Protein 6QYC (pdb70)

Nearest PDB structures (foldseek):
  6qyc-assembly3_C  TM=1.002E+00  e=0.000E+00  Shewanella baltica OS185
  8qc9-assembly1_A  TM=8.948E-01  e=2.774E-76  Shewanella oneidensis MR-1
  8qbq-assembly1_A  TM=8.896E-01  e=2.188E-76  Shewanella oneidensis MR-1
  7o7g-assembly1_A  TM=8.912E-01  e=1.966E-75  Shewanella oneidensis MR-1
  8qbz-assembly1_A  TM=8.863E-01  e=4.008E-75  Shewanella oneidensis MR-1

InterPro domains:
  IPR020014 Decahaem cytochrome, c-type, OmcA/MtrC [TIGR03507] (57-648)
  IPR036280 Multiheme cytochrome superfamily [SSF48695] (180-638)
  IPR054334 Decaheme cytochrome c component MtrC/MtrF, domain I [PF22111] (59-182)
  IPR054337 Outer membrane cytochrome MtrC/MtrF-like, domains II/IV [PF22113] (190-317)
  IPR054337 Outer membrane cytochrome MtrC/MtrF-like, domains II/IV [PF22113] (483-641)

Foldseek 3Di:
DADKDKAWDFWAQDQQKTKTKIFIAGPVRAADFAQFKKKKWKKFKAPQQNVHALRHIFIDTQGMWIGGNVDDGQWDWDGPGRRMIMTIDNDRRCPRPPDHDDLATKMKMKMWRDQDAGPVGHTDDTDIDMAIARHHGRDHDPDDAQAWFLVLVCLQQVFPLLPDDNRNDRTVVVVQNQQGPPRDDPQRHPLQVVCLVQLPDDWAVSLAPCSTQDDDPRRPPNLCVQQRDFCRNVCSNVVPDDQCVQPPHRHDVGSNCVCVVRPSVNSNCVSCQVVVLQVLQQLFKAKDWEWEADPQQKIKIKIFIAGNVRHTDQLLVQLLFWAWKKKKKFFQLLATQAALQQHPPPRHHIFIDIQHHNSDGDPQWDGDPSIIMHITPHHPADPDRRQKMKMKIKTKGFDDGSGGDGDDDPTHIHIYAIAMYMYGHVRDDHDHHDFQWFFCVLVCSRRNQRNQPPPPVDRGHRFDLNHFDDADPVRHTGGGPSNLCSQLHLLAHPQRAQQQSHPLQNVCLVCLPPNSDDFLVSGTPWDPPVSLVVYFWGRNRRQFTKQRVVSNVCSNPPQVNPVVHFVVQQMDDRHHRVSRRVSNVSGNVVVFFDATRGRRRHTDD/DPAFDDKDKDWDFWAQDQQKTKTKIFIAGPVRAADAAQFKKKKWKKWWAPQQPVHALRHIFIDTQDMWMGGNVDDGQWDWDTPRGRMIMTIHNDRRCPGDPDHDDLATKMKMKMWRDQDAGPVGRTDDTDIDMAIARHHPRHHDPDDAQAWWLVLVCLLQVFPLLPDDNNNDGTVVVVQNQQGPPNDDPQRHPLQVVCLVQLPDPFAVSLAPCSTQDDDPRGPPNLCPQQRDWCRNVCSNVVQDDLCVQGPHRHDNTSNCVCVVRPSVNSRCVSCQVVVLLVLQQLFKDKDKEWEAEPQQKIKIKMFMAGNVRHTDQLLVQLQFWQWKKKKKFFFLLATQAALAQHPPPRHHIFIDIQHHNSDGDPQWDGDPRMIIHMTPHHPADPDRRQKMKMKIKTKGFDDRSGTDGDDPPTDIHIYAIAMYMYGNVRDDHDHHDFQWFFCVLVCSRRNQRNQPPPDPHRGHRFDLNHFDDADPVGHTGTGPSNLCSQLHLLAHPQRAQQQSHPLQNVLLVCLPPSSDDFLVSGTPWDPVCSLVVYFWGRNRRQFTKQRVCSNVCSNPPQVNPVVHFPVQLIDDRHHRVSRRVSNPRGPVVVFFDATRRGRRHTDD/DDKDKDWDFWAQPQQKTKTKIFIADPVRDADFAQFKKKKWKKFKDCQAPVHALRHIFIDTQDMFIAGNVDRRQWDWDGPVPRMTMTIHPDGSCPGPPDHDDLATKMKMKMWRDQDDGPVRHTDDTDIDMDIAHHHPRDHDPDDAQAWWLVLVCLLQVFPLPPDDNRNDGTVVVVQNQQGPPNDDPQRHPLQVVCLVLLPDPFALSLAPCSTQDDDPRGPPNLVVLQRDFCRNVCSNVVQDDQCVQGPHRHDNTSNCVCVPRPSVNSRCVRCVVVVLLVLQQLAKDKDWEWAAEPQQKIKIKMFMAGNVRHGDQLLVQLQFWQWKKKKKFFQLLATPAALQQHPPPRHHIFIDIQHHNSDGDPQWDADPSIIMHMTPRHPADPDSRQKMKMKIKTKGFDDRNDRDGDDPDTDIHIYAIAMYMYGHVRDDHDHHDQQWFFCVLVCSRRNQRNQDPPPPDRGHRFDLNHWDDADPVRHTGGGPSNVCSQLHLLAHPQRAQQQSHPLQNVLLVVLPPPSDDFLVSGTPWDPPVSLVVYFWGRNRRQFTKQPVVSNVCSNPPQVNPPVHFVVQQIDDRHHRVSRRVSNVSGPVCVFFDATRHGRRHGDD

Organism: Shewanella baltica (strain OS185) (NCBI:txid402882)

Radius of gyration: 39.3 Å; Cα contacts (8 Å, |Δi|>4): 4310; chains: 3; bounding box: 102×101×90 Å

Solvent-accessible surface area: 82081 Å² total; per-residue (Å²): 96,127,84,18,62,32,83,45,86,113,5,18,14,81,138,3,39,0,24,0,65,1,23,0,26,18,67,114,103,110,76,14,53,6,4,30,62,3,68,0,0,2,1,0,1,18,37,87,32,66,83,30,65,30,39,24,5,63,5,36,21,16,15,53,13,40,3,36,79,91,74,110,38,62,16,82,41,63,34,88,129,80,0,74,1,18,0,46,8,104,42,54,2,96,82,41,91,86,22,114,33,63,61,141,30,5,2,3,0,0,0,40,0,31,103,47,49,17,56,108,6,42,78,11,36,49,12,26,13,52,22,28,1,40,0,98,112,26,57,85,30,137,56,27,38,50,29,34,6,28,120,25,25,43,70,24,48,77,61,15,21,76,66,144,113,88,23,6,57,39,33,5,16,11,26,21,0,32,37,9,48,26,84,27,6,78,29,86,25,42,39,20,35,47,59,46,133,49,76,50,89,76,42,15,12,47,122,29,40,70,37,40,27,44,74,41,156,61,0,84,31,88,20,21,52,10,154,40,16,14,39,54,32,53,16,10,58,105,70,131,37,64,40,64,50,29,134,75,71,76,104,50,140,88,21,46,86,26,77,84,90,61,72,33,118,111,18,26,103,65,76,43,20,162,36,54,47,47,97,40,1,13,60,56,14,10,5,89,6,64,9,83,13,60,132,96,46,21,0,40,0,29,0,8,0,30,45,154,99,44,83,65,44,71,2,54,85,8,36,76,52,1,70,46,0,13,2,8,1,0,0,0,2,30,35,4,46,1,0,59,59,152,6,77,48,48,35,22,31,29,27,67,46,26,0,1,91,86,16,54,62,48,84,59,8,72,61,86,127,14,72,2,29,20,71,4,76,68,5,36,29,36,127,60,39,30,21,1,0,2,0,13,0,0,1,19,0,1,7,87,42,74,51,27,43,48,31,94,141,133,32,68,30,9,0,2,60,0,6,15,5,33,6,12,83,66,67,106,92,50,41,77,19,55,18,72,8,34,28,7,56,57,24,60,33,26,44,25,76,9,58,32,40,54,61,64,104,38,0,0,22,4,6,22,111,44,4,32,57,38,151,43,111,140,46,136,34,16,13,1,18,10,1,25,2,1,33,30,0,5,12,0,19,33,8,38,1,37,35,53,0,0,32,21,0,44,67,64,23,44,45,47,94,65,53,45,50,116,92,35,61,26,36,34,98,66,44,36,55,100,12,27,138,87,14,12,2,0,0,15,36,42,44,65,4,2,0,0,13,6,0,28,64,9,17,87,98,45,46,70,40,33,36,59,19,30,46,50,52,13,4,16,13,32,2,77,63,98,57,0,44,144,16,7,105,57,24,73,26,54,182,59,70,90,24,59,17,110,61,83,87,76,48,140,141,113,117,33,24,123,93,15,64,34,82,46,85,90,5,20,14,81,137,3,38,0,15,0,66,1,24,0,29,16,72,105,118,106,76,5,61,8,5,12,56,2,66,0,0,3,1,0,1,19,36,92,32,67,76,29,66,34,39,22,5,57,3,39,18,16,15,54,15,36,2,30,64,73,66,103,42,62,17,82,37,62,24,93,144,75,0,79,2,20,1,52,7,104,43,56,3,96,85,45,64,130,21,123,41,62,88,159,29,7,2,2,1,0,1,40,0,28,106,43,18,17,57,113,4,23,72,6,34,47,12,26,12,50,23,27,1,45,2,105,98,26,56,88,32,142,58,28,41,52,29,32,8,25,117,26,26,46,81,24,43,70,64,22,20,61,72,140,113,83,25,5,50,37,33,3,15,11,28,21,0,34,33,10,50,87,100,36,39,106,30,101,37,38,41,22,38,46,56,41,141,55,55,67,94,94,42,19,15,48,107,16,34,120,36,40,28,34,74,45,154,60,1,86,29,87,14,24,58,4,133,41,17,9,36,59,31,51,13,8,40,82,70,100,34,57,37,60,69,31,124,69,71,71,107,52,148,85,25,46,86,25,79,83,89,61,72,27,120,125,18,25,129,78,76,34,21,170,28,54,47,46,100,40,2,11,54,54,11,10,5,109,12,73,8,80,13,67,136,95,39,20,0,41,1,28,0,11,0,25,41,150,94,43,90,68,46,71,3,51,88,16,32,71,56,1,49,60,0,13,2,10,2,0,0,0,2,32,35,5,46,2,0,53,62,160,6,76,46,49,37,25,33,30,27,70,44,17,0,0,86,96,15,54,64,43,88,58,14,76,66,71,142,12,86,1,25,20,67,5,78,66,3,38,24,34,128,59,41,29,22,2,0,2,0,15,0,0,1,18,0,0,7,88,46,71,58,23,44,54,29,84,140,138,28,67,26,9,0,2,61,0,11,15,6,40,7,11,82,64,67,104,92,48,41,79,21,56,17,69,6,34,31,5,75,51,23,59,27,23,40,23,76,6,56,28,40,55,63,57,97,31,0,0,21,2,5,32,98,46,5,33,53,36,147,57,114,151,39,116,22,17,18,2,20,9,0,24,2,1,33,28,0,5,11,0,19,33,10,38,0,41,35,52,0,0,30,23,0,42,69,64,21,39,42,54,84,60,59,46,50,108,86,39,53,27,37,34,95,63,44,38,54,109,13,24,143,88,14,13,2,0,0,14,37,49,43,70,5,2,0,0,14,4,0,27,62,8,13,86,92,41,47,73,41,31,34,70,18,28,49,52,50,10,4,18,12,31,2,76,63,98,59,0,47,144,16,7,95,55,26,71,26,54,181,42,68,83,24,57,18,110,60,86,89,83,50,146,113,137,84,17,68,35,75,47,76,103,5,22,11,78,158,3,39,2,16,0,48,0,30,1,24,37,75,98,115,110,85,24,60,15,9,52,63,0,64,0,0,4,1,0,1,24,37,92,30,73,83,25,70,33,38,25,7,55,4,37,19,19,17,58,22,40,1,38,72,54,36,119,37,63,12,73,37,64,38,64,155,82,2,78,1,19,0,46,2,104,45,43,3,104,82,41,107,124,27,113,36,58,84,151,32,4,5,3,2,0,0,42,3,26,103,47,46,30,104,122,50,70,136,18,39,44,15,24,13,50,23,26,4,31,3,112,107,23,51,88,31,145,61,26,46,49,28,34,6,26,116,26,27,48,80,26,44,70,65,18,18,64,59,136,105,89,24,5,58,37,34,4,14,10,24,22,0,35,35,12,47,26,96,29,2,80,30,100,31,39,42,22,39,46,55,39,139,54,57,67,79,84,44,19,17,51,94,7,36,80,36,41,32,48,74,48,149,56,1,88,28,86,14,26,58,4,129,40,18,14,36,55,32,55,15,10,61,100,73,94,36,61,37,65,71,31,123,68,70,75,107,54,142,84,20,47,90,29,80,82,90,62,70,26,106,124,21,16,107,93,75,12,14,116,12,55,50,28,94,40,1,12,58,58,11,8,4,85,5,67,6,79,17,62,137,93,44,22,0,36,0,28,0,9,0,26,43,157,104,48,89,70,44,72,3,52,88,15,38,78,57,0,60,47,0,10,0,7,1,0,0,0,3,29,36,5,45,2,0,54,58,146,7,76,49,50,32,22,33,32,23,68,45,26,0,0,76,84,16,52,64,53,90,61,9,75,64,75,142,13,78,2,25,16,72,4,74,68,3,38,26,36,128,61,38,27,22,2,0,2,0,16,0,0,1,18,0,0,8,88,46,68,56,22,43,58,35,78,147,134,37,68,30,7,0,1,59,0,7,15,6,36,6,12,84,68,65,103,93,53,42,79,19,56,16,72,6,33,28,5,61,46,22,61,29,22,42,24,73,4,55,26,40,54,61,60,101,37,0,0,20,2,6,33,110,46,6,31,57,33,138,51,112,142,48,125,23,13,19,4,20,10,4,24,2,1,32,28,0,5,12,0,19,38,6,37,1,41,35,54,0,0,32,23,0,41,65,66,23,37,44,51,84,60,63,46,50,104,83,38,48,26,37,35,100,64,44,36,55,96,14,25,129,90,14,14,2,0,0,14,36,48,40,65,4,2,0,0,13,4,0,27,64,8,13,83,96,43,44,60,38,34,40,62,20,26,42,46,50,12,3,14,12,28,2,73,60,101,55,0,49,143,15,8,106,55,22,72,24,55,183,61,67,98,24,56,18,108,63,83,88,76,48,109,120

Structure (mmCIF, N/CA/C/O backbone):
data_6QYC
#
_entry.id   6QYC
#
_cell.length_a   90.520
_cell.length_b   291.500
_cell.length_c   87.200
_cell.angle_alpha   90.000
_cell.angle_beta   90.000
_cell.angle_gamma   90.000
#
_symmetry.space_group_name_H-M   'P 21 21 2'
#
loop_
_entity.id
_entity.type
_entity.pdbx_description
1 polymer 'Decaheme c-type cytochrome, OmcA/MtrC family'
2 non-polymer 'HEME C'
3 non-polymer 'CALCIUM ION'
4 non-polymer 1,2-ETHANEDIOL
5 water water
#
loop_
_atom_site.group_PDB
_atom_site.id
_atom_site.type_symbol
_atom_site.label_atom_id
_atom_site.label_alt_id
_atom_site.label_comp_id
_atom_site.label_asym_id
_atom_site.label_entity_id
_atom_site.label_seq_id
_atom_site.pdbx_PDB_ins_code
_atom_site.Cartn_x
_atom_site.Cartn_y
_atom_site.Cartn_z
_atom_site.occupancy
_atom_site.B_iso_or_equiv
_atom_site.auth_seq_id
_atom_site.auth_comp_id
_atom_site.auth_asym_id
_atom_site.auth_atom_id
_atom_site.pdbx_PDB_model_num
ATOM 1 N N . ILE A 1 4 ? 4.627 60.968 49.125 1.00 71.76 46 ILE A N 1
ATOM 2 C CA . ILE A 1 4 ? 5.422 60.989 47.904 1.00 77.63 46 ILE A CA 1
ATOM 3 C C . ILE A 1 4 ? 6.383 59.799 47.909 1.00 76.22 46 ILE A C 1
ATOM 4 O O . ILE A 1 4 ? 6.585 59.154 46.879 1.00 81.13 46 ILE A O 1
ATOM 9 N N . GLN A 1 5 ? 6.957 59.497 49.073 1.00 71.86 47 GLN A N 1
ATOM 10 C CA . GLN A 1 5 ? 7.738 58.282 49.273 1.00 76.97 47 GLN A CA 1
ATOM 11 C C . GLN A 1 5 ? 6.987 57.247 50.095 1.00 74.01 47 GLN A C 1
ATOM 12 O O . GLN A 1 5 ? 6.916 56.076 49.711 1.00 68.98 47 GLN A O 1
ATOM 18 N N . ILE A 1 6 ? 6.426 57.659 51.229 1.00 67.32 48 ILE A N 1
ATOM 19 C CA . ILE A 1 6 ? 5.692 56.791 52.142 1.00 68.14 48 ILE A CA 1
ATOM 20 C C . ILE A 1 6 ? 4.284 57.361 52.316 1.00 66.03 48 ILE A C 1
ATOM 21 O O . ILE A 1 6 ? 4.102 58.583 52.342 1.00 66.39 48 ILE A O 1
ATOM 26 N N . LEU A 1 7 ? 3.286 56.481 52.409 1.00 63.38 49 LEU A N 1
ATOM 27 C CA . LEU A 1 7 ? 1.935 56.860 52.816 1.00 61.18 49 LEU A CA 1
ATOM 28 C C . LEU A 1 7 ? 1.662 56.272 54.196 1.00 57.42 49 LEU A C 1
ATOM 29 O O . LEU A 1 7 ? 1.770 55.056 54.388 1.00 60.17 49 LEU A O 1
ATOM 34 N N . ASN A 1 8 ? 1.316 57.132 55.148 1.00 57.74 50 ASN A N 1
ATOM 35 C CA . ASN A 1 8 ? 0.983 56.723 56.508 1.00 58.83 50 ASN A CA 1
ATOM 36 C C . ASN A 1 8 ? -0.517 56.887 56.711 1.00 56.01 50 ASN A C 1
ATOM 37 O O . ASN A 1 8 ? -1.054 57.986 56.540 1.00 55.96 50 ASN A O 1
ATOM 42 N N . PHE A 1 9 ? -1.189 55.797 57.067 1.00 52.70 51 PHE A N 1
ATOM 43 C CA . PHE A 1 9 ? -2.625 55.806 57.317 1.00 53.20 51 PHE A CA 1
ATOM 44 C C . PHE A 1 9 ? -2.872 55.787 58.821 1.00 54.61 51 PHE A C 1
ATOM 45 O O . PHE A 1 9 ? -2.390 54.891 59.522 1.00 54.83 51 PHE A O 1
ATOM 53 N N . THR A 1 10 ? -3.621 56.769 59.315 1.00 57.74 52 THR A N 1
ATOM 54 C CA . THR A 1 10 ? -4.071 56.790 60.704 1.00 53.54 52 THR A CA 1
ATOM 55 C C . THR A 1 10 ? -5.592 56.755 60.698 1.00 51.71 52 THR A C 1
ATOM 56 O O . THR A 1 10 ? -6.235 57.695 60.219 1.00 54.00 52 THR A O 1
ATOM 60 N N . PHE A 1 11 ? -6.163 55.676 61.225 1.00 51.00 53 PHE A N 1
ATOM 61 C CA . PHE A 1 11 ? -7.609 55.510 61.233 1.00 50.53 53 PHE A CA 1
ATOM 62 C C . PHE A 1 11 ? -8.214 56.223 62.435 1.00 53.40 53 PHE A C 1
ATOM 63 O O . PHE A 1 11 ? -7.738 56.068 63.564 1.00 56.72 53 PHE A O 1
ATOM 71 N N . ASP A 1 12 ? -9.269 57.000 62.190 1.00 56.93 54 ASP A N 1
ATOM 72 C CA . ASP A 1 12 ? -9.927 57.787 63.225 1.00 55.11 54 ASP A CA 1
ATOM 73 C C . ASP A 1 12 ? -11.299 57.264 63.606 1.00 54.41 54 ASP A C 1
ATOM 74 O O . ASP A 1 12 ? -11.740 57.493 64.732 1.00 55.11 54 ASP A O 1
ATOM 79 N N . LYS A 1 13 ? -11.987 56.581 62.695 1.00 58.33 55 LYS A N 1
ATOM 80 C CA . LYS A 1 13 ? -13.283 55.992 63.001 1.00 57.27 55 LYS A CA 1
ATOM 81 C C . LYS A 1 13 ? -13.514 54.828 62.052 1.00 52.92 55 LYS A C 1
ATOM 82 O O . LYS A 1 13 ? -13.390 54.986 60.834 1.00 54.05 55 LYS A O 1
ATOM 88 N N . SER A 1 14 ? -13.839 53.666 62.611 1.00 49.33 56 SER A N 1
ATOM 89 C CA . SER A 1 14 ? -14.102 52.467 61.822 1.00 50.23 56 SER A CA 1
ATOM 90 C C . SER A 1 14 ? -15.243 51.718 62.490 1.00 49.47 56 SER A C 1
ATOM 91 O O . SER A 1 14 ? -15.080 51.221 63.609 1.00 46.25 56 SER A O 1
ATOM 94 N N . VAL A 1 15 ? -16.398 51.646 61.823 1.00 46.47 57 VAL A N 1
ATOM 95 C CA . VAL A 1 15 ? -17.587 51.021 62.392 1.00 48.73 57 VAL A CA 1
ATOM 96 C C . VAL A 1 15 ? -18.349 50.275 61.305 1.00 49.65 57 VAL A C 1
ATOM 97 O O . VAL A 1 15 ? -18.109 50.443 60.107 1.00 47.09 57 VAL A O 1
ATOM 101 N N . ILE A 1 16 ? -19.283 49.440 61.753 1.00 47.51 58 ILE A N 1
ATOM 102 C CA . ILE A 1 16 ? -20.319 48.860 60.908 1.00 52.96 58 ILE A CA 1
ATOM 103 C C . ILE A 1 16 ? -21.643 49.449 61.368 1.00 51.79 58 ILE A C 1
ATOM 104 O O . ILE A 1 16 ? -22.015 49.313 62.539 1.00 55.01 58 ILE A O 1
ATOM 109 N N . THR A 1 17 ? -22.346 50.118 60.459 1.00 57.32 59 THR A N 1
ATOM 110 C CA . THR A 1 17 ? -23.625 50.754 60.764 1.00 58.03 59 THR A CA 1
ATOM 111 C C . THR A 1 17 ? -24.721 49.962 60.059 1.00 56.98 59 THR A C 1
ATOM 112 O O . THR A 1 17 ? -24.907 50.087 58.845 1.00 53.03 59 THR A O 1
ATOM 116 N N . ASN A 1 18 ? -25.440 49.145 60.831 1.00 60.85 60 ASN A N 1
ATOM 117 C CA . ASN A 1 18 ? -26.516 48.295 60.320 1.00 61.83 60 ASN A CA 1
ATOM 118 C C . ASN A 1 18 ? -26.048 47.464 59.124 1.00 56.49 60 ASN A C 1
ATOM 119 O O . ASN A 1 18 ? -26.713 47.384 58.089 1.00 55.80 60 ASN A O 1
ATOM 124 N N . GLY A 1 19 ? -24.875 46.847 59.272 1.00 53.53 61 GLY A N 1
ATOM 125 C CA . GLY A 1 19 ? -24.330 45.970 58.256 1.00 52.67 61 GLY A CA 1
ATOM 126 C C . GLY A 1 19 ? -23.472 46.629 57.193 1.00 51.37 61 GLY A C 1
ATOM 127 O O . GLY A 1 19 ? -22.963 45.926 56.309 1.00 50.00 61 GLY A O 1
ATOM 128 N N . VAL A 1 20 ? -23.291 47.941 57.239 1.00 52.36 62 VAL A N 1
ATOM 129 C CA . VAL A 1 20 ? -22.526 48.665 56.228 1.00 54.05 62 VAL A CA 1
ATOM 130 C C . VAL A 1 20 ? -21.207 49.106 56.854 1.00 53.26 62 VAL A C 1
ATOM 131 O O . VAL A 1 20 ? -21.218 49.849 57.844 1.00 50.91 62 VAL A O 1
ATOM 135 N N . PRO A 1 21 ? -20.060 48.677 56.325 1.00 48.50 63 PRO A N 1
ATOM 136 C CA . PRO A 1 21 ? -18.776 49.127 56.877 1.00 46.43 63 PRO A CA 1
ATOM 137 C C . PRO A 1 21 ? -18.463 50.559 56.475 1.00 45.55 63 PRO A C 1
ATOM 138 O O . PRO A 1 21 ? -18.739 50.990 55.352 1.00 49.60 63 PRO A O 1
ATOM 142 N N . SER A 1 22 ? -17.862 51.289 57.412 1.00 46.32 64 SER A N 1
ATOM 143 C CA . SER A 1 22 ? -17.497 52.686 57.238 1.00 45.15 64 SER A CA 1
ATOM 144 C C . SER A 1 22 ? -16.141 52.925 57.887 1.00 49.49 64 SER A C 1
ATOM 145 O O . SER A 1 22 ? -15.882 52.438 58.991 1.00 46.38 64 SER A O 1
ATOM 148 N N . VAL A 1 23 ? -15.282 53.682 57.207 1.00 48.00 65 VAL A N 1
ATOM 149 C CA . VAL A 1 23 ? -13.931 53.953 57.690 1.00 45.20 65 VAL A CA 1
ATOM 150 C C . VAL A 1 23 ? -13.594 55.420 57.438 1.00 51.36 65 VAL A C 1
ATOM 151 O O . VAL A 1 23 ? -13.861 55.948 56.353 1.00 47.53 65 VAL A O 1
ATOM 155 N N . GLU A 1 24 ? -13.022 56.080 58.446 1.00 53.57 66 GLU A N 1
ATOM 156 C CA . GLU A 1 24 ? -12.481 57.429 58.326 1.00 52.61 66 GLU A CA 1
ATOM 157 C C . GLU A 1 24 ? -11.012 57.413 58.731 1.00 53.55 66 GLU A C 1
ATOM 158 O O . GLU A 1 24 ? -10.648 56.803 59.741 1.00 53.28 66 GLU A O 1
ATOM 164 N N . PHE A 1 25 ? -10.168 58.086 57.949 1.00 49.13 67 PHE A N 1
ATOM 165 C CA . PHE A 1 25 ? -8.729 57.963 58.136 1.00 52.79 67 PHE A CA 1
ATOM 166 C C . PHE A 1 25 ? -8.022 59.215 57.635 1.00 56.09 67 PHE A C 1
ATOM 167 O O . PHE A 1 25 ? -8.579 60.007 56.870 1.00 55.10 67 PHE A O 1
ATOM 175 N N . THR A 1 26 ? -6.774 59.374 58.078 1.00 52.76 68 THR A N 1
ATOM 176 C CA . THR A 1 26 ? -5.900 60.464 57.663 1.00 59.34 68 THR A CA 1
ATOM 177 C C . THR A 1 26 ? -4.665 59.888 56.979 1.00 55.88 68 THR A C 1
ATOM 178 O O . THR A 1 26 ? -4.120 58.871 57.420 1.00 56.73 68 THR A O 1
ATOM 182 N N . VAL A 1 27 ? -4.233 60.531 55.895 1.00 54.02 69 VAL A N 1
ATOM 183 C CA . VAL A 1 27 ? -3.062 60.108 55.134 1.00 54.81 69 VAL A CA 1
ATOM 184 C C . VAL A 1 27 ? -2.027 61.226 55.171 1.00 59.08 69 VAL A C 1
ATOM 185 O O . VAL A 1 27 ? -2.344 62.386 54.886 1.00 60.01 69 VAL A O 1
ATOM 189 N N . THR A 1 28 ? -0.794 60.874 55.529 1.00 60.64 70 THR A N 1
ATOM 190 C CA . THR A 1 28 ? 0.338 61.788 55.503 1.00 60.54 70 THR A CA 1
ATOM 191 C C . THR A 1 28 ? 1.498 61.113 54.785 1.00 65.69 70 THR A C 1
ATOM 192 O O . THR A 1 28 ? 1.480 59.905 54.528 1.00 58.17 70 THR A O 1
ATOM 196 N N . ASN A 1 29 ? 2.519 61.900 54.460 1.00 64.87 71 ASN A N 1
ATOM 197 C CA . ASN A 1 29 ? 3.732 61.353 53.876 1.00 69.37 71 ASN A CA 1
ATOM 198 C C . ASN A 1 29 ? 4.765 61.117 54.984 1.00 67.65 71 ASN A C 1
ATOM 199 O O . ASN A 1 29 ? 4.424 61.098 56.173 1.00 69.00 71 ASN A O 1
ATOM 204 N N . GLU A 1 30 ? 6.032 60.938 54.598 1.00 69.42 72 GLU A N 1
ATOM 205 C CA . GLU A 1 30 ? 7.076 60.593 55.562 1.00 75.03 72 GLU A CA 1
ATOM 206 C C . GLU A 1 30 ? 7.250 61.666 56.630 1.00 73.48 72 GLU A C 1
ATOM 207 O O . GLU A 1 30 ? 7.549 61.345 57.786 1.00 77.98 72 GLU A O 1
ATOM 213 N N . ASN A 1 31 ? 7.071 62.936 56.269 1.00 72.56 73 ASN A N 1
ATOM 214 C CA . ASN A 1 31 ? 7.245 64.043 57.197 1.00 74.35 73 ASN A CA 1
ATOM 215 C C . ASN A 1 31 ? 5.918 64.567 57.735 1.00 70.97 73 ASN A C 1
ATOM 216 O O . ASN A 1 31 ? 5.836 65.735 58.131 1.00 72.03 73 ASN A O 1
ATOM 221 N N . ASP A 1 32 ? 4.881 63.726 57.746 1.00 72.70 74 ASP A N 1
ATOM 222 C CA . ASP A 1 32 ? 3.589 64.026 58.369 1.00 76.72 74 ASP A CA 1
ATOM 223 C C . ASP A 1 32 ? 2.846 65.166 57.674 1.00 68.71 74 ASP A C 1
ATOM 224 O O . ASP A 1 32 ? 2.042 65.859 58.301 1.00 70.58 74 ASP A O 1
ATOM 229 N N . LEU A 1 33 ? 3.090 65.368 56.377 1.00 64.93 75 LEU A N 1
ATOM 230 C CA . LEU A 1 33 ? 2.340 66.397 55.659 1.00 66.15 75 LEU A CA 1
ATOM 231 C C . LEU A 1 33 ? 1.079 65.792 55.047 1.00 64.48 75 LEU A C 1
ATOM 232 O O . LEU A 1 33 ? 1.161 64.747 54.391 1.00 65.17 75 LEU A O 1
ATOM 237 N N . PRO A 1 34 ? -0.089 66.410 55.241 1.00 62.65 76 PRO A N 1
ATOM 238 C CA . PRO A 1 34 ? -1.333 65.838 54.705 1.00 58.49 76 PRO A CA 1
ATOM 239 C C . PRO A 1 34 ? -1.271 65.610 53.201 1.00 57.95 76 PRO A C 1
ATOM 240 O O . PRO A 1 34 ? -0.819 66.467 52.438 1.00 60.52 76 PRO A O 1
ATOM 244 N N . VAL A 1 35 ? -1.738 64.438 52.781 1.00 56.44 77 VAL A N 1
ATOM 245 C CA . VAL A 1 35 ? -1.804 64.067 51.373 1.00 58.06 77 VAL A CA 1
ATOM 246 C C . VAL A 1 35 ? -3.240 64.262 50.905 1.00 55.48 77 VAL A C 1
ATOM 247 O O . VAL A 1 35 ? -4.154 63.559 51.351 1.00 54.82 77 VAL A O 1
ATOM 251 N N . VAL A 1 36 ? -3.436 65.215 49.999 1.00 55.53 78 VAL A N 1
ATOM 252 C CA . VAL A 1 36 ? -4.752 65.607 49.515 1.00 53.26 78 VAL A CA 1
ATOM 253 C C . VAL A 1 36 ? -4.859 65.224 48.047 1.00 55.66 78 VAL A C 1
ATOM 254 O O . VAL A 1 36 ? -3.907 65.406 47.278 1.00 57.46 78 VAL A O 1
ATOM 258 N N . GLY A 1 37 ? -6.002 64.662 47.669 1.00 48.51 79 GLY A N 1
ATOM 259 C CA . GLY A 1 37 ? -6.284 64.362 46.284 1.00 48.05 79 GLY A CA 1
ATOM 260 C C . GLY A 1 37 ? -6.075 62.931 45.842 1.00 57.11 79 GLY A C 1
ATOM 261 O O . GLY A 1 37 ? -5.954 62.693 44.634 1.00 52.14 79 GLY A O 1
ATOM 262 N N . LEU A 1 38 ? -6.045 61.975 46.769 1.00 54.10 80 LEU A N 1
ATOM 263 C CA . LEU A 1 38 ? -5.825 60.585 46.399 1.00 50.68 80 LEU A CA 1
ATOM 264 C C . LEU A 1 38 ? -6.915 60.111 45.444 1.00 50.38 80 LEU A C 1
ATOM 265 O O . LEU A 1 38 ? -8.092 60.450 45.597 1.00 55.86 80 LEU A O 1
ATOM 270 N N . GLN A 1 39 ? -6.511 59.330 44.442 1.00 53.29 81 GLN A N 1
ATOM 271 C CA . GLN A 1 39 ? -7.338 59.090 43.266 1.00 50.52 81 GLN A CA 1
ATOM 272 C C . GLN A 1 39 ? -7.888 57.676 43.152 1.00 52.42 81 GLN A C 1
ATOM 273 O O . GLN A 1 39 ? -8.995 57.505 42.637 1.00 57.76 81 GLN A O 1
ATOM 279 N N . LYS A 1 40 ? -7.150 56.659 43.591 1.00 48.06 82 LYS A N 1
ATOM 280 C CA . LYS A 1 40 ? -7.575 55.279 43.390 1.00 49.01 82 LYS A CA 1
ATOM 281 C C . LYS A 1 40 ? -7.198 54.436 44.597 1.00 46.68 82 LYS A C 1
ATOM 282 O O . LYS A 1 40 ? -6.029 54.397 44.991 1.00 47.92 82 LYS A O 1
ATOM 288 N N . MET A 1 41 ? -8.190 53.761 45.170 1.00 46.13 83 MET A N 1
ATOM 289 C CA . MET A 1 41 ? -7.984 52.920 46.338 1.00 47.56 83 MET A CA 1
ATOM 290 C C . MET A 1 41 ? -8.966 51.760 46.289 1.00 49.24 83 MET A C 1
ATOM 291 O O . MET A 1 41 ? -10.102 51.918 45.832 1.00 52.31 83 MET A O 1
ATOM 296 N N . ARG A 1 42 ? -8.516 50.597 46.749 1.00 46.10 84 ARG A N 1
ATOM 297 C CA . ARG A 1 42 ? -9.364 49.426 46.906 1.00 47.11 84 ARG A CA 1
ATOM 298 C C . ARG A 1 42 ? -9.590 49.188 48.391 1.00 46.20 84 ARG A C 1
ATOM 299 O O . ARG A 1 42 ? -8.644 49.253 49.183 1.00 42.98 84 ARG A O 1
ATOM 307 N N . PHE A 1 43 ? -10.842 48.927 48.762 1.00 45.69 85 PHE A N 1
ATOM 308 C CA . PHE A 1 43 ? -11.237 48.696 50.144 1.00 45.73 85 PHE A CA 1
ATOM 309 C C . PHE A 1 43 ? -11.767 47.275 50.277 1.00 41.78 85 PHE A C 1
ATOM 310 O O . PHE A 1 43 ? -12.614 46.855 49.484 1.00 40.74 85 PHE A O 1
ATOM 318 N N . ALA A 1 44 ? -11.279 46.546 51.283 1.00 43.89 86 ALA A N 1
ATOM 319 C CA . ALA A 1 44 ? -11.674 45.170 51.553 1.00 41.02 86 ALA A CA 1
ATOM 320 C C . ALA A 1 44 ? -12.224 45.049 52.969 1.00 44.11 86 ALA A C 1
ATOM 321 O O . ALA A 1 44 ? -11.778 45.750 53.881 1.00 42.73 86 ALA A O 1
ATOM 323 N N . ALA A 1 45 ? -13.184 44.142 53.157 1.00 42.00 87 ALA A N 1
ATOM 324 C CA . ALA A 1 45 ? -13.793 43.918 54.463 1.00 41.37 87 ALA A CA 1
ATOM 325 C C . ALA A 1 45 ? -13.698 42.450 54.853 1.00 45.01 87 ALA A C 1
ATOM 326 O O . ALA A 1 45 ? -13.837 41.562 54.005 1.00 47.50 87 ALA A O 1
ATOM 328 N N . ALA A 1 46 ? -13.487 42.200 56.144 1.00 44.56 88 ALA A N 1
ATOM 329 C CA . ALA A 1 46 ? -13.381 40.836 56.644 1.00 43.20 88 ALA A CA 1
ATOM 330 C C . ALA A 1 46 ? -13.768 40.805 58.117 1.00 40.90 88 ALA A C 1
ATOM 331 O O . ALA A 1 46 ? -13.860 41.844 58.775 1.00 44.58 88 ALA A O 1
ATOM 333 N N . GLN A 1 47 ? -14.003 39.593 58.623 1.00 45.21 89 GLN A N 1
ATOM 334 C CA . GLN A 1 47 ? -14.258 39.377 60.043 1.00 46.95 89 GLN A CA 1
ATOM 335 C C . GLN A 1 47 ? -13.535 38.114 60.494 1.00 45.36 89 GLN A C 1
ATOM 336 O O . GLN A 1 47 ? -13.256 37.215 59.698 1.00 44.00 89 GLN A O 1
ATOM 342 N N . LEU A 1 48 ? -13.236 38.055 61.790 1.00 40.73 90 LEU A N 1
ATOM 343 C CA . LEU A 1 48 ? -12.356 37.036 62.348 1.00 42.49 90 LEU A CA 1
ATOM 344 C C . LEU A 1 48 ? -13.145 36.092 63.248 1.00 45.17 90 LEU A C 1
ATOM 345 O O . LEU A 1 48 ? -13.707 36.516 64.265 1.00 45.20 90 LEU A O 1
ATOM 350 N N . ILE A 1 49 ? -13.182 34.820 62.873 1.00 45.22 91 ILE A N 1
ATOM 351 C CA . ILE A 1 49 ? -13.729 33.781 63.754 1.00 43.00 91 ILE A CA 1
ATOM 352 C C . ILE A 1 49 ? -12.750 33.535 64.899 1.00 44.66 91 ILE A C 1
ATOM 353 O O . ILE A 1 49 ? -11.557 33.287 64.648 1.00 47.87 91 ILE A O 1
ATOM 358 N N . PRO A 1 50 ? -13.185 33.599 66.155 1.00 46.29 92 PRO A N 1
ATOM 359 C CA . PRO A 1 50 ? -12.251 33.400 67.272 1.00 43.75 92 PRO A CA 1
ATOM 360 C C . PRO A 1 50 ? -11.715 31.976 67.318 1.00 42.46 92 PRO A C 1
ATOM 361 O O . PRO A 1 50 ? -12.252 31.055 66.698 1.00 39.19 92 PRO A O 1
ATOM 365 N N . GLN A 1 51 ? -10.626 31.806 68.068 1.00 40.54 93 GLN A N 1
ATOM 366 C CA . GLN A 1 51 ? -10.096 30.470 68.314 1.00 46.15 93 GLN A CA 1
ATOM 367 C C . GLN A 1 51 ? -11.143 29.619 69.023 1.00 45.60 93 GLN A C 1
ATOM 368 O O . GLN A 1 51 ? -11.728 30.041 70.023 1.00 42.65 93 GLN A O 1
ATOM 374 N N . GLY A 1 52 ? -11.401 28.429 68.480 1.00 50.19 94 GLY A N 1
ATOM 375 C CA . GLY A 1 52 ? -12.319 27.486 69.079 1.00 44.97 94 GLY A CA 1
ATOM 376 C C . GLY A 1 52 ? -13.775 27.649 68.697 1.00 49.90 94 GLY A C 1
ATOM 377 O O . GLY A 1 52 ? -14.583 26.774 69.036 1.00 55.26 94 GLY A O 1
ATOM 378 N N . ALA A 1 53 ? -14.138 28.723 67.989 1.00 48.76 95 ALA A N 1
ATOM 379 C CA . ALA A 1 53 ? -15.551 29.001 67.736 1.00 49.62 95 ALA A CA 1
ATOM 380 C C . ALA A 1 53 ? -16.186 27.947 66.835 1.00 54.59 95 ALA A C 1
ATOM 381 O O . ALA A 1 53 ? -17.350 27.577 67.034 1.00 57.69 95 ALA A O 1
ATOM 383 N N . THR A 1 54 ? -15.452 27.456 65.838 1.00 52.08 96 THR A N 1
ATOM 384 C CA . THR A 1 54 ? -15.978 26.446 64.927 1.00 51.94 96 THR A CA 1
ATOM 385 C C . THR A 1 54 ? -15.726 25.027 65.412 1.00 50.95 96 THR A C 1
ATOM 386 O O . THR A 1 54 ? -15.989 24.075 64.670 1.00 56.62 96 THR A O 1
ATOM 390 N N . GLY A 1 55 ? -15.233 24.864 66.635 1.00 51.42 97 GLY A N 1
ATOM 391 C CA . GLY A 1 55 ? -14.887 23.555 67.148 1.00 50.60 97 GLY A CA 1
ATOM 392 C C . GLY A 1 55 ? -13.684 23.627 68.062 1.00 53.93 97 GLY A C 1
ATOM 393 O O . GLY A 1 55 ? -12.766 24.418 67.821 1.00 49.13 97 GLY A O 1
ATOM 394 N N . ALA A 1 56 ? -13.684 22.814 69.118 1.00 45.03 98 ALA A N 1
ATOM 395 C CA . ALA A 1 56 ? -12.588 22.821 70.076 1.00 48.67 98 ALA A CA 1
ATOM 396 C C . ALA A 1 56 ? -11.263 22.549 69.376 1.00 48.35 98 ALA A C 1
ATOM 397 O O . ALA A 1 56 ? -11.147 21.612 68.581 1.00 46.13 98 ALA A O 1
ATOM 399 N N . GLY A 1 57 ? -10.267 23.387 69.662 1.00 45.94 99 GLY A N 1
ATOM 400 C CA . GLY A 1 57 ? -8.954 23.257 69.072 1.00 40.57 99 GLY A CA 1
ATOM 401 C C . GLY A 1 57 ? -8.764 23.936 67.728 1.00 46.95 99 GLY A C 1
ATOM 402 O O . GLY A 1 57 ? -7.627 24.000 67.245 1.00 44.24 99 GLY A O 1
ATOM 403 N N . ASN A 1 58 ? -9.827 24.435 67.099 1.00 44.15 100 ASN A N 1
ATOM 404 C CA . ASN A 1 58 ? -9.679 25.065 65.794 1.00 43.54 100 ASN A CA 1
ATOM 405 C C . ASN A 1 58 ? -9.058 26.452 65.934 1.00 45.23 100 ASN A C 1
ATOM 406 O O . ASN A 1 58 ? -9.264 27.158 66.926 1.00 39.84 100 ASN A O 1
ATOM 411 N N . ALA A 1 59 ? -8.304 26.846 64.915 1.00 40.00 101 ALA A N 1
ATOM 412 C CA . ALA A 1 59 ? -7.619 28.125 64.952 1.00 43.65 101 ALA A CA 1
ATOM 413 C C . ALA A 1 59 ? -8.586 29.262 64.638 1.00 42.21 101 ALA A C 1
ATOM 414 O O . ALA A 1 59 ? -9.698 29.050 64.146 1.00 39.66 101 ALA A O 1
ATOM 416 N N . SER A 1 60 ? -8.156 30.483 64.948 1.00 42.79 102 SER A N 1
ATOM 417 C CA . SER A 1 60 ? -8.876 31.648 64.455 1.00 43.30 102 SER A CA 1
ATOM 418 C C . SER A 1 60 ? -8.818 31.666 62.931 1.00 43.40 102 SER A C 1
ATOM 419 O O . SER A 1 60 ? -7.902 31.107 62.319 1.00 46.11 102 SER A O 1
ATOM 422 N N . GLN A 1 61 ? -9.814 32.297 62.310 1.00 42.93 103 GLN A N 1
ATOM 423 C CA . GLN A 1 61 ? -9.999 32.158 60.869 1.00 38.73 103 GLN A CA 1
ATOM 424 C C . GLN A 1 61 ? -10.665 33.397 60.285 1.00 44.39 103 GLN A C 1
ATOM 425 O O . GLN A 1 61 ? -11.744 33.793 60.736 1.00 43.99 103 GLN A O 1
ATOM 431 N N . TRP A 1 62 ? -10.028 33.995 59.278 1.00 42.52 104 TRP A N 1
ATOM 432 C CA . TRP A 1 62 ? -10.600 35.143 58.584 1.00 44.25 104 TRP A CA 1
ATOM 433 C C . TRP A 1 62 ? -11.735 34.714 57.659 1.00 45.68 104 TRP A C 1
ATOM 434 O O . TRP A 1 62 ? -11.710 33.635 57.060 1.00 47.07 104 TRP A O 1
ATOM 445 N N . GLN A 1 63 ? -12.742 35.575 57.551 1.00 46.39 105 GLN A N 1
ATOM 446 C CA . GLN A 1 63 ? -13.802 35.440 56.561 1.00 45.23 105 GLN A CA 1
ATOM 447 C C . GLN A 1 63 ? -13.788 36.698 55.709 1.00 45.44 105 GLN A C 1
ATOM 448 O O . GLN A 1 63 ? -13.989 37.802 56.227 1.00 45.05 105 GLN A O 1
ATOM 454 N N . TYR A 1 64 ? -13.532 36.531 54.415 1.00 45.46 106 TYR A N 1
ATOM 455 C CA . TYR A 1 64 ? -13.287 37.649 53.510 1.00 44.75 106 TYR A CA 1
ATOM 456 C C . TYR A 1 64 ? -14.592 38.008 52.809 1.00 47.67 106 TYR A C 1
ATOM 457 O O . TYR A 1 64 ? -15.055 37.271 51.932 1.00 48.82 106 TYR A O 1
ATOM 466 N N . PHE A 1 65 ? -15.185 39.140 53.197 1.00 40.86 107 PHE A N 1
ATOM 467 C CA . PHE A 1 65 ? -16.462 39.541 52.612 1.00 45.08 107 PHE A CA 1
ATOM 468 C C . PHE A 1 65 ? -16.310 39.926 51.145 1.00 47.91 107 PHE A C 1
ATOM 469 O O . PHE A 1 65 ? -17.169 39.595 50.320 1.00 45.31 107 PHE A O 1
ATOM 477 N N . GLY A 1 66 ? -15.245 40.632 50.803 1.00 47.21 108 GLY A N 1
ATOM 478 C CA . GLY A 1 66 ? -15.057 41.113 49.451 1.00 43.66 108 GLY A CA 1
ATOM 479 C C . GLY A 1 66 ? -14.369 42.465 49.463 1.00 44.73 108 GLY A C 1
ATOM 480 O O . GLY A 1 66 ? -13.961 42.967 50.507 1.00 42.18 108 GLY A O 1
ATOM 481 N N . ASP A 1 67 ? -14.252 43.048 48.271 1.00 44.97 109 ASP A N 1
ATOM 482 C CA . ASP A 1 67 ? -13.548 44.311 48.113 1.00 42.73 109 ASP A CA 1
ATOM 483 C C . ASP A 1 67 ? -14.260 45.181 47.089 1.00 44.64 109 ASP A C 1
ATOM 484 O O . ASP A 1 67 ? -15.046 44.702 46.268 1.00 45.16 109 ASP A O 1
ATOM 489 N N . GLU A 1 68 ? -13.969 46.479 47.154 1.00 47.16 110 GLU A N 1
ATOM 490 C CA . GLU A 1 68 ? -14.515 47.470 46.236 1.00 44.15 110 GLU A CA 1
ATOM 491 C C . GLU A 1 68 ? -13.386 48.393 45.807 1.00 49.30 110 GLU A C 1
ATOM 492 O O . GLU A 1 68 ? -12.607 48.851 46.648 1.00 47.37 110 GLU A O 1
ATOM 498 N N . THR A 1 69 ? -13.288 48.655 44.507 1.00 50.29 111 THR A N 1
ATOM 499 C CA . THR A 1 69 ? -12.248 49.520 43.967 1.00 51.09 111 THR A CA 1
ATOM 500 C C . THR A 1 69 ? -12.846 50.881 43.632 1.00 55.31 111 THR A C 1
ATOM 501 O O . THR A 1 69 ? -13.797 50.975 42.846 1.00 43.93 111 THR A O 1
ATOM 505 N N . CYS A 1 70 ? -12.280 51.930 44.221 1.00 51.42 112 CYS A N 1
ATOM 506 C CA . CYS A 1 70 ? -12.761 53.293 44.060 1.00 52.86 112 CYS A CA 1
ATOM 507 C C . CYS A 1 70 ? -11.765 54.084 43.221 1.00 52.62 112 CYS A C 1
ATOM 508 O O . CYS A 1 70 ? -10.612 54.264 43.625 1.00 47.33 112 CYS A O 1
ATOM 511 N N . ASP A 1 71 ? -12.212 54.553 42.057 1.00 51.55 113 ASP A N 1
ATOM 512 C CA . ASP A 1 71 ? -11.427 55.418 41.183 1.00 51.77 113 ASP A CA 1
ATOM 513 C C . ASP A 1 71 ? -12.162 56.745 41.049 1.00 54.21 113 ASP A C 1
ATOM 514 O O . ASP A 1 71 ? -13.267 56.790 40.497 1.00 52.48 113 ASP A O 1
ATOM 519 N N . VAL A 1 72 ? -11.546 57.821 41.547 1.00 56.71 114 VAL A N 1
ATOM 520 C CA . VAL A 1 72 ? -12.189 59.135 41.529 1.00 48.67 114 VAL A CA 1
ATOM 521 C C . VAL A 1 72 ? -12.452 59.596 40.099 1.00 52.11 114 VAL A C 1
ATOM 522 O O . VAL A 1 72 ? -13.441 60.289 39.833 1.00 52.04 114 VAL A O 1
ATOM 526 N N . ALA A 1 73 ? -11.602 59.199 39.155 1.00 60.81 115 ALA A N 1
ATOM 527 C CA . ALA A 1 73 ? -11.784 59.539 37.750 1.00 57.75 115 ALA A CA 1
ATOM 528 C C . ALA A 1 73 ? -12.680 58.557 37.003 1.00 50.68 115 ALA A C 1
ATOM 529 O O . ALA A 1 73 ? -12.943 58.762 35.815 1.00 60.24 115 ALA A O 1
ATOM 531 N N . ALA A 1 74 ? -13.148 57.497 37.654 1.00 52.61 116 ALA A N 1
ATOM 532 C CA . ALA A 1 74 ? -14.000 56.530 36.973 1.00 50.47 116 ALA A CA 1
ATOM 533 C C . ALA A 1 74 ? -15.091 56.031 37.912 1.00 54.76 116 ALA A C 1
ATOM 534 O O . ALA A 1 74 ? -15.794 56.835 38.530 1.00 55.79 116 ALA A O 1
ATOM 536 N N . THR A 1 75 ? -15.232 54.713 38.036 1.00 54.26 117 THR A N 1
ATOM 537 C CA . THR A 1 75 ? -16.275 54.119 38.859 1.00 49.02 117 THR A CA 1
ATOM 538 C C . THR A 1 75 ? -15.812 53.968 40.305 1.00 54.47 117 THR A C 1
ATOM 539 O O . THR A 1 75 ? -14.619 53.831 40.588 1.00 51.17 117 THR A O 1
ATOM 543 N N . CYS A 1 76 ? -16.782 53.991 41.221 1.00 56.69 118 CYS A N 1
ATOM 544 C CA . CYS A 1 76 ? -16.577 53.778 42.649 1.00 51.92 118 CYS A CA 1
ATOM 545 C C . CYS A 1 76 ? -17.888 53.278 43.244 1.00 53.63 118 CYS A C 1
ATOM 546 O O . CYS A 1 76 ? -18.877 54.022 43.277 1.00 52.90 118 CYS A O 1
ATOM 549 N N . PRO A 1 77 ? -17.948 52.024 43.706 1.00 56.04 119 PRO A N 1
ATOM 550 C CA . PRO A 1 77 ? -19.239 51.496 44.177 1.00 51.03 119 PRO A CA 1
ATOM 551 C C . PRO A 1 77 ? -19.723 52.152 45.457 1.00 52.44 119 PRO A C 1
ATOM 552 O O . PRO A 1 77 ? -20.935 52.338 45.627 1.00 56.14 119 PRO A O 1
ATOM 556 N N . GLY A 1 78 ? -18.817 52.510 46.362 1.00 50.20 120 GLY A N 1
ATOM 557 C CA . GLY A 1 78 ? -19.178 53.107 47.631 1.00 49.23 120 GLY A CA 1
ATOM 558 C C . GLY A 1 78 ? -19.167 54.622 47.598 1.00 52.49 120 GLY A C 1
ATOM 559 O O . GLY A 1 78 ? -19.235 55.254 46.540 1.00 54.98 120 GLY A O 1
ATOM 560 N N . THR A 1 79 ? -19.078 55.211 48.788 1.00 49.88 121 THR A N 1
ATOM 561 C CA . THR A 1 79 ? -19.091 56.661 48.959 1.00 49.82 121 THR A CA 1
ATOM 562 C C . THR A 1 79 ? -17.726 57.094 49.487 1.00 48.71 121 THR A C 1
ATOM 563 O O . THR A 1 79 ? -17.381 56.817 50.640 1.00 50.53 121 THR A O 1
ATOM 567 N N . PHE A 1 80 ? -16.958 57.769 48.639 1.00 51.00 122 PHE A N 1
ATOM 568 C CA . PHE A 1 80 ? -15.609 58.218 48.955 1.00 47.84 122 PHE A CA 1
ATOM 569 C C . PHE A 1 80 ? -15.603 59.736 49.056 1.00 50.11 122 PHE A C 1
ATOM 570 O O . PHE A 1 80 ? -16.046 60.423 48.129 1.00 54.43 122 PHE A O 1
ATOM 578 N N . VAL A 1 81 ? -15.107 60.257 50.175 1.00 49.14 123 VAL A N 1
ATOM 579 C CA . VAL A 1 81 ? -15.118 61.690 50.446 1.00 45.29 123 VAL A CA 1
ATOM 580 C C . VAL A 1 81 ? -13.690 62.143 50.728 1.00 48.88 123 VAL A C 1
ATOM 581 O O . VAL A 1 81 ? -13.045 61.640 51.656 1.00 47.55 123 VAL A O 1
ATOM 585 N N . ASP A 1 82 ? -13.199 63.087 49.924 1.00 50.31 124 ASP A N 1
ATOM 586 C CA . ASP A 1 82 ? -11.926 63.761 50.163 1.00 45.26 124 ASP A CA 1
ATOM 587 C C . ASP A 1 82 ? -12.235 65.099 50.832 1.00 50.44 124 ASP A C 1
ATOM 588 O O . ASP A 1 82 ? -12.751 66.016 50.186 1.00 54.31 124 ASP A O 1
ATOM 593 N N . GLN A 1 83 ? -11.937 65.202 52.128 1.00 48.01 125 GLN A N 1
ATOM 594 C CA . GLN A 1 83 ? -12.222 66.406 52.901 1.00 51.42 125 GLN A CA 1
ATOM 595 C C . GLN A 1 83 ? -11.137 67.468 52.780 1.00 55.47 125 GLN A C 1
ATOM 596 O O . GLN A 1 83 ? -11.176 68.457 53.520 1.00 57.83 125 GLN A O 1
ATOM 602 N N . LYS A 1 84 ? -10.181 67.280 51.872 1.00 58.04 126 LYS A N 1
ATOM 603 C CA . LYS A 1 84 ? -9.261 68.326 51.422 1.00 59.00 126 LYS A CA 1
ATOM 604 C C . LYS A 1 84 ? -8.274 68.756 52.486 1.00 60.30 126 LYS A C 1
ATOM 605 O O . LYS A 1 84 ? -7.713 69.849 52.391 1.00 62.98 126 LYS A O 1
ATOM 611 N N . ASN A 1 85 ? -8.089 67.954 53.533 1.00 59.25 127 ASN A N 1
ATOM 612 C CA . ASN A 1 85 ? -7.105 68.285 54.556 1.00 55.33 127 ASN A CA 1
ATOM 613 C C . ASN A 1 85 ? -6.292 67.064 54.965 1.00 59.58 127 ASN A C 1
ATOM 614 O O . ASN A 1 85 ? -5.693 67.062 56.047 1.00 62.53 127 ASN A O 1
ATOM 619 N N . GLY A 1 86 ? -6.253 66.030 54.128 1.00 58.36 128 GLY A N 1
ATOM 620 C CA . GLY A 1 86 ? -5.646 64.774 54.483 1.00 57.82 128 GLY A CA 1
ATOM 621 C C . GLY A 1 86 ? -6.595 63.770 55.100 1.00 55.08 128 GLY A C 1
ATOM 622 O O . GLY A 1 86 ? -6.254 62.586 55.180 1.00 54.65 128 GLY A O 1
ATOM 623 N N . HIS A 1 87 ? -7.773 64.207 55.534 1.00 57.35 129 HIS A N 1
ATOM 624 C CA . HIS A 1 87 ? -8.783 63.307 56.069 1.00 55.65 129 HIS A CA 1
ATOM 625 C C . HIS A 1 87 ? -9.678 62.804 54.944 1.00 56.48 129 HIS A C 1
ATOM 626 O O . HIS A 1 87 ? -10.062 63.564 54.051 1.00 54.81 129 HIS A O 1
ATOM 633 N N . TYR A 1 88 ? -10.003 61.517 54.994 1.00 52.81 130 TYR A N 1
ATOM 634 C CA . TYR A 1 88 ? -10.865 60.880 54.015 1.00 46.26 130 TYR A CA 1
ATOM 635 C C . TYR A 1 88 ? -11.913 60.050 54.737 1.00 52.77 130 TYR A C 1
ATOM 636 O O . TYR A 1 88 ? -11.786 59.736 55.925 1.00 51.16 130 TYR A O 1
ATOM 645 N N . SER A 1 89 ? -12.954 59.675 54.000 1.00 50.94 131 SER A N 1
ATOM 646 C CA . SER A 1 89 ? -13.923 58.711 54.495 1.00 51.09 131 SER A CA 1
ATOM 647 C C . SER A 1 89 ? -14.369 57.832 53.340 1.00 50.46 131 SER A C 1
ATOM 648 O O . SER A 1 89 ? -14.551 58.312 52.217 1.00 50.47 131 SER A O 1
ATOM 651 N N . TYR A 1 90 ? -14.531 56.540 53.619 1.00 48.20 132 TYR A N 1
ATOM 652 C CA . TYR A 1 90 ? -15.111 55.611 52.661 1.00 45.91 132 TYR A CA 1
ATOM 653 C C . TYR A 1 90 ? -16.228 54.829 53.332 1.00 47.21 132 TYR A C 1
ATOM 654 O O . TYR A 1 90 ? -16.035 54.271 54.416 1.00 46.52 132 TYR A O 1
ATOM 663 N N . THR A 1 91 ? -17.391 54.799 52.684 1.00 46.98 133 THR A N 1
ATOM 664 C CA . THR A 1 91 ? -18.529 53.990 53.102 1.00 43.67 133 THR A CA 1
ATOM 665 C C . THR A 1 91 ? -18.780 52.946 52.024 1.00 47.18 133 THR A C 1
ATOM 666 O O . THR A 1 91 ? -18.974 53.292 50.854 1.00 46.47 133 THR A O 1
ATOM 670 N N . PHE A 1 92 ? -18.768 51.677 52.416 1.00 45.58 134 PHE A N 1
ATOM 671 C CA . PHE A 1 92 ? -18.897 50.589 51.461 1.00 47.67 134 PHE A CA 1
ATOM 672 C C . PHE A 1 92 ? -20.268 50.593 50.794 1.00 48.45 134 PHE A C 1
ATOM 673 O O . PHE A 1 92 ? -21.276 50.994 51.385 1.00 46.67 134 PHE A O 1
ATOM 681 N N . ASN A 1 93 ? -20.293 50.134 49.542 1.00 49.19 135 ASN A N 1
ATOM 682 C CA . ASN A 1 93 ? -21.560 49.789 48.911 1.00 48.74 135 ASN A CA 1
ATOM 683 C C . ASN A 1 93 ? -22.133 48.507 49.498 1.00 51.18 135 ASN A C 1
ATOM 684 O O . ASN A 1 93 ? -23.355 48.330 49.529 1.00 57.73 135 ASN A O 1
ATOM 689 N N . MET A 1 94 ? -21.269 47.617 49.980 1.00 53.87 136 MET A N 1
ATOM 690 C CA . MET A 1 94 ? -21.696 46.341 50.536 1.00 54.15 136 MET A CA 1
ATOM 691 C C . MET A 1 94 ? -22.500 46.524 51.815 1.00 54.21 136 MET A C 1
ATOM 692 O O . MET A 1 94 ? -22.239 47.422 52.619 1.00 59.29 136 MET A O 1
ATOM 697 N N . ASN A 1 95 ? -23.467 45.636 52.013 1.00 50.80 137 ASN A N 1
ATOM 698 C CA . ASN A 1 95 ? -24.038 45.383 53.328 1.00 55.15 137 ASN A CA 1
ATOM 699 C C . ASN A 1 95 ? -23.647 43.967 53.725 1.00 53.46 137 ASN A C 1
ATOM 700 O O . ASN A 1 95 ? -23.898 43.018 52.973 1.00 55.52 137 ASN A O 1
ATOM 705 N N . LEU A 1 96 ? -23.022 43.828 54.897 1.00 56.56 138 LEU A N 1
ATOM 706 C CA . LEU A 1 96 ? -22.443 42.543 55.275 1.00 50.31 138 LEU A CA 1
ATOM 707 C C . LEU A 1 96 ? -23.513 41.493 55.544 1.00 54.45 138 LEU A C 1
ATOM 708 O O . LEU A 1 96 ? -23.251 40.294 55.388 1.00 58.28 138 LEU A O 1
ATOM 713 N N . THR A 1 97 ? -24.718 41.913 55.944 1.00 54.48 139 THR A N 1
ATOM 714 C CA . THR A 1 97 ? -25.796 40.956 56.173 1.00 55.17 139 THR A CA 1
ATOM 715 C C . THR A 1 97 ? -26.267 40.298 54.883 1.00 52.92 139 THR A C 1
ATOM 716 O O . THR A 1 97 ? -26.923 39.254 54.940 1.00 52.84 139 THR A O 1
ATOM 720 N N . ALA A 1 98 ? -25.947 40.876 53.728 1.00 52.97 140 ALA A N 1
ATOM 721 C CA . ALA A 1 98 ? -26.369 40.335 52.446 1.00 50.24 140 ALA A CA 1
ATOM 722 C C . ALA A 1 98 ? -25.345 39.388 51.842 1.00 52.07 140 ALA A C 1
ATOM 723 O O . ALA A 1 98 ? -25.528 38.940 50.707 1.00 58.13 140 ALA A O 1
ATOM 725 N N . ASN A 1 99 ? -24.272 39.080 52.561 1.00 58.15 141 ASN A N 1
ATOM 726 C CA . ASN A 1 99 ? -23.250 38.200 52.017 1.00 51.87 141 ASN A CA 1
ATOM 727 C C . ASN A 1 99 ? -23.791 36.781 51.892 1.00 60.81 141 ASN A C 1
ATOM 728 O O . ASN A 1 99 ? -24.376 36.241 52.837 1.00 56.09 141 ASN A O 1
ATOM 733 N N . ALA A 1 100 ? -23.579 36.175 50.718 1.00 61.24 142 ALA A N 1
ATOM 734 C CA . ALA A 1 100 ? -24.169 34.874 50.422 1.00 62.41 142 ALA A CA 1
ATOM 735 C C . ALA A 1 100 ? -23.479 33.743 51.170 1.00 67.56 142 ALA A C 1
ATOM 736 O O . ALA A 1 100 ? -24.110 32.717 51.453 1.00 68.14 142 ALA A O 1
ATOM 738 N N . LYS A 1 101 ? -22.192 33.901 51.492 1.00 61.37 143 LYS A N 1
ATOM 739 C CA . LYS A 1 101 ? -21.407 32.814 52.062 1.00 60.09 143 LYS A CA 1
ATOM 740 C C . LYS A 1 101 ? -21.057 33.005 53.528 1.00 60.54 143 LYS A C 1
ATOM 741 O O . LYS A 1 101 ? -20.847 32.010 54.227 1.00 61.00 143 LYS A O 1
ATOM 747 N N . ILE A 1 102 ? -21.002 34.243 54.013 1.00 56.41 144 ILE A N 1
ATOM 748 C CA . ILE A 1 102 ? -20.541 34.544 55.361 1.00 55.69 144 ILE A CA 1
ATOM 749 C C . ILE A 1 102 ? -21.698 35.137 56.156 1.00 58.58 144 ILE A C 1
ATOM 750 O O . ILE A 1 102 ? -22.414 36.016 55.662 1.00 60.05 144 ILE A O 1
ATOM 755 N N . THR A 1 103 ? -21.881 34.649 57.382 1.00 49.61 145 THR A N 1
ATOM 756 C CA . THR A 1 103 ? -22.886 35.183 58.295 1.00 55.49 145 THR A CA 1
ATOM 757 C C . THR A 1 103 ? -22.241 36.296 59.114 1.00 54.28 145 THR A C 1
ATOM 758 O O . THR A 1 103 ? -21.451 36.028 60.028 1.00 53.37 145 THR A O 1
ATOM 762 N N . TYR A 1 104 ? -22.560 37.545 58.773 1.00 53.90 146 TYR A N 1
ATOM 763 C CA . TYR A 1 104 ? -22.038 38.678 59.524 1.00 48.57 146 TYR A CA 1
ATOM 764 C C . TYR A 1 104 ? -22.514 38.613 60.969 1.00 52.18 146 TYR A C 1
ATOM 765 O O . TYR A 1 104 ? -23.692 38.362 61.240 1.00 60.35 146 TYR A O 1
ATOM 774 N N . ASN A 1 105 ? -21.590 38.834 61.899 1.00 50.54 147 ASN A N 1
ATOM 775 C CA . ASN A 1 105 ? -21.872 38.749 63.329 1.00 52.09 147 ASN A CA 1
ATOM 776 C C . ASN A 1 105 ? -21.230 39.961 63.988 1.00 53.08 147 ASN A C 1
ATOM 777 O O . ASN A 1 105 ? -20.002 40.019 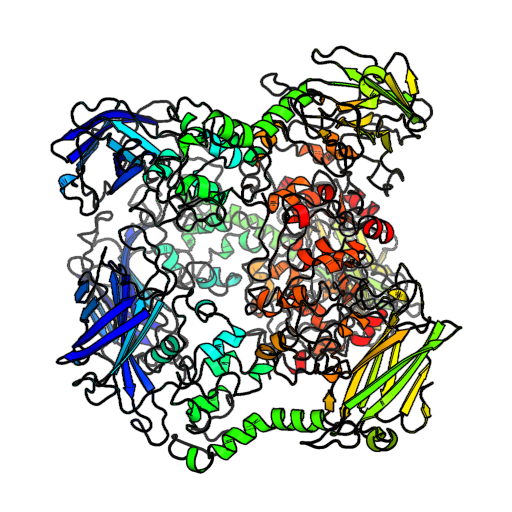64.111 1.00 49.12 147 ASN A O 1
ATOM 782 N N . ASP A 1 106 ? -22.056 40.922 64.418 1.00 54.75 148 ASP A N 1
ATOM 783 C CA . ASP A 1 106 ? -21.538 42.183 64.946 1.00 54.87 148 ASP A CA 1
ATOM 784 C C . ASP A 1 106 ? -20.812 42.023 66.272 1.00 55.66 148 ASP A C 1
ATOM 785 O O . ASP A 1 106 ? -20.291 43.018 66.790 1.00 55.79 148 ASP A O 1
ATOM 790 N N . GLN A 1 107 ? -20.765 40.814 66.831 1.00 53.12 149 GLN A N 1
ATOM 791 C CA . GLN A 1 107 ? -19.941 40.538 67.997 1.00 51.64 149 GLN A CA 1
ATOM 792 C C . GLN A 1 107 ? -18.535 40.079 67.631 1.00 49.48 149 GLN A C 1
ATOM 793 O O . GLN A 1 107 ? -17.672 40.017 68.513 1.00 55.00 149 GLN A O 1
ATOM 799 N N . LEU A 1 108 ? -18.279 39.761 66.364 1.00 50.57 150 LEU A N 1
ATOM 800 C CA . LEU A 1 108 ? -16.961 39.309 65.939 1.00 52.67 150 LEU A CA 1
ATOM 801 C C . LEU A 1 108 ? -16.069 40.499 65.604 1.00 49.72 150 LEU A C 1
ATOM 802 O O . LEU A 1 108 ? -16.547 41.574 65.228 1.00 48.58 150 LEU A O 1
ATOM 807 N N . ALA A 1 109 ? -14.760 40.297 65.747 1.00 46.54 151 ALA A N 1
ATOM 808 C CA . ALA A 1 109 ? -13.800 41.321 65.356 1.00 50.39 151 ALA A CA 1
ATOM 809 C C . ALA A 1 109 ? -13.852 41.549 63.850 1.00 46.67 151 ALA A C 1
ATOM 810 O O . ALA A 1 109 ? -13.898 40.599 63.064 1.00 42.93 151 ALA A O 1
ATOM 812 N N . GLN A 1 110 ? -13.854 42.817 63.450 1.00 45.45 152 GLN A N 1
ATOM 813 C CA . GLN A 1 110 ? -13.948 43.207 62.051 1.00 44.30 152 GLN A CA 1
ATOM 814 C C . GLN A 1 110 ? -12.634 43.812 61.574 1.00 45.43 152 GLN A C 1
ATOM 815 O O . GLN A 1 110 ? -11.822 44.295 62.369 1.00 42.04 152 GLN A O 1
ATOM 821 N N . ARG A 1 111 ? -12.436 43.789 60.255 1.00 44.12 153 ARG A N 1
ATOM 822 C CA . ARG A 1 111 ? -11.224 44.339 59.663 1.00 44.66 153 ARG A CA 1
ATOM 823 C C . ARG A 1 111 ? -11.539 44.964 58.309 1.00 46.01 153 ARG A C 1
ATOM 824 O O . ARG A 1 111 ? -12.292 44.397 57.513 1.00 44.79 153 ARG A O 1
ATOM 832 N N . VAL A 1 112 ? -10.954 46.133 58.056 1.00 42.51 154 VAL A N 1
ATOM 833 C CA . VAL A 1 112 ? -11.013 46.788 56.753 1.00 43.71 154 VAL A CA 1
ATOM 834 C C . VAL A 1 112 ? -9.583 47.023 56.288 1.00 42.71 154 VAL A C 1
ATOM 835 O O . VAL A 1 112 ? -8.747 47.510 57.059 1.00 43.51 154 VAL A O 1
ATOM 839 N N . LEU A 1 113 ? -9.296 46.650 55.045 1.00 43.94 155 LEU A N 1
ATOM 840 C CA . LEU A 1 113 ? -7.974 46.811 54.465 1.00 42.87 155 LEU A CA 1
ATOM 841 C C . LEU A 1 113 ? -8.042 47.775 53.290 1.00 44.98 155 LEU A C 1
ATOM 842 O O . LEU A 1 113 ? -9.073 47.895 52.620 1.00 44.68 155 LEU A O 1
ATOM 847 N N . ILE A 1 114 ? -6.925 48.453 53.045 1.00 45.79 156 ILE A N 1
ATOM 848 C CA . ILE A 1 114 ? -6.818 49.463 52.001 1.00 45.86 156 ILE A CA 1
ATOM 849 C C . ILE A 1 114 ? -5.575 49.177 51.174 1.00 47.00 156 ILE A C 1
ATOM 850 O O . ILE A 1 114 ? -4.489 48.982 51.728 1.00 49.80 156 ILE A O 1
ATOM 855 N N . ARG A 1 115 ? -5.729 49.166 49.854 1.00 48.43 157 ARG A N 1
ATOM 856 C CA . ARG A 1 115 ? -4.597 49.243 48.941 1.00 46.10 157 ARG A CA 1
ATOM 857 C C . ARG A 1 115 ? -4.693 50.571 48.200 1.00 47.82 157 ARG A C 1
ATOM 858 O O . ARG A 1 115 ? -5.624 50.782 47.413 1.00 47.48 157 ARG A O 1
ATOM 866 N N . ALA A 1 116 ? -3.742 51.466 48.458 1.00 44.89 158 ALA A N 1
ATOM 867 C CA . ALA A 1 116 ? -3.658 52.739 47.749 1.00 43.83 158 ALA A CA 1
ATOM 868 C C . ALA A 1 116 ? -2.818 52.539 46.492 1.00 45.80 158 ALA A C 1
ATOM 869 O O . ALA A 1 116 ? -1.620 52.255 46.579 1.00 49.21 158 ALA A O 1
ATOM 871 N N . TYR A 1 117 ? -3.447 52.688 45.328 1.00 45.94 159 TYR A N 1
ATOM 872 C CA . TYR A 1 117 ? -2.758 52.517 44.056 1.00 48.61 159 TYR A CA 1
ATOM 873 C C . TYR A 1 117 ? -1.785 53.667 43.802 1.00 52.04 159 TYR A C 1
ATOM 874 O O . TYR A 1 117 ? -1.864 54.736 44.415 1.00 50.89 159 TYR A O 1
ATOM 883 N N . ASN A 1 118 ? -0.862 53.437 42.870 1.00 50.70 160 ASN A N 1
ATOM 884 C CA . ASN A 1 118 ? 0.159 54.427 42.526 1.00 53.36 160 ASN A CA 1
ATOM 885 C C . ASN A 1 118 ? -0.325 55.421 41.476 1.00 54.33 160 ASN A C 1
ATOM 886 O O . ASN A 1 118 ? 0.419 55.807 40.570 1.00 53.62 160 ASN A O 1
ATOM 891 N N . THR A 1 119 ? -1.568 55.857 41.582 1.00 52.71 161 THR A N 1
ATOM 892 C CA . THR A 1 119 ? -2.081 56.887 40.688 1.00 51.87 161 THR A CA 1
ATOM 893 C C . THR A 1 119 ? -1.667 58.261 41.205 1.00 53.12 161 THR A C 1
ATOM 894 O O . THR A 1 119 ? -1.828 58.541 42.397 1.00 55.47 161 THR A O 1
ATOM 898 N N . PRO A 1 120 ? -1.121 59.130 40.357 1.00 55.65 162 PRO A N 1
ATOM 899 C CA . PRO A 1 120 ? -0.635 60.423 40.849 1.00 56.02 162 PRO A CA 1
ATOM 900 C C . PRO A 1 120 ? -1.769 61.345 41.273 1.00 54.65 162 PRO A C 1
ATOM 901 O O . PRO A 1 120 ? -2.910 61.227 40.817 1.00 53.56 162 PRO A O 1
ATOM 905 N N . LEU A 1 121 ? -1.435 62.267 42.181 1.00 55.38 163 LEU A N 1
ATOM 906 C CA . LEU A 1 121 ? -2.360 63.308 42.590 1.00 51.31 163 LEU A CA 1
ATOM 907 C C . LEU A 1 121 ? -2.680 64.209 41.399 1.00 54.27 163 LEU A C 1
ATOM 908 O O . LEU A 1 121 ? -1.953 64.213 40.403 1.00 57.40 163 LEU A O 1
ATOM 913 N N . PRO A 1 122 ? -3.777 64.971 41.469 1.00 57.03 164 PRO A N 1
ATOM 914 C CA . PRO A 1 122 ? -4.134 65.814 40.314 1.00 60.04 164 PRO A CA 1
ATOM 915 C C . PRO A 1 122 ? -3.054 66.815 39.933 1.00 60.56 164 PRO A C 1
ATOM 916 O O . PRO A 1 122 ? -2.875 67.088 38.740 1.00 67.74 164 PRO A O 1
ATOM 920 N N . ASP A 1 123 ? -2.316 67.359 40.907 1.00 60.06 165 ASP A N 1
ATOM 921 C CA . ASP A 1 123 ? -1.245 68.300 40.593 1.00 64.14 165 ASP A CA 1
ATOM 922 C C . ASP A 1 123 ? -0.027 67.622 39.978 1.00 62.76 165 ASP A C 1
ATOM 923 O O . ASP A 1 123 ? 0.850 68.316 39.456 1.00 63.78 165 ASP A O 1
ATOM 928 N N . GLY A 1 124 ? 0.049 66.294 40.033 1.00 63.04 166 GLY A N 1
ATOM 929 C CA . GLY A 1 124 ? 1.138 65.543 39.443 1.00 58.91 166 GLY A CA 1
ATOM 930 C C . GLY A 1 124 ? 2.004 64.802 40.435 1.00 56.71 166 GLY A C 1
ATOM 931 O O . GLY A 1 124 ? 2.852 64.007 40.010 1.00 59.26 166 GLY A O 1
ATOM 932 N N . THR A 1 125 ? 1.823 65.032 41.737 1.00 54.18 167 THR A N 1
ATOM 933 C CA . THR A 1 125 ? 2.653 64.381 42.746 1.00 56.56 167 THR A CA 1
ATOM 934 C C . THR A 1 125 ? 2.518 62.865 42.661 1.00 55.58 167 THR A C 1
ATOM 935 O O . THR A 1 125 ? 1.407 62.331 42.587 1.00 58.63 167 THR A O 1
ATOM 939 N N . GLN A 1 126 ? 3.654 62.172 42.671 1.00 54.98 168 GLN A N 1
ATOM 940 C CA . GLN A 1 126 ? 3.648 60.722 42.556 1.00 58.85 168 GLN A CA 1
ATOM 941 C C . GLN A 1 126 ? 3.258 60.071 43.878 1.00 60.97 168 GLN A C 1
ATOM 942 O O . GLN A 1 126 ? 3.592 60.560 44.962 1.00 63.92 168 GLN A O 1
ATOM 948 N N . VAL A 1 127 ? 2.549 58.952 43.775 1.00 60.06 169 VAL A N 1
ATOM 949 C CA . VAL A 1 127 ? 2.009 58.234 44.922 1.00 57.27 169 VAL A CA 1
ATOM 950 C C . VAL A 1 127 ? 2.550 56.808 44.883 1.00 54.99 169 VAL A C 1
ATOM 951 O O . VAL A 1 127 ? 2.491 56.167 43.834 1.00 54.46 169 VAL A O 1
ATOM 955 N N . PRO A 1 128 ? 3.087 56.284 45.981 1.00 59.69 170 PRO A N 1
ATOM 956 C CA . PRO A 1 128 ? 3.529 54.886 46.001 1.00 55.39 170 PRO A CA 1
ATOM 957 C C . PRO A 1 128 ? 2.399 53.929 46.349 1.00 54.94 170 PRO A C 1
ATOM 958 O O . PRO A 1 128 ? 1.458 54.266 47.069 1.00 56.16 170 PRO A O 1
ATOM 962 N N . ASN A 1 129 ? 2.501 52.717 45.804 1.00 51.48 171 ASN A N 1
ATOM 963 C CA . ASN A 1 129 ? 1.601 51.639 46.198 1.00 51.17 171 ASN A CA 1
ATOM 964 C C . ASN A 1 129 ? 1.725 51.398 47.698 1.00 52.73 171 ASN A C 1
ATOM 965 O O . ASN A 1 129 ? 2.834 51.302 48.232 1.00 53.18 171 ASN A O 1
ATOM 970 N N . SER A 1 130 ? 0.585 51.315 48.384 1.00 50.74 172 SER A N 1
ATOM 971 C CA . SER A 1 130 ? 0.589 51.244 49.838 1.00 48.47 172 SER A CA 1
ATOM 972 C C . SER A 1 130 ? -0.510 50.312 50.328 1.00 47.96 172 SER A C 1
ATOM 973 O O . SER A 1 130 ? -1.516 50.097 49.647 1.00 46.23 172 SER A O 1
ATOM 976 N N . ASN A 1 131 ? -0.292 49.753 51.521 1.00 47.19 173 ASN A N 1
ATOM 977 C CA . ASN A 1 131 ? -1.258 48.909 52.210 1.00 41.50 173 ASN A CA 1
ATOM 978 C C . ASN A 1 131 ? -1.512 49.470 53.602 1.00 43.32 173 ASN A C 1
ATOM 979 O O . ASN A 1 131 ? -0.592 49.962 54.260 1.00 43.95 173 ASN A O 1
ATOM 984 N N . ALA A 1 132 ? -2.759 49.378 54.052 1.00 41.54 174 ALA A N 1
ATOM 985 C CA . ALA A 1 132 ? -3.110 49.711 55.423 1.00 42.88 174 ALA A CA 1
ATOM 986 C C . ALA A 1 132 ? -4.301 48.858 55.824 1.00 43.48 174 ALA A C 1
ATOM 987 O O . ALA A 1 132 ? -5.054 48.377 54.973 1.00 44.50 174 ALA A O 1
ATOM 989 N N . PHE A 1 133 ? -4.456 48.655 57.129 1.00 37.22 175 PHE A N 1
ATOM 990 C CA . PHE A 1 133 ? -5.596 47.904 57.631 1.00 42.90 175 PHE A CA 1
ATOM 991 C C . PHE A 1 133 ? -5.934 48.383 59.032 1.00 42.15 175 PHE A C 1
ATOM 992 O O . PHE A 1 133 ? -5.100 48.966 59.729 1.00 42.44 175 PHE A O 1
ATOM 1000 N N . VAL A 1 134 ? -7.176 48.131 59.434 1.00 41.22 176 VAL A N 1
ATOM 1001 C CA . VAL A 1 134 ? -7.666 48.513 60.751 1.00 42.31 176 VAL A CA 1
ATOM 1002 C C . VAL A 1 134 ? -8.509 47.371 61.309 1.00 44.78 176 VAL A C 1
ATOM 1003 O O . VAL A 1 134 ? -9.241 46.702 60.572 1.00 37.04 176 VAL A O 1
ATOM 1007 N N . ASP A 1 135 ? -8.378 47.131 62.613 1.00 45.49 177 ASP A N 1
ATOM 1008 C CA . ASP A 1 135 ? -9.142 46.119 63.332 1.00 47.52 177 ASP A CA 1
ATOM 1009 C C . ASP A 1 135 ? -10.029 46.811 64.356 1.00 46.41 177 ASP A C 1
ATOM 1010 O O . ASP A 1 135 ? -9.562 47.688 65.090 1.00 47.75 177 ASP A O 1
ATOM 1015 N N . PHE A 1 136 ? -11.298 46.412 64.416 1.00 49.03 178 PHE A N 1
ATOM 1016 C CA . PHE A 1 136 ? -12.255 47.147 65.234 1.00 46.38 178 PHE A CA 1
ATOM 1017 C C . PHE A 1 136 ? -13.451 46.269 65.577 1.00 50.51 178 PHE A C 1
ATOM 1018 O O . PHE A 1 136 ? -13.774 45.319 64.856 1.00 47.43 178 PHE A O 1
ATOM 1026 N N . THR A 1 137 ? -14.102 46.605 66.690 1.00 50.25 179 THR A N 1
ATOM 1027 C CA . THR A 1 137 ? -15.397 46.026 67.021 1.00 52.84 179 THR A CA 1
ATOM 1028 C C . THR A 1 137 ? -16.495 46.780 66.281 1.00 49.85 179 THR A C 1
ATOM 1029 O O . THR A 1 137 ? -16.413 47.997 66.096 1.00 50.03 179 THR A O 1
ATOM 1033 N N . ALA A 1 138 ? -17.532 46.048 65.868 1.00 55.43 180 ALA A N 1
ATOM 1034 C CA . ALA A 1 138 ? -18.472 46.576 64.882 1.00 51.26 180 ALA A CA 1
ATOM 1035 C C . ALA A 1 138 ? -19.193 47.818 65.382 1.00 60.26 180 ALA A C 1
ATOM 1036 O O . ALA A 1 138 ? -19.416 48.765 64.617 1.00 53.13 180 ALA A O 1
ATOM 1038 N N . ASP A 1 139 ? -19.567 47.836 66.657 1.00 59.26 181 ASP A N 1
ATOM 1039 C CA . ASP A 1 139 ? -20.480 48.863 67.137 1.00 57.34 181 ASP A CA 1
ATOM 1040 C C . ASP A 1 139 ? -19.745 50.082 67.685 1.00 58.34 181 ASP A C 1
ATOM 1041 O O . ASP A 1 139 ? -20.095 51.213 67.347 1.00 64.24 181 ASP A O 1
ATOM 1046 N N . THR A 1 140 ? -18.708 49.880 68.495 1.00 57.50 182 THR A N 1
ATOM 1047 C CA . THR A 1 140 ? -17.998 51.000 69.105 1.00 58.60 182 THR A CA 1
ATOM 1048 C C . THR A 1 140 ? -16.761 51.439 68.328 1.00 60.62 182 THR A C 1
ATOM 1049 O O . THR A 1 140 ? -16.260 52.542 68.567 1.00 57.61 182 THR A O 1
ATOM 1053 N N . GLY A 1 141 ? -16.257 50.616 67.413 1.00 57.08 183 GLY A N 1
ATOM 1054 C CA . GLY A 1 141 ? -15.051 50.981 66.705 1.00 53.24 183 GLY A CA 1
ATOM 1055 C C . GLY A 1 141 ? -13.781 50.890 67.515 1.00 53.09 183 GLY A C 1
ATOM 1056 O O . GLY A 1 141 ? -12.733 51.336 67.041 1.00 55.01 183 GLY A O 1
ATOM 1057 N N . ALA A 1 142 ? -13.835 50.326 68.718 1.00 53.71 184 ALA A N 1
ATOM 1058 C CA . ALA A 1 142 ? -12.648 50.189 69.545 1.00 50.24 184 ALA A CA 1
ATOM 1059 C C . ALA A 1 142 ? -11.848 48.952 69.138 1.00 54.02 184 ALA A C 1
ATOM 1060 O O . ALA A 1 142 ? -12.272 48.145 68.306 1.00 48.95 184 ALA A O 1
ATOM 1062 N N . ALA A 1 143 ? -10.678 48.802 69.756 1.00 53.36 185 ALA A N 1
ATOM 1063 C CA . ALA A 1 143 ? -9.805 47.676 69.457 1.00 55.60 185 ALA A CA 1
ATOM 1064 C C . ALA A 1 143 ? -10.451 46.363 69.899 1.00 52.45 185 ALA A C 1
ATOM 1065 O O . ALA A 1 143 ? -10.999 46.281 71.001 1.00 56.80 185 ALA A O 1
ATOM 1067 N N . PRO A 1 144 ? -10.400 45.326 69.065 1.00 52.32 186 PRO A N 1
ATOM 1068 C CA . PRO A 1 144 ? -10.997 44.037 69.435 1.00 50.53 186 PRO A CA 1
ATOM 1069 C C . PRO A 1 144 ? -10.224 43.339 70.548 1.00 46.14 186 PRO A C 1
ATOM 1070 O O . PRO A 1 144 ? -9.056 43.629 70.812 1.00 45.35 186 PRO A O 1
ATOM 1074 N N . THR A 1 145 ? -10.901 42.392 71.205 1.00 48.95 187 THR A N 1
ATOM 1075 C CA . THR A 1 145 ? -10.284 41.634 72.290 1.00 54.59 187 THR A CA 1
ATOM 1076 C C . THR A 1 145 ? -9.502 40.420 71.805 1.00 51.36 187 THR A C 1
ATOM 1077 O O . THR A 1 145 ? -8.832 39.768 72.615 1.00 55.04 187 THR A O 1
ATOM 1081 N N . TYR A 1 146 ? -9.570 40.101 70.515 1.00 49.90 188 TYR A N 1
ATOM 1082 C CA . TYR A 1 146 ? -8.820 38.998 69.939 1.00 46.82 188 TYR A CA 1
ATOM 1083 C C . TYR A 1 146 ? -8.378 39.389 68.536 1.00 50.36 188 TYR A C 1
ATOM 1084 O O . TYR A 1 146 ? -8.977 40.255 67.895 1.00 48.33 188 TYR A O 1
ATOM 1093 N N . SER A 1 147 ? -7.309 38.749 68.067 1.00 49.90 189 SER A N 1
ATOM 1094 C CA . SER A 1 147 ? -6.722 39.080 66.778 1.00 42.71 189 SER A CA 1
ATOM 1095 C C . SER A 1 147 ? -6.055 37.836 66.204 1.00 44.72 189 SER A C 1
ATOM 1096 O O . SER A 1 147 ? -6.025 36.773 66.832 1.00 46.26 189 SER A O 1
ATOM 1099 N N . ARG A 1 148 ? -5.525 37.979 64.983 1.00 40.51 190 ARG A N 1
ATOM 1100 C CA . ARG A 1 148 ? -4.729 36.948 64.327 1.00 44.86 190 ARG A CA 1
ATOM 1101 C C . ARG A 1 148 ? -3.524 37.636 63.676 1.00 45.70 190 ARG A C 1
ATOM 1102 O O . ARG A 1 148 ? -3.409 37.757 62.457 1.00 43.64 190 ARG A O 1
ATOM 1110 N N . LYS A 1 149 ? -2.614 38.122 64.511 1.00 44.02 191 LYS A N 1
ATOM 1111 C CA . LYS A 1 149 ? -1.360 38.720 64.062 1.00 45.48 191 LYS A CA 1
ATOM 1112 C C . LYS A 1 149 ? -0.234 37.803 64.535 1.00 43.75 191 LYS A C 1
ATOM 1113 O O . LYS A 1 149 ? 0.302 37.972 65.632 1.00 43.37 191 LYS A O 1
ATOM 1119 N N . ILE A 1 150 ? 0.119 36.831 63.698 1.00 44.03 192 ILE A N 1
ATOM 1120 C CA . ILE A 1 150 ? 1.070 35.778 64.062 1.00 45.48 192 ILE A CA 1
ATOM 1121 C C . ILE A 1 150 ? 2.467 36.073 63.535 1.00 43.02 192 ILE A C 1
ATOM 1122 O O . ILE A 1 150 ? 3.443 36.033 64.285 1.00 43.74 192 ILE A O 1
ATOM 1127 N N . VAL A 1 151 ? 2.585 36.349 62.239 1.00 45.85 193 VAL A N 1
ATOM 1128 C CA . VAL A 1 151 ? 3.869 36.621 61.605 1.00 42.40 193 VAL A CA 1
ATOM 1129 C C . VAL A 1 151 ? 3.941 38.098 61.243 1.00 44.69 193 VAL A C 1
ATOM 1130 O O . VAL A 1 151 ? 2.918 38.765 61.047 1.00 41.80 193 VAL A O 1
ATOM 1134 N N . ALA A 1 152 ? 5.165 38.612 61.164 1.00 44.13 194 ALA A N 1
ATOM 1135 C CA . ALA A 1 152 ? 5.410 40.020 60.892 1.00 42.35 194 ALA A CA 1
ATOM 1136 C C . ALA A 1 152 ? 6.108 40.179 59.548 1.00 44.53 194 ALA A C 1
ATOM 1137 O O . ALA A 1 152 ? 6.998 39.394 59.210 1.00 41.17 194 ALA A O 1
ATOM 1139 N N . THR A 1 153 ? 5.694 41.204 58.789 1.00 40.53 195 THR A N 1
ATOM 1140 C CA . THR A 1 153 ? 6.295 41.477 57.484 1.00 43.20 195 THR A CA 1
ATOM 1141 C C . THR A 1 153 ? 7.810 41.578 57.578 1.00 45.17 195 THR A C 1
ATOM 1142 O O . THR A 1 153 ? 8.520 41.179 56.647 1.00 44.95 195 THR A O 1
ATOM 1146 N N . GLU A 1 154 ? 8.314 42.090 58.704 1.00 44.10 196 GLU A N 1
ATOM 1147 C CA . GLU A 1 154 ? 9.752 42.234 58.909 1.00 43.12 196 GLU A CA 1
ATOM 1148 C C . GLU A 1 154 ? 10.482 40.901 58.767 1.00 43.61 196 GLU A C 1
ATOM 1149 O O . GLU A 1 154 ? 11.584 40.845 58.208 1.00 50.75 196 GLU A O 1
ATOM 1155 N N . SER A 1 155 ? 9.883 39.815 59.263 1.00 44.30 197 SER A N 1
ATOM 1156 C CA . SER A 1 155 ? 10.531 38.509 59.175 1.00 42.97 197 SER A CA 1
ATOM 1157 C C . SER A 1 155 ? 10.660 38.048 57.730 1.00 43.50 197 SER A C 1
ATOM 1158 O O . SER A 1 155 ? 11.714 37.542 57.327 1.00 46.76 197 SER A O 1
ATOM 1161 N N . CYS A 1 156 ? 9.597 38.201 56.936 1.00 42.56 198 CYS A N 1
ATOM 1162 C CA . CYS A 1 156 ? 9.687 37.841 55.526 1.00 44.77 198 CYS A CA 1
ATOM 1163 C C . CYS A 1 156 ? 10.670 38.736 54.789 1.00 45.64 198 CYS A C 1
ATOM 1164 O O . CYS A 1 156 ? 11.330 38.290 53.843 1.00 44.37 198 CYS A O 1
ATOM 1167 N N . ASN A 1 157 ? 10.768 40.002 55.199 1.00 44.18 199 ASN A N 1
ATOM 1168 C CA . ASN A 1 157 ? 11.638 40.948 54.518 1.00 48.21 199 ASN A CA 1
ATOM 1169 C C . ASN A 1 157 ? 13.107 40.653 54.760 1.00 44.24 199 ASN A C 1
ATOM 1170 O O . ASN A 1 157 ? 13.952 41.162 54.017 1.00 44.42 199 ASN A O 1
ATOM 1175 N N . THR A 1 158 ? 13.429 39.849 55.780 1.00 44.24 200 THR A N 1
ATOM 1176 C CA . THR A 1 158 ? 14.810 39.427 55.992 1.00 43.42 200 THR A CA 1
ATOM 1177 C C . THR A 1 158 ? 15.370 38.727 54.760 1.00 46.40 200 THR A C 1
ATOM 1178 O O . THR A 1 158 ? 16.563 38.850 54.457 1.00 43.46 200 THR A O 1
ATOM 1182 N N . CYS A 1 159 ? 14.526 38.004 54.029 1.00 48.12 201 CYS A N 1
ATOM 1183 C CA . CYS A 1 159 ? 14.960 37.309 52.828 1.00 47.81 201 CYS A CA 1
ATOM 1184 C C . CYS A 1 159 ? 14.446 37.942 51.542 1.00 48.55 201 CYS A C 1
ATOM 1185 O O . CYS A 1 159 ? 15.155 37.915 50.535 1.00 50.63 201 CYS A O 1
ATOM 1188 N N . HIS A 1 160 ? 13.252 38.539 51.557 1.00 44.99 202 HIS A N 1
ATOM 1189 C CA . HIS A 1 160 ? 12.627 39.069 50.349 1.00 50.70 202 HIS A CA 1
ATOM 1190 C C . HIS A 1 160 ? 12.740 40.577 50.199 1.00 51.22 202 HIS A C 1
ATOM 1191 O O . HIS A 1 160 ? 12.395 41.096 49.132 1.00 57.20 202 HIS A O 1
ATOM 1198 N N . GLN A 1 161 ? 13.176 41.287 51.238 1.00 54.52 203 GLN A N 1
ATOM 1199 C CA . GLN A 1 161 ? 13.309 42.741 51.218 1.00 53.64 203 GLN A CA 1
ATOM 1200 C C . GLN A 1 161 ? 11.952 43.432 51.118 1.00 50.74 203 GLN A C 1
ATOM 1201 O O . GLN A 1 161 ? 11.651 44.322 51.919 1.00 53.65 203 GLN A O 1
ATOM 1207 N N . ASP A 1 162 ? 11.124 43.032 50.154 1.00 47.61 204 ASP A N 1
ATOM 1208 C CA . ASP A 1 162 ? 9.785 43.589 49.999 1.00 49.90 204 ASP A CA 1
ATOM 1209 C C . ASP A 1 162 ? 8.858 42.483 49.524 1.00 51.04 204 ASP A C 1
ATOM 1210 O O . ASP A 1 162 ? 9.087 41.897 48.462 1.00 50.54 204 ASP A O 1
ATOM 1215 N N . LEU A 1 163 ? 7.804 42.215 50.300 1.00 53.25 205 LEU A N 1
ATOM 1216 C CA . LEU A 1 163 ? 6.848 41.174 49.941 1.00 49.26 205 LEU A CA 1
ATOM 1217 C C . LEU A 1 163 ? 6.148 41.459 48.623 1.00 50.98 205 LEU A C 1
ATOM 1218 O O . LEU A 1 163 ? 5.539 40.552 48.048 1.00 51.40 205 LEU A O 1
ATOM 1223 N N . ALA A 1 164 ? 6.207 42.698 48.134 1.00 49.22 206 ALA A N 1
ATOM 1224 C CA . ALA A 1 164 ? 5.686 42.983 46.804 1.00 53.37 206 ALA A CA 1
ATOM 1225 C C . ALA A 1 164 ? 6.333 42.108 45.736 1.00 53.71 206 ALA A C 1
ATOM 1226 O O . ALA A 1 164 ? 5.718 41.864 44.692 1.00 58.32 206 ALA A O 1
ATOM 1228 N N . ASN A 1 165 ? 7.541 41.598 45.989 1.00 50.06 207 ASN A N 1
ATOM 1229 C CA . ASN A 1 165 ? 8.277 40.839 44.985 1.00 50.89 207 ASN A CA 1
ATOM 1230 C C . ASN A 1 165 ? 7.743 39.430 44.772 1.00 47.60 207 ASN A C 1
ATOM 1231 O O . ASN A 1 165 ? 8.029 38.836 43.728 1.00 47.46 207 ASN A O 1
ATOM 1236 N N . VAL A 1 166 ? 6.984 38.876 45.718 1.00 43.00 208 VAL A N 1
ATOM 1237 C CA . VAL A 1 166 ? 6.740 37.434 45.699 1.00 44.93 208 VAL A CA 1
ATOM 1238 C C . VAL A 1 166 ? 5.513 37.025 44.875 1.00 47.61 208 VAL A C 1
ATOM 1239 O O . VAL A 1 166 ? 5.510 35.937 44.294 1.00 51.32 208 VAL A O 1
ATOM 1243 N N . LYS A 1 167 ? 4.467 37.854 44.805 1.00 48.19 209 LYS A N 1
ATOM 1244 C CA . LYS A 1 167 ? 3.261 37.469 44.073 1.00 50.81 209 LYS A CA 1
ATOM 1245 C C . LYS A 1 167 ? 2.449 38.705 43.708 1.00 51.28 209 LYS A C 1
ATOM 1246 O O . LYS A 1 167 ? 2.567 39.759 44.337 1.00 52.27 209 LYS A O 1
ATOM 1252 N N . HIS A 1 168 ? 1.623 38.551 42.667 1.00 51.62 210 HIS A N 1
ATOM 1253 C CA . HIS A 1 168 ? 0.560 39.505 42.328 1.00 52.55 210 HIS A CA 1
ATOM 1254 C C . HIS A 1 168 ? 1.101 40.881 41.956 1.00 52.86 210 HIS A C 1
ATOM 1255 O O . HIS A 1 168 ? 0.530 41.909 42.329 1.00 58.01 210 HIS A O 1
ATOM 1262 N N . GLY A 1 169 ? 2.205 40.898 41.214 1.00 55.76 211 GLY A N 1
ATOM 1263 C CA . GLY A 1 169 ? 2.710 42.128 40.623 1.00 53.05 211 GLY A CA 1
ATOM 1264 C C . GLY A 1 169 ? 2.945 43.266 41.591 1.00 54.69 211 GLY A C 1
ATOM 1265 O O . GLY A 1 169 ? 2.766 44.431 41.220 1.00 57.72 211 GLY A O 1
ATOM 1266 N N . GLY A 1 170 ? 3.337 42.966 42.825 1.00 54.29 212 GLY A N 1
ATOM 1267 C CA . GLY A 1 170 ? 3.696 44.014 43.759 1.00 49.90 212 GLY A CA 1
ATOM 1268 C C . GLY A 1 170 ? 2.538 44.716 44.421 1.00 45.99 212 GLY A C 1
ATOM 1269 O O . GLY A 1 170 ? 2.732 45.782 45.013 1.00 51.02 212 GLY A O 1
ATOM 1270 N N . ALA A 1 171 ? 1.336 44.143 44.355 1.00 51.68 213 ALA A N 1
ATOM 1271 C CA . ALA A 1 171 ? 0.161 44.815 44.899 1.00 48.83 213 ALA A CA 1
ATOM 1272 C C . ALA A 1 171 ? 0.181 44.877 46.423 1.00 52.45 213 ALA A C 1
ATOM 1273 O O . ALA A 1 171 ? -0.296 45.859 47.004 1.00 50.37 213 ALA A O 1
ATOM 1275 N N . TYR A 1 172 ? 0.728 43.860 47.087 1.00 50.62 214 TYR A N 1
ATOM 1276 C CA . TYR A 1 172 ? 0.640 43.742 48.538 1.00 46.09 214 TYR A CA 1
ATOM 1277 C C . TYR A 1 172 ? 2.033 43.650 49.143 1.00 50.49 214 TYR A C 1
ATOM 1278 O O . TYR A 1 172 ? 2.810 42.755 48.791 1.00 48.12 214 TYR A O 1
ATOM 1287 N N . SER A 1 173 ? 2.338 44.565 50.066 1.00 46.40 215 SER A N 1
ATOM 1288 C CA . SER A 1 173 ? 3.609 44.571 50.776 1.00 47.02 215 SER A CA 1
ATOM 1289 C C . SER A 1 173 ? 3.476 44.278 52.269 1.00 46.08 215 SER A C 1
ATOM 1290 O O . SER A 1 173 ? 4.499 44.194 52.959 1.00 50.16 215 SER A O 1
ATOM 1293 N N . ASP A 1 174 ? 2.261 44.127 52.790 1.00 44.60 216 ASP A N 1
ATOM 1294 C CA . ASP A 1 174 ? 2.030 43.819 54.197 1.00 46.41 216 ASP A CA 1
ATOM 1295 C C . ASP A 1 174 ? 1.545 42.381 54.319 1.00 43.41 216 ASP A C 1
ATOM 1296 O O . ASP A 1 174 ? 0.552 42.007 53.687 1.00 45.65 216 ASP A O 1
ATOM 1301 N N . VAL A 1 175 ? 2.243 41.580 55.133 1.00 41.37 217 VAL A N 1
ATOM 1302 C CA . VAL A 1 175 ? 1.900 40.160 55.244 1.00 42.91 217 VAL A CA 1
ATOM 1303 C C . VAL A 1 175 ? 0.498 39.977 55.815 1.00 43.47 217 VAL A C 1
ATOM 1304 O O . VAL A 1 175 ? -0.185 38.996 55.497 1.00 41.27 217 VAL A O 1
ATOM 1308 N N . ASN A 1 176 ? 0.039 40.917 56.648 1.00 42.04 218 ASN A N 1
ATOM 1309 C CA . ASN A 1 176 ? -1.325 40.850 57.162 1.00 45.49 218 ASN A CA 1
ATOM 1310 C C . ASN A 1 176 ? -2.352 40.884 56.040 1.00 43.29 218 ASN A C 1
ATOM 1311 O O . ASN A 1 176 ? -3.418 40.270 56.156 1.00 43.83 218 ASN A O 1
ATOM 1316 N N . TYR A 1 177 ? -2.057 41.604 54.957 1.00 41.69 219 TYR A N 1
ATOM 1317 C CA . TYR A 1 177 ? -2.959 41.611 53.812 1.00 42.23 219 TYR A CA 1
ATOM 1318 C C . TYR A 1 177 ? -3.035 40.228 53.173 1.00 41.89 219 TYR A C 1
ATOM 1319 O O . TYR A 1 177 ? -4.123 39.768 52.809 1.00 38.94 219 TYR A O 1
ATOM 1328 N N . CYS A 1 178 ? -1.895 39.542 53.046 1.00 40.17 220 CYS A N 1
ATOM 1329 C CA . CYS A 1 178 ? -1.904 38.192 52.488 1.00 42.51 220 CYS A CA 1
ATOM 1330 C C . CYS A 1 178 ? -2.716 37.246 53.365 1.00 40.93 220 CYS A C 1
ATOM 1331 O O . CYS A 1 178 ? -3.521 36.451 52.867 1.00 42.81 220 CYS A O 1
ATOM 1334 N N . ALA A 1 179 ? -2.509 37.319 54.682 1.00 41.15 221 ALA A N 1
ATOM 1335 C CA . ALA A 1 179 ? -3.119 36.358 55.595 1.00 41.03 221 ALA A CA 1
ATOM 1336 C C . ALA A 1 179 ? -4.630 36.534 55.693 1.00 44.43 221 ALA A C 1
ATOM 1337 O O . ALA A 1 179 ? -5.340 35.571 56.003 1.00 46.29 221 ALA A O 1
ATOM 1339 N N . THR A 1 180 ? -5.141 37.742 55.434 1.00 43.65 222 THR A N 1
ATOM 1340 C CA . THR A 1 180 ? -6.586 37.956 55.487 1.00 38.94 222 THR A CA 1
ATOM 1341 C C . THR A 1 180 ? -7.281 37.344 54.277 1.00 45.30 222 THR A C 1
ATOM 1342 O O . THR A 1 180 ? -8.317 36.682 54.411 1.00 46.08 222 THR A O 1
ATOM 1346 N N . CYS A 1 181 ? -6.738 37.577 53.081 1.00 41.23 223 CYS A N 1
ATOM 1347 C CA . CYS A 1 181 ? -7.371 37.060 51.872 1.00 43.72 223 CYS A CA 1
ATOM 1348 C C . CYS A 1 181 ? -7.167 35.555 51.735 1.00 46.38 223 CYS A C 1
ATOM 1349 O O . CYS A 1 181 ? -8.067 34.840 51.275 1.00 42.39 223 CYS A O 1
ATOM 1352 N N . HIS A 1 182 ? -5.993 35.057 52.131 1.00 41.80 224 HIS A N 1
ATOM 1353 C CA . HIS A 1 182 ? -5.651 33.640 51.999 1.00 43.88 224 HIS A CA 1
ATOM 1354 C C . HIS A 1 182 ? -6.278 32.861 53.148 1.00 45.39 224 HIS A C 1
ATOM 1355 O O . HIS A 1 182 ? -5.629 32.493 54.131 1.00 44.79 224 HIS A O 1
ATOM 1362 N N . THR A 1 183 ? -7.569 32.586 52.996 1.00 45.62 225 THR A N 1
ATOM 1363 C CA . THR A 1 183 ? -8.353 31.958 54.043 1.00 48.60 225 THR A CA 1
ATOM 1364 C C . THR A 1 183 ? -9.410 31.084 53.389 1.00 49.01 225 THR A C 1
ATOM 1365 O O . THR A 1 183 ? -9.707 31.222 52.199 1.00 54.15 225 THR A O 1
ATOM 1369 N N . ALA A 1 184 ? -9.971 30.173 54.182 1.00 53.79 226 ALA A N 1
ATOM 1370 C CA . ALA A 1 184 ? -10.990 29.263 53.678 1.00 50.89 226 ALA A CA 1
ATOM 1371 C C . ALA A 1 184 ? -12.195 30.038 53.157 1.00 53.16 226 ALA A C 1
ATOM 1372 O O . ALA A 1 184 ? -12.618 31.040 53.745 1.00 47.33 226 ALA A O 1
ATOM 1374 N N . GLY A 1 185 ? -12.746 29.570 52.037 1.00 49.55 227 GLY A N 1
ATOM 1375 C CA . GLY A 1 185 ? -13.871 30.213 51.402 1.00 44.96 227 GLY A CA 1
ATOM 1376 C C . GLY A 1 185 ? -13.514 31.246 50.352 1.00 53.19 227 GLY A C 1
ATOM 1377 O O . GLY A 1 185 ? -14.359 31.567 49.508 1.00 55.14 227 GLY A O 1
ATOM 1378 N N . LYS A 1 186 ? -12.294 31.782 50.381 1.00 52.21 228 LYS A N 1
ATOM 1379 C CA . LYS A 1 186 ? -11.841 32.766 49.405 1.00 54.34 228 LYS A CA 1
ATOM 1380 C C . LYS A 1 186 ? -10.839 32.186 48.420 1.00 52.78 228 LYS A C 1
ATOM 1381 O O . LYS A 1 186 ? -10.957 32.402 47.211 1.00 54.19 228 LYS A O 1
ATOM 1387 N N . VAL A 1 187 ? -9.846 31.459 48.921 1.00 50.15 229 VAL A N 1
ATOM 1388 C CA . VAL A 1 187 ? -8.910 30.720 48.094 1.00 49.86 229 VAL A CA 1
ATOM 1389 C C . VAL A 1 187 ? -9.230 29.233 48.230 1.00 49.34 229 VAL A C 1
ATOM 1390 O O . VAL A 1 187 ? -9.962 28.810 49.125 1.00 52.59 229 VAL A O 1
ATOM 1394 N N . GLY A 1 188 ? -8.673 28.437 47.326 1.00 50.68 230 GLY A N 1
ATOM 1395 C CA . GLY A 1 188 ? -8.909 27.008 47.353 1.00 51.84 230 GLY A CA 1
ATOM 1396 C C . GLY A 1 188 ? -8.311 26.342 48.579 1.00 54.19 230 GLY A C 1
ATOM 1397 O O . GLY A 1 188 ? -7.506 26.913 49.319 1.00 49.87 230 GLY A O 1
ATOM 1398 N N . VAL A 1 189 ? -8.732 25.094 48.800 1.00 52.19 231 VAL A N 1
ATOM 1399 C CA . VAL A 1 189 ? -8.154 24.304 49.877 1.00 49.05 231 VAL A CA 1
ATOM 1400 C C . VAL A 1 189 ? -6.682 24.064 49.574 1.00 54.55 231 VAL A C 1
ATOM 1401 O O . VAL A 1 189 ? -6.310 23.709 48.448 1.00 54.60 231 VAL A O 1
ATOM 1405 N N . GLY A 1 190 ? -5.833 24.282 50.575 1.00 47.97 232 GLY A N 1
ATOM 1406 C CA . GLY A 1 190 ? -4.402 24.245 50.389 1.00 47.36 232 GLY A CA 1
ATOM 1407 C C . GLY A 1 190 ? -3.761 25.595 50.154 1.00 50.53 232 GLY A C 1
ATOM 1408 O O . GLY A 1 190 ? -2.534 25.704 50.257 1.00 55.93 232 GLY A O 1
ATOM 1409 N N . LYS A 1 191 ? -4.546 26.626 49.843 1.00 52.12 233 LYS A N 1
ATOM 1410 C CA . LYS A 1 191 ? -4.007 27.967 49.670 1.00 47.09 233 LYS A CA 1
ATOM 1411 C C . LYS A 1 191 ? -4.177 28.844 50.902 1.00 45.09 233 LYS A C 1
ATOM 1412 O O . LYS A 1 191 ? -3.663 29.966 50.915 1.00 43.21 233 LYS A O 1
ATOM 1418 N N . GLU A 1 192 ? -4.880 28.371 51.928 1.00 45.98 234 GLU A N 1
ATOM 1419 C CA . GLU A 1 192 ? -4.977 29.136 53.163 1.00 42.81 234 GLU A CA 1
ATOM 1420 C C . GLU A 1 192 ? -3.586 29.349 53.746 1.00 46.10 234 GLU A C 1
ATOM 1421 O O . GLU A 1 192 ? -2.709 28.486 53.640 1.00 43.30 234 GLU A O 1
ATOM 1427 N N . PHE A 1 193 ? -3.384 30.520 54.360 1.00 43.80 235 PHE A N 1
ATOM 1428 C CA . PHE A 1 193 ? -2.029 30.971 54.661 1.00 42.73 235 PHE A CA 1
ATOM 1429 C C . PHE A 1 193 ? -1.323 30.070 55.668 1.00 43.14 235 PHE A C 1
ATOM 1430 O O . PHE A 1 193 ? -0.101 29.902 55.587 1.00 42.62 235 PHE A O 1
ATOM 1438 N N . ASN A 1 194 ? -2.058 29.488 56.618 1.00 42.58 236 ASN A N 1
ATOM 1439 C CA . ASN A 1 194 ? -1.450 28.573 57.581 1.00 46.61 236 ASN A CA 1
ATOM 1440 C C . ASN A 1 194 ? -0.984 27.271 56.943 1.00 41.00 236 ASN A C 1
ATOM 1441 O O . ASN A 1 194 ? -0.408 26.433 57.644 1.00 44.34 236 ASN A O 1
ATOM 1446 N N . VAL A 1 195 ? -1.237 27.076 55.648 1.00 41.74 237 VAL A N 1
ATOM 1447 C CA . VAL A 1 195 ? -0.799 25.894 54.922 1.00 39.56 237 VAL A CA 1
ATOM 1448 C C . VAL A 1 195 ? 0.151 26.249 53.785 1.00 46.37 237 VAL A C 1
ATOM 1449 O O . VAL A 1 195 ? 1.151 25.555 53.566 1.00 46.20 237 VAL A O 1
ATOM 1453 N N . LEU A 1 196 ? -0.121 27.350 53.074 1.00 42.45 238 LEU A N 1
ATOM 1454 C CA . LEU A 1 196 ? 0.582 27.642 51.827 1.00 40.90 238 LEU A CA 1
ATOM 1455 C C . LEU A 1 196 ? 2.042 28.017 52.063 1.00 42.36 238 LEU A C 1
ATOM 1456 O O . LEU A 1 196 ? 2.927 27.585 51.316 1.00 43.39 238 LEU A O 1
ATOM 1461 N N . VAL A 1 197 ? 2.318 28.838 53.076 1.00 41.25 239 VAL A N 1
ATOM 1462 C CA . VAL A 1 197 ? 3.684 29.315 53.263 1.00 39.74 239 VAL A CA 1
ATOM 1463 C C . VAL A 1 197 ? 4.579 28.190 53.767 1.00 42.86 239 VAL A C 1
ATOM 1464 O O . VAL A 1 197 ? 5.758 28.108 53.397 1.00 40.45 239 VAL A O 1
ATOM 1468 N N . HIS A 1 198 ? 4.042 27.305 54.610 1.00 39.97 240 HIS A N 1
ATOM 1469 C CA . HIS A 1 198 ? 4.786 26.107 54.986 1.00 42.74 240 HIS A CA 1
ATOM 1470 C C . HIS A 1 198 ? 5.164 25.302 53.755 1.00 40.70 240 HIS A C 1
ATOM 1471 O O . HIS A 1 198 ? 6.322 24.902 53.588 1.00 44.83 240 HIS A O 1
ATOM 1478 N N . ALA A 1 199 ? 4.188 25.056 52.879 1.00 41.23 241 ALA A N 1
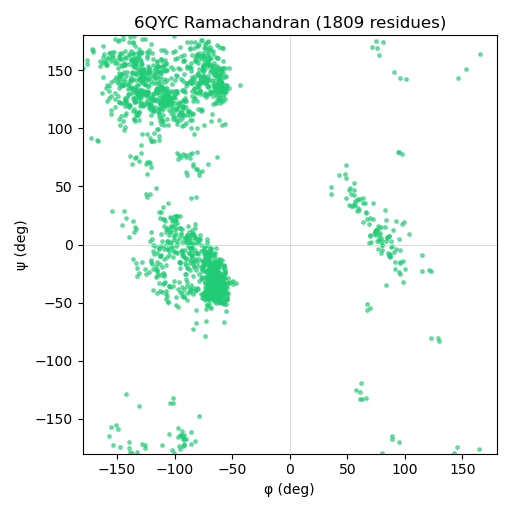ATOM 1479 C CA . ALA A 1 199 ? 4.419 24.207 51.718 1.00 44.17 241 ALA A CA 1
ATOM 1480 C C . ALA A 1 199 ? 5.432 24.820 50.760 1.00 40.01 241 ALA A C 1
ATOM 1481 O O . ALA A 1 199 ? 6.150 24.089 50.072 1.00 44.89 241 ALA A O 1
ATOM 1483 N N . LYS A 1 200 ? 5.519 26.151 50.710 1.00 43.45 242 LYS A N 1
ATOM 1484 C CA . LYS A 1 200 ? 6.449 26.819 49.808 1.00 42.95 242 LYS A CA 1
ATOM 1485 C C . LYS A 1 200 ? 7.879 26.848 50.333 1.00 43.69 242 LYS A C 1
ATOM 1486 O O . LYS A 1 200 ? 8.781 27.240 49.586 1.00 50.11 242 LYS A O 1
ATOM 1492 N N . HIS A 1 201 ? 8.117 26.443 51.581 1.00 41.15 243 HIS A N 1
ATOM 1493 C CA . HIS A 1 201 ? 9.463 26.524 52.141 1.00 37.65 243 HIS A CA 1
ATOM 1494 C C . HIS A 1 201 ? 9.981 25.203 52.682 1.00 39.82 243 HIS A C 1
ATOM 1495 O O . HIS A 1 201 ? 11.198 25.007 52.760 1.00 45.26 243 HIS A O 1
ATOM 1502 N N . LYS A 1 202 ? 9.079 24.302 53.078 1.00 43.63 244 LYS A N 1
ATOM 1503 C CA . LYS A 1 202 ? 9.510 23.063 53.720 1.00 50.28 244 LYS A CA 1
ATOM 1504 C C . LYS A 1 202 ? 10.473 22.260 52.853 1.00 51.76 244 LYS A C 1
ATOM 1505 O O . LYS A 1 202 ? 11.263 21.477 53.390 1.00 53.22 244 LYS A O 1
ATOM 1511 N N . ASP A 1 203 ? 10.442 22.450 51.533 1.00 49.73 245 ASP A N 1
ATOM 1512 C CA . ASP A 1 203 ? 11.280 21.702 50.604 1.00 54.48 245 ASP A CA 1
ATOM 1513 C C . ASP A 1 203 ? 12.366 22.572 49.981 1.00 55.11 245 ASP A C 1
ATOM 1514 O O . ASP A 1 203 ? 12.740 22.369 48.826 1.00 61.21 245 ASP A O 1
ATOM 1519 N N . LEU A 1 204 ? 12.866 23.555 50.722 1.00 51.10 246 LEU A N 1
ATOM 1520 C CA . LEU A 1 204 ? 13.927 24.431 50.253 1.00 42.40 246 LEU A CA 1
ATOM 1521 C C . LEU A 1 204 ? 15.189 24.183 51.065 1.00 46.80 246 LEU A C 1
ATOM 1522 O O . LEU A 1 204 ? 15.124 23.844 52.250 1.00 49.51 246 LEU A O 1
ATOM 1527 N N . THR A 1 205 ? 16.340 24.361 50.417 1.00 44.99 247 THR A N 1
ATOM 1528 C CA . THR A 1 205 ? 17.626 24.077 51.042 1.00 47.09 247 THR A CA 1
ATOM 1529 C C . THR A 1 205 ? 18.154 25.225 51.896 1.00 45.90 247 THR A C 1
ATOM 1530 O O . THR A 1 205 ? 19.062 25.000 52.702 1.00 47.80 247 THR A O 1
ATOM 1534 N N . LEU A 1 206 ? 17.616 26.435 51.744 1.00 44.95 248 LEU A N 1
ATOM 1535 C CA . LEU A 1 206 ? 18.174 27.601 52.422 1.00 46.40 248 LEU A CA 1
ATOM 1536 C C . LEU A 1 206 ? 18.194 27.403 53.936 1.00 44.95 248 LEU A C 1
ATOM 1537 O O . LEU A 1 206 ? 17.209 26.967 54.538 1.00 46.72 248 LEU A O 1
ATOM 1542 N N . GLY A 1 207 ? 19.329 27.754 54.549 1.00 43.32 249 GLY A N 1
ATOM 1543 C CA . GLY A 1 207 ? 19.607 27.316 55.910 1.00 47.61 249 GLY A CA 1
ATOM 1544 C C . GLY A 1 207 ? 18.653 27.858 56.960 1.00 44.29 249 GLY A C 1
ATOM 1545 O O . GLY A 1 207 ? 18.209 27.117 57.838 1.00 48.43 249 GLY A O 1
ATOM 1546 N N . SER A 1 208 ? 18.345 29.156 56.909 1.00 41.67 250 SER A N 1
ATOM 1547 C CA . SER A 1 208 ? 17.495 29.738 57.944 1.00 45.01 250 SER A CA 1
ATOM 1548 C C . SER A 1 208 ? 16.090 29.142 57.946 1.00 48.49 250 SER A C 1
ATOM 1549 O O . SER A 1 208 ? 15.420 29.167 58.987 1.00 45.97 250 SER A O 1
ATOM 1552 N N . LEU A 1 209 ? 15.636 28.590 56.816 1.00 47.74 251 LEU A N 1
ATOM 1553 C CA . LEU A 1 209 ? 14.313 27.974 56.760 1.00 45.46 251 LEU A CA 1
ATOM 1554 C C . LEU A 1 209 ? 14.216 26.706 57.599 1.00 49.93 251 LEU A C 1
ATOM 1555 O O . LEU A 1 209 ? 13.103 26.250 57.876 1.00 52.97 251 LEU A O 1
ATOM 1560 N N . GLU A 1 210 ? 15.348 26.126 58.004 1.00 53.15 252 GLU A N 1
ATOM 1561 C CA . GLU A 1 210 ? 15.354 24.961 58.883 1.00 53.20 252 GLU A CA 1
ATOM 1562 C C . GLU A 1 210 ? 14.956 25.299 60.317 1.00 53.40 252 GLU A C 1
ATOM 1563 O O . GLU A 1 210 ? 14.955 24.405 61.171 1.00 56.36 252 GLU A O 1
ATOM 1569 N N . SER A 1 211 ? 14.619 26.555 60.600 1.00 49.24 253 SER A N 1
ATOM 1570 C CA . SER A 1 211 ? 14.238 26.991 61.935 1.00 49.58 253 SER A CA 1
ATOM 1571 C C . SER A 1 211 ? 12.909 27.727 61.866 1.00 46.24 253 SER A C 1
ATOM 1572 O O . SER A 1 211 ? 12.730 28.609 61.021 1.00 49.25 253 SER A O 1
ATOM 1575 N N . CYS A 1 212 ? 11.980 27.370 62.759 1.00 42.68 254 CYS A N 1
ATOM 1576 C CA . CYS A 1 212 ? 10.701 28.073 62.814 1.00 42.12 254 CYS A CA 1
ATOM 1577 C C . CYS A 1 212 ? 10.882 29.551 63.126 1.00 42.24 254 CYS A C 1
ATOM 1578 O O . CYS A 1 212 ? 10.051 30.376 62.728 1.00 43.40 254 CYS A O 1
ATOM 1581 N N . GLN A 1 213 ? 11.954 29.901 63.839 1.00 41.12 255 GLN A N 1
ATOM 1582 C CA A GLN A 1 213 ? 12.157 31.280 64.264 0.56 45.05 255 GLN A CA 1
ATOM 1583 C CA B GLN A 1 213 ? 12.169 31.279 64.266 0.44 44.82 255 GLN A CA 1
ATOM 1584 C C . GLN A 1 213 ? 12.400 32.231 63.098 1.00 44.82 255 GLN A C 1
ATOM 1585 O O . GLN A 1 213 ? 12.292 33.449 63.282 1.00 42.01 255 GLN A O 1
ATOM 1596 N N . SER A 1 214 ? 12.716 31.714 61.907 1.00 44.01 256 SER A N 1
ATOM 1597 C CA . SER A 1 214 ? 12.904 32.602 60.762 1.00 47.41 256 SER A CA 1
ATOM 1598 C C . SER A 1 214 ? 11.613 33.323 60.398 1.00 44.44 256 SER A C 1
ATOM 1599 O O . SER A 1 214 ? 11.656 34.440 59.870 1.00 45.34 256 SER A O 1
ATOM 1602 N N . CYS A 1 215 ? 10.459 32.725 60.691 1.00 42.43 257 CYS A N 1
ATOM 1603 C CA . CYS A 1 215 ? 9.189 33.412 60.515 1.00 46.03 257 CYS A CA 1
ATOM 1604 C C . CYS A 1 215 ? 8.434 33.646 61.811 1.00 44.99 257 CYS A C 1
ATOM 1605 O O . CYS A 1 215 ? 7.551 34.511 61.840 1.00 43.30 257 CYS A O 1
ATOM 1608 N N . HIS A 1 216 ? 8.763 32.921 62.878 1.00 45.42 258 HIS A N 1
ATOM 1609 C CA . HIS A 1 216 ? 8.025 32.949 64.136 1.00 41.90 258 HIS A CA 1
ATOM 1610 C C . HIS A 1 216 ? 8.931 33.461 65.244 1.00 42.78 258 HIS A C 1
ATOM 1611 O O . HIS A 1 216 ? 9.685 32.691 65.845 1.00 49.48 258 HIS A O 1
ATOM 1618 N N . ALA A 1 217 ? 8.842 34.752 65.528 1.00 46.21 259 ALA A N 1
ATOM 1619 C CA . ALA A 1 217 ? 9.611 35.337 66.612 1.00 50.75 259 ALA A CA 1
ATOM 1620 C C . ALA A 1 217 ? 8.773 36.436 67.242 1.00 51.37 259 ALA A C 1
ATOM 1621 O O . ALA A 1 217 ? 7.764 36.875 66.681 1.00 51.64 259 ALA A O 1
ATOM 1623 N N . ALA A 1 218 ? 9.192 36.865 68.429 1.00 48.64 260 ALA A N 1
ATOM 1624 C CA . ALA A 1 218 ? 8.522 37.979 69.084 1.00 55.48 260 ALA A CA 1
ATOM 1625 C C . ALA A 1 218 ? 8.628 39.232 68.227 1.00 51.43 260 ALA A C 1
ATOM 1626 O O . ALA A 1 218 ? 9.698 39.555 67.704 1.00 50.87 260 ALA A O 1
ATOM 1628 N N . ASN A 1 219 ? 7.510 39.936 68.083 1.00 52.07 261 ASN A N 1
ATOM 1629 C CA . ASN A 1 219 ? 7.488 41.185 67.342 1.00 49.44 261 ASN A CA 1
ATOM 1630 C C . ASN A 1 219 ? 6.301 42.005 67.823 1.00 48.84 261 ASN A C 1
ATOM 1631 O O . ASN A 1 219 ? 5.206 41.470 68.003 1.00 52.04 261 ASN A O 1
ATOM 1636 N N . ASP A 1 220 ? 6.524 43.304 68.022 1.00 52.74 262 ASP A N 1
ATOM 1637 C CA . ASP A 1 220 ? 5.465 44.162 68.540 1.00 56.77 262 ASP A CA 1
ATOM 1638 C C . ASP A 1 220 ? 4.288 44.284 67.577 1.00 56.75 262 ASP A C 1
ATOM 1639 O O . ASP A 1 220 ? 3.176 44.601 68.013 1.00 54.33 262 ASP A O 1
ATOM 1644 N N . ALA A 1 221 ? 4.497 44.030 66.289 1.00 52.24 263 ALA A N 1
ATOM 1645 C CA . ALA A 1 221 ? 3.402 44.006 65.331 1.00 53.06 263 ALA A CA 1
ATOM 1646 C C . ALA A 1 221 ? 2.698 42.655 65.271 1.00 47.09 263 ALA A C 1
ATOM 1647 O O . ALA A 1 221 ? 1.752 42.504 64.491 1.00 54.81 263 ALA A O 1
ATOM 1649 N N . ALA A 1 222 ? 3.121 41.675 66.071 1.00 44.90 264 ALA A N 1
ATOM 1650 C CA . ALA A 1 222 ? 2.552 40.325 66.042 1.00 45.31 264 ALA A CA 1
ATOM 1651 C C . ALA A 1 222 ? 2.258 39.849 67.460 1.00 45.63 264 ALA A C 1
ATOM 1652 O O . ALA A 1 222 ? 2.981 39.004 68.006 1.00 45.25 264 ALA A O 1
ATOM 1654 N N . PRO A 1 223 ? 1.191 40.358 68.083 1.00 43.16 265 PRO A N 1
ATOM 1655 C CA . PRO A 1 223 ? 0.894 39.948 69.469 1.00 48.60 265 PRO A CA 1
ATOM 1656 C C . PRO A 1 223 ? 0.577 38.473 69.621 1.00 48.05 265 PRO A C 1
ATOM 1657 O O . PRO A 1 223 ? 0.778 37.913 70.706 1.00 45.78 265 PRO A O 1
ATOM 1661 N N . ASP A 1 224 ? 0.084 37.823 68.568 1.00 49.27 266 ASP A N 1
ATOM 1662 C CA . ASP A 1 224 ? -0.280 36.413 68.613 1.00 44.51 266 ASP A CA 1
ATOM 1663 C C . ASP A 1 224 ? 0.842 35.506 68.109 1.00 44.25 266 ASP A C 1
ATOM 1664 O O . ASP A 1 224 ? 0.580 34.375 67.683 1.00 41.02 266 ASP A O 1
ATOM 1669 N N . TRP A 1 225 ? 2.095 35.974 68.172 1.00 45.05 267 TRP A N 1
ATOM 1670 C CA . TRP A 1 225 ? 3.193 35.236 67.552 1.00 42.24 267 TRP A CA 1
ATOM 1671 C C . TRP A 1 225 ? 3.421 33.879 68.209 1.00 47.70 267 TRP A C 1
ATOM 1672 O O . TRP A 1 225 ? 3.930 32.960 67.560 1.00 44.68 267 TRP A O 1
ATOM 1683 N N . GLY A 1 226 ? 3.045 33.726 69.480 1.00 47.37 268 GLY A N 1
ATOM 1684 C CA . GLY A 1 226 ? 3.224 32.454 70.158 1.00 37.83 268 GLY A CA 1
ATOM 1685 C C . GLY A 1 226 ? 2.321 31.340 69.668 1.00 42.37 268 GLY A C 1
ATOM 1686 O O . GLY A 1 226 ? 2.495 30.195 70.098 1.00 43.88 268 GLY A O 1
ATOM 1687 N N . ASN A 1 227 ? 1.366 31.641 68.785 1.00 42.89 269 ASN A N 1
ATOM 1688 C CA . ASN A 1 227 ? 0.473 30.605 68.281 1.00 39.02 269 ASN A CA 1
ATOM 1689 C C . ASN A 1 227 ? 1.215 29.495 67.542 1.00 43.37 269 ASN A C 1
ATOM 1690 O O . ASN A 1 227 ? 0.638 28.424 67.324 1.00 44.31 269 ASN A O 1
ATOM 1695 N N . TRP A 1 228 ? 2.478 29.720 67.157 1.00 44.60 270 TRP A N 1
ATOM 1696 C CA . TRP A 1 228 ? 3.197 28.742 66.342 1.00 39.91 270 TRP A CA 1
ATOM 1697 C C . TRP A 1 228 ? 3.397 27.425 67.077 1.00 42.43 270 TRP A C 1
ATOM 1698 O O . TRP A 1 228 ? 3.522 26.372 66.439 1.00 39.70 270 TRP A O 1
ATOM 1709 N N . SER A 1 229 ? 3.439 27.457 68.408 1.00 40.72 271 SER A N 1
ATOM 1710 C CA . SER A 1 229 ? 3.530 26.241 69.204 1.00 43.66 271 SER A CA 1
ATOM 1711 C C . SER A 1 229 ? 2.279 25.955 70.025 1.00 44.43 271 SER A C 1
ATOM 1712 O O . SER A 1 229 ? 2.161 24.853 70.571 1.00 44.85 271 SER A O 1
ATOM 1715 N N . ARG A 1 230 ? 1.339 26.896 70.115 1.00 44.34 272 ARG A N 1
ATOM 1716 C CA A ARG A 1 230 ? 0.189 26.764 70.999 0.48 41.48 272 ARG A CA 1
ATOM 1717 C CA B ARG A 1 230 ? 0.193 26.746 70.998 0.52 41.97 272 ARG A CA 1
ATOM 1718 C C . ARG A 1 230 ? -1.102 26.395 70.279 1.00 42.45 272 ARG A C 1
ATOM 1719 O O . ARG A 1 230 ? -2.084 26.054 70.945 1.00 43.13 272 ARG A O 1
ATOM 1734 N N . ILE A 1 231 ? -1.136 26.453 68.951 1.00 39.74 273 ILE A N 1
ATOM 1735 C CA . ILE A 1 231 ? -2.364 26.135 68.223 1.00 35.64 273 ILE A CA 1
ATOM 1736 C C . ILE A 1 231 ? -2.114 24.987 67.248 1.00 41.63 273 ILE A C 1
ATOM 1737 O O . ILE A 1 231 ? -2.119 25.209 66.028 1.00 42.61 273 ILE A O 1
ATOM 1742 N N . PRO A 1 232 ? -1.899 23.756 67.720 1.00 37.62 274 PRO A N 1
ATOM 1743 C CA . PRO A 1 232 ? -1.732 22.637 66.784 1.00 36.05 274 PRO A CA 1
ATOM 1744 C C . PRO A 1 232 ? -3.053 22.250 66.141 1.00 47.13 274 PRO A C 1
ATOM 1745 O O . PRO A 1 232 ? -4.097 22.193 66.797 1.00 48.52 274 PRO A O 1
ATOM 1749 N N . THR A 1 233 ? -2.989 21.959 64.845 1.00 40.28 275 THR A N 1
ATOM 1750 C CA . THR A 1 233 ? -4.174 21.718 64.040 1.00 37.35 275 THR A CA 1
ATOM 1751 C C . THR A 1 233 ? -3.825 20.718 62.946 1.00 45.46 275 THR A C 1
ATOM 1752 O O . THR A 1 233 ? -2.684 20.663 62.483 1.00 42.85 275 THR A O 1
ATOM 1756 N N . ALA A 1 234 ? -4.811 19.892 62.573 1.00 45.36 276 ALA A N 1
ATOM 1757 C CA . ALA A 1 234 ? -4.602 18.894 61.527 1.00 45.25 276 ALA A CA 1
ATOM 1758 C C . ALA A 1 234 ? -4.106 19.535 60.235 1.00 47.39 276 ALA A C 1
ATOM 1759 O O . ALA A 1 234 ? -3.133 19.070 59.630 1.00 45.26 276 ALA A O 1
ATOM 1761 N N . ALA A 1 235 ? -4.762 20.611 59.796 1.00 48.01 277 ALA A N 1
ATOM 1762 C CA . ALA A 1 235 ? -4.394 21.227 58.524 1.00 48.04 277 ALA A CA 1
ATOM 1763 C C . ALA A 1 235 ? -3.033 21.901 58.613 1.00 46.32 277 ALA A C 1
ATOM 1764 O O . ALA A 1 235 ? -2.181 21.724 57.733 1.00 43.66 277 ALA A O 1
ATOM 1766 N N . THR A 1 236 ? -2.806 22.670 59.679 1.00 38.22 278 THR A N 1
ATOM 1767 C CA . THR A 1 236 ? -1.566 23.427 59.793 1.00 38.77 278 THR A CA 1
ATOM 1768 C C . THR A 1 236 ? -0.369 22.506 60.006 1.00 44.45 278 THR A C 1
ATOM 1769 O O . THR A 1 236 ? 0.622 22.586 59.272 1.00 40.85 278 THR A O 1
ATOM 1773 N N . CYS A 1 237 ? -0.434 21.629 61.014 1.00 43.45 279 CYS A N 1
ATOM 1774 C CA . CYS A 1 237 ? 0.678 20.711 61.252 1.00 39.77 279 CYS A CA 1
ATOM 1775 C C . CYS A 1 237 ? 0.865 19.750 60.082 1.00 42.88 279 CYS A C 1
ATOM 1776 O O . CYS A 1 237 ? 2.001 19.397 59.742 1.00 41.63 279 CYS A O 1
ATOM 1779 N N . GLY A 1 238 ? -0.230 19.334 59.444 1.00 45.92 280 GLY A N 1
ATOM 1780 C CA . GLY A 1 238 ? -0.157 18.472 58.277 1.00 43.74 280 GLY A CA 1
ATOM 1781 C C . GLY A 1 238 ? 0.357 19.145 57.019 1.00 45.04 280 GLY A C 1
ATOM 1782 O O . GLY A 1 238 ? 0.630 18.447 56.037 1.00 44.55 280 GLY A O 1
ATOM 1783 N N . SER A 1 239 ? 0.485 20.475 57.015 1.00 45.43 281 SER A N 1
ATOM 1784 C CA . SER A 1 239 ? 1.016 21.146 55.834 1.00 42.63 281 SER A CA 1
ATOM 1785 C C . SER A 1 239 ? 2.466 20.754 55.582 1.00 47.83 281 SER A C 1
ATOM 1786 O O . SER A 1 239 ? 2.887 20.651 54.424 1.00 47.38 281 SER A O 1
ATOM 1789 N N . CYS A 1 240 ? 3.237 20.521 56.643 1.00 44.77 282 CYS A N 1
ATOM 1790 C CA . CYS A 1 240 ? 4.551 19.910 56.498 1.00 45.62 282 CYS A CA 1
ATOM 1791 C C . CYS A 1 240 ? 4.467 18.393 56.625 1.00 47.62 282 CYS A C 1
ATOM 1792 O O . CYS A 1 240 ? 5.053 17.666 55.818 1.00 50.68 282 CYS A O 1
ATOM 1795 N N . HIS A 1 241 ? 3.727 17.904 57.622 1.00 46.41 283 HIS A N 1
ATOM 1796 C CA . HIS A 1 241 ? 3.520 16.467 57.805 1.00 51.46 283 HIS A CA 1
ATOM 1797 C C . HIS A 1 241 ? 2.434 15.957 56.854 1.00 49.78 283 HIS A C 1
ATOM 1798 O O . HIS A 1 241 ? 1.374 15.479 57.254 1.00 47.67 283 HIS A O 1
ATOM 1805 N N . SER A 1 242 ? 2.749 16.044 55.558 1.00 49.71 284 SER A N 1
ATOM 1806 C CA . SER A 1 242 ? 1.749 15.880 54.508 1.00 52.86 284 SER A CA 1
ATOM 1807 C C . SER A 1 242 ? 1.327 14.429 54.289 1.00 53.00 284 SER A C 1
ATOM 1808 O O . SER A 1 242 ? 0.264 14.191 53.705 1.00 56.16 284 SER A O 1
ATOM 1811 N N . THR A 1 243 ? 2.114 13.458 54.740 1.00 51.46 285 THR A N 1
ATOM 1812 C CA . THR A 1 243 ? 1.746 12.059 54.567 1.00 56.99 285 THR A CA 1
ATOM 1813 C C . THR A 1 243 ? 0.879 11.522 55.701 1.00 56.36 285 THR A C 1
ATOM 1814 O O . THR A 1 243 ? 0.496 10.350 55.663 1.00 56.14 285 THR A O 1
ATOM 1818 N N . VAL A 1 244 ? 0.559 12.340 56.703 1.00 54.45 286 VAL A N 1
ATOM 1819 C CA . VAL A 1 244 ? -0.317 11.928 57.794 1.00 52.95 286 VAL A CA 1
ATOM 1820 C C . VAL A 1 244 ? -1.762 12.205 57.403 1.00 54.17 286 VAL A C 1
ATOM 1821 O O . VAL A 1 244 ? -2.070 13.237 56.797 1.00 51.02 286 VAL A O 1
ATOM 1825 N N . ASP A 1 245 ? -2.654 11.272 57.736 1.00 57.07 287 ASP A N 1
ATOM 1826 C CA . ASP A 1 245 ? -4.092 11.421 57.508 1.00 58.28 287 ASP A CA 1
ATOM 1827 C C . ASP A 1 245 ? -4.781 11.225 58.854 1.00 56.26 287 ASP A C 1
ATOM 1828 O O . ASP A 1 245 ? -5.066 10.091 59.250 1.00 60.78 287 ASP A O 1
ATOM 1833 N N . PHE A 1 246 ? -5.051 12.333 59.548 1.00 53.84 288 PHE A N 1
ATOM 1834 C CA . PHE A 1 246 ? -5.591 12.250 60.901 1.00 53.34 288 PHE A CA 1
ATOM 1835 C C . PHE A 1 246 ? -6.998 11.664 60.912 1.00 56.61 288 PHE A C 1
ATOM 1836 O O . PHE A 1 246 ? -7.365 10.938 61.844 1.00 55.60 288 PHE A O 1
ATOM 1844 N N . ALA A 1 247 ? -7.804 11.971 59.893 1.00 58.78 289 ALA A N 1
ATOM 1845 C CA . ALA A 1 247 ? -9.166 11.448 59.854 1.00 59.85 289 ALA A CA 1
ATOM 1846 C C . ALA A 1 247 ? -9.172 9.937 59.659 1.00 58.72 289 ALA A C 1
ATOM 1847 O O . ALA A 1 247 ? -10.036 9.239 60.203 1.00 57.40 289 ALA A O 1
ATOM 1849 N N . ALA A 1 248 ? -8.219 9.415 58.888 1.00 55.81 290 ALA A N 1
ATOM 1850 C CA . ALA A 1 248 ? -8.144 7.987 58.611 1.00 58.38 290 ALA A CA 1
ATOM 1851 C C . ALA A 1 248 ? -7.215 7.242 59.558 1.00 57.11 290 ALA A C 1
ATOM 1852 O O . ALA A 1 248 ? -7.141 6.011 59.485 1.00 63.46 290 ALA A O 1
ATOM 1854 N N . GLY A 1 249 ? -6.506 7.947 60.431 1.00 58.63 291 GLY A N 1
ATOM 1855 C CA . GLY A 1 249 ? -5.597 7.299 61.360 1.00 58.47 291 GLY A CA 1
ATOM 1856 C C . GLY A 1 249 ? -4.411 6.610 60.716 1.00 59.07 291 GLY A C 1
ATOM 1857 O O . GLY A 1 249 ? -3.974 5.559 61.201 1.00 57.35 291 GLY A O 1
ATOM 1858 N N . LYS A 1 250 ? -3.873 7.178 59.640 1.00 60.96 292 LYS A N 1
ATOM 1859 C CA . LYS A 1 250 ? -2.721 6.618 58.944 1.00 58.01 292 LYS A CA 1
ATOM 1860 C C . LYS A 1 250 ? -1.487 7.447 59.266 1.00 58.89 292 LYS A C 1
ATOM 1861 O O . LYS A 1 250 ? -1.485 8.666 59.066 1.00 59.94 292 LYS A O 1
ATOM 1867 N N . GLY A 1 251 ? -0.442 6.787 59.760 1.00 61.42 293 GLY A N 1
ATOM 1868 C CA . GLY A 1 251 ? 0.732 7.498 60.225 1.00 53.02 293 GLY A CA 1
ATOM 1869 C C . GLY A 1 251 ? 0.551 8.200 61.548 1.00 51.46 293 GLY A C 1
ATOM 1870 O O . GLY A 1 251 ? 1.425 8.976 61.947 1.00 55.70 293 GLY A O 1
ATOM 1871 N N . HIS A 1 252 ? -0.551 7.927 62.247 1.00 54.33 294 HIS A N 1
ATOM 1872 C CA . HIS A 1 252 ? -0.927 8.621 63.472 1.00 54.74 294 HIS A CA 1
ATOM 1873 C C . HIS A 1 252 ? -2.230 8.040 64.008 1.00 53.67 294 HIS A C 1
ATOM 1874 O O . HIS A 1 252 ? -3.037 7.523 63.230 1.00 50.11 294 HIS A O 1
ATOM 1881 N N . SER A 1 253 ? -2.451 8.103 65.322 1.00 52.77 295 SER A N 1
ATOM 1882 C CA . SER A 1 253 ? -3.748 7.706 65.857 1.00 49.98 295 SER A CA 1
ATOM 1883 C C . SER A 1 253 ? -4.841 8.568 65.238 1.00 49.10 295 SER A C 1
ATOM 1884 O O . SER A 1 253 ? -4.614 9.720 64.862 1.00 54.02 295 SER A O 1
ATOM 1887 N N . GLN A 1 254 ? -6.035 7.998 65.116 1.00 51.93 296 GLN A N 1
ATOM 1888 C CA . GLN A 1 254 ? -7.119 8.701 64.445 1.00 53.22 296 GLN A CA 1
ATOM 1889 C C . GLN A 1 254 ? -7.572 9.904 65.265 1.00 59.12 296 GLN A C 1
ATOM 1890 O O . GLN A 1 254 ? -7.798 9.798 66.476 1.00 55.82 296 GLN A O 1
ATOM 1896 N N . GLN A 1 255 ? -7.692 11.053 64.600 1.00 54.73 297 GLN A N 1
ATOM 1897 C CA . GLN A 1 255 ? -8.275 12.254 65.190 1.00 49.98 297 GLN A CA 1
ATOM 1898 C C . GLN A 1 255 ? -9.304 12.799 64.209 1.00 56.23 297 GLN A C 1
ATOM 1899 O O . GLN A 1 255 ? -8.947 13.237 63.110 1.00 55.25 297 GLN A O 1
ATOM 1905 N N . LEU A 1 256 ? -10.578 12.768 64.604 1.00 56.66 298 LEU A N 1
ATOM 1906 C CA . LEU A 1 256 ? -11.661 13.251 63.757 1.00 53.03 298 LEU A CA 1
ATOM 1907 C C . LEU A 1 256 ? -11.832 14.763 63.818 1.00 53.28 298 LEU A C 1
ATOM 1908 O O . LEU A 1 256 ? -12.537 15.322 62.971 1.00 51.22 298 LEU A O 1
ATOM 1913 N N . ASP A 1 257 ? -11.211 15.431 64.787 1.00 53.65 299 ASP A N 1
ATOM 1914 C CA . ASP A 1 257 ? -11.271 16.883 64.899 1.00 45.85 299 ASP A CA 1
ATOM 1915 C C . ASP A 1 257 ? -10.011 17.357 65.619 1.00 49.46 299 ASP A C 1
ATOM 1916 O O . ASP A 1 257 ? -9.093 16.574 65.880 1.00 46.75 299 ASP A O 1
ATOM 1921 N N . ASN A 1 258 ? -9.969 18.644 65.955 1.00 45.08 300 ASN A N 1
ATOM 1922 C CA . ASN A 1 258 ? -8.792 19.242 66.568 1.00 47.44 300 ASN A CA 1
ATOM 1923 C C . ASN A 1 258 ? -8.911 19.383 68.080 1.00 45.39 300 ASN A C 1
ATOM 1924 O O . ASN A 1 258 ? -8.077 20.053 68.697 1.00 44.28 300 ASN A O 1
ATOM 1929 N N . SER A 1 259 ? -9.910 18.747 68.696 1.00 44.54 301 SER A N 1
ATOM 1930 C CA . SER A 1 259 ? -10.215 19.019 70.097 1.00 48.61 301 SER A CA 1
ATOM 1931 C C . SER A 1 259 ? -9.145 18.514 71.054 1.00 47.37 301 SER A C 1
ATOM 1932 O O . SER A 1 259 ? -9.080 18.995 72.190 1.00 50.23 301 SER A O 1
ATOM 1935 N N . ASN A 1 260 ? -8.301 17.569 70.635 1.00 47.01 302 ASN A N 1
ATOM 1936 C CA . ASN A 1 260 ? -7.365 16.936 71.554 1.00 46.83 302 ASN A CA 1
ATOM 1937 C C . ASN A 1 260 ? -5.900 17.262 71.289 1.00 48.67 302 ASN A C 1
ATOM 1938 O O . ASN A 1 260 ? -5.059 16.923 72.129 1.00 43.50 302 ASN A O 1
ATOM 1943 N N . CYS A 1 261 ? -5.569 17.914 70.166 1.00 41.04 303 CYS A N 1
ATOM 1944 C CA . CYS A 1 261 ? -4.167 18.070 69.776 1.00 41.96 303 CYS A CA 1
ATOM 1945 C C . CYS A 1 261 ? -3.333 18.696 70.888 1.00 44.09 303 CYS A C 1
ATOM 1946 O O . CYS A 1 261 ? -2.224 18.237 71.187 1.00 46.33 303 CYS A O 1
ATOM 1949 N N . ILE A 1 262 ? -3.848 19.760 71.505 1.00 43.47 304 ILE A N 1
ATOM 1950 C CA . ILE A 1 262 ? -3.060 20.496 72.484 1.00 42.67 304 ILE A CA 1
ATOM 1951 C C . ILE A 1 262 ? -2.916 19.728 73.795 1.00 47.05 304 ILE A C 1
ATOM 1952 O O . ILE A 1 262 ? -1.960 19.965 74.543 1.00 49.62 304 ILE A O 1
ATOM 1957 N N . ALA A 1 263 ? -3.826 18.795 74.093 1.00 46.42 305 ALA A N 1
ATOM 1958 C CA . ALA A 1 263 ? -3.691 18.001 75.314 1.00 52.47 305 ALA A CA 1
ATOM 1959 C C . ALA A 1 263 ? -2.442 17.128 75.283 1.00 53.34 305 ALA A C 1
ATOM 1960 O O . ALA A 1 263 ? -1.831 16.887 76.330 1.00 55.41 305 ALA A O 1
ATOM 1962 N N . CYS A 1 264 ? -2.054 16.639 74.106 1.00 48.49 306 CYS A N 1
ATOM 1963 C CA . CYS A 1 264 ? -0.826 15.867 73.971 1.00 49.94 306 CYS A CA 1
ATOM 1964 C C . CYS A 1 264 ? 0.344 16.740 73.530 1.00 51.13 306 CYS A C 1
ATOM 1965 O O . CYS A 1 264 ? 1.459 16.593 74.045 1.00 49.76 306 CYS A O 1
ATOM 1968 N N . HIS A 1 265 ? 0.098 17.656 72.594 1.00 49.86 307 HIS A N 1
ATOM 1969 C CA . HIS A 1 265 ? 1.145 18.493 72.009 1.00 47.57 307 HIS A CA 1
ATOM 1970 C C . HIS A 1 265 ? 1.191 19.851 72.704 1.00 46.64 307 HIS A C 1
ATOM 1971 O O . HIS A 1 265 ? 0.789 20.879 72.153 1.00 45.95 307 HIS A O 1
ATOM 1978 N N . ASN A 1 266 ? 1.706 19.844 73.931 1.00 43.12 308 ASN A N 1
ATOM 1979 C CA . ASN A 1 266 ? 1.896 21.101 74.642 1.00 46.55 308 ASN A CA 1
ATOM 1980 C C . ASN A 1 266 ? 2.954 21.940 73.936 1.00 45.51 308 ASN A C 1
ATOM 1981 O O . ASN A 1 266 ? 3.832 21.420 73.243 1.00 48.59 308 ASN A O 1
ATOM 1986 N N . SER A 1 267 ? 2.851 23.258 74.108 1.00 44.65 309 SER A N 1
ATOM 1987 C CA . SER A 1 267 ? 3.699 24.166 73.345 1.00 45.04 309 SER A CA 1
ATOM 1988 C C . SER A 1 267 ? 5.171 24.003 73.697 1.00 49.69 309 SER A C 1
ATOM 1989 O O . SER A 1 267 ? 6.034 24.181 72.831 1.00 48.62 309 SER A O 1
ATOM 1992 N N . ASP A 1 268 ? 5.479 23.668 74.954 1.00 49.49 310 ASP A N 1
ATOM 1993 C CA . ASP A 1 268 ? 6.868 23.422 75.332 1.00 48.22 310 ASP A CA 1
ATOM 1994 C C . ASP A 1 268 ? 7.469 22.283 74.513 1.00 47.46 310 ASP A C 1
ATOM 1995 O O . ASP A 1 268 ? 8.602 22.384 74.030 1.00 45.67 310 ASP A O 1
ATOM 2000 N N . TRP A 1 269 ? 6.722 21.194 74.337 1.00 48.63 311 TRP A N 1
ATOM 2001 C CA . TRP A 1 269 ? 7.239 20.057 73.581 1.00 50.17 311 TRP A CA 1
ATOM 2002 C C . TRP A 1 269 ? 7.323 20.372 72.089 1.00 46.94 311 TRP A C 1
ATOM 2003 O O . TRP A 1 269 ? 8.319 20.045 71.435 1.00 43.30 311 TRP A O 1
ATOM 2014 N N . THR A 1 270 ? 6.289 21.011 71.538 1.00 47.27 312 THR A N 1
ATOM 2015 C CA . THR A 1 270 ? 6.310 21.389 70.127 1.00 47.33 312 THR A CA 1
ATOM 2016 C C . THR A 1 270 ? 7.457 22.345 69.829 1.00 47.50 312 THR A C 1
ATOM 2017 O O . THR A 1 270 ? 8.137 22.210 68.805 1.00 44.25 312 THR A O 1
ATOM 2021 N N . ALA A 1 271 ? 7.696 23.314 70.715 1.00 44.25 313 ALA A N 1
ATOM 2022 C CA . ALA A 1 271 ? 8.773 24.267 70.478 1.00 47.00 313 ALA A CA 1
ATOM 2023 C C . ALA A 1 271 ? 10.130 23.577 70.521 1.00 50.24 313 ALA A C 1
ATOM 2024 O O . ALA A 1 271 ? 10.956 23.745 69.616 1.00 50.42 313 ALA A O 1
ATOM 2026 N N . GLU A 1 272 ? 10.371 22.773 71.557 1.00 46.34 314 GLU A N 1
ATOM 2027 C CA . GLU A 1 272 ? 11.711 22.234 71.748 1.00 48.58 314 GLU A CA 1
ATOM 2028 C C . GLU A 1 272 ? 12.072 21.201 70.682 1.00 51.31 314 GLU A C 1
ATOM 2029 O O . GLU A 1 272 ? 13.235 21.123 70.269 1.00 48.41 314 GLU A O 1
ATOM 2035 N N . LEU A 1 273 ? 11.105 20.417 70.203 1.00 45.35 315 LEU A N 1
ATOM 2036 C CA . LEU A 1 273 ? 11.446 19.388 69.231 1.00 49.01 315 LEU A CA 1
ATOM 2037 C C . LEU A 1 273 ? 11.685 19.953 67.835 1.00 49.52 315 LEU A C 1
ATOM 2038 O O . LEU A 1 273 ? 12.340 19.295 67.021 1.00 51.66 315 LEU A O 1
ATOM 2043 N N . HIS A 1 274 ? 11.164 21.141 67.532 1.00 46.43 316 HIS A N 1
ATOM 2044 C CA . HIS A 1 274 ? 11.438 21.773 66.249 1.00 49.76 316 HIS A CA 1
ATOM 2045 C C . HIS A 1 274 ? 12.661 22.671 66.290 1.00 52.70 316 HIS A C 1
ATOM 2046 O O . HIS A 1 274 ? 13.179 23.039 65.230 1.00 54.64 316 HIS A O 1
ATOM 2053 N N . THR A 1 275 ? 13.122 23.036 67.482 1.00 46.31 317 THR A N 1
ATOM 2054 C CA . THR A 1 275 ? 14.330 23.826 67.656 1.00 52.02 317 THR A CA 1
ATOM 2055 C C . THR A 1 275 ? 15.506 22.990 68.138 1.00 52.01 317 THR A C 1
ATOM 2056 O O . THR A 1 275 ? 16.592 23.537 68.349 1.00 54.28 317 THR A O 1
ATOM 2060 N N . GLY A 1 276 ? 15.319 21.682 68.305 1.00 55.06 318 GLY A N 1
ATOM 2061 C CA . GLY A 1 276 ? 16.313 20.829 68.929 1.00 53.16 318 GLY A CA 1
ATOM 2062 C C . GLY A 1 276 ? 17.552 20.563 68.099 1.00 56.21 318 GLY A C 1
ATOM 2063 O O . GLY A 1 276 ? 18.669 20.591 68.625 1.00 52.67 318 GLY A O 1
ATOM 2064 N N . LYS A 1 277 ? 17.374 20.302 66.803 1.00 52.82 319 LYS A N 1
ATOM 2065 C CA . LYS A 1 277 ? 18.518 20.010 65.945 1.00 56.79 319 LYS A CA 1
ATOM 2066 C C . LYS A 1 277 ? 19.448 21.208 65.823 1.00 54.01 319 LYS A C 1
ATOM 2067 O O . LYS A 1 277 ? 20.671 21.056 65.887 1.00 60.22 319 LYS A O 1
ATOM 2073 N N . THR A 1 278 ? 18.893 22.404 65.626 1.00 53.06 320 THR A N 1
ATOM 2074 C CA . THR A 1 278 ? 19.719 23.606 65.603 1.00 53.43 320 THR A CA 1
ATOM 2075 C C . THR A 1 278 ? 20.398 23.820 66.949 1.00 52.57 320 THR A C 1
ATOM 2076 O O . THR A 1 278 ? 21.592 24.136 67.015 1.00 48.11 320 THR A O 1
ATOM 2080 N N . ALA A 1 279 ? 19.648 23.649 68.041 1.00 54.02 321 ALA A N 1
ATOM 2081 C CA . ALA A 1 279 ? 20.239 23.780 69.368 1.00 54.99 321 ALA A CA 1
ATOM 2082 C C . ALA A 1 279 ? 21.281 22.699 69.625 1.00 48.09 321 ALA A C 1
ATOM 2083 O O . ALA A 1 279 ? 22.276 22.952 70.312 1.00 54.75 321 ALA A O 1
ATOM 2085 N N . ASP A 1 280 ? 21.074 21.495 69.089 1.00 51.98 322 ASP A N 1
ATOM 2086 C CA . ASP A 1 280 ? 22.094 20.454 69.188 1.00 55.76 322 ASP A CA 1
ATOM 2087 C C . ASP A 1 280 ? 23.371 20.879 68.472 1.00 56.95 322 ASP A C 1
ATOM 2088 O O . ASP A 1 280 ? 24.473 20.786 69.027 1.00 55.22 322 ASP A O 1
ATOM 2093 N N . LYS A 1 281 ? 23.235 21.362 67.235 1.00 54.97 323 LYS A N 1
ATOM 2094 C CA . LYS A 1 281 ? 24.399 21.766 66.455 1.00 51.39 323 LYS A CA 1
ATOM 2095 C C . LYS A 1 281 ? 25.163 22.892 67.142 1.00 52.32 323 LYS A C 1
ATOM 2096 O O . LYS A 1 281 ? 26.399 22.908 67.134 1.00 51.60 323 LYS A O 1
ATOM 2102 N N . LYS A 1 282 ? 24.447 23.837 67.752 1.00 48.78 324 LYS A N 1
ATOM 2103 C CA . LYS A 1 282 ? 25.122 24.947 68.416 1.00 50.68 324 LYS A CA 1
ATOM 2104 C C . LYS A 1 282 ? 25.889 24.470 69.641 1.00 55.78 324 LYS A C 1
ATOM 2105 O O . LYS A 1 282 ? 26.982 24.972 69.931 1.00 51.68 324 LYS A O 1
ATOM 2111 N N . ALA A 1 283 ? 25.335 23.497 70.368 1.00 52.61 325 ALA A N 1
ATOM 2112 C CA . ALA A 1 283 ? 26.013 22.983 71.553 1.00 51.88 325 ALA A CA 1
ATOM 2113 C C . ALA A 1 283 ? 27.250 22.171 71.191 1.00 51.93 325 ALA A C 1
ATOM 2114 O O . ALA A 1 283 ? 28.207 22.125 71.974 1.00 55.06 325 ALA A O 1
ATOM 2116 N N . VAL A 1 284 ? 27.253 21.522 70.022 1.00 50.62 326 VAL A N 1
ATOM 2117 C CA . VAL A 1 284 ? 28.439 20.791 69.580 1.00 50.77 326 VAL A CA 1
ATOM 2118 C C . VAL A 1 284 ? 29.523 21.762 69.127 1.00 51.15 326 VAL A C 1
ATOM 2119 O O . VAL A 1 284 ? 30.688 21.647 69.522 1.00 48.76 326 VAL A O 1
ATOM 2123 N N . ILE A 1 285 ? 29.147 22.740 68.299 1.00 50.43 327 ILE A N 1
ATOM 2124 C CA . ILE A 1 285 ? 30.104 23.707 67.765 1.00 49.21 327 ILE A CA 1
ATOM 2125 C C . ILE A 1 285 ? 30.778 24.492 68.884 1.00 51.19 327 ILE A C 1
ATOM 2126 O O . ILE A 1 285 ? 31.961 24.837 68.785 1.00 49.12 327 ILE A O 1
ATOM 2131 N N . ALA A 1 286 ? 30.054 24.770 69.972 1.00 52.29 328 ALA A N 1
ATOM 2132 C CA . ALA A 1 286 ? 30.608 25.546 71.079 1.00 51.16 328 ALA A CA 1
ATOM 2133 C C . ALA A 1 286 ? 31.684 24.802 71.866 1.00 47.28 328 ALA A C 1
ATOM 2134 O O . ALA A 1 286 ? 32.317 25.409 72.736 1.00 49.30 328 ALA A O 1
ATOM 2136 N N . GLN A 1 287 ? 31.921 23.523 71.584 1.00 56.03 329 GLN A N 1
ATOM 2137 C CA . GLN A 1 287 ? 32.729 22.708 72.479 1.00 53.87 329 GLN A CA 1
ATOM 2138 C C . GLN A 1 287 ? 34.227 22.758 72.200 1.00 56.61 329 GLN A C 1
ATOM 2139 O O . GLN A 1 287 ? 35.008 22.419 73.097 1.00 55.79 329 GLN A O 1
ATOM 2145 N N . LEU A 1 288 ? 34.660 23.159 71.002 1.00 56.92 330 LEU A N 1
ATOM 2146 C CA . LEU A 1 288 ? 36.091 23.277 70.744 1.00 54.73 330 LEU A CA 1
ATOM 2147 C C . LEU A 1 288 ? 36.375 24.458 69.830 1.00 56.15 330 LEU A C 1
ATOM 2148 O O . LEU A 1 288 ? 35.527 24.871 69.036 1.00 58.60 330 LEU A O 1
ATOM 2153 N N . GLY A 1 289 ? 37.590 24.987 69.949 1.00 58.15 331 GLY A N 1
ATOM 2154 C CA . GLY A 1 289 ? 38.090 25.998 69.039 1.00 52.43 331 GLY A CA 1
ATOM 2155 C C . GLY A 1 289 ? 39.419 25.582 68.441 1.00 54.03 331 GLY A C 1
ATOM 2156 O O . GLY A 1 289 ? 39.881 24.462 68.685 1.00 51.83 331 GLY A O 1
ATOM 2157 N N . MET A 1 290 ? 40.049 26.457 67.661 1.00 48.59 332 MET A N 1
ATOM 2158 C CA . MET A 1 290 ? 41.342 26.148 67.068 1.00 47.44 332 MET A CA 1
ATOM 2159 C C . MET A 1 290 ? 42.207 27.396 67.030 1.00 50.62 332 MET A C 1
ATOM 2160 O O . MET A 1 290 ? 41.731 28.486 66.698 1.00 50.35 332 MET A O 1
ATOM 2165 N N . GLN A 1 291 ? 43.479 27.227 67.375 1.00 47.94 333 GLN A N 1
ATOM 2166 C CA . GLN A 1 291 ? 44.497 28.244 67.158 1.00 53.19 333 GLN A CA 1
ATOM 2167 C C . GLN A 1 291 ? 45.611 27.622 66.330 1.00 54.86 333 GLN A C 1
ATOM 2168 O O . GLN A 1 291 ? 46.089 26.528 66.649 1.00 57.42 333 GLN A O 1
ATOM 2174 N N . ALA A 1 292 ? 46.002 28.296 65.255 1.00 52.62 334 ALA A N 1
ATOM 2175 C CA . ALA A 1 292 ? 47.033 27.773 64.372 1.00 48.23 334 ALA A CA 1
ATOM 2176 C C . ALA A 1 292 ? 48.134 28.804 64.191 1.00 49.64 334 ALA A C 1
ATOM 2177 O O . ALA A 1 292 ? 47.901 30.014 64.270 1.00 54.39 334 ALA A O 1
ATOM 2179 N N . THR A 1 293 ? 49.341 28.306 63.948 1.00 50.18 335 THR A N 1
ATOM 2180 C CA . THR A 1 293 ? 50.488 29.147 63.652 1.00 45.56 335 THR A CA 1
ATOM 2181 C C . THR A 1 293 ? 51.163 28.648 62.384 1.00 47.34 335 THR A C 1
ATOM 2182 O O . THR A 1 293 ? 51.164 27.448 62.085 1.00 43.42 335 THR A O 1
ATOM 2186 N N . LEU A 1 294 ? 51.742 29.590 61.646 1.00 48.12 336 LEU A N 1
ATOM 2187 C CA . LEU A 1 294 ? 52.406 29.309 60.380 1.00 48.78 336 LEU A CA 1
ATOM 2188 C C . LEU A 1 294 ? 53.733 30.053 60.367 1.00 49.15 336 LEU A C 1
ATOM 2189 O O . LEU A 1 294 ? 53.759 31.276 60.532 1.00 51.57 336 LEU A O 1
ATOM 2194 N N . VAL A 1 295 ? 54.832 29.323 60.198 1.00 46.59 337 VAL A N 1
ATOM 2195 C CA . VAL A 1 295 ? 56.167 29.912 60.214 1.00 50.10 337 VAL A CA 1
ATOM 2196 C C . VAL A 1 295 ? 56.912 29.459 58.966 1.00 48.76 337 VAL A C 1
ATOM 2197 O O . VAL A 1 295 ? 57.094 28.255 58.750 1.00 47.71 337 VAL A O 1
ATOM 2201 N N . GLY A 1 296 ? 57.344 30.421 58.149 1.00 53.05 338 GLY A N 1
ATOM 2202 C CA . GLY A 1 296 ? 58.111 30.096 56.962 1.00 48.02 338 GLY A CA 1
ATOM 2203 C C . GLY A 1 296 ? 59.568 29.813 57.279 1.00 47.65 338 GLY A C 1
ATOM 2204 O O . GLY A 1 296 ? 60.159 30.387 58.194 1.00 47.71 338 GLY A O 1
ATOM 2205 N N . GLN A 1 297 ? 60.151 28.907 56.503 1.00 50.04 339 GLN A N 1
ATOM 2206 C CA . GLN A 1 297 ? 61.499 28.412 56.736 1.00 51.93 339 GLN A CA 1
ATOM 2207 C C . GLN A 1 297 ? 62.439 28.884 55.632 1.00 54.18 339 GLN A C 1
ATOM 2208 O O . GLN A 1 297 ? 62.014 29.380 54.584 1.00 50.41 339 GLN A O 1
ATOM 2214 N N . THR A 1 298 ? 63.742 28.710 55.883 1.00 56.85 340 THR A N 1
ATOM 2215 C CA . THR A 1 298 ? 64.752 29.158 54.927 1.00 54.23 340 THR A CA 1
ATOM 2216 C C . THR A 1 298 ? 64.614 28.438 53.590 1.00 54.31 340 THR A C 1
ATOM 2217 O O . THR A 1 298 ? 64.806 29.045 52.529 1.00 58.19 340 THR A O 1
ATOM 2221 N N . ASP A 1 299 ? 64.269 27.147 53.615 1.00 51.06 341 ASP A N 1
ATOM 2222 C CA . ASP A 1 299 ? 64.078 26.368 52.396 1.00 52.54 341 ASP A CA 1
ATOM 2223 C C . ASP A 1 299 ? 62.691 26.554 51.766 1.00 56.28 341 ASP A C 1
ATOM 2224 O O . ASP A 1 299 ? 62.282 25.715 50.950 1.00 50.15 341 ASP A O 1
ATOM 2229 N N . ASP A 1 300 ? 61.969 27.614 52.136 1.00 51.39 342 ASP A N 1
ATOM 2230 C CA . ASP A 1 300 ? 60.662 28.006 51.608 1.00 52.29 342 ASP A CA 1
ATOM 2231 C C . ASP A 1 300 ? 59.520 27.084 52.030 1.00 53.62 342 ASP A C 1
ATOM 2232 O O . ASP A 1 300 ? 58.381 27.301 51.591 1.00 50.25 342 ASP A O 1
ATOM 2237 N N . THR A 1 301 ? 59.776 26.061 52.843 1.00 48.45 343 THR A N 1
ATOM 2238 C CA . THR A 1 301 ? 58.687 25.319 53.457 1.00 47.23 343 THR A CA 1
ATOM 2239 C C . THR A 1 301 ? 58.048 26.160 54.562 1.00 50.06 343 THR A C 1
ATOM 2240 O O . THR A 1 301 ? 58.566 27.208 54.966 1.00 46.43 343 THR A O 1
ATOM 2244 N N . ALA A 1 302 ? 56.907 25.688 55.059 1.00 44.88 344 ALA A N 1
ATOM 2245 C CA . ALA A 1 302 ? 56.202 26.355 56.145 1.00 45.73 344 ALA A CA 1
ATOM 2246 C C . ALA A 1 302 ? 55.772 25.329 57.184 1.00 45.85 344 ALA A C 1
ATOM 2247 O O . ALA A 1 302 ? 55.267 24.255 56.840 1.00 46.30 344 ALA A O 1
ATOM 2249 N N . VAL A 1 303 ? 55.981 25.660 58.454 1.00 46.12 345 VAL A N 1
ATOM 2250 C CA . VAL A 1 303 ? 55.591 24.793 59.562 1.00 45.47 345 VAL A CA 1
ATOM 2251 C C . VAL A 1 303 ? 54.196 25.204 60.022 1.00 46.09 345 VAL A C 1
ATOM 2252 O O . VAL A 1 303 ? 53.962 26.373 60.348 1.00 47.70 345 VAL A O 1
ATOM 2256 N N . LEU A 1 304 ? 53.268 24.250 60.035 1.00 44.46 346 LEU A N 1
ATOM 2257 C CA . LEU A 1 304 ? 51.888 24.489 60.448 1.00 49.22 346 LEU A CA 1
ATOM 2258 C C . LEU A 1 304 ? 51.649 23.788 61.777 1.00 48.51 346 LEU A C 1
ATOM 2259 O O . LEU A 1 304 ? 51.799 22.565 61.870 1.00 49.11 346 LEU A O 1
ATOM 2264 N N . THR A 1 305 ? 51.281 24.559 62.798 1.00 45.49 347 THR A N 1
ATOM 2265 C CA . THR A 1 305 ? 51.002 24.028 64.127 1.00 50.28 347 THR A CA 1
ATOM 2266 C C . THR A 1 305 ? 49.568 24.371 64.509 1.00 48.05 347 THR A C 1
ATOM 2267 O O . THR A 1 305 ? 49.199 25.548 64.555 1.00 51.01 347 THR A O 1
ATOM 2271 N N . VAL A 1 306 ? 48.767 23.346 64.782 1.00 50.31 348 VAL A N 1
ATOM 2272 C CA . VAL A 1 306 ? 47.349 23.502 65.084 1.00 50.61 348 VAL A CA 1
ATOM 2273 C C . VAL A 1 306 ? 47.102 22.982 66.491 1.00 53.79 348 VAL A C 1
ATOM 2274 O O . VAL A 1 306 ? 47.310 21.793 66.766 1.00 53.62 348 VAL A O 1
ATOM 2278 N N . SER A 1 307 ? 46.660 23.863 67.380 1.00 53.77 349 SER A N 1
ATOM 2279 C CA . SER A 1 307 ? 46.299 23.481 68.736 1.00 53.89 349 SER A CA 1
ATOM 2280 C C . SER A 1 307 ? 44.783 23.495 68.864 1.00 53.37 349 SER A C 1
ATOM 2281 O O . SER A 1 307 ? 44.128 24.453 68.438 1.00 50.81 349 SER A O 1
ATOM 2284 N N . ILE A 1 308 ? 44.233 22.423 69.424 1.00 50.74 350 ILE A N 1
ATOM 2285 C CA . ILE A 1 308 ? 42.815 22.366 69.749 1.00 51.93 350 ILE A CA 1
ATOM 2286 C C . ILE A 1 308 ? 42.586 23.070 71.078 1.00 54.56 350 ILE A C 1
ATOM 2287 O O . ILE A 1 308 ? 43.376 22.926 72.020 1.00 56.20 350 ILE A O 1
ATOM 2292 N N . LEU A 1 309 ? 41.504 23.839 71.160 1.00 51.93 351 LEU A N 1
ATOM 2293 C CA . LEU A 1 309 ? 41.120 24.532 72.379 1.00 53.75 351 LEU A CA 1
ATOM 2294 C C . LEU A 1 309 ? 39.794 23.985 72.896 1.00 57.68 351 LEU A C 1
ATOM 2295 O O . LEU A 1 309 ? 39.004 23.405 72.145 1.00 57.32 351 LEU A O 1
ATOM 2300 N N . ASP A 1 310 ? 39.558 24.170 74.199 1.00 56.61 352 ASP A N 1
ATOM 2301 C CA . ASP A 1 310 ? 38.293 23.781 74.808 1.00 56.53 352 ASP A CA 1
ATOM 2302 C C . ASP A 1 310 ? 37.333 24.971 74.778 1.00 61.78 352 ASP A C 1
ATOM 2303 O O . ASP A 1 310 ? 37.624 26.011 74.179 1.00 63.21 352 ASP A O 1
ATOM 2308 N N . LYS A 1 311 ? 36.175 24.837 75.429 1.00 60.73 353 LYS A N 1
ATOM 2309 C CA . LYS A 1 311 ? 35.142 25.855 75.263 1.00 62.55 353 LYS A CA 1
ATOM 2310 C C . LYS A 1 311 ? 35.555 27.199 75.847 1.00 61.19 353 LYS A C 1
ATOM 2311 O O . LYS A 1 311 ? 35.040 28.239 75.424 1.00 58.02 353 LYS A O 1
ATOM 2317 N N . ASP A 1 312 ? 36.485 27.203 76.790 1.00 62.30 354 ASP A N 1
ATOM 2318 C CA . ASP A 1 312 ? 36.968 28.443 77.381 1.00 66.78 354 ASP A CA 1
ATOM 2319 C C . ASP A 1 312 ? 38.118 29.075 76.600 1.00 68.76 354 ASP A C 1
ATOM 2320 O O . ASP A 1 312 ? 38.583 30.163 76.968 1.00 64.52 354 ASP A O 1
ATOM 2325 N N . GLY A 1 313 ? 38.585 28.428 75.540 1.00 66.54 355 GLY A N 1
ATOM 2326 C CA . GLY A 1 313 ? 39.729 28.909 74.799 1.00 61.65 355 GLY A CA 1
ATOM 2327 C C . GLY A 1 313 ? 41.068 28.409 75.291 1.00 63.14 355 GLY A C 1
ATOM 2328 O O . GLY A 1 313 ? 42.102 28.950 74.878 1.00 59.31 355 GLY A O 1
ATOM 2329 N N . ASN A 1 314 ? 41.086 27.400 76.160 1.00 62.57 356 ASN A N 1
ATOM 2330 C CA . ASN A 1 314 ? 42.325 26.844 76.685 1.00 62.58 356 ASN A CA 1
ATOM 2331 C C . ASN A 1 314 ? 42.777 25.680 75.816 1.00 59.46 356 ASN A C 1
ATOM 2332 O O . ASN A 1 314 ? 41.975 24.800 75.483 1.00 54.95 356 ASN A O 1
ATOM 2337 N N . ALA A 1 315 ? 44.061 25.674 75.465 1.00 55.37 357 ALA A N 1
ATOM 2338 C CA . ALA A 1 315 ? 44.615 24.576 74.685 1.00 55.86 357 ALA A CA 1
ATOM 2339 C C . ALA A 1 315 ? 44.444 23.256 75.423 1.00 56.55 357 ALA A C 1
ATOM 2340 O O . ALA A 1 315 ? 44.537 23.192 76.652 1.00 60.56 357 ALA A O 1
ATOM 2342 N N . ILE A 1 316 ? 44.174 22.198 74.662 1.00 56.64 358 ILE A N 1
ATOM 2343 C CA . ILE A 1 316 ? 44.064 20.847 75.189 1.00 56.33 358 ILE A CA 1
ATOM 2344 C C . ILE A 1 316 ? 44.966 19.943 74.358 1.00 59.12 358 ILE A C 1
ATOM 2345 O O . ILE A 1 316 ? 45.432 20.312 73.280 1.00 57.58 358 ILE A O 1
ATOM 2350 N N . ASP A 1 317 ? 45.218 18.747 74.879 1.00 55.44 359 ASP A N 1
ATOM 2351 C CA . ASP A 1 317 ? 46.003 17.757 74.156 1.00 58.91 359 ASP A CA 1
ATOM 2352 C C . ASP A 1 317 ? 45.129 17.124 73.076 1.00 58.47 359 ASP A C 1
ATOM 2353 O O . ASP A 1 317 ? 44.147 16.443 73.388 1.00 57.58 359 ASP A O 1
ATOM 2358 N N . ALA A 1 318 ? 45.493 17.344 71.805 1.00 58.72 360 ALA A N 1
ATOM 2359 C CA . ALA A 1 318 ? 44.659 16.916 70.686 1.00 55.73 360 ALA A CA 1
ATOM 2360 C C . ALA A 1 318 ? 44.391 15.417 70.684 1.00 58.16 360 ALA A C 1
ATOM 2361 O O . ALA A 1 318 ? 43.428 14.973 70.047 1.00 56.62 360 ALA A O 1
ATOM 2363 N N . ALA A 1 319 ? 45.216 14.626 71.374 1.00 60.63 361 ALA A N 1
ATOM 2364 C CA . ALA A 1 319 ? 44.939 13.201 71.512 1.00 60.93 361 ALA A CA 1
ATOM 2365 C C . ALA A 1 319 ? 43.681 12.935 72.333 1.00 55.58 361 ALA A C 1
ATOM 2366 O O . ALA A 1 319 ? 43.086 11.860 72.200 1.00 52.80 361 ALA A O 1
ATOM 2368 N N . THR A 1 320 ? 43.262 13.890 73.169 1.00 54.25 362 THR A N 1
ATOM 2369 C CA . THR A 1 320 ? 42.030 13.726 73.936 1.00 54.60 362 THR A CA 1
ATOM 2370 C C . THR A 1 320 ? 40.826 13.534 73.021 1.00 60.86 362 THR A C 1
ATOM 2371 O O . THR A 1 320 ? 39.953 12.700 73.296 1.00 62.87 362 THR A O 1
ATOM 2375 N N . VAL A 1 321 ? 40.768 14.286 71.922 1.00 54.94 363 VAL A N 1
ATOM 2376 C CA . VAL A 1 321 ? 39.595 14.329 71.057 1.00 60.74 363 VAL A CA 1
ATOM 2377 C C . VAL A 1 321 ? 39.859 13.692 69.700 1.00 54.01 363 VAL A C 1
ATOM 2378 O O . VAL A 1 321 ? 39.014 13.784 68.804 1.00 57.08 363 VAL A O 1
ATOM 2382 N N . GLN A 1 322 ? 41.003 13.023 69.532 1.00 56.22 364 GLN A N 1
ATOM 2383 C CA . GLN A 1 322 ? 41.424 12.581 68.204 1.00 56.64 364 GLN A CA 1
ATOM 2384 C C . GLN A 1 322 ? 40.485 11.526 67.627 1.00 59.63 364 GLN A C 1
ATOM 2385 O O . GLN A 1 322 ? 40.151 11.574 66.436 1.00 57.44 364 GLN A O 1
ATOM 2391 N N . ASP A 1 323 ? 40.047 10.567 68.449 1.00 57.86 365 ASP A N 1
ATOM 2392 C CA . ASP A 1 323 ? 39.163 9.510 67.964 1.00 58.49 365 ASP A CA 1
ATOM 2393 C C . ASP A 1 323 ? 37.793 10.030 67.542 1.00 61.48 365 ASP A C 1
ATOM 2394 O O . ASP A 1 323 ? 37.011 9.269 66.961 1.00 62.57 365 ASP A O 1
ATOM 2399 N N . LYS A 1 324 ? 37.487 11.296 67.816 1.00 56.31 366 LYS A N 1
ATOM 2400 C CA . LYS A 1 324 ? 36.220 11.900 67.435 1.00 60.18 366 LYS A CA 1
ATOM 2401 C C . LYS A 1 324 ? 36.334 12.789 66.201 1.00 58.43 366 LYS A C 1
ATOM 2402 O O . LYS A 1 324 ? 35.321 13.340 65.756 1.00 56.37 366 LYS A O 1
ATOM 2408 N N . ILE A 1 325 ? 37.529 12.932 65.635 1.00 54.75 367 ILE A N 1
ATOM 2409 C CA . ILE A 1 325 ? 37.758 13.811 64.493 1.00 50.26 367 ILE A CA 1
ATOM 2410 C C . ILE A 1 325 ? 37.499 13.032 63.210 1.00 49.06 367 ILE A C 1
ATOM 2411 O O . ILE A 1 325 ? 38.216 12.075 62.897 1.00 51.89 367 ILE A O 1
ATOM 2416 N N . LYS A 1 326 ? 36.473 13.443 62.463 1.00 48.32 368 LYS A N 1
ATOM 2417 C CA . LYS A 1 326 ? 36.205 12.826 61.169 1.00 51.46 368 LYS A CA 1
ATOM 2418 C C . LYS A 1 326 ? 37.187 13.321 60.115 1.00 48.54 368 LYS A C 1
ATOM 2419 O O . LYS A 1 326 ? 37.748 12.527 59.352 1.00 47.40 368 LYS A O 1
ATOM 2425 N N . ARG A 1 327 ? 37.416 14.630 60.067 1.00 46.94 369 ARG A N 1
ATOM 2426 C CA . ARG A 1 327 ? 38.338 15.201 59.090 1.00 51.93 369 ARG A CA 1
ATOM 2427 C C . ARG A 1 327 ? 38.801 16.555 59.594 1.00 47.21 369 ARG A C 1
ATOM 2428 O O . ARG A 1 327 ? 37.970 17.423 59.876 1.00 50.39 369 ARG A O 1
ATOM 2436 N N . LEU A 1 328 ? 40.114 16.734 59.715 1.00 47.39 370 LEU A N 1
ATOM 2437 C CA . LEU A 1 328 ? 40.720 18.046 59.920 1.00 46.76 370 LEU A CA 1
ATOM 2438 C C . LEU A 1 328 ? 41.384 18.437 58.603 1.00 45.74 370 LEU A C 1
ATOM 2439 O O . LEU A 1 328 ? 42.423 17.878 58.234 1.00 51.39 370 LEU A O 1
ATOM 2444 N N . GLU A 1 329 ? 40.786 19.399 57.906 1.00 44.69 371 GLU A N 1
ATOM 2445 C CA . GLU A 1 329 ? 41.157 19.767 56.546 1.00 41.04 371 GLU A CA 1
ATOM 2446 C C . GLU A 1 329 ? 41.880 21.108 56.549 1.00 43.66 371 GLU A C 1
ATOM 2447 O O . GLU A 1 329 ? 41.388 22.079 57.132 1.00 45.42 371 GLU A O 1
ATOM 2453 N N . THR A 1 330 ? 43.044 21.163 55.899 1.00 43.21 372 THR A N 1
ATOM 2454 C CA . THR A 1 330 ? 43.817 22.394 55.794 1.00 43.40 372 THR A CA 1
ATOM 2455 C C . THR A 1 330 ? 44.126 22.688 54.331 1.00 43.97 372 THR A C 1
ATOM 2456 O O . THR A 1 330 ? 44.278 21.775 53.513 1.00 46.50 372 THR A O 1
ATOM 2460 N N . VAL A 1 331 ? 44.208 23.981 54.009 1.00 42.46 373 VAL A N 1
ATOM 2461 C CA . VAL A 1 331 ? 44.574 24.454 52.678 1.00 38.76 373 VAL A CA 1
ATOM 2462 C C . VAL A 1 331 ? 45.502 25.650 52.845 1.00 43.45 373 VAL A C 1
ATOM 2463 O O . VAL A 1 331 ? 45.108 26.663 53.434 1.00 40.77 373 VAL A O 1
ATOM 2467 N N . THR A 1 332 ? 46.720 25.545 52.312 1.00 45.78 374 THR A N 1
ATOM 2468 C CA . THR A 1 332 ? 47.738 26.581 52.449 1.00 42.11 374 THR A CA 1
ATOM 2469 C C . THR A 1 332 ? 48.029 27.221 51.096 1.00 42.18 374 THR A C 1
ATOM 2470 O O . THR A 1 332 ? 48.207 26.518 50.094 1.00 38.10 374 THR A O 1
ATOM 2474 N N . ASN A 1 333 ? 48.079 28.554 51.077 1.00 43.73 375 ASN A N 1
ATOM 2475 C CA . ASN A 1 333 ? 48.352 29.335 49.879 1.00 40.42 375 ASN A CA 1
ATOM 2476 C C . ASN A 1 333 ? 49.272 30.489 50.263 1.00 45.17 375 ASN A C 1
ATOM 2477 O O . ASN A 1 333 ? 49.581 30.697 51.441 1.00 44.32 375 ASN A O 1
ATOM 2482 N N . VAL A 1 334 ? 49.717 31.245 49.258 1.00 41.24 376 VAL A N 1
ATOM 2483 C CA . VAL A 1 334 ? 50.607 32.386 49.461 1.00 39.23 376 VAL A CA 1
ATOM 2484 C C . VAL A 1 334 ? 50.023 33.596 48.745 1.00 39.87 376 VAL A C 1
ATOM 2485 O O . VAL A 1 334 ? 49.678 33.514 47.563 1.00 42.83 376 VAL A O 1
ATOM 2489 N N . GLY A 1 335 ? 49.922 34.716 49.457 1.00 41.62 377 GLY A N 1
ATOM 2490 C CA . GLY A 1 335 ? 49.412 35.940 48.887 1.00 39.20 377 GLY A CA 1
ATOM 2491 C C . GLY A 1 335 ? 47.946 36.148 49.206 1.00 45.81 377 GLY A C 1
ATOM 2492 O O . GLY A 1 335 ? 47.069 35.927 48.366 1.00 41.91 377 GLY A O 1
ATOM 2493 N N . PRO A 1 336 ? 47.650 36.592 50.432 1.00 42.11 378 PRO A N 1
ATOM 2494 C CA . PRO A 1 336 ? 46.242 36.696 50.846 1.00 40.16 378 PRO A CA 1
ATOM 2495 C C . PRO A 1 336 ? 45.432 37.670 50.012 1.00 40.79 378 PRO A C 1
ATOM 2496 O O . PRO A 1 336 ? 44.228 37.453 49.829 1.00 41.74 378 PRO A O 1
ATOM 2500 N N . ASN A 1 337 ? 46.048 38.733 49.496 1.00 39.72 379 ASN A N 1
ATOM 2501 C CA . ASN A 1 337 ? 45.317 39.712 48.701 1.00 42.30 379 ASN A CA 1
ATOM 2502 C C . ASN A 1 337 ? 45.206 39.328 47.229 1.00 42.53 379 ASN A C 1
ATOM 2503 O O . ASN A 1 337 ? 44.458 39.978 46.490 1.00 40.61 379 ASN A O 1
ATOM 2508 N N . PHE A 1 338 ? 45.921 38.296 46.795 1.00 37.74 380 PHE A N 1
ATOM 2509 C CA . PHE A 1 338 ? 45.852 37.762 45.440 1.00 40.80 380 PHE A CA 1
ATOM 2510 C C . PHE A 1 338 ? 46.683 36.486 45.396 1.00 43.63 380 PHE A C 1
ATOM 2511 O O . PHE A 1 338 ? 47.898 36.542 45.164 1.00 46.27 380 PHE A O 1
ATOM 2519 N N . PRO A 1 339 ? 46.073 35.327 45.647 1.00 40.85 381 PRO A N 1
ATOM 2520 C CA . PRO A 1 339 ? 46.857 34.094 45.795 1.00 40.13 381 PRO A CA 1
ATOM 2521 C C . PRO A 1 339 ? 47.587 33.710 44.515 1.00 44.96 381 PRO A C 1
ATOM 2522 O O . PRO A 1 339 ? 47.035 33.769 43.413 1.00 40.87 381 PRO A O 1
ATOM 2526 N N . ILE A 1 340 ? 48.847 33.297 44.678 1.00 40.90 382 ILE A N 1
ATOM 2527 C CA . ILE A 1 340 ? 49.704 32.978 43.541 1.00 40.39 382 ILE A CA 1
ATOM 2528 C C . ILE A 1 340 ? 49.896 31.481 43.348 1.00 43.49 382 ILE A C 1
ATOM 2529 O O . ILE A 1 340 ? 50.520 31.074 42.355 1.00 43.92 382 ILE A O 1
ATOM 2534 N N . MET A 1 341 ? 49.389 30.652 44.256 1.00 41.41 383 MET A N 1
ATOM 2535 C CA . MET A 1 341 ? 49.233 29.224 44.011 1.00 43.06 383 MET A CA 1
ATOM 2536 C C . MET A 1 341 ? 47.803 28.975 43.558 1.00 42.68 383 MET A C 1
ATOM 2537 O O . MET A 1 341 ? 46.859 29.270 44.297 1.00 44.37 383 MET A O 1
ATOM 2542 N N . GLY A 1 342 ? 47.640 28.442 42.354 1.00 44.57 384 GLY A N 1
ATOM 2543 C CA . GLY A 1 342 ? 46.317 28.104 41.884 1.00 38.96 384 GLY A CA 1
ATOM 2544 C C . GLY A 1 342 ? 45.750 26.906 42.623 1.00 46.62 384 GLY A C 1
ATOM 2545 O O . GLY A 1 342 ? 46.405 26.272 43.454 1.00 46.20 384 GLY A O 1
ATOM 2546 N N . TYR A 1 343 ? 44.488 26.600 42.320 1.00 40.74 385 TYR A N 1
ATOM 2547 C CA . TYR A 1 343 ? 43.931 25.317 42.734 1.00 46.62 385 TYR A CA 1
ATOM 2548 C C . TYR A 1 343 ? 44.719 24.179 42.097 1.00 47.05 385 TYR A C 1
ATOM 2549 O O . TYR A 1 343 ? 45.137 23.235 42.777 1.00 43.83 385 TYR A O 1
ATOM 2558 N N . ASN A 1 344 ? 44.936 24.260 40.786 1.00 43.76 386 ASN A N 1
ATOM 2559 C CA . ASN A 1 344 ? 45.943 23.463 40.102 1.00 44.89 386 ASN A CA 1
ATOM 2560 C C . ASN A 1 344 ? 47.233 24.284 40.047 1.00 44.04 386 ASN A C 1
ATOM 2561 O O . ASN A 1 344 ? 47.376 25.291 40.743 1.00 44.25 386 ASN A O 1
ATOM 2566 N N . LYS A 1 345 ? 48.195 23.876 39.226 1.00 52.20 387 LYS A N 1
ATOM 2567 C CA . LYS A 1 345 ? 49.428 24.646 39.121 1.00 44.27 387 LYS A CA 1
ATOM 2568 C C . LYS A 1 345 ? 49.158 25.977 38.429 1.00 47.42 387 LYS A C 1
ATOM 2569 O O . LYS A 1 345 ? 48.516 26.028 37.376 1.00 47.08 387 LYS A O 1
ATOM 2575 N N . SER A 1 346 ? 49.629 27.057 39.036 1.00 43.71 388 SER A N 1
ATOM 2576 C CA . SER A 1 346 ? 49.402 28.371 38.464 1.00 46.67 388 SER A CA 1
ATOM 2577 C C . SER A 1 346 ? 50.271 28.558 37.222 1.00 50.89 388 SER A C 1
ATOM 2578 O O . SER A 1 346 ? 51.413 28.093 37.187 1.00 46.55 388 SER A O 1
ATOM 2581 N N . PRO A 1 347 ? 49.761 29.220 36.183 1.00 49.45 389 PRO A N 1
ATOM 2582 C CA . PRO A 1 347 ? 50.636 29.570 35.050 1.00 47.78 389 PRO A CA 1
ATOM 2583 C C . PRO A 1 347 ? 51.752 30.527 35.430 1.00 46.62 389 PRO A C 1
ATOM 2584 O O . PRO A 1 347 ? 52.761 30.589 34.720 1.00 45.51 389 PRO A O 1
ATOM 2588 N N . GLY A 1 348 ? 51.615 31.264 36.530 1.00 46.97 390 GLY A N 1
ATOM 2589 C CA . GLY A 1 348 ? 52.670 32.147 36.988 1.00 45.98 390 GLY A CA 1
ATOM 2590 C C . GLY A 1 348 ? 53.723 31.443 37.824 1.00 50.54 390 GLY A C 1
ATOM 2591 O O . GLY A 1 348 ? 54.845 31.221 37.362 1.00 53.24 390 GLY A O 1
ATOM 2592 N N . SER A 1 349 ? 53.368 31.077 39.056 1.00 49.26 391 SER A N 1
ATOM 2593 C CA . SER A 1 349 ? 54.303 30.423 39.964 1.00 47.71 391 SER A CA 1
ATOM 2594 C C . SER A 1 349 ? 54.568 28.964 39.615 1.00 48.42 391 SER A C 1
ATOM 2595 O O . SER A 1 349 ? 55.549 28.397 40.104 1.00 49.52 391 SER A O 1
ATOM 2598 N N . GLY A 1 350 ? 53.712 28.336 38.814 1.00 48.21 392 GLY A N 1
ATOM 2599 C CA . GLY A 1 350 ? 53.827 26.906 38.616 1.00 43.95 392 GLY A CA 1
ATOM 2600 C C . GLY A 1 350 ? 53.457 26.069 39.820 1.00 52.79 392 GLY A C 1
ATOM 2601 O O . GLY A 1 350 ? 53.660 24.851 39.796 1.00 47.68 392 GLY A O 1
ATOM 2602 N N . ALA A 1 351 ? 52.907 26.681 40.867 1.00 47.64 393 ALA A N 1
ATOM 2603 C CA . ALA A 1 351 ? 52.626 26.003 42.123 1.00 51.00 393 ALA A CA 1
ATOM 2604 C C . ALA A 1 351 ? 51.125 25.889 42.355 1.00 46.88 393 ALA A C 1
ATOM 2605 O O . ALA A 1 351 ? 50.350 26.779 41.990 1.00 46.57 393 ALA A O 1
ATOM 2607 N N . ALA A 1 352 ? 50.728 24.781 42.973 1.00 47.27 394 ALA A N 1
ATOM 2608 C CA . ALA A 1 352 ? 49.353 24.535 43.378 1.00 48.66 394 ALA A CA 1
ATOM 2609 C C . ALA A 1 352 ? 49.238 24.595 44.898 1.00 46.69 394 ALA A C 1
ATOM 2610 O O . ALA A 1 352 ? 50.205 24.334 45.621 1.00 44.13 394 ALA A O 1
ATOM 2612 N N . LYS A 1 353 ? 48.041 24.950 45.368 1.00 43.41 395 LYS A N 1
ATOM 2613 C CA . LYS A 1 353 ? 47.773 25.071 46.797 1.00 46.98 395 LYS A CA 1
ATOM 2614 C C . LYS A 1 353 ? 48.061 23.760 47.525 1.00 48.03 395 LYS A C 1
ATOM 2615 O O . LYS A 1 353 ? 47.947 22.667 46.961 1.00 42.63 395 LYS A O 1
ATOM 2621 N N . ILE A 1 354 ? 48.419 23.875 48.801 1.00 42.70 396 ILE A N 1
ATOM 2622 C CA . ILE A 1 354 ? 48.737 22.711 49.622 1.00 47.94 396 ILE A CA 1
ATOM 2623 C C . ILE A 1 354 ? 47.459 22.290 50.346 1.00 43.97 396 ILE A C 1
ATOM 2624 O O . ILE A 1 354 ? 47.057 22.904 51.337 1.00 44.12 396 ILE A O 1
ATOM 2629 N N . ALA A 1 355 ? 46.812 21.239 49.839 1.00 41.33 397 ALA A N 1
ATOM 2630 C CA . ALA A 1 355 ? 45.631 20.651 50.464 1.00 45.53 397 ALA A CA 1
ATOM 2631 C C . ALA A 1 355 ? 46.063 19.406 51.232 1.00 50.25 397 ALA A C 1
ATOM 2632 O O . ALA A 1 355 ? 46.421 18.389 50.630 1.00 53.90 397 ALA A O 1
ATOM 2634 N N . LYS A 1 356 ? 46.024 19.482 52.560 1.00 48.05 398 LYS A N 1
ATOM 2635 C CA . LYS A 1 356 ? 46.471 18.385 53.410 1.00 48.98 398 LYS A CA 1
ATOM 2636 C C . LYS A 1 356 ? 45.465 18.176 54.529 1.00 50.76 398 LYS A C 1
ATOM 2637 O O . LYS A 1 356 ? 45.171 19.111 55.283 1.00 46.50 398 LYS A O 1
ATOM 2643 N N . ASP A 1 357 ? 44.934 16.957 54.627 1.00 51.28 399 ASP A N 1
ATOM 2644 C CA . ASP A 1 357 ? 44.211 16.539 55.820 1.00 51.45 399 ASP A CA 1
ATOM 2645 C C . ASP A 1 357 ? 45.218 16.199 56.908 1.00 48.90 399 ASP A C 1
ATOM 2646 O O . ASP A 1 357 ? 46.163 15.443 56.669 1.00 55.15 399 ASP A O 1
ATOM 2651 N N . LEU A 1 358 ? 45.029 16.766 58.101 1.00 48.40 400 LEU A N 1
ATOM 2652 C CA . LEU A 1 358 ? 45.894 16.398 59.217 1.00 47.48 400 LEU A CA 1
ATOM 2653 C C . LEU A 1 358 ? 45.405 15.129 59.901 1.00 52.63 400 LEU A C 1
ATOM 2654 O O . LEU A 1 358 ? 46.212 14.261 60.256 1.00 58.33 400 LEU A O 1
ATOM 2659 N N . VAL A 1 359 ? 44.095 15.010 60.101 1.00 49.72 401 VAL A N 1
ATOM 2660 C CA . VAL A 1 359 ? 43.484 13.836 60.712 1.00 55.33 401 VAL A CA 1
ATOM 2661 C C . VAL A 1 359 ? 42.289 13.426 59.864 1.00 52.25 401 VAL A C 1
ATOM 2662 O O . VAL A 1 359 ? 41.519 14.279 59.408 1.00 52.88 401 VAL A O 1
ATOM 2666 N N . LYS A 1 360 ? 42.141 12.121 59.646 1.00 52.16 402 LYS A N 1
ATOM 2667 C CA . LYS A 1 360 ? 41.026 11.576 58.879 1.00 55.54 402 LYS A CA 1
ATOM 2668 C C . LYS A 1 360 ? 40.577 10.285 59.545 1.00 56.54 402 LYS A C 1
ATOM 2669 O O . LYS A 1 360 ? 41.376 9.356 59.699 1.00 52.77 402 LYS A O 1
ATOM 2675 N N . ASP A 1 361 ? 39.306 10.239 59.952 1.00 56.52 403 ASP A N 1
ATOM 2676 C CA . ASP A 1 361 ? 38.728 9.074 60.632 1.00 60.14 403 ASP A CA 1
ATOM 2677 C C . ASP A 1 361 ? 39.507 8.717 61.898 1.00 58.60 403 ASP A C 1
ATOM 2678 O O . ASP A 1 361 ? 39.694 7.543 62.224 1.00 56.33 403 ASP A O 1
ATOM 2683 N N . GLY A 1 362 ? 39.969 9.740 62.616 1.00 57.49 404 GLY A N 1
ATOM 2684 C CA . GLY A 1 362 ? 40.679 9.554 63.863 1.00 54.39 404 GLY A CA 1
ATOM 2685 C C . GLY A 1 362 ? 42.141 9.178 63.741 1.00 60.81 404 GLY A C 1
ATOM 2686 O O . GLY A 1 362 ? 42.805 9.015 64.773 1.00 60.40 404 GLY A O 1
ATOM 2687 N N . ALA A 1 363 ? 42.669 9.037 62.528 1.00 59.84 405 ALA A N 1
ATOM 2688 C CA . ALA A 1 363 ? 44.056 8.643 62.317 1.00 57.42 405 ALA A CA 1
ATOM 2689 C C . ALA A 1 363 ? 44.873 9.838 61.845 1.00 61.64 405 ALA A C 1
ATOM 2690 O O . ALA A 1 363 ? 44.435 10.588 60.965 1.00 61.59 405 ALA A O 1
ATOM 2692 N N . LEU A 1 364 ? 46.055 10.013 62.432 1.00 58.40 406 LEU A N 1
ATOM 2693 C CA . LEU A 1 364 ? 47.001 10.984 61.904 1.00 58.55 406 LEU A CA 1
ATOM 2694 C C . LEU A 1 364 ? 47.421 10.599 60.496 1.00 55.98 406 LEU A C 1
ATOM 2695 O O . LEU A 1 364 ? 47.589 9.420 60.174 1.00 65.76 406 LEU A O 1
ATOM 2700 N N . GLN A 1 365 ? 47.638 11.606 59.667 1.00 57.01 407 GLN A N 1
ATOM 2701 C CA . GLN A 1 365 ? 48.104 11.384 58.310 1.00 60.23 407 GLN A CA 1
ATOM 2702 C C . GLN A 1 365 ? 49.624 11.505 58.236 1.00 57.05 407 GLN A C 1
ATOM 2703 O O . GLN A 1 365 ? 50.293 11.919 59.186 1.00 60.01 407 GLN A O 1
ATOM 2709 N N . ALA A 1 366 ? 50.163 11.119 57.082 1.00 61.96 408 ALA A N 1
ATOM 2710 C CA . ALA A 1 366 ? 51.605 11.117 56.882 1.00 57.82 408 ALA A CA 1
ATOM 2711 C C . ALA A 1 366 ? 52.184 12.510 57.093 1.00 57.48 408 ALA A C 1
ATOM 2712 O O . ALA A 1 366 ? 51.607 13.514 56.667 1.00 57.05 408 ALA A O 1
ATOM 2714 N N . GLY A 1 367 ? 53.335 12.567 57.761 1.00 54.90 409 GLY A N 1
ATOM 2715 C CA . GLY A 1 367 ? 53.978 13.840 58.018 1.00 50.47 409 GLY A CA 1
ATOM 2716 C C . GLY A 1 367 ? 53.348 14.673 59.108 1.00 52.66 409 GLY A C 1
ATOM 2717 O O . GLY A 1 367 ? 53.801 15.796 59.346 1.00 52.82 409 GLY A O 1
ATOM 2718 N N . VAL A 1 368 ? 52.322 14.160 59.781 1.00 49.65 410 VAL A N 1
ATOM 2719 C CA . VAL A 1 368 ? 51.628 14.869 60.851 1.00 49.52 410 VAL A CA 1
ATOM 2720 C C . VAL A 1 368 ? 52.010 14.219 62.175 1.00 55.15 410 VAL A C 1
ATOM 2721 O O . VAL A 1 368 ? 51.923 12.993 62.317 1.00 56.35 410 VAL A O 1
ATOM 2725 N N . THR A 1 369 ? 52.421 15.037 63.145 1.00 49.28 411 THR A N 1
ATOM 2726 C CA . THR A 1 369 ? 52.900 14.539 64.427 1.00 56.32 411 THR A CA 1
ATOM 2727 C C . THR A 1 369 ? 52.267 15.312 65.577 1.00 61.81 411 THR A C 1
ATOM 2728 O O . THR A 1 369 ? 51.861 16.468 65.419 1.00 56.33 411 THR A O 1
ATOM 2732 N N . LEU A 1 370 ? 52.201 14.663 66.744 1.00 65.68 412 LEU A N 1
ATOM 2733 C CA . LEU A 1 370 ? 51.822 15.326 67.989 1.00 58.37 412 LEU A CA 1
ATOM 2734 C C . LEU A 1 370 ? 53.073 15.852 68.676 1.00 59.21 412 LEU A C 1
ATOM 2735 O O . LEU A 1 370 ? 54.006 15.090 68.950 1.00 60.19 412 LEU A O 1
ATOM 2740 N N . VAL A 1 371 ? 53.087 17.149 68.961 1.00 58.60 413 VAL A N 1
ATOM 2741 C CA . VAL A 1 371 ? 54.168 17.775 69.709 1.00 60.96 413 VAL A CA 1
ATOM 2742 C C . VAL A 1 371 ? 53.532 18.717 70.718 1.00 58.56 413 VAL A C 1
ATOM 2743 O O . VAL A 1 371 ? 52.890 19.699 70.328 1.00 57.35 413 VAL A O 1
ATOM 2747 N N . ASP A 1 372 ? 53.703 18.419 72.010 1.00 62.09 414 ASP A N 1
ATOM 2748 C CA . ASP A 1 372 ? 53.101 19.204 73.090 1.00 64.39 414 ASP A CA 1
ATOM 2749 C C . ASP A 1 372 ? 51.577 19.232 72.960 1.00 66.39 414 ASP A C 1
ATOM 2750 O O . ASP A 1 372 ? 50.931 20.257 73.185 1.00 65.83 414 ASP A O 1
ATOM 2755 N N . GLY A 1 373 ? 50.995 18.095 72.579 1.00 59.15 415 GLY A N 1
ATOM 2756 C CA . GLY A 1 373 ? 49.566 18.012 72.356 1.00 63.58 415 GLY A CA 1
ATOM 2757 C C . GLY A 1 373 ? 49.048 18.767 71.149 1.00 61.44 415 GLY A C 1
ATOM 2758 O O . GLY A 1 373 ? 47.834 18.765 70.916 1.00 59.18 415 GLY A O 1
ATOM 2759 N N . LYS A 1 374 ? 49.919 19.412 70.380 1.00 58.81 416 LYS A N 1
ATOM 2760 C CA . LYS A 1 374 ? 49.539 20.154 69.189 1.00 50.28 416 LYS A CA 1
ATOM 2761 C C . LYS A 1 374 ? 49.810 19.328 67.935 1.00 52.10 416 LYS A C 1
ATOM 2762 O O . LYS A 1 374 ? 50.599 18.380 67.943 1.00 54.60 416 LYS A O 1
ATOM 2768 N N . LEU A 1 375 ? 49.131 19.694 66.851 1.00 53.59 417 LEU A N 1
ATOM 2769 C CA . LEU A 1 375 ? 49.288 19.029 65.564 1.00 51.86 417 LEU A CA 1
ATOM 2770 C C . LEU A 1 375 ? 50.243 19.841 64.703 1.00 50.98 417 LEU A C 1
ATOM 2771 O O . LEU A 1 375 ? 50.082 21.058 64.574 1.00 51.41 417 LEU A O 1
ATOM 2776 N N . VAL A 1 376 ? 51.239 19.172 64.122 1.00 48.35 418 VAL A N 1
ATOM 2777 C CA . VAL A 1 376 ? 52.296 19.848 63.379 1.00 53.17 418 VAL A CA 1
ATOM 2778 C C . VAL A 1 376 ? 52.507 19.155 62.039 1.00 53.96 418 VAL A C 1
ATOM 2779 O O . VAL A 1 376 ? 52.531 17.921 61.958 1.00 52.54 418 VAL A O 1
ATOM 2783 N N . PHE A 1 377 ? 52.663 19.958 60.987 1.00 52.23 419 PHE A N 1
ATOM 2784 C CA . PHE A 1 377 ? 52.879 19.470 59.634 1.00 47.79 419 PHE A CA 1
ATOM 2785 C C . PHE A 1 377 ? 53.745 20.483 58.901 1.00 47.20 419 PHE A C 1
ATOM 2786 O O . PHE A 1 377 ? 53.561 21.693 59.058 1.00 43.13 419 PHE A O 1
ATOM 2794 N N . THR A 1 378 ? 54.708 19.987 58.128 1.00 51.94 420 THR A N 1
ATOM 2795 C CA . THR A 1 378 ? 55.575 20.832 57.316 1.00 49.29 420 THR A CA 1
ATOM 2796 C C . THR A 1 378 ? 55.149 20.710 55.860 1.00 49.49 420 THR A C 1
ATOM 2797 O O . THR A 1 378 ? 55.139 19.606 55.301 1.00 48.42 420 THR A O 1
ATOM 2801 N N . THR A 1 379 ? 54.808 21.842 55.250 1.00 40.54 421 THR A N 1
ATOM 2802 C CA . THR A 1 379 ? 54.343 21.863 53.874 1.00 45.30 421 THR A CA 1
ATOM 2803 C C . THR A 1 379 ? 55.499 21.657 52.899 1.00 48.54 421 THR A C 1
ATOM 2804 O O . THR A 1 379 ? 56.667 21.844 53.250 1.00 46.98 421 THR A O 1
ATOM 2808 N N . PRO A 1 380 ? 55.199 21.274 51.658 1.00 50.88 422 PRO A N 1
ATOM 2809 C CA . PRO A 1 380 ? 56.198 21.402 50.589 1.00 47.91 422 PRO A CA 1
ATOM 2810 C C . PRO A 1 380 ? 56.652 22.848 50.453 1.00 48.03 422 PRO A C 1
ATOM 2811 O O . PRO A 1 380 ? 56.074 23.771 51.034 1.00 47.41 422 PRO A O 1
ATOM 2815 N N . ALA A 1 381 ? 57.714 23.043 49.673 1.00 45.66 423 ALA A N 1
ATOM 2816 C CA . ALA A 1 381 ? 58.237 24.387 49.460 1.00 50.60 423 ALA A CA 1
ATOM 2817 C C . ALA A 1 381 ? 57.175 25.285 48.837 1.00 45.94 423 ALA A C 1
ATOM 2818 O O . ALA A 1 381 ? 56.447 24.879 47.927 1.00 44.43 423 ALA A O 1
ATOM 2820 N N . LEU A 1 382 ? 57.080 26.508 49.343 1.00 47.65 424 LEU A N 1
ATOM 2821 C CA . LEU A 1 382 ? 56.097 27.461 48.857 1.00 47.34 424 LEU A CA 1
ATOM 2822 C C . LEU A 1 382 ? 56.778 28.561 48.049 1.00 46.42 424 LEU A C 1
ATOM 2823 O O . LEU A 1 382 ? 57.930 28.914 48.320 1.00 51.02 424 LEU A O 1
ATOM 2828 N N . PRO A 1 383 ? 56.096 29.131 47.054 1.00 43.46 425 PRO A N 1
ATOM 2829 C CA . PRO A 1 383 ? 56.692 30.228 46.267 1.00 39.76 425 PRO A CA 1
ATOM 2830 C C . PRO A 1 383 ? 56.688 31.557 47.017 1.00 45.82 425 PRO A C 1
ATOM 2831 O O . PRO A 1 383 ? 56.054 32.534 46.606 1.00 48.51 425 PRO A O 1
ATOM 2835 N N . PHE A 1 384 ? 57.412 31.602 48.137 1.00 43.89 426 PHE A N 1
ATOM 2836 C CA . PHE A 1 384 ? 57.550 32.845 48.887 1.00 45.68 426 PHE A CA 1
ATOM 2837 C C . PHE A 1 384 ? 58.222 33.912 48.031 1.00 48.18 426 PHE A C 1
ATOM 2838 O O . PHE A 1 384 ? 59.133 33.623 47.250 1.00 48.11 426 PHE A O 1
ATOM 2846 N N . GLY A 1 385 ? 57.771 35.155 48.189 1.00 47.90 427 GLY A N 1
ATOM 2847 C CA . GLY A 1 385 ? 58.320 36.273 47.447 1.00 41.62 427 GLY A CA 1
ATOM 2848 C C . GLY A 1 385 ? 58.247 37.577 48.220 1.00 47.68 427 GLY A C 1
ATOM 2849 O O . GLY A 1 385 ? 58.149 37.567 49.451 1.00 50.21 427 GLY A O 1
ATOM 2850 N N . THR A 1 386 ? 58.298 38.705 47.517 1.00 43.40 428 THR A N 1
ATOM 2851 C CA . THR A 1 386 ? 58.233 40.014 48.150 1.00 45.49 428 THR A CA 1
ATOM 2852 C C . THR A 1 386 ? 56.782 40.457 48.342 1.00 47.67 428 THR A C 1
ATOM 2853 O O . THR A 1 386 ? 55.842 39.864 47.803 1.00 47.62 428 THR A O 1
ATOM 2857 N N . GLY A 1 387 ? 56.611 41.519 49.128 1.00 47.38 429 GLY A N 1
ATOM 2858 C CA . GLY A 1 387 ? 55.301 42.137 49.284 1.00 44.00 429 GLY A CA 1
ATOM 2859 C C . GLY A 1 387 ? 54.279 41.177 49.863 1.00 47.06 429 GLY A C 1
ATOM 2860 O O . GLY A 1 387 ? 54.539 40.465 50.840 1.00 49.21 429 GLY A O 1
ATOM 2861 N N . ASP A 1 388 ? 53.100 41.150 49.238 1.00 46.34 430 ASP A N 1
ATOM 2862 C CA . ASP A 1 388 ? 52.029 40.263 49.679 1.00 42.50 430 ASP A CA 1
ATOM 2863 C C . ASP A 1 388 ? 52.459 38.801 49.661 1.00 47.44 430 ASP A C 1
ATOM 2864 O O . ASP A 1 388 ? 51.980 38.005 50.476 1.00 46.75 430 ASP A O 1
ATOM 2869 N N . THR A 1 389 ? 53.362 38.427 48.755 1.00 46.43 431 THR A N 1
ATOM 2870 C CA . THR A 1 389 ? 53.761 37.031 48.631 1.00 44.31 431 THR A CA 1
ATOM 2871 C C . THR A 1 389 ? 54.774 36.602 49.685 1.00 42.64 431 THR A C 1
ATOM 2872 O O . THR A 1 389 ? 55.216 35.449 49.661 1.00 45.50 431 THR A O 1
ATOM 2876 N N . ASP A 1 390 ? 55.155 37.491 50.602 1.00 45.56 432 ASP A N 1
ATOM 2877 C CA . ASP A 1 390 ? 55.891 37.067 51.786 1.00 45.88 432 ASP A CA 1
ATOM 2878 C C . ASP A 1 390 ? 55.004 36.340 52.789 1.00 49.61 432 ASP A C 1
ATOM 2879 O O . ASP A 1 390 ? 55.531 35.681 53.691 1.00 52.59 432 ASP A O 1
ATOM 2884 N N . THR A 1 391 ? 53.682 36.415 52.641 1.00 45.45 433 THR A N 1
ATOM 2885 C CA . THR A 1 391 ? 52.743 35.867 53.612 1.00 48.44 433 THR A CA 1
ATOM 2886 C C . THR A 1 391 ? 52.132 34.575 53.084 1.00 44.46 433 THR A C 1
ATOM 2887 O O . THR A 1 391 ? 51.523 34.565 52.008 1.00 45.61 433 THR A O 1
ATOM 2891 N N . ALA A 1 392 ? 52.279 33.497 53.846 1.00 42.82 434 ALA A N 1
ATOM 2892 C CA . ALA A 1 392 ? 51.513 32.280 53.624 1.00 42.14 434 ALA A CA 1
ATOM 2893 C C . ALA A 1 392 ? 50.327 32.260 54.579 1.00 42.77 434 ALA A C 1
ATOM 2894 O O . ALA A 1 392 ? 50.420 32.748 55.710 1.00 45.00 434 ALA A O 1
ATOM 2896 N N . PHE A 1 393 ? 49.204 31.715 54.119 1.00 39.29 435 PHE A N 1
ATOM 2897 C CA . PHE A 1 393 ? 48.024 31.612 54.966 1.00 38.21 435 PHE A CA 1
ATOM 2898 C C . PHE A 1 393 ? 47.408 30.228 54.822 1.00 42.54 435 PHE A C 1
ATOM 2899 O O . PHE A 1 393 ? 47.571 29.560 53.796 1.00 44.10 435 PHE A O 1
ATOM 2907 N N . THR A 1 394 ? 46.728 29.786 55.878 1.00 43.94 436 THR A N 1
ATOM 2908 C CA . THR A 1 394 ? 46.103 28.470 55.897 1.00 41.58 436 THR A CA 1
ATOM 2909 C C . THR A 1 394 ? 44.655 28.600 56.346 1.00 43.33 436 THR A C 1
ATOM 2910 O O . THR A 1 394 ? 44.373 29.199 57.390 1.00 41.21 436 THR A O 1
ATOM 2914 N N . PHE A 1 395 ? 43.741 28.068 55.538 1.00 38.74 437 PHE A N 1
ATOM 2915 C CA . PHE A 1 395 ? 42.334 27.957 55.899 1.00 37.87 437 PHE A CA 1
ATOM 2916 C C . PHE A 1 395 ? 42.089 26.536 56.389 1.00 42.32 437 PHE A C 1
ATOM 2917 O O . PHE A 1 395 ? 42.526 25.570 55.752 1.00 42.02 437 PHE A O 1
ATOM 2925 N N . ILE A 1 396 ? 41.420 26.413 57.534 1.00 42.02 438 ILE A N 1
ATOM 2926 C CA . ILE A 1 396 ? 41.334 25.154 58.264 1.00 39.51 438 ILE A CA 1
ATOM 2927 C C . ILE A 1 396 ? 39.876 24.855 58.583 1.00 41.36 438 ILE A C 1
ATOM 2928 O O . ILE A 1 396 ? 39.169 25.706 59.134 1.00 43.53 438 ILE A O 1
ATOM 2933 N N . GLY A 1 397 ? 39.435 23.647 58.244 1.00 41.09 439 GLY A N 1
ATOM 2934 C CA . GLY A 1 397 ? 38.121 23.167 58.625 1.00 43.39 439 GLY A CA 1
ATOM 2935 C C . GLY A 1 397 ? 38.243 21.940 59.508 1.00 43.81 439 GLY A C 1
ATOM 2936 O O . GLY A 1 397 ? 39.199 21.171 59.401 1.00 43.27 439 GLY A O 1
ATOM 2937 N N . LEU A 1 398 ? 37.263 21.762 60.391 1.00 44.61 440 LEU A N 1
ATOM 2938 C CA . LEU A 1 398 ? 37.267 20.647 61.331 1.00 45.90 440 LEU A CA 1
ATOM 2939 C C . LEU A 1 398 ? 35.878 20.028 61.395 1.00 41.62 440 LEU A C 1
ATOM 2940 O O . LEU A 1 398 ? 34.895 20.731 61.644 1.00 43.24 440 LEU A O 1
ATOM 2945 N N . GLU A 1 399 ? 35.803 18.718 61.170 1.00 46.91 441 GLU A N 1
ATOM 2946 C CA . GLU A 1 399 ? 34.550 17.971 61.201 1.00 45.67 441 GLU A CA 1
ATOM 2947 C C . GLU A 1 399 ? 34.654 16.885 62.262 1.00 47.09 441 GLU A C 1
ATOM 2948 O O . GLU A 1 399 ? 35.509 15.999 62.162 1.00 49.09 441 GLU A O 1
ATOM 2954 N N . MET A 1 400 ? 33.790 16.949 63.273 1.00 49.57 442 MET A N 1
ATOM 2955 C CA . MET A 1 400 ? 33.763 15.960 64.342 1.00 52.82 442 MET A CA 1
ATOM 2956 C C . MET A 1 400 ? 32.547 15.053 64.206 1.00 55.64 442 MET A C 1
ATOM 2957 O O . MET A 1 400 ? 31.492 15.469 63.720 1.00 52.48 442 MET A O 1
ATOM 2962 N N . CYS A 1 401 ? 32.694 13.813 64.662 1.00 57.57 443 CYS A N 1
ATOM 2963 C CA . CYS A 1 401 ? 31.543 12.932 64.800 1.00 53.41 443 CYS A CA 1
ATOM 2964 C C . CYS A 1 401 ? 30.788 13.290 66.075 1.00 53.90 443 CYS A C 1
ATOM 2965 O O . CYS A 1 401 ? 31.394 13.591 67.107 1.00 54.57 443 CYS A O 1
ATOM 2968 N N . SER A 1 402 ? 29.458 13.292 65.994 1.00 56.60 444 SER A N 1
ATOM 2969 C CA . SER A 1 402 ? 28.663 13.837 67.083 1.00 53.86 444 SER A CA 1
ATOM 2970 C C . SER A 1 402 ? 27.369 13.052 67.238 1.00 62.94 444 SER A C 1
ATOM 2971 O O . SER A 1 402 ? 26.922 12.356 66.322 1.00 60.63 444 SER A O 1
ATOM 2974 N N . THR A 1 403 ? 26.780 13.177 68.426 1.00 59.83 445 THR A N 1
ATOM 2975 C CA . THR A 1 403 ? 25.468 12.614 68.728 1.00 61.00 445 THR A CA 1
ATOM 2976 C C . THR A 1 403 ? 24.803 13.536 69.734 1.00 63.36 445 THR A C 1
ATOM 2977 O O . THR A 1 403 ? 25.361 13.774 70.810 1.00 63.89 445 THR A O 1
ATOM 2981 N N . GLY A 1 404 ? 23.627 14.051 69.387 1.00 58.31 446 GLY A N 1
ATOM 2982 C CA . GLY A 1 404 ? 22.964 14.992 70.271 1.00 51.89 446 GLY A CA 1
ATOM 2983 C C . GLY A 1 404 ? 23.823 16.224 70.465 1.00 60.98 446 GLY A C 1
ATOM 2984 O O . GLY A 1 404 ? 24.271 16.854 69.501 1.00 57.88 446 GLY A O 1
ATOM 2985 N N . THR A 1 405 ? 24.074 16.569 71.728 1.00 59.32 447 THR A N 1
ATOM 2986 C CA . THR A 1 405 ? 24.885 17.726 72.075 1.00 62.98 447 THR A CA 1
ATOM 2987 C C . THR A 1 405 ? 26.315 17.349 72.445 1.00 58.25 447 THR A C 1
ATOM 2988 O O . THR A 1 405 ? 27.018 18.154 73.065 1.00 60.17 447 THR A O 1
ATOM 2992 N N . SER A 1 406 ? 26.768 16.154 72.075 1.00 56.42 448 SER A N 1
ATOM 2993 C CA . SER A 1 406 ? 28.060 15.664 72.528 1.00 61.29 448 SER A CA 1
ATOM 2994 C C . SER A 1 406 ? 28.899 15.162 71.363 1.00 65.49 448 SER A C 1
ATOM 2995 O O . SER A 1 406 ? 28.378 14.656 70.364 1.00 62.24 448 SER A O 1
ATOM 2998 N N . LEU A 1 407 ? 30.213 15.298 71.515 1.00 64.39 449 LEU A N 1
ATOM 2999 C CA . LEU A 1 407 ? 31.157 14.695 70.588 1.00 59.86 449 LEU A CA 1
ATOM 3000 C C . LEU A 1 407 ? 31.342 13.228 70.944 1.00 63.15 449 LEU A C 1
ATOM 3001 O O . LEU A 1 407 ? 31.580 12.890 72.107 1.00 67.10 449 LEU A O 1
ATOM 3006 N N . THR A 1 408 ? 31.226 12.359 69.946 1.00 57.12 450 THR A N 1
ATOM 3007 C CA . THR A 1 408 ? 31.412 10.930 70.129 1.00 63.29 450 THR A CA 1
ATOM 3008 C C . THR A 1 408 ? 32.488 10.422 69.176 1.00 69.64 450 THR A C 1
ATOM 3009 O O . THR A 1 408 ? 32.814 11.064 68.173 1.00 61.52 450 THR A O 1
ATOM 3013 N N . ALA A 1 409 ? 33.041 9.256 69.509 1.00 67.83 451 ALA A N 1
ATOM 3014 C CA . ALA A 1 409 ? 34.040 8.630 68.655 1.00 63.67 451 ALA A CA 1
ATOM 3015 C C . ALA A 1 409 ? 33.434 8.277 67.302 1.00 64.63 451 ALA A C 1
ATOM 3016 O O . ALA A 1 409 ? 32.244 7.973 67.188 1.00 67.34 451 ALA A O 1
ATOM 3018 N N . CYS A 1 410 ? 34.269 8.321 66.269 1.00 64.12 452 CYS A N 1
ATOM 3019 C CA . CYS A 1 410 ? 33.789 8.168 64.903 1.00 67.10 452 CYS A CA 1
ATOM 3020 C C . CYS A 1 410 ? 33.517 6.706 64.579 1.00 68.45 452 CYS A C 1
ATOM 3021 O O . CYS A 1 410 ? 34.354 5.835 64.835 1.00 71.80 452 CYS A O 1
ATOM 3024 N N . THR A 1 411 ? 32.338 6.441 64.018 1.00 74.16 453 THR A N 1
ATOM 3025 C CA . THR A 1 411 ? 31.996 5.106 63.544 1.00 80.43 453 THR A CA 1
ATOM 3026 C C . THR A 1 411 ? 31.557 5.158 62.086 1.00 84.17 453 THR A C 1
ATOM 3027 O O . THR A 1 411 ? 31.643 6.209 61.442 1.00 80.98 453 THR A O 1
ATOM 3031 N N . VAL A 1 412 ? 31.071 4.026 61.568 1.00 85.51 454 VAL A N 1
ATOM 3032 C CA . VAL A 1 412 ? 30.802 3.906 60.137 1.00 87.22 454 VAL A CA 1
ATOM 3033 C C . VAL A 1 412 ? 29.640 4.802 59.724 1.00 84.21 454 VAL A C 1
ATOM 3034 O O . VAL A 1 412 ? 29.690 5.460 58.678 1.00 85.34 454 VAL A O 1
ATOM 3038 N N . ASP A 1 413 ? 28.579 4.849 60.531 1.00 83.59 455 ASP A N 1
ATOM 3039 C CA . ASP A 1 413 ? 27.379 5.610 60.203 1.00 84.77 455 ASP A CA 1
ATOM 3040 C C . ASP A 1 413 ? 27.165 6.783 61.154 1.00 80.63 455 ASP A C 1
ATOM 3041 O O . ASP A 1 413 ? 26.030 7.208 61.382 1.00 81.06 455 ASP A O 1
ATOM 3046 N N . SER A 1 414 ? 28.248 7.318 61.710 1.00 79.81 456 SER A N 1
ATOM 3047 C CA . SER A 1 414 ? 28.135 8.390 62.687 1.00 76.61 456 SER A CA 1
ATOM 3048 C C . SER A 1 414 ? 27.685 9.687 62.022 1.00 70.86 456 SER A C 1
ATOM 3049 O O . SER A 1 414 ? 28.039 9.974 60.874 1.00 67.53 456 SER A O 1
ATOM 3052 N N . ALA A 1 415 ? 26.883 10.462 62.746 1.00 63.84 457 ALA A N 1
ATOM 3053 C CA . ALA A 1 415 ? 26.580 11.823 62.339 1.00 65.05 457 ALA A CA 1
ATOM 3054 C C . ALA A 1 415 ? 27.777 12.724 62.621 1.00 61.59 457 ALA A C 1
ATOM 3055 O O . ALA A 1 415 ? 28.589 12.453 63.511 1.00 59.36 457 ALA A O 1
ATOM 3057 N N . THR A 1 416 ? 27.887 13.802 61.851 1.00 59.54 458 THR A N 1
ATOM 3058 C CA . THR A 1 416 ? 29.027 14.700 61.953 1.00 56.03 458 THR A CA 1
ATOM 3059 C C . THR A 1 416 ? 28.565 16.147 62.021 1.00 51.92 458 THR A C 1
ATOM 3060 O O . THR A 1 416 ? 27.461 16.494 61.596 1.00 54.19 458 THR A O 1
ATOM 3064 N N . THR A 1 417 ? 29.445 16.992 62.554 1.00 48.49 459 THR A N 1
ATOM 3065 C CA . THR A 1 417 ? 29.183 18.414 62.728 1.00 48.96 459 THR A CA 1
ATOM 3066 C C . THR A 1 417 ? 30.415 19.203 62.310 1.00 50.21 459 THR A C 1
ATOM 3067 O O . THR A 1 417 ? 31.529 18.889 62.741 1.00 43.51 459 THR A O 1
ATOM 3071 N N . SER A 1 418 ? 30.218 20.220 61.473 1.00 45.39 460 SER A N 1
ATOM 3072 C CA . SER A 1 418 ? 31.304 21.126 61.124 1.00 46.15 460 SER A CA 1
ATOM 3073 C C . SER A 1 418 ? 31.528 22.108 62.265 1.00 43.83 460 SER A C 1
ATOM 3074 O O . SER A 1 418 ? 30.575 22.693 62.787 1.00 46.90 460 SER A O 1
ATOM 3077 N N . MET A 1 419 ? 32.784 22.289 62.649 1.00 42.97 461 MET A N 1
ATOM 3078 C CA . MET A 1 419 ? 33.129 23.166 63.752 1.00 41.23 461 MET A CA 1
ATOM 3079 C C . MET A 1 419 ? 33.534 24.541 63.221 1.00 47.19 461 MET A C 1
ATOM 3080 O O . MET A 1 419 ? 33.413 24.835 62.025 1.00 45.56 461 MET A O 1
ATOM 3085 N N . LYS A 1 420 ? 34.007 25.401 64.121 1.00 40.31 462 LYS A N 1
ATOM 3086 C CA . LYS A 1 420 ? 34.467 26.726 63.732 1.00 40.77 462 LYS A CA 1
ATOM 3087 C C . LYS A 1 420 ? 35.717 26.607 62.871 1.00 46.17 462 LYS A C 1
ATOM 3088 O O . LYS A 1 420 ? 36.686 25.944 63.253 1.00 41.07 462 LYS A O 1
ATOM 3094 N N . ALA A 1 421 ? 35.693 27.244 61.705 1.00 39.22 463 ALA A N 1
ATOM 3095 C CA . ALA A 1 421 ? 36.874 27.263 60.862 1.00 40.80 463 ALA A CA 1
ATOM 3096 C C . ALA A 1 421 ? 37.944 28.153 61.485 1.00 40.66 463 ALA A C 1
ATOM 3097 O O . ALA A 1 421 ? 37.669 28.993 62.346 1.00 39.74 463 ALA A O 1
ATOM 3099 N N . GLU A 1 422 ? 39.179 27.957 61.043 1.00 41.72 464 GLU A N 1
ATOM 3100 C CA . GLU A 1 422 ? 40.308 28.726 61.538 1.00 45.47 464 GLU A CA 1
ATOM 3101 C C . GLU A 1 422 ? 41.110 29.265 60.360 1.00 44.81 464 GLU A C 1
ATOM 3102 O O . GLU A 1 422 ? 41.176 28.643 59.297 1.00 42.72 464 GLU A O 1
ATOM 3108 N N . LEU A 1 423 ? 41.696 30.446 60.555 1.00 43.74 465 LEU A N 1
ATOM 3109 C CA . LEU A 1 423 ? 42.506 31.117 59.547 1.00 43.10 465 LEU A CA 1
ATOM 3110 C C . LEU A 1 423 ? 43.786 31.610 60.204 1.00 46.24 465 LEU A C 1
ATOM 3111 O O . LEU A 1 423 ? 43.731 32.301 61.227 1.00 52.24 465 LEU A O 1
ATOM 3116 N N . ALA A 1 424 ? 44.934 31.252 59.624 1.00 42.32 466 ALA A N 1
ATOM 3117 C CA . ALA A 1 424 ? 46.235 31.608 60.174 1.00 44.35 466 ALA A CA 1
ATOM 3118 C C . ALA A 1 424 ? 47.124 32.211 59.094 1.00 46.41 466 ALA A C 1
ATOM 3119 O O . ALA A 1 424 ? 46.996 31.892 57.910 1.00 43.42 466 ALA A O 1
ATOM 3121 N N . PHE A 1 425 ? 48.042 33.080 59.518 1.00 47.15 467 PHE A N 1
ATOM 3122 C CA . PHE A 1 425 ? 48.984 33.728 58.619 1.00 44.68 467 PHE A CA 1
ATOM 3123 C C . PHE A 1 425 ? 50.405 33.537 59.130 1.00 51.79 467 PHE A C 1
ATOM 3124 O O . PHE A 1 425 ? 50.638 33.410 60.336 1.00 49.59 467 PHE A O 1
ATOM 3132 N N . GLY A 1 426 ? 51.353 33.526 58.195 1.00 47.47 468 GLY A N 1
ATOM 3133 C CA . GLY A 1 426 ? 52.763 33.465 58.536 1.00 46.47 468 GLY A CA 1
ATOM 3134 C C . GLY A 1 426 ? 53.608 34.008 57.407 1.00 52.50 468 GLY A C 1
ATOM 3135 O O . GLY A 1 426 ? 53.136 34.172 56.277 1.00 55.66 468 GLY A O 1
ATOM 3136 N N . THR A 1 427 ? 54.869 34.298 57.722 1.00 47.61 469 THR A N 1
ATOM 3137 C CA . THR A 1 427 ? 55.790 34.839 56.735 1.00 48.54 469 THR A CA 1
ATOM 3138 C C . THR A 1 427 ? 57.107 34.077 56.749 1.00 50.69 469 THR A C 1
ATOM 3139 O O . THR A 1 427 ? 57.438 33.366 57.701 1.00 47.52 469 THR A O 1
ATOM 3143 N N . LYS A 1 428 ? 57.848 34.233 55.653 1.00 52.23 470 LYS A N 1
ATOM 3144 C CA . LYS A 1 428 ? 59.226 33.776 55.572 1.00 50.40 470 LYS A CA 1
ATOM 3145 C C . LYS A 1 428 ? 60.201 34.812 56.116 1.00 51.15 470 LYS A C 1
ATOM 3146 O O . LYS A 1 428 ? 61.208 34.445 56.730 1.00 53.94 470 LYS A O 1
ATOM 3152 N N . SER A 1 429 ? 59.908 36.100 55.924 1.00 47.90 471 SER A N 1
ATOM 3153 C CA . SER A 1 429 ? 60.806 37.149 56.392 1.00 52.91 471 SER A CA 1
ATOM 3154 C C . SER A 1 429 ? 60.804 37.267 57.908 1.00 56.12 471 SER A C 1
ATOM 3155 O O . SER A 1 429 ? 61.836 37.599 58.502 1.00 54.25 471 SER A O 1
ATOM 3158 N N . GLY A 1 430 ? 59.663 37.008 58.547 1.00 55.86 472 GLY A N 1
ATOM 3159 C CA . GLY A 1 430 ? 59.489 37.262 59.960 1.00 49.68 472 GLY A CA 1
ATOM 3160 C C . GLY A 1 430 ? 58.843 38.593 60.271 1.00 50.32 472 GLY A C 1
ATOM 3161 O O . GLY A 1 430 ? 58.574 38.873 61.445 1.00 55.23 472 GLY A O 1
ATOM 3162 N N . ASN A 1 431 ? 58.601 39.420 59.259 1.00 48.56 473 ASN A N 1
ATOM 3163 C CA . ASN A 1 431 ? 57.837 40.641 59.440 1.00 54.42 473 ASN A CA 1
ATOM 3164 C C . ASN A 1 431 ? 56.369 40.305 59.685 1.00 53.59 473 ASN A C 1
ATOM 3165 O O . ASN A 1 431 ? 55.940 39.146 59.607 1.00 51.34 473 ASN A O 1
ATOM 3170 N N . ALA A 1 432 ? 55.594 41.344 59.977 1.00 47.68 474 ALA A N 1
ATOM 3171 C CA . ALA A 1 432 ? 54.164 41.174 60.174 1.00 53.85 474 ALA A CA 1
ATOM 3172 C C . ALA A 1 432 ? 53.518 40.669 58.886 1.00 56.89 474 ALA A C 1
ATOM 3173 O O . ALA A 1 432 ? 53.873 41.125 57.790 1.00 52.44 474 ALA A O 1
ATOM 3175 N N . PRO A 1 433 ? 52.577 39.737 58.974 1.00 55.55 475 PRO A N 1
ATOM 3176 C CA . PRO A 1 433 ? 51.955 39.200 57.763 1.00 51.40 475 PRO A CA 1
ATOM 3177 C C . PRO A 1 433 ? 50.971 40.177 57.145 1.00 52.27 475 PRO A C 1
ATOM 3178 O O . PRO A 1 433 ? 50.353 40.997 57.828 1.00 48.82 475 PRO A O 1
ATOM 3182 N N . SER A 1 434 ? 50.841 40.085 55.823 1.00 49.90 476 SER A N 1
ATOM 3183 C CA . SER A 1 434 ? 49.747 40.745 55.130 1.00 46.51 476 SER A CA 1
ATOM 3184 C C . SER A 1 434 ? 48.452 39.969 55.353 1.00 44.98 476 SER A C 1
ATOM 3185 O O . SER A 1 434 ? 48.460 38.782 55.693 1.00 49.12 476 SER A O 1
ATOM 3188 N N . MET A 1 435 ? 47.329 40.654 55.151 1.00 45.04 477 MET A N 1
ATOM 3189 C CA . MET A 1 435 ? 46.014 40.044 55.284 1.00 44.17 477 MET A CA 1
ATOM 3190 C C . MET A 1 435 ? 45.075 40.665 54.262 1.00 44.22 477 MET A C 1
ATOM 3191 O O . MET A 1 435 ? 45.194 41.845 53.925 1.00 41.37 477 MET A O 1
ATOM 3196 N N . ARG A 1 436 ? 44.141 39.857 53.770 1.00 43.18 478 ARG A N 1
ATOM 3197 C CA . ARG A 1 436 ? 43.180 40.342 52.792 1.00 44.75 478 ARG A CA 1
ATOM 3198 C C . ARG A 1 436 ? 42.230 41.352 53.429 1.00 43.93 478 ARG A C 1
ATOM 3199 O O . ARG A 1 436 ? 41.937 41.298 54.627 1.00 44.60 478 ARG A O 1
ATOM 3207 N N . HIS A 1 437 ? 41.755 42.290 52.614 1.00 44.52 479 HIS A N 1
ATOM 3208 C CA . HIS A 1 437 ? 40.745 43.227 53.078 1.00 45.45 479 HIS A CA 1
ATOM 3209 C C . HIS A 1 437 ? 39.457 42.484 53.423 1.00 43.87 479 HIS A C 1
ATOM 3210 O O . HIS A 1 437 ? 39.115 41.470 52.808 1.00 43.16 479 HIS A O 1
ATOM 3217 N N . VAL A 1 438 ? 38.748 42.991 54.432 1.00 43.38 480 VAL A N 1
ATOM 3218 C CA . VAL A 1 438 ? 37.480 42.408 54.865 1.00 43.38 480 VAL A CA 1
ATOM 3219 C C . VAL A 1 438 ? 36.478 43.530 55.090 1.00 43.48 480 VAL A C 1
ATOM 3220 O O . VAL A 1 438 ? 35.398 43.310 55.653 1.00 45.57 480 VAL A O 1
ATOM 3224 N N . ASN A 1 439 ? 36.828 44.739 54.655 1.00 39.66 481 ASN A N 1
ATOM 3225 C CA . ASN A 1 439 ? 36.036 45.928 54.948 1.00 46.45 481 ASN A CA 1
ATOM 3226 C C . ASN A 1 439 ? 34.846 46.120 54.004 1.00 46.08 481 ASN A C 1
ATOM 3227 O O . ASN A 1 439 ? 34.183 47.162 54.083 1.00 45.25 481 ASN A O 1
ATOM 3232 N N . SER A 1 440 ? 34.541 45.155 53.131 1.00 40.30 482 SER A N 1
ATOM 3233 C CA . SER A 1 440 ? 33.451 45.319 52.178 1.00 44.66 482 SER A CA 1
ATOM 3234 C C . SER A 1 440 ? 32.409 44.209 52.217 1.00 43.48 482 SER A C 1
ATOM 3235 O O . SER A 1 440 ? 31.285 44.432 51.749 1.00 45.35 482 SER A O 1
ATOM 3238 N N . VAL A 1 441 ? 32.744 43.031 52.746 1.00 42.16 483 VAL A N 1
ATOM 3239 C CA . VAL A 1 441 ? 31.817 41.909 52.886 1.00 45.67 483 VAL A CA 1
ATOM 3240 C C . VAL A 1 441 ? 31.932 41.387 54.312 1.00 41.26 483 VAL A C 1
ATOM 3241 O O . VAL A 1 441 ? 32.957 40.802 54.683 1.00 45.28 483 VAL A O 1
ATOM 3245 N N . ASN A 1 442 ? 30.883 41.585 55.102 1.00 42.58 484 ASN A N 1
ATOM 3246 C CA . ASN A 1 442 ? 30.805 41.148 56.491 1.00 46.46 484 ASN A CA 1
ATOM 3247 C C . ASN A 1 442 ? 29.879 39.940 56.562 1.00 41.98 484 ASN A C 1
ATOM 3248 O O . ASN A 1 442 ? 28.732 40.011 56.114 1.00 42.28 484 ASN A O 1
ATOM 3253 N N . PHE A 1 443 ? 30.374 38.837 57.129 1.00 44.44 485 PHE A N 1
ATOM 3254 C CA . PHE A 1 443 ? 29.615 37.589 57.121 1.00 40.22 485 PHE A CA 1
ATOM 3255 C C . PHE A 1 443 ? 28.285 37.701 57.857 1.00 43.81 485 PHE A C 1
ATOM 3256 O O . PHE A 1 443 ? 27.394 36.870 57.631 1.00 39.05 485 PHE A O 1
ATOM 3264 N N . SER A 1 444 ? 28.131 38.701 58.732 1.00 41.92 486 SER A N 1
ATOM 3265 C CA . SER A 1 444 ? 26.853 38.909 59.407 1.00 41.75 486 SER A CA 1
ATOM 3266 C C . SER A 1 444 ? 25.707 39.061 58.413 1.00 44.35 486 SER A C 1
ATOM 3267 O O . SER A 1 444 ? 24.584 38.631 58.699 1.00 43.46 486 SER A O 1
ATOM 3270 N N . THR A 1 445 ? 25.971 39.658 57.241 1.00 41.31 487 THR A N 1
ATOM 3271 C CA . THR A 1 445 ? 24.930 39.833 56.229 1.00 42.68 487 THR A CA 1
ATOM 3272 C C . THR A 1 445 ? 24.486 38.514 55.616 1.00 40.28 487 THR A C 1
ATOM 3273 O O . THR A 1 445 ? 23.426 38.472 54.984 1.00 47.73 487 THR A O 1
ATOM 3277 N N . CYS A 1 446 ? 25.277 37.446 55.771 1.00 41.28 488 CYS A N 1
ATOM 3278 C CA . CYS A 1 446 ? 24.915 36.136 55.242 1.00 41.56 488 CYS A CA 1
ATOM 3279 C C . CYS A 1 446 ? 23.948 35.374 56.139 1.00 46.59 488 CYS A C 1
ATOM 3280 O O . CYS A 1 446 ? 23.259 34.466 55.658 1.00 42.45 488 CYS A O 1
ATOM 3283 N N . GLN A 1 447 ? 23.883 35.718 57.426 1.00 45.04 489 GLN A N 1
ATOM 3284 C CA . GLN A 1 447 ? 23.236 34.847 58.398 1.00 47.97 489 GLN A CA 1
ATOM 3285 C C . GLN A 1 447 ? 21.717 34.939 58.374 1.00 44.64 489 GLN A C 1
ATOM 3286 O O . GLN A 1 447 ? 21.053 33.969 58.754 1.00 42.94 489 GLN A O 1
ATOM 3292 N N . GLY A 1 448 ? 21.151 36.063 57.931 1.00 44.04 490 GLY A N 1
ATOM 3293 C CA . GLY A 1 448 ? 19.704 36.140 57.808 1.00 43.10 490 GLY A CA 1
ATOM 3294 C C . GLY A 1 448 ? 19.143 35.077 56.882 1.00 45.57 490 GLY A C 1
ATOM 3295 O O . GLY A 1 448 ? 18.113 34.461 57.174 1.00 44.54 490 GLY A O 1
ATOM 3296 N N . CYS A 1 449 ? 19.820 34.834 55.759 1.00 41.52 491 CYS A N 1
ATOM 3297 C CA . CYS A 1 449 ? 19.351 33.818 54.826 1.00 41.77 491 CYS A CA 1
ATOM 3298 C C . CYS A 1 449 ? 19.867 32.435 55.209 1.00 42.60 491 CYS A C 1
ATOM 3299 O O . CYS A 1 449 ? 19.135 31.445 55.113 1.00 41.43 491 CYS A O 1
ATOM 3302 N N . HIS A 1 450 ? 21.112 32.353 55.676 1.00 39.51 492 HIS A N 1
ATOM 3303 C CA . HIS A 1 450 ? 21.802 31.079 55.826 1.00 43.12 492 HIS A CA 1
ATOM 3304 C C . HIS A 1 450 ? 21.926 30.596 57.264 1.00 43.37 492 HIS A C 1
ATOM 3305 O O . HIS A 1 450 ? 22.434 29.491 57.472 1.00 40.09 492 HIS A O 1
ATOM 3312 N N . SER A 1 451 ? 21.482 31.389 58.250 1.00 44.12 493 SER A N 1
ATOM 3313 C CA . SER A 1 451 ? 21.579 31.079 59.679 1.00 49.11 493 SER A CA 1
ATOM 3314 C C . SER A 1 451 ? 23.017 31.178 60.178 1.00 51.82 493 SER A C 1
ATOM 3315 O O . SER A 1 451 ? 23.953 31.317 59.382 1.00 45.55 493 SER A O 1
ATOM 3318 N N . ASP A 1 452 ? 23.198 31.120 61.499 1.00 54.25 494 ASP A N 1
ATOM 3319 C CA . ASP A 1 452 ? 24.516 31.184 62.116 1.00 48.72 494 ASP A CA 1
ATOM 3320 C C . ASP A 1 452 ? 25.115 29.807 62.371 1.00 46.61 494 ASP A C 1
ATOM 3321 O O . ASP A 1 452 ? 26.097 29.697 63.114 1.00 55.06 494 ASP A O 1
ATOM 3326 N N . THR A 1 453 ? 24.549 28.759 61.782 1.00 43.52 495 THR A N 1
ATOM 3327 C CA . THR A 1 453 ? 25.178 27.443 61.757 1.00 46.38 495 THR A CA 1
ATOM 3328 C C . THR A 1 453 ? 25.328 26.965 60.319 1.00 45.30 495 THR A C 1
ATOM 3329 O O . THR A 1 453 ? 25.088 25.796 59.994 1.00 44.84 495 THR A O 1
ATOM 3333 N N . PHE A 1 454 ? 25.712 27.884 59.435 1.00 46.33 496 PHE A N 1
ATOM 3334 C CA . PHE A 1 454 ? 25.982 27.569 58.036 1.00 42.97 496 PHE A CA 1
ATOM 3335 C C . PHE A 1 454 ? 27.243 26.716 57.950 1.00 37.76 496 PHE A C 1
ATOM 3336 O O . PHE A 1 454 ? 28.354 27.218 58.142 1.00 40.32 496 PHE A O 1
ATOM 3344 N N . GLU A 1 455 ? 27.075 25.423 57.669 1.00 34.53 497 GLU A N 1
ATOM 3345 C CA . GLU A 1 455 ? 28.208 24.510 57.521 1.00 42.22 497 GLU A CA 1
ATOM 3346 C C . GLU A 1 455 ? 28.637 24.510 56.057 1.00 43.61 497 GLU A C 1
ATOM 3347 O O . GLU A 1 455 ? 28.355 23.588 55.288 1.00 44.85 497 GLU A O 1
ATOM 3353 N N . ILE A 1 456 ? 29.342 25.575 55.672 1.00 41.45 498 ILE A N 1
ATOM 3354 C CA . ILE A 1 456 ? 29.688 25.772 54.268 1.00 39.55 498 ILE A CA 1
ATOM 3355 C C . ILE A 1 456 ? 30.559 24.622 53.793 1.00 40.17 498 ILE A C 1
ATOM 3356 O O . ILE A 1 456 ? 31.614 24.339 54.375 1.00 44.46 498 ILE A O 1
ATOM 3361 N N . HIS A 1 457 ? 30.110 23.954 52.730 1.00 39.16 499 HIS A N 1
ATOM 3362 C CA . HIS A 1 457 ? 30.802 22.854 52.070 1.00 41.67 499 HIS A CA 1
ATOM 3363 C C . HIS A 1 457 ? 30.842 21.585 52.902 1.00 45.72 499 HIS A C 1
ATOM 3364 O O . HIS A 1 457 ? 31.715 20.737 52.691 1.00 46.63 499 HIS A O 1
ATOM 3371 N N . LYS A 1 458 ? 29.915 21.432 53.845 1.00 49.43 500 LYS A N 1
ATOM 3372 C CA . LYS A 1 458 ? 29.680 20.121 54.426 1.00 47.77 500 LYS A CA 1
ATOM 3373 C C . LYS A 1 458 ? 29.237 19.166 53.327 1.00 46.42 500 LYS A C 1
ATOM 3374 O O . LYS A 1 458 ? 28.496 19.545 52.417 1.00 48.79 500 LYS A O 1
ATOM 3380 N N . GLY A 1 459 ? 29.712 17.929 53.401 1.00 49.94 501 GLY A N 1
ATOM 3381 C CA . GLY A 1 459 ? 29.418 16.962 52.364 1.00 47.32 501 GLY A CA 1
ATOM 3382 C C . GLY A 1 459 ? 30.684 16.404 51.751 1.00 53.90 501 GLY A C 1
ATOM 3383 O O . GLY A 1 459 ? 31.129 15.310 52.110 1.00 61.41 501 GLY A O 1
ATOM 3384 N N . HIS A 1 460 ? 31.284 17.156 50.835 1.00 47.23 502 HIS A N 1
ATOM 3385 C CA . HIS A 1 460 ? 32.544 16.756 50.228 1.00 51.82 502 HIS A CA 1
ATOM 3386 C C . HIS A 1 460 ? 33.758 17.295 50.975 1.00 53.57 502 HIS A C 1
ATOM 3387 O O . HIS A 1 460 ? 34.889 16.960 50.608 1.00 58.55 502 HIS A O 1
ATOM 3394 N N . HIS A 1 461 ? 33.555 18.117 52.002 1.00 47.71 503 HIS A N 1
ATOM 3395 C CA . HIS A 1 461 ? 34.649 18.684 52.778 1.00 49.77 503 HIS A CA 1
ATOM 3396 C C . HIS A 1 461 ? 34.304 18.610 54.257 1.00 46.89 503 HIS A C 1
ATOM 3397 O O . HIS A 1 461 ? 33.188 18.257 54.643 1.00 43.85 503 HIS A O 1
ATOM 3404 N N . SER A 1 462 ? 35.283 18.963 55.089 1.00 48.61 504 SER A N 1
ATOM 3405 C CA . SER A 1 462 ? 35.043 19.007 56.526 1.00 47.65 504 SER A CA 1
ATOM 3406 C C . SER A 1 462 ? 33.886 19.940 56.865 1.00 51.69 504 SER A C 1
ATOM 3407 O O . SER A 1 462 ? 33.084 19.650 57.761 1.00 47.19 504 SER A O 1
ATOM 3410 N N . GLY A 1 463 ? 33.768 21.053 56.148 1.00 45.89 505 GLY A N 1
ATOM 3411 C CA . GLY A 1 463 ? 32.761 22.040 56.474 1.00 44.40 505 GLY A CA 1
ATOM 3412 C C . GLY A 1 463 ? 33.365 23.201 57.231 1.00 44.25 505 GLY A C 1
ATOM 3413 O O . GLY A 1 463 ? 34.257 23.008 58.063 1.00 44.41 505 GLY A O 1
ATOM 3414 N N . PHE A 1 464 ? 32.893 24.413 56.948 1.00 39.90 506 PHE A N 1
ATOM 3415 C CA . PHE A 1 464 ? 33.460 25.628 57.513 1.00 37.28 506 PHE A CA 1
ATOM 3416 C C . PHE A 1 464 ? 32.334 26.455 58.113 1.00 43.85 506 PHE A C 1
ATOM 3417 O O . PHE A 1 464 ? 31.396 26.834 57.404 1.00 43.40 506 PHE A O 1
ATOM 3425 N N . VAL A 1 465 ? 32.419 26.722 59.413 1.00 38.50 507 VAL A N 1
ATOM 3426 C CA . VAL A 1 465 ? 31.491 27.611 60.102 1.00 39.91 507 VAL A CA 1
ATOM 3427 C C . VAL A 1 465 ? 32.259 28.880 60.441 1.00 39.41 507 VAL A C 1
ATOM 3428 O O . VAL A 1 465 ? 33.295 28.828 61.116 1.00 40.05 507 VAL A O 1
ATOM 3432 N N . MET A 1 466 ? 31.774 30.015 59.950 1.00 40.67 508 MET A N 1
ATOM 3433 C CA . MET A 1 466 ? 32.529 31.265 59.984 1.00 41.20 508 MET A CA 1
ATOM 3434 C C . MET A 1 466 ? 32.111 32.081 61.208 1.00 42.32 508 MET A C 1
ATOM 3435 O O . MET A 1 466 ? 30.980 32.571 61.278 1.00 45.90 508 MET A O 1
ATOM 3440 N N . THR A 1 467 ? 33.028 32.227 62.171 1.00 45.61 509 THR A N 1
ATOM 3441 C CA . THR A 1 467 ? 32.784 32.969 63.409 1.00 49.71 509 THR A CA 1
ATOM 3442 C C . THR A 1 467 ? 33.891 33.997 63.649 1.00 51.20 509 THR A C 1
ATOM 3443 O O . THR A 1 467 ? 34.732 34.207 62.771 1.00 47.76 509 THR A O 1
ATOM 3447 N N . GLU A 1 468 ? 33.915 34.644 64.824 1.00 47.14 510 GLU A N 1
ATOM 3448 C CA . GLU A 1 468 ? 35.045 35.506 65.190 1.00 53.45 510 GLU A CA 1
ATOM 3449 C C . GLU A 1 468 ? 36.369 34.766 65.264 1.00 45.45 510 GLU A C 1
ATOM 3450 O O . GLU A 1 468 ? 37.417 35.416 65.364 1.00 41.21 510 GLU A O 1
ATOM 3456 N N . GLN A 1 469 ? 36.345 33.436 65.259 1.00 40.09 511 GLN A N 1
ATOM 3457 C CA . GLN A 1 469 ? 37.589 32.690 65.329 1.00 42.63 511 GLN A CA 1
ATOM 3458 C C . GLN A 1 469 ? 38.502 33.023 64.152 1.00 47.74 511 GLN A C 1
ATOM 3459 O O . GLN A 1 469 ? 39.727 32.933 64.280 1.00 51.89 511 GLN A O 1
ATOM 3465 N N . VAL A 1 470 ? 37.936 33.433 63.014 1.00 43.21 512 VAL A N 1
ATOM 3466 C CA . VAL A 1 470 ? 38.729 33.812 61.846 1.00 46.50 512 VAL A CA 1
ATOM 3467 C C . VAL A 1 470 ? 38.863 35.325 61.708 1.00 42.01 512 VAL A C 1
ATOM 3468 O O . VAL A 1 470 ? 39.402 35.803 60.708 1.00 48.48 512 VAL A O 1
ATOM 3472 N N . SER A 1 471 ? 38.393 36.090 62.689 1.00 41.05 513 SER A N 1
ATOM 3473 C CA . SER A 1 471 ? 38.403 37.543 62.590 1.00 39.98 513 SER A CA 1
ATOM 3474 C C . SER A 1 471 ? 39.792 38.109 62.857 1.00 44.96 513 SER A C 1
ATOM 3475 O O . SER A 1 471 ? 40.529 37.610 63.713 1.00 45.24 513 SER A O 1
ATOM 3478 N N . HIS A 1 472 ? 40.142 39.173 62.119 1.00 43.55 514 HIS A N 1
ATOM 3479 C CA . HIS A 1 472 ? 41.385 39.902 62.352 1.00 43.10 514 HIS A CA 1
ATOM 3480 C C . HIS A 1 472 ? 41.201 41.406 62.162 1.00 49.56 514 HIS A C 1
ATOM 3481 O O . HIS A 1 472 ? 42.183 42.116 61.908 1.00 51.43 514 HIS A O 1
ATOM 3488 N N . ALA A 1 473 ? 39.974 41.905 62.279 1.00 47.95 515 ALA A N 1
ATOM 3489 C CA . ALA A 1 473 ? 39.700 43.328 62.155 1.00 47.69 515 ALA A CA 1
ATOM 3490 C C . ALA A 1 473 ? 38.400 43.634 62.886 1.00 49.28 515 ALA A C 1
ATOM 3491 O O . ALA A 1 473 ? 37.593 42.740 63.156 1.00 48.11 515 ALA A O 1
ATOM 3493 N N . LYS A 1 474 ? 38.211 44.911 63.210 1.00 49.48 516 LYS A N 1
ATOM 3494 C CA . LYS A 1 474 ? 37.019 45.380 63.900 1.00 55.26 516 LYS A CA 1
ATOM 3495 C C . LYS A 1 474 ? 36.324 46.443 63.059 1.00 54.54 516 LYS A C 1
ATOM 3496 O O . LYS A 1 474 ? 36.969 47.172 62.301 1.00 55.20 516 LYS A O 1
ATOM 3502 N N . ASP A 1 475 ? 35.000 46.525 63.193 1.00 54.13 517 ASP A N 1
ATOM 3503 C CA . ASP A 1 475 ? 34.222 47.482 62.420 1.00 60.02 517 ASP A CA 1
ATOM 3504 C C . ASP A 1 475 ? 34.203 48.837 63.132 1.00 67.39 517 ASP A C 1
ATOM 3505 O O . ASP A 1 475 ? 34.900 49.054 64.129 1.00 63.84 517 ASP A O 1
ATOM 3510 N N . ALA A 1 476 ? 33.380 49.761 62.623 1.00 65.71 518 ALA A N 1
ATOM 3511 C CA . ALA A 1 476 ? 33.368 51.125 63.142 1.00 69.18 518 ALA A CA 1
ATOM 3512 C C . ALA A 1 476 ? 32.925 51.179 64.599 1.00 69.08 518 ALA A C 1
ATOM 3513 O O . ALA A 1 476 ? 33.300 52.107 65.325 1.00 73.43 518 ALA A O 1
ATOM 3515 N N . ASN A 1 477 ? 32.138 50.202 65.046 1.00 67.33 519 ASN A N 1
ATOM 3516 C CA . ASN A 1 477 ? 31.655 50.148 66.418 1.00 64.55 519 ASN A CA 1
ATOM 3517 C C . ASN A 1 477 ? 32.526 49.275 67.315 1.00 66.41 519 ASN A C 1
ATOM 3518 O O . ASN A 1 477 ? 32.103 48.923 68.421 1.00 58.76 519 ASN A O 1
ATOM 3523 N N . GLY A 1 478 ? 33.730 48.921 66.867 1.00 67.20 520 GLY A N 1
ATOM 3524 C CA . GLY A 1 478 ? 34.619 48.073 67.632 1.00 59.84 520 GLY A CA 1
ATOM 3525 C C . GLY A 1 478 ? 34.279 46.599 67.617 1.00 60.26 520 GLY A C 1
ATOM 3526 O O . GLY A 1 478 ? 34.946 45.822 68.312 1.00 60.82 520 GLY A O 1
ATOM 3527 N N . LYS A 1 479 ? 33.274 46.187 66.851 1.00 56.83 521 LYS A N 1
ATOM 3528 C CA . LYS A 1 479 ? 32.862 44.791 66.797 1.00 59.24 521 LYS A CA 1
ATOM 3529 C C . LYS A 1 479 ? 33.713 44.023 65.792 1.00 54.34 521 LYS A C 1
ATOM 3530 O O . LYS A 1 479 ? 34.021 44.526 64.708 1.00 55.45 521 LYS A O 1
ATOM 3536 N N . ALA A 1 480 ? 34.086 42.799 66.162 1.00 46.91 522 ALA A N 1
ATOM 3537 C CA . ALA A 1 480 ? 34.900 41.962 65.290 1.00 51.76 522 ALA A CA 1
ATOM 3538 C C . ALA A 1 480 ? 34.194 41.709 63.964 1.00 47.94 522 ALA A C 1
ATOM 3539 O O . ALA A 1 480 ? 32.996 41.418 63.921 1.00 52.58 522 ALA A O 1
ATOM 3541 N N . ILE A 1 481 ? 34.946 41.824 62.876 1.00 47.85 523 ILE A N 1
ATOM 3542 C CA . ILE A 1 481 ? 34.438 41.517 61.545 1.00 42.88 523 ILE A CA 1
ATOM 3543 C C . ILE A 1 481 ? 34.763 40.063 61.230 1.00 44.33 523 ILE A C 1
ATOM 3544 O O . ILE A 1 481 ? 35.926 39.652 61.290 1.00 42.39 523 ILE A O 1
ATOM 3549 N N . VAL A 1 482 ? 33.735 39.279 60.915 1.00 44.89 524 VAL A N 1
ATOM 3550 C CA . VAL A 1 482 ? 33.914 37.928 60.396 1.00 42.30 524 VAL A CA 1
ATOM 3551 C C . VAL A 1 482 ? 33.940 38.035 58.878 1.00 45.00 524 VAL A C 1
ATOM 3552 O O . VAL A 1 482 ? 32.925 38.349 58.251 1.00 46.60 524 VAL A O 1
ATOM 3556 N N . GLY A 1 483 ? 35.105 37.786 58.284 1.00 45.13 525 GLY A N 1
ATOM 3557 C CA . GLY A 1 483 ? 35.269 37.887 56.853 1.00 45.50 525 GLY A CA 1
ATOM 3558 C C . GLY A 1 483 ? 35.214 36.532 56.163 1.00 45.05 525 GLY A C 1
ATOM 3559 O O . GLY A 1 483 ? 35.283 35.475 56.785 1.00 42.36 525 GLY A O 1
ATOM 3560 N N . VAL A 1 484 ? 35.074 36.584 54.844 1.00 43.10 526 VAL A N 1
ATOM 3561 C CA . VAL A 1 484 ? 35.147 35.394 54.015 1.00 43.68 526 VAL A CA 1
ATOM 3562 C C . VAL A 1 484 ? 36.489 35.313 53.283 1.00 45.39 526 VAL A C 1
ATOM 3563 O O . VAL A 1 484 ? 36.591 34.653 52.249 1.00 45.59 526 VAL A O 1
ATOM 3567 N N . ASP A 1 485 ? 37.527 35.970 53.816 1.00 41.17 527 ASP A N 1
ATOM 3568 C CA . ASP A 1 485 ? 38.817 36.024 53.135 1.00 43.44 527 ASP A CA 1
ATOM 3569 C C . ASP A 1 485 ? 39.536 34.681 53.125 1.00 44.41 527 ASP A C 1
ATOM 3570 O O . ASP A 1 485 ? 40.403 34.466 52.270 1.00 44.91 527 ASP A O 1
ATOM 3575 N N . GLY A 1 486 ? 39.205 33.775 54.046 1.00 41.55 528 GLY A N 1
ATOM 3576 C CA . GLY A 1 486 ? 39.826 32.461 54.029 1.00 37.95 528 GLY A CA 1
ATOM 3577 C C . GLY A 1 486 ? 39.475 31.638 52.807 1.00 41.72 528 GLY A C 1
ATOM 3578 O O . GLY A 1 486 ? 40.257 30.767 52.413 1.00 38.18 528 GLY A O 1
ATOM 3579 N N . CYS A 1 487 ? 38.331 31.920 52.181 1.00 42.10 529 CYS A N 1
ATOM 3580 C CA . CYS A 1 487 ? 37.858 31.100 51.073 1.00 43.15 529 CYS A CA 1
ATOM 3581 C C . CYS A 1 487 ? 38.770 31.176 49.854 1.00 43.63 529 CYS A C 1
ATOM 3582 O O . CYS A 1 487 ? 38.797 30.229 49.061 1.00 41.26 529 CYS A O 1
ATOM 3585 N N . VAL A 1 488 ? 39.532 32.262 49.690 1.00 43.98 530 VAL A N 1
ATOM 3586 C CA . VAL A 1 488 ? 40.415 32.383 48.533 1.00 44.77 530 VAL A CA 1
ATOM 3587 C C . VAL A 1 488 ? 41.557 31.378 48.546 1.00 42.40 530 VAL A C 1
ATOM 3588 O O . VAL A 1 488 ? 42.296 31.291 47.558 1.00 40.77 530 VAL A O 1
ATOM 3592 N N . ALA A 1 489 ? 41.723 30.616 49.631 1.00 42.57 531 ALA A N 1
ATOM 3593 C CA . ALA A 1 489 ? 42.726 29.555 49.641 1.00 41.53 531 ALA A CA 1
ATOM 3594 C C . ALA A 1 489 ? 42.501 28.572 48.497 1.00 42.07 531 ALA A C 1
ATOM 3595 O O . ALA A 1 489 ? 43.463 28.079 47.895 1.00 41.53 531 ALA A O 1
ATOM 3597 N N . CYS A 1 490 ? 41.238 28.281 48.178 1.00 42.96 532 CYS A N 1
ATOM 3598 C CA . CYS A 1 490 ? 40.874 27.421 47.054 1.00 40.32 532 CYS A CA 1
ATOM 3599 C C . CYS A 1 490 ? 40.342 28.198 45.860 1.00 43.27 532 CYS A C 1
ATOM 3600 O O . CYS A 1 490 ? 40.585 27.810 44.711 1.00 42.15 532 CYS A O 1
ATOM 3603 N N . HIS A 1 491 ? 39.603 29.277 46.112 1.00 37.59 533 HIS A N 1
ATOM 3604 C CA . HIS A 1 491 ? 39.019 30.097 45.054 1.00 41.83 533 HIS A CA 1
ATOM 3605 C C . HIS A 1 491 ? 40.061 31.102 44.572 1.00 44.17 533 HIS A C 1
ATOM 3606 O O . HIS A 1 491 ? 39.956 32.317 44.762 1.00 39.91 533 HIS A O 1
ATOM 3613 N N . THR A 1 492 ? 41.092 30.548 43.945 1.00 38.01 534 THR A N 1
ATOM 3614 C CA . THR A 1 492 ? 42.252 31.293 43.499 1.00 44.25 534 THR A CA 1
ATOM 3615 C C . THR A 1 492 ? 41.931 32.064 42.225 1.00 39.42 534 THR A C 1
ATOM 3616 O O . THR A 1 492 ? 40.940 31.778 41.547 1.00 39.51 534 THR A O 1
ATOM 3620 N N . PRO A 1 493 ? 42.748 33.063 41.884 1.00 42.71 535 PRO A N 1
ATOM 3621 C CA . PRO A 1 493 ? 42.589 33.715 40.573 1.00 39.20 535 PRO A CA 1
ATOM 3622 C C . PRO A 1 493 ? 42.549 32.728 39.419 1.00 44.23 535 PRO A C 1
ATOM 3623 O O . PRO A 1 493 ? 41.835 32.959 38.433 1.00 42.03 535 PRO A O 1
ATOM 3627 N N . ASP A 1 494 ? 43.265 31.612 39.532 1.00 43.35 536 ASP A N 1
ATOM 3628 C CA . ASP A 1 494 ? 43.330 30.613 38.475 1.00 44.68 536 ASP A CA 1
ATOM 3629 C C . ASP A 1 494 ? 42.171 29.633 38.502 1.00 44.84 536 ASP A C 1
ATOM 3630 O O . ASP A 1 494 ? 42.209 28.649 37.757 1.00 44.06 536 ASP A O 1
ATOM 3635 N N . GLY A 1 495 ? 41.151 29.877 39.325 1.00 42.73 537 GLY A N 1
ATOM 3636 C CA . GLY A 1 495 ? 39.982 29.021 39.367 1.00 38.76 537 GLY A CA 1
ATOM 3637 C C . GLY A 1 495 ? 40.079 27.964 40.446 1.00 45.31 537 GLY A C 1
ATOM 3638 O O . GLY A 1 495 ? 40.955 27.990 41.316 1.00 45.69 537 GLY A O 1
ATOM 3639 N N . THR A 1 496 ? 39.142 27.023 40.398 1.00 44.68 538 THR A N 1
ATOM 3640 C CA . THR A 1 496 ? 39.210 25.807 41.193 1.00 45.57 538 THR A CA 1
ATOM 3641 C C . THR A 1 496 ? 39.694 24.664 40.285 1.00 46.39 538 THR A C 1
ATOM 3642 O O . THR A 1 496 ? 40.673 24.879 39.564 1.00 42.99 538 THR A O 1
ATOM 3646 N N . TYR A 1 497 ? 39.055 23.494 40.268 1.00 47.35 539 TYR A N 1
ATOM 3647 C CA . TYR A 1 497 ? 39.656 22.352 39.590 1.00 45.99 539 TYR A CA 1
ATOM 3648 C C . TYR A 1 497 ? 39.624 22.496 38.073 1.00 46.74 539 TYR A C 1
ATOM 3649 O O . TYR A 1 497 ? 40.500 21.955 37.390 1.00 48.76 539 TYR A O 1
ATOM 3658 N N . ALA A 1 498 ? 38.643 23.212 37.526 1.00 44.71 540 ALA A N 1
ATOM 3659 C CA . ALA A 1 498 ? 38.513 23.355 36.081 1.00 42.94 540 ALA A CA 1
ATOM 3660 C C . ALA A 1 498 ? 39.338 24.507 35.520 1.00 46.78 540 ALA A C 1
ATOM 3661 O O . ALA A 1 498 ? 39.201 24.830 34.335 1.00 51.81 540 ALA A O 1
ATOM 3663 N N . SER A 1 499 ? 40.170 25.142 36.349 1.00 45.12 541 SER A N 1
ATOM 3664 C CA . SER A 1 499 ? 41.176 26.111 35.907 1.00 43.95 541 SER A CA 1
ATOM 3665 C C . SER A 1 499 ? 40.566 27.304 35.172 1.00 50.60 541 SER A C 1
ATOM 3666 O O . SER A 1 499 ? 41.197 27.898 34.292 1.00 47.28 541 SER A O 1
ATOM 3669 N N . GLY A 1 500 ? 39.346 27.684 35.536 1.00 48.32 542 GLY A N 1
ATOM 3670 C CA . GLY A 1 500 ? 38.676 28.838 34.965 1.00 38.36 542 GLY A CA 1
ATOM 3671 C C . GLY A 1 500 ? 37.342 28.539 34.321 1.00 43.63 542 GLY A C 1
ATOM 3672 O O . GLY A 1 500 ? 36.513 29.452 34.195 1.00 41.98 542 GLY A O 1
ATOM 3673 N N . ALA A 1 501 ? 37.099 27.290 33.913 1.00 40.43 543 ALA A N 1
ATOM 3674 C CA . ALA A 1 501 ? 35.847 26.970 33.233 1.00 42.56 543 ALA A CA 1
ATOM 3675 C C . ALA A 1 501 ? 34.637 27.218 34.124 1.00 43.22 543 ALA A C 1
ATOM 3676 O O . ALA A 1 501 ? 33.532 27.445 33.619 1.00 45.07 543 ALA A O 1
ATOM 3678 N N . ASN A 1 502 ? 34.817 27.174 35.443 1.00 39.28 544 ASN A N 1
ATOM 3679 C CA . ASN A 1 502 ? 33.732 27.420 36.382 1.00 41.88 544 ASN A CA 1
ATOM 3680 C C . ASN A 1 502 ? 33.884 28.750 37.110 1.00 39.91 544 ASN A C 1
ATOM 3681 O O . ASN A 1 502 ? 33.222 28.958 38.131 1.00 45.24 544 ASN A O 1
ATOM 3686 N N . LYS A 1 503 ? 34.741 29.642 36.616 1.00 39.16 545 LYS A N 1
ATOM 3687 C CA . LYS A 1 503 ? 34.965 30.961 37.207 1.00 48.30 545 LYS A CA 1
ATOM 3688 C C . LYS A 1 503 ? 35.194 30.857 38.717 1.00 44.22 545 LYS A C 1
ATOM 3689 O O . LYS A 1 503 ? 34.496 31.468 39.528 1.00 44.27 545 LYS A O 1
ATOM 3695 N N . GLY A 1 504 ? 36.206 30.066 39.079 1.00 40.54 546 GLY A N 1
ATOM 3696 C CA . GLY A 1 504 ? 36.430 29.701 40.467 1.00 39.10 546 GLY A CA 1
ATOM 3697 C C . GLY A 1 504 ? 36.830 30.845 41.376 1.00 40.46 546 GLY A C 1
ATOM 3698 O O . GLY A 1 504 ? 36.576 30.770 42.582 1.00 38.91 546 GLY A O 1
ATOM 3699 N N . ALA A 1 505 ? 37.442 31.897 40.832 1.00 38.10 547 ALA A N 1
ATOM 3700 C CA . ALA A 1 505 ? 37.941 32.988 41.661 1.00 42.94 547 ALA A CA 1
ATOM 3701 C C . ALA A 1 505 ? 36.834 33.569 42.534 1.00 42.59 547 ALA A C 1
ATOM 3702 O O . ALA A 1 505 ? 35.708 33.791 42.077 1.00 36.65 547 ALA A O 1
ATOM 3704 N N . PHE A 1 506 ? 37.172 33.813 43.807 1.00 35.10 548 PHE A N 1
ATOM 3705 C CA . PHE A 1 506 ? 36.190 34.301 44.771 1.00 39.63 548 PHE A CA 1
ATOM 3706 C C . PHE A 1 506 ? 35.584 35.636 44.350 1.00 40.75 548 PHE A C 1
ATOM 3707 O O . PHE A 1 506 ? 34.415 35.905 44.654 1.00 40.83 548 PHE A O 1
ATOM 3715 N N . GLU A 1 507 ? 36.355 36.480 43.654 1.00 36.94 549 GLU A N 1
ATOM 3716 C CA . GLU A 1 507 ? 35.836 37.735 43.112 1.00 40.29 549 GLU A CA 1
ATOM 3717 C C . GLU A 1 507 ? 34.628 37.529 42.205 1.00 38.04 549 GLU A C 1
ATOM 3718 O O . GLU A 1 507 ? 33.854 38.468 42.008 1.00 42.81 549 GLU A O 1
ATOM 3724 N N . MET A 1 508 ? 34.460 36.343 41.622 1.00 37.29 550 MET A N 1
ATOM 3725 C CA . MET A 1 508 ? 33.321 36.065 40.756 1.00 37.41 550 MET A CA 1
ATOM 3726 C C . MET A 1 508 ? 32.344 35.058 41.339 1.00 36.34 550 MET A C 1
ATOM 3727 O O . MET A 1 508 ? 31.155 35.121 41.018 1.00 35.40 550 MET A O 1
ATOM 3732 N N . LYS A 1 509 ? 32.815 34.162 42.216 1.00 38.33 551 LYS A N 1
ATOM 3733 C CA . LYS A 1 509 ? 32.080 32.937 42.528 1.00 37.58 551 LYS A CA 1
ATOM 3734 C C . LYS A 1 509 ? 30.736 33.217 43.200 1.00 42.63 551 LYS A C 1
ATOM 3735 O O . LYS A 1 509 ? 29.727 32.588 42.862 1.00 38.52 551 LYS A O 1
ATOM 3741 N N . LEU A 1 510 ? 30.695 34.138 44.164 1.00 36.82 552 LEU A N 1
ATOM 3742 C CA . LEU A 1 510 ? 29.424 34.380 44.837 1.00 41.73 552 LEU A CA 1
ATOM 3743 C C . LEU A 1 510 ? 28.464 35.196 43.977 1.00 41.72 552 LEU A C 1
ATOM 3744 O O . LEU A 1 510 ? 27.245 35.033 44.099 1.00 41.81 552 LEU A O 1
ATOM 3749 N N . HIS A 1 511 ? 28.978 36.062 43.100 1.00 37.65 553 HIS A N 1
ATOM 3750 C CA . HIS A 1 511 ? 28.100 36.744 42.152 1.00 40.40 553 HIS A CA 1
ATOM 3751 C C . HIS A 1 511 ? 27.444 35.753 41.209 1.00 39.37 553 HIS A C 1
ATOM 3752 O O . HIS A 1 511 ? 26.257 35.878 40.887 1.00 43.46 553 HIS A O 1
ATOM 3759 N N . VAL A 1 512 ? 28.209 34.768 40.742 1.00 41.20 554 VAL A N 1
ATOM 3760 C CA . VAL A 1 512 ? 27.677 33.812 39.777 1.00 46.43 554 VAL A CA 1
ATOM 3761 C C . VAL A 1 512 ? 26.552 33.000 40.406 1.00 44.35 554 VAL A C 1
ATOM 3762 O O . VAL A 1 512 ? 25.448 32.909 39.858 1.00 44.91 554 VAL A O 1
ATOM 3766 N N . ILE A 1 513 ? 26.801 32.438 41.590 1.00 43.92 555 ILE A N 1
ATOM 3767 C CA . ILE A 1 513 ? 25.821 31.535 42.187 1.00 50.14 555 ILE A CA 1
ATOM 3768 C C . ILE A 1 513 ? 24.578 32.295 42.664 1.00 47.52 555 ILE A C 1
ATOM 3769 O O . ILE A 1 513 ? 23.474 31.738 42.675 1.00 55.07 555 ILE A O 1
ATOM 3774 N N . HIS A 1 514 ? 24.718 33.580 43.016 1.00 46.17 556 HIS A N 1
ATOM 3775 C CA . HIS A 1 514 ? 23.596 34.382 43.497 1.00 45.07 556 HIS A CA 1
ATOM 3776 C C . HIS A 1 514 ? 22.919 35.201 42.412 1.00 50.63 556 HIS A C 1
ATOM 3777 O O . HIS A 1 514 ? 21.773 35.627 42.609 1.00 43.32 556 HIS A O 1
ATOM 3784 N N . GLY A 1 515 ? 23.604 35.457 41.295 1.00 48.92 557 GLY A N 1
ATOM 3785 C CA . GLY A 1 515 ? 22.990 36.174 40.193 1.00 47.42 557 GLY A CA 1
ATOM 3786 C C . GLY A 1 515 ? 21.736 35.514 39.664 1.00 45.70 557 GLY A C 1
ATOM 3787 O O . GLY A 1 515 ? 20.931 36.173 38.998 1.00 48.20 557 GLY A O 1
ATOM 3788 N N . GLU A 1 516 ? 21.538 34.232 39.963 1.00 42.79 558 GLU A N 1
ATOM 3789 C CA . GLU A 1 516 ? 20.400 33.474 39.464 1.00 46.87 558 GLU A CA 1
ATOM 3790 C C . GLU A 1 516 ? 19.331 33.241 40.524 1.00 48.18 558 GLU A C 1
ATOM 3791 O O . GLU A 1 516 ? 18.388 32.481 40.279 1.00 49.76 558 GLU A O 1
ATOM 3797 N N . GLN A 1 517 ? 19.454 33.866 41.692 1.00 47.37 559 GLN A N 1
ATOM 3798 C CA . GLN A 1 517 ? 18.531 33.661 42.801 1.00 47.60 559 GLN A CA 1
ATOM 3799 C C . GLN A 1 517 ? 17.648 34.890 42.977 1.00 43.74 559 GLN A C 1
ATOM 3800 O O . GLN A 1 517 ? 18.155 36.007 43.124 1.00 39.62 559 GLN A O 1
ATOM 3806 N N . GLY A 1 518 ? 16.328 34.671 42.985 1.00 47.15 560 GLY A N 1
ATOM 3807 C CA . GLY A 1 518 ? 15.386 35.779 43.021 1.00 45.33 560 GLY A CA 1
ATOM 3808 C C . GLY A 1 518 ? 15.451 36.621 44.281 1.00 46.53 560 GLY A C 1
ATOM 3809 O O . GLY A 1 518 ? 15.194 37.828 44.235 1.00 39.30 560 GLY A O 1
ATOM 3810 N N . VAL A 1 519 ? 15.798 36.014 45.420 1.00 41.49 561 VAL A N 1
ATOM 3811 C CA . VAL A 1 519 ? 15.865 36.772 46.667 1.00 37.49 561 VAL A CA 1
ATOM 3812 C C . VAL A 1 519 ? 17.040 37.737 46.711 1.00 44.84 561 VAL A C 1
ATOM 3813 O O . VAL A 1 519 ? 17.075 38.616 47.579 1.00 46.08 561 VAL A O 1
ATOM 3817 N N . ILE A 1 520 ? 18.000 37.610 45.801 1.00 43.32 562 ILE A N 1
ATOM 3818 C CA . ILE A 1 520 ? 19.129 38.530 45.735 1.00 41.84 562 ILE A CA 1
ATOM 3819 C C . ILE A 1 520 ? 18.785 39.611 44.713 1.00 44.86 562 ILE A C 1
ATOM 3820 O O . ILE A 1 520 ? 18.643 39.329 43.520 1.00 38.08 562 ILE A O 1
ATOM 3825 N N . LYS A 1 521 ? 18.630 40.851 45.181 1.00 43.83 563 LYS A N 1
ATOM 3826 C CA . LYS A 1 521 ? 18.253 41.959 44.310 1.00 42.23 563 LYS A CA 1
ATOM 3827 C C . LYS A 1 521 ? 19.076 43.224 44.501 1.00 45.26 563 LYS A C 1
ATOM 3828 O O . LYS A 1 521 ? 19.022 44.100 43.630 1.00 47.23 563 LYS A O 1
ATOM 3834 N N . GLU A 1 522 ? 19.819 43.364 45.597 1.00 43.30 564 GLU A N 1
ATOM 3835 C CA . GLU A 1 522 ? 20.598 44.567 45.850 1.00 48.00 564 GLU A CA 1
ATOM 3836 C C . GLU A 1 522 ? 21.985 44.180 46.340 1.00 44.76 564 GLU A C 1
ATOM 3837 O O . GLU A 1 522 ? 22.159 43.167 47.022 1.00 44.47 564 GLU A O 1
ATOM 3843 N N . CYS A 1 523 ? 22.974 45.005 45.986 1.00 42.97 565 CYS A N 1
ATOM 3844 C CA . CYS A 1 523 ? 24.341 44.736 46.414 1.00 41.54 565 CYS A CA 1
ATOM 3845 C C . CYS A 1 523 ? 24.483 44.828 47.926 1.00 45.67 565 CYS A C 1
ATOM 3846 O O . CYS A 1 523 ? 25.365 44.181 48.501 1.00 44.91 565 CYS A O 1
ATOM 3849 N N . THR A 1 524 ? 23.619 45.608 48.583 1.00 46.75 566 THR A N 1
ATOM 3850 C CA . THR A 1 524 ? 23.706 45.802 50.026 1.00 44.20 566 THR A CA 1
ATOM 3851 C C . THR A 1 524 ? 23.346 44.550 50.812 1.00 44.61 566 THR A C 1
ATOM 3852 O O . THR A 1 524 ? 23.548 44.530 52.029 1.00 47.17 566 THR A O 1
ATOM 3856 N N . GLN A 1 525 ? 22.827 43.509 50.159 1.00 43.35 567 GLN A N 1
ATOM 3857 C CA . GLN A 1 525 ? 22.547 42.269 50.872 1.00 45.27 567 GLN A CA 1
ATOM 3858 C C . GLN A 1 525 ? 23.816 41.525 51.270 1.00 48.16 567 GLN A C 1
ATOM 3859 O O . GLN A 1 525 ? 23.739 40.587 52.069 1.00 44.65 567 GLN A O 1
ATOM 3865 N N . CYS A 1 526 ? 24.973 41.923 50.738 1.00 41.98 568 CYS A N 1
ATOM 3866 C CA . CYS A 1 526 ? 26.263 41.424 51.190 1.00 40.50 568 CYS A CA 1
ATOM 3867 C C . CYS A 1 526 ? 27.283 42.523 51.413 1.00 42.50 568 CYS A C 1
ATOM 3868 O O . CYS A 1 526 ? 28.242 42.302 52.160 1.00 41.25 568 CYS A O 1
ATOM 3871 N N . HIS A 1 527 ? 27.098 43.702 50.824 1.00 43.38 569 HIS A N 1
ATOM 3872 C CA . HIS A 1 527 ? 28.096 44.761 50.815 1.00 44.30 569 HIS A CA 1
ATOM 3873 C C . HIS A 1 527 ? 27.717 45.905 51.742 1.00 42.87 569 HIS A C 1
ATOM 3874 O O . HIS A 1 527 ? 26.635 46.484 51.612 1.00 46.26 569 HIS A O 1
ATOM 3881 N N . ASN A 1 528 ? 28.623 46.232 52.664 1.00 43.58 570 ASN A N 1
ATOM 3882 C CA . ASN A 1 528 ? 28.597 47.499 53.381 1.00 46.42 570 ASN A CA 1
ATOM 3883 C C . ASN A 1 528 ? 29.391 48.579 52.659 1.00 47.40 570 ASN A C 1
ATOM 3884 O O . ASN A 1 528 ? 29.265 49.759 53.003 1.00 43.08 570 ASN A O 1
ATOM 3889 N N . ASP A 1 529 ? 30.181 48.193 51.659 1.00 46.16 571 ASP A N 1
ATOM 3890 C CA . ASP A 1 529 ? 31.097 49.076 50.950 1.00 42.15 571 ASP A CA 1
ATOM 3891 C C . ASP A 1 529 ? 31.630 48.313 49.742 1.00 47.48 571 ASP A C 1
ATOM 3892 O O . ASP A 1 529 ? 31.456 47.096 49.627 1.00 41.04 571 ASP A O 1
ATOM 3897 N N . PHE A 1 530 ? 32.276 49.048 48.836 1.00 45.52 572 PHE A N 1
ATOM 3898 C CA . PHE A 1 530 ? 33.033 48.465 47.733 1.00 45.70 572 PHE A CA 1
ATOM 3899 C C . PHE A 1 530 ? 34.491 48.856 47.910 1.00 51.18 572 PHE A C 1
ATOM 3900 O O . PHE A 1 530 ? 34.802 50.048 48.017 1.00 50.08 572 PHE A O 1
ATOM 3908 N N . ASN A 1 531 ? 35.383 47.862 47.948 1.00 41.85 573 ASN A N 1
ATOM 3909 C CA . ASN A 1 531 ? 36.818 48.138 48.059 1.00 48.23 573 ASN A CA 1
ATOM 3910 C C . ASN A 1 531 ? 37.416 48.153 46.656 1.00 47.66 573 ASN A C 1
ATOM 3911 O O . ASN A 1 531 ? 38.098 47.224 46.220 1.00 45.97 573 ASN A O 1
ATOM 3916 N N . LEU A 1 532 ? 37.145 49.243 45.936 1.00 45.38 574 LEU A N 1
ATOM 3917 C CA . LEU A 1 532 ? 37.641 49.367 44.571 1.00 50.99 574 LEU A CA 1
ATOM 3918 C C . LEU A 1 532 ? 39.158 49.506 44.518 1.00 51.04 574 LEU A C 1
ATOM 3919 O O . LEU A 1 532 ? 39.761 49.196 43.485 1.00 49.97 574 LEU A O 1
ATOM 3924 N N . ASP A 1 533 ? 39.785 49.952 45.609 1.00 51.71 575 ASP A N 1
ATOM 3925 C CA . ASP A 1 533 ? 41.241 50.001 45.672 1.00 57.73 575 ASP A CA 1
ATOM 3926 C C . ASP A 1 533 ? 41.869 48.612 45.645 1.00 51.87 575 ASP A C 1
ATOM 3927 O O . ASP A 1 533 ? 43.035 48.483 45.259 1.00 51.01 575 ASP A O 1
ATOM 3932 N N . ALA A 1 534 ? 41.133 47.572 46.050 1.00 46.77 576 ALA A N 1
ATOM 3933 C CA . ALA A 1 534 ? 41.697 46.227 46.025 1.00 47.66 576 ALA A CA 1
ATOM 3934 C C . ALA A 1 534 ? 42.056 45.783 44.614 1.00 48.22 576 ALA A C 1
ATOM 3935 O O . ALA A 1 534 ? 42.934 44.930 44.451 1.00 46.35 576 ALA A O 1
ATOM 3937 N N . PHE A 1 535 ? 41.412 46.352 43.591 1.00 43.40 577 PHE A N 1
ATOM 3938 C CA . PHE A 1 535 ? 41.737 45.988 42.218 1.00 48.01 577 PHE A CA 1
ATOM 3939 C C . PHE A 1 535 ? 43.159 46.376 41.838 1.00 47.20 577 PHE A C 1
ATOM 3940 O O . PHE A 1 535 ? 43.727 45.772 40.922 1.00 46.18 577 PHE A O 1
ATOM 3948 N N . LYS A 1 536 ? 43.751 47.354 42.529 1.00 48.26 578 LYS A N 1
ATOM 3949 C CA . LYS A 1 536 ? 45.126 47.753 42.245 1.00 46.98 578 LYS A CA 1
ATOM 3950 C C . LYS A 1 536 ? 46.133 46.646 42.527 1.00 43.31 578 LYS A C 1
ATOM 3951 O O . LYS A 1 536 ? 47.220 46.659 41.943 1.00 47.49 578 LYS A O 1
ATOM 3957 N N . VAL A 1 537 ? 45.811 45.704 43.414 1.00 43.04 579 VAL A N 1
ATOM 3958 C CA . VAL A 1 537 ? 46.727 44.629 43.781 1.00 42.74 579 VAL A CA 1
ATOM 3959 C C . VAL A 1 537 ? 46.318 43.299 43.162 1.00 42.66 579 VAL A C 1
ATOM 3960 O O . VAL A 1 537 ? 46.843 42.250 43.555 1.00 46.50 579 VAL A O 1
ATOM 3964 N N . LYS A 1 538 ? 45.395 43.313 42.203 1.00 38.45 580 LYS A N 1
ATOM 3965 C CA . LYS A 1 538 ? 44.920 42.105 41.541 1.00 40.66 580 LYS A CA 1
ATOM 3966 C C . LYS A 1 538 ? 45.545 41.969 40.160 1.00 46.92 580 LYS A C 1
ATOM 3967 O O . LYS A 1 538 ? 45.741 42.962 39.450 1.00 42.42 580 LYS A O 1
ATOM 3973 N N . GLY A 1 539 ? 45.840 40.732 39.778 1.00 44.44 581 GLY A N 1
ATOM 3974 C CA . GLY A 1 539 ? 46.125 40.384 38.405 1.00 46.64 581 GLY A CA 1
ATOM 3975 C C . GLY A 1 539 ? 44.876 39.904 37.698 1.00 45.66 581 GLY A C 1
ATOM 3976 O O . GLY A 1 539 ? 43.749 40.101 38.166 1.00 47.97 581 GLY A O 1
ATOM 3977 N N . ALA A 1 540 ? 45.078 39.246 36.561 1.00 42.76 582 ALA A N 1
ATOM 3978 C CA . ALA A 1 540 ? 43.953 38.751 35.788 1.00 40.12 582 ALA A CA 1
ATOM 3979 C C . ALA A 1 540 ? 43.335 37.526 36.453 1.00 41.87 582 ALA A C 1
ATOM 3980 O O . ALA A 1 540 ? 43.985 36.805 37.214 1.00 37.66 582 ALA A O 1
ATOM 3982 N N . LEU A 1 541 ? 42.059 37.296 36.147 1.00 43.85 583 LEU A N 1
ATOM 3983 C CA . LEU A 1 541 ? 41.307 36.161 36.664 1.00 45.76 583 LEU A CA 1
ATOM 3984 C C . LEU A 1 541 ? 40.967 35.210 35.525 1.00 43.43 583 LEU A C 1
ATOM 3985 O O . LEU A 1 541 ? 40.671 35.645 34.408 1.00 44.79 583 LEU A O 1
ATOM 3990 N N . ALA A 1 542 ? 41.009 33.911 35.812 1.00 40.49 584 ALA A N 1
ATOM 3991 C CA . ALA A 1 542 ? 40.663 32.898 34.824 1.00 40.91 584 ALA A CA 1
ATOM 3992 C C . ALA A 1 542 ? 39.147 32.819 34.680 1.00 46.23 584 ALA A C 1
ATOM 3993 O O . ALA A 1 542 ? 38.446 32.465 35.635 1.00 39.23 584 ALA A O 1
ATOM 3995 N N . THR A 1 543 ? 38.641 33.148 33.486 1.00 44.06 585 THR A N 1
ATOM 3996 C CA . THR A 1 543 ? 37.209 33.117 33.207 1.00 41.36 585 THR A CA 1
ATOM 3997 C C . THR A 1 543 ? 36.786 31.950 32.322 1.00 39.90 585 THR A C 1
ATOM 3998 O O . THR A 1 543 ? 35.584 31.713 32.167 1.00 45.32 585 THR A O 1
ATOM 4002 N N . SER A 1 544 ? 37.734 31.231 31.734 1.00 46.66 586 SER A N 1
ATOM 4003 C CA . SER A 1 544 ? 37.472 29.960 31.075 1.00 43.91 586 SER A CA 1
ATOM 4004 C C . SER A 1 544 ? 38.729 29.117 31.233 1.00 43.44 586 SER A C 1
ATOM 4005 O O . SER A 1 544 ? 39.742 29.585 31.756 1.00 47.20 586 SER A O 1
ATOM 4008 N N . ALA A 1 545 ? 38.661 27.865 30.781 1.00 48.79 587 ALA A N 1
ATOM 4009 C CA . ALA A 1 545 ? 39.772 26.935 30.963 1.00 51.74 587 ALA A CA 1
ATOM 4010 C C . ALA A 1 545 ? 41.067 27.481 30.371 1.00 49.85 587 ALA A C 1
ATOM 4011 O O . ALA A 1 545 ? 41.254 27.474 29.151 1.00 52.55 587 ALA A O 1
ATOM 4013 N N . GLY A 1 546 ? 41.963 27.964 31.229 1.00 50.17 588 GLY A N 1
ATOM 4014 C CA . GLY A 1 546 ? 43.249 28.460 30.792 1.00 51.46 588 GLY A CA 1
ATOM 4015 C C . GLY A 1 546 ? 43.255 29.862 30.221 1.00 52.12 588 GLY A C 1
ATOM 4016 O O . GLY A 1 546 ? 44.328 30.347 29.844 1.00 51.51 588 GLY A O 1
ATOM 4017 N N . LYS A 1 547 ? 42.108 30.534 30.153 1.00 44.92 589 LYS A N 1
ATOM 4018 C CA . LYS A 1 547 ? 42.014 31.865 29.570 1.00 49.32 589 LYS A CA 1
ATOM 4019 C C . LYS A 1 547 ? 41.659 32.895 30.639 1.00 48.04 589 LYS A C 1
ATOM 4020 O O . LYS A 1 547 ? 40.948 32.597 31.604 1.00 46.03 589 LYS A O 1
ATOM 4026 N N . TYR A 1 548 ? 42.155 34.117 30.455 1.00 45.38 590 TYR A N 1
ATOM 4027 C CA . TYR A 1 548 ? 42.200 35.093 31.533 1.00 45.84 590 TYR A CA 1
ATOM 4028 C C . TYR A 1 548 ? 41.604 36.427 31.103 1.00 46.68 590 TYR A C 1
ATOM 4029 O O . TYR A 1 548 ? 41.590 36.783 29.922 1.00 49.78 590 TYR A O 1
ATOM 4038 N N . THR A 1 549 ? 41.126 37.169 32.101 1.00 44.14 591 THR A N 1
ATOM 4039 C CA . THR A 1 549 ? 40.411 38.421 31.907 1.00 45.09 591 THR A CA 1
ATOM 4040 C C . THR A 1 549 ? 40.867 39.429 32.955 1.00 45.66 591 THR A C 1
ATOM 4041 O O . THR A 1 549 ? 41.072 39.071 34.119 1.00 44.92 591 THR A O 1
ATOM 4045 N N . THR A 1 550 ? 41.033 40.682 32.532 1.00 38.73 592 THR A N 1
ATOM 4046 C CA . THR A 1 550 ? 41.431 41.741 33.448 1.00 44.77 592 THR A CA 1
ATOM 4047 C C . THR A 1 550 ? 40.417 41.861 34.591 1.00 43.88 592 THR A C 1
ATOM 4048 O O . THR A 1 550 ? 39.221 41.613 34.399 1.00 44.08 592 THR A O 1
ATOM 4052 N N . PRO A 1 551 ? 40.870 42.240 35.796 1.00 44.96 593 PRO A N 1
ATOM 4053 C CA . PRO A 1 551 ? 40.100 41.886 37.007 1.00 44.09 593 PRO A CA 1
ATOM 4054 C C . PRO A 1 551 ? 38.773 42.610 37.165 1.00 40.68 593 PRO A C 1
ATOM 4055 O O . PRO A 1 551 ? 37.794 41.982 37.588 1.00 40.82 593 PRO A O 1
ATOM 4059 N N . ILE A 1 552 ? 38.698 43.910 36.873 1.00 41.75 594 ILE A N 1
ATOM 4060 C CA . ILE A 1 552 ? 37.412 44.597 36.985 1.00 42.03 594 ILE A CA 1
ATOM 4061 C C . ILE A 1 552 ? 36.404 43.981 36.024 1.00 42.29 594 ILE A C 1
ATOM 4062 O O . ILE A 1 552 ? 35.260 43.692 36.393 1.00 41.87 594 ILE A O 1
ATOM 4067 N N . THR A 1 553 ? 36.826 43.762 34.776 1.00 41.06 595 THR A N 1
ATOM 4068 C CA . THR A 1 553 ? 35.950 43.151 33.778 1.00 40.55 595 THR A CA 1
ATOM 4069 C C . THR A 1 553 ? 35.511 41.754 34.202 1.00 40.05 595 THR A C 1
ATOM 4070 O O . THR A 1 553 ? 34.344 41.386 34.030 1.00 41.32 595 THR A O 1
ATOM 4074 N N . ALA A 1 554 ? 36.429 40.963 34.766 1.00 38.11 596 ALA A N 1
ATOM 4075 C CA . ALA A 1 554 ? 36.073 39.616 35.200 1.00 42.00 596 ALA A CA 1
ATOM 4076 C C . ALA A 1 554 ? 35.008 39.650 36.288 1.00 42.11 596 ALA A C 1
ATOM 4077 O O . ALA A 1 554 ? 34.131 38.779 36.334 1.00 40.52 596 ALA A O 1
ATOM 4079 N N . THR A 1 555 ? 35.068 40.652 37.170 1.00 39.27 597 THR A N 1
ATOM 4080 C CA . THR A 1 555 ? 34.102 40.752 38.261 1.00 39.21 597 THR A CA 1
ATOM 4081 C C . THR A 1 555 ? 32.728 41.161 37.741 1.00 42.29 597 THR A C 1
ATOM 4082 O O . THR A 1 555 ? 31.724 40.496 38.027 1.00 41.42 597 THR A O 1
ATOM 4086 N N . CYS A 1 556 ? 32.666 42.256 36.970 1.00 40.54 598 CYS A N 1
ATOM 4087 C CA . CYS A 1 556 ? 31.389 42.724 36.437 1.00 39.61 598 CYS A CA 1
ATOM 4088 C C . CYS A 1 556 ? 30.756 41.701 35.504 1.00 37.92 598 CYS A C 1
ATOM 4089 O O . CYS A 1 556 ? 29.525 41.596 35.444 1.00 42.38 598 CYS A O 1
ATOM 4092 N N . THR A 1 557 ? 31.566 40.954 34.755 1.00 37.91 599 THR A N 1
ATOM 4093 C CA . THR A 1 557 ? 31.006 39.965 33.844 1.00 38.59 599 THR A CA 1
ATOM 4094 C C . THR A 1 557 ? 30.616 38.668 34.545 1.00 39.08 599 THR A C 1
ATOM 4095 O O . THR A 1 557 ? 30.211 37.719 33.865 1.00 43.52 599 THR A O 1
ATOM 4099 N N . SER A 1 558 ? 30.715 38.597 35.877 1.00 41.35 600 SER A N 1
ATOM 4100 C CA . SER A 1 558 ? 30.055 37.505 36.590 1.00 42.90 600 SER A CA 1
ATOM 4101 C C . SER A 1 558 ? 28.569 37.478 36.265 1.00 39.99 600 SER A C 1
ATOM 4102 O O . SER A 1 558 ? 27.981 36.404 36.083 1.00 43.64 600 SER A O 1
ATOM 4105 N N . CYS A 1 559 ? 27.946 38.653 36.181 1.00 35.50 601 CYS A N 1
ATOM 4106 C CA . CYS A 1 559 ? 26.526 38.760 35.882 1.00 37.64 601 CYS A CA 1
ATOM 4107 C C . CYS A 1 559 ? 26.240 39.312 34.494 1.00 40.10 601 CYS A C 1
ATOM 4108 O O . CYS A 1 559 ? 25.262 38.893 33.871 1.00 44.02 601 CYS A O 1
ATOM 4111 N N . HIS A 1 560 ? 27.080 40.220 33.990 1.00 41.60 602 HIS A N 1
ATOM 4112 C CA . HIS A 1 560 ? 26.894 40.842 32.682 1.00 45.64 602 HIS A CA 1
ATOM 4113 C C . HIS A 1 560 ? 27.646 40.072 31.605 1.00 43.36 602 HIS A C 1
ATOM 4114 O O . HIS A 1 560 ? 28.877 39.980 31.652 1.00 48.00 602 HIS A O 1
ATOM 4121 N N . ALA A 1 561 ? 26.918 39.562 30.621 1.00 41.72 603 ALA A N 1
ATOM 4122 C CA . ALA A 1 561 ? 27.577 39.004 29.452 1.00 44.82 603 ALA A CA 1
ATOM 4123 C C . ALA A 1 561 ? 28.489 40.062 28.834 1.00 44.84 603 ALA A C 1
ATOM 4124 O O . ALA A 1 561 ? 28.088 41.225 28.707 1.00 43.55 603 ALA A O 1
ATOM 4126 N N . PRO A 1 562 ? 29.722 39.706 28.463 1.00 47.63 604 PRO A N 1
ATOM 4127 C CA . PRO A 1 562 ? 30.644 40.726 27.929 1.00 45.71 604 PRO A CA 1
ATOM 4128 C C . PRO A 1 562 ? 30.113 41.429 26.693 1.00 45.27 604 PRO A C 1
ATOM 4129 O O . PRO A 1 562 ? 30.316 42.639 26.535 1.00 41.67 604 PRO A O 1
ATOM 4133 N N . GLU A 1 563 ? 29.424 40.702 25.814 1.00 46.09 605 GLU A N 1
ATOM 4134 C CA . GLU A 1 563 ? 28.916 41.307 24.591 1.00 48.02 605 GLU A CA 1
ATOM 4135 C C . GLU A 1 563 ? 27.784 42.288 24.858 1.00 46.77 605 GLU A C 1
ATOM 4136 O O . GLU A 1 563 ? 27.441 43.072 23.968 1.00 44.85 605 GLU A O 1
ATOM 4142 N N . SER A 1 564 ? 27.199 42.263 26.055 1.00 45.41 606 SER A N 1
ATOM 4143 C CA . SER A 1 564 ? 26.108 43.168 26.385 1.00 44.18 606 SER A CA 1
ATOM 4144 C C . SER A 1 564 ? 26.592 44.559 26.779 1.00 48.35 606 SER A C 1
ATOM 4145 O O . SER A 1 564 ? 25.766 45.462 26.952 1.00 44.64 606 SER A O 1
ATOM 4148 N N . ILE A 1 565 ? 27.901 44.748 26.928 1.00 46.68 607 ILE A N 1
ATOM 4149 C CA . ILE A 1 565 ? 28.475 46.031 27.314 1.00 41.92 607 ILE A CA 1
ATOM 4150 C C . ILE A 1 565 ? 28.670 46.842 26.034 1.00 40.26 607 ILE A C 1
ATOM 4151 O O . ILE A 1 565 ? 29.646 46.655 25.306 1.00 38.27 607 ILE A O 1
ATOM 4156 N N . GLY A 1 566 ? 27.741 47.768 25.778 1.00 43.04 608 GLY A N 1
ATOM 4157 C CA . GLY A 1 566 ? 27.667 48.411 24.472 1.00 41.92 608 GLY A CA 1
ATOM 4158 C C . GLY A 1 566 ? 28.942 49.123 24.051 1.00 44.01 608 GLY A C 1
ATOM 4159 O O . GLY A 1 566 ? 29.354 49.035 22.892 1.00 44.78 608 GLY A O 1
ATOM 4160 N N . HIS A 1 567 ? 29.581 49.842 24.975 1.00 41.35 609 HIS A N 1
ATOM 4161 C CA . HIS A 1 567 ? 30.777 50.600 24.616 1.00 43.87 609 HIS A CA 1
ATOM 4162 C C . HIS A 1 567 ? 32.001 49.722 24.393 1.00 48.15 609 HIS A C 1
ATOM 4163 O O . HIS A 1 567 ? 33.073 50.262 24.093 1.00 40.90 609 HIS A O 1
ATOM 4170 N N . GLY A 1 568 ? 31.882 48.407 24.561 1.00 44.94 610 GLY A N 1
ATOM 4171 C CA . GLY A 1 568 ? 32.985 47.503 24.301 1.00 42.35 610 GLY A CA 1
ATOM 4172 C C . GLY A 1 568 ? 34.054 47.551 25.381 1.00 46.94 610 GLY A C 1
ATOM 4173 O O . GLY A 1 568 ? 34.029 48.361 26.307 1.00 47.20 610 GLY A O 1
ATOM 4174 N N . LEU A 1 569 ? 35.030 46.656 25.235 1.00 41.81 611 LEU A N 1
ATOM 4175 C CA . LEU A 1 569 ? 36.102 46.535 26.209 1.00 44.54 611 LEU A CA 1
ATOM 4176 C C . LEU A 1 569 ? 37.487 46.874 25.670 1.00 45.34 611 LEU A C 1
ATOM 4177 O O . LEU A 1 569 ? 38.371 47.194 26.472 1.00 43.01 611 LEU A O 1
ATOM 4182 N N . GLU A 1 570 ? 37.695 46.834 24.349 1.00 44.55 612 GLU A N 1
ATOM 4183 C CA . GLU A 1 570 ? 39.017 47.112 23.791 1.00 42.30 612 GLU A CA 1
ATOM 4184 C C . GLU A 1 570 ? 39.454 48.547 24.069 1.00 44.18 612 GLU A C 1
ATOM 4185 O O . GLU A 1 570 ? 40.612 48.790 24.424 1.00 48.06 612 GLU A O 1
ATOM 4191 N N . ASN A 1 571 ? 38.541 49.511 23.920 1.00 42.34 613 ASN A N 1
ATOM 4192 C CA . ASN A 1 571 ? 38.879 50.911 24.165 1.00 45.91 613 ASN A CA 1
ATOM 4193 C C . ASN A 1 571 ? 39.149 51.199 25.634 1.00 45.67 613 ASN A C 1
ATOM 4194 O O . ASN A 1 571 ? 39.770 52.219 25.949 1.00 47.58 613 ASN A O 1
ATOM 4199 N N . MET A 1 572 ? 38.693 50.335 26.536 1.00 47.22 614 MET A N 1
ATOM 4200 C CA . MET A 1 572 ? 38.794 50.571 27.967 1.00 46.15 614 MET A CA 1
ATOM 4201 C C . MET A 1 572 ? 40.005 49.893 28.594 1.00 48.27 614 MET A C 1
ATOM 4202 O O . MET A 1 572 ? 40.146 49.912 29.822 1.00 49.80 614 MET A O 1
ATOM 4207 N N . GLY A 1 573 ? 40.873 49.290 27.786 1.00 46.37 615 GLY A N 1
ATOM 4208 C CA . GLY A 1 573 ? 42.089 48.678 28.281 1.00 48.99 615 GLY A CA 1
ATOM 4209 C C . GLY A 1 573 ? 41.960 47.249 28.760 1.00 42.95 615 GLY A C 1
ATOM 4210 O O . GLY A 1 573 ? 42.931 46.708 29.300 1.00 47.87 615 GLY A O 1
ATOM 4211 N N . ALA A 1 574 ? 40.810 46.613 28.568 1.00 44.43 616 ALA A N 1
ATOM 4212 C CA . ALA A 1 574 ? 40.569 45.292 29.124 1.00 42.00 616 ALA A CA 1
ATOM 4213 C C . ALA A 1 574 ? 40.903 44.194 28.118 1.00 48.58 616 ALA A C 1
ATOM 4214 O O . ALA A 1 574 ? 41.015 44.430 26.912 1.00 47.62 616 ALA A O 1
ATOM 4216 N N . ILE A 1 575 ? 41.066 42.980 28.646 1.00 46.22 617 ILE A N 1
ATOM 4217 C CA . ILE A 1 575 ? 41.306 41.771 27.866 1.00 41.77 617 ILE A CA 1
ATOM 4218 C C . ILE A 1 575 ? 40.319 40.714 28.340 1.00 49.25 617 ILE A C 1
ATOM 4219 O O . ILE A 1 575 ? 40.148 40.523 29.548 1.00 46.83 617 ILE A O 1
ATOM 4224 N N . VAL A 1 576 ? 39.667 40.036 27.396 1.00 44.82 618 VAL A N 1
ATOM 4225 C CA . VAL A 1 576 ? 38.614 39.069 27.695 1.00 44.90 618 VAL A CA 1
ATOM 4226 C C . VAL A 1 576 ? 39.041 37.715 27.146 1.00 47.20 618 VAL A C 1
ATOM 4227 O O . VAL A 1 576 ? 39.103 37.526 25.924 1.00 43.54 618 VAL A O 1
ATOM 4231 N N . ASN A 1 577 ? 39.327 36.771 28.049 1.00 44.92 619 ASN A N 1
ATOM 4232 C CA . ASN A 1 577 ? 39.707 35.403 27.689 1.00 42.88 619 ASN A CA 1
ATOM 4233 C C . ASN A 1 577 ? 40.915 35.389 26.754 1.00 46.88 619 ASN A C 1
ATOM 4234 O O . ASN A 1 577 ? 40.892 34.785 25.682 1.00 46.14 619 ASN A O 1
ATOM 4239 N N . GLY A 1 578 ? 41.982 36.070 27.174 1.00 43.76 620 GLY A N 1
ATOM 4240 C CA . GLY A 1 578 ? 43.229 36.086 26.455 1.00 48.95 620 GLY A CA 1
ATOM 4241 C C . GLY A 1 578 ? 44.291 35.230 27.116 1.00 54.93 620 GLY A C 1
ATOM 4242 O O . GLY A 1 578 ? 44.005 34.369 27.958 1.00 52.80 620 GLY A O 1
ATOM 4243 N N . ASP A 1 579 ? 45.541 35.471 26.726 1.00 57.17 621 ASP A N 1
ATOM 4244 C CA . ASP A 1 579 ? 46.663 34.762 27.323 1.00 61.27 621 ASP A CA 1
ATOM 4245 C C . ASP A 1 579 ? 46.911 35.249 28.747 1.00 54.43 621 ASP A C 1
ATOM 4246 O O . ASP A 1 579 ? 46.563 36.373 29.119 1.00 49.58 621 ASP A O 1
ATOM 4251 N N . TYR A 1 580 ? 47.540 34.379 29.540 1.00 50.14 622 TYR A N 1
ATOM 4252 C CA . TYR A 1 580 ? 47.882 34.715 30.918 1.00 50.34 622 TYR A CA 1
ATOM 4253 C C . TYR A 1 580 ? 48.705 35.996 30.983 1.00 53.00 622 TYR A C 1
ATOM 4254 O O . TYR A 1 580 ? 48.318 36.968 31.642 1.00 53.72 622 TYR A O 1
ATOM 4263 N N . VAL A 1 581 ? 49.848 36.017 30.293 1.00 51.27 623 VAL A N 1
ATOM 4264 C CA . VAL A 1 581 ? 50.719 37.189 30.340 1.00 52.77 623 VAL A CA 1
ATOM 4265 C C . VAL A 1 581 ? 50.000 38.408 29.774 1.00 52.83 623 VAL A C 1
ATOM 4266 O O . VAL A 1 581 ? 50.018 39.493 30.368 1.00 56.93 623 VAL A O 1
ATOM 4270 N N . GLN A 1 582 ? 49.333 38.237 28.629 1.00 52.51 624 GLN A N 1
ATOM 4271 C CA . GLN A 1 582 ? 48.664 39.357 27.967 1.00 59.96 624 GLN A CA 1
ATOM 4272 C C . GLN A 1 582 ? 47.621 39.997 28.877 1.00 58.50 624 GLN A C 1
ATOM 4273 O O . GLN A 1 582 ? 47.605 41.221 29.060 1.00 56.25 624 GLN A O 1
ATOM 4279 N N . ALA A 1 583 ? 46.738 39.181 29.457 1.00 55.36 625 ALA A N 1
ATOM 4280 C CA . ALA A 1 583 ? 45.715 39.716 30.349 1.00 52.59 625 ALA A CA 1
ATOM 4281 C C . ALA A 1 583 ? 46.342 40.355 31.582 1.00 48.40 625 ALA A C 1
ATOM 4282 O O . ALA A 1 583 ? 45.917 41.431 32.017 1.00 50.36 625 ALA A O 1
ATOM 4284 N N . ASN A 1 584 ? 47.367 39.716 32.147 1.00 49.16 626 ASN A N 1
ATOM 4285 C CA . ASN A 1 584 ? 48.018 40.273 33.326 1.00 52.63 626 ASN A CA 1
ATOM 4286 C C . ASN A 1 584 ? 48.765 41.563 33.009 1.00 52.39 626 ASN A C 1
ATOM 4287 O O . ASN A 1 584 ? 48.885 42.436 33.877 1.00 49.23 626 ASN A O 1
ATOM 4292 N N . GLN A 1 585 ? 49.263 41.708 31.778 1.00 54.00 627 GLN A N 1
ATOM 4293 C CA . GLN A 1 585 ? 49.913 42.955 31.386 1.00 51.37 627 GLN A CA 1
ATOM 4294 C C . GLN A 1 585 ? 48.931 44.118 31.359 1.00 51.02 627 GLN A C 1
ATOM 4295 O O . GLN A 1 585 ? 49.317 45.261 31.633 1.00 52.36 627 GLN A O 1
ATOM 4301 N N . ALA A 1 586 ? 47.666 43.852 31.039 1.00 48.75 628 ALA A N 1
ATOM 4302 C CA . ALA A 1 586 ? 46.636 44.876 30.962 1.00 51.07 628 ALA A CA 1
ATOM 4303 C C . ALA A 1 586 ? 45.837 45.015 32.252 1.00 48.18 628 ALA A C 1
ATOM 4304 O O . ALA A 1 586 ? 44.845 45.749 32.272 1.00 47.05 628 ALA A O 1
ATOM 4306 N N . ALA A 1 587 ? 46.255 44.343 33.330 1.00 46.33 629 ALA A N 1
ATOM 4307 C CA . ALA A 1 587 ? 45.423 44.267 34.529 1.00 47.55 629 ALA A CA 1
ATOM 4308 C C . ALA A 1 587 ? 45.220 45.638 35.165 1.00 53.18 629 ALA A C 1
ATOM 4309 O O . ALA A 1 587 ? 44.136 45.933 35.684 1.00 50.79 629 ALA A O 1
ATOM 4311 N N . GLN A 1 588 ? 46.244 46.492 35.134 1.00 47.52 630 GLN A N 1
ATOM 4312 C CA . GLN A 1 588 ? 46.139 47.843 35.666 1.00 49.19 630 GLN A CA 1
ATOM 4313 C C . GLN A 1 588 ? 45.883 48.882 34.576 1.00 49.54 630 GLN A C 1
ATOM 4314 O O . GLN A 1 588 ? 46.140 50.072 34.787 1.00 51.35 630 GLN A O 1
ATOM 4320 N N . SER A 1 589 ? 45.365 48.461 33.423 1.00 50.63 631 SER A N 1
ATOM 4321 C CA . SER A 1 589 ? 45.047 49.377 32.335 1.00 52.32 631 SER A CA 1
ATOM 4322 C C . SER A 1 589 ? 43.553 49.618 32.175 1.00 52.57 631 SER A C 1
ATOM 4323 O O . SER A 1 589 ? 43.150 50.330 31.248 1.00 53.09 631 SER A O 1
ATOM 4326 N N . GLU A 1 590 ? 42.724 49.052 33.047 1.00 46.86 632 GLU A N 1
ATOM 4327 C CA . GLU A 1 590 ? 41.283 49.222 32.948 1.00 45.44 632 GLU A CA 1
ATOM 4328 C C . GLU A 1 590 ? 40.883 50.618 33.410 1.00 50.30 632 GLU A C 1
ATOM 4329 O O . GLU A 1 590 ? 41.270 51.057 34.499 1.00 52.10 632 GLU A O 1
ATOM 4335 N N . THR A 1 591 ? 40.109 51.317 32.578 1.00 43.94 633 THR A N 1
ATOM 4336 C CA . THR A 1 591 ? 39.693 52.685 32.853 1.00 48.63 633 THR A CA 1
ATOM 4337 C C . THR A 1 591 ? 38.291 52.765 33.438 1.00 49.80 633 THR A C 1
ATOM 4338 O O . THR A 1 591 ? 37.722 53.860 33.496 1.00 51.38 633 THR A O 1
ATOM 4342 N N . CYS A 1 592 ? 37.736 51.635 33.891 1.00 43.65 634 CYS A N 1
ATOM 4343 C CA . CYS A 1 592 ? 36.308 51.553 34.192 1.00 44.18 634 CYS A CA 1
ATOM 4344 C C . CYS A 1 592 ? 35.878 52.578 35.234 1.00 48.22 634 CYS A C 1
ATOM 4345 O O . CYS A 1 592 ? 34.771 53.127 35.154 1.00 50.51 634 CYS A O 1
ATOM 4348 N N . PHE A 1 593 ? 36.725 52.849 36.220 1.00 44.63 635 PHE A N 1
ATOM 4349 C CA . PHE A 1 593 ? 36.301 53.685 37.333 1.00 47.11 635 PHE A CA 1
ATOM 4350 C C . PHE A 1 593 ? 36.472 55.174 37.064 1.00 48.62 635 PHE A C 1
ATOM 4351 O O . PHE A 1 593 ? 36.094 55.987 37.914 1.00 49.91 635 PHE A O 1
ATOM 4359 N N . TYR A 1 594 ? 37.003 55.557 35.900 1.00 51.65 636 TYR A N 1
ATOM 4360 C CA . TYR A 1 594 ? 36.922 56.955 35.493 1.00 53.19 636 TYR A CA 1
ATOM 4361 C C . TYR A 1 594 ? 35.473 57.385 35.295 1.00 53.76 636 TYR A C 1
ATOM 4362 O O . TYR A 1 594 ? 35.120 58.540 35.565 1.00 55.15 636 TYR A O 1
ATOM 4371 N N . CYS A 1 595 ? 34.618 56.471 34.838 1.00 50.71 637 CYS A N 1
ATOM 4372 C CA . CYS A 1 595 ? 33.204 56.753 34.632 1.00 50.33 637 CYS A CA 1
ATOM 4373 C C . CYS A 1 595 ? 32.312 56.089 35.676 1.00 48.69 637 CYS A C 1
ATOM 4374 O O . CYS A 1 595 ? 31.355 56.708 36.147 1.00 52.38 637 CYS A O 1
ATOM 4377 N N . HIS A 1 596 ? 32.611 54.853 36.071 1.00 47.35 638 HIS A N 1
ATOM 4378 C CA . HIS A 1 596 ? 31.771 54.142 37.025 1.00 46.47 638 HIS A CA 1
ATOM 4379 C C . HIS A 1 596 ? 32.091 54.546 38.452 1.00 46.14 638 HIS A C 1
ATOM 4380 O O . HIS A 1 596 ? 33.242 54.458 38.891 1.00 46.34 638 HIS A O 1
ATOM 4387 N N . LYS A 1 597 ? 31.065 54.968 39.183 1.00 46.64 639 LYS A N 1
ATOM 4388 C CA . LYS A 1 597 ? 31.187 55.295 40.602 1.00 50.02 639 LYS A CA 1
ATOM 4389 C C . LYS A 1 597 ? 30.169 54.474 41.383 1.00 47.16 639 LYS A C 1
ATOM 4390 O O . LYS A 1 597 ? 29.192 55.014 41.917 1.00 49.04 639 LYS A O 1
ATOM 4396 N N . PRO A 1 598 ? 30.368 53.158 41.473 1.00 46.22 640 PRO A N 1
ATOM 4397 C CA . PRO A 1 598 ? 29.376 52.318 42.152 1.00 43.56 640 PRO A CA 1
ATOM 4398 C C . PRO A 1 598 ? 29.402 52.503 43.661 1.00 45.48 640 PRO A C 1
ATOM 4399 O O . PRO A 1 598 ? 30.462 52.623 44.278 1.00 46.81 640 PRO A O 1
ATOM 4403 N N . THR A 1 599 ? 28.210 52.540 44.247 1.00 47.57 641 THR A N 1
ATOM 4404 C CA . THR A 1 599 ? 27.991 52.323 45.664 1.00 43.94 641 THR A CA 1
ATOM 4405 C C . THR A 1 599 ? 27.144 51.070 45.831 1.00 44.16 641 THR A C 1
ATOM 4406 O O . THR A 1 599 ? 26.379 50.716 44.926 1.00 43.74 641 THR A O 1
ATOM 4410 N N . PRO A 1 600 ? 27.260 50.371 46.959 1.00 47.24 642 PRO A N 1
ATOM 4411 C CA . PRO A 1 600 ? 26.387 49.206 47.180 1.00 42.91 642 PRO A CA 1
ATOM 4412 C C . PRO A 1 600 ? 24.907 49.526 47.034 1.00 47.98 642 PRO A C 1
ATOM 4413 O O . PRO A 1 600 ? 24.126 48.647 46.646 1.00 42.56 642 PRO A O 1
ATOM 4417 N N . THR A 1 601 ? 24.503 50.771 47.317 1.00 41.92 643 THR A N 1
ATOM 4418 C CA . THR A 1 601 ? 23.098 51.151 47.201 1.00 44.84 643 THR A CA 1
ATOM 4419 C C . THR A 1 601 ? 22.678 51.297 45.744 1.00 45.72 643 THR A C 1
ATOM 4420 O O . THR A 1 601 ? 21.576 50.887 45.366 1.00 53.65 643 THR A O 1
ATOM 4424 N N . ASP A 1 602 ? 23.531 51.897 44.919 1.00 43.23 644 ASP A N 1
ATOM 4425 C CA . ASP A 1 602 ? 23.289 52.001 43.480 1.00 45.92 644 ASP A CA 1
ATOM 4426 C C . ASP A 1 602 ? 24.643 51.860 42.794 1.00 51.02 644 ASP A C 1
ATOM 4427 O O . ASP A 1 602 ? 25.404 52.828 42.707 1.00 52.82 644 ASP A O 1
ATOM 4432 N N . HIS A 1 603 ? 24.943 50.655 42.317 1.00 48.21 645 HIS A N 1
ATOM 4433 C CA . HIS A 1 603 ? 26.220 50.399 41.663 1.00 45.97 645 HIS A CA 1
ATOM 4434 C C . HIS A 1 603 ? 26.238 50.817 40.199 1.00 48.61 645 HIS A C 1
ATOM 4435 O O . HIS A 1 603 ? 27.292 50.717 39.560 1.00 41.45 645 HIS A O 1
ATOM 4442 N N . THR A 1 604 ? 25.109 51.270 39.656 1.00 50.61 646 THR A N 1
ATOM 4443 C CA . THR A 1 604 ? 25.015 51.689 38.264 1.00 46.17 646 THR A CA 1
ATOM 4444 C C . THR A 1 604 ? 25.387 53.151 38.059 1.00 50.69 646 THR A C 1
ATOM 4445 O O . THR A 1 604 ? 25.277 53.650 36.934 1.00 51.86 646 THR A O 1
ATOM 4449 N N . GLN A 1 605 ? 25.817 53.845 39.113 1.00 51.56 647 GLN A N 1
ATOM 4450 C CA . GLN A 1 605 ? 26.103 55.270 39.013 1.00 50.57 647 GLN A CA 1
ATOM 4451 C C . GLN A 1 605 ? 27.295 55.499 38.091 1.00 48.93 647 GLN A C 1
ATOM 4452 O O . GLN A 1 605 ? 28.326 54.831 38.214 1.00 48.63 647 GLN A O 1
ATOM 4458 N N . VAL A 1 606 ? 27.150 56.441 37.160 1.00 49.87 648 VAL A N 1
ATOM 4459 C CA . VAL A 1 606 ? 28.212 56.788 36.227 1.00 54.20 648 VAL A CA 1
ATOM 4460 C C . VAL A 1 606 ? 28.414 58.294 36.248 1.00 56.16 648 VAL A C 1
ATOM 4461 O O . VAL A 1 606 ? 27.464 59.064 36.418 1.00 53.32 648 VAL A O 1
ATOM 4465 N N . LYS A 1 607 ? 29.664 58.714 36.078 1.00 56.21 649 LYS A N 1
ATOM 4466 C CA . LYS A 1 607 ? 30.015 60.125 35.988 1.00 62.00 649 LYS A CA 1
ATOM 4467 C C . LYS A 1 607 ? 30.044 60.498 34.516 1.00 63.98 649 LYS A C 1
ATOM 4468 O O . LYS A 1 607 ? 30.920 60.041 33.772 1.00 59.91 649 LYS A O 1
ATOM 4474 N N . MET A 1 608 ? 29.081 61.320 34.100 1.00 65.42 650 MET A N 1
ATOM 4475 C CA . MET A 1 608 ? 28.982 61.789 32.712 1.00 69.47 650 MET A CA 1
ATOM 4476 C C . MET A 1 608 ? 29.612 63.163 32.605 1.00 66.28 650 MET A C 1
ATOM 4477 O O . MET A 1 608 ? 30.672 63.325 31.990 1.00 72.01 650 MET A O 1
ATOM 4482 N N . ALA B 1 1 ? -11.419 18.011 49.580 1.00 111.64 43 ALA B N 1
ATOM 4483 C CA . ALA B 1 1 ? -10.113 17.542 49.124 1.00 116.32 43 ALA B CA 1
ATOM 4484 C C . ALA B 1 1 ? -10.130 16.944 47.705 1.00 114.05 43 ALA B C 1
ATOM 4485 O O . ALA B 1 1 ? -9.260 17.283 46.899 1.00 111.43 43 ALA B O 1
ATOM 4487 N N . PRO B 1 2 ? -11.107 16.049 47.379 1.00 116.97 44 PRO B N 1
ATOM 4488 C CA . PRO B 1 2 ? -11.160 15.520 46.006 1.00 112.43 44 PRO B CA 1
ATOM 4489 C C . PRO B 1 2 ? -11.433 16.610 44.982 1.00 103.80 44 PRO B C 1
ATOM 4490 O O . PRO B 1 2 ? -12.550 16.716 44.465 1.00 98.30 44 PRO B O 1
ATOM 4494 N N . ALA B 1 3 ? -10.414 17.423 44.695 1.00 103.20 45 ALA B N 1
ATOM 4495 C CA . ALA B 1 3 ? -10.555 18.532 43.762 1.00 94.87 45 ALA B CA 1
ATOM 4496 C C . ALA B 1 3 ? -11.127 18.048 42.438 1.00 89.98 45 ALA B C 1
ATOM 4497 O O . ALA B 1 3 ? -10.710 17.015 41.907 1.00 89.99 45 ALA B O 1
ATOM 4499 N N . ILE B 1 4 ? -12.105 18.797 41.920 1.00 82.80 46 ILE B N 1
ATOM 4500 C CA . ILE B 1 4 ? -12.812 18.384 40.715 1.00 79.61 46 ILE B CA 1
ATOM 4501 C C . ILE B 1 4 ? -11.829 18.278 39.558 1.00 76.57 46 ILE B C 1
ATOM 4502 O O . ILE B 1 4 ? -11.094 19.225 39.251 1.00 72.98 46 ILE B O 1
ATOM 4507 N N . GLN B 1 5 ? -11.801 17.111 38.917 1.00 70.38 47 GLN B N 1
ATOM 4508 C CA . GLN B 1 5 ? -10.903 16.907 37.787 1.00 74.29 47 GLN B CA 1
ATOM 4509 C C . GLN B 1 5 ? -11.496 17.483 36.507 1.00 75.55 47 GLN B C 1
ATOM 4510 O O . GLN B 1 5 ? -10.879 18.328 35.850 1.00 71.19 47 GLN B O 1
ATOM 4516 N N . ILE B 1 6 ? -12.700 17.042 36.147 1.00 71.42 48 ILE B N 1
ATOM 4517 C CA . ILE B 1 6 ? -13.342 17.405 34.890 1.00 71.32 48 ILE B CA 1
ATOM 4518 C C . ILE B 1 6 ? -14.721 17.980 35.179 1.00 73.97 48 ILE B C 1
ATOM 4519 O O . ILE B 1 6 ? -15.459 17.458 36.022 1.00 69.42 48 ILE B O 1
ATOM 4524 N N . LEU B 1 7 ? -15.070 19.052 34.473 1.00 63.65 49 LEU B N 1
ATOM 4525 C CA . LEU B 1 7 ? -16.426 19.585 34.470 1.00 59.50 49 LEU B CA 1
ATOM 4526 C C . LEU B 1 7 ? -17.109 19.168 33.171 1.00 60.20 49 LEU B C 1
ATOM 4527 O O . LEU B 1 7 ? -16.631 19.503 32.081 1.00 57.68 49 LEU B O 1
ATOM 4532 N N . ASN B 1 8 ? -18.215 18.438 33.285 1.00 55.10 50 ASN B N 1
ATOM 4533 C CA . ASN B 1 8 ? -19.001 18.011 32.135 1.00 57.75 50 ASN B CA 1
ATOM 4534 C C . ASN B 1 8 ? -20.281 18.829 32.067 1.00 57.63 50 ASN B C 1
ATOM 4535 O O . ASN B 1 8 ? -21.012 18.925 33.057 1.00 56.83 50 ASN B O 1
ATOM 4540 N N . PHE B 1 9 ? -20.555 19.404 30.900 1.00 54.35 51 PHE B N 1
ATOM 4541 C CA . PHE B 1 9 ? -21.732 20.234 30.686 1.00 48.35 51 PHE B CA 1
ATOM 4542 C C . PHE B 1 9 ? -22.734 19.490 29.811 1.00 49.64 51 PHE B C 1
ATOM 4543 O O . PHE B 1 9 ? -22.364 18.925 28.778 1.00 52.85 51 PHE B O 1
ATOM 4551 N N . THR B 1 10 ? -23.998 19.490 30.226 1.00 48.50 52 THR B N 1
ATOM 4552 C CA . THR B 1 10 ? -25.099 19.005 29.401 1.00 51.59 52 THR B CA 1
ATOM 4553 C C . THR B 1 10 ? -26.100 20.139 29.233 1.00 51.19 52 THR B C 1
ATOM 4554 O O . THR B 1 10 ? -26.618 20.665 30.223 1.00 51.52 52 THR B O 1
ATOM 4558 N N . PHE B 1 11 ? -26.358 20.526 27.987 1.00 46.92 53 PHE B N 1
ATOM 4559 C CA . PHE B 1 11 ? -27.256 21.637 27.697 1.00 47.65 53 PHE B CA 1
ATOM 4560 C C . PHE B 1 11 ? -28.675 21.108 27.531 1.00 54.38 53 PHE B C 1
ATOM 4561 O O . PHE B 1 11 ? -28.927 20.238 26.688 1.00 53.49 53 PHE B O 1
ATOM 4569 N N . ASP B 1 12 ? -29.598 21.636 28.333 1.00 48.03 54 ASP B N 1
ATOM 4570 C CA . ASP B 1 12 ? -30.976 21.165 28.350 1.00 48.23 54 ASP B CA 1
ATOM 4571 C C . ASP B 1 12 ? -31.927 22.070 27.582 1.00 45.08 54 ASP B C 1
ATOM 4572 O O . ASP B 1 12 ? -32.859 21.576 26.944 1.00 50.66 54 ASP B O 1
ATOM 4577 N N . LYS B 1 13 ? -31.712 23.382 27.622 1.00 43.64 55 LYS B N 1
ATOM 4578 C CA . LYS B 1 13 ? -32.502 24.318 26.835 1.00 49.09 55 LYS B CA 1
ATOM 4579 C C . LYS B 1 13 ? -31.632 25.513 26.483 1.00 51.27 55 LYS B C 1
ATOM 4580 O O . LYS B 1 13 ? -31.016 26.112 27.369 1.00 53.93 55 LYS B O 1
ATOM 4586 N N . SER B 1 14 ? -31.580 25.850 25.195 1.00 50.51 56 SER B N 1
ATOM 4587 C CA . SER B 1 14 ? -30.829 27.006 24.714 1.00 52.24 56 SER B CA 1
ATOM 4588 C C . SER B 1 14 ? -31.652 27.682 23.631 1.00 47.60 56 SER B C 1
ATOM 4589 O O . SER B 1 14 ? -31.946 27.061 22.606 1.00 46.47 56 SER B O 1
ATOM 4592 N N . VAL B 1 15 ? -32.027 28.944 23.853 1.00 48.74 57 VAL B N 1
ATOM 4593 C CA . VAL B 1 15 ? -32.944 29.661 22.972 1.00 51.06 57 VAL B CA 1
ATOM 4594 C C . VAL B 1 15 ? -32.589 31.143 22.957 1.00 53.97 57 VAL B C 1
ATOM 4595 O O . VAL B 1 15 ? -31.850 31.643 23.809 1.00 52.13 57 VAL B O 1
ATOM 4599 N N . ILE B 1 16 ? -33.131 31.845 21.969 1.00 50.23 58 ILE B N 1
ATOM 4600 C CA . ILE B 1 16 ? -33.193 33.299 21.956 1.00 57.87 58 ILE B CA 1
ATOM 4601 C C . ILE B 1 16 ? -34.664 33.671 22.043 1.00 59.23 58 ILE B C 1
ATOM 4602 O O . ILE B 1 16 ? -35.453 33.311 21.161 1.00 64.07 58 ILE B O 1
ATOM 4607 N N . THR B 1 17 ? -35.042 34.365 23.109 1.00 58.80 59 THR B N 1
ATOM 4608 C CA . THR B 1 17 ? -36.419 34.801 23.312 1.00 58.76 59 THR B CA 1
ATOM 4609 C C . THR B 1 17 ? -36.452 36.313 23.142 1.00 59.13 59 THR B C 1
ATOM 4610 O O . THR B 1 17 ? -35.970 37.049 24.009 1.00 60.28 59 THR B O 1
ATOM 4614 N N . ASN B 1 18 ? -37.003 36.767 22.015 1.00 58.38 60 ASN B N 1
ATOM 4615 C CA . ASN B 1 18 ? -37.115 38.191 21.704 1.00 55.29 60 ASN B CA 1
ATOM 4616 C C . ASN B 1 18 ? -35.762 38.893 21.838 1.00 58.99 60 ASN B C 1
ATOM 4617 O O . ASN B 1 18 ? -35.630 39.937 22.481 1.00 58.99 60 ASN B O 1
ATOM 4622 N N . GLY B 1 19 ? -34.738 38.290 21.233 1.00 54.05 61 GLY B N 1
ATOM 4623 C CA . GLY B 1 19 ? -33.422 38.892 21.158 1.00 57.20 61 GLY B CA 1
ATOM 4624 C C . GLY B 1 19 ? -32.488 38.608 22.318 1.00 57.66 61 GLY B C 1
ATOM 4625 O O . GLY B 1 19 ? -31.335 39.061 22.283 1.00 56.19 61 GLY B O 1
ATOM 4626 N N . VAL B 1 20 ? -32.930 37.875 23.331 1.00 54.45 62 VAL B N 1
ATOM 4627 C CA . VAL B 1 20 ? -32.153 37.638 24.545 1.00 54.05 62 VAL B CA 1
ATOM 4628 C C . VAL B 1 20 ? -31.781 36.159 24.600 1.00 50.14 62 VAL B C 1
ATOM 4629 O O . VAL B 1 20 ? -32.673 35.300 24.569 1.00 53.19 62 VAL B O 1
ATOM 4633 N N . PRO B 1 21 ? -30.498 35.815 24.672 1.00 48.27 63 PRO B N 1
ATOM 4634 C CA . PRO B 1 21 ? -30.110 34.408 24.830 1.00 50.88 63 PRO B CA 1
ATOM 4635 C C . PRO B 1 21 ? -30.262 33.927 26.265 1.00 48.37 63 PRO B C 1
ATOM 4636 O O . PRO B 1 21 ? -30.136 34.692 27.224 1.00 48.43 63 PRO B O 1
ATOM 4640 N N . SER B 1 22 ? -30.526 32.628 26.399 1.00 45.33 64 SER B N 1
ATOM 4641 C CA . SER B 1 22 ? -30.576 31.975 27.700 1.00 49.08 64 SER B CA 1
ATOM 4642 C C . SER B 1 22 ? -30.227 30.504 27.528 1.00 49.24 64 SER B C 1
ATOM 4643 O O . SER B 1 22 ? -30.637 29.875 26.549 1.00 50.27 64 SER B O 1
ATOM 4646 N N . VAL B 1 23 ? -29.476 29.960 28.484 1.00 45.93 65 VAL B N 1
ATOM 4647 C CA . VAL B 1 23 ? -29.113 28.548 28.488 1.00 50.02 65 VAL B CA 1
ATOM 4648 C C . VAL B 1 23 ? -29.482 27.945 29.835 1.00 51.37 65 VAL B C 1
ATOM 4649 O O . VAL B 1 23 ? -29.305 28.579 30.881 1.00 43.51 65 VAL B O 1
ATOM 4653 N N . GLU B 1 24 ? -29.991 26.715 29.806 1.00 48.00 66 GLU B N 1
ATOM 4654 C CA . GLU B 1 24 ? -30.210 25.911 31.000 1.00 50.59 66 GLU B CA 1
ATOM 4655 C C . GLU B 1 24 ? -29.397 24.632 30.864 1.00 54.36 66 GLU B C 1
ATOM 4656 O O . GLU B 1 24 ? -29.514 23.925 29.856 1.00 53.58 66 GLU B O 1
ATOM 4662 N N . PHE B 1 25 ? -28.573 24.335 31.869 1.00 50.00 67 PHE B N 1
ATOM 4663 C CA . PHE B 1 25 ? -27.593 23.271 31.714 1.00 46.96 67 PHE B CA 1
ATOM 4664 C C . PHE B 1 25 ? -27.329 22.575 33.041 1.00 52.96 67 PHE B C 1
ATOM 4665 O O . PHE B 1 25 ? -27.629 23.097 34.118 1.00 49.69 67 PHE B O 1
ATOM 4673 N N . THR B 1 26 ? -26.748 21.381 32.937 1.00 51.84 68 THR B N 1
ATOM 4674 C CA . THR B 1 26 ? -26.326 20.577 34.074 1.00 51.25 68 THR B CA 1
ATOM 4675 C C . THR B 1 26 ? -24.812 20.412 34.042 1.00 50.35 68 THR B C 1
ATOM 4676 O O . THR B 1 26 ? -24.224 20.210 32.974 1.00 54.61 68 THR B O 1
ATOM 4680 N N . VAL B 1 27 ? -24.182 20.507 35.212 1.00 53.60 69 VAL B N 1
ATOM 4681 C CA . VAL B 1 27 ? -22.738 20.363 35.358 1.00 49.83 69 VAL B CA 1
ATOM 4682 C C . VAL B 1 27 ? -22.458 19.207 36.307 1.00 57.24 69 VAL B C 1
ATOM 4683 O O . VAL B 1 27 ? -22.953 19.192 37.441 1.00 53.66 69 VAL B O 1
ATOM 4687 N N . THR B 1 28 ? -21.656 18.250 35.846 1.00 54.22 70 THR B N 1
ATOM 4688 C CA . THR B 1 28 ? -21.266 17.095 36.638 1.00 58.32 70 THR B CA 1
ATOM 4689 C C . THR B 1 28 ? -19.752 16.932 36.584 1.00 62.14 70 THR B C 1
ATOM 4690 O O . THR B 1 28 ? -19.083 17.446 35.682 1.00 59.09 70 THR B O 1
ATOM 4694 N N . ASN B 1 29 ? -19.211 16.208 37.564 1.00 62.63 71 ASN B N 1
ATOM 4695 C CA . ASN B 1 29 ? -17.773 16.007 37.653 1.00 64.81 71 ASN B CA 1
ATOM 4696 C C . ASN B 1 29 ? -17.382 14.716 36.933 1.00 67.20 71 ASN B C 1
ATOM 4697 O O . ASN B 1 29 ? -18.176 14.118 36.202 1.00 63.53 71 ASN B O 1
ATOM 4702 N N . GLU B 1 30 ? -16.143 14.268 37.149 1.00 68.85 72 GLU B N 1
ATOM 4703 C CA . GLU B 1 30 ? -15.612 13.087 36.480 1.00 69.22 72 GLU B CA 1
ATOM 4704 C C . GLU B 1 30 ? -16.312 11.797 36.891 1.00 74.49 72 GLU B C 1
ATOM 4705 O O . GLU B 1 30 ? -16.126 10.776 36.219 1.00 74.44 72 GLU B O 1
ATOM 4711 N N . ASN B 1 31 ? -17.105 11.813 37.965 1.00 70.94 73 ASN B N 1
ATOM 4712 C CA . ASN B 1 31 ? -17.811 10.630 38.442 1.00 72.50 73 ASN B CA 1
ATOM 4713 C C . ASN B 1 31 ? -19.323 10.750 38.277 1.00 71.88 73 ASN B C 1
ATOM 4714 O O . ASN B 1 31 ? -20.074 10.069 38.983 1.00 73.96 73 ASN B O 1
ATOM 4719 N N . ASP B 1 32 ? -19.782 11.608 37.364 1.00 74.83 74 ASP B N 1
ATOM 4720 C CA . ASP B 1 32 ? -21.202 11.840 37.094 1.00 72.14 74 ASP B CA 1
ATOM 4721 C C . ASP B 1 32 ? -21.939 12.431 38.292 1.00 68.14 74 ASP B C 1
ATOM 4722 O O . ASP B 1 32 ? -23.171 12.360 38.360 1.00 71.59 74 ASP B O 1
ATOM 4727 N N . LEU B 1 33 ? -21.212 13.029 39.236 1.00 66.60 75 LEU B N 1
ATOM 4728 C CA . LEU B 1 33 ? -21.872 13.619 40.395 1.00 66.61 75 LEU B CA 1
ATOM 4729 C C . LEU B 1 33 ? -22.140 15.105 40.160 1.00 63.25 75 LEU B C 1
ATOM 4730 O O . LEU B 1 33 ? -21.318 15.791 39.546 1.00 59.92 75 LEU B O 1
ATOM 4735 N N . PRO B 1 34 ? -23.280 15.612 40.634 1.00 60.91 76 PRO B N 1
ATOM 4736 C CA . PRO B 1 34 ? -23.598 17.031 40.435 1.00 52.30 76 PRO B CA 1
ATOM 4737 C C . PRO B 1 34 ? -22.542 17.944 41.037 1.00 60.45 76 PRO B C 1
ATOM 4738 O O . PRO B 1 34 ? -21.871 17.601 42.013 1.00 64.50 76 PRO B O 1
ATOM 4742 N N . VAL B 1 35 ? -22.397 19.122 40.435 1.00 58.95 77 VAL B N 1
ATOM 4743 C CA . VAL B 1 35 ? -21.452 20.139 40.883 1.00 57.16 77 VAL B CA 1
ATOM 4744 C C . VAL B 1 35 ? -22.268 21.328 41.372 1.00 58.84 77 VAL B C 1
ATOM 4745 O O . VAL B 1 35 ? -22.959 21.984 40.583 1.00 59.03 77 VAL B O 1
ATOM 4749 N N . VAL B 1 36 ? -22.184 21.614 42.669 1.00 59.63 78 VAL B N 1
ATOM 4750 C CA . VAL B 1 36 ? -23.033 22.605 43.318 1.00 49.03 78 VAL B CA 1
ATOM 4751 C C . VAL B 1 36 ? -22.184 23.788 43.761 1.00 52.27 78 VAL B C 1
ATOM 4752 O O . VAL B 1 36 ? -21.082 23.613 44.295 1.00 55.46 78 VAL B O 1
ATOM 4756 N N . GLY B 1 37 ? -22.694 24.994 43.522 1.00 48.72 79 GLY B N 1
ATOM 4757 C CA . GLY B 1 37 ? -22.084 26.194 44.055 1.00 55.18 79 GLY B CA 1
ATOM 4758 C C . GLY B 1 37 ? -21.078 26.889 43.166 1.00 56.98 79 GLY B C 1
ATOM 4759 O O . GLY B 1 37 ? -20.268 27.671 43.678 1.00 56.34 79 GLY B O 1
ATOM 4760 N N . LEU B 1 38 ? -21.104 26.641 41.855 1.00 54.30 80 LEU B N 1
ATOM 4761 C CA . LEU B 1 38 ? -20.142 27.267 40.955 1.00 51.55 80 LEU B CA 1
ATOM 4762 C C . LEU B 1 38 ? -20.260 28.786 41.012 1.00 45.15 80 LEU B C 1
ATOM 4763 O O . LEU B 1 38 ? -21.361 29.338 41.084 1.00 51.57 80 LEU B O 1
ATOM 4768 N N . GLN B 1 39 ? -19.113 29.461 40.979 1.00 48.00 81 GLN B N 1
ATOM 4769 C CA . GLN B 1 39 ? -19.022 30.870 41.353 1.00 53.03 81 GLN B CA 1
ATOM 4770 C C . GLN B 1 39 ? -18.835 31.830 40.186 1.00 56.76 81 GLN B C 1
ATOM 4771 O O . GLN B 1 39 ? -19.486 32.877 40.154 1.00 58.35 81 GLN B O 1
ATOM 4777 N N . LYS B 1 40 ? -17.953 31.534 39.230 1.00 51.81 82 LYS B N 1
ATOM 4778 C CA . LYS B 1 40 ? -17.679 32.468 38.143 1.00 55.86 82 LYS B CA 1
ATOM 4779 C C . LYS B 1 40 ? -17.711 31.758 36.800 1.00 56.27 82 LYS B C 1
ATOM 4780 O O . LYS B 1 40 ? -17.103 30.694 36.636 1.00 52.59 82 LYS B O 1
ATOM 4786 N N . MET B 1 41 ? -18.404 32.369 35.840 1.00 52.15 83 MET B N 1
ATOM 4787 C CA . MET B 1 41 ? -18.501 31.859 34.482 1.00 48.56 83 MET B CA 1
ATOM 4788 C C . MET B 1 41 ? -18.607 33.035 33.522 1.00 52.49 83 MET B C 1
ATOM 4789 O O . MET B 1 41 ? -19.200 34.068 33.848 1.00 54.07 83 MET B O 1
ATOM 4794 N N . ARG B 1 42 ? -18.027 32.870 32.335 1.00 47.80 84 ARG B N 1
ATOM 4795 C CA . ARG B 1 42 ? -18.179 33.823 31.243 1.00 45.46 84 ARG B CA 1
ATOM 4796 C C . ARG B 1 42 ? -19.062 33.200 30.172 1.00 46.15 84 ARG B C 1
ATOM 4797 O O . ARG B 1 42 ? -18.850 32.049 29.777 1.00 46.97 84 ARG B O 1
ATOM 4805 N N . PHE B 1 43 ? -20.058 33.952 29.719 1.00 46.84 85 PHE B N 1
ATOM 4806 C CA . PHE B 1 43 ? -21.006 33.488 28.718 1.00 47.06 85 PHE B CA 1
ATOM 4807 C C . PHE B 1 43 ? -20.854 34.339 27.468 1.00 49.59 85 PHE B C 1
ATOM 4808 O O . PHE B 1 43 ? -20.815 35.570 27.556 1.00 50.24 85 PHE B O 1
ATOM 4816 N N . ALA B 1 44 ? -20.765 33.686 26.312 1.00 45.95 86 ALA B N 1
ATOM 4817 C CA . ALA B 1 44 ? -20.594 34.366 25.040 1.00 41.02 86 ALA B CA 1
ATOM 4818 C C . ALA B 1 44 ? -21.659 33.885 24.067 1.00 45.09 86 ALA B C 1
ATOM 4819 O O . ALA B 1 44 ? -22.125 32.746 24.147 1.00 41.38 86 ALA B O 1
ATOM 4821 N N . ALA B 1 45 ? -22.050 34.769 23.153 1.00 41.00 87 ALA B N 1
ATOM 4822 C CA . ALA B 1 45 ? -23.059 34.462 22.149 1.00 43.94 87 ALA B CA 1
ATOM 4823 C C . ALA B 1 45 ? -22.524 34.817 20.773 1.00 51.36 87 ALA B C 1
ATOM 4824 O O . ALA B 1 45 ? -21.804 35.810 20.611 1.00 42.30 87 ALA B O 1
ATOM 4826 N N . ALA B 1 46 ? -22.883 34.006 19.780 1.00 46.08 88 ALA B N 1
ATOM 4827 C CA . ALA B 1 46 ? -22.396 34.220 18.427 1.00 45.41 88 ALA B CA 1
ATOM 4828 C C . ALA B 1 46 ? -23.404 33.667 17.430 1.00 47.94 88 ALA B C 1
ATOM 4829 O O . ALA B 1 46 ? -24.300 32.888 17.775 1.00 44.51 88 ALA B O 1
ATOM 4831 N N . GLN B 1 47 ? -23.214 34.068 16.173 1.00 41.57 89 GLN B N 1
ATOM 4832 C CA . GLN B 1 47 ? -24.100 33.778 15.054 1.00 43.73 89 GLN B CA 1
ATOM 4833 C C . GLN B 1 47 ? -23.271 33.220 13.903 1.00 42.01 89 GLN B C 1
ATOM 4834 O O . GLN B 1 47 ? -22.145 33.672 13.680 1.00 43.46 89 GLN B O 1
ATOM 4840 N N . LEU B 1 48 ? -23.824 32.259 13.158 1.00 40.77 90 LEU B N 1
ATOM 4841 C CA . LEU B 1 48 ? -23.101 31.622 12.055 1.00 42.60 90 LEU B CA 1
ATOM 4842 C C . LEU B 1 48 ? -23.753 31.953 10.712 1.00 40.44 90 LEU B C 1
ATOM 4843 O O . LEU B 1 48 ? -24.865 31.496 10.424 1.00 41.58 90 LEU B O 1
ATOM 4848 N N . ILE B 1 49 ? -23.051 32.720 9.885 1.00 39.69 91 ILE B N 1
ATOM 4849 C CA . ILE B 1 49 ? -23.468 32.904 8.489 1.00 41.10 91 ILE B CA 1
ATOM 4850 C C . ILE B 1 49 ? -23.172 31.626 7.709 1.00 39.80 91 ILE B C 1
ATOM 4851 O O . ILE B 1 49 ? -22.048 31.102 7.795 1.00 41.43 91 ILE B O 1
ATOM 4856 N N . PRO B 1 50 ? -24.124 31.086 6.952 1.00 41.71 92 PRO B N 1
ATOM 4857 C CA . PRO B 1 50 ? -23.867 29.844 6.206 1.00 44.87 92 PRO B CA 1
ATOM 4858 C C . PRO B 1 50 ? -22.974 30.082 4.993 1.00 45.29 92 PRO B C 1
ATOM 4859 O O . PRO B 1 50 ? -22.689 31.213 4.595 1.00 43.68 92 PRO B O 1
ATOM 4863 N N . GLN B 1 51 ? -22.523 28.975 4.403 1.00 48.68 93 GLN B N 1
ATOM 4864 C CA . GLN B 1 51 ? -21.661 29.048 3.228 1.00 48.21 93 GLN B CA 1
ATOM 4865 C C . GLN B 1 51 ? -22.397 29.710 2.071 1.00 49.63 93 GLN B C 1
ATOM 4866 O O . GLN B 1 51 ? -23.532 29.345 1.752 1.00 47.74 93 GLN B O 1
ATOM 4872 N N . GLY B 1 52 ? -21.745 30.690 1.443 1.00 49.56 94 GLY B N 1
ATOM 4873 C CA . GLY B 1 52 ? -22.275 31.340 0.265 1.00 47.66 94 GLY B CA 1
ATOM 4874 C C . GLY B 1 52 ? -23.191 32.517 0.523 1.00 54.20 94 GLY B C 1
ATOM 4875 O O . GLY B 1 52 ? -23.508 33.249 -0.425 1.00 54.11 94 GLY B O 1
ATOM 4876 N N . ALA B 1 53 ? -23.613 32.736 1.772 1.00 50.70 95 ALA B N 1
ATOM 4877 C CA . ALA B 1 53 ? -24.625 33.753 2.044 1.00 50.89 95 ALA B CA 1
ATOM 4878 C C . ALA B 1 53 ? -24.086 35.159 1.808 1.00 54.00 95 ALA B C 1
ATOM 4879 O O . ALA B 1 53 ? -24.815 36.032 1.325 1.00 56.79 95 ALA B O 1
ATOM 4881 N N . THR B 1 54 ? -22.820 35.399 2.135 1.00 55.18 96 THR B N 1
ATOM 4882 C CA . THR B 1 54 ? -22.211 36.705 1.919 1.00 53.26 96 THR B CA 1
ATOM 4883 C C . THR B 1 54 ? -21.666 36.890 0.508 1.00 53.90 96 THR B C 1
ATOM 4884 O O . THR B 1 54 ? -21.155 37.970 0.198 1.00 52.53 96 THR B O 1
ATOM 4888 N N . GLY B 1 55 ? -21.764 35.885 -0.345 1.00 56.28 97 GLY B N 1
ATOM 4889 C CA . GLY B 1 55 ? -21.216 35.937 -1.690 1.00 51.23 97 GLY B CA 1
ATOM 4890 C C . GLY B 1 55 ? -20.870 34.539 -2.176 1.00 49.90 97 GLY B C 1
ATOM 4891 O O . GLY B 1 55 ? -20.544 33.639 -1.409 1.00 48.88 97 GLY B O 1
ATOM 4892 N N . ALA B 1 56 ? -20.944 34.357 -3.494 1.00 45.93 98 ALA B N 1
ATOM 4893 C CA . ALA B 1 56 ? -20.718 33.044 -4.086 1.00 47.00 98 ALA B CA 1
ATOM 4894 C C . ALA B 1 56 ? -19.310 32.554 -3.775 1.00 41.84 98 ALA B C 1
ATOM 4895 O O . ALA B 1 56 ? -18.335 33.296 -3.919 1.00 44.01 98 ALA B O 1
ATOM 4897 N N . GLY B 1 57 ? -19.211 31.304 -3.314 1.00 39.80 99 GLY B N 1
ATOM 4898 C CA . GLY B 1 57 ? -17.942 30.716 -2.939 1.00 40.34 99 GLY B CA 1
ATOM 4899 C C . GLY B 1 57 ? -17.408 31.092 -1.568 1.00 45.88 99 GLY B C 1
ATOM 4900 O O . GLY B 1 57 ? -16.376 30.546 -1.159 1.00 46.02 99 GLY B O 1
ATOM 4901 N N . ASN B 1 58 ? -18.058 31.998 -0.841 1.00 45.02 100 ASN B N 1
ATOM 4902 C CA . ASN B 1 58 ? -17.536 32.415 0.454 1.00 45.39 100 ASN B CA 1
ATOM 4903 C C . ASN B 1 58 ? -17.774 31.334 1.507 1.00 42.87 100 ASN B C 1
ATOM 4904 O O . ASN B 1 58 ? -18.689 30.511 1.397 1.00 39.61 100 ASN B O 1
ATOM 4909 N N . ALA B 1 59 ? -16.922 31.329 2.527 1.00 41.81 101 ALA B N 1
ATOM 4910 C CA . ALA B 1 59 ? -17.012 30.335 3.584 1.00 43.28 101 ALA B CA 1
ATOM 4911 C C . ALA B 1 59 ? -18.088 30.722 4.591 1.00 42.31 101 ALA B C 1
ATOM 4912 O O . ALA B 1 59 ? -18.545 31.867 4.643 1.00 40.05 101 ALA B O 1
ATOM 4914 N N . SER B 1 60 ? -18.504 29.739 5.387 1.00 41.81 102 SER B N 1
ATOM 4915 C CA . SER B 1 60 ? -19.303 30.037 6.568 1.00 39.85 102 SER B CA 1
ATOM 4916 C C . SER B 1 60 ? -18.478 30.875 7.537 1.00 41.38 102 SER B C 1
ATOM 4917 O O . SER B 1 60 ? -17.247 30.791 7.570 1.00 46.03 102 SER B O 1
ATOM 4920 N N . GLN B 1 61 ? -19.160 31.697 8.331 1.00 41.62 103 GLN B N 1
ATOM 4921 C CA . GLN B 1 61 ? -18.459 32.736 9.074 1.00 40.22 103 GLN B CA 1
ATOM 4922 C C . GLN B 1 61 ? -19.207 33.081 10.354 1.00 43.38 103 GLN B C 1
ATOM 4923 O O . GLN B 1 61 ? -20.413 33.338 10.319 1.00 45.95 103 GLN B O 1
ATOM 4929 N N . TRP B 1 62 ? -18.489 33.103 11.475 1.00 39.55 104 TRP B N 1
ATOM 4930 C CA . TRP B 1 62 ? -19.089 33.500 12.740 1.00 42.89 104 TRP B CA 1
ATOM 4931 C C . TRP B 1 62 ? -19.178 35.017 12.846 1.00 48.70 104 TRP B C 1
ATOM 4932 O O . TRP B 1 62 ? -18.333 35.752 12.324 1.00 48.63 104 TRP B O 1
ATOM 4943 N N . GLN B 1 63 ? -20.218 35.481 13.539 1.00 43.61 105 GLN B N 1
ATOM 4944 C CA . GLN B 1 63 ? -20.284 36.838 14.066 1.00 42.89 105 GLN B CA 1
ATOM 4945 C C . GLN B 1 63 ? -20.375 36.753 15.583 1.00 45.51 105 GLN B C 1
ATOM 4946 O O . GLN B 1 63 ? -21.262 36.079 16.117 1.00 45.65 105 GLN B O 1
ATOM 4952 N N . TYR B 1 64 ? -19.459 37.433 16.271 1.00 40.36 106 TYR B N 1
ATOM 4953 C CA . TYR B 1 64 ? -19.318 37.335 17.722 1.00 47.59 106 TYR B CA 1
ATOM 4954 C C . TYR B 1 64 ? -20.035 38.517 18.378 1.00 51.50 106 TYR B C 1
ATOM 4955 O O . TYR B 1 64 ? -19.549 39.653 18.328 1.00 47.82 106 TYR B O 1
ATOM 4964 N N . PHE B 1 65 ? -21.193 38.245 18.996 1.00 44.74 107 PHE B N 1
ATOM 4965 C CA . PHE B 1 65 ? -21.988 39.312 19.604 1.00 50.17 107 PHE B CA 1
ATOM 4966 C C . PHE B 1 65 ? -21.278 39.936 20.799 1.00 48.63 107 PHE B C 1
ATOM 4967 O O . PHE B 1 65 ? -21.336 41.155 20.993 1.00 52.64 107 PHE B O 1
ATOM 4975 N N . GLY B 1 66 ? -20.623 39.120 21.617 1.00 49.52 108 GLY B N 1
ATOM 4976 C CA . GLY B 1 66 ? -19.987 39.601 22.827 1.00 54.18 108 GLY B CA 1
ATOM 4977 C C . GLY B 1 66 ? -20.119 38.612 23.968 1.00 52.05 108 GLY B C 1
ATOM 4978 O O . GLY B 1 66 ? -20.718 37.545 23.804 1.00 50.17 108 GLY B O 1
ATOM 4979 N N . ASP B 1 67 ? -19.574 38.953 25.132 1.00 51.28 109 ASP B N 1
ATOM 4980 C CA . ASP B 1 67 ? -19.585 38.052 26.273 1.00 52.19 109 ASP B CA 1
ATOM 4981 C C . ASP B 1 67 ? -19.960 38.815 27.539 1.00 56.29 109 ASP B C 1
ATOM 4982 O O . ASP B 1 67 ? -19.945 40.049 27.581 1.00 52.37 109 ASP B O 1
ATOM 4987 N N . GLU B 1 68 ? -20.309 38.053 28.577 1.00 56.26 110 GLU B N 1
ATOM 4988 C CA . GLU B 1 68 ? -20.638 38.578 29.895 1.00 54.46 110 GLU B CA 1
ATOM 4989 C C . GLU B 1 68 ? -19.996 37.689 30.950 1.00 50.71 110 GLU B C 1
ATOM 4990 O O . GLU B 1 68 ? -20.065 36.461 30.854 1.00 50.95 110 GLU B O 1
ATOM 4996 N N . THR B 1 69 ? -19.379 38.307 31.954 1.00 46.30 111 THR B N 1
ATOM 4997 C CA . THR B 1 69 ? -18.706 37.587 33.031 1.00 48.01 111 THR B CA 1
ATOM 4998 C C . THR B 1 69 ? -19.538 37.690 34.304 1.00 53.62 111 THR B C 1
ATOM 4999 O O . THR B 1 69 ? -19.758 38.793 34.817 1.00 54.33 111 THR B O 1
ATOM 5003 N N . CYS B 1 70 ? -19.984 36.547 34.819 1.00 51.96 112 CYS B N 1
ATOM 5004 C CA . CYS B 1 70 ? -20.856 36.505 35.986 1.00 52.65 112 CYS B CA 1
ATOM 5005 C C . CYS B 1 70 ? -20.092 35.950 37.181 1.00 55.51 112 CYS B C 1
ATOM 5006 O O . CYS B 1 70 ? -19.611 34.812 37.144 1.00 49.38 112 CYS B O 1
ATOM 5009 N N . ASP B 1 71 ? -19.992 36.754 38.238 1.00 58.30 113 ASP B N 1
ATOM 5010 C CA . ASP B 1 71 ? -19.437 36.339 39.521 1.00 58.76 113 ASP B CA 1
ATOM 5011 C C . ASP B 1 71 ? -20.566 36.345 40.544 1.00 62.40 113 ASP B C 1
ATOM 5012 O O . ASP B 1 71 ? -21.213 37.377 40.748 1.00 62.53 113 ASP B O 1
ATOM 5017 N N . VAL B 1 72 ? -20.811 35.193 41.172 1.00 61.00 114 VAL B N 1
ATOM 5018 C CA . VAL B 1 72 ? -21.831 35.128 42.217 1.00 62.99 114 VAL B CA 1
ATOM 5019 C C . VAL B 1 72 ? -21.460 36.046 43.375 1.00 65.70 114 VAL B C 1
ATOM 5020 O O . VAL B 1 72 ? -22.322 36.710 43.965 1.00 74.15 114 VAL B O 1
ATOM 5024 N N . ALA B 1 73 ? -20.168 36.119 43.702 1.00 68.74 115 ALA B N 1
ATOM 5025 C CA . ALA B 1 73 ? -19.699 36.980 44.780 1.00 66.54 115 ALA B CA 1
ATOM 5026 C C . ALA B 1 73 ? -19.555 38.437 44.359 1.00 70.89 115 ALA B C 1
ATOM 5027 O O . ALA B 1 73 ? -19.444 39.308 45.228 1.00 76.72 115 ALA B O 1
ATOM 5029 N N . ALA B 1 74 ? -19.553 38.727 43.059 1.00 70.80 116 ALA B N 1
ATOM 5030 C CA . ALA B 1 74 ? -19.369 40.099 42.599 1.00 67.15 116 ALA B CA 1
ATOM 5031 C C . ALA B 1 74 ? -20.425 40.488 41.573 1.00 68.49 116 ALA B C 1
ATOM 5032 O O . ALA B 1 74 ? -21.603 40.151 41.724 1.00 72.18 116 ALA B O 1
ATOM 5034 N N . THR B 1 75 ? -20.010 41.194 40.526 1.00 70.36 117 THR B N 1
ATOM 5035 C CA . THR B 1 75 ? -20.950 41.680 39.525 1.00 67.18 117 THR B CA 1
ATOM 5036 C C . THR B 1 75 ? -21.424 40.547 38.619 1.00 62.86 117 THR B C 1
ATOM 5037 O O . THR B 1 75 ? -20.673 39.620 38.306 1.00 63.54 117 THR B O 1
ATOM 5041 N N . CYS B 1 76 ? -22.689 40.624 38.205 1.00 65.32 118 CYS B N 1
ATOM 5042 C CA . CYS B 1 76 ? -23.265 39.692 37.242 1.00 59.21 118 CYS B CA 1
ATOM 5043 C C . CYS B 1 76 ? -24.263 40.426 36.356 1.00 58.79 118 CYS B C 1
ATOM 5044 O O . CYS B 1 76 ? -25.369 40.761 36.804 1.00 62.02 118 CYS B O 1
ATOM 5047 N N . PRO B 1 77 ? -23.911 40.684 35.094 1.00 55.67 119 PRO B N 1
ATOM 5048 C CA . PRO B 1 77 ? -24.815 41.457 34.224 1.00 56.43 119 PRO B CA 1
ATOM 5049 C C . PRO B 1 77 ? -26.165 40.799 34.001 1.00 53.64 119 PRO B C 1
ATOM 5050 O O . PRO B 1 77 ? -27.189 41.494 33.964 1.00 58.08 119 PRO B O 1
ATOM 5054 N N . GLY B 1 78 ? -26.200 39.480 33.843 1.00 52.57 120 GLY B N 1
ATOM 5055 C CA . GLY B 1 78 ? -27.425 38.762 33.579 1.00 52.21 120 GLY B CA 1
ATOM 5056 C C . GLY B 1 78 ? -28.044 38.171 34.830 1.00 56.52 120 GLY B C 1
ATOM 5057 O O . GLY B 1 78 ? -27.791 38.611 35.957 1.00 54.82 120 GLY B O 1
ATOM 5058 N N . THR B 1 79 ? -28.872 37.151 34.623 1.00 50.50 121 THR B N 1
ATOM 5059 C CA . THR B 1 79 ? -29.546 36.440 35.705 1.00 57.26 121 THR B CA 1
ATOM 5060 C C . THR B 1 79 ? -28.981 35.025 35.784 1.00 51.39 121 THR B C 1
ATOM 5061 O O . THR B 1 79 ? -29.327 34.161 34.973 1.00 55.14 121 THR B O 1
ATOM 5065 N N . PHE B 1 80 ? -28.125 34.794 36.772 1.00 48.99 122 PHE B N 1
ATOM 5066 C CA . PHE B 1 80 ? -27.541 33.485 37.033 1.00 53.43 122 PHE B CA 1
ATOM 5067 C C . PHE B 1 80 ? -28.311 32.813 38.163 1.00 55.23 122 PHE B C 1
ATOM 5068 O O . PHE B 1 80 ? -28.544 33.427 39.210 1.00 52.00 122 PHE B O 1
ATOM 5076 N N . VAL B 1 81 ? -28.709 31.560 37.949 1.00 56.51 123 VAL B N 1
ATOM 5077 C CA . VAL B 1 81 ? -29.482 30.801 38.927 1.00 54.19 123 VAL B CA 1
ATOM 5078 C C . VAL B 1 81 ? -28.802 29.456 39.147 1.00 55.35 123 VAL B C 1
ATOM 5079 O O . VAL B 1 81 ? -28.635 28.675 38.202 1.00 51.78 123 VAL B O 1
ATOM 5083 N N . ASP B 1 82 ? -28.421 29.186 40.393 1.00 57.25 124 ASP B N 1
ATOM 5084 C CA . ASP B 1 82 ? -27.890 27.892 40.805 1.00 49.92 124 ASP B CA 1
ATOM 5085 C C . ASP B 1 82 ? -28.998 27.163 41.558 1.00 54.87 124 ASP B C 1
ATOM 5086 O O . ASP B 1 82 ? -29.392 27.583 42.650 1.00 54.50 124 ASP B O 1
ATOM 5091 N N . GLN B 1 83 ? -29.495 26.071 40.978 1.00 54.97 125 GLN B N 1
ATOM 5092 C CA . GLN B 1 83 ? -30.602 25.322 41.558 1.00 49.97 125 GLN B CA 1
ATOM 5093 C C . GLN B 1 83 ? -30.155 24.300 42.597 1.00 57.53 125 GLN B C 1
ATOM 5094 O O . GLN B 1 83 ? -30.974 23.485 43.034 1.00 59.84 125 GLN B O 1
ATOM 5100 N N . LYS B 1 84 ? -28.882 24.322 42.995 1.00 52.16 126 LYS B N 1
ATOM 5101 C CA . LYS B 1 84 ? -28.390 23.540 44.132 1.00 60.46 126 LYS B CA 1
ATOM 5102 C C . LYS B 1 84 ? -28.601 22.042 43.931 1.00 54.56 126 LYS B C 1
ATOM 5103 O O . LYS B 1 84 ? -28.777 21.292 44.894 1.00 55.25 126 LYS B O 1
ATOM 5109 N N . ASN B 1 85 ? -28.591 21.602 42.668 1.00 53.43 127 ASN B N 1
ATOM 5110 C CA . ASN B 1 85 ? -28.713 20.180 42.367 1.00 52.33 127 ASN B CA 1
ATOM 5111 C C . ASN B 1 85 ? -27.896 19.782 41.140 1.00 54.52 127 ASN B C 1
ATOM 5112 O O . ASN B 1 85 ? -28.136 18.707 40.578 1.00 51.13 127 ASN B O 1
ATOM 5117 N N . GLY B 1 86 ? -26.947 20.610 40.709 1.00 54.36 128 GLY B N 1
ATOM 5118 C CA . GLY B 1 86 ? -26.266 20.430 39.451 1.00 56.79 128 GLY B CA 1
ATOM 5119 C C . GLY B 1 86 ? -26.848 21.238 38.307 1.00 56.28 128 GLY B C 1
ATOM 5120 O O . GLY B 1 86 ? -26.120 21.556 37.361 1.00 53.86 128 GLY B O 1
ATOM 5121 N N . HIS B 1 87 ? -28.131 21.586 38.373 1.00 53.67 129 HIS B N 1
ATOM 5122 C CA . HIS B 1 87 ? -28.767 22.342 37.303 1.00 53.51 129 HIS B CA 1
ATOM 5123 C C . HIS B 1 87 ? -28.524 23.834 37.477 1.00 51.93 129 HIS B C 1
ATOM 5124 O O . HIS B 1 87 ? -28.553 24.361 38.592 1.00 52.85 129 HIS B O 1
ATOM 5131 N N . TYR B 1 88 ? -28.288 24.515 36.359 1.00 49.79 130 TYR B N 1
ATOM 5132 C CA . TYR B 1 88 ? -28.049 25.947 36.344 1.00 50.12 130 TYR B CA 1
ATOM 5133 C C . TYR B 1 88 ? -28.872 26.585 35.234 1.00 51.20 130 TYR B C 1
ATOM 5134 O O . TYR B 1 88 ? -29.466 25.906 34.392 1.00 49.71 130 TYR B O 1
ATOM 5143 N N . SER B 1 89 ? -28.896 27.912 35.241 1.00 46.07 131 SER B N 1
ATOM 5144 C CA . SER B 1 89 ? -29.541 28.666 34.180 1.00 48.30 131 SER B CA 1
ATOM 5145 C C . SER B 1 89 ? -28.906 30.045 34.132 1.00 47.75 131 SER B C 1
ATOM 5146 O O . SER B 1 89 ? -28.611 30.631 35.176 1.00 53.32 131 SER B O 1
ATOM 5149 N N . TYR B 1 90 ? -28.680 30.547 32.922 1.00 45.13 132 TYR B N 1
ATOM 5150 C CA . TYR B 1 90 ? -28.178 31.900 32.732 1.00 47.41 132 TYR B CA 1
ATOM 5151 C C . TYR B 1 90 ? -28.995 32.593 31.659 1.00 49.71 132 TYR B C 1
ATOM 5152 O O . TYR B 1 90 ? -29.256 32.015 30.599 1.00 49.59 132 TYR B O 1
ATOM 5161 N N . THR B 1 91 ? -29.393 33.829 31.938 1.00 51.55 133 THR B N 1
ATOM 5162 C CA . THR B 1 91 ? -30.072 34.680 30.973 1.00 51.92 133 THR B CA 1
ATOM 5163 C C . THR B 1 91 ? -29.208 35.910 30.748 1.00 50.73 133 THR B C 1
ATOM 5164 O O . THR B 1 91 ? -28.848 36.603 31.706 1.00 49.25 133 THR B O 1
ATOM 5168 N N . PHE B 1 92 ? -28.859 36.161 29.490 1.00 52.40 134 PHE B N 1
ATOM 5169 C CA . PHE B 1 92 ? -27.985 37.273 29.151 1.00 53.02 134 PHE B CA 1
ATOM 5170 C C . PHE B 1 92 ? -28.653 38.607 29.460 1.00 53.28 134 PHE B C 1
ATOM 5171 O O . PHE B 1 92 ? -29.878 38.744 29.411 1.00 49.01 134 PHE B O 1
ATOM 5179 N N . ASN B 1 93 ? -27.822 39.598 29.786 1.00 57.75 135 ASN B N 1
ATOM 5180 C CA . ASN B 1 93 ? -28.280 40.982 29.793 1.00 55.01 135 ASN B CA 1
ATOM 5181 C C . ASN B 1 93 ? -28.414 41.514 28.369 1.00 60.77 135 ASN B C 1
ATOM 5182 O O . ASN B 1 93 ? -29.394 42.196 28.047 1.00 58.20 135 ASN B O 1
ATOM 5187 N N . MET B 1 94 ? -27.433 41.204 27.519 1.00 62.92 136 MET B N 1
ATOM 5188 C CA . MET B 1 94 ? -27.436 41.530 26.096 1.00 62.34 136 MET B CA 1
ATOM 5189 C C . MET B 1 94 ? -28.786 41.261 25.448 1.00 59.67 136 MET B C 1
ATOM 5190 O O . MET B 1 94 ? -29.410 40.225 25.692 1.00 59.98 136 MET B O 1
ATOM 5195 N N . ASN B 1 95 ? -29.222 42.188 24.602 1.00 57.40 137 ASN B N 1
ATOM 5196 C CA . ASN B 1 95 ? -30.244 41.911 23.601 1.00 60.54 137 ASN B CA 1
ATOM 5197 C C . ASN B 1 95 ? -29.572 41.978 22.238 1.00 58.87 137 ASN B C 1
ATOM 5198 O O . ASN B 1 95 ? -28.971 43.000 21.891 1.00 56.99 137 ASN B O 1
ATOM 5203 N N . LEU B 1 96 ? -29.673 40.888 21.473 1.00 55.62 138 LEU B N 1
ATOM 5204 C CA . LEU B 1 96 ? -28.936 40.789 20.217 1.00 55.79 138 LEU B CA 1
ATOM 5205 C C . LEU B 1 96 ? -29.400 41.821 19.194 1.00 55.81 138 LEU B C 1
ATOM 5206 O O . LEU B 1 96 ? -28.594 42.285 18.379 1.00 53.93 138 LEU B O 1
ATOM 5211 N N . THR B 1 97 ? -30.680 42.203 19.223 1.00 58.25 139 THR B N 1
ATOM 5212 C CA . THR B 1 97 ? -31.179 43.194 18.276 1.00 58.24 139 THR B CA 1
ATOM 5213 C C . THR B 1 97 ? -30.612 44.589 18.520 1.00 58.65 139 THR B C 1
ATOM 5214 O O . THR B 1 97 ? -30.815 45.472 17.680 1.00 58.33 139 THR B O 1
ATOM 5218 N N . ALA B 1 98 ? -29.904 44.804 19.631 1.00 59.46 140 ALA B N 1
ATOM 5219 C CA . ALA B 1 98 ? -29.313 46.094 19.962 1.00 54.81 140 ALA B CA 1
ATOM 5220 C C . ALA B 1 98 ? -27.810 46.132 19.708 1.00 60.59 140 ALA B C 1
ATOM 5221 O O . ALA B 1 98 ? -27.126 47.038 20.198 1.00 60.02 140 ALA B O 1
ATOM 5223 N N . ASN B 1 99 ? -27.280 45.164 18.967 1.00 60.23 141 ASN B N 1
ATOM 5224 C CA . ASN B 1 99 ? -25.871 45.174 18.606 1.00 57.23 141 ASN B CA 1
ATOM 5225 C C . ASN B 1 99 ? -25.630 46.171 17.478 1.00 56.72 141 ASN B C 1
ATOM 5226 O O . ASN B 1 99 ? -26.429 46.283 16.544 1.00 55.57 141 ASN B O 1
ATOM 5231 N N . ALA B 1 100 ? -24.519 46.904 17.570 1.00 60.43 142 ALA B N 1
ATOM 5232 C CA . ALA B 1 100 ? -24.255 47.962 16.601 1.00 65.49 142 ALA B CA 1
ATOM 5233 C C . ALA B 1 100 ? -23.649 47.416 15.313 1.00 65.46 142 ALA B C 1
ATOM 5234 O O . ALA B 1 100 ? -24.011 47.862 14.218 1.00 64.92 142 ALA B O 1
ATOM 5236 N N . LYS B 1 101 ? -22.736 46.449 15.421 1.00 64.37 143 LYS B N 1
ATOM 5237 C CA . LYS B 1 101 ? -21.986 45.965 14.271 1.00 60.27 143 LYS B CA 1
ATOM 5238 C C . LYS B 1 101 ? -22.577 44.716 13.630 1.00 60.94 143 LYS B C 1
ATOM 5239 O O . LYS B 1 101 ? -22.193 44.383 12.505 1.00 67.09 143 LYS B O 1
ATOM 5245 N N . ILE B 1 102 ? -23.490 44.018 14.303 1.00 57.23 144 ILE B N 1
ATOM 5246 C CA . ILE B 1 102 ? -24.056 42.770 13.801 1.00 51.87 144 ILE B CA 1
ATOM 5247 C C . ILE B 1 102 ? -25.572 42.861 13.861 1.00 54.64 144 ILE B C 1
ATOM 5248 O O . ILE B 1 102 ? -26.134 43.255 14.889 1.00 54.37 144 ILE B O 1
ATOM 5253 N N . THR B 1 103 ? -26.235 42.483 12.770 1.00 51.45 145 THR B N 1
ATOM 5254 C CA . THR B 1 103 ? -27.692 42.413 12.742 1.00 54.62 145 THR B CA 1
ATOM 5255 C C . THR B 1 103 ? -28.109 40.987 13.088 1.00 51.43 145 THR B C 1
ATOM 5256 O O . THR B 1 103 ? -27.840 40.052 12.327 1.00 49.16 145 THR B O 1
ATOM 5260 N N . TYR B 1 104 ? -28.762 40.823 14.236 1.00 50.69 146 TYR B N 1
ATOM 5261 C CA . TYR B 1 104 ? -29.200 39.507 14.680 1.00 48.43 146 TYR B CA 1
ATOM 5262 C C . TYR B 1 104 ? -30.267 38.951 13.741 1.00 52.10 146 TYR B C 1
ATOM 5263 O O . TYR B 1 104 ? -31.178 39.668 13.316 1.00 54.42 146 TYR B O 1
ATOM 5272 N N . ASN B 1 105 ? -30.152 37.658 13.423 1.00 47.23 147 ASN B N 1
ATOM 5273 C CA . ASN B 1 105 ? -30.995 36.993 12.429 1.00 43.60 147 ASN B CA 1
ATOM 5274 C C . ASN B 1 105 ? -31.467 35.663 13.006 1.00 49.09 147 ASN B C 1
ATOM 5275 O O . ASN B 1 105 ? -30.689 34.707 13.077 1.00 49.85 147 ASN B O 1
ATOM 5280 N N . ASP B 1 106 ? -32.747 35.587 13.388 1.00 52.39 148 ASP B N 1
ATOM 5281 C CA . ASP B 1 106 ? -33.251 34.375 14.026 1.00 48.29 148 ASP B CA 1
ATOM 5282 C C . ASP B 1 106 ? -33.395 33.209 13.061 1.00 49.79 148 ASP B C 1
ATOM 5283 O O . ASP B 1 106 ? -33.892 32.153 13.464 1.00 50.86 148 ASP B O 1
ATOM 5288 N N . GLN B 1 107 ? -32.976 33.354 11.811 1.00 51.45 149 GLN B N 1
ATOM 5289 C CA . GLN B 1 107 ? -32.943 32.224 10.900 1.00 50.81 149 GLN B CA 1
ATOM 5290 C C . GLN B 1 107 ? -31.542 31.644 10.745 1.00 48.71 149 GLN B C 1
ATOM 5291 O O . GLN B 1 107 ? -31.387 30.591 10.122 1.00 53.51 149 GLN B O 1
ATOM 5297 N N . LEU B 1 108 ? -30.529 32.287 11.320 1.00 48.56 150 LEU B N 1
ATOM 5298 C CA . LEU B 1 108 ? -29.178 31.747 11.343 1.00 48.44 150 LEU B CA 1
ATOM 5299 C C . LEU B 1 108 ? -28.972 30.885 12.585 1.00 49.54 150 LEU B C 1
ATOM 5300 O O . LEU B 1 108 ? -29.636 31.071 13.610 1.00 45.54 150 LEU B O 1
ATOM 5305 N N . ALA B 1 109 ? -28.052 29.927 12.478 1.00 47.64 151 ALA B N 1
ATOM 5306 C CA . ALA B 1 109 ? -27.691 29.098 13.622 1.00 48.26 151 ALA B CA 1
ATOM 5307 C C . ALA B 1 109 ? -26.999 29.935 14.693 1.00 43.16 151 ALA B C 1
ATOM 5308 O O . ALA B 1 109 ? -26.169 30.795 14.389 1.00 43.90 151 ALA B O 1
ATOM 5310 N N . GLN B 1 110 ? -27.340 29.677 15.953 1.00 39.66 152 GLN B N 1
ATOM 5311 C CA . GLN B 1 110 ? -26.803 30.429 17.077 1.00 41.03 152 GLN B CA 1
ATOM 5312 C C . GLN B 1 110 ? -25.890 29.551 17.925 1.00 39.52 152 GLN B C 1
ATOM 5313 O O . GLN B 1 110 ? -25.958 28.322 17.888 1.00 41.46 152 GLN B O 1
ATOM 5319 N N . ARG B 1 111 ? -25.035 30.205 18.705 1.00 41.17 153 ARG B N 1
ATOM 5320 C CA . ARG B 1 111 ? -24.098 29.497 19.561 1.00 45.06 153 ARG B CA 1
ATOM 5321 C C . ARG B 1 111 ? -23.906 30.273 20.857 1.00 43.60 153 ARG B C 1
ATOM 5322 O O . ARG B 1 111 ? -23.798 31.502 20.844 1.00 39.52 153 ARG B O 1
ATOM 5330 N N . VAL B 1 112 ? -23.871 29.545 21.972 1.00 39.14 154 VAL B N 1
ATOM 5331 C CA . VAL B 1 112 ? -23.484 30.092 23.265 1.00 37.19 154 VAL B CA 1
ATOM 5332 C C . VAL B 1 112 ? -22.310 29.276 23.790 1.00 36.87 154 VAL B C 1
ATOM 5333 O O . VAL B 1 112 ? -22.360 28.040 23.796 1.00 42.49 154 VAL B O 1
ATOM 5337 N N . LEU B 1 113 ? -21.251 29.967 24.200 1.00 40.01 155 LEU B N 1
ATOM 5338 C CA . LEU B 1 113 ? -20.073 29.359 24.797 1.00 45.12 155 LEU B CA 1
ATOM 5339 C C . LEU B 1 113 ? -19.982 29.729 26.271 1.00 43.26 155 LEU B C 1
ATOM 5340 O O . LEU B 1 113 ? -20.476 30.776 26.700 1.00 46.76 155 LEU B O 1
ATOM 5345 N N . ILE B 1 114 ? -19.332 28.863 27.043 1.00 45.38 156 ILE B N 1
ATOM 5346 C CA . ILE B 1 114 ? -19.163 29.057 28.477 1.00 48.29 156 ILE B CA 1
ATOM 5347 C C . ILE B 1 114 ? -17.713 28.774 28.842 1.00 47.78 156 ILE B C 1
ATOM 5348 O O . ILE B 1 114 ? -17.161 27.741 28.448 1.00 48.80 156 ILE B O 1
ATOM 5353 N N . ARG B 1 115 ? -17.097 29.694 29.578 1.00 44.26 157 ARG B N 1
ATOM 5354 C CA . ARG B 1 115 ? -15.832 29.447 30.260 1.00 52.20 157 ARG B CA 1
ATOM 5355 C C . ARG B 1 115 ? -16.087 29.481 31.762 1.00 51.75 157 ARG B C 1
ATOM 5356 O O . ARG B 1 115 ? -16.483 30.520 32.304 1.00 46.69 157 ARG B O 1
ATOM 5364 N N . ALA B 1 116 ? -15.876 28.348 32.426 1.00 48.36 158 ALA B N 1
ATOM 5365 C CA . ALA B 1 116 ? -15.966 28.274 33.878 1.00 48.99 158 ALA B CA 1
ATOM 5366 C C . ALA B 1 116 ? -14.590 28.567 34.466 1.00 49.12 158 ALA B C 1
ATOM 5367 O O . ALA B 1 116 ? -13.628 27.844 34.191 1.00 50.01 158 ALA B O 1
ATOM 5369 N N . TYR B 1 117 ? -14.495 29.640 35.250 1.00 51.23 159 TYR B N 1
ATOM 5370 C CA . TYR B 1 117 ? -13.231 30.018 35.862 1.00 52.75 159 TYR B CA 1
ATOM 5371 C C . TYR B 1 117 ? -12.861 29.036 36.972 1.00 58.34 159 TYR B C 1
ATOM 5372 O O . TYR B 1 117 ? -13.712 28.335 37.529 1.00 56.91 159 TYR B O 1
ATOM 5381 N N . ASN B 1 118 ? -11.566 28.988 37.293 1.00 59.70 160 ASN B N 1
ATOM 5382 C CA . ASN B 1 118 ? -11.089 28.132 38.381 1.00 63.03 160 ASN B CA 1
ATOM 5383 C C . ASN B 1 118 ? -11.275 28.769 39.759 1.00 62.09 160 ASN B C 1
ATOM 5384 O O . ASN B 1 118 ? -10.405 28.672 40.627 1.00 67.02 160 ASN B O 1
ATOM 5389 N N . THR B 1 119 ? -12.408 29.426 39.974 1.00 62.23 161 THR B N 1
ATOM 5390 C CA . THR B 1 119 ? -12.770 29.919 41.298 1.00 65.51 161 THR B CA 1
ATOM 5391 C C . THR B 1 119 ? -13.325 28.766 42.131 1.00 61.66 161 THR B C 1
ATOM 5392 O O . THR B 1 119 ? -14.183 28.020 41.646 1.00 56.51 161 THR B O 1
ATOM 5396 N N . PRO B 1 120 ? -12.856 28.575 43.364 1.00 66.09 162 PRO B N 1
ATOM 5397 C CA . PRO B 1 120 ? -13.286 27.409 44.145 1.00 59.47 162 PRO B CA 1
ATOM 5398 C C . PRO B 1 120 ? -14.745 27.500 44.565 1.00 57.49 162 PRO B C 1
ATOM 5399 O O . PRO B 1 120 ? -15.333 28.580 44.666 1.00 55.44 162 PRO B O 1
ATOM 5403 N N . LEU B 1 121 ? -15.331 26.323 44.807 1.00 53.85 163 LEU B N 1
ATOM 5404 C CA . LEU B 1 121 ? -16.659 26.254 45.392 1.00 60.86 163 LEU B CA 1
ATOM 5405 C C . LEU B 1 121 ? -16.642 26.881 46.787 1.00 64.59 163 LEU B C 1
ATOM 5406 O O . LEU B 1 121 ? -15.578 27.029 47.397 1.00 58.37 163 LEU B O 1
ATOM 5411 N N . PRO B 1 122 ? -17.812 27.272 47.308 1.00 66.20 164 PRO B N 1
ATOM 5412 C CA . PRO B 1 122 ? -17.840 27.878 48.651 1.00 61.07 164 PRO B CA 1
ATOM 5413 C C . PRO B 1 122 ? -17.186 27.020 49.725 1.00 61.83 164 PRO B C 1
ATOM 5414 O O . PRO B 1 122 ? -16.544 27.567 50.629 1.00 65.01 164 PRO B O 1
ATOM 5418 N N . ASP B 1 123 ? -17.302 25.695 49.646 1.00 61.28 165 ASP B N 1
ATOM 5419 C CA . ASP B 1 123 ? -16.646 24.846 50.633 1.00 57.68 165 ASP B CA 1
ATOM 5420 C C . ASP B 1 123 ? -15.165 24.601 50.327 1.00 63.41 165 ASP B C 1
ATOM 5421 O O . ASP B 1 123 ? -14.567 23.696 50.917 1.00 64.76 165 ASP B O 1
ATOM 5426 N N . GLY B 1 124 ? -14.564 25.376 49.419 1.00 62.31 166 GLY B N 1
ATOM 5427 C CA . GLY B 1 124 ? -13.140 25.299 49.156 1.00 60.30 166 GLY B CA 1
ATOM 5428 C C . GLY B 1 124 ? -12.704 24.329 48.071 1.00 64.37 166 GLY B C 1
ATOM 5429 O O . GLY B 1 124 ? -11.513 24.312 47.729 1.00 59.78 166 GLY B O 1
ATOM 5430 N N . THR B 1 125 ? -13.615 23.524 47.520 1.00 59.33 167 THR B N 1
ATOM 5431 C CA . THR B 1 125 ? -13.238 22.566 46.486 1.00 60.61 167 THR B CA 1
ATOM 5432 C C . THR B 1 125 ? -12.694 23.284 45.255 1.00 61.73 167 THR B C 1
ATOM 5433 O O . THR B 1 125 ? -13.230 24.306 44.821 1.00 57.52 167 THR B O 1
ATOM 5437 N N . GLN B 1 126 ? -11.623 22.736 44.688 1.00 65.49 168 GLN B N 1
ATOM 5438 C CA . GLN B 1 126 ? -11.006 23.334 43.515 1.00 71.22 168 GLN B CA 1
ATOM 5439 C C . GLN B 1 126 ? -11.804 23.006 42.258 1.00 67.37 168 GLN B C 1
ATOM 5440 O O . GLN B 1 126 ? -12.306 21.889 42.093 1.00 66.57 168 GLN B O 1
ATOM 5446 N N . VAL B 1 127 ? -11.915 23.991 41.372 1.00 60.50 169 VAL B N 1
ATOM 5447 C CA . VAL B 1 127 ? -12.688 23.883 40.142 1.00 60.43 169 VAL B CA 1
ATOM 5448 C C . VAL B 1 127 ? -11.729 24.067 38.969 1.00 58.48 169 VAL B C 1
ATOM 5449 O O . VAL B 1 127 ? -10.977 25.042 38.952 1.00 56.76 169 VAL B O 1
ATOM 5453 N N . PRO B 1 128 ? -11.724 23.174 37.982 1.00 56.83 170 PRO B N 1
ATOM 5454 C CA . PRO B 1 128 ? -10.826 23.352 36.832 1.00 58.49 170 PRO B CA 1
ATOM 5455 C C . PRO B 1 128 ? -11.410 24.299 35.793 1.00 60.99 170 PRO B C 1
ATOM 5456 O O . PRO B 1 128 ? -12.619 24.310 35.542 1.00 58.16 170 PRO B O 1
ATOM 5460 N N . ASN B 1 129 ? -10.536 25.111 35.195 1.00 54.17 171 ASN B N 1
ATOM 5461 C CA . ASN B 1 129 ? -10.947 25.943 34.071 1.00 53.15 171 ASN B CA 1
ATOM 5462 C C . ASN B 1 129 ? -11.499 25.053 32.968 1.00 52.56 171 ASN B C 1
ATOM 5463 O O . ASN B 1 129 ? -10.851 24.088 32.554 1.00 54.95 171 ASN B O 1
ATOM 5468 N N . SER B 1 130 ? -12.712 25.358 32.512 1.00 50.50 172 SER B N 1
ATOM 5469 C CA . SER B 1 130 ? -13.405 24.495 31.569 1.00 49.07 172 SER B CA 1
ATOM 5470 C C . SER B 1 130 ? -14.052 25.335 30.478 1.00 46.86 172 SER B C 1
ATOM 5471 O O . SER B 1 130 ? -14.304 26.530 30.648 1.00 43.60 172 SER B O 1
ATOM 5474 N N . ASN B 1 131 ? -14.307 24.687 29.344 1.00 48.77 173 ASN B N 1
ATOM 5475 C CA . ASN B 1 131 ? -14.975 25.294 28.203 1.00 45.35 173 ASN B CA 1
ATOM 5476 C C . ASN B 1 131 ? -16.143 24.412 27.794 1.00 39.60 173 ASN B C 1
ATOM 5477 O O . ASN B 1 131 ? -16.050 23.185 27.850 1.00 41.50 173 ASN B O 1
ATOM 5482 N N . ALA B 1 132 ? -17.230 25.043 27.365 1.00 42.26 174 ALA B N 1
ATOM 5483 C CA . ALA B 1 132 ? -18.374 24.330 26.816 1.00 41.78 174 ALA B CA 1
ATOM 5484 C C . ALA B 1 132 ? -19.084 25.250 25.836 1.00 37.50 174 ALA B C 1
ATOM 5485 O O . ALA B 1 132 ? -18.979 26.476 25.921 1.00 47.50 174 ALA B O 1
ATOM 5487 N N . PHE B 1 133 ? -19.809 24.650 24.896 1.00 42.38 175 PHE B N 1
ATOM 5488 C CA . PHE B 1 133 ? -20.556 25.439 23.929 1.00 42.93 175 PHE B CA 1
ATOM 5489 C C . PHE B 1 133 ? -21.736 24.624 23.425 1.00 37.70 175 PHE B C 1
ATOM 5490 O O . PHE B 1 133 ? -21.769 23.399 23.553 1.00 40.50 175 PHE B O 1
ATOM 5498 N N . VAL B 1 134 ? -22.708 25.323 22.847 1.00 41.20 176 VAL B N 1
ATOM 5499 C CA . VAL B 1 134 ? -23.915 24.683 22.338 1.00 43.30 176 VAL B CA 1
ATOM 5500 C C . VAL B 1 134 ? -24.361 25.417 21.080 1.00 39.22 176 VAL B C 1
ATOM 5501 O O . VAL B 1 134 ? -24.326 26.649 21.015 1.00 40.45 176 VAL B O 1
ATOM 5505 N N . ASP B 1 135 ? -24.762 24.651 20.071 1.00 43.07 177 ASP B N 1
ATOM 5506 C CA . ASP B 1 135 ? -25.298 25.190 18.829 1.00 42.32 177 ASP B CA 1
ATOM 5507 C C . ASP B 1 135 ? -26.783 24.870 18.760 1.00 44.06 177 ASP B C 1
ATOM 5508 O O . ASP B 1 135 ? -27.181 23.715 18.951 1.00 41.04 177 ASP B O 1
ATOM 5513 N N . PHE B 1 136 ? -27.598 25.884 18.476 1.00 44.08 178 PHE B N 1
ATOM 5514 C CA . PHE B 1 136 ? -29.039 25.715 18.561 1.00 44.45 178 PHE B CA 1
ATOM 5515 C C . PHE B 1 136 ? -29.740 26.600 17.541 1.00 44.74 178 PHE B C 1
ATOM 5516 O O . PHE B 1 136 ? -29.232 27.656 17.152 1.00 45.51 178 PHE B O 1
ATOM 5524 N N . THR B 1 137 ? -30.913 26.145 17.109 1.00 42.86 179 THR B N 1
ATOM 5525 C CA . THR B 1 137 ? -31.843 27.010 16.398 1.00 46.41 179 THR B CA 1
ATOM 5526 C C . THR B 1 137 ? -32.502 27.969 17.386 1.00 46.83 179 THR B C 1
ATOM 5527 O O . THR B 1 137 ? -32.864 27.580 18.499 1.00 48.56 179 THR B O 1
ATOM 5531 N N . ALA B 1 138 ? -32.661 29.229 16.967 1.00 46.02 180 ALA B N 1
ATOM 5532 C CA . ALA B 1 138 ? -32.960 30.312 17.904 1.00 47.99 180 ALA B CA 1
ATOM 5533 C C . ALA B 1 138 ? -34.273 30.095 18.652 1.00 53.54 180 ALA B C 1
ATOM 5534 O O . ALA B 1 138 ? -34.351 30.343 19.860 1.00 56.41 180 ALA B O 1
ATOM 5536 N N . ASP B 1 139 ? -35.319 29.647 17.960 1.00 55.97 181 ASP B N 1
ATOM 5537 C CA . ASP B 1 139 ? -36.619 29.559 18.613 1.00 51.82 181 ASP B CA 1
ATOM 5538 C C . ASP B 1 139 ? -36.891 28.184 19.216 1.00 55.09 181 ASP B C 1
ATOM 5539 O O . ASP B 1 139 ? -37.371 28.095 20.351 1.00 55.01 181 ASP B O 1
ATOM 5544 N N . THR B 1 140 ? -36.594 27.104 18.494 1.00 47.24 182 THR B N 1
ATOM 5545 C CA . THR B 1 140 ? -36.871 25.768 19.005 1.00 48.72 182 THR B CA 1
ATOM 5546 C C . THR B 1 140 ? -35.752 25.209 19.873 1.00 51.26 182 THR B C 1
ATOM 5547 O O . THR B 1 140 ? -35.975 24.222 20.581 1.00 48.58 182 THR B O 1
ATOM 5551 N N . GLY B 1 141 ? -34.560 25.799 19.827 1.00 50.71 183 GLY B N 1
ATOM 5552 C CA . GLY B 1 141 ? -33.435 25.252 20.556 1.00 49.54 183 GLY B CA 1
ATOM 5553 C C . GLY B 1 141 ? -32.886 23.948 20.022 1.00 47.82 183 GLY B C 1
ATOM 5554 O O . GLY B 1 141 ? -32.015 23.354 20.663 1.00 51.73 183 GLY B O 1
ATOM 5555 N N . ALA B 1 142 ? -33.363 23.483 18.870 1.00 49.70 184 ALA B N 1
ATOM 5556 C CA . ALA B 1 142 ? -32.910 22.219 18.315 1.00 46.97 184 ALA B CA 1
ATOM 5557 C C . ALA B 1 142 ? -31.568 22.389 17.602 1.00 46.98 184 ALA B C 1
ATOM 5558 O O . ALA B 1 142 ? -31.074 23.504 17.399 1.00 41.74 184 ALA B O 1
ATOM 5560 N N . ALA B 1 143 ? -30.982 21.254 17.220 1.00 41.66 185 ALA B N 1
ATOM 5561 C CA . ALA B 1 143 ? -29.705 21.261 16.519 1.00 46.96 185 ALA B CA 1
ATOM 5562 C C . ALA B 1 143 ? -29.849 21.927 15.151 1.00 42.29 185 ALA B C 1
ATOM 5563 O O . ALA B 1 143 ? -30.806 21.649 14.420 1.00 43.71 185 ALA B O 1
ATOM 5565 N N . PRO B 1 144 ? -28.913 22.794 14.773 1.00 43.82 186 PRO B N 1
ATOM 5566 C CA . PRO B 1 144 ? -29.045 23.539 13.514 1.00 42.38 186 PRO B CA 1
ATOM 5567 C C . PRO B 1 144 ? -28.882 22.647 12.290 1.00 45.84 186 PRO B C 1
ATOM 5568 O O . PRO B 1 144 ? -28.441 21.498 12.358 1.00 44.00 186 PRO B O 1
ATOM 5572 N N . THR B 1 145 ? -29.247 23.218 11.140 1.00 46.80 187 THR B N 1
ATOM 5573 C CA . THR B 1 145 ? -29.132 22.522 9.861 1.00 53.75 187 THR B CA 1
ATOM 5574 C C . THR B 1 145 ? -27.695 22.494 9.351 1.00 50.45 187 THR B C 1
ATOM 5575 O O . THR B 1 145 ? -27.303 21.552 8.655 1.00 50.25 187 THR B O 1
ATOM 5579 N N . TYR B 1 146 ? -26.899 23.499 9.705 1.00 51.76 188 TYR B N 1
ATOM 5580 C CA . TYR B 1 146 ? -25.534 23.642 9.222 1.00 44.48 188 TYR B CA 1
ATOM 5581 C C . TYR B 1 146 ? -24.646 24.061 10.385 1.00 47.61 188 TYR B C 1
ATOM 5582 O O . TYR B 1 146 ? -25.120 24.586 11.397 1.00 42.77 188 TYR B O 1
ATOM 5591 N N . SER B 1 147 ? -23.344 23.836 10.229 1.00 47.59 189 SER B N 1
ATOM 5592 C CA . SER B 1 147 ? -22.387 24.141 11.284 1.00 40.20 189 SER B CA 1
ATOM 5593 C C . SER B 1 147 ? -21.064 24.551 10.652 1.00 42.22 189 SER B C 1
ATOM 5594 O O . SER B 1 147 ? -20.901 24.532 9.429 1.00 45.28 189 SER B O 1
ATOM 5597 N N . ARG B 1 148 ? -20.114 24.933 11.506 1.00 40.43 190 ARG B N 1
ATOM 5598 C CA . ARG B 1 148 ? -18.729 25.165 11.108 1.00 41.05 190 ARG B CA 1
ATOM 5599 C C . ARG B 1 148 ? -17.828 24.485 12.143 1.00 39.55 190 ARG B C 1
ATOM 5600 O O . ARG B 1 148 ? -17.220 25.135 12.996 1.00 35.55 190 ARG B O 1
ATOM 5608 N N . LYS B 1 149 ? -17.758 23.159 12.068 1.00 40.84 191 LYS B N 1
ATOM 5609 C CA . LYS B 1 149 ? -16.921 22.348 12.950 1.00 42.61 191 LYS B CA 1
ATOM 5610 C C . LYS B 1 149 ? -15.941 21.600 12.053 1.00 42.23 191 LYS B C 1
ATOM 5611 O O . LYS B 1 149 ? -16.210 20.482 11.605 1.00 42.60 191 LYS B O 1
ATOM 5617 N N . ILE B 1 150 ? -14.803 22.229 11.785 1.00 40.33 192 ILE B N 1
ATOM 5618 C CA . ILE B 1 150 ? -13.840 21.727 10.817 1.00 43.17 192 ILE B CA 1
ATOM 5619 C C . ILE B 1 150 ? -12.717 20.950 11.493 1.00 43.11 192 ILE B C 1
ATOM 5620 O O . ILE B 1 150 ? -12.443 19.805 11.136 1.00 37.23 192 ILE B O 1
ATOM 5625 N N . VAL B 1 151 ? -12.059 21.557 12.475 1.00 43.85 193 VAL B N 1
ATOM 5626 C CA . VAL B 1 151 ? -10.954 20.926 13.186 1.00 44.35 193 VAL B CA 1
ATOM 5627 C C . VAL B 1 151 ? -11.412 20.546 14.589 1.00 44.34 193 VAL B C 1
ATOM 5628 O O . VAL B 1 151 ? -12.346 21.133 15.145 1.00 42.05 193 VAL B O 1
ATOM 5632 N N . ALA B 1 152 ? -10.745 19.548 15.160 1.00 49.06 194 ALA B N 1
ATOM 5633 C CA . ALA B 1 152 ? -11.037 19.072 16.502 1.00 44.91 194 ALA B CA 1
ATOM 5634 C C . ALA B 1 152 ? -9.826 19.306 17.393 1.00 44.77 194 ALA B C 1
ATOM 5635 O O . ALA B 1 152 ? -8.685 19.173 16.943 1.00 40.24 194 ALA B O 1
ATOM 5637 N N . THR B 1 153 ? -10.086 19.658 18.659 1.00 43.11 195 THR B N 1
ATOM 5638 C CA . THR B 1 153 ? -9.006 19.954 19.599 1.00 37.06 195 THR B CA 1
ATOM 5639 C C . THR B 1 153 ? -8.024 18.798 19.715 1.00 39.47 195 THR B C 1
ATOM 5640 O O . THR B 1 153 ? -6.838 19.014 19.988 1.00 45.19 195 THR B O 1
ATOM 5644 N N . GLU B 1 154 ? -8.499 17.570 19.504 1.00 45.85 196 GLU B N 1
ATOM 5645 C CA . GLU B 1 154 ? -7.639 16.398 19.629 1.00 46.82 196 GLU B CA 1
ATOM 5646 C C . GLU B 1 154 ? -6.449 16.471 18.678 1.00 43.48 196 GLU B C 1
ATOM 5647 O O . GLU B 1 154 ? -5.343 16.038 19.023 1.00 44.69 196 GLU B O 1
ATOM 5653 N N . SER B 1 155 ? -6.650 17.026 17.479 1.00 44.62 197 SER B N 1
ATOM 5654 C CA . SER B 1 155 ? -5.548 17.132 16.524 1.00 44.53 197 SER B CA 1
ATOM 5655 C C . SER B 1 155 ? -4.486 18.108 17.011 1.00 38.90 197 SER B C 1
ATOM 5656 O O . SER B 1 155 ? -3.287 17.821 16.926 1.00 41.85 197 SER B O 1
ATOM 5659 N N . CYS B 1 156 ? -4.905 19.264 17.528 1.00 41.86 198 CYS B N 1
ATOM 5660 C CA . CYS B 1 156 ? -3.946 20.217 18.074 1.00 39.62 198 CYS B CA 1
ATOM 5661 C C . CYS B 1 156 ? -3.208 19.631 19.272 1.00 43.77 198 CYS B C 1
ATOM 5662 O O . CYS B 1 156 ? -2.016 19.895 19.466 1.00 47.53 198 CYS B O 1
ATOM 5665 N N . ASN B 1 157 ? -3.896 18.823 20.082 1.00 41.92 199 ASN B N 1
ATOM 5666 C CA . ASN B 1 157 ? -3.288 18.319 21.309 1.00 47.72 199 ASN B CA 1
ATOM 5667 C C . ASN B 1 157 ? -2.256 17.231 21.049 1.00 41.31 199 ASN B C 1
ATOM 5668 O O . ASN B 1 157 ? -1.445 16.947 21.935 1.00 40.46 199 ASN B O 1
ATOM 5673 N N . THR B 1 158 ? -2.267 16.624 19.859 1.00 42.68 200 THR B N 1
ATOM 5674 C CA . THR B 1 158 ? -1.219 15.676 19.491 1.00 42.25 200 THR B CA 1
ATOM 5675 C C . THR B 1 158 ? 0.167 16.287 19.663 1.00 41.54 200 THR B C 1
ATOM 5676 O O . THR B 1 158 ? 1.092 15.630 20.157 1.00 43.55 200 THR B O 1
ATOM 5680 N N . CYS B 1 159 ? 0.331 17.547 19.271 1.00 43.20 201 CYS B N 1
ATOM 5681 C CA . CYS B 1 159 ? 1.605 18.229 19.446 1.00 38.45 201 CYS B CA 1
ATOM 5682 C C . CYS B 1 159 ? 1.619 19.152 20.655 1.00 43.42 201 CYS B C 1
ATOM 5683 O O . CYS B 1 159 ? 2.668 19.318 21.285 1.00 41.81 201 CYS B O 1
ATOM 5686 N N . HIS B 1 160 ? 0.474 19.738 21.007 1.00 46.82 202 HIS B N 1
ATOM 5687 C CA . HIS B 1 160 ? 0.425 20.776 22.025 1.00 48.62 202 HIS B CA 1
ATOM 5688 C C . HIS B 1 160 ? 0.075 20.272 23.414 1.00 41.38 202 HIS B C 1
ATOM 5689 O O . HIS B 1 160 ? 0.271 21.017 24.379 1.00 43.22 202 HIS B O 1
ATOM 5696 N N . GLN B 1 161 ? -0.450 19.049 23.526 1.00 42.43 203 GLN B N 1
ATOM 5697 C CA . GLN B 1 161 ? -0.913 18.450 24.777 1.00 49.96 203 GLN B CA 1
ATOM 5698 C C . GLN B 1 161 ? -2.183 19.122 25.289 1.00 46.63 203 GLN B C 1
ATOM 5699 O O . GLN B 1 161 ? -3.188 18.444 25.528 1.00 50.30 203 GLN B O 1
ATOM 5705 N N . ASP B 1 162 ? -2.154 20.443 25.463 1.00 49.63 204 ASP B N 1
ATOM 5706 C CA . ASP B 1 162 ? -3.331 21.211 25.862 1.00 45.42 204 ASP B CA 1
ATOM 5707 C C . ASP B 1 162 ? -3.303 22.543 25.130 1.00 47.88 204 ASP B C 1
ATOM 5708 O O . ASP B 1 162 ? -2.377 23.333 25.319 1.00 47.65 204 ASP B O 1
ATOM 5713 N N . LEU B 1 163 ? -4.327 22.797 24.313 1.00 50.49 205 LEU B N 1
ATOM 5714 C CA . LEU B 1 163 ? -4.399 24.045 23.560 1.00 47.07 205 LEU B CA 1
ATOM 5715 C C . LEU B 1 163 ? -4.338 25.275 24.453 1.00 50.14 205 LEU B C 1
ATOM 5716 O O . LEU B 1 163 ? -4.011 26.363 23.966 1.00 52.06 205 LEU B O 1
ATOM 5721 N N . ALA B 1 164 ? -4.661 25.138 25.742 1.00 50.29 206 ALA B N 1
ATOM 5722 C CA . ALA B 1 164 ? -4.520 26.261 26.661 1.00 52.75 206 ALA B CA 1
ATOM 5723 C C . ALA B 1 164 ? -3.067 26.693 26.810 1.00 47.90 206 ALA B C 1
ATOM 5724 O O . ALA B 1 164 ? -2.808 27.825 27.223 1.00 59.82 206 ALA B O 1
ATOM 5726 N N . ASN B 1 165 ? -2.121 25.807 26.486 1.00 54.05 207 ASN B N 1
ATOM 5727 C CA . ASN B 1 165 ? -0.697 26.144 26.441 1.00 56.19 207 ASN B CA 1
ATOM 5728 C C . ASN B 1 165 ? -0.420 27.441 25.699 1.00 52.81 207 ASN B C 1
ATOM 5729 O O . ASN B 1 165 ? 0.510 28.179 26.044 1.00 57.50 207 ASN B O 1
ATOM 5734 N N . VAL B 1 166 ? -1.215 27.731 24.679 1.00 49.95 208 VAL B N 1
ATOM 5735 C CA . VAL B 1 166 ? -0.734 28.480 23.530 1.00 50.17 208 VAL B CA 1
ATOM 5736 C C . VAL B 1 166 ? -0.947 29.979 23.684 1.00 53.61 208 VAL B C 1
ATOM 5737 O O . VAL B 1 166 ? -0.085 30.766 23.286 1.00 56.33 208 VAL B O 1
ATOM 5741 N N . LYS B 1 167 ? -2.068 30.414 24.259 1.00 50.78 209 LYS B N 1
ATOM 5742 C CA . LYS B 1 167 ? -2.385 31.837 24.252 1.00 50.24 209 LYS B CA 1
ATOM 5743 C C . LYS B 1 167 ? -3.393 32.146 25.348 1.00 46.88 209 LYS B C 1
ATOM 5744 O O . LYS B 1 167 ? -4.162 31.281 25.774 1.00 51.13 209 LYS B O 1
ATOM 5750 N N . HIS B 1 168 ? -3.368 33.403 25.801 1.00 47.15 210 HIS B N 1
ATOM 5751 C CA . HIS B 1 168 ? -4.380 33.960 26.699 1.00 50.87 210 HIS B CA 1
ATOM 5752 C C . HIS B 1 168 ? -4.371 33.308 28.076 1.00 51.88 210 HIS B C 1
ATOM 5753 O O . HIS B 1 168 ? -5.404 33.254 28.746 1.00 49.52 210 HIS B O 1
ATOM 5760 N N . GLY B 1 169 ? -3.214 32.813 28.503 1.00 53.62 211 GLY B N 1
ATOM 5761 C CA . GLY B 1 169 ? -3.054 32.345 29.870 1.00 48.86 211 GLY B CA 1
ATOM 5762 C C . GLY B 1 169 ? -3.956 31.196 30.261 1.00 51.28 211 GLY B C 1
ATOM 5763 O O . GLY B 1 169 ? -4.467 31.169 31.387 1.00 57.21 211 GLY B O 1
ATOM 5764 N N . GLY B 1 170 ? -4.172 30.247 29.353 1.00 49.52 212 GLY B N 1
ATOM 5765 C CA . GLY B 1 170 ? -4.915 29.050 29.689 1.00 47.93 212 GLY B CA 1
ATOM 5766 C C . GLY B 1 170 ? -6.412 29.213 29.773 1.00 45.70 212 GLY B C 1
ATOM 5767 O O . GLY B 1 170 ? -7.088 28.336 30.318 1.00 49.90 212 GLY B O 1
ATOM 5768 N N . ALA B 1 171 ? -6.960 30.302 29.232 1.00 49.49 213 ALA B N 1
ATOM 5769 C CA . ALA B 1 171 ? -8.394 30.545 29.355 1.00 48.20 213 ALA B CA 1
ATOM 5770 C C . ALA B 1 171 ? -9.205 29.589 28.488 1.00 52.07 213 ALA B C 1
ATOM 5771 O O . ALA B 1 171 ? -10.310 29.181 28.870 1.00 43.30 213 ALA B O 1
ATOM 5773 N N . TYR B 1 172 ? -8.679 29.216 27.322 1.00 49.31 214 TYR B N 1
ATOM 5774 C CA . TYR B 1 172 ? -9.447 28.493 26.315 1.00 42.67 214 TYR B CA 1
ATOM 5775 C C . TYR B 1 172 ? -8.733 27.202 25.949 1.00 47.44 214 TYR B C 1
ATOM 5776 O O . TYR B 1 172 ? -7.581 27.230 25.505 1.00 48.01 214 TYR B O 1
ATOM 5785 N N . SER B 1 173 ? -9.425 26.075 26.121 1.00 45.37 215 SER B N 1
ATOM 5786 C CA . SER B 1 173 ? -8.873 24.767 25.817 1.00 43.50 215 SER B CA 1
ATOM 5787 C C . SER B 1 173 ? -9.593 24.042 24.688 1.00 44.75 215 SER B C 1
ATOM 5788 O O . SER B 1 173 ? -9.124 22.978 24.269 1.00 49.07 215 SER B O 1
ATOM 5791 N N . ASP B 1 174 ? -10.711 24.573 24.193 1.00 43.56 216 ASP B N 1
ATOM 5792 C CA . ASP B 1 174 ? -11.466 23.988 23.090 1.00 43.32 216 ASP B CA 1
ATOM 5793 C C . ASP B 1 174 ? -11.219 24.808 21.830 1.00 46.72 216 ASP B C 1
ATOM 5794 O O . ASP B 1 174 ? -11.431 26.025 21.830 1.00 38.86 216 ASP B O 1
ATOM 5799 N N . VAL B 1 175 ? -10.784 24.142 20.754 1.00 41.77 217 VAL B N 1
ATOM 5800 C CA . VAL B 1 175 ? -10.430 24.879 19.544 1.00 37.63 217 VAL B CA 1
ATOM 5801 C C . VAL B 1 175 ? -11.655 25.563 18.951 1.00 42.01 217 VAL B C 1
ATOM 5802 O O . VAL B 1 175 ? -11.535 26.599 18.284 1.00 40.20 217 VAL B O 1
ATOM 5806 N N . ASN B 1 176 ? -12.850 25.020 19.202 1.00 45.03 218 ASN B N 1
ATOM 5807 C CA . ASN B 1 176 ? -14.072 25.673 18.745 1.00 38.50 218 ASN B CA 1
ATOM 5808 C C . ASN B 1 176 ? -14.273 27.029 19.408 1.00 46.20 218 ASN B C 1
ATOM 5809 O O . ASN B 1 176 ? -14.913 27.916 18.827 1.00 41.80 218 ASN B O 1
ATOM 5814 N N . TYR B 1 177 ? -13.741 27.209 20.618 1.00 42.37 219 TYR B N 1
ATOM 5815 C CA . TYR B 1 177 ? -13.805 28.514 21.261 1.00 44.69 219 TYR B CA 1
ATOM 5816 C C . TYR B 1 177 ? -12.915 29.522 20.542 1.00 42.22 219 TYR B C 1
ATOM 5817 O O . TYR B 1 177 ? -13.327 30.667 20.317 1.00 44.00 219 TYR B O 1
ATOM 5826 N N . CYS B 1 178 ? -11.694 29.119 20.167 1.00 37.50 220 CYS B N 1
ATOM 5827 C CA . CYS B 1 178 ? -10.831 30.016 19.399 1.00 41.97 220 CYS B CA 1
ATOM 5828 C C . CYS B 1 178 ? -11.470 30.384 18.064 1.00 45.45 220 CYS B C 1
ATOM 5829 O O . CYS B 1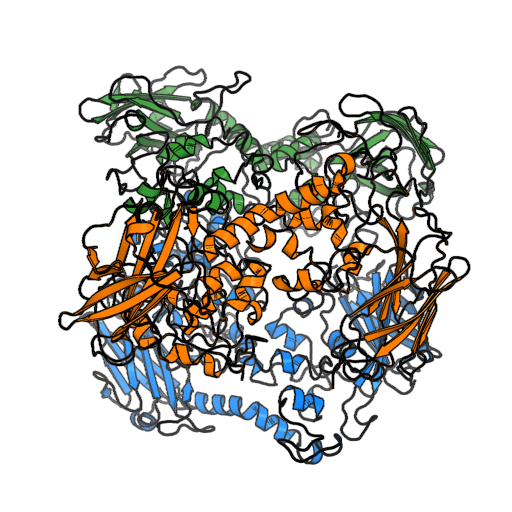 178 ? -11.436 31.551 17.651 1.00 41.92 220 CYS B O 1
ATOM 5832 N N . ALA B 1 179 ? -12.045 29.394 17.370 1.00 42.98 221 ALA B N 1
ATOM 5833 C CA . ALA B 1 179 ? -12.572 29.620 16.025 1.00 44.68 221 ALA B CA 1
ATOM 5834 C C . ALA B 1 179 ? -13.791 30.528 16.037 1.00 43.19 221 ALA B C 1
ATOM 5835 O O . ALA B 1 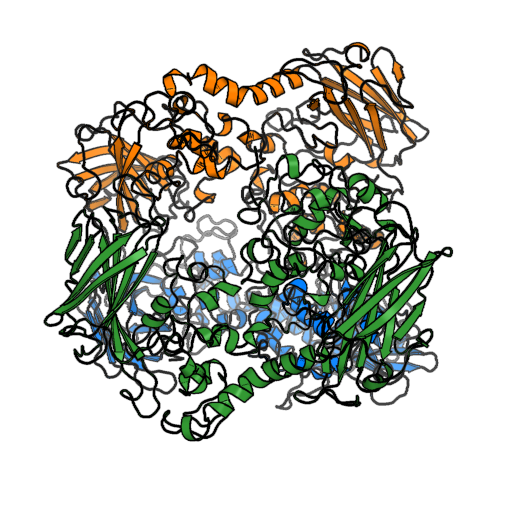179 ? -14.056 31.221 15.047 1.00 45.73 221 ALA B O 1
ATOM 5837 N N . THR B 1 180 ? -14.550 30.530 17.134 1.00 41.36 222 THR B N 1
ATOM 5838 C CA . THR B 1 180 ? -15.726 31.386 17.219 1.00 39.98 222 THR B CA 1
ATOM 5839 C C . THR B 1 180 ? -15.342 32.847 17.422 1.00 45.33 222 THR B C 1
ATOM 5840 O O . THR B 1 180 ? -15.945 33.740 16.815 1.00 44.42 222 THR B O 1
ATOM 5844 N N . CYS B 1 181 ? -14.339 33.111 18.262 1.00 43.15 223 CYS B N 1
ATOM 5845 C CA . CYS B 1 181 ? -13.936 34.488 18.533 1.00 44.11 223 CYS B CA 1
ATOM 5846 C C . CYS B 1 181 ? -13.069 35.065 17.423 1.00 48.25 223 CYS B C 1
ATOM 5847 O O . CYS B 1 181 ? -13.118 36.274 17.170 1.00 47.20 223 CYS B O 1
ATOM 5850 N N . HIS B 1 182 ? -12.282 34.228 16.749 1.00 44.00 224 HIS B N 1
ATOM 5851 C CA . HIS B 1 182 ? -11.377 34.690 15.696 1.00 42.54 224 HIS B CA 1
ATOM 5852 C C . HIS B 1 182 ? -12.107 34.758 14.355 1.00 44.54 224 HIS B C 1
ATOM 5853 O O . HIS B 1 182 ? -11.914 33.934 13.464 1.00 46.60 224 HIS B O 1
ATOM 5860 N N . THR B 1 183 ? -12.954 35.777 14.221 1.00 46.00 225 THR B N 1
ATOM 5861 C CA . THR B 1 183 ? -13.675 36.021 12.978 1.00 48.70 225 THR B CA 1
ATOM 5862 C C . THR B 1 183 ? -13.670 37.507 12.669 1.00 47.57 225 THR B C 1
ATOM 5863 O O . THR B 1 183 ? -13.358 38.344 13.520 1.00 47.64 225 THR B O 1
ATOM 5867 N N . ALA B 1 184 ? -14.048 37.821 11.432 1.00 49.38 226 ALA B N 1
ATOM 5868 C CA . ALA B 1 184 ? -14.101 39.203 10.984 1.00 50.36 226 ALA B CA 1
ATOM 5869 C C . ALA B 1 184 ? -15.028 40.017 11.878 1.00 51.78 226 ALA B C 1
ATOM 5870 O O . ALA B 1 184 ? -16.125 39.574 12.236 1.00 50.61 226 ALA B O 1
ATOM 5872 N N . GLY B 1 185 ? -14.571 41.215 12.248 1.00 50.50 227 GLY B N 1
ATOM 5873 C CA . GLY B 1 185 ? -15.301 42.112 13.112 1.00 51.65 227 GLY B CA 1
ATOM 5874 C C . GLY B 1 185 ? -14.867 42.059 14.564 1.00 51.66 227 GLY B C 1
ATOM 5875 O O . GLY B 1 185 ? -14.920 43.083 15.255 1.00 48.04 227 GLY B O 1
ATOM 5876 N N . LYS B 1 186 ? -14.438 40.891 15.040 1.00 51.20 228 LYS B N 1
ATOM 5877 C CA . LYS B 1 186 ? -13.995 40.722 16.418 1.00 46.72 228 LYS B CA 1
ATOM 5878 C C . LYS B 1 186 ? -12.484 40.812 16.566 1.00 50.27 228 LYS B C 1
ATOM 5879 O O . LYS B 1 186 ? -11.996 41.374 17.552 1.00 53.05 228 LYS B O 1
ATOM 5885 N N . VAL B 1 187 ? -11.727 40.270 15.613 1.00 50.64 229 VAL B N 1
ATOM 5886 C CA . VAL B 1 187 ? -10.277 40.391 15.605 1.00 52.08 229 VAL B CA 1
ATOM 5887 C C . VAL B 1 187 ? -9.859 41.098 14.317 1.00 50.95 229 VAL B C 1
ATOM 5888 O O . VAL B 1 187 ? -10.636 41.228 13.370 1.00 48.89 229 VAL B O 1
ATOM 5892 N N . GLY B 1 188 ? -8.615 41.562 14.299 1.00 51.01 230 GLY B N 1
ATOM 5893 C CA . GLY B 1 188 ? -8.128 42.338 13.178 1.00 54.49 230 GLY B CA 1
ATOM 5894 C C . GLY B 1 188 ? -7.921 41.503 11.930 1.00 54.70 230 GLY B C 1
ATOM 5895 O O . GLY B 1 188 ? -7.894 40.272 11.955 1.00 57.44 230 GLY B O 1
ATOM 5896 N N . VAL B 1 189 ? -7.778 42.212 10.806 1.00 54.69 231 VAL B N 1
ATOM 5897 C CA . VAL B 1 189 ? -7.513 41.563 9.528 1.00 56.51 231 VAL B CA 1
ATOM 5898 C C . VAL B 1 189 ? -6.260 40.707 9.644 1.00 55.27 231 VAL B C 1
ATOM 5899 O O . VAL B 1 189 ? -5.230 41.146 10.171 1.00 59.30 231 VAL B O 1
ATOM 5903 N N . GLY B 1 190 ? -6.352 39.466 9.174 1.00 52.40 232 GLY B N 1
ATOM 5904 C CA . GLY B 1 190 ? -5.257 38.530 9.282 1.00 53.84 232 GLY B CA 1
ATOM 5905 C C . GLY B 1 190 ? -5.284 37.651 10.511 1.00 54.04 232 GLY B C 1
ATOM 5906 O O . GLY B 1 190 ? -4.430 36.763 10.636 1.00 55.21 232 GLY B O 1
ATOM 5907 N N . LYS B 1 191 ? -6.238 37.854 11.417 1.00 49.75 233 LYS B N 1
ATOM 5908 C CA . LYS B 1 191 ? -6.282 37.101 12.659 1.00 46.61 233 LYS B CA 1
ATOM 5909 C C . LYS B 1 191 ? -7.489 36.181 12.773 1.00 47.92 233 LYS B C 1
ATOM 5910 O O . LYS B 1 191 ? -7.593 35.448 13.764 1.00 43.82 233 LYS B O 1
ATOM 5916 N N . GLU B 1 192 ? -8.396 36.182 11.800 1.00 43.66 234 GLU B N 1
ATOM 5917 C CA . GLU B 1 192 ? -9.448 35.179 11.800 1.00 50.26 234 GLU B CA 1
ATOM 5918 C C . GLU B 1 192 ? -8.847 33.790 11.622 1.00 46.89 234 GLU B C 1
ATOM 5919 O O . GLU B 1 192 ? -7.799 33.618 10.992 1.00 44.39 234 GLU B O 1
ATOM 5925 N N . PHE B 1 193 ? -9.537 32.790 12.179 1.00 45.04 235 PHE B N 1
ATOM 5926 C CA . PHE B 1 193 ? -8.901 31.500 12.428 1.00 42.39 235 PHE B CA 1
ATOM 5927 C C . PHE B 1 193 ? -8.518 30.781 11.142 1.00 40.92 235 PHE B C 1
ATOM 5928 O O . PHE B 1 193 ? -7.498 30.081 11.116 1.00 40.63 235 PHE B O 1
ATOM 5936 N N . ASN B 1 194 ? -9.301 30.941 10.072 1.00 41.35 236 ASN B N 1
ATOM 5937 C CA . ASN B 1 194 ? -8.964 30.322 8.792 1.00 42.26 236 ASN B CA 1
ATOM 5938 C C . ASN B 1 194 ? -7.703 30.904 8.170 1.00 41.67 236 ASN B C 1
ATOM 5939 O O . ASN B 1 194 ? -7.219 30.365 7.171 1.00 40.71 236 ASN B O 1
ATOM 5944 N N . VAL B 1 195 ? -7.168 31.989 8.725 1.00 43.98 237 VAL B N 1
ATOM 5945 C CA . VAL B 1 195 ? -5.921 32.576 8.266 1.00 43.88 237 VAL B CA 1
ATOM 5946 C C . VAL B 1 195 ? -4.818 32.429 9.307 1.00 42.85 237 VAL B C 1
ATOM 5947 O O . VAL B 1 195 ? -3.674 32.123 8.965 1.00 42.00 237 VAL B O 1
ATOM 5951 N N . LEU B 1 196 ? -5.158 32.601 10.586 1.00 41.43 238 LEU B N 1
ATOM 5952 C CA . LEU B 1 196 ? -4.147 32.707 11.632 1.00 41.90 238 LEU B CA 1
ATOM 5953 C C . LEU B 1 196 ? -3.412 31.390 11.852 1.00 40.24 238 LEU B C 1
ATOM 5954 O O . LEU B 1 196 ? -2.186 31.377 12.010 1.00 38.27 238 LEU B O 1
ATOM 5959 N N . VAL B 1 197 ? -4.143 30.274 11.882 1.00 42.18 239 VAL B N 1
ATOM 5960 C CA . VAL B 1 197 ? -3.521 28.996 12.212 1.00 39.87 239 VAL B CA 1
ATOM 5961 C C . VAL B 1 197 ? -2.610 28.534 11.080 1.00 42.99 239 VAL B C 1
ATOM 5962 O O . VAL B 1 197 ? -1.524 28.000 11.323 1.00 37.62 239 VAL B O 1
ATOM 5966 N N . HIS B 1 198 ? -3.020 28.751 9.829 1.00 39.08 240 HIS B N 1
ATOM 5967 C CA . HIS B 1 198 ? -2.116 28.494 8.710 1.00 44.29 240 HIS B CA 1
ATOM 5968 C C . HIS B 1 198 ? -0.861 29.347 8.807 1.00 41.76 240 HIS B C 1
ATOM 5969 O O . HIS B 1 198 ? 0.258 28.847 8.651 1.00 47.98 240 HIS B O 1
ATOM 5976 N N . ALA B 1 199 ? -1.033 30.651 9.041 1.00 42.00 241 ALA B N 1
ATOM 5977 C CA . ALA B 1 199 ? 0.113 31.553 9.072 1.00 45.79 241 ALA B CA 1
ATOM 5978 C C . ALA B 1 199 ? 1.123 31.141 10.134 1.00 43.14 241 ALA B C 1
ATOM 5979 O O . ALA B 1 199 ? 2.332 31.284 9.924 1.00 44.34 241 ALA B O 1
ATOM 5981 N N . LYS B 1 200 ? 0.654 30.610 11.264 1.00 40.88 242 LYS B N 1
ATOM 5982 C CA . LYS B 1 200 ? 1.557 30.240 12.346 1.00 43.38 242 LYS B CA 1
ATOM 5983 C C . LYS B 1 200 ? 2.278 28.918 12.108 1.00 45.23 242 LYS B C 1
ATOM 5984 O O . LYS B 1 200 ? 3.238 28.626 12.830 1.00 47.73 242 LYS B O 1
ATOM 5990 N N . HIS B 1 201 ? 1.862 28.121 11.116 1.00 42.00 243 HIS B N 1
ATOM 5991 C CA . HIS B 1 201 ? 2.480 26.825 10.866 1.00 46.70 243 HIS B CA 1
ATOM 5992 C C . HIS B 1 201 ? 3.100 26.660 9.487 1.00 47.42 243 HIS B C 1
ATOM 5993 O O . HIS B 1 201 ? 3.868 25.711 9.297 1.00 45.76 243 HIS B O 1
ATOM 6000 N N . LYS B 1 202 ? 2.785 27.532 8.522 1.00 41.48 244 LYS B N 1
ATOM 6001 C CA . LYS B 1 202 ? 3.290 27.343 7.165 1.00 47.31 244 LYS B CA 1
ATOM 6002 C C . LYS B 1 202 ? 4.814 27.378 7.109 1.00 44.29 244 LYS B C 1
ATOM 6003 O O . LYS B 1 202 ? 5.416 26.705 6.265 1.00 50.89 244 LYS B O 1
ATOM 6009 N N . ASP B 1 203 ? 5.454 28.140 7.993 1.00 42.32 245 ASP B N 1
ATOM 6010 C CA . ASP B 1 203 ? 6.901 28.335 7.966 1.00 46.76 245 ASP B CA 1
ATOM 6011 C C . ASP B 1 203 ? 7.604 27.562 9.077 1.00 52.90 245 ASP B C 1
ATOM 6012 O O . ASP B 1 203 ? 8.593 28.025 9.647 1.00 57.64 245 ASP B O 1
ATOM 6017 N N . LEU B 1 204 ? 7.097 26.377 9.399 1.00 55.54 246 LEU B N 1
ATOM 6018 C CA . LEU B 1 204 ? 7.737 25.480 10.347 1.00 52.26 246 LEU B CA 1
ATOM 6019 C C . LEU B 1 204 ? 8.257 24.255 9.607 1.00 50.05 246 LEU B C 1
ATOM 6020 O O . LEU B 1 204 ? 7.688 23.833 8.596 1.00 45.81 246 LEU B O 1
ATOM 6025 N N . THR B 1 205 ? 9.347 23.688 10.115 1.00 41.51 247 THR B N 1
ATOM 6026 C CA . THR B 1 205 ? 9.957 22.515 9.503 1.00 49.19 247 THR B CA 1
ATOM 6027 C C . THR B 1 205 ? 9.479 21.198 10.108 1.00 45.40 247 THR B C 1
ATOM 6028 O O . THR B 1 205 ? 9.855 20.139 9.602 1.00 55.49 247 THR B O 1
ATOM 6032 N N . LEU B 1 206 ? 8.662 21.234 11.164 1.00 44.80 248 LEU B N 1
ATOM 6033 C CA . LEU B 1 206 ? 8.161 20.010 11.787 1.00 47.35 248 LEU B CA 1
ATOM 6034 C C . LEU B 1 206 ? 7.449 19.127 10.764 1.00 46.12 248 LEU B C 1
ATOM 6035 O O . LEU B 1 206 ? 6.588 19.595 10.012 1.00 49.70 248 LEU B O 1
ATOM 6040 N N . GLY B 1 207 ? 7.799 17.838 10.758 1.00 41.89 249 GLY B N 1
ATOM 6041 C CA . GLY B 1 207 ? 7.468 16.985 9.625 1.00 43.61 249 GLY B CA 1
ATOM 6042 C C . GLY B 1 207 ? 5.985 16.699 9.461 1.00 50.43 249 GLY B C 1
ATOM 6043 O O . GLY B 1 207 ? 5.494 16.586 8.334 1.00 48.99 249 GLY B O 1
ATOM 6044 N N . SER B 1 208 ? 5.253 16.551 10.571 1.00 48.08 250 SER B N 1
ATOM 6045 C CA . SER B 1 208 ? 3.827 16.242 10.464 1.00 43.65 250 SER B CA 1
ATOM 6046 C C . SER B 1 208 ? 3.052 17.371 9.797 1.00 43.17 250 SER B C 1
ATOM 6047 O O . SER B 1 208 ? 2.013 17.123 9.177 1.00 46.14 250 SER B O 1
ATOM 6050 N N . LEU B 1 209 ? 3.539 18.608 9.901 1.00 46.57 251 LEU B N 1
ATOM 6051 C CA . LEU B 1 209 ? 2.856 19.736 9.282 1.00 45.89 251 LEU B CA 1
ATOM 6052 C C . LEU B 1 209 ? 2.979 19.741 7.765 1.00 51.15 251 LEU B C 1
ATOM 6053 O O . LEU B 1 209 ? 2.332 20.567 7.113 1.00 46.94 251 LEU B O 1
ATOM 6058 N N . GLU B 1 210 ? 3.781 18.843 7.186 1.00 49.02 252 GLU B N 1
ATOM 6059 C CA . GLU B 1 210 ? 3.898 18.780 5.735 1.00 51.60 252 GLU B CA 1
ATOM 6060 C C . GLU B 1 210 ? 2.659 18.190 5.076 1.00 50.52 252 GLU B C 1
ATOM 6061 O O . GLU B 1 210 ? 2.583 18.173 3.843 1.00 50.32 252 GLU B O 1
ATOM 6067 N N . SER B 1 211 ? 1.698 17.709 5.858 1.00 47.04 253 SER B N 1
ATOM 6068 C CA . SER B 1 211 ? 0.436 17.211 5.333 1.00 52.10 253 SER B CA 1
ATOM 6069 C C . SER B 1 211 ? -0.703 17.886 6.081 1.00 42.39 253 SER B C 1
ATOM 6070 O O . SER B 1 211 ? -0.608 18.124 7.288 1.00 44.41 253 SER B O 1
ATOM 6073 N N . CYS B 1 212 ? -1.771 18.207 5.351 1.00 41.43 254 CYS B N 1
ATOM 6074 C CA . CYS B 1 212 ? -2.952 18.797 5.967 1.00 40.04 254 CYS B CA 1
ATOM 6075 C C . CYS B 1 212 ? -3.603 17.851 6.967 1.00 44.86 254 CYS B C 1
ATOM 6076 O O . CYS B 1 212 ? -4.309 18.304 7.872 1.00 39.52 254 CYS B O 1
ATOM 6079 N N . GLN B 1 213 ? -3.366 16.548 6.825 1.00 39.93 255 GLN B N 1
ATOM 6080 C CA . GLN B 1 213 ? -3.896 15.524 7.714 1.00 44.77 255 GLN B CA 1
ATOM 6081 C C . GLN B 1 213 ? -3.527 15.730 9.181 1.00 43.10 255 GLN B C 1
ATOM 6082 O O . GLN B 1 213 ? -4.187 15.148 10.047 1.00 47.22 255 GLN B O 1
ATOM 6088 N N . SER B 1 214 ? -2.510 16.539 9.490 1.00 40.86 256 SER B N 1
ATOM 6089 C CA . SER B 1 214 ? -2.172 16.763 10.890 1.00 43.81 256 SER B CA 1
ATOM 6090 C C . SER B 1 214 ? -3.256 17.555 11.611 1.00 46.66 256 SER B C 1
ATOM 6091 O O . SER B 1 214 ? -3.420 17.406 12.825 1.00 51.17 256 SER B O 1
ATOM 6094 N N . CYS B 1 215 ? -4.007 18.390 10.888 1.00 44.76 257 CYS B N 1
ATOM 6095 C CA . CYS B 1 215 ? -5.142 19.108 11.453 1.00 45.10 257 CYS B CA 1
ATOM 6096 C C . CYS B 1 215 ? -6.461 18.799 10.769 1.00 44.40 257 CYS B C 1
ATOM 6097 O O . CYS B 1 215 ? -7.513 19.163 11.305 1.00 47.94 257 CYS B O 1
ATOM 6100 N N . HIS B 1 216 ? -6.444 18.156 9.608 1.00 43.60 258 HIS B N 1
ATOM 6101 C CA . HIS B 1 216 ? -7.650 17.916 8.826 1.00 45.65 258 HIS B CA 1
ATOM 6102 C C . HIS B 1 216 ? -7.827 16.416 8.648 1.00 48.22 258 HIS B C 1
ATOM 6103 O O . HIS B 1 216 ? -7.352 15.831 7.673 1.00 52.65 258 HIS B O 1
ATOM 6110 N N . ALA B 1 217 ? -8.526 15.799 9.593 1.00 48.62 259 ALA B N 1
ATOM 6111 C CA . ALA B 1 217 ? -8.843 14.383 9.512 1.00 54.59 259 ALA B CA 1
ATOM 6112 C C . ALA B 1 217 ? -10.272 14.180 9.983 1.00 52.47 259 ALA B C 1
ATOM 6113 O O . ALA B 1 217 ? -10.874 15.061 10.605 1.00 52.20 259 ALA B O 1
ATOM 6115 N N . ALA B 1 218 ? -10.815 13.006 9.664 1.00 50.37 260 ALA B N 1
ATOM 6116 C CA . ALA B 1 218 ? -12.141 12.651 10.145 1.00 56.87 260 ALA B CA 1
ATOM 6117 C C . ALA B 1 218 ? -12.155 12.621 11.667 1.00 54.13 260 ALA B C 1
ATOM 6118 O O . ALA B 1 218 ? -11.230 12.113 12.306 1.00 56.22 260 ALA B O 1
ATOM 6120 N N . ASN B 1 219 ? -13.204 13.198 12.244 1.00 56.01 261 ASN B N 1
ATOM 6121 C CA . ASN B 1 219 ? -13.395 13.217 13.685 1.00 49.98 261 ASN B CA 1
ATOM 6122 C C . ASN B 1 219 ? -14.871 13.470 13.937 1.00 54.70 261 ASN B C 1
ATOM 6123 O O . ASN B 1 219 ? -15.472 14.337 13.295 1.00 52.15 261 ASN B O 1
ATOM 6128 N N . ASP B 1 220 ? -15.448 12.700 14.861 1.00 48.75 262 ASP B N 1
ATOM 6129 C CA . ASP B 1 220 ? -16.875 12.810 15.135 1.00 45.09 262 ASP B CA 1
ATOM 6130 C C . ASP B 1 220 ? -17.254 14.178 15.678 1.00 48.07 262 ASP B C 1
ATOM 6131 O O . ASP B 1 220 ? -18.402 14.601 15.506 1.00 50.18 262 ASP B O 1
ATOM 6136 N N . ALA B 1 221 ? -16.324 14.878 16.325 1.00 39.72 263 ALA B N 1
ATOM 6137 C CA . ALA B 1 221 ? -16.571 16.235 16.790 1.00 49.98 263 ALA B CA 1
ATOM 6138 C C . ALA B 1 221 ? -16.373 17.288 15.698 1.00 47.87 263 ALA B C 1
ATOM 6139 O O . ALA B 1 221 ? -16.461 18.482 15.998 1.00 45.25 263 ALA B O 1
ATOM 6141 N N . ALA B 1 222 ? -16.114 16.885 14.451 1.00 46.48 264 ALA B N 1
ATOM 6142 C CA . ALA B 1 222 ? -15.900 17.826 13.348 1.00 46.51 264 ALA B CA 1
ATOM 6143 C C . ALA B 1 222 ? -16.598 17.332 12.087 1.00 45.56 264 ALA B C 1
ATOM 6144 O O . ALA B 1 222 ? -15.959 16.829 11.154 1.00 42.22 264 ALA B O 1
ATOM 6146 N N . PRO B 1 223 ? -17.926 17.479 12.014 1.00 41.13 265 PRO B N 1
ATOM 6147 C CA . PRO B 1 223 ? -18.656 17.004 10.826 1.00 41.80 265 PRO B CA 1
ATOM 6148 C C . PRO B 1 223 ? -18.407 17.829 9.571 1.00 41.72 265 PRO B C 1
ATOM 6149 O O . PRO B 1 223 ? -18.807 17.399 8.481 1.00 44.51 265 PRO B O 1
ATOM 6153 N N . ASP B 1 224 ? -17.770 18.992 9.679 1.00 45.22 266 ASP B N 1
ATOM 6154 C CA . ASP B 1 224 ? -17.416 19.789 8.514 1.00 44.63 266 ASP B CA 1
ATOM 6155 C C . ASP B 1 224 ? -15.941 19.644 8.150 1.00 43.87 266 ASP B C 1
ATOM 6156 O O . ASP B 1 224 ? -15.395 20.498 7.439 1.00 40.20 266 ASP B O 1
ATOM 6161 N N . TRP B 1 225 ? -15.294 18.567 8.612 1.00 40.06 267 TRP B N 1
ATOM 6162 C CA . TRP B 1 225 ? -13.850 18.429 8.436 1.00 45.31 267 TRP B CA 1
ATOM 6163 C C . TRP B 1 225 ? -13.455 18.375 6.965 1.00 45.09 267 TRP B C 1
ATOM 6164 O O . TRP B 1 225 ? -12.324 18.730 6.617 1.00 41.83 267 TRP B O 1
ATOM 6175 N N . GLY B 1 226 ? -14.365 17.943 6.089 1.00 43.40 268 GLY B N 1
ATOM 6176 C CA . GLY B 1 226 ? -14.080 17.903 4.665 1.00 41.85 268 GLY B CA 1
ATOM 6177 C C . GLY B 1 226 ? -13.994 19.254 3.987 1.00 45.17 268 GLY B C 1
ATOM 6178 O O . GLY B 1 226 ? -13.727 19.306 2.783 1.00 46.77 268 GLY B O 1
ATOM 6179 N N . ASN B 1 227 ? -14.215 20.348 4.722 1.00 37.48 269 ASN B N 1
ATOM 6180 C CA . ASN B 1 227 ? -14.146 21.682 4.137 1.00 37.18 269 ASN B CA 1
ATOM 6181 C C . ASN B 1 227 ? -12.738 22.062 3.697 1.00 42.46 269 ASN B C 1
ATOM 6182 O O . ASN B 1 227 ? -12.586 22.994 2.899 1.00 42.81 269 ASN B O 1
ATOM 6187 N N . TRP B 1 228 ? -11.710 21.367 4.196 1.00 34.43 270 TRP B N 1
ATOM 6188 C CA . TRP B 1 228 ? -10.333 21.761 3.927 1.00 38.73 270 TRP B CA 1
ATOM 6189 C C . TRP B 1 228 ? -9.974 21.709 2.446 1.00 42.18 270 TRP B C 1
ATOM 6190 O O . TRP B 1 228 ? -9.058 22.419 2.022 1.00 42.40 270 TRP B O 1
ATOM 6201 N N . SER B 1 229 ? -10.664 20.897 1.649 1.00 39.63 271 SER B N 1
ATOM 6202 C CA . SER B 1 229 ? -10.390 20.829 0.221 1.00 43.49 271 SER B CA 1
ATOM 6203 C C . SER B 1 229 ? -11.568 21.276 -0.630 1.00 42.08 271 SER B C 1
ATOM 6204 O O . SER B 1 229 ? -11.448 21.304 -1.860 1.00 41.46 271 SER B O 1
ATOM 6207 N N . ARG B 1 230 ? -12.692 21.640 -0.016 1.00 41.84 272 ARG B N 1
ATOM 6208 C CA . ARG B 1 230 ? -13.906 21.967 -0.745 1.00 41.35 272 ARG B CA 1
ATOM 6209 C C . ARG B 1 230 ? -14.293 23.436 -0.667 1.00 40.54 272 ARG B C 1
ATOM 6210 O O . ARG B 1 230 ? -15.208 23.852 -1.386 1.00 40.60 272 ARG B O 1
ATOM 6218 N N . ILE B 1 231 ? -13.631 24.229 0.173 1.00 39.31 273 ILE B N 1
ATOM 6219 C CA . ILE B 1 231 ? -13.972 25.643 0.324 1.00 40.55 273 ILE B CA 1
ATOM 6220 C C . ILE B 1 231 ? -12.740 26.502 0.054 1.00 42.02 273 ILE B C 1
ATOM 6221 O O . ILE B 1 231 ? -12.177 27.093 0.988 1.00 39.99 273 ILE B O 1
ATOM 6226 N N . PRO B 1 232 ? -12.282 26.605 -1.195 1.00 41.06 274 PRO B N 1
ATOM 6227 C CA . PRO B 1 232 ? -11.147 27.487 -1.487 1.00 41.13 274 PRO B CA 1
ATOM 6228 C C . PRO B 1 232 ? -11.599 28.942 -1.551 1.00 39.82 274 PRO B C 1
ATOM 6229 O O . PRO B 1 232 ? -12.606 29.269 -2.184 1.00 44.68 274 PRO B O 1
ATOM 6233 N N . THR B 1 233 ? -10.857 29.813 -0.870 1.00 37.20 275 THR B N 1
ATOM 6234 C CA . THR B 1 233 ? -11.101 31.247 -0.891 1.00 41.16 275 THR B CA 1
ATOM 6235 C C . THR B 1 233 ? -9.763 31.966 -0.943 1.00 41.47 275 THR B C 1
ATOM 6236 O O . THR B 1 233 ? -8.715 31.390 -0.635 1.00 39.89 275 THR B O 1
ATOM 6240 N N . ALA B 1 234 ? -9.810 33.246 -1.322 1.00 41.78 276 ALA B N 1
ATOM 6241 C CA . ALA B 1 234 ? -8.584 34.036 -1.409 1.00 44.52 276 ALA B CA 1
ATOM 6242 C C . ALA B 1 234 ? -7.899 34.161 -0.053 1.00 41.66 276 ALA B C 1
ATOM 6243 O O . ALA B 1 234 ? -6.672 34.048 0.042 1.00 41.67 276 ALA B O 1
ATOM 6245 N N . ALA B 1 235 ? -8.670 34.395 1.009 1.00 45.95 277 ALA B N 1
ATOM 6246 C CA . ALA B 1 235 ? -8.057 34.625 2.315 1.00 46.20 277 ALA B CA 1
ATOM 6247 C C . ALA B 1 235 ? -7.491 33.336 2.903 1.00 42.17 277 ALA B C 1
ATOM 6248 O O . ALA B 1 235 ? -6.379 33.328 3.442 1.00 43.71 277 ALA B O 1
ATOM 6250 N N . THR B 1 236 ? -8.230 32.232 2.807 1.00 43.83 278 THR B N 1
ATOM 6251 C CA . THR B 1 236 ? -7.758 30.991 3.416 1.00 44.76 278 THR B CA 1
ATOM 6252 C C . THR B 1 236 ? -6.586 30.404 2.639 1.00 41.19 278 THR B C 1
ATOM 6253 O O . THR B 1 236 ? -5.540 30.091 3.220 1.00 41.40 278 THR B O 1
ATOM 6257 N N . CYS B 1 237 ? -6.746 30.229 1.324 1.00 38.25 279 CYS B N 1
ATOM 6258 C CA . CYS B 1 237 ? -5.649 29.693 0.525 1.00 41.57 279 CYS B CA 1
ATOM 6259 C C . CYS B 1 237 ? -4.469 30.650 0.518 1.00 43.80 279 CYS B C 1
ATOM 6260 O O . CYS B 1 237 ? -3.310 30.222 0.565 1.00 45.38 279 CYS B O 1
ATOM 6263 N N . GLY B 1 238 ? -4.747 31.955 0.471 1.00 45.74 280 GLY B N 1
ATOM 6264 C CA . GLY B 1 238 ? -3.692 32.947 0.510 1.00 39.97 280 GLY B CA 1
ATOM 6265 C C . GLY B 1 238 ? -2.952 33.015 1.826 1.00 40.67 280 GLY B C 1
ATOM 6266 O O . GLY B 1 238 ? -1.847 33.565 1.868 1.00 49.52 280 GLY B O 1
ATOM 6267 N N . SER B 1 239 ? -3.527 32.467 2.903 1.00 40.93 281 SER B N 1
ATOM 6268 C CA . SER B 1 239 ? -2.853 32.528 4.199 1.00 40.92 281 SER B CA 1
ATOM 6269 C C . SER B 1 239 ? -1.513 31.804 4.170 1.00 43.22 281 SER B C 1
ATOM 6270 O O . SER B 1 239 ? -0.574 32.212 4.862 1.00 46.89 281 SER B O 1
ATOM 6273 N N . CYS B 1 240 ? -1.402 30.734 3.382 1.00 44.35 282 CYS B N 1
ATOM 6274 C CA . CYS B 1 240 ? -0.122 30.074 3.159 1.00 42.49 282 CYS B CA 1
ATOM 6275 C C . CYS B 1 240 ? 0.574 30.598 1.910 1.00 46.62 282 CYS B C 1
ATOM 6276 O O . CYS B 1 240 ? 1.803 30.719 1.892 1.00 46.89 282 CYS B O 1
ATOM 6279 N N . HIS B 1 241 ? -0.194 30.906 0.863 1.00 44.33 283 HIS B N 1
ATOM 6280 C CA . HIS B 1 241 ? 0.339 31.505 -0.361 1.00 47.93 283 HIS B CA 1
ATOM 6281 C C . HIS B 1 241 ? 0.331 33.030 -0.255 1.00 50.96 283 HIS B C 1
ATOM 6282 O O . HIS B 1 241 ? -0.295 33.741 -1.045 1.00 47.97 283 HIS B O 1
ATOM 6289 N N . SER B 1 242 ? 1.058 33.525 0.751 1.00 48.75 284 SER B N 1
ATOM 6290 C CA . SER B 1 242 ? 0.993 34.930 1.128 1.00 48.32 284 SER B CA 1
ATOM 6291 C C . SER B 1 242 ? 1.684 35.855 0.132 1.00 51.27 284 SER B C 1
ATOM 6292 O O . SER B 1 242 ? 1.579 37.078 0.282 1.00 55.43 284 SER B O 1
ATOM 6295 N N . THR B 1 243 ? 2.381 35.317 -0.868 1.00 46.99 285 THR B N 1
ATOM 6296 C CA . THR B 1 243 ? 2.952 36.141 -1.926 1.00 55.51 285 THR B CA 1
ATOM 6297 C C . THR B 1 243 ? 1.977 36.385 -3.072 1.00 57.08 285 THR B C 1
ATOM 6298 O O . THR B 1 243 ? 2.279 37.183 -3.966 1.00 59.09 285 THR B O 1
ATOM 6302 N N . VAL B 1 244 ? 0.822 35.731 -3.064 1.00 53.46 286 VAL B N 1
ATOM 6303 C CA . VAL B 1 244 ? -0.195 35.916 -4.093 1.00 53.77 286 VAL B CA 1
ATOM 6304 C C . VAL B 1 244 ? -1.133 37.038 -3.675 1.00 52.80 286 VAL B C 1
ATOM 6305 O O . VAL B 1 244 ? -1.549 37.119 -2.514 1.00 57.48 286 VAL B O 1
ATOM 6309 N N . ASP B 1 245 ? -1.468 37.910 -4.624 1.00 51.87 287 ASP B N 1
ATOM 6310 C CA . ASP B 1 245 ? -2.446 38.982 -4.430 1.00 55.91 287 ASP B CA 1
ATOM 6311 C C . ASP B 1 245 ? -3.554 38.772 -5.459 1.00 55.86 287 ASP B C 1
ATOM 6312 O O . ASP B 1 245 ? -3.469 39.273 -6.584 1.00 56.68 287 ASP B O 1
ATOM 6317 N N . PHE B 1 246 ? -4.596 38.029 -5.069 1.00 50.53 288 PHE B N 1
ATOM 6318 C CA . PHE B 1 246 ? -5.672 37.715 -6.005 1.00 50.04 288 PHE B CA 1
ATOM 6319 C C . PHE B 1 246 ? -6.387 38.974 -6.479 1.00 56.92 288 PHE B C 1
ATOM 6320 O O . PHE B 1 246 ? -6.834 39.038 -7.632 1.00 50.87 288 PHE B O 1
ATOM 6328 N N . ALA B 1 247 ? -6.506 39.981 -5.608 1.00 50.86 289 ALA B N 1
ATOM 6329 C CA . ALA B 1 247 ? -7.169 41.221 -5.997 1.00 58.74 289 ALA B CA 1
ATOM 6330 C C . ALA B 1 247 ? -6.407 41.927 -7.112 1.00 52.01 289 ALA B C 1
ATOM 6331 O O . ALA B 1 247 ? -7.011 42.418 -8.071 1.00 54.08 289 ALA B O 1
ATOM 6333 N N . ALA B 1 248 ? -5.079 41.973 -7.013 1.00 56.30 290 ALA B N 1
ATOM 6334 C CA . ALA B 1 248 ? -4.259 42.681 -7.986 1.00 54.54 290 ALA B CA 1
ATOM 6335 C C . ALA B 1 248 ? -3.809 41.811 -9.152 1.00 56.74 290 ALA B C 1
ATOM 6336 O O . ALA B 1 248 ? -3.396 42.352 -10.183 1.00 61.84 290 ALA B O 1
ATOM 6338 N N . GLY B 1 249 ? -3.879 40.490 -9.022 1.00 54.26 291 GLY B N 1
ATOM 6339 C CA . GLY B 1 249 ? -3.344 39.624 -10.052 1.00 47.65 291 GLY B CA 1
ATOM 6340 C C . GLY B 1 249 ? -1.853 39.401 -9.953 1.00 54.62 291 GLY B C 1
ATOM 6341 O O . GLY B 1 249 ? -1.195 39.184 -10.974 1.00 52.32 291 GLY B O 1
ATOM 6342 N N . LYS B 1 250 ? -1.299 39.452 -8.746 1.00 51.03 292 LYS B N 1
ATOM 6343 C CA . LYS B 1 250 ? 0.129 39.268 -8.515 1.00 54.25 292 LYS B CA 1
ATOM 6344 C C . LYS B 1 250 ? 0.373 37.815 -8.110 1.00 60.74 292 LYS B C 1
ATOM 6345 O O . LYS B 1 250 ? -0.026 37.389 -7.019 1.00 54.90 292 LYS B O 1
ATOM 6351 N N . GLY B 1 251 ? 1.017 37.054 -8.996 1.00 57.36 293 GLY B N 1
ATOM 6352 C CA . GLY B 1 251 ? 1.287 35.650 -8.758 1.00 52.17 293 GLY B CA 1
ATOM 6353 C C . GLY B 1 251 ? 0.172 34.713 -9.151 1.00 53.95 293 GLY B C 1
ATOM 6354 O O . GLY B 1 251 ? 0.260 33.512 -8.870 1.00 53.53 293 GLY B O 1
ATOM 6355 N N . HIS B 1 252 ? -0.864 35.223 -9.804 1.00 53.99 294 HIS B N 1
ATOM 6356 C CA . HIS B 1 252 ? -2.068 34.473 -10.114 1.00 48.15 294 HIS B CA 1
ATOM 6357 C C . HIS B 1 252 ? -2.946 35.386 -10.948 1.00 46.48 294 HIS B C 1
ATOM 6358 O O . HIS B 1 252 ? -2.823 36.611 -10.879 1.00 48.81 294 HIS B O 1
ATOM 6365 N N . SER B 1 253 ? -3.824 34.781 -11.742 1.00 40.73 295 SER B N 1
ATOM 6366 C CA . SER B 1 253 ? -4.826 35.566 -12.442 1.00 46.07 295 SER B CA 1
ATOM 6367 C C . SER B 1 253 ? -5.643 36.377 -11.440 1.00 49.46 295 SER B C 1
ATOM 6368 O O . SER B 1 253 ? -5.805 35.994 -10.276 1.00 49.68 295 SER B O 1
ATOM 6371 N N . GLN B 1 254 ? -6.149 37.518 -11.897 1.00 46.99 296 GLN B N 1
ATOM 6372 C CA . GLN B 1 254 ? -6.892 38.404 -11.012 1.00 53.16 296 GLN B CA 1
ATOM 6373 C C . GLN B 1 254 ? -8.238 37.786 -10.647 1.00 51.83 296 GLN B C 1
ATOM 6374 O O . GLN B 1 254 ? -8.985 37.330 -11.519 1.00 48.47 296 GLN B O 1
ATOM 6380 N N . GLN B 1 255 ? -8.542 37.753 -9.351 1.00 46.32 297 GLN B N 1
ATOM 6381 C CA . GLN B 1 255 ? -9.821 37.253 -8.852 1.00 50.30 297 GLN B CA 1
ATOM 6382 C C . GLN B 1 255 ? -10.344 38.245 -7.822 1.00 54.50 297 GLN B C 1
ATOM 6383 O O . GLN B 1 255 ? -9.772 38.375 -6.733 1.00 54.46 297 GLN B O 1
ATOM 6389 N N . LEU B 1 256 ? -11.427 38.946 -8.158 1.00 53.62 298 LEU B N 1
ATOM 6390 C CA . LEU B 1 256 ? -11.962 39.959 -7.257 1.00 58.43 298 LEU B CA 1
ATOM 6391 C C . LEU B 1 256 ? -12.909 39.386 -6.211 1.00 56.25 298 LEU B C 1
ATOM 6392 O O . LEU B 1 256 ? -13.233 40.084 -5.244 1.00 56.33 298 LEU B O 1
ATOM 6397 N N . ASP B 1 257 ? -13.360 38.147 -6.376 1.00 46.76 299 ASP B N 1
ATOM 6398 C CA . ASP B 1 257 ? -14.157 37.476 -5.359 1.00 51.61 299 ASP B CA 1
ATOM 6399 C C . ASP B 1 257 ? -13.833 35.987 -5.405 1.00 48.57 299 ASP B C 1
ATOM 6400 O O . ASP B 1 257 ? -12.952 35.548 -6.152 1.00 47.07 299 ASP B O 1
ATOM 6405 N N . ASN B 1 258 ? -14.561 35.203 -4.610 1.00 43.20 300 ASN B N 1
ATOM 6406 C CA . ASN B 1 258 ? -14.339 33.769 -4.498 1.00 44.16 300 ASN B CA 1
ATOM 6407 C C . ASN B 1 258 ? -15.346 32.951 -5.300 1.00 42.92 300 ASN B C 1
ATOM 6408 O O . ASN B 1 258 ? -15.465 31.742 -5.080 1.00 45.10 300 ASN B O 1
ATOM 6413 N N . SER B 1 259 ? -16.065 33.578 -6.235 1.00 42.66 301 SER B N 1
ATOM 6414 C CA . SER B 1 259 ? -17.141 32.878 -6.930 1.00 44.86 301 SER B CA 1
ATOM 6415 C C . SER B 1 259 ? -16.642 31.806 -7.895 1.00 47.46 301 SER B C 1
ATOM 6416 O O . SER B 1 259 ? -17.436 30.956 -8.311 1.00 50.40 301 SER B O 1
ATOM 6419 N N . ASN B 1 260 ? -15.360 31.816 -8.265 1.00 48.12 302 ASN B N 1
ATOM 6420 C CA . ASN B 1 260 ? -14.866 30.893 -9.280 1.00 52.78 302 ASN B CA 1
ATOM 6421 C C . ASN B 1 260 ? -13.803 29.912 -8.804 1.00 48.45 302 ASN B C 1
ATOM 6422 O O . ASN B 1 260 ? -13.449 29.011 -9.573 1.00 52.04 302 ASN B O 1
ATOM 6427 N N . CYS B 1 261 ? -13.284 30.055 -7.579 1.00 39.66 303 CYS B N 1
ATOM 6428 C CA . CYS B 1 261 ? -12.189 29.196 -7.127 1.00 42.57 303 CYS B CA 1
ATOM 6429 C C . CYS B 1 261 ? -12.534 27.716 -7.258 1.00 44.09 303 CYS B C 1
ATOM 6430 O O . CYS B 1 261 ? -11.710 26.921 -7.725 1.00 44.34 303 CYS B O 1
ATOM 6433 N N . ILE B 1 262 ? -13.747 27.324 -6.849 1.00 45.72 304 ILE B N 1
ATOM 6434 C CA . ILE B 1 262 ? -14.091 25.905 -6.801 1.00 45.56 304 ILE B CA 1
ATOM 6435 C C . ILE B 1 262 ? -14.277 25.318 -8.193 1.00 46.09 304 ILE B C 1
ATOM 6436 O O . ILE B 1 262 ? -14.136 24.101 -8.370 1.00 48.24 304 ILE B O 1
ATOM 6441 N N . ALA B 1 263 ? -14.583 26.155 -9.189 1.00 44.47 305 ALA B N 1
ATOM 6442 C CA . ALA B 1 263 ? -14.724 25.665 -10.555 1.00 49.06 305 ALA B CA 1
ATOM 6443 C C . ALA B 1 263 ? -13.409 25.108 -11.078 1.00 42.48 305 ALA B C 1
ATOM 6444 O O . ALA B 1 263 ? -13.392 24.080 -11.764 1.00 39.86 305 ALA B O 1
ATOM 6446 N N . CYS B 1 264 ? -12.297 25.778 -10.777 1.00 41.21 306 CYS B N 1
ATOM 6447 C CA . CYS B 1 264 ? -11.003 25.272 -11.217 1.00 42.91 306 CYS B CA 1
ATOM 6448 C C . CYS B 1 264 ? -10.414 24.322 -10.177 1.00 42.56 306 CYS B C 1
ATOM 6449 O O . CYS B 1 264 ? -9.981 23.214 -10.512 1.00 46.13 306 CYS B O 1
ATOM 6452 N N . HIS B 1 265 ? -10.420 24.722 -8.903 1.00 43.82 307 HIS B N 1
ATOM 6453 C CA . HIS B 1 265 ? -9.827 23.919 -7.829 1.00 43.01 307 HIS B CA 1
ATOM 6454 C C . HIS B 1 265 ? -10.865 22.978 -7.227 1.00 45.10 307 HIS B C 1
ATOM 6455 O O . HIS B 1 265 ? -11.373 23.181 -6.120 1.00 45.49 307 HIS B O 1
ATOM 6462 N N . ASN B 1 266 ? -11.169 21.917 -7.970 1.00 43.96 308 ASN B N 1
ATOM 6463 C CA . ASN B 1 266 ? -12.018 20.861 -7.439 1.00 46.62 308 ASN B CA 1
ATOM 6464 C C . ASN B 1 266 ? -11.344 20.188 -6.245 1.00 44.99 308 ASN B C 1
ATOM 6465 O O . ASN B 1 266 ? -10.125 20.261 -6.058 1.00 47.35 308 ASN B O 1
ATOM 6470 N N . SER B 1 267 ? -12.163 19.514 -5.435 1.00 48.91 309 SER B N 1
ATOM 6471 C CA . SER B 1 267 ? -11.676 18.937 -4.184 1.00 46.69 309 SER B CA 1
ATOM 6472 C C . SER B 1 267 ? -10.598 17.878 -4.422 1.00 46.28 309 SER B C 1
ATOM 6473 O O . SER B 1 267 ? -9.644 17.772 -3.641 1.00 46.30 309 SER B O 1
ATOM 6476 N N . ASP B 1 268 ? -10.735 17.079 -5.485 1.00 45.82 310 ASP B N 1
ATOM 6477 C CA . ASP B 1 268 ? -9.765 16.013 -5.742 1.00 49.19 310 ASP B CA 1
ATOM 6478 C C . ASP B 1 268 ? -8.374 16.580 -5.999 1.00 50.23 310 ASP B C 1
ATOM 6479 O O . ASP B 1 268 ? -7.375 16.076 -5.472 1.00 45.19 310 ASP B O 1
ATOM 6484 N N . TRP B 1 269 ? -8.294 17.632 -6.815 1.00 45.01 311 TRP B N 1
ATOM 6485 C CA . TRP B 1 269 ? -7.006 18.237 -7.134 1.00 43.07 311 TRP B CA 1
ATOM 6486 C C . TRP B 1 269 ? -6.374 18.869 -5.899 1.00 42.41 311 TRP B C 1
ATOM 6487 O O . TRP B 1 269 ? -5.184 18.667 -5.627 1.00 43.80 311 TRP B O 1
ATOM 6498 N N . THR B 1 270 ? -7.156 19.634 -5.133 1.00 43.73 312 THR B N 1
ATOM 6499 C CA . THR B 1 270 ? -6.616 20.271 -3.934 1.00 44.23 312 THR B CA 1
ATOM 6500 C C . THR B 1 270 ? -6.111 19.234 -2.937 1.00 43.51 312 THR B C 1
ATOM 6501 O O . THR B 1 270 ? -5.033 19.399 -2.354 1.00 45.55 312 THR B O 1
ATOM 6505 N N . ALA B 1 271 ? -6.858 18.144 -2.746 1.00 40.66 313 ALA B N 1
ATOM 6506 C CA . ALA B 1 271 ? -6.468 17.161 -1.737 1.00 44.30 313 ALA B CA 1
ATOM 6507 C C . ALA B 1 271 ? -5.233 16.376 -2.170 1.00 41.24 313 ALA B C 1
ATOM 6508 O O . ALA B 1 271 ? -4.315 16.162 -1.370 1.00 46.28 313 ALA B O 1
ATOM 6510 N N . GLU B 1 272 ? -5.180 15.947 -3.435 1.00 43.76 314 GLU B N 1
ATOM 6511 C CA . GLU B 1 272 ? -4.066 15.113 -3.884 1.00 47.26 314 GLU B CA 1
ATOM 6512 C C . GLU B 1 272 ? -2.748 15.882 -3.880 1.00 44.48 314 GLU B C 1
ATOM 6513 O O . GLU B 1 272 ? -1.727 15.373 -3.406 1.00 42.92 314 GLU B O 1
ATOM 6519 N N . LEU B 1 273 ? -2.747 17.109 -4.409 1.00 42.50 315 LEU B N 1
ATOM 6520 C CA . LEU B 1 273 ? -1.487 17.839 -4.549 1.00 41.95 315 LEU B CA 1
ATOM 6521 C C . LEU B 1 273 ? -0.878 18.212 -3.199 1.00 44.71 315 LEU B C 1
ATOM 6522 O O . LEU B 1 273 ? 0.345 18.360 -3.096 1.00 45.94 315 LEU B O 1
ATOM 6527 N N . HIS B 1 274 ? -1.695 18.380 -2.158 1.00 43.57 316 HIS B N 1
ATOM 6528 C CA . HIS B 1 274 ? -1.160 18.762 -0.856 1.00 40.56 316 HIS B CA 1
ATOM 6529 C C . HIS B 1 274 ? -0.715 17.580 -0.015 1.00 48.23 316 HIS B C 1
ATOM 6530 O O . HIS B 1 274 ? 0.087 17.766 0.908 1.00 47.10 316 HIS B O 1
ATOM 6537 N N . THR B 1 275 ? -1.229 16.382 -0.295 1.00 46.26 317 THR B N 1
ATOM 6538 C CA . THR B 1 275 ? -0.884 15.180 0.451 1.00 49.88 317 THR B CA 1
ATOM 6539 C C . THR B 1 275 ? -0.102 14.169 -0.380 1.00 51.41 317 THR B C 1
ATOM 6540 O O . THR B 1 275 ? 0.282 13.122 0.149 1.00 50.78 317 THR B O 1
ATOM 6544 N N . GLY B 1 276 ? 0.158 14.458 -1.656 1.00 53.37 318 GLY B N 1
ATOM 6545 C CA . GLY B 1 276 ? 0.751 13.455 -2.527 1.00 47.76 318 GLY B CA 1
ATOM 6546 C C . GLY B 1 276 ? 2.202 13.151 -2.198 1.00 56.10 318 GLY B C 1
ATOM 6547 O O . GLY B 1 276 ? 2.637 11.999 -2.276 1.00 57.23 318 GLY B O 1
ATOM 6548 N N . LYS B 1 277 ? 2.975 14.176 -1.830 1.00 57.43 319 LYS B N 1
ATOM 6549 C CA . LYS B 1 277 ? 4.396 13.959 -1.574 1.00 58.02 319 LYS B CA 1
ATOM 6550 C C . LYS B 1 277 ? 4.628 13.179 -0.288 1.00 59.72 319 LYS B C 1
ATOM 6551 O O . LYS B 1 277 ? 5.611 12.437 -0.183 1.00 61.61 319 LYS B O 1
ATOM 6557 N N . THR B 1 278 ? 3.747 13.335 0.700 1.00 60.80 320 THR B N 1
ATOM 6558 C CA . THR B 1 278 ? 3.832 12.474 1.874 1.00 55.37 320 THR B CA 1
ATOM 6559 C C . THR B 1 278 ? 3.441 11.040 1.530 1.00 54.62 320 THR B C 1
ATOM 6560 O O . THR B 1 278 ? 4.079 10.086 1.997 1.00 55.25 320 THR B O 1
ATOM 6564 N N . ALA B 1 279 ? 2.397 10.866 0.716 1.00 54.24 321 ALA B N 1
ATOM 6565 C CA . ALA B 1 279 ? 1.979 9.521 0.334 1.00 53.42 321 ALA B CA 1
ATOM 6566 C C . ALA B 1 279 ? 3.013 8.839 -0.553 1.00 55.13 321 ALA B C 1
ATOM 6567 O O . ALA B 1 279 ? 3.158 7.612 -0.503 1.00 56.78 321 ALA B O 1
ATOM 6569 N N . ASP B 1 280 ? 3.733 9.611 -1.370 1.00 55.04 322 ASP B N 1
ATOM 6570 C CA . ASP B 1 280 ? 4.816 9.041 -2.165 1.00 55.79 322 ASP B CA 1
ATOM 6571 C C . ASP B 1 280 ? 5.962 8.575 -1.277 1.00 58.46 322 ASP B C 1
ATOM 6572 O O . ASP B 1 280 ? 6.583 7.540 -1.543 1.00 56.34 322 ASP B O 1
ATOM 6577 N N . LYS B 1 281 ? 6.262 9.338 -0.223 1.00 55.12 323 LYS B N 1
ATOM 6578 C CA . LYS B 1 281 ? 7.279 8.923 0.736 1.00 55.91 323 LYS B CA 1
ATOM 6579 C C . LYS B 1 281 ? 6.909 7.597 1.391 1.00 53.35 323 LYS B C 1
ATOM 6580 O O . LYS B 1 281 ? 7.770 6.730 1.583 1.00 52.45 323 LYS B O 1
ATOM 6586 N N . LYS B 1 282 ? 5.629 7.419 1.732 1.00 52.01 324 LYS B N 1
ATOM 6587 C CA . LYS B 1 282 ? 5.185 6.173 2.351 1.00 53.54 324 LYS B CA 1
ATOM 6588 C C . LYS B 1 282 ? 5.333 4.991 1.398 1.00 59.56 324 LYS B C 1
ATOM 6589 O O . LYS B 1 282 ? 5.793 3.914 1.799 1.00 53.29 324 LYS B O 1
ATOM 6595 N N . ALA B 1 283 ? 4.947 5.174 0.131 1.00 53.49 325 ALA B N 1
ATOM 6596 C CA . ALA B 1 283 ? 5.008 4.079 -0.830 1.00 52.17 325 ALA B CA 1
ATOM 6597 C C . ALA B 1 283 ? 6.443 3.655 -1.118 1.00 54.66 325 ALA B C 1
ATOM 6598 O O . ALA B 1 283 ? 6.702 2.468 -1.347 1.00 58.15 325 ALA B O 1
ATOM 6600 N N . VAL B 1 284 ? 7.385 4.597 -1.111 1.00 49.07 326 VAL B N 1
ATOM 6601 C CA . VAL B 1 284 ? 8.773 4.250 -1.394 1.00 51.20 326 VAL B CA 1
ATOM 6602 C C . VAL B 1 284 ? 9.410 3.540 -0.204 1.00 56.77 326 VAL B C 1
ATOM 6603 O O . VAL B 1 284 ? 10.112 2.535 -0.371 1.00 50.21 326 VAL B O 1
ATOM 6607 N N . ILE B 1 285 ? 9.170 4.044 1.012 1.00 53.47 327 ILE B N 1
ATOM 6608 C CA . ILE B 1 285 ? 9.763 3.456 2.214 1.00 54.42 327 ILE B CA 1
ATOM 6609 C C . ILE B 1 285 ? 9.299 2.016 2.406 1.00 49.23 327 ILE B C 1
ATOM 6610 O O . ILE B 1 285 ? 10.057 1.168 2.894 1.00 51.52 327 ILE B O 1
ATOM 6615 N N . ALA B 1 286 ? 8.068 1.707 2.000 1.00 50.92 328 ALA B N 1
ATOM 6616 C CA . ALA B 1 286 ? 7.472 0.395 2.230 1.00 55.97 328 ALA B CA 1
ATOM 6617 C C . ALA B 1 286 ? 8.033 -0.702 1.331 1.00 55.19 328 ALA B C 1
ATOM 6618 O O . ALA B 1 286 ? 7.628 -1.861 1.485 1.00 56.92 328 ALA B O 1
ATOM 6620 N N . GLN B 1 287 ? 8.949 -0.392 0.418 1.00 50.95 329 GLN B N 1
ATOM 6621 C CA . GLN B 1 287 ? 9.355 -1.346 -0.605 1.00 55.72 329 GLN B CA 1
ATOM 6622 C C . GLN B 1 287 ? 10.612 -2.137 -0.260 1.00 54.71 329 GLN B C 1
ATOM 6623 O O . GLN B 1 287 ? 10.876 -3.151 -0.914 1.00 54.47 329 GLN B O 1
ATOM 6629 N N . LEU B 1 288 ? 11.388 -1.720 0.738 1.00 52.47 330 LEU B N 1
ATOM 6630 C CA . LEU B 1 288 ? 12.608 -2.435 1.087 1.00 52.51 330 LEU B CA 1
ATOM 6631 C C . LEU B 1 288 ? 12.726 -2.578 2.597 1.00 54.63 330 LEU B C 1
ATOM 6632 O O . LEU B 1 288 ? 12.194 -1.770 3.364 1.00 54.36 330 LEU B O 1
ATOM 6637 N N . GLY B 1 289 ? 13.432 -3.630 3.011 1.00 58.15 331 GLY B N 1
ATOM 6638 C CA . GLY B 1 289 ? 13.797 -3.821 4.398 1.00 49.90 331 GLY B CA 1
ATOM 6639 C C . GLY B 1 289 ? 15.268 -4.179 4.504 1.00 53.14 331 GLY B C 1
ATOM 6640 O O . GLY B 1 289 ? 15.987 -4.237 3.505 1.00 56.47 331 GLY B O 1
ATOM 6641 N N . MET B 1 290 ? 15.699 -4.413 5.739 1.00 48.73 332 MET B N 1
ATOM 6642 C CA . MET B 1 290 ? 17.078 -4.809 5.972 1.00 55.17 332 MET B CA 1
ATOM 6643 C C . MET B 1 290 ? 17.139 -5.761 7.154 1.00 56.05 332 MET B C 1
ATOM 6644 O O . MET B 1 290 ? 16.353 -5.657 8.099 1.00 60.08 332 MET B O 1
ATOM 6649 N N . GLN B 1 291 ? 18.083 -6.694 7.081 1.00 55.72 333 GLN B N 1
ATOM 6650 C CA . GLN B 1 291 ? 18.410 -7.569 8.197 1.00 60.52 333 GLN B CA 1
ATOM 6651 C C . GLN B 1 291 ? 19.919 -7.740 8.220 1.00 59.70 333 GLN B C 1
ATOM 6652 O O . GLN B 1 291 ? 20.534 -7.983 7.177 1.00 61.23 333 GLN B O 1
ATOM 6658 N N . ALA B 1 292 ? 20.511 -7.606 9.401 1.00 54.07 334 ALA B N 1
ATOM 6659 C CA . ALA B 1 292 ? 21.957 -7.602 9.532 1.00 52.62 334 ALA B CA 1
ATOM 6660 C C . ALA B 1 292 ? 22.393 -8.507 10.672 1.00 51.42 334 ALA B C 1
ATOM 6661 O O . ALA B 1 292 ? 21.648 -8.738 11.629 1.00 55.23 334 ALA B O 1
ATOM 6663 N N . THR B 1 293 ? 23.612 -9.022 10.554 1.00 47.99 335 THR B N 1
ATOM 6664 C CA . THR B 1 293 ? 24.254 -9.769 11.622 1.00 49.19 335 THR B CA 1
ATOM 6665 C C . THR B 1 293 ? 25.641 -9.193 11.857 1.00 49.43 335 THR B C 1
ATOM 6666 O O . THR B 1 293 ? 26.244 -8.580 10.972 1.00 49.63 335 THR B O 1
ATOM 6670 N N . LEU B 1 294 ? 26.144 -9.400 13.067 1.00 53.68 336 LEU B N 1
ATOM 6671 C CA . LEU B 1 294 ? 27.448 -8.893 13.464 1.00 49.53 336 LEU B CA 1
ATOM 6672 C C . LEU B 1 294 ? 28.099 -9.935 14.359 1.00 50.53 336 LEU B C 1
ATOM 6673 O O . LEU B 1 294 ? 27.498 -10.360 15.350 1.00 54.69 336 LEU B O 1
ATOM 6678 N N . VAL B 1 295 ? 29.312 -10.355 14.007 1.00 52.46 337 VAL B N 1
ATOM 6679 C CA . VAL B 1 295 ? 29.972 -11.482 14.659 1.00 52.29 337 VAL B CA 1
ATOM 6680 C C . VAL B 1 295 ? 31.381 -11.065 15.051 1.00 52.66 337 VAL B C 1
ATOM 6681 O O . VAL B 1 295 ? 32.193 -10.717 14.184 1.00 52.88 337 VAL B O 1
ATOM 6685 N N . GLY B 1 296 ? 31.676 -11.112 16.350 1.00 53.13 338 GLY B N 1
ATOM 6686 C CA . GLY B 1 296 ? 33.011 -10.794 16.816 1.00 56.72 338 GLY B CA 1
ATOM 6687 C C . GLY B 1 296 ? 33.975 -11.954 16.637 1.00 62.10 338 GLY B C 1
ATOM 6688 O O . GLY B 1 296 ? 33.613 -13.124 16.758 1.00 64.05 338 GLY B O 1
ATOM 6689 N N . GLN B 1 297 ? 35.226 -11.610 16.342 1.00 60.68 339 GLN B N 1
ATOM 6690 C CA . GLN B 1 297 ? 36.276 -12.574 16.051 1.00 62.78 339 GLN B CA 1
ATOM 6691 C C . GLN B 1 297 ? 37.292 -12.617 17.186 1.00 64.80 339 GLN B C 1
ATOM 6692 O O . GLN B 1 297 ? 37.320 -11.752 18.066 1.00 64.81 339 GLN B O 1
ATOM 6698 N N . THR B 1 298 ? 38.147 -13.645 17.144 1.00 58.81 340 THR B N 1
ATOM 6699 C CA . THR B 1 298 ? 39.180 -13.804 18.162 1.00 59.98 340 THR B CA 1
ATOM 6700 C C . THR B 1 298 ? 40.278 -12.754 18.046 1.00 59.97 340 THR B C 1
ATOM 6701 O O . THR B 1 298 ? 40.988 -12.509 19.028 1.00 65.55 340 THR B O 1
ATOM 6705 N N . ASP B 1 299 ? 40.438 -12.131 16.881 1.00 59.84 341 ASP B N 1
ATOM 6706 C CA . ASP B 1 299 ? 41.406 -11.058 16.706 1.00 58.51 341 ASP B CA 1
ATOM 6707 C C . ASP B 1 299 ? 40.823 -9.684 17.016 1.00 64.19 341 ASP B C 1
ATOM 6708 O O . ASP B 1 299 ? 41.482 -8.672 16.751 1.00 58.85 341 ASP B O 1
ATOM 6713 N N . ASP B 1 300 ? 39.601 -9.636 17.556 1.00 64.25 342 ASP B N 1
ATOM 6714 C CA . ASP B 1 300 ? 38.866 -8.442 17.997 1.00 61.81 342 ASP B CA 1
ATOM 6715 C C . ASP B 1 300 ? 38.229 -7.671 16.845 1.00 60.31 342 ASP B C 1
ATOM 6716 O O . ASP B 1 300 ? 37.737 -6.550 17.065 1.00 55.21 342 ASP B O 1
ATOM 6721 N N . THR B 1 301 ? 38.213 -8.218 15.629 1.00 58.28 343 THR B N 1
ATOM 6722 C CA . THR B 1 301 ? 37.456 -7.623 14.540 1.00 55.85 343 THR B CA 1
ATOM 6723 C C . THR B 1 301 ? 36.014 -8.124 14.596 1.00 55.85 343 THR B C 1
ATOM 6724 O O . THR B 1 301 ? 35.658 -8.984 15.405 1.00 53.01 343 THR B O 1
ATOM 6728 N N . ALA B 1 302 ? 35.167 -7.576 13.728 1.00 52.18 344 ALA B N 1
ATOM 6729 C CA . ALA B 1 302 ? 33.767 -7.971 13.678 1.00 55.65 344 ALA B CA 1
ATOM 6730 C C . ALA B 1 302 ? 33.321 -8.050 12.228 1.00 51.71 344 ALA B C 1
ATOM 6731 O O . ALA B 1 302 ? 33.542 -7.112 11.457 1.00 56.49 344 ALA B O 1
ATOM 6733 N N . VAL B 1 303 ? 32.698 -9.166 11.863 1.00 49.09 345 VAL B N 1
ATOM 6734 C CA . VAL B 1 303 ? 32.204 -9.378 10.507 1.00 50.56 345 VAL B CA 1
ATOM 6735 C C . VAL B 1 303 ? 30.753 -8.921 10.446 1.00 51.81 345 VAL B C 1
ATOM 6736 O O . VAL B 1 303 ? 29.886 -9.491 11.117 1.00 51.13 345 VAL B O 1
ATOM 6740 N N . LEU B 1 304 ? 30.492 -7.894 9.640 1.00 54.66 346 LEU B N 1
ATOM 6741 C CA . LEU B 1 304 ? 29.155 -7.340 9.465 1.00 54.80 346 LEU B CA 1
ATOM 6742 C C . LEU B 1 304 ? 28.552 -7.870 8.171 1.00 50.92 346 LEU B C 1
ATOM 6743 O O . LEU B 1 304 ? 29.181 -7.794 7.111 1.00 55.01 346 LEU B O 1
ATOM 6748 N N . THR B 1 305 ? 27.337 -8.404 8.264 1.00 52.17 347 THR B N 1
ATOM 6749 C CA . THR B 1 305 ? 26.645 -8.999 7.127 1.00 53.38 347 THR B CA 1
ATOM 6750 C C . THR B 1 305 ? 25.271 -8.357 7.012 1.00 53.48 347 THR B C 1
ATOM 6751 O O . THR B 1 305 ? 24.468 -8.446 7.945 1.00 55.69 347 THR B O 1
ATOM 6755 N N . VAL B 1 306 ? 24.999 -7.721 5.874 1.00 54.84 348 VAL B N 1
ATOM 6756 C CA . VAL B 1 306 ? 23.739 -7.020 5.642 1.00 56.45 348 VAL B CA 1
ATOM 6757 C C . VAL B 1 306 ? 22.977 -7.725 4.529 1.00 53.51 348 VAL B C 1
ATOM 6758 O O . VAL B 1 306 ? 23.541 -8.017 3.468 1.00 56.62 348 VAL B O 1
ATOM 6762 N N . SER B 1 307 ? 21.696 -7.981 4.766 1.00 55.27 349 SER B N 1
ATOM 6763 C CA . SER B 1 307 ? 20.826 -8.619 3.792 1.00 54.39 349 SER B CA 1
ATOM 6764 C C . SER B 1 307 ? 19.622 -7.723 3.540 1.00 58.47 349 SER B C 1
ATOM 6765 O O . SER B 1 307 ? 18.988 -7.247 4.489 1.00 59.70 349 SER B O 1
ATOM 6768 N N . ILE B 1 308 ? 19.310 -7.494 2.265 1.00 56.15 350 ILE B N 1
ATOM 6769 C CA . ILE B 1 308 ? 18.214 -6.616 1.866 1.00 56.95 350 ILE B CA 1
ATOM 6770 C C . ILE B 1 308 ? 16.947 -7.438 1.677 1.00 54.93 350 ILE B C 1
ATOM 6771 O O . ILE B 1 308 ? 16.985 -8.558 1.155 1.00 53.39 350 ILE B O 1
ATOM 6776 N N . LEU B 1 309 ? 15.815 -6.879 2.108 1.00 58.92 351 LEU B N 1
ATOM 6777 C CA . LEU B 1 309 ? 14.514 -7.528 2.022 1.00 57.02 351 LEU B CA 1
ATOM 6778 C C . LEU B 1 309 ? 13.597 -6.743 1.093 1.00 60.39 351 LEU B C 1
ATOM 6779 O O . LEU B 1 309 ? 13.750 -5.529 0.926 1.00 56.57 351 LEU B O 1
ATOM 6784 N N . ASP B 1 310 ? 12.632 -7.445 0.498 1.00 60.89 352 ASP B N 1
ATOM 6785 C CA . ASP B 1 310 ? 11.722 -6.840 -0.466 1.00 61.80 352 ASP B CA 1
ATOM 6786 C C . ASP B 1 310 ? 10.470 -6.329 0.256 1.00 63.61 352 ASP B C 1
ATOM 6787 O O . ASP B 1 310 ? 10.457 -6.191 1.483 1.00 61.09 352 ASP B O 1
ATOM 6792 N N . LYS B 1 311 ? 9.405 -6.051 -0.505 1.00 61.66 353 LYS B N 1
ATOM 6793 C CA . LYS B 1 311 ? 8.191 -5.481 0.073 1.00 65.41 353 LYS B CA 1
ATOM 6794 C C . LYS B 1 311 ? 7.542 -6.436 1.070 1.00 69.40 353 LYS B C 1
ATOM 6795 O O . LYS B 1 311 ? 6.988 -6.000 2.086 1.00 70.22 353 LYS B O 1
ATOM 6801 N N . ASP B 1 312 ? 7.608 -7.739 0.805 1.00 71.80 354 ASP B N 1
ATOM 6802 C CA . ASP B 1 312 ? 6.994 -8.741 1.666 1.00 70.13 354 ASP B CA 1
ATOM 6803 C C . ASP B 1 312 ? 7.895 -9.179 2.812 1.00 67.19 354 ASP B C 1
ATOM 6804 O O . ASP B 1 312 ? 7.516 -10.080 3.567 1.00 72.62 354 ASP B O 1
ATOM 6809 N N . GLY B 1 313 ? 9.068 -8.571 2.964 1.00 67.51 355 GLY B N 1
ATOM 6810 C CA . GLY B 1 313 ? 10.002 -8.971 3.995 1.00 64.87 355 GLY B CA 1
ATOM 6811 C C . GLY B 1 313 ? 10.909 -10.124 3.630 1.00 63.31 355 GLY B C 1
ATOM 6812 O O . GLY B 1 313 ? 11.665 -10.591 4.490 1.00 62.90 355 GLY B O 1
ATOM 6813 N N . ASN B 1 314 ? 10.869 -10.591 2.386 1.00 64.10 356 ASN B N 1
ATOM 6814 C CA . ASN B 1 314 ? 11.681 -11.719 1.951 1.00 60.97 356 ASN B CA 1
ATOM 6815 C C . ASN B 1 314 ? 13.024 -11.239 1.418 1.00 61.25 356 ASN B C 1
ATOM 6816 O O . ASN B 1 314 ? 13.102 -10.227 0.715 1.00 62.61 356 ASN B O 1
ATOM 6821 N N . ALA B 1 315 ? 14.082 -11.971 1.762 1.00 53.14 357 ALA B N 1
ATOM 6822 C CA . ALA B 1 315 ? 15.421 -11.594 1.329 1.00 59.51 357 ALA B CA 1
ATOM 6823 C C . ALA B 1 315 ? 15.526 -11.609 -0.194 1.00 60.82 357 ALA B C 1
ATOM 6824 O O . ALA B 1 315 ? 14.895 -12.423 -0.876 1.00 57.20 357 ALA B O 1
ATOM 6826 N N . ILE B 1 316 ? 16.335 -10.687 -0.727 1.00 54.94 358 ILE B N 1
ATOM 6827 C CA . ILE B 1 316 ? 16.591 -10.581 -2.158 1.00 56.93 358 ILE B CA 1
ATOM 6828 C C . ILE B 1 316 ? 18.088 -10.430 -2.387 1.00 56.39 358 ILE B C 1
ATOM 6829 O O . ILE B 1 316 ? 18.846 -10.052 -1.491 1.00 59.29 358 ILE B O 1
ATOM 6834 N N . ASP B 1 317 ? 18.506 -10.726 -3.617 1.00 57.68 359 ASP B N 1
ATOM 6835 C CA . ASP B 1 317 ? 19.889 -10.504 -4.021 1.00 58.90 359 ASP B CA 1
ATOM 6836 C C . ASP B 1 317 ? 20.168 -9.007 -4.032 1.00 57.47 359 ASP B C 1
ATOM 6837 O O . ASP B 1 317 ? 19.498 -8.252 -4.743 1.00 63.11 359 ASP B O 1
ATOM 6842 N N . ALA B 1 318 ? 21.151 -8.578 -3.236 1.00 55.07 360 ALA B N 1
ATOM 6843 C CA . ALA B 1 318 ? 21.461 -7.155 -3.140 1.00 53.34 360 ALA B CA 1
ATOM 6844 C C . ALA B 1 318 ? 21.864 -6.567 -4.487 1.00 61.39 360 ALA B C 1
ATOM 6845 O O . ALA B 1 318 ? 21.662 -5.371 -4.726 1.00 55.45 360 ALA B O 1
ATOM 6847 N N . ALA B 1 319 ? 22.428 -7.386 -5.379 1.00 58.07 361 ALA B N 1
ATOM 6848 C CA . ALA B 1 319 ? 22.854 -6.886 -6.681 1.00 60.59 361 ALA B CA 1
ATOM 6849 C C . ALA B 1 319 ? 21.683 -6.407 -7.529 1.00 58.84 361 ALA B C 1
ATOM 6850 O O . ALA B 1 319 ? 21.888 -5.618 -8.457 1.00 56.86 361 ALA B O 1
ATOM 6852 N N . THR B 1 320 ? 20.461 -6.849 -7.221 1.00 56.50 362 THR B N 1
ATOM 6853 C CA . THR B 1 320 ? 19.300 -6.499 -8.031 1.00 56.61 362 THR B CA 1
ATOM 6854 C C . THR B 1 320 ? 18.810 -5.073 -7.799 1.00 59.85 362 THR B C 1
ATOM 6855 O O . THR B 1 320 ? 18.102 -4.534 -8.656 1.00 61.48 362 THR B O 1
ATOM 6859 N N . VAL B 1 321 ? 19.157 -4.451 -6.671 1.00 55.09 363 VAL B N 1
ATOM 6860 C CA . VAL B 1 321 ? 18.813 -3.060 -6.406 1.00 60.40 363 VAL B CA 1
ATOM 6861 C C . VAL B 1 321 ? 20.049 -2.194 -6.196 1.00 57.32 363 VAL B C 1
ATOM 6862 O O . VAL B 1 321 ? 19.922 -1.010 -5.884 1.00 57.28 363 VAL B O 1
ATOM 6866 N N . GLN B 1 322 ? 21.245 -2.762 -6.376 1.00 54.92 364 GLN B N 1
ATOM 6867 C CA . GLN B 1 322 ? 22.477 -2.053 -6.041 1.00 55.45 364 GLN B CA 1
ATOM 6868 C C . GLN B 1 322 ? 22.596 -0.727 -6.787 1.00 59.65 364 GLN B C 1
ATOM 6869 O O . GLN B 1 322 ? 23.045 0.276 -6.219 1.00 52.69 364 GLN B O 1
ATOM 6875 N N . ASP B 1 323 ? 22.192 -0.698 -8.059 1.00 51.71 365 ASP B N 1
ATOM 6876 C CA . ASP B 1 323 ? 22.338 0.518 -8.848 1.00 59.32 365 ASP B CA 1
ATOM 6877 C C . ASP B 1 323 ? 21.452 1.649 -8.341 1.00 60.55 365 ASP B C 1
ATOM 6878 O O . ASP B 1 323 ? 21.681 2.808 -8.704 1.00 63.19 365 ASP B O 1
ATOM 6883 N N . LYS B 1 324 ? 20.458 1.346 -7.509 1.00 57.90 366 LYS B N 1
ATOM 6884 C CA . LYS B 1 324 ? 19.552 2.349 -6.969 1.00 56.27 366 LYS B CA 1
ATOM 6885 C C . LYS B 1 324 ? 19.906 2.760 -5.542 1.00 56.71 366 LYS B C 1
ATOM 6886 O O . LYS B 1 324 ? 19.136 3.494 -4.913 1.00 56.41 366 LYS B O 1
ATOM 6892 N N . ILE B 1 325 ? 21.046 2.316 -5.023 1.00 50.42 367 ILE B N 1
ATOM 6893 C CA . ILE B 1 325 ? 21.457 2.629 -3.659 1.00 50.82 367 ILE B CA 1
ATOM 6894 C C . ILE B 1 325 ? 22.347 3.864 -3.692 1.00 49.67 367 ILE B C 1
ATOM 6895 O O . ILE B 1 325 ? 23.495 3.802 -4.138 1.00 51.82 367 ILE B O 1
ATOM 6900 N N . LYS B 1 326 ? 21.823 4.986 -3.200 1.00 52.42 368 LYS B N 1
ATOM 6901 C CA . LYS B 1 326 ? 22.648 6.181 -3.065 1.00 49.25 368 LYS B CA 1
ATOM 6902 C C . LYS B 1 326 ? 23.684 6.002 -1.961 1.00 51.84 368 LYS B C 1
ATOM 6903 O O . LYS B 1 326 ? 24.872 6.288 -2.156 1.00 50.52 368 LYS B O 1
ATOM 6909 N N . ARG B 1 327 ? 23.258 5.511 -0.799 1.00 47.92 369 ARG B N 1
ATOM 6910 C CA . ARG B 1 327 ? 24.171 5.359 0.325 1.00 47.12 369 ARG B CA 1
ATOM 6911 C C . ARG B 1 327 ? 23.630 4.311 1.286 1.00 48.21 369 ARG B C 1
ATOM 6912 O O . ARG B 1 327 ? 22.481 4.401 1.729 1.00 50.33 369 ARG B O 1
ATOM 6920 N N . LEU B 1 328 ? 24.458 3.318 1.591 1.00 49.58 370 LEU B N 1
ATOM 6921 C CA . LEU B 1 328 ? 24.225 2.383 2.682 1.00 50.09 370 LEU B CA 1
ATOM 6922 C C . LEU B 1 328 ? 25.280 2.687 3.739 1.00 47.41 370 LEU B C 1
ATOM 6923 O O . LEU B 1 328 ? 26.460 2.374 3.553 1.00 47.35 370 LEU B O 1
ATOM 6928 N N . GLU B 1 329 ? 24.854 3.303 4.836 1.00 48.03 371 GLU B N 1
ATOM 6929 C CA . GLU B 1 329 ? 25.750 3.866 5.838 1.00 46.04 371 GLU B CA 1
ATOM 6930 C C . GLU B 1 329 ? 25.675 3.041 7.117 1.00 43.12 371 GLU B C 1
ATOM 6931 O O . GLU B 1 329 ? 24.582 2.690 7.569 1.00 47.99 371 GLU B O 1
ATOM 6937 N N . THR B 1 330 ? 26.835 2.718 7.686 1.00 42.17 372 THR B N 1
ATOM 6938 C CA . THR B 1 330 ? 26.912 1.930 8.909 1.00 45.25 372 THR B CA 1
ATOM 6939 C C . THR B 1 330 ? 27.843 2.604 9.906 1.00 45.30 372 THR B C 1
ATOM 6940 O O . THR B 1 330 ? 28.860 3.192 9.522 1.00 43.22 372 THR B O 1
ATOM 6944 N N . VAL B 1 331 ? 27.490 2.514 11.187 1.00 43.84 373 VAL B N 1
ATOM 6945 C CA . VAL B 1 331 ? 28.347 2.958 12.281 1.00 47.02 373 VAL B CA 1
ATOM 6946 C C . VAL B 1 331 ? 28.383 1.848 13.323 1.00 47.13 373 VAL B C 1
ATOM 6947 O O . VAL B 1 331 ? 27.332 1.423 13.817 1.00 47.45 373 VAL B O 1
ATOM 6951 N N . THR B 1 332 ? 29.583 1.376 13.651 1.00 43.96 374 THR B N 1
ATOM 6952 C CA . THR B 1 332 ? 29.769 0.295 14.609 1.00 45.50 374 THR B CA 1
ATOM 6953 C C . THR B 1 332 ? 30.442 0.838 15.861 1.00 47.64 374 THR B C 1
ATOM 6954 O O . THR B 1 332 ? 31.427 1.580 15.770 1.00 46.54 374 THR B O 1
ATOM 6958 N N . ASN B 1 333 ? 29.900 0.478 17.026 1.00 46.68 375 ASN B N 1
ATOM 6959 C CA . ASN B 1 333 ? 30.456 0.883 18.310 1.00 48.27 375 ASN B CA 1
ATOM 6960 C C . ASN B 1 333 ? 30.454 -0.317 19.250 1.00 47.95 375 ASN B C 1
ATOM 6961 O O . ASN B 1 333 ? 29.933 -1.388 18.925 1.00 49.85 375 ASN B O 1
ATOM 6966 N N . VAL B 1 334 ? 31.049 -0.132 20.426 1.00 47.05 376 VAL B N 1
ATOM 6967 C CA . VAL B 1 334 ? 31.149 -1.174 21.442 1.00 47.36 376 VAL B CA 1
ATOM 6968 C C . VAL B 1 334 ? 30.550 -0.646 22.739 1.00 43.29 376 VAL B C 1
ATOM 6969 O O . VAL B 1 334 ? 30.913 0.443 23.197 1.00 46.42 376 VAL B O 1
ATOM 6973 N N . GLY B 1 335 ? 29.635 -1.415 23.327 1.00 48.02 377 GLY B N 1
ATOM 6974 C CA . GLY B 1 335 ? 29.045 -1.059 24.597 1.00 49.26 377 GLY B CA 1
ATOM 6975 C C . GLY B 1 335 ? 27.746 -0.293 24.441 1.00 53.14 377 GLY B C 1
ATOM 6976 O O . GLY B 1 335 ? 27.702 0.937 24.558 1.00 51.36 377 GLY B O 1
ATOM 6977 N N . PRO B 1 336 ? 26.655 -1.016 24.180 1.00 47.13 378 PRO B N 1
ATOM 6978 C CA . PRO B 1 336 ? 25.387 -0.334 23.869 1.00 49.48 378 PRO B CA 1
ATOM 6979 C C . PRO B 1 336 ? 24.851 0.524 25.004 1.00 50.88 378 PRO B C 1
ATOM 6980 O O . PRO B 1 336 ? 24.171 1.523 24.737 1.00 42.96 378 PRO B O 1
ATOM 6984 N N . ASN B 1 337 ? 25.141 0.181 26.260 1.00 47.92 379 ASN B N 1
ATOM 6985 C CA . ASN B 1 337 ? 24.649 0.960 27.390 1.00 46.07 379 ASN B CA 1
ATOM 6986 C C . ASN B 1 337 ? 25.552 2.132 27.750 1.00 48.59 379 ASN B C 1
ATOM 6987 O O . ASN B 1 337 ? 25.136 2.996 28.529 1.00 48.58 379 ASN B O 1
ATOM 6992 N N . PHE B 1 338 ? 26.771 2.174 27.222 1.00 45.55 380 PHE B N 1
ATOM 6993 C CA . PHE B 1 338 ? 27.673 3.307 27.384 1.00 45.68 380 PHE B CA 1
ATOM 6994 C C . PHE B 1 338 ? 28.824 3.138 26.400 1.00 50.51 380 PHE B C 1
ATOM 6995 O O . PHE B 1 338 ? 29.846 2.523 26.737 1.00 47.63 380 PHE B O 1
ATOM 7003 N N . PRO B 1 339 ? 28.688 3.659 25.180 1.00 48.54 381 PRO B N 1
ATOM 7004 C CA . PRO B 1 339 ? 29.683 3.382 24.133 1.00 47.96 381 PRO B CA 1
ATOM 7005 C C . PRO B 1 339 ? 31.077 3.840 24.530 1.00 45.56 381 PRO B C 1
ATOM 7006 O O . PRO B 1 339 ? 31.276 4.965 24.994 1.00 48.72 381 PRO B O 1
ATOM 7010 N N . ILE B 1 340 ? 32.050 2.948 24.339 1.00 46.70 382 ILE B N 1
ATOM 7011 C CA . ILE B 1 340 ? 33.430 3.231 24.719 1.00 47.91 382 ILE B CA 1
ATOM 7012 C C . ILE B 1 340 ? 34.301 3.616 23.530 1.00 50.15 382 ILE B C 1
ATOM 7013 O O . ILE B 1 340 ? 35.474 3.973 23.725 1.00 48.01 382 ILE B O 1
ATOM 7018 N N . MET B 1 341 ? 33.771 3.561 22.314 1.00 49.07 383 MET B N 1
ATOM 7019 C CA . MET B 1 341 ? 34.393 4.198 21.165 1.00 45.20 383 MET B CA 1
ATOM 7020 C C . MET B 1 341 ? 33.733 5.558 20.988 1.00 46.94 383 MET B C 1
ATOM 7021 O O . MET B 1 341 ? 32.507 5.642 20.855 1.00 46.54 383 MET B O 1
ATOM 7026 N N . GLY B 1 342 ? 34.535 6.616 21.007 1.00 45.60 384 GLY B N 1
ATOM 7027 C CA . GLY B 1 342 ? 34.014 7.945 20.796 1.00 47.41 384 GLY B CA 1
ATOM 7028 C C . GLY B 1 342 ? 33.700 8.200 19.337 1.00 46.32 384 GLY B C 1
ATOM 7029 O O . GLY B 1 342 ? 33.939 7.373 18.458 1.00 48.26 384 GLY B O 1
ATOM 7030 N N . TYR B 1 343 ? 33.128 9.377 19.081 1.00 47.76 385 TYR B N 1
ATOM 7031 C CA . TYR B 1 343 ? 33.042 9.858 17.707 1.00 46.95 385 TYR B CA 1
ATOM 7032 C C . TYR B 1 343 ? 34.436 10.045 17.128 1.00 46.22 385 TYR B C 1
ATOM 7033 O O . TYR B 1 343 ? 34.736 9.575 16.025 1.00 49.66 385 TYR B O 1
ATOM 7042 N N . ASN B 1 344 ? 35.297 10.736 17.863 1.00 47.01 386 ASN B N 1
ATOM 7043 C CA . ASN B 1 344 ? 36.732 10.699 17.630 1.00 46.92 386 ASN B CA 1
ATOM 7044 C C . ASN B 1 344 ? 37.334 9.640 18.552 1.00 50.32 386 ASN B C 1
ATOM 7045 O O . ASN B 1 344 ? 36.615 8.802 19.103 1.00 47.90 386 ASN B O 1
ATOM 7050 N N . LYS B 1 345 ? 38.648 9.656 18.736 1.00 52.37 387 LYS B N 1
ATOM 7051 C CA . LYS B 1 345 ? 39.268 8.712 19.654 1.00 54.34 387 LYS B CA 1
ATOM 7052 C C . LYS B 1 345 ? 38.849 9.031 21.085 1.00 52.25 387 LYS B C 1
ATOM 7053 O O . LYS B 1 345 ? 38.903 10.185 21.519 1.00 51.97 387 LYS B O 1
ATOM 7059 N N . SER B 1 346 ? 38.417 8.010 21.810 1.00 51.31 388 SER B N 1
ATOM 7060 C CA . SER B 1 346 ? 37.999 8.199 23.192 1.00 49.08 388 SER B CA 1
ATOM 7061 C C . SER B 1 346 ? 39.218 8.369 24.097 1.00 52.15 388 SER B C 1
ATOM 7062 O O . SER B 1 346 ? 40.237 7.706 23.897 1.00 54.49 388 SER B O 1
ATOM 7065 N N . PRO B 1 347 ? 39.145 9.262 25.087 1.00 49.79 389 PRO B N 1
ATOM 7066 C CA . 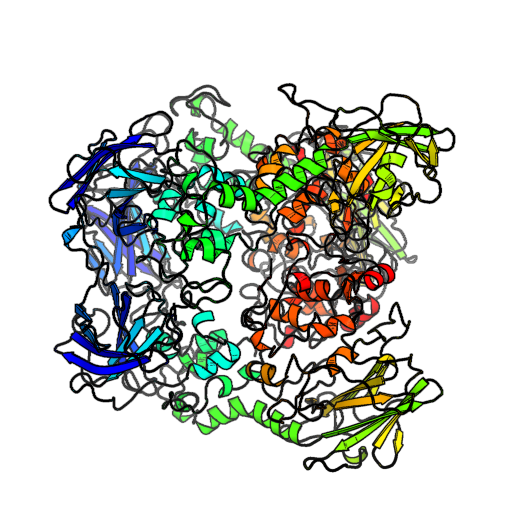PRO B 1 347 ? 40.224 9.317 26.090 1.00 52.42 389 PRO B CA 1
ATOM 7067 C C . PRO B 1 347 ? 40.440 7.996 26.810 1.00 50.60 389 PRO B C 1
ATOM 7068 O O . PRO B 1 347 ? 41.577 7.669 27.170 1.00 53.70 389 PRO B O 1
ATOM 7072 N N . GLY B 1 348 ? 39.378 7.229 27.037 1.00 48.25 390 GLY B N 1
ATOM 7073 C CA . GLY B 1 348 ? 39.518 5.926 27.653 1.00 48.68 390 GLY B CA 1
ATOM 7074 C C . GLY B 1 348 ? 40.101 4.885 26.718 1.00 52.77 390 GLY B C 1
ATOM 7075 O O . GLY B 1 348 ? 41.292 4.568 26.794 1.00 53.80 390 GLY B O 1
ATOM 7076 N N . SER B 1 349 ? 39.265 4.355 25.821 1.00 50.73 391 SER B N 1
ATOM 7077 C CA . SER B 1 349 ? 39.684 3.257 24.955 1.00 46.77 391 SER B CA 1
ATOM 7078 C C . SER B 1 349 ? 40.776 3.673 23.980 1.00 51.75 391 SER B C 1
ATOM 7079 O O . SER B 1 349 ? 41.596 2.838 23.584 1.00 61.36 391 SER B O 1
ATOM 7082 N N . GLY B 1 350 ? 40.805 4.943 23.581 1.00 51.37 392 GLY B N 1
ATOM 7083 C CA . GLY B 1 350 ? 41.659 5.375 22.499 1.00 49.53 392 GLY B CA 1
ATOM 7084 C C . GLY B 1 350 ? 41.117 5.087 21.117 1.00 53.43 392 GLY B C 1
ATOM 7085 O O . GLY B 1 350 ? 41.800 5.379 20.127 1.00 55.75 392 GLY B O 1
ATOM 7086 N N . ALA B 1 351 ? 39.912 4.536 21.015 1.00 50.71 393 ALA B N 1
ATOM 7087 C CA . ALA B 1 351 ? 39.329 4.140 19.745 1.00 51.83 393 ALA B CA 1
ATOM 7088 C C . ALA B 1 351 ? 38.183 5.069 19.357 1.00 52.01 393 ALA B C 1
ATOM 7089 O O . ALA B 1 351 ? 37.487 5.626 20.214 1.00 45.63 393 ALA B O 1
ATOM 7091 N N . ALA B 1 352 ? 37.998 5.230 18.051 1.00 53.80 394 ALA B N 1
ATOM 7092 C CA . ALA B 1 352 ? 36.857 5.934 17.490 1.00 49.64 394 ALA B CA 1
ATOM 7093 C C . ALA B 1 352 ? 35.910 4.933 16.840 1.00 50.08 394 ALA B C 1
ATOM 7094 O O . ALA B 1 352 ? 36.297 3.812 16.495 1.00 53.91 394 ALA B O 1
ATOM 7096 N N . LYS B 1 353 ? 34.655 5.351 16.683 1.00 49.35 395 LYS B N 1
ATOM 7097 C CA . LYS B 1 353 ? 33.641 4.518 16.052 1.00 51.48 395 LYS B CA 1
ATOM 7098 C C . LYS B 1 353 ? 34.068 4.125 14.637 1.00 54.20 395 LYS B C 1
ATOM 7099 O O . LYS B 1 353 ? 34.897 4.783 14.004 1.00 51.49 395 LYS B O 1
ATOM 7105 N N . ILE B 1 354 ? 33.484 3.038 14.138 1.00 51.27 396 ILE B N 1
ATOM 7106 C CA . ILE B 1 354 ? 33.771 2.538 12.798 1.00 47.88 396 ILE B CA 1
ATOM 7107 C C . ILE B 1 354 ? 32.664 3.040 11.880 1.00 49.01 396 ILE B C 1
ATOM 7108 O O . ILE B 1 354 ? 31.550 2.512 11.884 1.00 50.18 396 ILE B O 1
ATOM 7113 N N . ALA B 1 355 ? 32.966 4.061 11.085 1.00 49.92 397 ALA B N 1
ATOM 7114 C CA . ALA B 1 355 ? 32.030 4.592 10.103 1.00 50.10 397 ALA B CA 1
ATOM 7115 C C . ALA B 1 355 ? 32.418 4.057 8.732 1.00 47.68 397 ALA B C 1
ATOM 7116 O O . ALA B 1 355 ? 33.525 4.320 8.250 1.00 52.15 397 ALA B O 1
ATOM 7118 N N . LYS B 1 356 ? 31.517 3.302 8.108 1.00 49.19 398 LYS B N 1
ATOM 7119 C CA . LYS B 1 356 ? 31.811 2.655 6.834 1.00 49.98 398 LYS B CA 1
ATOM 7120 C C . LYS B 1 356 ? 30.579 2.686 5.946 1.00 49.50 398 LYS B C 1
ATOM 7121 O O . LYS B 1 356 ? 29.519 2.183 6.333 1.00 49.98 398 LYS B O 1
ATOM 7127 N N . ASP B 1 357 ? 30.717 3.265 4.759 1.00 50.77 399 ASP B N 1
ATOM 7128 C CA . ASP B 1 357 ? 29.684 3.140 3.742 1.00 56.49 399 ASP B CA 1
ATOM 7129 C C . ASP B 1 357 ? 29.896 1.841 2.978 1.00 52.33 399 ASP B C 1
ATOM 7130 O O . ASP B 1 357 ? 31.001 1.570 2.500 1.00 51.05 399 ASP B O 1
ATOM 7135 N N . LEU B 1 358 ? 28.844 1.025 2.884 1.00 54.15 400 LEU B N 1
ATOM 7136 C CA . LEU B 1 358 ? 28.957 -0.228 2.146 1.00 53.73 400 LEU B CA 1
ATOM 7137 C C . LEU B 1 358 ? 28.754 -0.013 0.652 1.00 59.29 400 LEU B C 1
ATOM 7138 O O . LEU B 1 358 ? 29.417 -0.660 -0.167 1.00 62.18 400 LEU B O 1
ATOM 7143 N N . VAL B 1 359 ? 27.842 0.884 0.282 1.00 55.90 401 VAL B N 1
ATOM 7144 C CA . VAL B 1 359 ? 27.549 1.202 -1.111 1.00 52.85 401 VAL B CA 1
ATOM 7145 C C . VAL B 1 359 ? 27.335 2.707 -1.214 1.00 59.20 401 VAL B C 1
ATOM 7146 O O . VAL B 1 359 ? 26.565 3.281 -0.437 1.00 59.98 401 VAL B O 1
ATOM 7150 N N . LYS B 1 360 ? 28.027 3.350 -2.156 1.00 58.51 402 LYS B N 1
ATOM 7151 C CA . LYS B 1 360 ? 27.830 4.763 -2.460 1.00 56.32 402 LYS B CA 1
ATOM 7152 C C . LYS B 1 360 ? 27.628 4.923 -3.956 1.00 55.02 402 LYS B C 1
ATOM 7153 O O . LYS B 1 360 ? 28.454 4.455 -4.748 1.00 57.20 402 LYS B O 1
ATOM 7159 N N . ASP B 1 361 ? 26.535 5.589 -4.336 1.00 54.41 403 ASP B N 1
ATOM 7160 C CA . ASP B 1 361 ? 26.222 5.877 -5.736 1.00 57.78 403 ASP B CA 1
ATOM 7161 C C . ASP B 1 361 ? 26.186 4.608 -6.583 1.00 59.33 403 ASP B C 1
ATOM 7162 O O . ASP B 1 361 ? 26.584 4.615 -7.749 1.00 59.65 403 ASP B O 1
ATOM 7167 N N . GLY B 1 362 ? 25.719 3.506 -5.999 1.00 62.20 404 GLY B N 1
ATOM 7168 C CA . GLY B 1 362 ? 25.638 2.239 -6.690 1.00 53.74 404 GLY B CA 1
ATOM 7169 C C . GLY B 1 362 ? 26.902 1.404 -6.668 1.00 57.60 404 GLY B C 1
ATOM 7170 O O . GLY B 1 362 ? 26.864 0.247 -7.110 1.00 57.98 404 GLY B O 1
ATOM 7171 N N . ALA B 1 363 ? 28.013 1.940 -6.164 1.00 52.76 405 ALA B N 1
ATOM 7172 C CA . ALA B 1 363 ? 29.296 1.248 -6.191 1.00 57.88 405 ALA B CA 1
ATOM 7173 C C . ALA B 1 363 ? 29.617 0.648 -4.826 1.00 62.84 405 ALA B C 1
ATOM 7174 O O . ALA B 1 363 ? 29.525 1.333 -3.800 1.00 61.83 405 ALA B O 1
ATOM 7176 N N . LEU B 1 364 ? 30.004 -0.626 -4.819 1.00 58.57 406 LEU B N 1
ATOM 7177 C CA . LEU B 1 364 ? 30.486 -1.253 -3.597 1.00 58.80 406 LEU B CA 1
ATOM 7178 C C . LEU B 1 364 ? 31.848 -0.691 -3.216 1.00 60.76 406 LEU B C 1
ATOM 7179 O O . LEU B 1 364 ? 32.732 -0.532 -4.064 1.00 61.72 406 LEU B O 1
ATOM 7184 N N . GLN B 1 365 ? 32.022 -0.409 -1.931 1.00 57.95 407 GLN B N 1
ATOM 7185 C CA . GLN B 1 365 ? 33.212 0.284 -1.468 1.00 55.77 407 GLN B CA 1
ATOM 7186 C C . GLN B 1 365 ? 34.329 -0.699 -1.130 1.00 58.82 407 GLN B C 1
ATOM 7187 O O . GLN B 1 365 ? 34.150 -1.918 -1.148 1.00 57.21 407 GLN B O 1
ATOM 7193 N N . ALA B 1 366 ? 35.498 -0.143 -0.812 1.00 58.25 408 ALA B N 1
ATOM 7194 C CA . ALA B 1 366 ? 36.670 -0.959 -0.527 1.00 58.88 408 ALA B CA 1
ATOM 7195 C C . ALA B 1 366 ? 36.450 -1.803 0.720 1.00 62.34 408 ALA B C 1
ATOM 7196 O O . ALA B 1 366 ? 36.020 -1.300 1.763 1.00 62.08 408 ALA B O 1
ATOM 7198 N N . GLY B 1 367 ? 36.760 -3.091 0.611 1.00 58.06 409 GLY B N 1
ATOM 7199 C CA . GLY B 1 367 ? 36.561 -4.010 1.709 1.00 57.84 409 GLY B CA 1
ATOM 7200 C C . GLY B 1 367 ? 35.169 -4.583 1.813 1.00 57.79 409 GLY B C 1
ATOM 7201 O O . GLY B 1 367 ? 34.878 -5.282 2.792 1.00 60.57 409 GLY B O 1
ATOM 7202 N N . VAL B 1 368 ? 34.299 -4.311 0.842 1.00 51.33 410 VAL B N 1
ATOM 7203 C CA . VAL B 1 368 ? 32.928 -4.807 0.829 1.00 52.56 410 VAL B CA 1
ATOM 7204 C C . VAL B 1 368 ? 32.816 -5.871 -0.252 1.00 52.70 410 VAL B C 1
ATOM 7205 O O . VAL B 1 368 ? 33.387 -5.725 -1.339 1.00 62.13 410 VAL B O 1
ATOM 7209 N N . THR B 1 369 ? 32.084 -6.943 0.044 1.00 52.64 411 THR B N 1
ATOM 7210 C CA . THR B 1 369 ? 31.941 -8.053 -0.889 1.00 58.71 411 THR B CA 1
ATOM 7211 C C . THR B 1 369 ? 30.499 -8.533 -0.904 1.00 56.81 411 THR B C 1
ATOM 7212 O O . THR B 1 369 ? 29.733 -8.305 0.035 1.00 55.18 411 THR B O 1
ATOM 7216 N N . LEU B 1 370 ? 30.141 -9.214 -1.988 1.00 61.72 412 LEU B N 1
ATOM 7217 C CA . LEU B 1 370 ? 28.845 -9.865 -2.130 1.00 61.42 412 LEU B CA 1
ATOM 7218 C C . LEU B 1 370 ? 29.040 -11.368 -1.980 1.00 61.39 412 LEU B C 1
ATOM 7219 O O . LEU B 1 370 ? 29.802 -11.975 -2.739 1.00 68.48 412 LEU B O 1
ATOM 7224 N N . VAL B 1 371 ? 28.370 -11.964 -0.995 1.00 61.14 413 VAL B N 1
ATOM 7225 C CA . VAL B 1 371 ? 28.337 -13.414 -0.846 1.00 62.39 413 VAL B CA 1
ATOM 7226 C C . VAL B 1 371 ? 26.876 -13.830 -0.710 1.00 65.97 413 VAL B C 1
ATOM 7227 O O . VAL B 1 371 ? 26.151 -13.312 0.150 1.00 62.49 413 VAL B O 1
ATOM 7231 N N . ASP B 1 372 ? 26.431 -14.716 -1.605 1.00 68.72 414 ASP B N 1
ATOM 7232 C CA . ASP B 1 372 ? 25.043 -15.191 -1.649 1.00 66.55 414 ASP B CA 1
ATOM 7233 C C . ASP B 1 372 ? 24.047 -14.032 -1.598 1.00 63.83 414 ASP B C 1
ATOM 7234 O O . ASP B 1 372 ? 23.006 -14.105 -0.940 1.00 57.94 414 ASP B O 1
ATOM 7239 N N . GLY B 1 373 ? 24.374 -12.949 -2.303 1.00 59.94 415 GLY B N 1
ATOM 7240 C CA . GLY B 1 373 ? 23.498 -11.798 -2.378 1.00 56.44 415 GLY B CA 1
ATOM 7241 C C . GLY B 1 373 ? 23.457 -10.929 -1.143 1.00 59.68 415 GLY B C 1
ATOM 7242 O O . GLY B 1 373 ? 22.582 -10.063 -1.046 1.00 61.30 415 GLY B O 1
ATOM 7243 N N . LYS B 1 374 ? 24.369 -11.129 -0.197 1.00 56.42 416 LYS B N 1
ATOM 7244 C CA . LYS B 1 374 ? 24.443 -10.322 1.010 1.00 60.54 416 LYS B CA 1
ATOM 7245 C C . LYS B 1 374 ? 25.741 -9.526 1.014 1.00 58.21 416 LYS B C 1
ATOM 7246 O O . LYS B 1 374 ? 26.736 -9.926 0.401 1.00 54.86 416 LYS B O 1
ATOM 7252 N N . LEU B 1 375 ? 25.717 -8.390 1.706 1.00 56.84 417 LEU B N 1
ATOM 7253 C CA . LEU B 1 375 ? 26.863 -7.495 1.783 1.00 50.29 417 LEU B CA 1
ATOM 7254 C C . LEU B 1 375 ? 27.687 -7.820 3.021 1.00 53.22 417 LEU B C 1
ATOM 7255 O O . LEU B 1 375 ? 27.135 -7.967 4.115 1.00 59.78 417 LEU B O 1
ATOM 7260 N N . VAL B 1 376 ? 29.003 -7.929 2.848 1.00 46.76 418 VAL B N 1
ATOM 7261 C CA . VAL B 1 376 ? 29.902 -8.345 3.917 1.00 50.62 418 VAL B CA 1
ATOM 7262 C C . VAL B 1 376 ? 31.013 -7.316 4.069 1.00 51.58 418 VAL B C 1
ATOM 7263 O O . VAL B 1 376 ? 31.544 -6.806 3.076 1.00 53.98 418 VAL B O 1
ATOM 7267 N N . PHE B 1 377 ? 31.357 -7.006 5.317 1.00 54.15 419 PHE B N 1
ATOM 7268 C CA . PHE B 1 377 ? 32.455 -6.102 5.624 1.00 56.41 419 PHE B CA 1
ATOM 7269 C C . PHE B 1 377 ? 33.051 -6.519 6.958 1.00 54.02 419 PHE B C 1
ATOM 7270 O O . PHE B 1 377 ? 32.322 -6.897 7.877 1.00 55.51 419 PHE B O 1
ATOM 7278 N N . THR B 1 378 ? 34.375 -6.465 7.051 1.00 56.03 420 THR B N 1
ATOM 7279 C CA . THR B 1 378 ? 35.084 -6.754 8.289 1.00 55.27 420 THR B CA 1
ATOM 7280 C C . THR B 1 378 ? 35.675 -5.460 8.826 1.00 57.77 420 THR B C 1
ATOM 7281 O O . THR B 1 378 ? 36.367 -4.738 8.098 1.00 51.79 420 THR B O 1
ATOM 7285 N N . THR B 1 379 ? 35.396 -5.170 10.094 1.00 52.94 421 THR B N 1
ATOM 7286 C CA . THR B 1 379 ? 35.838 -3.935 10.716 1.00 53.59 421 THR B CA 1
ATOM 7287 C C . THR B 1 379 ? 37.294 -4.038 11.149 1.00 52.94 421 THR B C 1
ATOM 7288 O O . THR B 1 379 ? 37.853 -5.135 11.232 1.00 57.97 421 THR B O 1
ATOM 7292 N N . PRO B 1 380 ? 37.936 -2.905 11.430 1.00 52.84 422 PRO B N 1
ATOM 7293 C CA . PRO B 1 380 ? 39.162 -2.938 12.234 1.00 51.87 422 PRO B CA 1
ATOM 7294 C C . PRO B 1 380 ? 38.887 -3.568 13.593 1.00 60.67 422 PRO B C 1
ATOM 7295 O O . PRO B 1 380 ? 37.740 -3.800 13.986 1.00 53.83 422 PRO B O 1
ATOM 7299 N N . ALA B 1 381 ? 39.966 -3.855 14.321 1.00 57.48 423 ALA B N 1
ATOM 7300 C CA . ALA B 1 381 ? 39.822 -4.468 15.636 1.00 59.24 423 ALA B CA 1
ATOM 7301 C C . ALA B 1 381 ? 39.087 -3.525 16.580 1.00 54.84 423 ALA B C 1
ATOM 7302 O O . ALA B 1 381 ? 39.382 -2.328 16.638 1.00 54.23 423 ALA B O 1
ATOM 7304 N N . LEU B 1 382 ? 38.098 -4.077 17.322 1.00 55.51 424 LEU B N 1
ATOM 7305 C CA . LEU B 1 382 ? 37.298 -3.317 18.268 1.00 53.92 424 LEU B CA 1
ATOM 7306 C C . LEU B 1 382 ? 37.775 -3.564 19.695 1.00 54.15 424 LEU B C 1
ATOM 7307 O O . LEU B 1 382 ? 38.303 -4.635 20.005 1.00 55.56 424 LEU B O 1
ATOM 7312 N N . PRO B 1 383 ? 37.615 -2.596 20.590 1.00 55.30 425 PRO B N 1
ATOM 7313 C CA . PRO B 1 383 ? 38.055 -2.785 21.983 1.00 51.92 425 PRO B CA 1
ATOM 7314 C C . PRO B 1 383 ? 37.066 -3.609 22.803 1.00 55.32 425 PRO B C 1
ATOM 7315 O O . PRO B 1 383 ? 36.524 -3.152 23.818 1.00 52.90 425 PRO B O 1
ATOM 7319 N N . PHE B 1 384 ? 36.821 -4.842 22.356 1.00 51.79 426 PHE B N 1
ATOM 7320 C CA . PHE B 1 384 ? 35.982 -5.762 23.112 1.00 52.07 426 PHE B CA 1
ATOM 7321 C C . PHE B 1 384 ? 36.530 -5.943 24.524 1.00 54.55 426 PHE B C 1
ATOM 7322 O O . PHE B 1 384 ? 37.743 -5.953 24.747 1.00 50.43 426 PHE B O 1
ATOM 7330 N N . GLY B 1 385 ? 35.620 -6.089 25.483 1.00 55.63 427 GLY B N 1
ATOM 7331 C CA . GLY B 1 385 ? 36.014 -6.333 26.857 1.00 52.90 427 GLY B CA 1
ATOM 7332 C C . GLY B 1 385 ? 34.985 -7.128 27.636 1.00 58.73 427 GLY B C 1
ATOM 7333 O O . GLY B 1 385 ? 34.192 -7.877 27.055 1.00 53.12 427 GLY B O 1
ATOM 7334 N N . THR B 1 386 ? 34.988 -6.971 28.956 1.00 51.15 428 THR B N 1
ATOM 7335 C CA . THR B 1 386 ? 34.046 -7.689 29.793 1.00 53.47 428 THR B CA 1
ATOM 7336 C C . THR B 1 386 ? 32.721 -6.939 29.875 1.00 53.00 428 THR B C 1
ATOM 7337 O O . THR B 1 386 ? 32.627 -5.750 29.557 1.00 54.50 428 THR B O 1
ATOM 7341 N N . GLY B 1 387 ? 31.689 -7.659 30.303 1.00 55.48 429 GLY B N 1
ATOM 7342 C CA . GLY B 1 387 ? 30.402 -7.030 30.558 1.00 50.00 429 GLY B CA 1
ATOM 7343 C C . GLY B 1 387 ? 29.797 -6.420 29.307 1.00 55.28 429 GLY B C 1
ATOM 7344 O O . GLY B 1 387 ? 29.755 -7.040 28.238 1.00 51.17 429 GLY B O 1
ATOM 7345 N N . ASP B 1 388 ? 29.321 -5.178 29.448 1.00 54.55 430 ASP B N 1
ATOM 7346 C CA . ASP B 1 388 ? 28.670 -4.485 28.339 1.00 51.21 430 ASP B CA 1
ATOM 7347 C C . ASP B 1 388 ? 29.589 -4.359 27.131 1.00 49.97 430 ASP B C 1
ATOM 7348 O O . ASP B 1 388 ? 29.121 -4.416 25.989 1.00 49.90 430 ASP B O 1
ATOM 7353 N N . THR B 1 389 ? 30.895 -4.203 27.355 1.00 48.20 431 THR B N 1
ATOM 7354 C CA . THR B 1 389 ? 31.829 -4.027 26.251 1.00 48.71 431 THR B CA 1
ATOM 7355 C C . THR B 1 389 ? 32.180 -5.333 25.541 1.00 54.39 431 THR B C 1
ATOM 7356 O O . THR B 1 389 ? 33.039 -5.320 24.650 1.00 51.49 431 THR B O 1
ATOM 7360 N N . ASP B 1 390 ? 31.553 -6.454 25.906 1.00 48.28 432 ASP B N 1
ATOM 7361 C CA . ASP B 1 390 ? 31.614 -7.648 25.072 1.00 51.06 432 ASP B CA 1
ATOM 7362 C C . ASP B 1 390 ? 30.701 -7.534 23.860 1.00 51.79 432 ASP B C 1
ATOM 7363 O O . ASP B 1 390 ? 30.843 -8.316 22.914 1.00 48.51 432 ASP B O 1
ATOM 7368 N N . THR B 1 391 ? 29.791 -6.564 23.858 1.00 51.26 433 THR B N 1
ATOM 7369 C CA . THR B 1 391 ? 28.811 -6.409 22.795 1.00 51.03 433 THR B CA 1
ATOM 7370 C C . THR B 1 391 ? 29.210 -5.248 21.894 1.00 48.53 433 THR B C 1
ATOM 7371 O O . THR B 1 391 ? 29.333 -4.108 22.356 1.00 51.69 433 THR B O 1
ATOM 7375 N N . ALA B 1 392 ? 29.426 -5.547 20.621 1.00 50.73 434 ALA B N 1
ATOM 7376 C CA . ALA B 1 392 ? 29.486 -4.542 19.576 1.00 47.48 434 ALA B CA 1
ATOM 7377 C C . ALA B 1 392 ? 28.116 -4.433 18.919 1.00 46.96 434 ALA B C 1
ATOM 7378 O O . ALA B 1 392 ? 27.350 -5.400 18.885 1.00 44.93 434 ALA B O 1
ATOM 7380 N N . PHE B 1 393 ? 27.806 -3.243 18.406 1.00 45.44 435 PHE B N 1
ATOM 7381 C CA . PHE B 1 393 ? 26.521 -3.000 17.766 1.00 42.57 435 PHE B CA 1
ATOM 7382 C C . PHE B 1 393 ? 26.715 -2.071 16.578 1.00 43.41 435 PHE B C 1
ATOM 7383 O O . PHE B 1 393 ? 27.670 -1.293 16.520 1.00 43.85 435 PHE B O 1
ATOM 7391 N N . THR B 1 394 ? 25.792 -2.162 15.623 1.00 44.54 436 THR B N 1
ATOM 7392 C CA . THR B 1 394 ? 25.914 -1.435 14.368 1.00 45.99 436 THR B CA 1
ATOM 7393 C C . THR B 1 394 ? 24.578 -0.797 14.015 1.00 45.33 436 THR B C 1
ATOM 7394 O O . THR B 1 394 ? 23.549 -1.480 13.979 1.00 44.16 436 THR B O 1
ATOM 7398 N N . PHE B 1 395 ? 24.600 0.514 13.781 1.00 43.24 437 PHE B N 1
ATOM 7399 C CA . PHE B 1 395 ? 23.443 1.263 13.308 1.00 43.31 437 PHE B CA 1
ATOM 7400 C C . PHE B 1 395 ? 23.582 1.466 11.805 1.00 45.22 437 PHE B C 1
ATOM 7401 O O . PHE B 1 395 ? 24.651 1.862 11.327 1.00 44.47 437 PHE B O 1
ATOM 7409 N N . ILE B 1 396 ? 22.511 1.192 11.063 1.00 43.95 438 ILE B N 1
ATOM 7410 C CA . ILE B 1 396 ? 22.575 1.069 9.611 1.00 42.45 438 ILE B CA 1
ATOM 7411 C C . ILE B 1 396 ? 21.494 1.935 8.976 1.00 43.24 438 ILE B C 1
ATOM 7412 O O . ILE B 1 396 ? 20.320 1.843 9.349 1.00 41.57 438 ILE B O 1
ATOM 7417 N N . GLY B 1 397 ? 21.887 2.753 8.011 1.00 45.68 439 GLY B N 1
ATOM 7418 C CA . GLY B 1 397 ? 20.938 3.554 7.252 1.00 44.35 439 GLY B CA 1
ATOM 7419 C C . GLY B 1 397 ? 21.061 3.301 5.766 1.00 47.72 439 GLY B C 1
ATOM 7420 O O . GLY B 1 397 ? 22.162 3.130 5.242 1.00 45.55 439 GLY B O 1
ATOM 7421 N N . LEU B 1 398 ? 19.913 3.270 5.089 1.00 43.99 440 LEU B N 1
ATOM 7422 C CA . LEU B 1 398 ? 19.861 3.008 3.655 1.00 48.78 440 LEU B CA 1
ATOM 7423 C C . LEU B 1 398 ? 19.138 4.149 2.948 1.00 49.19 440 LEU B C 1
ATOM 7424 O O . LEU B 1 398 ? 18.009 4.493 3.315 1.00 46.67 440 LEU B O 1
ATOM 7429 N N . GLU B 1 399 ? 19.782 4.715 1.926 1.00 46.71 441 GLU B N 1
ATOM 7430 C CA . GLU B 1 399 ? 19.242 5.834 1.158 1.00 50.52 441 GLU B CA 1
ATOM 7431 C C . GLU B 1 399 ? 19.154 5.435 -0.310 1.00 49.94 441 GLU B C 1
ATOM 7432 O O . GLU B 1 399 ? 20.180 5.168 -0.944 1.00 52.22 441 GLU B O 1
ATOM 7438 N N . MET B 1 400 ? 17.937 5.410 -0.850 1.00 46.93 442 MET B N 1
ATOM 7439 C CA . MET B 1 400 ? 17.684 4.963 -2.215 1.00 50.65 442 MET B CA 1
ATOM 7440 C C . MET B 1 400 ? 17.305 6.134 -3.113 1.00 54.48 442 MET B C 1
ATOM 7441 O O . MET B 1 400 ? 16.582 7.042 -2.691 1.00 49.91 442 MET B O 1
ATOM 7446 N N . CYS B 1 401 ? 17.780 6.103 -4.357 1.00 49.58 443 CYS B N 1
ATOM 7447 C CA . CYS B 1 401 ? 17.312 7.060 -5.352 1.00 55.41 443 CYS B CA 1
ATOM 7448 C C . CYS B 1 401 ? 15.878 6.727 -5.746 1.00 54.78 443 CYS B C 1
ATOM 7449 O O . CYS B 1 401 ? 15.502 5.556 -5.843 1.00 54.02 443 CYS B O 1
ATOM 7452 N N . SER B 1 402 ? 15.067 7.761 -5.964 1.00 53.79 444 SER B N 1
ATOM 7453 C CA . SER B 1 402 ? 13.639 7.541 -6.140 1.00 52.43 444 SER B CA 1
ATOM 7454 C C . SER B 1 402 ? 13.053 8.559 -7.109 1.00 54.80 444 SER B C 1
ATOM 7455 O O . SER B 1 402 ? 13.623 9.626 -7.352 1.00 53.98 444 SER B O 1
ATOM 7458 N N . THR B 1 403 ? 11.894 8.201 -7.661 1.00 55.27 445 THR B N 1
ATOM 7459 C CA . THR B 1 403 ? 11.118 9.084 -8.530 1.00 56.91 445 THR B CA 1
ATOM 7460 C C . THR B 1 403 ? 9.652 8.771 -8.275 1.00 58.36 445 THR B C 1
ATOM 7461 O O . THR B 1 403 ? 9.185 7.685 -8.631 1.00 59.33 445 THR B O 1
ATOM 7465 N N . GLY B 1 404 ? 8.938 9.703 -7.654 1.00 59.28 446 GLY B N 1
ATOM 7466 C CA . GLY B 1 404 ? 7.544 9.453 -7.320 1.00 59.38 446 GLY B CA 1
ATOM 7467 C C . GLY B 1 404 ? 7.423 8.276 -6.368 1.00 61.72 446 GLY B C 1
ATOM 7468 O O . GLY B 1 404 ? 7.963 8.290 -5.255 1.00 58.75 446 GLY B O 1
ATOM 7469 N N . THR B 1 405 ? 6.716 7.234 -6.807 1.00 60.42 447 THR B N 1
ATOM 7470 C CA . THR B 1 405 ? 6.524 6.021 -6.024 1.00 57.77 447 THR B CA 1
ATOM 7471 C C . THR B 1 405 ? 7.441 4.884 -6.466 1.00 61.56 447 THR B C 1
ATOM 7472 O O . THR B 1 405 ? 7.144 3.717 -6.190 1.00 60.97 447 THR B O 1
ATOM 7476 N N . SER B 1 406 ? 8.548 5.197 -7.139 1.00 58.42 448 SER B N 1
ATOM 7477 C CA . SER B 1 406 ? 9.399 4.186 -7.749 1.00 57.60 448 SER B CA 1
ATOM 7478 C C . SER B 1 406 ? 10.853 4.388 -7.350 1.00 61.32 448 SER B C 1
ATOM 7479 O O . SER B 1 406 ? 11.342 5.521 -7.287 1.00 58.99 448 SER B O 1
ATOM 7482 N N . LEU B 1 407 ? 11.537 3.278 -7.082 1.00 59.51 449 LEU B N 1
ATOM 7483 C CA . LEU B 1 407 ? 12.986 3.292 -6.957 1.00 56.72 449 LEU B CA 1
ATOM 7484 C C . LEU B 1 407 ? 13.612 3.301 -8.343 1.00 57.86 449 LEU B C 1
ATOM 7485 O O . LEU B 1 407 ? 13.172 2.577 -9.239 1.00 63.99 449 LEU B O 1
ATOM 7490 N N . THR B 1 408 ? 14.646 4.122 -8.519 1.00 58.59 450 THR B N 1
ATOM 7491 C CA . THR B 1 408 ? 15.255 4.316 -9.827 1.00 60.44 450 THR B CA 1
ATOM 7492 C C . THR B 1 408 ? 16.772 4.313 -9.701 1.00 63.47 450 THR B C 1
ATOM 7493 O O . THR B 1 408 ? 17.328 4.564 -8.629 1.00 61.44 450 THR B O 1
ATOM 7497 N N . ALA B 1 409 ? 17.435 4.039 -10.824 1.00 58.74 451 ALA B N 1
ATOM 7498 C CA . ALA B 1 409 ? 18.891 4.049 -10.855 1.00 59.90 451 ALA B CA 1
ATOM 7499 C C . ALA B 1 409 ? 19.421 5.435 -10.515 1.00 60.38 451 ALA B C 1
ATOM 7500 O O . ALA B 1 409 ? 18.837 6.453 -10.896 1.00 61.16 451 ALA B O 1
ATOM 7502 N N . CYS B 1 410 ? 20.547 5.467 -9.809 1.00 59.93 452 CYS B N 1
ATOM 7503 C CA . CYS B 1 410 ? 21.053 6.704 -9.233 1.00 63.94 452 CYS B CA 1
ATOM 7504 C C . CYS B 1 410 ? 21.780 7.553 -10.267 1.00 66.78 452 CYS B C 1
ATOM 7505 O O . CYS B 1 410 ? 22.579 7.048 -11.059 1.00 65.96 452 CYS B O 1
ATOM 7508 N N . THR B 1 411 ? 21.491 8.852 -10.256 1.00 66.52 453 THR B N 1
ATOM 7509 C CA . THR B 1 411 ? 22.248 9.844 -11.006 1.00 68.76 453 THR B CA 1
ATOM 7510 C C . THR B 1 411 ? 22.707 10.927 -10.037 1.00 70.25 453 THR B C 1
ATOM 7511 O O . THR B 1 411 ? 22.377 10.905 -8.846 1.00 67.91 453 THR B O 1
ATOM 7515 N N . VAL B 1 412 ? 23.476 11.888 -10.555 1.00 73.16 454 VAL B N 1
ATOM 7516 C CA . VAL B 1 412 ? 24.024 12.934 -9.695 1.00 74.57 454 VAL B CA 1
ATOM 7517 C C . VAL B 1 412 ? 22.916 13.808 -9.119 1.00 68.93 454 VAL B C 1
ATOM 7518 O O . VAL B 1 412 ? 23.022 14.283 -7.981 1.00 63.01 454 VAL B O 1
ATOM 7522 N N . ASP B 1 413 ? 21.834 14.023 -9.871 1.00 67.69 455 ASP B N 1
ATOM 7523 C CA . ASP B 1 413 ? 20.754 14.909 -9.455 1.00 70.01 455 ASP B CA 1
ATOM 7524 C C . ASP B 1 413 ? 19.476 14.150 -9.123 1.00 63.16 455 ASP B C 1
ATOM 7525 O O . ASP B 1 413 ? 18.386 14.732 -9.150 1.00 64.58 455 ASP B O 1
ATOM 7530 N N . SER B 1 414 ? 19.586 12.864 -8.813 1.00 61.58 456 SER B N 1
ATOM 7531 C CA . SER B 1 414 ? 18.412 12.076 -8.478 1.00 59.94 456 SER B CA 1
ATOM 7532 C C . SER B 1 414 ? 17.880 12.463 -7.102 1.00 54.75 456 SER B C 1
ATOM 7533 O O . SER B 1 414 ? 18.647 12.758 -6.181 1.00 57.61 456 SER B O 1
ATOM 7536 N N . ALA B 1 415 ? 16.557 12.480 -6.975 1.00 50.40 457 ALA B N 1
ATOM 7537 C CA . ALA B 1 415 ? 15.933 12.550 -5.662 1.00 57.50 457 ALA B CA 1
ATOM 7538 C C . ALA B 1 415 ? 16.197 11.259 -4.892 1.00 57.26 457 ALA B C 1
ATOM 7539 O O . ALA B 1 415 ? 16.409 10.194 -5.478 1.00 58.46 457 ALA B O 1
ATOM 7541 N N . THR B 1 416 ? 16.190 11.358 -3.564 1.00 56.62 458 THR B N 1
ATOM 7542 C CA . THR B 1 416 ? 16.472 10.211 -2.713 1.00 51.93 458 THR B CA 1
ATOM 7543 C C . THR B 1 416 ? 15.412 10.076 -1.628 1.00 52.41 458 THR B C 1
ATOM 7544 O O . THR B 1 416 ? 14.658 11.009 -1.339 1.00 58.27 458 THR B O 1
ATOM 7548 N N . THR B 1 417 ? 15.370 8.887 -1.033 1.00 50.33 459 THR B N 1
ATOM 7549 C CA . THR B 1 417 ? 14.469 8.568 0.063 1.00 52.87 459 THR B CA 1
ATOM 7550 C C . THR B 1 417 ? 15.240 7.784 1.111 1.00 52.27 459 THR B C 1
ATOM 7551 O O . THR B 1 417 ? 15.993 6.865 0.777 1.00 55.81 459 THR B O 1
ATOM 7555 N N . SER B 1 418 ? 15.061 8.156 2.372 1.00 50.76 460 SER B N 1
ATOM 7556 C CA . SER B 1 418 ? 15.640 7.392 3.467 1.00 49.03 460 SER B CA 1
ATOM 7557 C C . SER B 1 418 ? 14.728 6.221 3.806 1.00 43.51 460 SER B C 1
ATOM 7558 O O . SER B 1 418 ? 13.508 6.384 3.906 1.00 45.92 460 SER B O 1
ATOM 7561 N N . MET B 1 419 ? 15.315 5.038 3.966 1.00 46.87 461 MET B N 1
ATOM 7562 C CA . MET B 1 419 ? 14.550 3.828 4.221 1.00 48.34 461 MET B CA 1
ATOM 7563 C C . MET B 1 419 ? 14.577 3.486 5.708 1.00 48.33 461 MET B C 1
ATOM 7564 O O . MET B 1 419 ? 15.175 4.189 6.526 1.00 43.72 461 MET B O 1
ATOM 7569 N N . LYS B 1 420 ? 13.908 2.387 6.058 1.00 45.68 462 LYS B N 1
ATOM 7570 C CA . LYS B 1 420 ? 13.895 1.919 7.436 1.00 43.94 462 LYS B CA 1
ATOM 7571 C C . LYS B 1 420 ? 15.308 1.597 7.902 1.00 46.88 462 LYS B C 1
ATOM 7572 O O . LYS B 1 420 ? 16.035 0.842 7.250 1.00 43.09 462 LYS B O 1
ATOM 7578 N N . ALA B 1 421 ? 15.702 2.184 9.028 1.00 43.19 463 ALA B N 1
ATOM 7579 C CA . ALA B 1 421 ? 17.020 1.913 9.575 1.00 45.99 463 ALA B CA 1
ATOM 7580 C C . ALA B 1 421 ? 17.061 0.504 10.166 1.00 44.50 463 ALA B C 1
ATOM 7581 O O . ALA B 1 421 ? 16.031 -0.151 10.365 1.00 42.15 463 ALA B O 1
ATOM 7583 N N . GLU B 1 422 ? 18.275 0.038 10.453 1.00 41.42 464 GLU B N 1
ATOM 7584 C CA . GLU B 1 422 ? 18.471 -1.281 11.033 1.00 43.59 464 GLU B CA 1
ATOM 7585 C C . GLU B 1 422 ? 19.507 -1.196 12.146 1.00 44.90 464 GLU B C 1
ATOM 7586 O O . GLU B 1 422 ? 20.422 -0.368 12.107 1.00 39.01 464 GLU B O 1
ATOM 7592 N N . LEU B 1 423 ? 19.331 -2.049 13.155 1.00 47.33 465 LEU B N 1
ATOM 7593 C CA . LEU B 1 423 ? 20.208 -2.123 14.317 1.00 48.41 465 LEU B CA 1
ATOM 7594 C C . LEU B 1 423 ? 20.546 -3.585 14.570 1.00 48.71 465 LEU B C 1
ATOM 7595 O O . LEU B 1 423 ? 19.645 -4.430 14.600 1.00 48.47 465 LEU B O 1
ATOM 7600 N N . ALA B 1 424 ? 21.835 -3.886 14.748 1.00 44.92 466 ALA B N 1
ATOM 7601 C CA . ALA B 1 424 ? 22.298 -5.263 14.887 1.00 47.21 466 ALA B CA 1
ATOM 7602 C C . ALA B 1 424 ? 23.319 -5.377 16.012 1.00 49.11 466 ALA B C 1
ATOM 7603 O O . ALA B 1 424 ? 24.157 -4.488 16.190 1.00 47.86 466 ALA B O 1
ATOM 7605 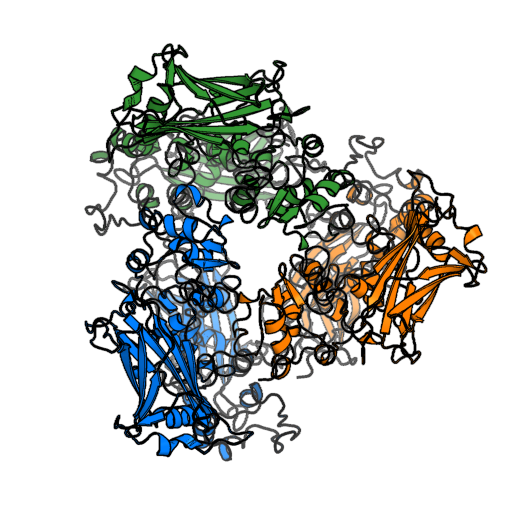N N . PHE B 1 425 ? 23.259 -6.490 16.747 1.00 47.48 467 PHE B N 1
ATOM 7606 C CA . PHE B 1 425 ? 24.090 -6.727 17.921 1.00 49.06 467 PHE B CA 1
ATOM 7607 C C . PHE B 1 425 ? 24.929 -7.989 17.747 1.00 49.79 467 PHE B C 1
ATOM 7608 O O . PHE B 1 425 ? 24.471 -8.983 17.175 1.00 51.70 467 PHE B O 1
ATOM 7616 N N . GLY B 1 426 ? 26.154 -7.948 18.274 1.00 51.09 468 GLY B N 1
ATOM 7617 C CA . GLY B 1 426 ? 27.040 -9.099 18.248 1.00 51.61 468 GLY B CA 1
ATOM 7618 C C . GLY B 1 426 ? 28.056 -9.026 19.365 1.00 58.19 468 GLY B C 1
ATOM 7619 O O . GLY B 1 426 ? 28.338 -7.949 19.902 1.00 56.33 468 GLY B O 1
ATOM 7620 N N . THR B 1 427 ? 28.603 -10.189 19.721 1.00 52.69 469 THR B N 1
ATOM 7621 C CA . THR B 1 427 ? 29.594 -10.289 20.787 1.00 54.72 469 THR B CA 1
ATOM 7622 C C . THR B 1 427 ? 30.866 -10.957 20.278 1.00 57.26 469 THR B C 1
ATOM 7623 O O . THR B 1 427 ? 30.900 -11.556 19.202 1.00 59.21 469 THR B O 1
ATOM 7627 N N . LYS B 1 428 ? 31.930 -10.830 21.073 1.00 55.72 470 LYS B N 1
ATOM 7628 C CA . LYS B 1 428 ? 33.170 -11.554 20.821 1.00 57.40 470 LYS B CA 1
ATOM 7629 C C . LYS B 1 428 ? 33.152 -12.940 21.454 1.00 56.19 470 LYS B C 1
ATOM 7630 O O . LYS B 1 428 ? 33.620 -13.907 20.843 1.00 54.96 470 LYS B O 1
ATOM 7636 N N . SER B 1 429 ? 32.604 -13.050 22.668 1.00 55.42 471 SER B N 1
ATOM 7637 C CA . SER B 1 429 ? 32.506 -14.332 23.358 1.00 55.99 471 SER B CA 1
ATOM 7638 C C . SER B 1 429 ? 31.574 -15.312 22.658 1.00 57.94 471 SER B C 1
ATOM 7639 O O . SER B 1 429 ? 31.649 -16.517 22.926 1.00 57.84 471 SER B O 1
ATOM 7642 N N . GLY B 1 430 ? 30.695 -14.828 21.782 1.00 54.12 472 GLY B N 1
ATOM 7643 C CA . GLY B 1 430 ? 29.644 -15.644 21.222 1.00 51.72 472 GLY B CA 1
ATOM 7644 C C . GLY B 1 430 ? 28.388 -15.719 22.063 1.00 54.96 472 GLY B C 1
ATOM 7645 O O . GLY B 1 430 ? 27.373 -16.239 21.583 1.00 62.86 472 GLY B O 1
ATOM 7646 N N . ASN B 1 431 ? 28.420 -15.215 23.296 1.00 52.83 473 ASN B N 1
ATOM 7647 C CA . ASN B 1 431 ? 27.252 -15.227 24.165 1.00 50.37 473 ASN B CA 1
ATOM 7648 C C . ASN B 1 431 ? 26.219 -14.206 23.690 1.00 53.31 473 ASN B C 1
ATOM 7649 O O . ASN B 1 431 ? 26.460 -13.410 22.778 1.00 53.24 473 ASN B O 1
ATOM 7654 N N . ALA B 1 432 ? 25.054 -14.232 24.338 1.00 49.67 474 ALA B N 1
ATOM 7655 C CA . ALA B 1 432 ? 23.986 -13.302 24.011 1.00 51.37 474 ALA B CA 1
ATOM 7656 C C . ALA B 1 432 ? 24.460 -11.862 24.211 1.00 55.04 474 ALA B C 1
ATOM 7657 O O . ALA B 1 432 ? 25.284 -11.583 25.091 1.00 51.69 474 ALA B O 1
ATOM 7659 N N . PRO B 1 433 ? 23.966 -10.927 23.405 1.00 49.93 475 PRO B N 1
ATOM 7660 C CA . PRO B 1 433 ? 24.454 -9.548 23.480 1.00 56.67 475 PRO B CA 1
ATOM 7661 C C . PRO B 1 433 ? 23.740 -8.717 24.533 1.00 51.92 475 PRO B C 1
ATOM 7662 O O . PRO B 1 433 ? 22.581 -8.951 24.879 1.00 54.22 475 PRO B O 1
ATOM 7666 N N . SER B 1 434 ? 24.470 -7.734 25.052 1.00 52.11 476 SER B N 1
ATOM 7667 C CA . SER B 1 434 ? 23.854 -6.677 25.838 1.00 50.29 476 SER B CA 1
ATOM 7668 C C . SER B 1 434 ? 23.128 -5.703 24.917 1.00 50.71 476 SER B C 1
ATOM 7669 O O . SER B 1 434 ? 23.481 -5.538 23.746 1.00 56.38 476 SER B O 1
ATOM 7672 N N . MET B 1 435 ? 22.099 -5.060 25.454 1.00 52.69 477 MET B N 1
ATOM 7673 C CA . MET B 1 435 ? 21.340 -4.077 24.698 1.00 52.81 477 MET B CA 1
ATOM 7674 C C . MET B 1 435 ? 20.967 -2.927 25.619 1.00 55.05 477 MET B C 1
ATOM 7675 O O . MET B 1 435 ? 20.785 -3.111 26.826 1.00 49.37 477 MET B O 1
ATOM 7680 N N . ARG B 1 436 ? 20.885 -1.732 25.039 1.00 51.00 478 ARG B N 1
ATOM 7681 C CA . ARG B 1 436 ? 20.510 -0.551 25.802 1.00 45.84 478 ARG B CA 1
ATOM 7682 C C . ARG B 1 436 ? 19.058 -0.655 26.251 1.00 46.63 478 ARG B C 1
ATOM 7683 O O . ARG B 1 436 ? 18.229 -1.306 25.606 1.00 44.92 478 ARG B O 1
ATOM 7691 N N . HIS B 1 437 ? 18.753 -0.013 27.376 1.00 43.17 479 HIS B N 1
ATOM 7692 C CA . HIS B 1 437 ? 17.367 0.110 27.798 1.00 41.29 479 HIS B CA 1
ATOM 7693 C C . HIS B 1 437 ? 16.580 0.940 26.785 1.00 43.49 479 HIS B C 1
ATOM 7694 O O . HIS B 1 437 ? 17.113 1.859 26.155 1.00 39.17 479 HIS B O 1
ATOM 7701 N N . VAL B 1 438 ? 15.302 0.592 26.622 1.00 35.61 480 VAL B N 1
ATOM 7702 C CA . VAL B 1 438 ? 14.394 1.301 25.723 1.00 39.87 480 VAL B CA 1
ATOM 7703 C C . VAL B 1 438 ? 13.065 1.540 26.436 1.00 43.17 480 VAL B C 1
ATOM 7704 O O . VAL B 1 438 ? 12.060 1.880 25.800 1.00 43.27 480 VAL B O 1
ATOM 7708 N N . ASN B 1 439 ? 13.055 1.381 27.762 1.00 42.87 481 ASN B N 1
ATOM 7709 C CA . ASN B 1 439 ? 11.829 1.421 28.550 1.00 42.31 481 ASN B CA 1
ATOM 7710 C C . ASN B 1 439 ? 11.458 2.815 29.045 1.00 43.88 481 ASN B C 1
ATOM 7711 O O . ASN B 1 439 ? 10.462 2.950 29.763 1.00 44.99 481 ASN B O 1
ATOM 7716 N N . SER B 1 440 ? 12.220 3.854 28.691 1.00 39.76 482 SER B N 1
ATOM 7717 C CA . SER B 1 440 ? 11.875 5.211 29.095 1.00 42.49 482 SER B CA 1
ATOM 7718 C C . SER B 1 440 ? 11.528 6.145 27.944 1.00 47.61 482 SER B C 1
ATOM 7719 O O . SER B 1 440 ? 10.853 7.154 28.180 1.00 42.25 482 SER B O 1
ATOM 7722 N N . VAL B 1 441 ? 11.969 5.854 26.720 1.00 46.32 483 VAL B N 1
ATOM 7723 C CA . VAL B 1 441 ? 11.678 6.680 25.552 1.00 42.37 483 VAL B CA 1
ATOM 7724 C C . VAL B 1 441 ? 11.215 5.755 24.436 1.00 45.26 483 VAL B C 1
ATOM 7725 O O . VAL B 1 441 ? 12.010 4.972 23.900 1.00 44.53 483 VAL B O 1
ATOM 7729 N N . ASN B 1 442 ? 9.940 5.847 24.081 1.00 43.63 484 ASN B N 1
ATOM 7730 C CA . ASN B 1 442 ? 9.350 5.054 23.013 1.00 47.42 484 ASN B CA 1
ATOM 7731 C C . ASN B 1 442 ? 9.136 5.957 21.803 1.00 48.93 484 ASN B C 1
ATOM 7732 O O . ASN B 1 442 ? 8.562 7.045 21.930 1.00 43.80 484 ASN B O 1
ATOM 7737 N N . PHE B 1 443 ? 9.600 5.507 20.633 1.00 46.63 485 PHE B N 1
ATOM 7738 C CA . PHE B 1 443 ? 9.549 6.348 19.440 1.00 45.74 485 PHE B CA 1
ATOM 7739 C C . PHE B 1 443 ? 8.124 6.708 19.032 1.00 46.68 485 PHE B C 1
ATOM 7740 O O . PHE B 1 443 ? 7.931 7.675 18.286 1.00 47.77 485 PHE B O 1
ATOM 7748 N N . SER B 1 444 ? 7.121 5.972 19.516 1.00 44.45 486 SER B N 1
ATOM 7749 C CA . SER B 1 444 ? 5.739 6.318 19.199 1.00 44.68 486 SER B CA 1
ATOM 7750 C C . SER B 1 444 ? 5.392 7.731 19.650 1.00 48.11 486 SER B C 1
ATOM 7751 O O . SER B 1 444 ? 4.527 8.376 19.046 1.00 52.15 486 SER B O 1
ATOM 7754 N N . THR B 1 445 ? 6.055 8.234 20.697 1.00 42.53 487 THR B N 1
ATOM 7755 C CA . THR B 1 445 ? 5.787 9.597 21.145 1.00 46.06 487 THR B CA 1
ATOM 7756 C C . THR B 1 445 ? 6.320 10.629 20.156 1.00 47.46 487 THR B C 1
ATOM 7757 O O . THR B 1 445 ? 5.787 11.741 20.082 1.00 48.58 487 THR B O 1
ATOM 7761 N N . CYS B 1 446 ? 7.356 10.281 19.383 1.00 46.15 488 CYS B N 1
ATOM 7762 C CA . CYS B 1 446 ? 7.936 11.210 18.417 1.00 44.40 488 CYS B CA 1
ATOM 7763 C C . CYS B 1 446 ? 7.094 11.380 17.161 1.00 43.47 488 CYS B C 1
ATOM 7764 O O . CYS B 1 446 ? 7.225 12.404 16.481 1.00 43.94 488 CYS B O 1
ATOM 7767 N N . GLN B 1 447 ? 6.242 10.410 16.833 1.00 45.57 489 GLN B N 1
ATOM 7768 C CA . GLN B 1 447 ? 5.571 10.435 15.538 1.00 46.13 489 GLN B CA 1
ATOM 7769 C C . GLN B 1 447 ? 4.441 11.450 15.476 1.00 47.39 489 GLN B C 1
ATOM 7770 O O . GLN B 1 447 ? 4.124 11.941 14.387 1.00 43.94 489 GLN B O 1
ATOM 7776 N N . GLY B 1 448 ? 3.810 11.760 16.610 1.00 43.38 490 GLY B N 1
ATOM 7777 C CA . GLY B 1 448 ? 2.791 12.796 16.605 1.00 44.09 490 GLY B CA 1
ATOM 7778 C C . GLY B 1 448 ? 3.309 14.104 16.036 1.00 46.89 490 GLY B C 1
ATOM 7779 O O . GLY B 1 448 ? 2.674 14.720 15.173 1.00 40.59 490 GLY B O 1
ATOM 7780 N N . CYS B 1 449 ? 4.487 14.530 16.491 1.00 42.21 491 CYS B N 1
ATOM 7781 C CA . CYS B 1 449 ? 5.059 15.777 16.006 1.00 42.66 491 CYS B CA 1
ATOM 7782 C C . CYS B 1 449 ? 5.753 15.587 14.660 1.00 43.14 491 CYS B C 1
ATOM 7783 O O . CYS B 1 449 ? 5.645 16.443 13.776 1.00 47.73 491 CYS B O 1
ATOM 7786 N N . HIS B 1 450 ? 6.446 14.463 14.473 1.00 46.23 492 HIS B N 1
ATOM 7787 C CA . HIS B 1 450 ? 7.380 14.310 13.366 1.00 44.75 492 HIS B CA 1
ATOM 7788 C C . HIS B 1 450 ? 6.885 13.442 12.219 1.00 39.19 492 HIS B C 1
ATOM 7789 O O . HIS B 1 450 ? 7.557 13.401 11.184 1.00 40.45 492 HIS B O 1
ATOM 7796 N N . SER B 1 451 ? 5.751 12.751 12.383 1.00 38.86 493 SER B N 1
ATOM 7797 C CA . SER B 1 451 ? 5.158 11.835 11.405 1.00 44.44 493 SER B CA 1
ATOM 7798 C C . SER B 1 451 ? 5.870 10.488 11.387 1.00 43.03 493 SER B C 1
ATOM 7799 O O . SER B 1 451 ? 6.991 10.358 11.892 1.00 40.05 493 SER B O 1
ATOM 7802 N N . ASP B 1 452 ? 5.218 9.479 10.809 1.00 46.85 494 ASP B N 1
ATOM 7803 C CA . ASP B 1 452 ? 5.769 8.133 10.713 1.00 49.52 494 ASP B CA 1
ATOM 7804 C C . ASP B 1 452 ? 6.683 7.954 9.505 1.00 48.58 494 ASP B C 1
ATOM 7805 O O . ASP B 1 452 ? 7.063 6.821 9.192 1.00 54.25 494 ASP B O 1
ATOM 7810 N N . THR B 1 453 ? 7.038 9.038 8.823 1.00 47.13 495 THR B N 1
ATOM 7811 C CA . THR B 1 453 ? 8.049 9.018 7.773 1.00 49.11 495 THR B CA 1
ATOM 7812 C C . THR B 1 453 ? 9.139 10.039 8.078 1.00 46.27 495 THR B C 1
ATOM 7813 O O . THR B 1 453 ? 9.597 10.775 7.200 1.00 46.93 495 THR B O 1
ATOM 7817 N N . PHE B 1 454 ? 9.565 10.084 9.341 1.00 45.80 496 PHE B N 1
ATOM 7818 C CA . PHE B 1 454 ? 10.589 11.004 9.838 1.00 43.72 496 PHE B CA 1
ATOM 7819 C C . PHE B 1 454 ? 11.957 10.533 9.358 1.00 43.01 496 PHE B C 1
ATOM 7820 O O . PHE B 1 454 ? 12.527 9.588 9.902 1.00 45.69 496 PHE B O 1
ATOM 7828 N N . GLU B 1 455 ? 12.503 11.200 8.339 1.00 41.35 497 GLU B N 1
ATOM 7829 C CA . GLU B 1 455 ? 13.790 10.811 7.756 1.00 39.78 497 GLU B CA 1
ATOM 7830 C C . GLU B 1 455 ? 14.909 11.483 8.546 1.00 45.23 497 GLU B C 1
ATOM 7831 O O . GLU B 1 455 ? 15.506 12.478 8.128 1.00 47.53 497 GLU B O 1
ATOM 7837 N N . ILE B 1 456 ? 15.195 10.913 9.715 1.00 42.29 498 ILE B N 1
ATOM 7838 C CA . ILE B 1 456 ? 16.140 11.529 10.636 1.00 37.26 498 ILE B CA 1
ATOM 7839 C C . ILE B 1 456 ? 17.507 11.584 9.978 1.00 41.20 498 ILE B C 1
ATOM 7840 O O . ILE B 1 456 ? 18.033 10.563 9.520 1.00 43.54 498 ILE B O 1
ATOM 7845 N N . HIS B 1 457 ? 18.075 12.788 9.911 1.00 40.17 499 HIS B N 1
ATOM 7846 C CA . HIS B 1 457 ? 19.388 13.065 9.339 1.00 43.16 499 HIS B CA 1
ATOM 7847 C C . HIS B 1 457 ? 19.456 12.852 7.834 1.00 46.51 499 HIS B C 1
ATOM 7848 O O . HIS B 1 457 ? 20.549 12.658 7.289 1.00 43.84 499 HIS B O 1
ATOM 7855 N N . LYS B 1 458 ? 18.320 12.891 7.140 1.00 44.96 500 LYS B N 1
ATOM 7856 C CA . LYS B 1 458 ? 18.372 13.014 5.691 1.00 49.08 500 LYS B CA 1
ATOM 7857 C C . LYS B 1 458 ? 19.097 14.303 5.323 1.00 47.77 500 LYS B C 1
ATOM 7858 O O . LYS B 1 458 ? 18.888 15.348 5.946 1.00 45.22 500 LYS B O 1
ATOM 7864 N N . GLY B 1 459 ? 19.977 14.217 4.327 1.00 48.34 501 GLY B N 1
ATOM 7865 C CA . GLY B 1 459 ? 20.740 15.367 3.879 1.00 44.03 501 GLY B CA 1
ATOM 7866 C C . GLY B 1 459 ? 22.229 15.095 3.802 1.00 52.72 501 GLY B C 1
ATOM 7867 O O . GLY B 1 459 ? 22.766 14.836 2.719 1.00 58.38 501 GLY B O 1
ATOM 7868 N N . HIS B 1 460 ? 22.910 15.155 4.946 1.00 48.77 502 HIS B N 1
ATOM 7869 C CA . HIS B 1 460 ? 24.328 14.835 5.018 1.00 46.95 502 HIS B CA 1
ATOM 7870 C C . HIS B 1 460 ? 24.589 13.378 5.382 1.00 47.15 502 HIS B C 1
ATOM 7871 O O . HIS B 1 460 ? 25.748 12.947 5.364 1.00 48.69 502 HIS B O 1
ATOM 7878 N N . HIS B 1 461 ? 23.549 12.615 5.709 1.00 49.76 503 HIS B N 1
ATOM 7879 C CA . HIS B 1 461 ? 23.650 11.184 5.962 1.00 44.34 503 HIS B CA 1
ATOM 7880 C C . HIS B 1 461 ? 22.607 10.471 5.114 1.00 49.17 503 HIS B C 1
ATOM 7881 O O . HIS B 1 461 ? 21.813 11.101 4.409 1.00 47.91 503 HIS B O 1
ATOM 7888 N N . SER B 1 462 ? 22.613 9.138 5.179 1.00 45.17 504 SER B N 1
ATOM 7889 C CA . SER B 1 462 ? 21.601 8.371 4.463 1.00 46.98 504 SER B CA 1
ATOM 7890 C C . SER B 1 462 ? 20.204 8.668 4.986 1.00 48.43 504 SER B C 1
ATOM 7891 O O . SER B 1 462 ? 19.227 8.591 4.231 1.00 46.78 504 SER B O 1
ATOM 7894 N N . GLY B 1 463 ? 20.090 9.017 6.257 1.00 45.85 505 GLY B N 1
ATOM 7895 C CA . GLY B 1 463 ? 18.779 9.152 6.869 1.00 45.04 505 GLY B CA 1
ATOM 7896 C C . GLY B 1 463 ? 18.313 7.855 7.495 1.00 44.94 505 GLY B C 1
ATOM 7897 O O . GLY B 1 463 ? 18.631 6.757 7.040 1.00 46.49 505 GLY B O 1
ATOM 7898 N N . PHE B 1 464 ? 17.541 7.986 8.572 1.00 42.32 506 PHE B N 1
ATOM 7899 C CA . PHE B 1 464 ? 17.074 6.831 9.330 1.00 40.81 506 PHE B CA 1
ATOM 7900 C C . PHE B 1 464 ? 15.599 7.003 9.651 1.00 44.14 506 PHE B C 1
ATOM 7901 O O . PHE B 1 464 ? 15.224 7.940 10.362 1.00 47.29 506 PHE B O 1
ATOM 7909 N N . VAL B 1 465 ? 14.767 6.108 9.123 1.00 42.49 507 VAL B N 1
ATOM 7910 C CA . VAL B 1 465 ? 13.362 6.009 9.505 1.00 40.89 507 VAL B CA 1
ATOM 7911 C C . VAL B 1 465 ? 13.257 4.906 10.550 1.00 44.87 507 VAL B C 1
ATOM 7912 O O . VAL B 1 465 ? 13.631 3.757 10.289 1.00 42.22 507 VAL B O 1
ATOM 7916 N N . MET B 1 466 ? 12.760 5.247 11.733 1.00 46.03 508 MET B N 1
ATOM 7917 C CA . MET B 1 466 ? 12.726 4.311 12.851 1.00 46.94 508 MET B CA 1
ATOM 7918 C C . MET B 1 466 ? 11.405 3.550 12.843 1.00 46.96 508 MET B C 1
ATOM 7919 O O . MET B 1 466 ? 10.330 4.160 12.849 1.00 48.30 508 MET B O 1
ATOM 7924 N N . THR B 1 467 ? 11.489 2.220 12.805 1.00 43.92 509 THR B N 1
ATOM 7925 C CA . THR B 1 467 ? 10.317 1.352 12.746 1.00 46.75 509 THR B CA 1
ATOM 7926 C C . THR B 1 467 ? 10.564 0.150 13.651 1.00 46.90 509 THR B C 1
ATOM 7927 O O . THR B 1 467 ? 11.542 0.100 14.402 1.00 44.41 509 THR B O 1
ATOM 7931 N N . GLU B 1 468 ? 9.677 -0.844 13.559 1.00 47.14 510 GLU B N 1
ATOM 7932 C CA . GLU B 1 468 ? 9.884 -2.089 14.287 1.00 51.81 510 GLU B CA 1
ATOM 7933 C C . GLU B 1 468 ? 11.099 -2.865 13.792 1.00 49.07 510 GLU B C 1
ATOM 7934 O O . GLU B 1 468 ? 11.501 -3.832 14.446 1.00 49.13 510 GLU B O 1
ATOM 7940 N N . GLN B 1 469 ? 11.699 -2.461 12.668 1.00 49.96 511 GLN B N 1
ATOM 7941 C CA . GLN B 1 469 ? 12.909 -3.124 12.194 1.00 42.49 511 GLN B CA 1
ATOM 7942 C C . GLN B 1 469 ? 14.030 -3.040 13.220 1.00 45.86 511 GLN B C 1
ATOM 7943 O O . GLN B 1 469 ? 14.883 -3.932 13.280 1.00 51.83 511 GLN B O 1
ATOM 7949 N N . VAL B 1 470 ? 14.045 -1.992 14.044 1.00 46.53 512 VAL B N 1
ATOM 7950 C CA . VAL B 1 470 ? 15.072 -1.837 15.068 1.00 49.76 512 VAL B CA 1
ATOM 7951 C C . VAL B 1 470 ? 14.581 -2.286 16.444 1.00 46.51 512 VAL B C 1
ATOM 7952 O O . VAL B 1 470 ? 15.278 -2.085 17.443 1.00 43.15 512 VAL B O 1
ATOM 7956 N N . SER B 1 471 ? 13.410 -2.914 16.513 1.00 47.64 513 SER B N 1
ATOM 7957 C CA . SER B 1 471 ? 12.822 -3.301 17.789 1.00 45.42 513 SER B CA 1
ATOM 7958 C C . SER B 1 471 ? 13.475 -4.565 18.338 1.00 48.33 513 SER B C 1
ATOM 7959 O O . SER B 1 471 ? 13.758 -5.511 17.597 1.00 53.22 513 SER B O 1
ATOM 7962 N N . HIS B 1 472 ? 13.719 -4.569 19.653 1.00 49.56 514 HIS B N 1
ATOM 7963 C CA . HIS B 1 472 ? 14.258 -5.725 20.361 1.00 44.68 514 HIS B CA 1
ATOM 7964 C C . HIS B 1 472 ? 13.661 -5.837 21.759 1.00 47.80 514 HIS B C 1
ATOM 7965 O O . HIS B 1 472 ? 14.310 -6.352 22.676 1.00 48.98 514 HIS B O 1
ATOM 7972 N N . ALA B 1 473 ? 12.433 -5.358 21.938 1.00 51.66 515 ALA B N 1
ATOM 7973 C CA . ALA B 1 473 ? 11.743 -5.423 23.218 1.00 49.14 515 ALA B CA 1
ATOM 7974 C C . ALA B 1 473 ? 10.269 -5.138 22.986 1.00 52.38 515 ALA B C 1
ATOM 7975 O O . ALA B 1 473 ? 9.902 -4.468 22.018 1.00 53.90 515 ALA B O 1
ATOM 7977 N N . LYS B 1 474 ? 9.434 -5.666 23.877 1.00 56.32 516 LYS B N 1
ATOM 7978 C CA . LYS B 1 474 ? 7.999 -5.427 23.859 1.00 59.39 516 LYS B CA 1
ATOM 7979 C C . LYS B 1 474 ? 7.582 -4.747 25.156 1.00 61.63 516 LYS B C 1
ATOM 7980 O O . LYS B 1 474 ? 8.291 -4.800 26.164 1.00 64.65 516 LYS B O 1
ATOM 7986 N N . ASP B 1 475 ? 6.418 -4.104 25.125 1.00 61.97 517 ASP B N 1
ATOM 7987 C CA . ASP B 1 475 ? 5.914 -3.411 26.301 1.00 67.81 517 ASP B CA 1
ATOM 7988 C C . ASP B 1 475 ? 5.028 -4.353 27.117 1.00 72.02 517 ASP B C 1
ATOM 7989 O O . ASP B 1 475 ? 4.933 -5.552 26.838 1.00 70.03 517 ASP B O 1
ATOM 7994 N N . ALA B 1 476 ? 4.362 -3.805 28.138 1.00 74.74 518 ALA B N 1
ATOM 7995 C CA . ALA B 1 476 ? 3.528 -4.622 29.015 1.00 75.05 518 ALA B CA 1
ATOM 7996 C C . ALA B 1 476 ? 2.373 -5.258 28.252 1.00 73.12 518 ALA B C 1
ATOM 7997 O O . ALA B 1 476 ? 2.058 -6.436 28.458 1.00 77.42 518 ALA B O 1
ATOM 7999 N N . ASN B 1 477 ? 1.731 -4.496 27.364 1.00 74.90 519 ASN B N 1
ATOM 8000 C CA . ASN B 1 477 ? 0.652 -5.046 26.551 1.00 78.69 519 ASN B CA 1
ATOM 8001 C C . ASN B 1 477 ? 1.158 -6.051 25.523 1.00 75.13 519 ASN B C 1
ATOM 8002 O O . ASN B 1 477 ? 0.357 -6.821 24.981 1.00 74.67 519 ASN B O 1
ATOM 8007 N N . GLY B 1 478 ? 2.458 -6.059 25.241 1.00 70.66 520 GLY B N 1
ATOM 8008 C CA . GLY B 1 478 ? 3.041 -7.008 24.319 1.00 70.33 520 GLY B CA 1
ATOM 8009 C C . GLY B 1 478 ? 3.384 -6.475 22.945 1.00 69.84 520 GLY B C 1
ATOM 8010 O O . GLY B 1 478 ? 3.734 -7.271 22.066 1.00 68.72 520 GLY B O 1
ATOM 8011 N N . LYS B 1 479 ? 3.299 -5.164 22.728 1.00 71.74 521 LYS B N 1
ATOM 8012 C CA . LYS B 1 479 ? 3.598 -4.579 21.429 1.00 67.33 521 LYS B CA 1
ATOM 8013 C C . LYS B 1 479 ? 5.065 -4.171 21.346 1.00 59.11 521 LYS B C 1
ATOM 8014 O O . LYS B 1 479 ? 5.675 -3.768 22.340 1.00 56.93 521 LYS B O 1
ATOM 8020 N N . ALA B 1 480 ? 5.623 -4.282 20.141 1.00 55.45 522 ALA B N 1
ATOM 8021 C CA . ALA B 1 480 ? 7.036 -3.998 19.923 1.00 54.60 522 ALA B CA 1
ATOM 8022 C C . ALA B 1 480 ? 7.379 -2.565 20.309 1.00 53.55 522 ALA B C 1
ATOM 8023 O O . ALA B 1 480 ? 6.630 -1.627 20.025 1.00 53.49 522 ALA B O 1
ATOM 8025 N N . ILE B 1 481 ? 8.525 -2.400 20.960 1.00 50.54 523 ILE B N 1
ATOM 8026 C CA . ILE B 1 481 ? 9.023 -1.091 21.361 1.00 45.55 523 ILE B CA 1
ATOM 8027 C C . ILE B 1 481 ? 10.054 -0.646 20.335 1.00 42.31 523 ILE B C 1
ATOM 8028 O O . ILE B 1 481 ? 11.091 -1.298 20.161 1.00 41.07 523 ILE B O 1
ATOM 8033 N N . VAL B 1 482 ? 9.762 0.452 19.642 1.00 41.56 524 VAL B N 1
ATOM 8034 C CA . VAL B 1 482 ? 10.715 1.077 18.733 1.00 35.95 524 VAL B CA 1
ATOM 8035 C C . VAL B 1 482 ? 11.529 2.075 19.546 1.00 42.04 524 VAL B C 1
ATOM 8036 O O . VAL B 1 482 ? 11.003 3.095 19.996 1.00 47.59 524 VAL B O 1
ATOM 8040 N N . GLY B 1 483 ? 12.811 1.785 19.739 1.00 39.22 525 GLY B N 1
ATOM 8041 C CA . GLY B 1 483 ? 13.674 2.631 20.530 1.00 39.88 525 GLY B CA 1
ATOM 8042 C C . GLY B 1 483 ? 14.574 3.524 19.685 1.00 47.27 525 GLY B C 1
ATOM 8043 O O . GLY B 1 483 ? 14.734 3.341 18.481 1.00 44.42 525 GLY B O 1
ATOM 8044 N N . VAL B 1 484 ? 15.160 4.511 20.357 1.00 46.08 526 VAL B N 1
ATOM 8045 C CA . VAL B 1 484 ? 16.161 5.385 19.758 1.00 43.92 526 VAL B CA 1
ATOM 8046 C C . VAL B 1 484 ? 17.571 5.009 20.218 1.00 44.13 526 VAL B C 1
ATOM 8047 O O . VAL B 1 484 ? 18.480 5.840 20.175 1.00 43.06 526 VAL B O 1
ATOM 8051 N N . ASP B 1 485 ? 17.766 3.760 20.658 1.00 46.65 527 ASP B N 1
ATOM 8052 C CA . ASP B 1 485 ? 19.049 3.335 21.212 1.00 45.35 527 ASP B CA 1
ATOM 8053 C C . ASP B 1 485 ? 20.150 3.260 20.162 1.00 44.85 527 ASP B C 1
ATOM 8054 O O . ASP B 1 485 ? 21.332 3.319 20.519 1.00 43.66 527 ASP B O 1
ATOM 8059 N N . GLY B 1 486 ? 19.797 3.126 18.881 1.00 42.31 528 GLY B N 1
ATOM 8060 C CA . GLY B 1 486 ? 20.813 3.098 17.843 1.00 45.03 528 GLY B CA 1
ATOM 8061 C C . GLY B 1 486 ? 21.586 4.394 17.701 1.00 44.44 528 GLY B C 1
ATOM 8062 O O . GLY B 1 486 ? 22.722 4.375 17.217 1.00 41.08 528 GLY B O 1
ATOM 8063 N N . CYS B 1 487 ? 21.008 5.517 18.135 1.00 37.49 529 CYS B N 1
ATOM 8064 C CA . CYS B 1 487 ? 21.625 6.814 17.882 1.00 41.83 529 CYS B CA 1
ATOM 8065 C C . CYS B 1 487 ? 22.906 7.023 18.675 1.00 41.24 529 CYS B C 1
ATOM 8066 O O . CYS B 1 487 ? 23.712 7.880 18.300 1.00 41.87 529 CYS B O 1
ATOM 8069 N N . VAL B 1 488 ? 23.117 6.272 19.758 1.00 42.34 530 VAL B N 1
ATOM 8070 C CA . VAL B 1 488 ? 24.331 6.448 20.549 1.00 42.25 530 VAL B CA 1
ATOM 8071 C C . VAL B 1 488 ? 25.580 5.965 19.827 1.00 42.57 530 VAL B C 1
ATOM 8072 O O . VAL B 1 488 ? 26.691 6.255 20.284 1.00 41.88 530 VAL B O 1
ATOM 8076 N N . ALA B 1 489 ? 25.433 5.248 18.708 1.00 45.24 531 ALA B N 1
ATOM 8077 C CA . ALA B 1 489 ? 26.605 4.836 17.938 1.00 42.57 531 ALA B CA 1
ATOM 8078 C C . ALA B 1 489 ? 27.432 6.036 17.489 1.00 43.09 531 ALA B C 1
ATOM 8079 O O . ALA B 1 489 ? 28.661 5.940 17.393 1.00 44.62 531 ALA B O 1
ATOM 8081 N N . CYS B 1 490 ? 26.786 7.168 17.216 1.00 40.91 532 CYS B N 1
ATOM 8082 C CA . CYS B 1 490 ? 27.495 8.417 16.960 1.00 43.36 532 CYS B CA 1
ATOM 8083 C C . CYS B 1 490 ? 27.426 9.378 18.138 1.00 40.60 532 CYS B C 1
ATOM 8084 O O . CYS B 1 490 ? 28.392 10.096 18.409 1.00 45.60 532 CYS B O 1
ATOM 8087 N N . HIS B 1 491 ? 26.297 9.400 18.843 1.00 41.20 533 HIS B N 1
ATOM 8088 C CA . HIS B 1 491 ? 26.104 10.280 19.992 1.00 41.77 533 HIS B CA 1
ATOM 8089 C C . HIS B 1 491 ? 26.697 9.615 21.228 1.00 41.58 533 HIS B C 1
ATOM 8090 O O . HIS B 1 491 ? 26.003 9.196 22.157 1.00 42.03 533 HIS B O 1
ATOM 8097 N N . THR B 1 492 ? 28.019 9.534 21.211 1.00 40.04 534 THR B N 1
ATOM 8098 C CA . THR B 1 492 ? 28.796 8.844 22.216 1.00 40.13 534 THR B CA 1
ATOM 8099 C C . THR B 1 492 ? 29.004 9.733 23.433 1.00 42.51 534 THR B C 1
ATOM 8100 O O . THR B 1 492 ? 28.887 10.959 23.348 1.00 39.19 534 THR B O 1
ATOM 8104 N N . PRO B 1 493 ? 29.318 9.133 24.581 1.00 42.42 535 PRO B N 1
ATOM 8105 C CA . PRO B 1 493 ? 29.672 9.937 25.761 1.00 40.93 535 PRO B CA 1
ATOM 8106 C C . PRO B 1 493 ? 30.717 11.004 25.490 1.00 45.51 535 PRO B C 1
ATOM 8107 O O . PRO B 1 493 ? 30.689 12.065 26.130 1.00 43.65 535 PRO B O 1
ATOM 8111 N N . ASP B 1 494 ? 31.635 10.767 24.557 1.00 44.02 536 ASP B N 1
ATOM 8112 C CA . ASP B 1 494 ? 32.650 11.750 24.213 1.00 44.59 536 ASP B CA 1
ATOM 8113 C C . ASP B 1 494 ? 32.163 12.765 23.181 1.00 46.44 536 ASP B C 1
ATOM 8114 O O . ASP B 1 494 ? 32.977 13.519 22.639 1.00 47.64 536 ASP B O 1
ATOM 8119 N N . GLY B 1 495 ? 30.863 12.813 22.912 1.00 39.33 537 GLY B N 1
ATOM 8120 C CA . GLY B 1 495 ? 30.314 13.794 21.994 1.00 43.44 537 GLY B CA 1
ATOM 8121 C C . GLY B 1 495 ? 30.303 13.308 20.557 1.00 48.17 537 GLY B C 1
ATOM 8122 O O . GLY B 1 495 ? 30.435 12.114 20.264 1.00 42.15 537 GLY B O 1
ATOM 8123 N N . THR B 1 496 ? 30.115 14.262 19.642 1.00 44.92 538 THR B N 1
ATOM 8124 C CA . THR B 1 496 ? 30.292 13.969 18.225 1.00 47.28 538 THR B CA 1
ATOM 8125 C C . THR B 1 496 ? 31.621 14.557 17.768 1.00 46.49 538 THR B C 1
ATOM 8126 O O . THR B 1 496 ? 32.622 14.433 18.482 1.00 46.35 538 THR B O 1
ATOM 8130 N N . TYR B 1 497 ? 31.656 15.202 16.598 1.00 46.91 539 TYR B N 1
ATOM 8131 C CA . TYR B 1 497 ? 32.942 15.619 16.042 1.00 39.74 539 TYR B CA 1
ATOM 8132 C C . TYR B 1 497 ? 33.642 16.677 16.889 1.00 45.09 539 TYR B C 1
ATOM 8133 O O . TYR B 1 497 ? 34.874 16.767 16.844 1.00 47.44 539 TYR B O 1
ATOM 8142 N N . ALA B 1 498 ? 32.902 17.463 17.670 1.00 47.17 540 ALA B N 1
ATOM 8143 C CA . ALA B 1 498 ? 33.496 18.524 18.475 1.00 45.91 540 ALA B CA 1
ATOM 8144 C C . ALA B 1 498 ? 33.978 18.047 19.839 1.00 48.84 540 ALA B C 1
ATOM 8145 O O . ALA B 1 498 ? 34.462 18.869 20.626 1.00 49.53 540 ALA B O 1
ATOM 8147 N N . SER B 1 499 ? 33.843 16.753 20.142 1.00 42.33 541 SER B N 1
ATOM 8148 C CA . SER B 1 499 ? 34.395 16.170 21.365 1.00 48.33 541 SER B CA 1
ATOM 8149 C C . SER B 1 499 ? 33.841 16.847 22.619 1.00 48.73 541 SER B C 1
ATOM 8150 O O . SER B 1 499 ? 34.558 17.057 23.601 1.00 50.89 541 SER B O 1
ATOM 8153 N N . GLY B 1 500 ? 32.557 17.197 22.585 1.00 44.49 542 GLY B N 1
ATOM 8154 C CA . GLY B 1 500 ? 31.861 17.754 23.731 1.00 43.77 542 GLY B CA 1
ATOM 8155 C C . GLY B 1 500 ? 31.398 19.185 23.564 1.00 47.92 542 GLY B C 1
ATOM 8156 O O . GLY B 1 500 ? 30.457 19.600 24.255 1.00 45.07 542 GLY B O 1
ATOM 8157 N N . ALA B 1 501 ? 32.012 19.957 22.664 1.00 46.85 543 ALA B N 1
ATOM 8158 C CA . ALA B 1 501 ? 31.626 21.358 22.513 1.00 47.45 543 ALA B CA 1
ATOM 8159 C C . ALA B 1 501 ? 30.166 21.504 22.106 1.00 45.92 543 ALA B C 1
ATOM 8160 O O . ALA B 1 501 ? 29.546 22.535 22.390 1.00 42.41 543 ALA B O 1
ATOM 8162 N N . ASN B 1 502 ? 29.598 20.492 21.452 1.00 39.98 544 ASN B N 1
ATOM 8163 C CA . ASN B 1 502 ? 28.197 20.516 21.051 1.00 40.97 544 ASN B CA 1
ATOM 8164 C C . ASN B 1 502 ? 27.323 19.596 21.898 1.00 41.40 544 ASN B C 1
ATOM 8165 O O . ASN B 1 502 ? 26.182 19.313 21.509 1.00 41.03 544 ASN B O 1
ATOM 8170 N N . LYS B 1 503 ? 27.832 19.118 23.036 1.00 37.52 545 LYS B N 1
ATOM 8171 C CA . LYS B 1 503 ? 27.112 18.197 23.919 1.00 39.61 545 LYS B CA 1
ATOM 8172 C C . LYS B 1 503 ? 26.500 17.046 23.119 1.00 37.64 545 LYS B C 1
ATOM 8173 O O . LYS B 1 503 ? 25.287 16.842 23.087 1.00 40.52 545 LYS B O 1
ATOM 8179 N N . GLY B 1 504 ? 27.377 16.293 22.455 1.00 42.22 546 GLY B N 1
ATOM 8180 C CA . GLY B 1 504 ? 26.921 15.293 21.507 1.00 43.56 546 GLY B CA 1
ATOM 8181 C C . GLY B 1 504 ? 26.275 14.078 22.135 1.00 42.21 546 GLY B C 1
ATOM 8182 O O . GLY B 1 504 ? 25.478 13.409 21.470 1.00 37.36 546 GLY B O 1
ATOM 8183 N N . ALA B 1 505 ? 26.599 13.779 23.394 1.00 42.55 547 ALA B N 1
ATOM 8184 C CA . ALA B 1 505 ? 26.076 12.582 24.042 1.00 40.46 547 ALA B CA 1
ATOM 8185 C C . ALA B 1 505 ? 24.557 12.553 23.961 1.00 40.72 547 ALA B C 1
ATOM 8186 O O . ALA B 1 505 ? 23.891 13.576 24.146 1.00 41.58 547 ALA B O 1
ATOM 8188 N N . PHE B 1 506 ? 24.013 11.370 23.658 1.00 38.40 548 PHE B N 1
ATOM 8189 C CA . PHE B 1 506 ? 22.578 11.259 23.428 1.00 36.68 548 PHE B CA 1
ATOM 8190 C C . PHE B 1 506 ? 21.773 11.594 24.680 1.00 39.41 548 PHE B C 1
ATOM 8191 O O . PHE B 1 506 ? 20.656 12.113 24.574 1.00 39.76 548 PHE B O 1
ATOM 8199 N N . GLU B 1 507 ? 22.322 11.329 25.870 1.00 40.00 549 GLU B N 1
ATOM 8200 C CA . GLU B 1 507 ? 21.653 11.721 27.109 1.00 38.22 549 GLU B CA 1
ATOM 8201 C C . GLU B 1 507 ? 21.375 13.218 27.175 1.00 39.51 549 GLU B C 1
ATOM 8202 O O . GLU B 1 507 ? 20.550 13.645 27.988 1.00 38.64 549 GLU B O 1
ATOM 8208 N N . MET B 1 508 ? 22.049 14.022 26.352 1.00 40.98 550 MET B N 1
ATOM 8209 C CA . MET B 1 508 ? 21.883 15.469 26.340 1.00 34.97 550 MET B CA 1
ATOM 8210 C C . MET B 1 508 ? 21.313 16.021 25.045 1.00 41.78 550 MET B C 1
ATOM 8211 O O . MET B 1 508 ? 20.669 17.073 25.076 1.00 44.82 550 MET B O 1
ATOM 8216 N N . LYS B 1 509 ? 21.524 15.338 23.916 1.00 43.07 551 LYS B N 1
ATOM 8217 C CA . LYS B 1 509 ? 21.314 15.949 22.607 1.00 35.87 551 LYS B CA 1
ATOM 8218 C C . LYS B 1 509 ? 19.857 16.329 22.385 1.00 37.59 551 LYS B C 1
ATOM 8219 O O . LYS B 1 509 ? 19.558 17.443 21.941 1.00 39.50 551 LYS B O 1
ATOM 8225 N N . LEU B 1 510 ? 18.931 15.414 22.676 1.00 38.85 552 LEU B N 1
ATOM 8226 C CA . LEU B 1 510 ? 17.525 15.727 22.450 1.00 37.98 552 LEU B CA 1
ATOM 8227 C C . LEU B 1 510 ? 17.005 16.746 23.456 1.00 41.65 552 LEU B C 1
ATOM 8228 O O . LEU B 1 510 ? 16.089 17.512 23.137 1.00 36.66 552 LEU B O 1
ATOM 8233 N N . HIS B 1 511 ? 17.571 16.775 24.666 1.00 37.13 553 HIS B N 1
ATOM 8234 C CA . HIS B 1 511 ? 17.162 17.777 25.646 1.00 42.10 553 HIS B CA 1
ATOM 8235 C C . HIS B 1 511 ? 17.563 19.172 25.202 1.00 40.50 553 HIS B C 1
ATOM 8236 O O . HIS B 1 511 ? 16.785 20.121 25.335 1.00 39.07 553 HIS B O 1
ATOM 8243 N N . VAL B 1 512 ? 18.799 19.317 24.715 1.00 41.83 554 VAL B N 1
ATOM 8244 C CA . VAL B 1 512 ? 19.306 20.631 24.336 1.00 42.46 554 VAL B CA 1
ATOM 8245 C C . VAL B 1 512 ? 18.462 21.211 23.212 1.00 38.00 554 VAL B C 1
ATOM 8246 O O . VAL B 1 512 ? 18.039 22.369 23.262 1.00 44.27 554 VAL B O 1
ATOM 8250 N N . ILE B 1 513 ? 18.174 20.397 22.198 1.00 44.41 555 ILE B N 1
ATOM 8251 C CA . ILE B 1 513 ? 17.474 20.907 21.026 1.00 45.58 555 ILE B CA 1
ATOM 8252 C C . ILE B 1 513 ? 15.998 21.168 21.338 1.00 43.85 555 ILE B C 1
ATOM 8253 O O . ILE B 1 513 ? 15.409 22.115 20.805 1.00 45.24 555 ILE B O 1
ATOM 8258 N N . HIS B 1 514 ? 15.390 20.386 22.236 1.00 40.41 556 HIS B N 1
ATOM 8259 C CA . HIS B 1 514 ? 13.967 20.544 22.525 1.00 42.16 556 HIS B CA 1
ATOM 8260 C C . HIS B 1 514 ? 13.687 21.503 23.667 1.00 44.67 556 HIS B C 1
ATOM 8261 O O . HIS B 1 514 ? 12.591 22.075 23.727 1.00 40.43 556 HIS B O 1
ATOM 8268 N N . GLY B 1 515 ? 14.640 21.684 24.581 1.00 45.72 557 GLY B N 1
ATOM 8269 C CA . GLY B 1 515 ? 14.492 22.716 25.590 1.00 50.43 557 GLY B CA 1
ATOM 8270 C C . GLY B 1 515 ? 14.356 24.104 25.007 1.00 45.64 557 GLY B C 1
ATOM 8271 O O . GLY B 1 515 ? 13.911 25.020 25.703 1.00 50.38 557 GLY B O 1
ATOM 8272 N N . GLU B 1 516 ? 14.719 24.275 23.736 1.00 47.49 558 GLU B N 1
ATOM 8273 C CA . GLU B 1 516 ? 14.614 25.543 23.031 1.00 45.34 558 GLU B CA 1
ATOM 8274 C C . GLU B 1 516 ? 13.374 25.641 22.151 1.00 46.98 558 GLU B C 1
ATOM 8275 O O . GLU B 1 516 ? 13.168 26.679 21.515 1.00 48.76 558 GLU B O 1
ATOM 8281 N N . GLN B 1 517 ? 12.553 24.595 22.087 1.00 41.88 559 GLN B N 1
ATOM 8282 C CA . GLN B 1 517 ? 11.351 24.581 21.262 1.00 42.18 559 GLN B CA 1
ATOM 8283 C C . GLN B 1 517 ? 10.129 24.743 22.160 1.00 44.36 559 GLN B C 1
ATOM 8284 O O . GLN B 1 517 ? 9.845 23.874 22.991 1.00 45.99 559 GLN B O 1
ATOM 8290 N N . GLY B 1 518 ? 9.407 25.853 21.985 1.00 45.34 560 GLY B N 1
ATOM 8291 C CA . GLY B 1 518 ? 8.301 26.180 22.870 1.00 41.45 560 GLY B CA 1
ATOM 8292 C C . GLY B 1 518 ? 7.163 25.183 22.841 1.00 47.33 560 GLY B C 1
ATOM 8293 O O . GLY B 1 518 ? 6.368 25.136 23.785 1.00 47.72 560 GLY B O 1
ATOM 8294 N N . VAL B 1 519 ? 7.057 24.387 21.776 1.00 46.83 561 VAL B N 1
ATOM 8295 C CA . VAL B 1 519 ? 6.026 23.357 21.733 1.00 45.83 561 VAL B CA 1
ATOM 8296 C C . VAL B 1 519 ? 6.310 22.241 22.733 1.00 43.72 561 VAL B C 1
ATOM 8297 O O . VAL B 1 519 ? 5.400 21.483 23.084 1.00 45.93 561 VAL B O 1
ATOM 8301 N N . ILE B 1 520 ? 7.545 22.123 23.211 1.00 40.60 562 ILE B N 1
ATOM 8302 C CA . ILE B 1 520 ? 7.909 21.107 24.192 1.00 42.26 562 ILE B CA 1
ATOM 8303 C C . ILE B 1 520 ? 7.776 21.714 25.582 1.00 46.04 562 ILE B C 1
ATOM 8304 O O . ILE B 1 520 ? 8.476 22.676 25.917 1.00 42.69 562 ILE B O 1
ATOM 8309 N N . LYS B 1 521 ? 6.886 21.150 26.400 1.00 41.92 563 LYS B N 1
ATOM 8310 C CA . LYS B 1 521 ? 6.651 21.721 27.721 1.00 43.98 563 LYS B CA 1
ATOM 8311 C C . LYS B 1 521 ? 6.554 20.711 28.854 1.00 46.41 563 LYS B C 1
ATOM 8312 O O . LYS B 1 521 ? 6.600 21.132 30.014 1.00 45.84 563 LYS B O 1
ATOM 8318 N N . GLU B 1 522 ? 6.427 19.410 28.581 1.00 44.16 564 GLU B N 1
ATOM 8319 C CA . GLU B 1 522 ? 6.330 18.399 29.627 1.00 39.91 564 GLU B CA 1
ATOM 8320 C C . GLU B 1 522 ? 7.165 17.186 29.242 1.00 44.75 564 GLU B C 1
ATOM 8321 O O . GLU B 1 522 ? 7.188 16.789 28.073 1.00 43.46 564 GLU B O 1
ATOM 8327 N N . CYS B 1 523 ? 7.837 16.593 30.237 1.00 37.93 565 CYS B N 1
ATOM 8328 C CA . CYS B 1 523 ? 8.681 15.428 29.981 1.00 43.49 565 CYS B CA 1
ATOM 8329 C C . CYS B 1 523 ? 7.884 14.275 29.381 1.00 46.88 565 CYS B C 1
ATOM 8330 O O . CYS B 1 523 ? 8.445 13.450 28.650 1.00 42.02 565 CYS B O 1
ATOM 8333 N N . THR B 1 524 ? 6.581 14.201 29.680 1.00 47.34 566 THR B N 1
ATOM 8334 C CA . THR B 1 524 ? 5.708 13.162 29.142 1.00 44.98 566 THR B CA 1
ATOM 8335 C C . THR B 1 524 ? 5.568 13.221 27.627 1.00 46.47 566 THR B C 1
ATOM 8336 O O . THR B 1 524 ? 5.045 12.268 27.040 1.00 49.25 566 THR B O 1
ATOM 8340 N N . GLN B 1 525 ? 6.000 14.306 26.978 1.00 44.85 567 GLN B N 1
ATOM 8341 C CA . GLN B 1 525 ? 5.919 14.363 25.523 1.00 46.06 567 GLN B CA 1
ATOM 8342 C C . GLN B 1 525 ? 6.912 13.422 24.847 1.00 44.23 567 GLN B C 1
ATOM 8343 O O . GLN B 1 525 ? 6.776 13.168 23.644 1.00 46.79 567 GLN B O 1
ATOM 8349 N N . CYS B 1 526 ? 7.885 12.883 25.585 1.00 41.29 568 CYS B N 1
ATOM 8350 C CA . CYS B 1 526 ? 8.743 11.826 25.060 1.00 41.32 568 CYS B CA 1
ATOM 8351 C C . CYS B 1 526 ? 8.840 10.647 26.029 1.00 48.49 568 CYS B C 1
ATOM 8352 O O . CYS B 1 526 ? 9.103 9.514 25.610 1.00 46.37 568 CYS B O 1
ATOM 8355 N N . HIS B 1 527 ? 8.619 10.895 27.319 1.00 41.25 569 HIS B N 1
ATOM 8356 C CA . HIS B 1 527 ? 8.918 9.926 28.367 1.00 41.69 569 HIS B CA 1
ATOM 8357 C C . HIS B 1 527 ? 7.660 9.247 28.890 1.00 43.09 569 HIS B C 1
ATOM 8358 O O . HIS B 1 527 ? 6.721 9.917 29.330 1.00 41.24 569 HIS B O 1
ATOM 8365 N N . ASN B 1 528 ? 7.663 7.916 28.864 1.00 44.08 570 ASN B N 1
ATOM 8366 C CA . ASN B 1 528 ? 6.713 7.119 29.625 1.00 40.11 570 ASN B CA 1
ATOM 8367 C C . ASN B 1 528 ? 7.241 6.750 31.004 1.00 44.52 570 ASN B C 1
ATOM 8368 O O . ASN B 1 528 ? 6.469 6.262 31.837 1.00 47.54 570 ASN B O 1
ATOM 8373 N N . ASP B 1 529 ? 8.527 6.981 31.259 1.00 43.52 571 ASP B N 1
ATOM 8374 C CA . ASP B 1 529 ? 9.186 6.601 32.502 1.00 43.79 571 ASP B CA 1
ATOM 8375 C C . ASP B 1 529 ? 10.576 7.225 32.494 1.00 47.04 571 ASP B C 1
ATOM 8376 O O . ASP B 1 529 ? 11.047 7.709 31.463 1.00 42.53 571 ASP B O 1
ATOM 8381 N N . PHE B 1 530 ? 11.215 7.232 33.662 1.00 41.87 572 PHE B N 1
ATOM 8382 C CA . PHE B 1 530 ? 12.632 7.546 33.789 1.00 40.69 572 PHE B CA 1
ATOM 8383 C C . PHE B 1 530 ? 13.356 6.288 34.243 1.00 48.51 572 PHE B C 1
ATOM 8384 O O . PHE B 1 530 ? 12.953 5.659 35.227 1.00 53.12 572 PHE B O 1
ATOM 8392 N N . ASN B 1 531 ? 14.413 5.915 33.526 1.00 47.58 573 ASN B N 1
ATOM 8393 C CA . ASN B 1 531 ? 15.254 4.792 33.929 1.00 43.24 573 ASN B CA 1
ATOM 8394 C C . ASN B 1 531 ? 16.442 5.371 34.693 1.00 44.97 573 ASN B C 1
ATOM 8395 O O . ASN B 1 531 ? 17.557 5.485 34.185 1.00 43.22 573 ASN B O 1
ATOM 8400 N N . LEU B 1 532 ? 16.181 5.754 35.945 1.00 47.97 574 LEU B N 1
ATOM 8401 C CA . LEU B 1 532 ? 17.221 6.362 36.766 1.00 45.73 574 LEU B CA 1
ATOM 8402 C C . LEU B 1 532 ? 18.352 5.390 37.087 1.00 44.91 574 LEU B C 1
ATOM 8403 O O . LEU B 1 532 ? 19.481 5.831 37.331 1.00 44.00 574 LEU B O 1
ATOM 8408 N N . ASP B 1 533 ? 18.085 4.083 37.071 1.00 44.29 575 ASP B N 1
ATOM 8409 C CA . ASP B 1 533 ? 19.143 3.111 37.319 1.00 49.59 575 ASP B CA 1
ATOM 8410 C C . ASP B 1 533 ? 20.149 3.041 36.179 1.00 50.06 575 ASP B C 1
ATOM 8411 O O . ASP B 1 533 ? 21.265 2.552 36.385 1.00 47.66 575 ASP B O 1
ATOM 8416 N N . ALA B 1 534 ? 19.789 3.518 34.984 1.00 43.04 576 ALA B N 1
ATOM 8417 C CA . ALA B 1 534 ? 20.754 3.530 33.893 1.00 41.22 576 ALA B CA 1
ATOM 8418 C C . ALA B 1 534 ? 21.968 4.392 34.215 1.00 42.94 576 ALA B C 1
ATOM 8419 O O . ALA B 1 534 ? 23.039 4.172 33.643 1.00 50.49 576 ALA B O 1
ATOM 8421 N N . PHE B 1 535 ? 21.834 5.360 35.125 1.00 40.63 577 PHE B N 1
ATOM 8422 C CA . PHE B 1 535 ? 22.991 6.155 35.525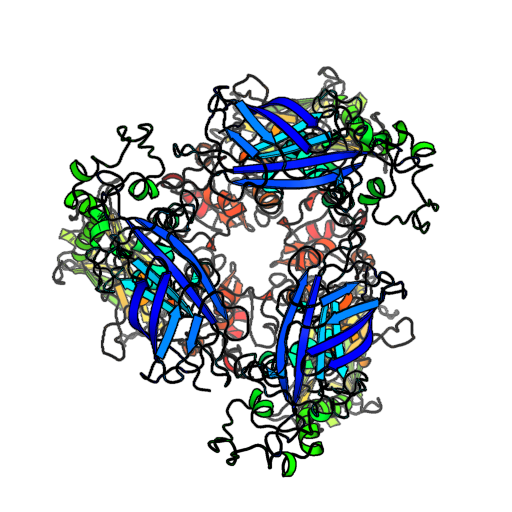 1.00 46.93 577 PHE B CA 1
ATOM 8423 C C . PHE B 1 535 ? 24.032 5.332 36.270 1.00 46.10 577 PHE B C 1
ATOM 8424 O O . PHE B 1 535 ? 25.200 5.734 36.323 1.00 40.75 577 PHE B O 1
ATOM 8432 N N . LYS B 1 536 ? 23.640 4.190 36.839 1.00 46.19 578 LYS B N 1
ATOM 8433 C CA . LYS B 1 536 ? 24.593 3.347 37.554 1.00 51.54 578 LYS B CA 1
ATOM 8434 C C . LYS B 1 536 ? 25.650 2.753 36.633 1.00 48.35 578 LYS B C 1
ATOM 8435 O O . LYS B 1 536 ? 26.739 2.407 37.105 1.00 50.63 578 LYS B O 1
ATOM 8441 N N . VAL B 1 537 ? 25.364 2.638 35.337 1.00 43.25 579 VAL B N 1
ATOM 8442 C CA . VAL B 1 537 ? 26.302 2.067 34.380 1.00 45.12 579 VAL B CA 1
ATOM 8443 C C . VAL B 1 537 ? 26.909 3.131 33.479 1.00 46.64 579 VAL B C 1
ATOM 8444 O O . VAL B 1 537 ? 27.576 2.796 32.495 1.00 47.02 579 VAL B O 1
ATOM 8448 N N . LYS B 1 538 ? 26.707 4.408 33.793 1.00 47.63 580 LYS B N 1
ATOM 8449 C CA . LYS B 1 538 ? 27.234 5.501 32.989 1.00 42.91 580 LYS B CA 1
ATOM 8450 C C . LYS B 1 538 ? 28.522 6.042 33.593 1.00 45.13 580 LYS B C 1
ATOM 8451 O O . LYS B 1 538 ? 28.699 6.064 34.814 1.00 46.31 580 LYS B O 1
ATOM 8457 N N . GLY B 1 539 ? 29.431 6.466 32.715 1.00 42.18 581 GLY B N 1
ATOM 8458 C CA . GLY B 1 539 ? 30.550 7.297 33.095 1.00 39.51 581 GLY B CA 1
ATOM 8459 C C . GLY B 1 539 ? 30.251 8.763 32.834 1.00 43.88 581 GLY B C 1
ATOM 8460 O O . GLY B 1 539 ? 29.110 9.164 32.596 1.00 40.15 581 GLY B O 1
ATOM 8461 N N . ALA B 1 540 ? 31.307 9.570 32.865 1.00 43.38 582 ALA B N 1
ATOM 8462 C CA . ALA B 1 540 ? 31.151 10.997 32.625 1.00 43.71 582 ALA B CA 1
ATOM 8463 C C . ALA B 1 540 ? 30.809 11.266 31.159 1.00 43.89 582 ALA B C 1
ATOM 8464 O O . ALA B 1 540 ? 31.059 10.446 30.272 1.00 45.69 582 ALA B O 1
ATOM 8466 N N . LEU B 1 541 ? 30.218 12.433 30.915 1.00 45.52 583 LEU B N 1
ATOM 8467 C CA . LEU B 1 541 ? 29.851 12.876 29.577 1.00 42.58 583 LEU B CA 1
ATOM 8468 C C . LEU B 1 541 ? 30.625 14.141 29.231 1.00 44.97 583 LEU B C 1
ATOM 8469 O O . LEU B 1 541 ? 30.866 14.985 30.099 1.00 39.39 583 LEU B O 1
ATOM 8474 N N . ALA B 1 542 ? 31.021 14.270 27.965 1.00 38.63 584 ALA B N 1
ATOM 8475 C CA . ALA B 1 542 ? 31.758 15.449 27.524 1.00 40.81 584 ALA B CA 1
ATOM 8476 C C . ALA B 1 542 ? 30.786 16.599 27.297 1.00 43.36 584 ALA B C 1
ATOM 8477 O O . ALA B 1 542 ? 29.925 16.528 26.414 1.00 42.89 584 ALA B O 1
ATOM 8479 N N . THR B 1 543 ? 30.935 17.664 28.083 1.00 44.42 585 THR B N 1
ATOM 8480 C CA . THR B 1 543 ? 30.034 18.804 28.018 1.00 44.63 585 THR B CA 1
ATOM 8481 C C . THR B 1 543 ? 30.656 20.037 27.385 1.00 40.33 585 THR B C 1
ATOM 8482 O O . THR B 1 543 ? 29.919 20.946 26.994 1.00 45.75 585 THR B O 1
ATOM 8486 N N . SER B 1 544 ? 31.980 20.100 27.296 1.00 47.53 586 SER B N 1
ATOM 8487 C CA . SER B 1 544 ? 32.672 21.066 26.455 1.00 48.44 586 SER B CA 1
ATOM 8488 C C . SER B 1 544 ? 33.806 20.325 25.760 1.00 48.13 586 SER B C 1
ATOM 8489 O O . SER B 1 544 ? 33.983 19.115 25.945 1.00 45.79 586 SER B O 1
ATOM 8492 N N . ALA B 1 545 ? 34.571 21.044 24.939 1.00 47.72 587 ALA B N 1
ATOM 8493 C CA . ALA B 1 545 ? 35.625 20.404 24.160 1.00 52.92 587 ALA B CA 1
ATOM 8494 C C . ALA B 1 545 ? 36.667 19.754 25.066 1.00 51.53 587 ALA B C 1
ATOM 8495 O O . ALA B 1 545 ? 37.454 20.448 25.716 1.00 55.45 587 ALA B O 1
ATOM 8497 N N . GLY B 1 546 ? 36.664 18.424 25.126 1.00 51.06 588 GLY B N 1
ATOM 8498 C CA . GLY B 1 546 ? 37.637 17.694 25.915 1.00 52.45 588 GLY B CA 1
ATOM 8499 C C . GLY B 1 546 ? 37.432 17.714 27.414 1.00 51.50 588 GLY B C 1
ATOM 8500 O O . GLY B 1 546 ? 38.303 17.234 28.145 1.00 50.42 588 GLY B O 1
ATOM 8501 N N . LYS B 1 547 ? 36.313 18.246 27.901 1.00 46.51 589 LYS B N 1
ATOM 8502 C CA . LYS B 1 547 ? 36.049 18.345 29.329 1.00 45.22 589 LYS B CA 1
ATOM 8503 C C . LYS B 1 547 ? 34.766 17.597 29.667 1.00 46.74 589 LYS B C 1
ATOM 8504 O O . LYS B 1 547 ? 33.842 17.517 28.851 1.00 47.06 589 LYS B O 1
ATOM 8510 N N . TYR B 1 548 ? 34.714 17.048 30.880 1.00 46.80 590 TYR B N 1
ATOM 8511 C CA . TYR B 1 548 ? 33.730 16.032 31.220 1.00 44.58 590 TYR B CA 1
ATOM 8512 C C . TYR B 1 548 ? 32.994 16.373 32.508 1.00 47.76 590 TYR B C 1
ATOM 8513 O O . TYR B 1 548 ? 33.538 17.011 33.414 1.00 44.50 590 TYR B O 1
ATOM 8522 N N . THR B 1 549 ? 31.743 15.920 32.569 1.00 42.12 591 THR B N 1
ATOM 8523 C CA . THR B 1 549 ? 30.824 16.190 33.661 1.00 39.98 591 THR B CA 1
ATOM 8524 C C . THR B 1 549 ? 30.155 14.888 34.075 1.00 44.58 591 THR B C 1
ATOM 8525 O O . THR B 1 549 ? 29.840 14.049 33.225 1.00 40.91 591 THR B O 1
ATOM 8529 N N . THR B 1 550 ? 29.948 14.720 35.382 1.00 40.57 592 THR B N 1
ATOM 8530 C CA . THR B 1 550 ? 29.334 13.505 35.892 1.00 39.84 592 THR B CA 1
ATOM 8531 C C . THR B 1 550 ? 27.925 13.340 35.308 1.00 40.09 592 THR B C 1
ATOM 8532 O O . THR B 1 550 ? 27.254 14.331 35.000 1.00 41.40 592 THR B O 1
ATOM 8536 N N . PRO B 1 551 ? 27.455 12.097 35.134 1.00 42.22 593 PRO B N 1
ATOM 8537 C CA . PRO B 1 551 ? 26.364 11.869 34.165 1.00 43.12 593 PRO B CA 1
ATOM 8538 C C . PRO B 1 551 ? 25.017 12.460 34.557 1.00 42.11 593 PRO B C 1
ATOM 8539 O O . PRO B 1 551 ? 24.296 12.942 33.674 1.00 41.35 593 PRO B O 1
ATOM 8543 N N . ILE B 1 552 ? 24.623 12.414 35.833 1.00 41.21 594 ILE B N 1
ATOM 8544 C CA . ILE B 1 552 ? 23.336 13.003 36.203 1.00 37.22 594 ILE B CA 1
ATOM 8545 C C . ILE B 1 552 ? 23.371 14.511 35.995 1.00 39.66 594 ILE B C 1
ATOM 8546 O O . ILE B 1 552 ? 22.455 15.095 35.406 1.00 40.57 594 ILE B O 1
ATOM 8551 N N . THR B 1 553 ? 24.438 15.160 36.474 1.00 38.21 595 THR B N 1
ATOM 8552 C CA . THR B 1 553 ? 24.585 16.601 36.295 1.00 34.42 595 THR B CA 1
ATOM 8553 C C . THR B 1 553 ? 24.618 16.977 34.819 1.00 41.15 595 THR B C 1
ATOM 8554 O O . THR B 1 553 ? 24.067 18.010 34.421 1.00 41.35 595 THR B O 1
ATOM 8558 N N . ALA B 1 554 ? 25.275 16.161 33.992 1.00 38.68 596 ALA B N 1
ATOM 8559 C CA . ALA B 1 554 ? 25.353 16.478 32.571 1.00 41.51 596 ALA B CA 1
ATOM 8560 C C . ALA B 1 554 ? 23.984 16.401 31.918 1.00 38.09 596 ALA B C 1
ATOM 8561 O O . ALA B 1 554 ? 23.686 17.179 31.005 1.00 44.89 596 ALA B O 1
ATOM 8563 N N . THR B 1 555 ? 23.134 15.489 32.385 1.00 37.17 597 THR B N 1
ATOM 8564 C CA . THR B 1 555 ? 21.796 15.350 31.825 1.00 38.70 597 THR B CA 1
ATOM 8565 C C . THR B 1 555 ? 20.883 16.488 32.268 1.00 42.50 597 THR B C 1
ATOM 8566 O O . THR B 1 555 ? 20.162 17.067 31.448 1.00 37.80 597 THR B O 1
ATOM 8570 N N . CYS B 1 556 ? 20.892 16.819 33.564 1.00 36.83 598 CYS B N 1
ATOM 8571 C CA . CYS B 1 556 ? 20.049 17.913 34.039 1.00 42.47 598 CYS B CA 1
ATOM 8572 C C . CYS B 1 556 ? 20.501 19.251 33.466 1.00 41.77 598 CYS B C 1
ATOM 8573 O O . CYS B 1 556 ? 19.669 20.112 33.156 1.00 40.37 598 CYS B O 1
ATOM 8576 N N . THR B 1 557 ? 21.813 19.451 33.325 1.00 41.44 599 THR B N 1
ATOM 8577 C CA . THR B 1 557 ? 22.316 20.718 32.813 1.00 38.31 599 THR B CA 1
ATOM 8578 C C . THR B 1 557 ? 22.188 20.831 31.301 1.00 42.33 599 THR B C 1
ATOM 8579 O O . THR B 1 557 ? 22.653 21.822 30.731 1.00 45.68 599 THR B O 1
ATOM 8583 N N . SER B 1 558 ? 21.572 19.847 30.641 1.00 41.18 600 SER B N 1
ATOM 8584 C CA . SER B 1 558 ? 21.162 20.042 29.256 1.00 43.85 600 SER B CA 1
ATOM 8585 C C . SER B 1 558 ? 20.211 21.220 29.131 1.00 46.04 600 SER B C 1
ATOM 8586 O O . SER B 1 558 ? 20.211 21.917 28.110 1.00 44.22 600 SER B O 1
ATOM 8589 N N . CYS B 1 559 ? 19.387 21.450 30.152 1.00 42.04 601 CYS B N 1
ATOM 8590 C CA . CYS B 1 559 ? 18.480 22.583 30.168 1.00 40.35 601 CYS B CA 1
ATOM 8591 C C . CYS B 1 559 ? 18.810 23.609 31.243 1.00 41.63 601 CYS B C 1
ATOM 8592 O O . CYS B 1 559 ? 18.612 24.801 31.011 1.00 41.48 601 CYS B O 1
ATOM 8595 N N . HIS B 1 560 ? 19.337 23.181 32.394 1.00 42.21 602 HIS B N 1
ATOM 8596 C CA . HIS B 1 560 ? 19.665 24.078 33.500 1.00 40.82 602 HIS B CA 1
ATOM 8597 C C . HIS B 1 560 ? 21.116 24.526 33.417 1.00 39.19 602 HIS B C 1
ATOM 8598 O O . HIS B 1 560 ? 22.025 23.698 33.509 1.00 38.65 602 HIS B O 1
ATOM 8605 N N . ALA B 1 561 ? 21.333 25.826 33.295 1.00 37.59 603 ALA B N 1
ATOM 8606 C CA . ALA B 1 561 ? 22.684 26.347 33.418 1.00 43.11 603 ALA B CA 1
ATOM 8607 C C . ALA B 1 561 ? 23.253 25.919 34.767 1.00 43.47 603 ALA B C 1
ATOM 8608 O O . ALA B 1 561 ? 22.562 26.040 35.789 1.00 46.90 603 ALA B O 1
ATOM 8610 N N . PRO B 1 562 ? 24.470 25.376 34.813 1.00 44.86 604 PRO B N 1
ATOM 8611 C CA . PRO B 1 562 ? 25.026 24.934 36.103 1.00 43.51 604 PRO B CA 1
ATOM 8612 C C . PRO B 1 562 ? 25.020 26.018 37.163 1.00 47.69 604 PRO B C 1
ATOM 8613 O O . PRO B 1 562 ? 24.849 25.715 38.353 1.00 43.16 604 PRO B O 1
ATOM 8617 N N . GLU B 1 563 ? 25.182 27.280 36.760 1.00 47.40 605 GLU B N 1
ATOM 8618 C CA . GLU B 1 563 ? 25.172 28.401 37.692 1.00 47.46 605 GLU B CA 1
ATOM 8619 C C . GLU B 1 563 ? 23.781 28.715 38.229 1.00 48.22 605 GLU B C 1
ATOM 8620 O O . GLU B 1 563 ? 23.672 29.460 39.208 1.00 53.52 605 GLU B O 1
ATOM 8626 N N . SER B 1 564 ? 22.727 28.183 37.617 1.00 46.72 606 SER B N 1
ATOM 8627 C CA . SER B 1 564 ? 21.373 28.368 38.116 1.00 47.07 606 SER B CA 1
ATOM 8628 C C . SER B 1 564 ? 20.995 27.365 39.200 1.00 47.01 606 SER B C 1
ATOM 8629 O O . SER B 1 564 ? 19.944 27.528 39.829 1.00 41.36 606 SER B O 1
ATOM 8632 N N . ILE B 1 565 ? 21.813 26.338 39.428 1.00 41.95 607 ILE B N 1
ATOM 8633 C CA . ILE B 1 565 ? 21.543 25.335 40.458 1.00 41.07 607 ILE B CA 1
ATOM 8634 C C . ILE B 1 565 ? 22.038 25.908 41.786 1.00 37.14 607 ILE B C 1
ATOM 8635 O O . ILE B 1 565 ? 23.213 25.781 42.137 1.00 34.29 607 ILE B O 1
ATOM 8640 N N . GLY B 1 566 ? 21.122 26.528 42.538 1.00 42.63 608 GLY B N 1
ATOM 8641 C CA . GLY B 1 566 ? 21.524 27.377 43.650 1.00 38.80 608 GLY B CA 1
ATOM 8642 C C . GLY B 1 566 ? 22.296 26.648 44.733 1.00 41.22 608 GLY B C 1
ATOM 8643 O O . GLY B 1 566 ? 23.285 27.167 45.257 1.00 39.60 608 GLY B O 1
ATOM 8644 N N . HIS B 1 567 ? 21.854 25.444 45.095 1.00 43.18 609 HIS B N 1
ATOM 8645 C CA . HIS B 1 567 ? 22.532 24.713 46.162 1.00 43.47 609 HIS B CA 1
ATOM 8646 C C . HIS B 1 567 ? 23.917 24.226 45.763 1.00 42.60 609 HIS B C 1
ATOM 8647 O O . HIS B 1 567 ? 24.614 23.644 46.601 1.00 45.00 609 HIS B O 1
ATOM 8654 N N . GLY B 1 568 ? 24.323 24.426 44.513 1.00 40.62 610 GLY B N 1
ATOM 8655 C CA . GLY B 1 568 ? 25.649 24.059 44.073 1.00 40.83 610 GLY B CA 1
ATOM 8656 C C . GLY B 1 568 ? 25.775 22.583 43.752 1.00 41.64 610 GLY B C 1
ATOM 8657 O O . GLY B 1 568 ? 24.868 21.776 43.959 1.00 42.31 610 GLY B O 1
ATOM 8658 N N . LEU B 1 569 ? 26.952 22.229 43.233 1.00 42.79 611 LEU B N 1
ATOM 8659 C CA . LEU B 1 569 ? 27.261 20.859 42.854 1.00 42.54 611 LEU B CA 1
ATOM 8660 C C . LEU B 1 569 ? 28.442 20.262 43.603 1.00 43.81 611 LEU B C 1
ATOM 8661 O O . LEU B 1 569 ? 28.585 19.034 43.605 1.00 43.69 611 LEU B O 1
ATOM 8666 N N . GLU B 1 570 ? 29.281 21.085 44.240 1.00 40.06 612 GLU B N 1
ATOM 8667 C CA . GLU B 1 570 ? 30.449 20.565 44.943 1.00 44.50 612 GLU B CA 1
ATOM 8668 C C . GLU B 1 570 ? 30.049 19.708 46.138 1.00 46.33 612 GLU B C 1
ATOM 8669 O O . GLU B 1 570 ? 30.702 18.699 46.430 1.00 43.48 612 GLU B O 1
ATOM 8675 N N . ASN B 1 571 ? 28.983 20.093 46.844 1.00 46.27 613 ASN B N 1
ATOM 8676 C CA . ASN B 1 571 ? 28.520 19.317 47.987 1.00 46.28 613 ASN B CA 1
ATOM 8677 C C . ASN B 1 571 ? 27.838 18.022 47.577 1.00 44.73 613 ASN B C 1
ATOM 8678 O O . ASN B 1 571 ? 27.583 17.177 48.441 1.00 44.83 613 ASN B O 1
ATOM 8683 N N . MET B 1 572 ? 27.534 17.847 46.293 1.00 42.22 614 MET B N 1
ATOM 8684 C CA . MET B 1 572 ? 26.761 16.706 45.824 1.00 42.70 614 MET B CA 1
ATOM 8685 C C . MET B 1 572 ? 27.607 15.695 45.063 1.00 47.86 614 MET B C 1
ATOM 8686 O O . MET B 1 572 ? 27.053 14.817 44.389 1.00 50.95 614 MET B O 1
ATOM 8691 N N . GLY B 1 573 ? 28.930 15.801 45.146 1.00 44.19 615 GLY B N 1
ATOM 8692 C CA . GLY B 1 573 ? 29.808 14.831 44.526 1.00 46.79 615 GLY B CA 1
ATOM 8693 C C . GLY B 1 573 ? 29.935 14.940 43.026 1.00 50.18 615 GLY B C 1
ATOM 8694 O O . GLY B 1 573 ? 30.473 14.023 42.398 1.00 51.81 615 GLY B O 1
ATOM 8695 N N . ALA B 1 574 ? 29.465 16.029 42.432 1.00 47.99 616 ALA B N 1
ATOM 8696 C CA . ALA B 1 574 ? 29.510 16.189 40.989 1.00 45.77 616 ALA B CA 1
ATOM 8697 C C . ALA B 1 574 ? 30.790 16.898 40.560 1.00 47.53 616 ALA B C 1
ATOM 8698 O O . ALA B 1 574 ? 31.437 17.602 41.338 1.00 51.10 616 ALA B O 1
ATOM 8700 N N . ILE B 1 575 ? 31.152 16.691 39.300 1.00 44.02 617 ILE B N 1
ATOM 8701 C CA . ILE B 1 575 ? 32.252 17.394 38.654 1.00 43.28 617 ILE B CA 1
ATOM 8702 C C . ILE B 1 575 ? 31.698 18.023 37.383 1.00 44.39 617 ILE B C 1
ATOM 8703 O O . ILE B 1 575 ? 30.977 17.362 36.628 1.00 42.38 617 ILE B O 1
ATOM 8708 N N . VAL B 1 576 ? 32.001 19.301 37.163 1.00 45.57 618 VAL B N 1
ATOM 8709 C CA . VAL B 1 576 ? 31.467 20.054 36.030 1.00 42.08 618 VAL B CA 1
ATOM 8710 C C . VAL B 1 576 ? 32.636 20.506 35.164 1.00 44.17 618 VAL B C 1
ATOM 8711 O O . VAL B 1 576 ? 33.461 21.321 35.597 1.00 43.65 618 VAL B O 1
ATOM 8715 N N . ASN B 1 577 ? 32.702 19.985 33.936 1.00 42.40 619 ASN B N 1
ATOM 8716 C CA . ASN B 1 577 ? 33.729 20.365 32.961 1.00 46.04 619 ASN B CA 1
ATOM 8717 C C . ASN B 1 577 ? 35.141 20.168 33.521 1.00 43.56 619 ASN B C 1
ATOM 8718 O O . ASN B 1 577 ? 36.004 21.038 33.412 1.00 48.21 619 ASN B O 1
ATOM 8723 N N . GLY B 1 578 ? 35.369 19.008 34.134 1.00 41.84 620 GLY B N 1
ATOM 8724 C CA . GLY B 1 578 ? 36.688 18.615 34.584 1.00 43.89 620 GLY B CA 1
ATOM 8725 C C . GLY B 1 578 ? 37.386 17.750 33.549 1.00 54.16 620 GLY B C 1
ATOM 8726 O O . GLY B 1 578 ? 36.886 17.513 32.448 1.00 47.78 620 GLY B O 1
ATOM 8727 N N . ASP B 1 579 ? 38.570 17.266 33.915 1.00 53.07 621 ASP B N 1
ATOM 8728 C CA . ASP B 1 579 ? 39.237 16.376 32.980 1.00 60.02 621 ASP B CA 1
ATOM 8729 C C . ASP B 1 579 ? 38.704 14.950 33.132 1.00 50.93 621 ASP B C 1
ATOM 8730 O O . ASP B 1 579 ? 37.987 14.617 34.081 1.00 51.47 621 ASP B O 1
ATOM 8735 N N . TYR B 1 580 ? 39.079 14.106 32.167 1.00 54.17 622 TYR B N 1
ATOM 8736 C CA . TYR B 1 580 ? 38.413 12.820 31.956 1.00 47.68 622 TYR B CA 1
ATOM 8737 C C . TYR B 1 580 ? 38.515 11.918 33.180 1.00 47.19 622 TYR B C 1
ATOM 8738 O O . TYR B 1 580 ? 37.512 11.356 33.635 1.00 48.87 622 TYR B O 1
ATOM 8747 N N . VAL B 1 581 ? 39.722 11.757 33.723 1.00 51.02 623 VAL B N 1
ATOM 8748 C CA . VAL B 1 581 ? 39.916 10.821 34.827 1.00 54.08 623 VAL B CA 1
ATOM 8749 C C . VAL B 1 581 ? 39.205 11.313 36.082 1.00 50.46 623 VAL B C 1
ATOM 8750 O O . VAL B 1 581 ? 38.572 10.531 36.801 1.00 51.94 623 VAL B O 1
ATOM 8754 N N . GLN B 1 582 ? 39.285 12.615 36.354 1.00 51.90 624 GLN B N 1
ATOM 8755 C CA . GLN B 1 582 ? 38.699 13.171 37.570 1.00 54.16 624 GLN B CA 1
ATOM 8756 C C . GLN B 1 582 ? 37.176 13.086 37.542 1.00 56.09 624 GLN B C 1
ATOM 8757 O O . GLN B 1 582 ? 36.547 12.688 38.530 1.00 52.86 624 GLN B O 1
ATOM 8763 N N . ALA B 1 583 ? 36.563 13.453 36.413 1.00 52.77 625 ALA B N 1
ATOM 8764 C CA . ALA B 1 583 ? 35.110 13.372 36.308 1.00 47.59 625 ALA B CA 1
ATOM 8765 C C . ALA B 1 583 ? 34.630 11.928 36.360 1.00 46.81 625 ALA B C 1
ATOM 8766 O O . ALA B 1 583 ? 33.595 11.633 36.971 1.00 46.89 625 ALA B O 1
ATOM 8768 N N . ASN B 1 584 ? 35.373 11.011 35.741 1.00 48.30 626 ASN B N 1
ATOM 8769 C CA . ASN B 1 584 ? 34.938 9.619 35.713 1.00 47.89 626 ASN B CA 1
ATOM 8770 C C . ASN B 1 584 ? 35.084 8.948 37.070 1.00 47.47 626 ASN B C 1
ATOM 8771 O O . ASN B 1 584 ? 34.328 8.022 37.383 1.00 50.49 626 ASN B O 1
ATOM 8776 N N . GLN B 1 585 ? 36.045 9.391 37.885 1.00 44.87 627 GLN B N 1
ATOM 8777 C CA . GLN B 1 585 ? 36.157 8.853 39.236 1.00 54.63 627 GLN B CA 1
ATOM 8778 C C . GLN B 1 585 ? 34.973 9.266 40.100 1.00 56.36 627 GLN B C 1
ATOM 8779 O O . GLN B 1 585 ? 34.576 8.521 41.005 1.00 57.91 627 GLN B O 1
ATOM 8785 N N . ALA B 1 586 ? 34.397 10.436 39.833 1.00 51.60 628 ALA B N 1
ATOM 8786 C CA . ALA B 1 586 ? 33.241 10.939 40.562 1.00 47.26 628 ALA B CA 1
ATOM 8787 C C . ALA B 1 586 ? 31.919 10.513 39.936 1.00 47.30 628 ALA B C 1
ATOM 8788 O O . ALA B 1 586 ? 30.860 10.927 40.417 1.00 47.57 628 ALA B O 1
ATOM 8790 N N . ALA B 1 587 ? 31.959 9.682 38.889 1.00 48.57 629 ALA B N 1
ATOM 8791 C CA . ALA B 1 587 ? 30.759 9.396 38.109 1.00 45.00 629 ALA B CA 1
ATOM 8792 C C . ALA B 1 587 ? 29.693 8.683 38.930 1.00 48.16 629 ALA B C 1
ATOM 8793 O O . ALA B 1 587 ? 28.499 8.799 38.628 1.00 50.66 629 ALA B O 1
ATOM 8795 N N . GLN B 1 588 ? 30.091 7.948 39.967 1.00 42.60 630 GLN B N 1
ATOM 8796 C CA . GLN B 1 588 ? 29.142 7.284 40.851 1.00 47.08 630 GLN B CA 1
ATOM 8797 C C . GLN B 1 588 ? 29.136 7.895 42.251 1.00 45.17 630 GLN B C 1
ATOM 8798 O O . GLN B 1 588 ? 28.824 7.214 43.230 1.00 48.02 630 GLN B O 1
ATOM 8804 N N . SER B 1 589 ? 29.471 9.180 42.363 1.00 46.58 631 SER B N 1
ATOM 8805 C CA . SER B 1 589 ? 29.450 9.878 43.643 1.00 47.07 631 SER B CA 1
ATOM 8806 C C . SER B 1 589 ? 28.351 10.932 43.733 1.00 52.73 631 SER B C 1
ATOM 8807 O O . SER B 1 589 ? 28.261 11.627 44.751 1.00 51.89 631 SER B O 1
ATOM 8810 N N . GLU B 1 590 ? 27.513 11.062 42.705 1.00 42.18 632 GLU B N 1
ATOM 8811 C CA . GLU B 1 590 ? 26.439 12.046 42.723 1.00 47.84 632 GLU B CA 1
ATOM 8812 C C . GLU B 1 590 ? 25.331 11.615 43.677 1.00 49.89 632 GLU B C 1
ATOM 8813 O O . GLU B 1 590 ? 24.826 10.489 43.598 1.00 42.92 632 GLU B O 1
ATOM 8819 N N . THR B 1 591 ? 24.947 12.521 44.577 1.00 45.57 633 THR B N 1
ATOM 8820 C CA . THR B 1 591 ? 23.906 12.267 45.562 1.00 46.43 633 THR B CA 1
ATOM 8821 C C . THR B 1 591 ? 22.545 12.822 45.136 1.00 52.13 633 THR B C 1
ATOM 8822 O O . THR B 1 591 ? 21.657 12.973 45.984 1.00 48.67 633 THR B O 1
ATOM 8826 N N . CYS B 1 592 ? 22.361 13.100 43.838 1.00 40.64 634 CYS B N 1
ATOM 8827 C CA . CYS B 1 592 ? 21.191 13.846 43.373 1.00 42.06 634 CYS B CA 1
ATOM 8828 C C . CYS B 1 592 ? 19.888 13.166 43.763 1.00 46.54 634 CYS B C 1
ATOM 8829 O O . CYS B 1 592 ? 18.972 13.807 44.291 1.00 47.93 634 CYS B O 1
ATOM 8832 N N . PHE B 1 593 ? 19.772 11.876 43.480 1.00 49.67 635 PHE B N 1
ATOM 8833 C CA . PHE B 1 593 ? 18.503 11.189 43.652 1.00 45.82 635 PHE B CA 1
ATOM 8834 C C . PHE B 1 593 ? 18.212 10.817 45.099 1.00 48.85 635 PHE B C 1
ATOM 8835 O O . PHE B 1 593 ? 17.185 10.180 45.362 1.00 50.70 635 PHE B O 1
ATOM 8843 N N . TYR B 1 594 ? 19.074 11.205 46.042 1.00 45.97 636 TYR B N 1
ATOM 8844 C CA . TYR B 1 594 ? 18.696 11.124 47.449 1.00 50.77 636 TYR B CA 1
ATOM 8845 C C . TYR B 1 594 ? 17.589 12.120 47.774 1.00 52.48 636 TYR B C 1
ATOM 8846 O O . TYR B 1 594 ? 16.768 11.866 48.662 1.00 55.89 636 TYR B O 1
ATOM 8855 N N . CYS B 1 595 ? 17.544 13.248 47.064 1.00 51.05 637 CYS B N 1
ATOM 8856 C CA . CYS B 1 595 ? 16.494 14.247 47.226 1.00 47.45 637 CYS B CA 1
ATOM 8857 C C . CYS B 1 595 ? 15.517 14.265 46.062 1.00 49.66 637 CYS B C 1
ATOM 8858 O O . CYS B 1 595 ? 14.304 14.356 46.276 1.00 49.16 637 CYS B O 1
ATOM 8861 N N . HIS B 1 596 ? 16.018 14.177 44.832 1.00 47.79 638 HIS B N 1
ATOM 8862 C CA . HIS B 1 596 ? 15.174 14.292 43.650 1.00 42.41 638 HIS B CA 1
ATOM 8863 C C . HIS B 1 596 ? 14.465 12.976 43.377 1.00 46.50 638 HIS B C 1
ATOM 8864 O O . HIS B 1 596 ? 15.110 11.933 43.212 1.00 46.61 638 HIS B O 1
ATOM 8871 N N . LYS B 1 597 ? 13.135 13.036 43.318 1.00 42.82 639 LYS B N 1
ATOM 8872 C CA . LYS B 1 597 ? 12.282 11.901 42.982 1.00 45.75 639 LYS B CA 1
ATOM 8873 C C . LYS B 1 597 ? 11.465 12.253 41.741 1.00 46.03 639 LYS B C 1
ATOM 8874 O O . LYS B 1 597 ? 10.235 12.378 41.810 1.00 48.42 639 LYS B O 1
ATOM 8880 N N . PRO B 1 598 ? 12.113 12.416 40.587 1.00 46.15 640 PRO B N 1
ATOM 8881 C CA . PRO B 1 598 ? 11.386 12.884 39.402 1.00 43.51 640 PRO B CA 1
ATOM 8882 C C . PRO B 1 598 ? 10.536 11.793 38.770 1.00 44.00 640 PRO B C 1
ATOM 8883 O O . PRO B 1 598 ? 10.934 10.629 38.684 1.00 48.26 640 PRO B O 1
ATOM 8887 N N . THR B 1 599 ? 9.340 12.188 38.342 1.00 39.03 641 THR B N 1
ATOM 8888 C CA . THR B 1 599 ? 8.498 11.402 37.460 1.00 42.85 641 THR B CA 1
ATOM 8889 C C . THR B 1 599 ? 8.279 12.189 36.174 1.00 46.29 641 THR B C 1
ATOM 8890 O O . THR B 1 599 ? 8.391 13.420 36.174 1.00 41.54 641 THR B O 1
ATOM 8894 N N . PRO B 1 600 ? 8.001 11.520 35.056 1.00 44.95 642 PRO B N 1
ATOM 8895 C CA . PRO B 1 600 ? 7.730 12.279 33.826 1.00 44.85 642 PRO B CA 1
ATOM 8896 C C . PRO B 1 600 ? 6.577 13.257 33.973 1.00 46.10 642 PRO B C 1
ATOM 8897 O O . PRO B 1 600 ? 6.555 14.283 33.280 1.00 47.24 642 PRO B O 1
ATOM 8901 N N . THR B 1 601 ? 5.634 12.993 34.879 1.00 44.53 643 THR B N 1
ATOM 8902 C CA . THR B 1 601 ? 4.537 13.931 35.095 1.00 42.23 643 THR B CA 1
ATOM 8903 C C . THR B 1 601 ? 5.014 15.187 35.815 1.00 47.38 643 THR B C 1
ATOM 8904 O O . THR B 1 601 ? 4.585 16.300 35.486 1.00 44.19 643 THR B O 1
ATOM 8908 N N . ASP B 1 602 ? 5.904 15.030 36.798 1.00 44.89 644 ASP B N 1
ATOM 8909 C CA . ASP B 1 602 ? 6.468 16.172 37.519 1.00 43.48 644 ASP B CA 1
ATOM 8910 C C . ASP B 1 602 ? 7.892 15.785 37.902 1.00 46.55 644 ASP B C 1
ATOM 8911 O O . ASP B 1 602 ? 8.095 15.018 38.846 1.00 44.85 644 ASP B O 1
ATOM 8916 N N . HIS B 1 603 ? 8.868 16.311 37.169 1.00 43.52 645 HIS B N 1
ATOM 8917 C CA . HIS B 1 603 ? 10.262 15.989 37.436 1.00 40.99 645 HIS B CA 1
ATOM 8918 C C . HIS B 1 603 ? 10.882 16.878 38.505 1.00 41.66 645 HIS B C 1
ATOM 8919 O O . HIS B 1 603 ? 12.043 16.667 38.868 1.00 40.80 645 HIS B O 1
ATOM 8926 N N . THR B 1 604 ? 10.142 17.859 39.012 1.00 43.78 646 THR B N 1
ATOM 8927 C CA . THR B 1 604 ? 10.640 18.762 40.040 1.00 43.22 646 THR B CA 1
ATOM 8928 C C . THR B 1 604 ? 10.441 18.222 41.451 1.00 49.40 646 THR B C 1
ATOM 8929 O O . THR B 1 604 ? 10.833 18.891 42.414 1.00 47.85 646 THR B O 1
ATOM 8933 N N . GLN B 1 605 ? 9.856 17.031 41.594 1.00 49.07 647 GLN B N 1
ATOM 8934 C CA . GLN B 1 605 ? 9.522 16.497 42.910 1.00 50.61 647 GLN B CA 1
ATOM 8935 C C . GLN B 1 605 ? 10.792 16.209 43.703 1.00 53.62 647 GLN B C 1
ATOM 8936 O O . GLN B 1 605 ? 11.752 15.645 43.171 1.00 51.46 647 GLN B O 1
ATOM 8942 N N . VAL B 1 606 ? 10.799 16.598 44.982 1.00 47.64 648 VAL B N 1
ATOM 8943 C CA . VAL B 1 606 ? 11.925 16.347 45.873 1.00 51.27 648 VAL B CA 1
ATOM 8944 C C . VAL B 1 606 ? 11.411 15.805 47.198 1.00 55.65 648 VAL B C 1
ATOM 8945 O O . VAL B 1 606 ? 10.262 16.025 47.582 1.00 60.13 648 VAL B O 1
ATOM 8949 N N . LYS B 1 607 ? 12.294 15.096 47.900 1.00 55.36 649 LYS B N 1
ATOM 8950 C CA . LYS B 1 607 ? 12.024 14.512 49.210 1.00 59.51 649 LYS B CA 1
ATOM 8951 C C . LYS B 1 607 ? 13.028 15.114 50.183 1.00 66.16 649 LYS B C 1
ATOM 8952 O O . LYS B 1 607 ? 14.208 14.740 50.166 1.00 65.64 649 LYS B O 1
ATOM 8958 N N . MET B 1 608 ? 12.574 16.049 51.022 1.00 58.18 650 MET B N 1
ATOM 8959 C CA . MET B 1 608 ? 13.494 16.739 51.936 1.00 65.66 650 MET B CA 1
ATOM 8960 C C . MET B 1 608 ? 13.258 16.347 53.391 1.00 74.87 650 MET B C 1
ATOM 8961 O O . MET B 1 608 ? 12.193 16.638 53.964 1.00 71.07 650 MET B O 1
ATOM 8966 N N . GLN C 1 5 ? -2.029 53.719 3.169 1.00 94.30 47 GLN C N 1
ATOM 8967 C CA . GLN C 1 5 ? -0.602 53.768 2.878 1.00 98.90 47 GLN C CA 1
ATOM 8968 C C . GLN C 1 5 ? 0.054 55.002 3.509 1.00 98.85 47 GLN C C 1
ATOM 8969 O O . GLN C 1 5 ? 0.982 54.883 4.311 1.00 95.92 47 GLN C O 1
ATOM 8975 N N . ILE C 1 6 ? -0.431 56.183 3.133 1.00 98.70 48 ILE C N 1
ATOM 8976 C CA . ILE C 1 6 ? -0.051 57.443 3.764 1.00 93.33 48 ILE C CA 1
ATOM 8977 C C . ILE C 1 6 ? -1.289 58.324 3.824 1.00 91.81 48 ILE C C 1
ATOM 8978 O O . ILE C 1 6 ? -1.927 58.576 2.797 1.00 96.60 48 ILE C O 1
ATOM 8983 N N . LEU C 1 7 ? -1.635 58.782 5.022 1.00 86.11 49 LEU C N 1
ATOM 8984 C CA . LEU C 1 7 ? -2.714 59.742 5.210 1.00 79.70 49 LEU C CA 1
ATOM 8985 C C . LEU C 1 7 ? -2.084 61.114 5.409 1.00 88.83 49 LEU C C 1
ATOM 8986 O O . LEU C 1 7 ? -1.481 61.379 6.455 1.00 91.06 49 LEU C O 1
ATOM 8991 N N . ASN C 1 8 ? -2.201 61.977 4.402 1.00 90.83 50 ASN C N 1
ATOM 8992 C CA . ASN C 1 8 ? -1.740 63.354 4.507 1.00 89.10 50 ASN C CA 1
ATOM 8993 C C . ASN C 1 8 ? -2.934 64.237 4.850 1.00 87.60 50 ASN C C 1
ATOM 8994 O O . ASN C 1 8 ? -4.000 64.117 4.238 1.00 88.50 50 ASN C O 1
ATOM 8999 N N . PHE C 1 9 ? -2.766 65.095 5.848 1.00 90.03 51 PHE C N 1
ATOM 9000 C CA . PHE C 1 9 ? -3.842 65.944 6.338 1.00 83.48 51 PHE C CA 1
ATOM 9001 C C . PHE C 1 9 ? -3.575 67.393 5.959 1.00 87.03 51 PHE C C 1
ATOM 9002 O O . PHE C 1 9 ? -2.490 67.921 6.226 1.00 86.08 51 PHE C O 1
ATOM 9010 N N . THR C 1 10 ? -4.559 68.022 5.320 1.00 90.48 52 THR C N 1
ATOM 9011 C CA . THR C 1 10 ? -4.540 69.449 5.025 1.00 86.06 52 THR C CA 1
ATOM 9012 C C . THR C 1 10 ? -5.698 70.092 5.773 1.00 85.10 52 THR C C 1
ATOM 9013 O O . THR C 1 10 ? -6.860 69.743 5.543 1.00 89.56 52 THR C O 1
ATOM 9017 N N . PHE C 1 11 ? -5.383 71.014 6.674 1.00 80.72 53 PHE C N 1
ATOM 9018 C CA . PHE C 1 11 ? -6.401 71.651 7.494 1.00 84.11 53 PHE C CA 1
ATOM 9019 C C . PHE C 1 11 ? -6.986 72.857 6.773 1.00 87.98 53 PHE C C 1
ATOM 9020 O O . PHE C 1 11 ? -6.270 73.605 6.101 1.00 87.49 53 PHE C O 1
ATOM 9028 N N . ASP C 1 12 ? -8.298 73.034 6.913 1.00 89.65 54 ASP C N 1
ATOM 9029 C CA . ASP C 1 12 ? -9.028 74.106 6.249 1.00 92.21 54 ASP C CA 1
ATOM 9030 C C . ASP C 1 12 ? -9.426 75.224 7.199 1.00 87.21 54 ASP C C 1
ATOM 9031 O O . ASP C 1 12 ? -9.198 76.400 6.902 1.00 88.94 54 ASP C O 1
ATOM 9036 N N . LYS C 1 13 ? -10.021 74.886 8.340 1.00 84.88 55 LYS C N 1
ATOM 9037 C CA . LYS C 1 13 ? -10.554 75.891 9.254 1.00 86.36 55 LYS C CA 1
ATOM 9038 C C . LYS C 1 13 ? -10.589 75.302 10.655 1.00 84.40 55 LYS C C 1
ATOM 9039 O O . LYS C 1 13 ? -11.310 74.331 10.904 1.00 82.82 55 LYS C O 1
ATOM 9045 N N . SER C 1 14 ? -9.805 75.883 11.561 1.00 84.53 56 SER C N 1
ATOM 9046 C CA . SER C 1 14 ? -9.719 75.433 12.945 1.00 80.03 56 SER C CA 1
ATOM 9047 C C . SER C 1 14 ? -10.110 76.588 13.851 1.00 77.41 56 SER C C 1
ATOM 9048 O O . SER C 1 14 ? -9.476 77.648 13.818 1.00 76.64 56 SER C O 1
ATOM 9051 N N . VAL C 1 15 ? -11.150 76.383 14.660 1.00 77.22 57 VAL C N 1
ATOM 9052 C CA . VAL C 1 15 ? -11.762 77.453 15.438 1.00 77.12 57 VAL C CA 1
ATOM 9053 C C . VAL C 1 15 ? -12.180 76.868 16.780 1.00 78.22 57 VAL C C 1
ATOM 9054 O O . VAL C 1 15 ? -12.257 75.649 16.951 1.00 75.15 57 VAL C O 1
ATOM 9058 N N . ILE C 1 16 ? -12.405 77.744 17.757 1.00 80.54 58 ILE C N 1
ATOM 9059 C CA . ILE C 1 16 ? -13.054 77.383 19.013 1.00 80.48 58 ILE C CA 1
ATOM 9060 C C . ILE C 1 16 ? -14.201 78.372 19.235 1.00 85.77 58 ILE C C 1
ATOM 9061 O O . ILE C 1 16 ? -13.999 79.470 19.768 1.00 84.81 58 ILE C O 1
ATOM 9066 N N . THR C 1 17 ? -15.412 77.983 18.828 1.00 87.23 59 THR C N 1
ATOM 9067 C CA . THR C 1 17 ? -16.590 78.852 18.877 1.00 83.74 59 THR C CA 1
ATOM 9068 C C . THR C 1 17 ? -17.256 78.756 20.244 1.00 82.22 59 THR C C 1
ATOM 9069 O O . THR C 1 17 ? -17.847 77.725 20.582 1.00 81.79 59 THR C O 1
ATOM 9073 N N . ASN C 1 18 ? -17.190 79.844 21.014 1.00 82.26 60 ASN C N 1
ATOM 9074 C CA . ASN C 1 18 ? -17.837 79.926 22.326 1.00 86.02 60 ASN C CA 1
ATOM 9075 C C . ASN C 1 18 ? -17.425 78.753 23.215 1.00 84.04 60 ASN C C 1
ATOM 9076 O O . ASN C 1 18 ? -18.200 78.262 24.038 1.00 84.89 60 ASN C O 1
ATOM 9081 N N . GLY C 1 19 ? -16.185 78.296 23.035 1.00 87.49 61 GLY C N 1
ATOM 9082 C CA . GLY C 1 19 ? -15.601 77.264 23.866 1.00 83.79 61 GLY C CA 1
ATOM 9083 C C . GLY C 1 19 ? -15.707 75.849 23.340 1.00 87.85 61 GLY C C 1
ATOM 9084 O O . GLY C 1 19 ? -15.312 74.916 24.050 1.00 84.59 61 GLY C O 1
ATOM 9085 N N . VAL C 1 20 ? -16.232 75.651 22.139 1.00 84.25 62 VAL C N 1
ATOM 9086 C CA . VAL C 1 20 ? -16.373 74.325 21.548 1.00 83.99 62 VAL C CA 1
ATOM 9087 C C . VAL C 1 20 ? -15.413 74.235 20.367 1.00 83.91 62 VAL C C 1
ATOM 9088 O O . VAL C 1 20 ? -15.522 75.032 19.424 1.00 76.85 62 VAL C O 1
ATOM 9092 N N . PRO C 1 21 ? -14.458 73.306 20.378 1.00 79.74 63 PRO C N 1
ATOM 9093 C CA . PRO C 1 21 ? -13.501 73.216 19.273 1.00 77.17 63 PRO C CA 1
ATOM 9094 C C . PRO C 1 21 ? -14.156 72.667 18.018 1.00 76.44 63 PRO C C 1
ATOM 9095 O O . PRO C 1 21 ? -15.155 71.946 18.063 1.00 78.12 63 PRO C O 1
ATOM 9099 N N . SER C 1 22 ? -13.563 73.016 16.881 1.00 71.48 64 SER C N 1
ATOM 9100 C CA . SER C 1 22 ? -14.102 72.620 15.587 1.00 75.64 64 SER C CA 1
ATOM 9101 C C . SER C 1 22 ? -12.976 72.640 14.570 1.00 78.45 64 SER C C 1
ATOM 9102 O O . SER C 1 22 ? -12.225 73.618 14.495 1.00 80.59 64 SER C O 1
ATOM 9105 N N . VAL C 1 23 ? -12.864 71.573 13.787 1.00 74.47 65 VAL C N 1
ATOM 9106 C CA . VAL C 1 23 ? -11.801 71.455 12.800 1.00 77.16 65 VAL C CA 1
ATOM 9107 C C . VAL C 1 23 ? -12.383 70.893 11.510 1.00 80.67 65 VAL C C 1
ATOM 9108 O O . VAL C 1 23 ? -13.303 70.068 11.534 1.00 81.02 65 VAL C O 1
ATOM 9112 N N . GLU C 1 24 ? -11.868 71.375 10.380 1.00 81.05 66 GLU C N 1
ATOM 9113 C CA . GLU C 1 24 ? -12.288 70.939 9.056 1.00 80.68 66 GLU C CA 1
ATOM 9114 C C . GLU C 1 24 ? -11.047 70.675 8.222 1.00 83.79 66 GLU C C 1
ATOM 9115 O O . GLU C 1 24 ? -10.144 71.516 8.171 1.00 85.72 66 GLU C O 1
ATOM 9121 N N . PHE C 1 25 ? -11.006 69.518 7.565 1.00 86.43 67 PHE C N 1
ATOM 9122 C CA . PHE C 1 25 ? -9.795 69.098 6.876 1.00 84.53 67 PHE C CA 1
ATOM 9123 C C . PHE C 1 25 ? -10.135 68.213 5.688 1.00 86.66 67 PHE C C 1
ATOM 9124 O O . PHE C 1 25 ? -11.084 67.426 5.737 1.00 88.50 67 PHE C O 1
ATOM 9132 N N . THR C 1 26 ? -9.352 68.357 4.624 1.00 92.08 68 THR C N 1
ATOM 9133 C CA . THR C 1 26 ? -9.289 67.371 3.557 1.00 95.68 68 THR C CA 1
ATOM 9134 C C . THR C 1 26 ? -8.217 66.339 3.895 1.00 95.81 68 THR C C 1
ATOM 9135 O O . THR C 1 26 ? -7.250 66.630 4.604 1.00 95.39 68 THR C O 1
ATOM 9139 N N . VAL C 1 27 ? -8.394 65.124 3.393 1.00 94.81 69 VAL C N 1
ATOM 9140 C CA . VAL C 1 27 ? -7.441 64.054 3.645 1.00 92.20 69 VAL C CA 1
ATOM 9141 C C . VAL C 1 27 ? -7.124 63.381 2.323 1.00 93.19 69 VAL C C 1
ATOM 9142 O O . VAL C 1 27 ? -8.024 63.053 1.541 1.00 92.81 69 VAL C O 1
ATOM 9146 N N . THR C 1 28 ? -5.841 63.193 2.075 1.00 93.27 70 THR C N 1
ATOM 9147 C CA . THR C 1 28 ? -5.342 62.653 0.832 1.00 98.10 70 THR C CA 1
ATOM 9148 C C . THR C 1 28 ? -4.554 61.377 1.097 1.00 100.61 70 THR C C 1
ATOM 9149 O O . THR C 1 28 ? -4.302 61.003 2.245 1.00 96.13 70 THR C O 1
ATOM 9153 N N . ASN C 1 29 ? -4.169 60.697 0.015 1.00 105.55 71 ASN C N 1
ATOM 9154 C CA . ASN C 1 29 ? -3.364 59.490 0.111 1.00 101.84 71 ASN C CA 1
ATOM 9155 C C . ASN C 1 29 ? -1.963 59.777 -0.432 1.00 103.94 71 ASN C C 1
ATOM 9156 O O . ASN C 1 29 ? -1.612 60.924 -0.725 1.00 102.77 71 ASN C O 1
ATOM 9161 N N . GLU C 1 30 ? -1.147 58.729 -0.557 1.00 103.20 72 GLU C N 1
ATOM 9162 C CA . GLU C 1 30 ? 0.262 58.909 -0.899 1.00 104.74 72 GLU C CA 1
ATOM 9163 C C . GLU C 1 30 ? 0.450 59.511 -2.289 1.00 110.12 72 GLU C C 1
ATOM 9164 O O . GLU C 1 30 ? 1.466 60.168 -2.543 1.00 109.33 72 GLU C O 1
ATOM 9170 N N . ASN C 1 31 ? -0.502 59.298 -3.199 1.00 109.77 73 ASN C N 1
ATOM 9171 C CA . ASN C 1 31 ? -0.471 59.890 -4.532 1.00 111.39 73 ASN C CA 1
ATOM 9172 C C . ASN C 1 31 ? -1.328 61.150 -4.624 1.00 111.84 73 ASN C C 1
ATOM 9173 O O . ASN C 1 31 ? -1.758 61.523 -5.722 1.00 113.44 73 ASN C O 1
ATOM 9178 N N . ASP C 1 32 ? -1.544 61.819 -3.488 1.00 111.28 74 ASP C N 1
ATOM 9179 C CA . ASP C 1 32 ? -2.483 62.912 -3.235 1.00 110.18 74 ASP C CA 1
ATOM 9180 C C . ASP C 1 32 ? -3.813 62.821 -3.976 1.00 109.23 74 ASP C C 1
ATOM 9181 O O . ASP C 1 32 ? -4.328 63.834 -4.461 1.00 111.42 74 ASP C O 1
ATOM 9186 N N . LEU C 1 33 ? -4.410 61.632 -4.007 1.00 104.99 75 LEU C N 1
ATOM 9187 C CA . LEU C 1 33 ? -5.831 61.516 -4.296 1.00 101.25 75 LEU C CA 1
ATOM 9188 C C . LEU C 1 33 ? -6.617 61.406 -2.993 1.00 99.54 75 LEU C C 1
ATOM 9189 O O . LEU C 1 33 ? -6.095 60.932 -1.980 1.00 101.45 75 LEU C O 1
ATOM 9194 N N . PRO C 1 34 ? -7.874 61.848 -2.967 1.00 103.84 76 PRO C N 1
ATOM 9195 C CA . PRO C 1 34 ? -8.610 61.869 -1.698 1.00 100.50 76 PRO C CA 1
ATOM 9196 C C . PRO C 1 34 ? -9.016 60.472 -1.257 1.00 100.81 76 PRO C C 1
ATOM 9197 O O . PRO C 1 34 ? -9.059 59.524 -2.045 1.00 104.11 76 PRO C O 1
ATOM 9201 N N . VAL C 1 35 ? -9.309 60.349 0.037 1.00 98.77 77 VAL C N 1
ATOM 9202 C CA . VAL C 1 35 ? -9.799 59.102 0.612 1.00 99.43 77 VAL C CA 1
ATOM 9203 C C . VAL C 1 35 ? -11.067 59.399 1.403 1.00 97.43 77 VAL C C 1
ATOM 9204 O O . VAL C 1 35 ? -11.169 60.433 2.073 1.00 97.34 77 VAL C O 1
ATOM 9208 N N . VAL C 1 36 ? -12.046 58.500 1.298 1.00 95.82 78 VAL C N 1
ATOM 9209 C CA . VAL C 1 36 ? -13.372 58.707 1.865 1.00 94.97 78 VAL C CA 1
ATOM 9210 C C . VAL C 1 36 ? -13.750 57.500 2.712 1.00 91.41 78 VAL C C 1
ATOM 9211 O O . VAL C 1 36 ? -13.387 56.362 2.402 1.00 93.68 78 VAL C O 1
ATOM 9215 N N . GLY C 1 37 ? -14.481 57.757 3.790 1.00 93.04 79 GLY C N 1
ATOM 9216 C CA . GLY C 1 37 ? -15.024 56.701 4.615 1.00 96.71 79 GLY C CA 1
ATOM 9217 C C . GLY C 1 37 ? -14.231 56.348 5.852 1.00 93.45 79 GLY C C 1
ATOM 9218 O O . GLY C 1 37 ? -14.444 55.264 6.405 1.00 93.15 79 GLY C O 1
ATOM 9219 N N . LEU C 1 38 ? -13.329 57.219 6.300 1.00 94.82 80 LEU C N 1
ATOM 9220 C CA . LEU C 1 38 ? -12.544 56.942 7.495 1.00 90.74 80 LEU C CA 1
ATOM 9221 C C . LEU C 1 38 ? -13.467 56.777 8.696 1.00 87.11 80 LEU C C 1
ATOM 9222 O O . LEU C 1 38 ? -14.369 57.588 8.922 1.00 89.50 80 LEU C O 1
ATOM 9227 N N . GLN C 1 39 ? -13.250 55.703 9.455 1.00 87.18 81 GLN C N 1
ATOM 9228 C CA . GLN C 1 39 ? -14.245 55.229 10.402 1.00 90.38 81 GLN C CA 1
ATOM 9229 C C . GLN C 1 39 ? -13.866 55.410 11.867 1.00 88.87 81 GLN C C 1
ATOM 9230 O O . GLN C 1 39 ? -14.760 55.382 12.720 1.00 88.39 81 GLN C O 1
ATOM 9236 N N . LYS C 1 40 ? -12.585 55.594 12.187 1.00 85.85 82 LYS C N 1
ATOM 9237 C CA . LYS C 1 40 ? -12.166 55.770 13.574 1.00 85.75 82 LYS C CA 1
ATOM 9238 C C . LYS C 1 40 ? -11.062 56.814 13.670 1.00 80.96 82 LYS C C 1
ATOM 9239 O O . LYS C 1 40 ? -10.041 56.713 12.982 1.00 74.99 82 LYS C O 1
ATOM 9245 N N . MET C 1 41 ? -11.267 57.804 14.537 1.00 78.78 83 MET C N 1
ATOM 9246 C CA . MET C 1 41 ? -10.275 58.838 14.796 1.00 73.16 83 MET C CA 1
ATOM 9247 C C . MET C 1 41 ? -10.408 59.306 16.237 1.00 76.92 83 MET C C 1
ATOM 9248 O O . MET C 1 41 ? -11.518 59.400 16.766 1.00 79.10 83 MET C O 1
ATOM 9253 N N . ARG C 1 42 ? -9.274 59.589 16.865 1.00 68.69 84 ARG C N 1
ATOM 9254 C CA . ARG C 1 42 ? -9.251 60.282 18.142 1.00 73.76 84 ARG C CA 1
ATOM 9255 C C . ARG C 1 42 ? -8.946 61.751 17.887 1.00 75.19 84 ARG C C 1
ATOM 9256 O O . ARG C 1 42 ? -8.153 62.081 17.002 1.00 71.88 84 ARG C O 1
ATOM 9264 N N . PHE C 1 43 ? -9.599 62.632 18.643 1.00 71.81 85 PHE C N 1
ATOM 9265 C CA . PHE C 1 43 ? -9.403 64.071 18.527 1.00 70.53 85 PHE C CA 1
ATOM 9266 C C . PHE C 1 43 ? -9.011 64.626 19.888 1.00 72.95 85 PHE C C 1
ATOM 9267 O O . PHE C 1 43 ? -9.683 64.350 20.887 1.00 70.66 85 PHE C O 1
ATOM 9275 N N . ALA C 1 44 ? -7.931 65.404 19.927 1.00 67.62 86 ALA C N 1
ATOM 9276 C CA . ALA C 1 44 ? -7.405 65.952 21.168 1.00 69.07 86 ALA C CA 1
ATOM 9277 C C . ALA C 1 44 ? -7.352 67.472 21.096 1.00 67.61 86 ALA C C 1
ATOM 9278 O O . ALA C 1 44 ? -7.215 68.054 20.015 1.00 64.16 86 ALA C O 1
ATOM 9280 N N . ALA C 1 45 ? -7.455 68.110 22.262 1.00 63.00 87 ALA C N 1
ATOM 9281 C CA . ALA C 1 45 ? -7.432 69.562 22.375 1.00 64.24 87 ALA C CA 1
ATOM 9282 C C . ALA C 1 45 ? -6.439 69.983 23.448 1.00 61.10 87 ALA C C 1
ATOM 9283 O O . ALA C 1 45 ? -6.326 69.330 24.491 1.00 59.76 87 ALA C O 1
ATOM 9285 N N . ALA C 1 46 ? -5.726 71.078 23.189 1.00 59.22 88 ALA C N 1
ATOM 9286 C CA . ALA C 1 46 ? -4.765 71.607 24.148 1.00 66.20 88 ALA C CA 1
ATOM 9287 C C . ALA C 1 46 ? -4.503 73.075 23.838 1.00 64.07 88 ALA C C 1
ATOM 9288 O O . ALA C 1 46 ? -4.756 73.549 22.727 1.00 65.53 88 ALA C O 1
ATOM 9290 N N . GLN C 1 47 ? -3.989 73.789 24.841 1.00 60.29 89 GLN C N 1
ATOM 9291 C CA . GLN C 1 47 ? -3.600 75.184 24.685 1.00 65.10 89 GLN C CA 1
ATOM 9292 C C . GLN C 1 47 ? -2.226 75.405 25.307 1.00 63.14 89 GLN C C 1
ATOM 9293 O O . GLN C 1 47 ? -1.809 74.680 26.215 1.00 54.38 89 GLN C O 1
ATOM 9299 N N . LEU C 1 48 ? -1.535 76.436 24.820 1.00 58.54 90 LEU C N 1
ATOM 9300 C CA . LEU C 1 48 ? -0.131 76.678 25.135 1.00 57.45 90 LEU C CA 1
ATOM 9301 C C . LEU C 1 48 ? 0.023 77.926 25.996 1.00 59.46 90 LEU C C 1
ATOM 9302 O O . LEU C 1 48 ? -0.271 79.039 25.543 1.00 62.86 90 LEU C O 1
ATOM 9307 N N . ILE C 1 49 ? 0.492 77.740 27.224 1.00 56.58 91 ILE C N 1
ATOM 9308 C CA . ILE C 1 49 ? 0.945 78.871 28.044 1.00 60.48 91 ILE C CA 1
ATOM 9309 C C . ILE C 1 49 ? 2.248 79.409 27.463 1.00 64.13 91 ILE C C 1
ATOM 9310 O O . ILE C 1 49 ? 3.128 78.612 27.092 1.00 60.46 91 ILE C O 1
ATOM 9315 N N . PRO C 1 50 ? 2.422 80.723 27.343 1.00 67.40 92 PRO C N 1
ATOM 9316 C CA . PRO C 1 50 ? 3.653 81.260 26.756 1.00 61.26 92 PRO C CA 1
ATOM 9317 C C . PRO C 1 50 ? 4.796 81.277 27.763 1.00 57.62 92 PRO C C 1
ATOM 9318 O O . PRO C 1 50 ? 4.618 81.045 28.960 1.00 56.53 92 PRO C O 1
ATOM 9322 N N . GLN C 1 51 ? 5.989 81.566 27.246 1.00 57.93 93 GLN C N 1
ATOM 9323 C CA . GLN C 1 51 ? 7.178 81.651 28.085 1.00 59.34 93 GLN C CA 1
ATOM 9324 C C . GLN C 1 51 ? 7.041 82.792 29.083 1.00 58.16 93 GLN C C 1
ATOM 9325 O O . GLN C 1 51 ? 6.854 83.948 28.695 1.00 64.15 93 GLN C O 1
ATOM 9331 N N . GLY C 1 52 ? 7.125 82.464 30.371 1.00 61.47 94 GLY C N 1
ATOM 9332 C CA . GLY C 1 52 ? 7.120 83.446 31.430 1.00 58.74 94 GLY C CA 1
ATOM 9333 C C . GLY C 1 52 ? 5.790 83.629 32.130 1.00 62.41 94 GLY C C 1
ATOM 9334 O O . GLY C 1 52 ? 5.770 84.119 33.266 1.00 64.29 94 GLY C O 1
ATOM 9335 N N . ALA C 1 53 ? 4.682 83.242 31.492 1.00 64.22 95 ALA C N 1
ATOM 9336 C CA . ALA C 1 53 ? 3.366 83.498 32.074 1.00 64.08 95 ALA C CA 1
ATOM 9337 C C . ALA C 1 53 ? 3.201 82.797 33.418 1.00 68.14 95 ALA C C 1
ATOM 9338 O O . ALA C 1 53 ? 2.611 83.356 34.349 1.00 74.79 95 ALA C O 1
ATOM 9340 N N . THR C 1 54 ? 3.717 81.571 33.543 1.00 64.48 96 THR C N 1
ATOM 9341 C CA . THR C 1 54 ? 3.667 80.875 34.823 1.00 63.33 96 THR C CA 1
ATOM 9342 C C . THR C 1 54 ? 4.583 81.517 35.856 1.00 64.97 96 THR C C 1
ATOM 9343 O O . THR C 1 54 ? 4.337 81.383 37.060 1.00 69.03 96 THR C O 1
ATOM 9347 N N . GLY C 1 55 ? 5.613 82.217 35.413 1.00 64.40 97 GLY C N 1
ATOM 9348 C CA . GLY C 1 55 ? 6.569 82.844 36.300 1.00 58.85 97 GLY C CA 1
ATOM 9349 C C . GLY C 1 55 ? 7.805 83.256 35.541 1.00 61.83 97 GLY C C 1
ATOM 9350 O O . GLY C 1 55 ? 8.054 82.818 34.417 1.00 66.33 97 GLY C O 1
ATOM 9351 N N . ALA C 1 56 ? 8.589 84.127 36.171 1.00 58.24 98 ALA C N 1
ATOM 9352 C CA . ALA C 1 56 ? 9.816 84.614 35.555 1.00 60.93 98 ALA C CA 1
ATOM 9353 C C . ALA C 1 56 ? 10.762 83.454 35.267 1.00 55.90 98 ALA C C 1
ATOM 9354 O O . ALA C 1 56 ? 11.115 82.692 36.171 1.00 54.25 98 ALA C O 1
ATOM 9356 N N . GLY C 1 57 ? 11.157 83.313 33.999 1.00 56.52 99 GLY C N 1
ATOM 9357 C CA . GLY C 1 57 ? 12.081 82.280 33.588 1.00 52.95 99 GLY C CA 1
ATOM 9358 C C . GLY C 1 57 ? 11.457 80.945 33.235 1.00 57.40 99 GLY C C 1
ATOM 9359 O O . GLY C 1 57 ? 12.159 80.076 32.706 1.00 56.09 99 GLY C O 1
ATOM 9360 N N . ASN C 1 58 ? 10.171 80.748 33.507 1.00 56.90 100 ASN C N 1
ATOM 9361 C CA . ASN C 1 58 ? 9.540 79.473 33.201 1.00 54.17 100 ASN C CA 1
ATOM 9362 C C . ASN C 1 58 ? 9.299 79.336 31.701 1.00 54.70 100 ASN C C 1
ATOM 9363 O O . ASN C 1 58 ? 9.168 80.324 30.976 1.00 57.53 100 ASN C O 1
ATOM 9368 N N . ALA C 1 59 ? 9.238 78.092 31.239 1.00 53.09 101 ALA C N 1
ATOM 9369 C CA . ALA C 1 59 ? 9.112 77.806 29.820 1.00 54.10 101 ALA C CA 1
ATOM 9370 C C . ALA C 1 59 ? 7.645 77.796 29.395 1.00 54.70 101 ALA C C 1
ATOM 9371 O O . ALA C 1 59 ? 6.728 77.808 30.218 1.00 56.92 101 ALA C O 1
ATOM 9373 N N . SER C 1 60 ? 7.429 77.774 28.083 1.00 53.53 102 SER C N 1
ATOM 9374 C CA . SER C 1 60 ? 6.096 77.498 27.573 1.00 53.22 102 SER C CA 1
ATOM 9375 C C . SER C 1 60 ? 5.663 76.103 28.010 1.00 59.89 102 SER C C 1
ATOM 9376 O O . SER C 1 60 ? 6.489 75.211 28.225 1.00 58.30 102 SER C O 1
ATOM 9379 N N . GLN C 1 61 ? 4.353 75.919 28.149 1.00 59.16 103 GLN C N 1
ATOM 9380 C CA . GLN C 1 61 ? 3.826 74.724 28.798 1.00 55.71 103 GLN C CA 1
ATOM 9381 C C . GLN C 1 61 ? 2.445 74.412 28.245 1.00 60.98 103 GLN C C 1
ATOM 9382 O O . GLN C 1 61 ? 1.520 75.219 28.389 1.00 59.05 103 GLN C O 1
ATOM 9388 N N . TRP C 1 62 ? 2.310 73.242 27.626 1.00 61.95 104 TRP C N 1
ATOM 9389 C CA . TRP C 1 62 ? 1.023 72.790 27.126 1.00 53.92 104 TRP C CA 1
ATOM 9390 C C . TRP C 1 62 ? 0.054 72.537 28.278 1.00 54.34 104 TRP C C 1
ATOM 9391 O O . TRP C 1 62 ? 0.446 72.291 29.421 1.00 55.63 104 TRP C O 1
ATOM 9402 N N . GLN C 1 63 ? -1.233 72.613 27.961 1.00 55.95 105 GLN C N 1
ATOM 9403 C CA . GLN C 1 63 ? -2.295 72.255 28.894 1.00 61.98 105 GLN C CA 1
ATOM 9404 C C . GLN C 1 63 ? -3.243 71.334 28.144 1.00 58.24 105 GLN C C 1
ATOM 9405 O O . GLN C 1 63 ? -3.971 71.782 27.252 1.00 60.50 105 GLN C O 1
ATOM 9411 N N . TYR C 1 64 ? -3.206 70.048 28.483 1.00 54.56 106 TYR C N 1
ATOM 9412 C CA . TYR C 1 64 ? -3.928 69.027 27.732 1.00 59.38 106 TYR C CA 1
ATOM 9413 C C . TYR C 1 64 ? -5.371 68.982 28.220 1.00 66.25 106 TYR C C 1
ATOM 9414 O O . TYR C 1 64 ? -5.638 68.586 29.360 1.00 66.17 106 TYR C O 1
ATOM 9423 N N . PHE C 1 65 ? -6.303 69.393 27.359 1.00 63.61 107 PHE C N 1
ATOM 9424 C CA . PHE C 1 65 ? -7.713 69.400 27.739 1.00 69.82 107 PHE C CA 1
ATOM 9425 C C . PHE C 1 65 ? -8.266 67.982 27.801 1.00 66.88 107 PHE C C 1
ATOM 9426 O O . PHE C 1 65 ? -8.813 67.558 28.826 1.00 67.24 107 PHE C O 1
ATOM 9434 N N . GLY C 1 66 ? -8.130 67.238 26.716 1.00 65.04 108 GLY C N 1
ATOM 9435 C CA . GLY C 1 66 ? -8.600 65.870 26.674 1.00 64.40 108 GLY C CA 1
ATOM 9436 C C . GLY C 1 66 ? -8.682 65.374 25.247 1.00 68.75 108 GLY C C 1
ATOM 9437 O O . GLY C 1 66 ? -8.311 66.064 24.296 1.00 67.28 108 GLY C O 1
ATOM 9438 N N . ASP C 1 67 ? -9.180 64.150 25.118 1.00 72.66 109 ASP C N 1
ATOM 9439 C CA . ASP C 1 67 ? -9.349 63.522 23.819 1.00 76.47 109 ASP C CA 1
ATOM 9440 C C . ASP C 1 67 ? -10.737 62.907 23.714 1.00 75.84 109 ASP C C 1
ATOM 9441 O O . ASP C 1 67 ? -11.332 62.490 24.713 1.00 69.52 109 ASP C O 1
ATOM 9446 N N . GLU C 1 68 ? -11.249 62.866 22.487 1.00 75.82 110 GLU C N 1
ATOM 9447 C CA . GLU C 1 68 ? -12.528 62.240 22.186 1.00 77.44 110 GLU C CA 1
ATOM 9448 C C . GLU C 1 68 ? -12.323 61.240 21.059 1.00 78.40 110 GLU C C 1
ATOM 9449 O O . GLU C 1 68 ? -11.734 61.577 20.025 1.00 74.58 110 GLU C O 1
ATOM 9455 N N . THR C 1 69 ? -12.797 60.014 21.265 1.00 80.17 111 THR C N 1
ATOM 9456 C CA . THR C 1 69 ? -12.638 58.933 20.300 1.00 82.79 111 THR C CA 1
ATOM 9457 C C . THR C 1 69 ? -13.946 58.744 19.543 1.00 81.91 111 THR C C 1
ATOM 9458 O O . THR C 1 69 ? -14.963 58.375 20.139 1.00 82.41 111 THR C O 1
ATOM 9462 N N . CYS C 1 70 ? -13.913 58.982 18.236 1.00 79.27 112 CYS C N 1
ATOM 9463 C CA . CYS C 1 70 ? -15.099 58.907 17.388 1.00 85.90 112 CYS C CA 1
ATOM 9464 C C . CYS C 1 70 ? -15.033 57.642 16.539 1.00 87.78 112 CYS C C 1
ATOM 9465 O O . CYS C 1 70 ? -14.298 57.582 15.548 1.00 84.86 112 CYS C O 1
ATOM 9468 N N . ASP C 1 71 ? -15.804 56.633 16.936 1.00 94.12 113 ASP C N 1
ATOM 9469 C CA . ASP C 1 71 ? -16.029 55.445 16.125 1.00 94.42 113 ASP C CA 1
ATOM 9470 C C . ASP C 1 71 ? -17.305 55.670 15.322 1.00 92.77 113 ASP C C 1
ATOM 9471 O O . ASP C 1 71 ? -18.382 55.851 15.902 1.00 91.18 113 ASP C O 1
ATOM 9476 N N . VAL C 1 72 ? -17.176 55.679 13.992 1.00 87.53 114 VAL C N 1
ATOM 9477 C CA . VAL C 1 72 ? -18.318 55.944 13.117 1.00 94.51 114 VAL C CA 1
ATOM 9478 C C . VAL C 1 72 ? -19.447 54.953 13.359 1.00 98.36 114 VAL C C 1
ATOM 9479 O O . VAL C 1 72 ? -20.618 55.252 13.088 1.00 98.57 114 VAL C O 1
ATOM 9483 N N . ALA C 1 73 ? -19.119 53.756 13.853 1.00 96.16 115 ALA C N 1
ATOM 9484 C CA . ALA C 1 73 ? -20.134 52.738 14.080 1.00 89.15 115 ALA C CA 1
ATOM 9485 C C . ALA C 1 73 ? -20.935 53.027 15.340 1.00 98.43 115 ALA C C 1
ATOM 9486 O O . ALA C 1 73 ? -22.164 52.896 15.338 1.00 110.01 115 ALA C O 1
ATOM 9488 N N . ALA C 1 74 ? -20.265 53.441 16.415 1.00 95.26 116 ALA C N 1
ATOM 9489 C CA . ALA C 1 74 ? -20.948 53.717 17.671 1.00 98.29 116 ALA C CA 1
ATOM 9490 C C . ALA C 1 74 ? -20.054 54.568 18.562 1.00 99.95 116 ALA C C 1
ATOM 9491 O O . ALA C 1 74 ? -18.838 54.636 18.369 1.00 100.69 116 ALA C O 1
ATOM 9493 N N . THR C 1 75 ? -20.682 55.209 19.547 1.00 100.92 117 THR C N 1
ATOM 9494 C CA . THR C 1 75 ? -20.001 55.995 20.577 1.00 96.74 117 THR C CA 1
ATOM 9495 C C . THR C 1 75 ? -18.991 56.966 19.955 1.00 99.29 117 THR C C 1
ATOM 9496 O O . THR C 1 75 ? -17.774 56.821 20.074 1.00 97.51 117 THR C O 1
ATOM 9500 N N . CYS C 1 76 ? -19.546 57.958 19.256 1.00 98.16 118 CYS C N 1
ATOM 9501 C CA . CYS C 1 76 ? -18.796 59.111 18.766 1.00 99.46 118 CYS C CA 1
ATOM 9502 C C . CYS C 1 76 ? -19.319 60.330 19.513 1.00 103.08 118 CYS C C 1
ATOM 9503 O O . CYS C 1 76 ? -20.315 60.939 19.092 1.00 102.96 118 CYS C O 1
ATOM 9506 N N . PRO C 1 77 ? -18.691 60.722 20.631 1.00 101.83 119 PRO C N 1
ATOM 9507 C CA . PRO C 1 77 ? -19.299 61.759 21.486 1.00 99.86 119 PRO C CA 1
ATOM 9508 C C . PRO C 1 77 ? -19.576 63.059 20.756 1.00 100.57 119 PRO C C 1
ATOM 9509 O O . PRO C 1 77 ? -20.639 63.660 20.955 1.00 106.10 119 PRO C O 1
ATOM 9513 N N . GLY C 1 78 ? -18.658 63.500 19.902 1.00 94.96 120 GLY C N 1
ATOM 9514 C CA . GLY C 1 78 ? -18.830 64.728 19.151 1.00 90.78 120 GLY C CA 1
ATOM 9515 C C . GLY C 1 78 ? -19.733 64.561 17.949 1.00 89.17 120 GLY C C 1
ATOM 9516 O O . GLY C 1 78 ? -20.671 63.754 17.946 1.00 88.74 120 GLY C O 1
ATOM 9517 N N . THR C 1 79 ? -19.442 65.335 16.904 1.00 82.60 121 THR C N 1
ATOM 9518 C CA . THR C 1 79 ? -20.247 65.370 15.684 1.00 77.26 121 THR C CA 1
ATOM 9519 C C . THR C 1 79 ? -19.320 65.175 14.487 1.00 80.02 121 THR C C 1
ATOM 9520 O O . THR C 1 79 ? -18.846 66.146 13.891 1.00 79.47 121 THR C O 1
ATOM 9524 N N . PHE C 1 80 ? -19.053 63.917 14.148 1.00 83.64 122 PHE C N 1
ATOM 9525 C CA . PHE C 1 80 ? -18.311 63.615 12.932 1.00 83.93 122 PHE C CA 1
ATOM 9526 C C . PHE C 1 80 ? -19.200 63.845 11.720 1.00 83.77 122 PHE C C 1
ATOM 9527 O O . PHE C 1 80 ? -20.399 63.554 11.745 1.00 87.72 122 PHE C O 1
ATOM 9535 N N . VAL C 1 81 ? -18.611 64.378 10.654 1.00 82.57 123 VAL C N 1
ATOM 9536 C CA . VAL C 1 81 ? -19.320 64.592 9.400 1.00 85.84 123 VAL C CA 1
ATOM 9537 C C . VAL C 1 81 ? -18.408 64.124 8.274 1.00 88.98 123 VAL C C 1
ATOM 9538 O O . VAL C 1 81 ? -17.396 64.770 7.982 1.00 87.67 123 VAL C O 1
ATOM 9542 N N . ASP C 1 82 ? -18.748 62.995 7.660 1.00 93.97 124 ASP C N 1
ATOM 9543 C CA . ASP C 1 82 ? -18.083 62.549 6.443 1.00 96.78 124 ASP C CA 1
ATOM 9544 C C . ASP C 1 82 ? -18.796 63.208 5.270 1.00 102.24 124 ASP C C 1
ATOM 9545 O O . ASP C 1 82 ? -19.927 62.842 4.936 1.00 105.30 124 ASP C O 1
ATOM 9550 N N . GLN C 1 83 ? -18.146 64.192 4.660 1.00 101.38 125 GLN C N 1
ATOM 9551 C CA . GLN C 1 83 ? -18.722 64.914 3.536 1.00 103.56 125 GLN C CA 1
ATOM 9552 C C . GLN C 1 83 ? -18.498 64.199 2.208 1.00 106.48 125 GLN C C 1
ATOM 9553 O O . GLN C 1 83 ? -18.806 64.769 1.156 1.00 107.80 125 GLN C O 1
ATOM 9559 N N . LYS C 1 84 ? -17.998 62.961 2.251 1.00 105.99 126 LYS C N 1
ATOM 9560 C CA . LYS C 1 84 ? -17.758 62.092 1.088 1.00 108.58 126 LYS C CA 1
ATOM 9561 C C . LYS C 1 84 ? -17.294 62.870 -0.142 1.00 107.54 126 LYS C C 1
ATOM 9562 O O . LYS C 1 84 ? -17.808 62.711 -1.251 1.00 106.44 126 LYS C O 1
ATOM 9568 N N . ASN C 1 85 ? -16.283 63.712 0.069 1.00 106.91 127 ASN C N 1
ATOM 9569 C CA . ASN C 1 85 ? -15.686 64.485 -1.011 1.00 106.14 127 ASN C CA 1
ATOM 9570 C C . ASN C 1 85 ? -14.170 64.553 -0.880 1.00 107.10 127 ASN C C 1
ATOM 9571 O O . ASN C 1 85 ? -13.527 65.267 -1.662 1.00 106.17 127 ASN C O 1
ATOM 9576 N N . GLY C 1 86 ? -13.583 63.825 0.068 1.00 105.15 128 GLY C N 1
ATOM 9577 C CA . GLY C 1 86 ? -12.214 64.029 0.472 1.00 102.06 128 GLY C CA 1
ATOM 9578 C C . GLY C 1 86 ? -12.052 64.933 1.674 1.00 102.76 128 GLY C C 1
ATOM 9579 O O . GLY C 1 86 ? -11.035 64.841 2.371 1.00 98.18 128 GLY C O 1
ATOM 9580 N N . HIS C 1 87 ? -13.027 65.799 1.937 1.00 105.58 129 HIS C N 1
ATOM 9581 C CA . HIS C 1 87 ? -13.023 66.675 3.098 1.00 99.82 129 HIS C CA 1
ATOM 9582 C C . HIS C 1 87 ? -13.747 66.001 4.261 1.00 94.15 129 HIS C C 1
ATOM 9583 O O . HIS C 1 87 ? -14.492 65.033 4.085 1.00 92.50 129 HIS C O 1
ATOM 9590 N N . TYR C 1 88 ? -13.519 66.532 5.462 1.00 90.65 130 TYR C N 1
ATOM 9591 C CA . TYR C 1 88 ? -14.147 66.028 6.676 1.00 87.76 130 TYR C CA 1
ATOM 9592 C C . TYR C 1 88 ? -14.425 67.195 7.613 1.00 87.64 130 TYR C C 1
ATOM 9593 O O . TYR C 1 88 ? -14.072 68.345 7.334 1.00 88.85 130 TYR C O 1
ATOM 9602 N N . SER C 1 89 ? -15.059 66.887 8.742 1.00 82.27 131 SER C N 1
ATOM 9603 C CA . SER C 1 89 ? -15.348 67.882 9.764 1.00 81.89 131 SER C CA 1
ATOM 9604 C C . SER C 1 89 ? -15.659 67.166 11.069 1.00 82.33 131 SER C C 1
ATOM 9605 O O . SER C 1 89 ? -16.257 66.087 11.061 1.00 81.67 131 SER C O 1
ATOM 9608 N N . TYR C 1 90 ? -15.244 67.768 12.182 1.00 77.18 132 TYR C N 1
ATOM 9609 C CA . TYR C 1 90 ? -15.542 67.234 13.503 1.00 75.21 132 TYR C CA 1
ATOM 9610 C C . TYR C 1 90 ? -15.754 68.390 14.467 1.00 74.61 132 TYR C C 1
ATOM 9611 O O . TYR C 1 90 ? -15.059 69.407 14.389 1.00 78.56 132 TYR C O 1
ATOM 9620 N N . THR C 1 91 ? -16.711 68.224 15.377 1.00 70.63 133 THR C N 1
ATOM 9621 C CA . THR C 1 91 ? -17.024 69.228 16.390 1.00 73.50 133 THR C CA 1
ATOM 9622 C C . THR C 1 91 ? -17.087 68.540 17.745 1.00 75.73 133 THR C C 1
ATOM 9623 O O . THR C 1 91 ? -17.970 67.709 17.981 1.00 81.23 133 THR C O 1
ATOM 9627 N N . PHE C 1 92 ? -16.157 68.886 18.631 1.00 75.37 134 PHE C N 1
ATOM 9628 C CA . PHE C 1 92 ? -16.141 68.307 19.967 1.00 80.48 134 PHE C CA 1
ATOM 9629 C C . PHE C 1 92 ? -17.440 68.625 20.694 1.00 85.63 134 PHE C C 1
ATOM 9630 O O . PHE C 1 92 ? -17.960 69.741 20.610 1.00 88.06 134 PHE C O 1
ATOM 9638 N N . ASN C 1 93 ? -17.971 67.636 21.411 1.00 89.31 135 ASN C N 1
ATOM 9639 C CA . ASN C 1 93 ? -19.077 67.903 22.320 1.00 91.75 135 ASN C CA 1
ATOM 9640 C C . ASN C 1 93 ? -18.599 68.422 23.668 1.00 92.01 135 ASN C C 1
ATOM 9641 O O . ASN C 1 93 ? -19.429 68.818 24.494 1.00 94.72 135 ASN C O 1
ATOM 9646 N N . MET C 1 94 ? -17.289 68.426 23.903 1.00 86.40 136 MET C N 1
ATOM 9647 C CA . MET C 1 94 ? -16.722 69.023 25.102 1.00 87.94 136 MET C CA 1
ATOM 9648 C C . MET C 1 94 ? -16.519 70.518 24.889 1.00 84.86 136 MET C C 1
ATOM 9649 O O . MET C 1 94 ? -16.189 70.967 23.788 1.00 85.32 136 MET C O 1
ATOM 9654 N N . ASN C 1 95 ? -16.739 71.292 25.946 1.00 84.72 137 ASN C N 1
ATOM 9655 C CA . ASN C 1 95 ? -16.529 72.731 25.918 1.00 85.01 137 ASN C CA 1
ATOM 9656 C C . ASN C 1 95 ? -15.518 73.091 26.995 1.00 82.64 137 ASN C C 1
ATOM 9657 O O . ASN C 1 95 ? -15.696 72.731 28.164 1.00 86.02 137 ASN C O 1
ATOM 9662 N N . LEU C 1 96 ? -14.454 73.791 26.593 1.00 83.38 138 LEU C N 1
ATOM 9663 C CA . LEU C 1 96 ? -13.286 73.949 27.451 1.00 80.36 138 LEU C CA 1
ATOM 9664 C C . LEU C 1 96 ? -13.557 74.835 28.660 1.00 83.25 138 LEU C C 1
ATOM 9665 O O . LEU C 1 96 ? -12.775 74.817 29.615 1.00 80.68 138 LEU C O 1
ATOM 9670 N N . THR C 1 97 ? -14.644 75.604 28.648 1.00 83.11 139 THR C N 1
ATOM 9671 C CA . THR C 1 97 ? -15.051 76.348 29.834 1.00 84.56 139 THR C CA 1
ATOM 9672 C C . THR C 1 97 ? -15.346 75.426 31.015 1.00 85.87 139 THR C C 1
ATOM 9673 O O . THR C 1 97 ? -15.096 75.811 32.165 1.00 78.94 139 THR C O 1
ATOM 9677 N N . ALA C 1 98 ? -15.800 74.196 30.752 1.00 86.58 140 ALA C N 1
ATOM 9678 C CA . ALA C 1 98 ? -16.225 73.274 31.797 1.00 87.54 140 ALA C CA 1
ATOM 9679 C C . ALA C 1 98 ? -15.088 72.467 32.407 1.00 87.09 140 ALA C C 1
ATOM 9680 O O . ALA C 1 98 ? -15.310 71.799 33.423 1.00 85.57 140 ALA C O 1
ATOM 9682 N N . ASN C 1 99 ? -13.889 72.514 31.824 1.00 83.09 141 ASN C N 1
ATOM 9683 C CA . ASN C 1 99 ? -12.795 71.663 32.279 1.00 79.48 141 ASN C CA 1
ATOM 9684 C C . ASN C 1 99 ? -12.492 71.898 33.756 1.00 78.71 141 ASN C C 1
ATOM 9685 O O . ASN C 1 99 ? -12.392 73.042 34.212 1.00 78.23 141 ASN C O 1
ATOM 9690 N N . ALA C 1 100 ? -12.350 70.801 34.504 1.00 78.85 142 ALA C N 1
ATOM 9691 C CA . ALA C 1 100 ? -12.174 70.872 35.950 1.00 80.59 142 ALA C CA 1
ATOM 9692 C C . ALA C 1 100 ? -10.734 71.138 36.365 1.00 80.36 142 ALA C C 1
ATOM 9693 O O . ALA C 1 100 ? -10.502 71.572 37.500 1.00 78.77 142 ALA C O 1
ATOM 9695 N N . LYS C 1 101 ? -9.764 70.882 35.485 1.00 75.64 143 LYS C N 1
ATOM 9696 C CA . LYS C 1 101 ? -8.360 71.079 35.812 1.00 77.29 143 LYS C CA 1
ATOM 9697 C C . LYS C 1 101 ? -7.716 72.249 35.084 1.00 75.73 143 LYS C C 1
ATOM 9698 O O . LYS C 1 101 ? -6.727 72.793 35.584 1.00 77.16 143 LYS C O 1
ATOM 9704 N N . ILE C 1 102 ? -8.247 72.648 33.931 1.00 68.65 144 ILE C N 1
ATOM 9705 C CA . ILE C 1 102 ? -7.668 73.710 33.119 1.00 70.37 144 ILE C CA 1
ATOM 9706 C C . ILE C 1 102 ? -8.664 74.857 33.018 1.00 73.27 144 ILE C C 1
ATOM 9707 O O . ILE C 1 102 ? -9.882 74.650 33.007 1.00 74.63 144 ILE C O 1
ATOM 9712 N N . THR C 1 103 ? -8.134 76.079 32.950 1.00 72.64 145 THR C N 1
ATOM 9713 C CA . THR C 1 103 ? -8.929 77.270 32.668 1.00 66.26 145 THR C CA 1
ATOM 9714 C C . THR C 1 103 ? -8.719 77.638 31.204 1.00 63.36 145 THR C C 1
ATOM 9715 O O . THR C 1 103 ? -7.626 78.060 30.813 1.00 71.46 145 THR C O 1
ATOM 9719 N N . TYR C 1 104 ? -9.757 77.460 30.396 1.00 63.48 146 TYR C N 1
ATOM 9720 C CA . TYR C 1 104 ? -9.673 77.843 28.997 1.00 65.57 146 TYR C CA 1
ATOM 9721 C C . TYR C 1 104 ? -9.409 79.340 28.877 1.00 71.85 146 TYR C C 1
ATOM 9722 O O . TYR C 1 104 ? -9.825 80.138 29.722 1.00 78.57 146 TYR C O 1
ATOM 9731 N N . ASN C 1 105 ? -8.687 79.719 27.822 1.00 68.56 147 ASN C N 1
ATOM 9732 C CA . ASN C 1 105 ? -8.310 81.114 27.605 1.00 68.71 147 ASN C CA 1
ATOM 9733 C C . ASN C 1 105 ? -8.231 81.343 26.103 1.00 72.37 147 ASN C C 1
ATOM 9734 O O . ASN C 1 105 ? -7.294 80.871 25.453 1.00 74.51 147 ASN C O 1
ATOM 9739 N N . ASP C 1 106 ? -9.204 82.080 25.560 1.00 73.65 148 ASP C N 1
ATOM 9740 C CA . ASP C 1 106 ? -9.254 82.329 24.123 1.00 72.57 148 ASP C CA 1
ATOM 9741 C C . ASP C 1 106 ? -8.081 83.160 23.620 1.00 75.66 148 ASP C C 1
ATOM 9742 O O . ASP C 1 106 ? -7.943 83.331 22.404 1.00 78.77 148 ASP C O 1
ATOM 9747 N N . GLN C 1 107 ? -7.241 83.687 24.507 1.00 75.25 149 GLN C N 1
ATOM 9748 C CA . GLN C 1 107 ? -6.073 84.433 24.060 1.00 78.37 149 GLN C CA 1
ATOM 9749 C C . GLN C 1 107 ? -4.846 83.549 23.872 1.00 73.48 149 GLN C C 1
ATOM 9750 O O . GLN C 1 107 ? -3.964 83.887 23.072 1.00 72.28 149 GLN C O 1
ATOM 9756 N N . LEU C 1 108 ? -4.772 82.420 24.572 1.00 70.32 150 LEU C N 1
ATOM 9757 C CA . LEU C 1 108 ? -3.657 81.502 24.403 1.00 66.07 150 LEU C CA 1
ATOM 9758 C C . LEU C 1 108 ? -3.813 80.704 23.113 1.00 63.60 150 LEU C C 1
ATOM 9759 O O . LEU C 1 108 ? -4.927 80.450 22.643 1.00 67.74 150 LEU C O 1
ATOM 9764 N N . ALA C 1 109 ? -2.676 80.321 22.534 1.00 61.84 151 ALA C N 1
ATOM 9765 C CA . ALA C 1 109 ? -2.685 79.537 21.307 1.00 66.39 151 ALA C CA 1
ATOM 9766 C C . ALA C 1 109 ? -3.331 78.177 21.549 1.00 63.20 151 ALA C C 1
ATOM 9767 O O . ALA C 1 109 ? -3.211 77.590 22.627 1.00 60.47 151 ALA C O 1
ATOM 9769 N N . GLN C 1 110 ? -4.027 77.677 20.530 1.00 65.64 152 GLN C N 1
ATOM 9770 C CA . GLN C 1 110 ? -4.779 76.435 20.634 1.00 64.03 152 GLN C CA 1
ATOM 9771 C C . GLN C 1 110 ? -4.189 75.381 19.708 1.00 64.66 152 GLN C C 1
ATOM 9772 O O . GLN C 1 110 ? -3.641 75.697 18.647 1.00 61.36 152 GLN C O 1
ATOM 9778 N N . ARG C 1 111 ? -4.315 74.119 20.118 1.00 63.37 153 ARG C N 1
ATOM 9779 C CA . ARG C 1 111 ? -3.835 72.998 19.323 1.00 64.07 153 ARG C CA 1
ATOM 9780 C C . ARG C 1 111 ? -4.886 71.900 19.301 1.00 64.11 153 ARG C C 1
ATOM 9781 O O . ARG C 1 111 ? -5.444 71.547 20.345 1.00 57.72 153 ARG C O 1
ATOM 9789 N N . VAL C 1 112 ? -5.153 71.368 18.112 1.00 64.26 154 VAL C N 1
ATOM 9790 C CA . VAL C 1 112 ? -6.005 70.197 17.938 1.00 68.11 154 VAL C CA 1
ATOM 9791 C C . VAL C 1 112 ? -5.160 69.099 17.309 1.00 67.11 154 VAL C C 1
ATOM 9792 O O . VAL C 1 112 ? -4.554 69.303 16.249 1.00 63.59 154 VAL C O 1
ATOM 9796 N N . LEU C 1 113 ? -5.108 67.945 17.970 1.00 65.81 155 LEU C N 1
ATOM 9797 C CA . LEU C 1 113 ? -4.369 66.785 17.496 1.00 67.37 155 LEU C CA 1
ATOM 9798 C C . LEU C 1 113 ? -5.345 65.657 17.196 1.00 70.71 155 LEU C C 1
ATOM 9799 O O . LEU C 1 113 ? -6.395 65.537 17.836 1.00 72.76 155 LEU C O 1
ATOM 9804 N N . ILE C 1 114 ? -5.003 64.830 16.210 1.00 66.89 156 ILE C N 1
ATOM 9805 C CA . ILE C 1 114 ? -5.829 63.679 15.876 1.00 72.16 156 ILE C CA 1
ATOM 9806 C C . ILE C 1 114 ? -4.950 62.460 15.626 1.00 69.23 156 ILE C C 1
ATOM 9807 O O . ILE C 1 114 ? -3.808 62.569 15.166 1.00 66.58 156 ILE C O 1
ATOM 9812 N N . ARG C 1 115 ? -5.496 61.291 15.956 1.00 72.10 157 ARG C N 1
ATOM 9813 C CA . ARG C 1 115 ? -4.899 60.000 15.632 1.00 70.55 157 ARG C CA 1
ATOM 9814 C C . ARG C 1 115 ? -5.898 59.218 14.794 1.00 70.61 157 ARG C C 1
ATOM 9815 O O . ARG C 1 115 ? -6.997 58.907 15.265 1.00 71.69 157 ARG C O 1
ATOM 9823 N N . ALA C 1 116 ? -5.522 58.911 13.556 1.00 72.85 158 ALA C N 1
ATOM 9824 C CA . ALA C 1 116 ? -6.346 58.089 12.679 1.00 73.23 158 ALA C CA 1
ATOM 9825 C C . ALA C 1 116 ? -6.015 56.624 12.932 1.00 74.78 158 ALA C C 1
ATOM 9826 O O . ALA C 1 116 ? -4.889 56.189 12.675 1.00 75.74 158 ALA C O 1
ATOM 9828 N N . TYR C 1 117 ? -6.987 55.869 13.439 1.00 73.10 159 TYR C N 1
ATOM 9829 C CA . TYR C 1 117 ? -6.759 54.462 13.725 1.00 74.66 159 TYR C CA 1
ATOM 9830 C C . TYR C 1 117 ? -6.645 53.662 12.425 1.00 78.72 159 TYR C C 1
ATOM 9831 O O . TYR C 1 117 ? -6.938 54.149 11.329 1.00 81.20 159 TYR C O 1
ATOM 9840 N N . ASN C 1 118 ? -6.207 52.410 12.559 1.00 82.49 160 ASN C N 1
ATOM 9841 C CA . ASN C 1 118 ? -6.017 51.528 11.413 1.00 84.64 160 ASN C CA 1
ATOM 9842 C C . ASN C 1 118 ? -7.303 50.833 10.971 1.00 86.39 160 ASN C C 1
ATOM 9843 O O . ASN C 1 118 ? -7.244 49.972 10.086 1.00 87.94 160 ASN C O 1
ATOM 9848 N N . THR C 1 119 ? -8.442 51.180 11.564 1.00 86.70 161 THR C N 1
ATOM 9849 C CA . THR C 1 119 ? -9.728 50.613 11.175 1.00 84.69 161 THR C CA 1
ATOM 9850 C C . THR C 1 119 ? -9.969 50.840 9.686 1.00 93.16 161 THR C C 1
ATOM 9851 O O . THR C 1 119 ? -9.910 51.991 9.225 1.00 94.42 161 THR C O 1
ATOM 9855 N N . PRO C 1 120 ? -10.240 49.797 8.908 1.00 99.17 162 PRO C N 1
ATOM 9856 C CA . PRO C 1 120 ? -10.285 49.930 7.450 1.00 99.74 162 PRO C CA 1
ATOM 9857 C C . PRO C 1 120 ? -11.578 50.591 6.981 1.00 101.44 162 PRO C C 1
ATOM 9858 O O . PRO C 1 120 ? -12.485 50.886 7.759 1.00 96.97 162 PRO C O 1
ATOM 9862 N N . LEU C 1 121 ? -11.640 50.820 5.673 1.00 102.35 163 LEU C N 1
ATOM 9863 C CA . LEU C 1 121 ? -12.791 51.432 5.036 1.00 107.26 163 LEU C CA 1
ATOM 9864 C C . LEU C 1 121 ? -13.936 50.430 4.922 1.00 109.18 163 LEU C C 1
ATOM 9865 O O . LEU C 1 121 ? -13.737 49.224 5.089 1.00 109.98 163 LEU C O 1
ATOM 9870 N N . PRO C 1 122 ? -15.157 50.904 4.653 1.00 107.78 164 PRO C N 1
ATOM 9871 C CA . PRO C 1 122 ? -16.212 49.965 4.239 1.00 110.76 164 PRO C CA 1
ATOM 9872 C C . PRO C 1 122 ? -15.841 49.213 2.975 1.00 111.84 164 PRO C C 1
ATOM 9873 O O . PRO C 1 122 ? -16.308 48.087 2.764 1.00 113.60 164 PRO C O 1
ATOM 9877 N N . ASP C 1 123 ? -15.008 49.822 2.127 1.00 108.84 165 ASP C N 1
ATOM 9878 C CA . ASP C 1 123 ? -14.399 49.117 1.006 1.00 106.69 165 ASP C CA 1
ATOM 9879 C C . ASP C 1 123 ? -13.609 47.900 1.471 1.00 109.18 165 ASP C C 1
ATOM 9880 O O . ASP C 1 123 ? -13.497 46.912 0.737 1.00 108.56 165 ASP C O 1
ATOM 9885 N N . GLY C 1 124 ? -13.078 47.942 2.690 1.00 109.73 166 GLY C N 1
ATOM 9886 C CA . GLY C 1 124 ? -12.073 46.996 3.112 1.00 104.00 166 GLY C CA 1
ATOM 9887 C C . GLY C 1 124 ? -10.662 47.419 2.776 1.00 106.64 166 GLY C C 1
ATOM 9888 O O . GLY C 1 124 ? -9.725 46.649 3.023 1.00 110.52 166 GLY C O 1
ATOM 9889 N N . THR C 1 125 ? -10.486 48.611 2.210 1.00 107.79 167 THR C N 1
ATOM 9890 C CA . THR C 1 125 ? -9.156 49.131 1.927 1.00 102.57 167 THR C CA 1
ATOM 9891 C C . THR C 1 125 ? -8.420 49.416 3.230 1.00 99.08 167 THR C C 1
ATOM 9892 O O . THR C 1 125 ? -9.010 49.886 4.207 1.00 97.75 167 THR C O 1
ATOM 9896 N N . GLN C 1 126 ? -7.123 49.127 3.241 1.00 98.19 168 GLN C N 1
ATOM 9897 C CA . GLN C 1 126 ? -6.343 49.201 4.468 1.00 99.58 168 GLN C CA 1
ATOM 9898 C C . GLN C 1 126 ? -5.895 50.633 4.739 1.00 98.10 168 GLN C C 1
ATOM 9899 O O . GLN C 1 126 ? -5.418 51.328 3.835 1.00 93.46 168 GLN C O 1
ATOM 9905 N N . VAL C 1 127 ? -6.050 51.067 5.986 1.00 96.08 169 VAL C N 1
ATOM 9906 C CA . VAL C 1 127 ? -5.768 52.431 6.406 1.00 91.70 169 VAL C CA 1
ATOM 9907 C C . VAL C 1 127 ? -4.614 52.384 7.414 1.00 88.62 169 VAL C C 1
ATOM 9908 O O . VAL C 1 127 ? -4.676 51.598 8.357 1.00 87.98 169 VAL C O 1
ATOM 9912 N N . PRO C 1 128 ? -3.579 53.200 7.254 1.00 88.17 170 PRO C N 1
ATOM 9913 C CA . PRO C 1 128 ? -2.482 53.199 8.230 1.00 83.26 170 PRO C CA 1
ATOM 9914 C C . PRO C 1 128 ? -2.750 54.132 9.402 1.00 79.17 170 PRO C C 1
ATOM 9915 O O . PRO C 1 128 ? -3.303 55.223 9.249 1.00 79.44 170 PRO C O 1
ATOM 9919 N N . ASN C 1 129 ? -2.361 53.682 10.595 1.00 75.36 171 ASN C N 1
ATOM 9920 C CA . ASN C 1 129 ? -2.431 54.535 11.776 1.00 74.00 171 ASN C CA 1
ATOM 9921 C C . ASN C 1 129 ? -1.602 55.794 11.542 1.00 70.74 171 ASN C C 1
ATOM 9922 O O . ASN C 1 129 ? -0.414 55.711 11.219 1.00 71.47 171 ASN C O 1
ATOM 9927 N N . SER C 1 130 ? -2.232 56.960 11.681 1.00 70.86 172 SER C N 1
ATOM 9928 C CA . SER C 1 130 ? -1.600 58.212 11.291 1.00 69.59 172 SER C CA 1
ATOM 9929 C C . SER C 1 130 ? -1.797 59.265 12.372 1.00 69.34 172 SER C C 1
ATOM 9930 O O . SER C 1 130 ? -2.702 59.175 13.207 1.00 69.70 172 SER C O 1
ATOM 9933 N N . ASN C 1 131 ? -0.928 60.275 12.340 1.00 65.23 173 ASN C N 1
ATOM 9934 C CA . ASN C 1 131 ? -0.958 61.382 13.283 1.00 63.70 173 ASN C CA 1
ATOM 9935 C C . ASN C 1 131 ? -1.014 62.703 12.523 1.00 66.65 173 ASN C C 1
ATOM 9936 O O . ASN C 1 131 ? -0.457 62.833 11.429 1.00 59.67 173 ASN C O 1
ATOM 9941 N N . ALA C 1 132 ? -1.698 63.682 13.115 1.00 59.03 174 ALA C N 1
ATOM 9942 C CA . ALA C 1 132 ? -1.797 65.016 12.535 1.00 63.65 174 ALA C CA 1
ATOM 9943 C C . ALA C 1 132 ? -2.174 66.001 13.631 1.00 64.72 174 ALA C C 1
ATOM 9944 O O . ALA C 1 132 ? -2.779 65.632 14.641 1.00 66.52 174 ALA C O 1
ATOM 9946 N N . PHE C 1 133 ? -1.811 67.265 13.419 1.00 62.74 175 PHE C N 1
ATOM 9947 C CA . PHE C 1 133 ? -2.135 68.302 14.388 1.00 63.17 175 PHE C CA 1
ATOM 9948 C C . PHE C 1 133 ? -2.162 69.657 13.693 1.00 65.26 175 PHE C C 1
ATOM 9949 O O . PHE C 1 133 ? -1.674 69.811 12.570 1.00 63.02 175 PHE C O 1
ATOM 9957 N N . VAL C 1 134 ? -2.754 70.634 14.379 1.00 67.09 176 VAL C N 1
ATOM 9958 C CA . VAL C 1 134 ? -2.906 71.989 13.854 1.00 65.74 176 VAL C CA 1
ATOM 9959 C C . VAL C 1 134 ? -2.830 72.973 15.017 1.00 58.83 176 VAL C C 1
ATOM 9960 O O . VAL C 1 134 ? -3.342 72.708 16.110 1.00 60.81 176 VAL C O 1
ATOM 9964 N N . ASP C 1 135 ? -2.161 74.101 14.781 1.00 59.41 177 ASP C N 1
ATOM 9965 C CA . ASP C 1 135 ? -2.092 75.208 15.726 1.00 63.35 177 ASP C CA 1
ATOM 9966 C C . ASP C 1 135 ? -2.854 76.401 15.162 1.00 69.47 177 ASP C C 1
ATOM 9967 O O . ASP C 1 135 ? -2.762 76.698 13.966 1.00 70.94 177 ASP C O 1
ATOM 9972 N N . PHE C 1 136 ? -3.599 77.088 16.026 1.00 70.03 178 PHE C N 1
ATOM 9973 C CA . PHE C 1 136 ? -4.491 78.144 15.566 1.00 71.25 178 PHE C CA 1
ATOM 9974 C C . PHE C 1 136 ? -4.849 79.047 16.734 1.00 69.70 178 PHE C C 1
ATOM 9975 O O . PHE C 1 136 ? -4.759 78.652 17.899 1.00 71.58 178 PHE C O 1
ATOM 9983 N N . THR C 1 137 ? -5.260 80.268 16.404 1.00 76.41 179 THR C N 1
ATOM 9984 C CA . THR C 1 137 ? -5.808 81.180 17.395 1.00 79.14 179 THR C CA 1
ATOM 9985 C C . THR C 1 137 ? -7.300 80.917 17.570 1.00 75.86 179 THR C C 1
ATOM 9986 O O . THR C 1 137 ? -7.972 80.391 16.680 1.00 75.10 179 THR C O 1
ATOM 9990 N N . ALA C 1 138 ? -7.812 81.296 18.740 1.00 76.82 180 ALA C N 1
ATOM 9991 C CA . ALA C 1 138 ? -9.193 81.011 19.112 1.00 79.96 180 ALA C CA 1
ATOM 9992 C C . ALA C 1 138 ? -10.206 81.574 18.121 1.00 88.40 180 ALA C C 1
ATOM 9993 O O . ALA C 1 138 ? -10.912 80.820 17.442 1.00 83.00 180 ALA C O 1
ATOM 9995 N N . ASP C 1 139 ? -10.284 82.902 18.047 1.00 87.67 181 ASP C N 1
ATOM 9996 C CA . ASP C 1 139 ? -11.246 83.595 17.200 1.00 83.68 181 ASP C CA 1
ATOM 9997 C C . ASP C 1 139 ? -10.877 83.501 15.724 1.00 83.79 181 ASP C C 1
ATOM 9998 O O . ASP C 1 139 ? -11.598 82.882 14.933 1.00 82.95 181 ASP C O 1
ATOM 10003 N N . THR C 1 140 ? -9.753 84.121 15.353 1.00 85.70 182 THR C N 1
ATOM 10004 C CA . THR C 1 140 ? -9.340 84.193 13.954 1.00 84.29 182 THR C CA 1
ATOM 10005 C C . THR C 1 140 ? -9.257 82.810 13.320 1.00 84.91 182 THR C C 1
ATOM 10006 O O . THR C 1 140 ? -9.764 82.587 12.215 1.00 82.56 182 THR C O 1
ATOM 10010 N N . GLY C 1 141 ? -8.621 81.868 14.011 1.00 88.00 183 GLY C N 1
ATOM 10011 C CA . GLY C 1 141 ? -8.320 80.578 13.433 1.00 77.43 183 GLY C CA 1
ATOM 10012 C C . GLY C 1 141 ? -7.067 80.542 12.592 1.00 73.13 183 GLY C C 1
ATOM 10013 O O . GLY C 1 141 ? -6.875 79.583 11.836 1.00 72.31 183 GLY C O 1
ATOM 10014 N N . ALA C 1 142 ? -6.210 81.555 12.696 1.00 76.30 184 ALA C N 1
ATOM 10015 C CA . ALA C 1 142 ? -4.994 81.653 11.907 1.00 80.23 184 ALA C CA 1
ATOM 10016 C C . ALA C 1 142 ? -3.791 81.213 12.739 1.00 74.17 184 ALA C C 1
ATOM 10017 O O . ALA C 1 142 ? -3.908 80.856 13.913 1.00 70.10 184 ALA C O 1
ATOM 10019 N N . ALA C 1 143 ? -2.620 81.248 12.116 1.00 70.79 185 ALA C N 1
ATOM 10020 C CA . ALA C 1 143 ? -1.387 80.835 12.780 1.00 67.53 185 ALA C CA 1
ATOM 10021 C C . ALA C 1 143 ? -1.066 81.767 13.940 1.00 67.38 185 ALA C C 1
ATOM 10022 O O . ALA C 1 143 ? -0.915 82.976 13.725 1.00 73.05 185 ALA C O 1
ATOM 10024 N N . PRO C 1 144 ? -0.951 81.265 15.167 1.00 69.90 186 PRO C N 1
ATOM 10025 C CA . PRO C 1 144 ? -0.622 82.140 16.299 1.00 70.22 186 PRO C CA 1
ATOM 10026 C C . PRO C 1 144 ? 0.808 82.653 16.201 1.00 65.99 186 PRO C C 1
ATOM 10027 O O . PRO C 1 144 ? 1.609 82.214 15.374 1.00 63.26 186 PRO C O 1
ATOM 10031 N N . THR C 1 145 ? 1.125 83.611 17.074 1.00 66.21 187 THR C N 1
ATOM 10032 C CA . THR C 1 145 ? 2.409 84.297 17.016 1.00 69.47 187 THR C CA 1
ATOM 10033 C C . THR C 1 145 ? 3.480 83.664 17.897 1.00 69.17 187 THR C C 1
ATOM 10034 O O . THR C 1 145 ? 4.652 84.043 17.785 1.00 69.52 187 THR C O 1
ATOM 10038 N N . TYR C 1 146 ? 3.120 82.718 18.764 1.00 64.37 188 TYR C N 1
ATOM 10039 C CA . TYR C 1 146 ? 4.097 81.960 19.531 1.00 63.68 188 TYR C CA 1
ATOM 10040 C C . TYR C 1 146 ? 3.783 80.474 19.415 1.00 63.89 188 TYR C C 1
ATOM 10041 O O . TYR C 1 146 ? 2.695 80.081 18.986 1.00 62.28 188 TYR C O 1
ATOM 10050 N N . SER C 1 147 ? 4.759 79.645 19.786 1.00 60.78 189 SER C N 1
ATOM 10051 C CA . SER C 1 147 ? 4.620 78.201 19.649 1.00 57.53 189 SER C CA 1
ATOM 10052 C C . SER C 1 147 ? 5.656 77.505 20.521 1.00 63.31 189 SER C C 1
ATOM 10053 O O . SER C 1 147 ? 6.558 78.135 21.082 1.00 60.00 189 SER C O 1
ATOM 10056 N N . ARG C 1 148 ? 5.511 76.182 20.627 1.00 61.18 190 ARG C N 1
ATOM 10057 C CA . ARG C 1 148 ? 6.472 75.324 21.317 1.00 57.58 190 ARG C CA 1
ATOM 10058 C C . ARG C 1 148 ? 6.809 74.152 20.392 1.00 56.38 190 ARG C C 1
ATOM 10059 O O . ARG C 1 148 ? 6.389 73.016 20.614 1.00 56.15 190 ARG C O 1
ATOM 10067 N N . LYS C 1 149 ? 7.561 74.444 19.335 1.00 55.52 191 LYS C N 1
ATOM 10068 C CA . LYS C 1 149 ? 8.032 73.441 18.384 1.00 53.04 191 LYS C CA 1
ATOM 10069 C C . LYS C 1 149 ? 9.556 73.458 18.447 1.00 60.03 191 LYS C C 1
ATOM 10070 O O . LYS C 1 149 ? 10.211 74.191 17.702 1.00 58.47 191 LYS C O 1
ATOM 10076 N N . ILE C 1 150 ? 10.116 72.648 19.340 1.00 54.82 192 ILE C N 1
ATOM 10077 C CA . ILE C 1 150 ? 11.548 72.655 19.604 1.00 55.10 192 ILE C CA 1
ATOM 10078 C C . ILE C 1 150 ? 12.269 71.537 18.861 1.00 53.61 192 ILE C C 1
ATOM 10079 O O . ILE C 1 150 ? 13.319 71.772 18.262 1.00 54.89 192 ILE C O 1
ATOM 10084 N N . VAL C 1 151 ? 11.724 70.320 18.879 1.00 53.43 193 VAL C N 1
ATOM 10085 C CA . VAL C 1 151 ? 12.360 69.173 18.246 1.00 51.88 193 VAL C CA 1
ATOM 10086 C C . VAL C 1 151 ? 11.483 68.677 17.103 1.00 53.09 193 VAL C C 1
ATOM 10087 O O . VAL C 1 151 ? 10.274 68.915 17.059 1.00 59.81 193 VAL C O 1
ATOM 10091 N N . ALA C 1 152 ? 12.116 67.967 16.171 1.00 54.71 194 ALA C N 1
ATOM 10092 C CA . ALA C 1 152 ? 11.444 67.392 15.017 1.00 58.45 194 ALA C CA 1
ATOM 10093 C C . ALA C 1 152 ? 11.542 65.871 15.060 1.00 55.07 194 ALA C C 1
ATOM 10094 O O . ALA C 1 152 ? 12.532 65.308 15.534 1.00 53.07 194 ALA C O 1
ATOM 10096 N N . THR C 1 153 ? 10.497 65.213 14.554 1.00 53.55 195 THR C N 1
ATOM 10097 C CA . THR C 1 153 ? 10.485 63.756 14.512 1.00 55.50 195 THR C CA 1
ATOM 10098 C C . THR C 1 153 ? 11.655 63.213 13.704 1.00 52.32 195 THR C C 1
ATOM 10099 O O . THR C 1 153 ? 12.170 62.131 14.006 1.00 54.72 195 THR C O 1
ATOM 10103 N N . GLU C 1 154 ? 12.096 63.961 12.690 1.00 51.11 196 GLU C N 1
ATOM 10104 C CA . GLU C 1 154 ? 13.206 63.529 11.848 1.00 52.84 196 GLU C CA 1
ATOM 10105 C C . GLU C 1 154 ? 14.444 63.207 12.676 1.00 54.15 196 GLU C C 1
ATOM 10106 O O . GLU C 1 154 ? 15.171 62.252 12.376 1.00 51.36 196 GLU C O 1
ATOM 10112 N N . SER C 1 155 ? 14.691 63.987 13.731 1.00 52.17 197 SER C N 1
ATOM 10113 C CA . SER C 1 155 ? 15.883 63.776 14.547 1.00 55.03 197 SER C CA 1
ATOM 10114 C C . SER C 1 155 ? 15.817 62.446 15.287 1.00 52.96 197 SER C C 1
ATOM 10115 O O . SER C 1 155 ? 16.792 61.685 15.305 1.00 50.12 197 SER C O 1
ATOM 10118 N N . CYS C 1 156 ? 14.671 62.154 15.906 1.00 45.87 198 CYS C N 1
ATOM 10119 C CA . CYS C 1 156 ? 14.492 60.874 16.580 1.00 50.66 198 CYS C CA 1
ATOM 10120 C C . CYS C 1 156 ? 14.581 59.709 15.603 1.00 47.05 198 CYS C C 1
ATOM 10121 O O . CYS C 1 156 ? 15.116 58.648 15.947 1.00 44.30 198 CYS C O 1
ATOM 10124 N N . ASN C 1 157 ? 14.087 59.891 14.381 1.00 45.96 199 ASN C N 1
ATOM 10125 C CA . ASN C 1 157 ? 14.000 58.790 13.434 1.00 47.83 199 ASN C CA 1
ATOM 10126 C C . ASN C 1 157 ? 15.343 58.418 12.821 1.00 46.81 199 ASN C C 1
ATOM 10127 O O . ASN C 1 157 ? 15.449 57.342 12.223 1.00 46.60 199 ASN C O 1
ATOM 10132 N N . THR C 1 158 ? 16.370 59.262 12.949 1.00 50.00 200 THR C N 1
ATOM 10133 C CA . THR C 1 158 ? 17.686 58.856 12.466 1.00 52.33 200 THR C CA 1
ATOM 10134 C C . THR C 1 158 ? 18.201 57.652 13.246 1.00 45.52 200 THR C C 1
ATOM 10135 O O . THR C 1 158 ? 18.822 56.751 12.670 1.00 49.82 200 THR C O 1
ATOM 10139 N N . CYS C 1 159 ? 17.927 57.603 14.549 1.00 42.90 201 CYS C N 1
ATOM 10140 C CA . CYS C 1 159 ? 18.323 56.464 15.371 1.00 44.57 201 CYS C CA 1
ATOM 10141 C C . CYS C 1 159 ? 17.217 55.416 15.480 1.00 46.43 201 CYS C C 1
ATOM 10142 O O . CYS C 1 159 ? 17.490 54.214 15.382 1.00 44.75 201 CYS C O 1
ATOM 10145 N N . HIS C 1 160 ? 15.967 55.853 15.654 1.00 47.26 202 HIS C N 1
ATOM 10146 C CA . HIS C 1 160 ? 14.844 54.966 15.933 1.00 49.82 202 HIS C CA 1
ATOM 10147 C C . HIS C 1 160 ? 14.084 54.506 14.701 1.00 47.00 202 HIS C C 1
ATOM 10148 O O . HIS C 1 160 ? 13.196 53.659 14.839 1.00 48.46 202 HIS C O 1
ATOM 10155 N N . GLN C 1 161 ? 14.379 55.065 13.525 1.00 46.90 203 GLN C N 1
ATOM 10156 C CA . GLN C 1 161 ? 13.668 54.768 12.282 1.00 51.25 203 GLN C CA 1
ATOM 10157 C C . GLN C 1 161 ? 12.226 55.266 12.323 1.00 53.02 203 GLN C C 1
ATOM 10158 O O . GLN C 1 161 ? 11.808 56.036 11.451 1.00 54.64 203 GLN C O 1
ATOM 10164 N N . ASP C 1 162 ? 11.460 54.834 13.324 1.00 52.71 204 ASP C N 1
ATOM 10165 C CA . ASP C 1 162 ? 10.077 55.266 13.495 1.00 51.92 204 ASP C CA 1
ATOM 10166 C C . ASP C 1 162 ? 9.805 55.412 14.982 1.00 55.02 204 ASP C C 1
ATOM 10167 O O . ASP C 1 162 ? 9.987 54.457 15.744 1.00 53.89 204 ASP C O 1
ATOM 10172 N N . LEU C 1 163 ? 9.356 56.604 15.386 1.00 53.66 205 LEU C N 1
ATOM 10173 C CA . LEU C 1 163 ? 9.045 56.853 16.788 1.00 50.18 205 LEU C CA 1
ATOM 10174 C C . LEU C 1 163 ? 7.917 55.965 17.294 1.00 56.16 205 LEU C C 1
ATOM 10175 O O . LEU C 1 163 ? 7.772 55.801 18.510 1.00 56.10 205 LEU C O 1
ATOM 10180 N N . ALA C 1 164 ? 7.121 55.387 16.389 1.00 55.54 206 ALA C N 1
ATOM 10181 C CA . ALA C 1 164 ? 5.993 54.561 16.804 1.00 57.24 206 ALA C CA 1
ATOM 10182 C C . ALA C 1 164 ? 6.437 53.355 17.626 1.00 59.06 206 ALA C C 1
ATOM 10183 O O . ALA C 1 164 ? 5.719 52.937 18.542 1.00 58.60 206 ALA C O 1
ATOM 10185 N N . ASN C 1 165 ? 7.617 52.798 17.336 1.00 55.78 207 ASN C N 1
ATOM 10186 C CA . ASN C 1 165 ? 8.047 51.559 17.977 1.00 54.02 207 ASN C CA 1
ATOM 10187 C C . ASN C 1 165 ? 8.554 51.745 19.400 1.00 53.79 207 ASN C C 1
ATOM 10188 O O . ASN C 1 165 ? 8.851 50.744 20.062 1.00 57.55 207 ASN C O 1
ATOM 10193 N N . VAL C 1 166 ? 8.677 52.978 19.892 1.00 53.29 208 VAL C N 1
ATOM 10194 C CA . VAL C 1 166 ? 9.275 53.166 21.209 1.00 51.74 208 VAL C CA 1
ATOM 10195 C C . VAL C 1 166 ? 8.267 53.118 22.355 1.00 52.55 208 VAL C C 1
ATOM 10196 O O . VAL C 1 166 ? 8.672 52.875 23.499 1.00 57.81 208 VAL C O 1
ATOM 10200 N N . LYS C 1 167 ? 6.977 53.329 22.093 1.00 55.61 209 LYS C N 1
ATOM 10201 C CA . LYS C 1 167 ? 6.002 53.263 23.180 1.00 55.85 209 LYS C CA 1
ATOM 10202 C C . LYS C 1 167 ? 4.592 53.156 22.619 1.00 53.31 209 LYS C C 1
ATOM 10203 O O . LYS C 1 167 ? 4.332 53.506 21.464 1.00 52.35 209 LYS C O 1
ATOM 10209 N N . HIS C 1 168 ? 3.689 52.642 23.461 1.00 53.84 210 HIS C N 1
ATOM 10210 C CA . HIS C 1 168 ? 2.239 52.757 23.266 1.00 57.53 210 HIS C CA 1
ATOM 10211 C C . HIS C 1 168 ? 1.750 52.042 22.010 1.00 59.36 210 HIS C C 1
ATOM 10212 O O . HIS C 1 168 ? 0.817 52.497 21.347 1.00 58.94 210 HIS C O 1
ATOM 10219 N N . GLY C 1 169 ? 2.370 50.910 21.688 1.00 59.70 211 GLY C N 1
ATOM 10220 C CA . GLY C 1 169 ? 1.895 50.094 20.582 1.00 54.98 211 GLY C CA 1
ATOM 10221 C C . GLY C 1 169 ? 1.848 50.796 19.243 1.00 59.06 211 GLY C C 1
ATOM 10222 O O . GLY C 1 169 ? 1.014 50.449 18.401 1.00 63.67 211 GLY C O 1
ATOM 10223 N N . GLY C 1 170 ? 2.720 51.775 19.018 1.00 59.10 212 GLY C N 1
ATOM 10224 C CA . GLY C 1 170 ? 2.757 52.428 17.726 1.00 55.07 212 GLY C CA 1
ATOM 10225 C C . GLY C 1 170 ? 1.662 53.439 17.490 1.00 55.22 212 GLY C C 1
ATOM 10226 O O . GLY C 1 170 ? 1.453 53.855 16.348 1.00 55.77 212 GLY C O 1
ATOM 10227 N N . ALA C 1 171 ? 0.959 53.860 18.544 1.00 60.16 213 ALA C N 1
ATOM 10228 C CA . ALA C 1 171 ? -0.152 54.789 18.367 1.00 62.81 213 ALA C CA 1
ATOM 10229 C C . ALA C 1 171 ? 0.321 56.170 17.925 1.00 61.49 213 ALA C C 1
ATOM 10230 O O . ALA C 1 171 ? -0.390 56.857 17.183 1.00 60.54 213 ALA C O 1
ATOM 10232 N N . TYR C 1 172 ? 1.513 56.586 18.348 1.00 58.67 214 TYR C N 1
ATOM 10233 C CA . TYR C 1 172 ? 1.992 57.947 18.137 1.00 58.65 214 TYR C CA 1
ATOM 10234 C C . TYR C 1 172 ? 3.303 57.915 17.364 1.00 60.40 214 TYR C C 1
ATOM 10235 O O . TYR C 1 172 ? 4.283 57.315 17.819 1.00 61.70 214 TYR C O 1
ATOM 10244 N N . SER C 1 173 ? 3.316 58.561 16.195 1.00 58.90 215 SER C N 1
ATOM 10245 C CA . SER C 1 173 ? 4.493 58.616 15.341 1.00 61.04 215 SER C CA 1
ATOM 10246 C C . SER C 1 173 ? 5.105 60.006 15.222 1.00 62.76 215 SER C C 1
ATOM 10247 O O . SER C 1 173 ? 6.255 60.118 14.785 1.00 64.84 215 SER C O 1
ATOM 10250 N N . ASP C 1 174 ? 4.374 61.055 15.587 1.00 56.95 216 ASP C N 1
ATOM 10251 C CA . ASP C 1 174 ? 4.863 62.425 15.515 1.00 57.56 216 ASP C CA 1
ATOM 10252 C C . ASP C 1 174 ? 5.286 62.884 16.904 1.00 50.43 216 ASP C C 1
ATOM 10253 O O . ASP C 1 174 ? 4.500 62.800 17.852 1.00 51.52 216 ASP C O 1
ATOM 10258 N N . VAL C 1 175 ? 6.522 63.378 17.016 1.00 51.44 217 VAL C N 1
ATOM 10259 C CA . VAL C 1 175 ? 7.046 63.797 18.312 1.00 52.63 217 VAL C CA 1
ATOM 10260 C C . VAL C 1 175 ? 6.243 64.947 18.911 1.00 52.38 217 VAL C C 1
ATOM 10261 O O . VAL C 1 175 ? 6.217 65.103 20.138 1.00 51.28 217 VAL C O 1
ATOM 10265 N N . ASN C 1 176 ? 5.561 65.745 18.083 1.00 56.33 218 ASN C N 1
ATOM 10266 C CA . ASN C 1 176 ? 4.770 66.850 18.617 1.00 53.75 218 ASN C CA 1
ATOM 10267 C C . ASN C 1 176 ? 3.566 66.349 19.396 1.00 53.31 218 ASN C C 1
ATOM 10268 O O . ASN C 1 176 ? 3.138 66.999 20.357 1.00 53.88 218 ASN C O 1
ATOM 10273 N N . TYR C 1 177 ? 3.008 65.204 18.994 1.00 51.85 219 TYR C N 1
ATOM 10274 C CA . TYR C 1 177 ? 1.934 64.594 19.770 1.00 52.30 219 TYR C CA 1
ATOM 10275 C C . TYR C 1 177 ? 2.442 64.142 21.137 1.00 51.73 219 TYR C C 1
ATOM 10276 O O . TYR C 1 177 ? 1.775 64.368 22.154 1.00 49.59 219 TYR C O 1
ATOM 10285 N N . CYS C 1 178 ? 3.632 63.530 21.189 1.00 52.24 220 CYS C N 1
ATOM 10286 C CA . CYS C 1 178 ? 4.194 63.115 22.474 1.00 50.90 220 CYS C CA 1
ATOM 10287 C C . CYS C 1 178 ? 4.385 64.310 23.402 1.00 55.47 220 CYS C C 1
ATOM 10288 O O . CYS C 1 178 ? 4.046 64.250 24.590 1.00 52.62 220 CYS C O 1
ATOM 10291 N N . ALA C 1 179 ? 4.937 65.407 22.873 1.00 51.40 221 ALA C N 1
ATOM 10292 C CA . ALA C 1 179 ? 5.265 66.558 23.711 1.00 53.32 221 ALA C CA 1
ATOM 10293 C C . ALA C 1 179 ? 4.018 67.254 24.238 1.00 56.34 221 ALA C C 1
ATOM 10294 O O . ALA C 1 179 ? 4.056 67.852 25.320 1.00 55.35 221 ALA C O 1
ATOM 10296 N N . THR C 1 180 ? 2.913 67.194 23.489 1.00 56.52 222 THR C N 1
ATOM 10297 C CA . THR C 1 180 ? 1.693 67.872 23.916 1.00 54.18 222 THR C CA 1
ATOM 10298 C C . THR C 1 180 ? 1.043 67.155 25.092 1.00 58.28 222 THR C C 1
ATOM 10299 O O . THR C 1 180 ? 0.600 67.799 26.051 1.00 61.23 222 THR C O 1
ATOM 10303 N N . CYS C 1 181 ? 0.975 65.825 25.038 1.00 54.67 223 CYS C N 1
ATOM 10304 C CA . CYS C 1 181 ? 0.367 65.066 26.127 1.00 55.74 223 CYS C CA 1
ATOM 10305 C C . CYS C 1 181 ? 1.243 65.102 27.374 1.00 53.46 223 CYS C C 1
ATOM 10306 O O . CYS C 1 181 ? 0.756 65.358 28.480 1.00 59.55 223 CYS C O 1
ATOM 10309 N N . HIS C 1 182 ? 2.543 64.866 27.210 1.00 54.39 224 HIS C N 1
ATOM 10310 C CA . HIS C 1 182 ? 3.471 64.824 28.334 1.00 57.55 224 HIS C CA 1
ATOM 10311 C C . HIS C 1 182 ? 3.710 66.195 28.945 1.00 54.91 224 HIS C C 1
ATOM 10312 O O . HIS C 1 182 ? 4.811 66.743 28.824 1.00 58.84 224 HIS C O 1
ATOM 10319 N N . THR C 1 183 ? 2.703 66.754 29.610 1.00 55.70 225 THR C N 1
ATOM 10320 C CA . THR C 1 183 ? 2.850 68.027 30.298 1.00 60.33 225 THR C CA 1
ATOM 10321 C C . THR C 1 183 ? 2.336 67.894 31.723 1.00 58.51 225 THR C C 1
ATOM 10322 O O . THR C 1 183 ? 1.655 66.927 32.073 1.00 62.78 225 THR C O 1
ATOM 10326 N N . ALA C 1 184 ? 2.679 68.885 32.547 1.00 55.31 226 ALA C N 1
ATOM 10327 C CA . ALA C 1 184 ? 2.296 68.875 33.951 1.00 61.74 226 ALA C CA 1
ATOM 10328 C C . ALA C 1 184 ? 0.786 68.736 34.095 1.00 63.60 226 ALA C C 1
ATOM 10329 O O . ALA C 1 184 ? 0.018 69.233 33.266 1.00 62.57 226 ALA C O 1
ATOM 10331 N N . GLY C 1 185 ? 0.366 68.032 35.143 1.00 64.43 227 GLY C N 1
ATOM 10332 C CA . GLY C 1 185 ? -1.046 67.809 35.384 1.00 68.72 227 GLY C CA 1
ATOM 10333 C C . GLY C 1 185 ? -1.631 66.649 34.604 1.00 71.75 227 GLY C C 1
ATOM 10334 O O . GLY C 1 185 ? -2.522 65.953 35.102 1.00 75.06 227 GLY C O 1
ATOM 10335 N N . LYS C 1 186 ? -1.148 66.433 33.378 1.00 65.74 228 LYS C N 1
ATOM 10336 C CA . LYS C 1 186 ? -1.608 65.319 32.555 1.00 62.24 228 LYS C CA 1
ATOM 10337 C C . LYS C 1 186 ? -0.833 64.034 32.837 1.00 64.36 228 LYS C C 1
ATOM 10338 O O . LYS C 1 186 ? -1.428 62.952 32.880 1.00 63.39 228 LYS C O 1
ATOM 10344 N N . VAL C 1 187 ? 0.485 64.129 33.025 1.00 62.66 229 VAL C N 1
ATOM 10345 C CA . VAL C 1 187 ? 1.308 63.007 33.456 1.00 53.75 229 VAL C CA 1
ATOM 10346 C C . VAL C 1 187 ? 2.046 63.411 34.728 1.00 61.43 229 VAL C C 1
ATOM 10347 O O . VAL C 1 187 ? 2.168 64.594 35.058 1.00 63.65 229 VAL C O 1
ATOM 10351 N N . GLY C 1 188 ? 2.542 62.404 35.444 1.00 57.67 230 GLY C N 1
ATOM 10352 C CA . GLY C 1 188 ? 3.139 62.636 36.745 1.00 62.17 230 GLY C CA 1
ATOM 10353 C C . GLY C 1 188 ? 4.451 63.402 36.673 1.00 64.16 230 GLY C C 1
ATOM 10354 O O . GLY C 1 188 ? 5.047 63.592 35.610 1.00 59.39 230 GLY C O 1
ATOM 10355 N N . VAL C 1 189 ? 4.899 63.858 37.848 1.00 59.89 231 VAL C N 1
ATOM 10356 C CA . VAL C 1 189 ? 6.180 64.548 37.937 1.00 63.04 231 VAL C CA 1
ATOM 10357 C C . VAL C 1 189 ? 7.279 63.631 37.428 1.00 65.00 231 VAL C C 1
ATOM 10358 O O . VAL C 1 189 ? 7.353 62.452 37.797 1.00 63.10 231 VAL C O 1
ATOM 10362 N N . GLY C 1 190 ? 8.129 64.166 36.558 1.00 63.93 232 GLY C N 1
ATOM 10363 C CA . GLY C 1 190 ? 9.212 63.418 35.975 1.00 54.14 232 GLY C CA 1
ATOM 10364 C C . GLY C 1 190 ? 8.928 62.875 34.591 1.00 55.08 232 GLY C C 1
ATOM 10365 O O . GLY C 1 190 ? 9.864 62.464 33.896 1.00 55.46 232 GLY C O 1
ATOM 10366 N N . LYS C 1 191 ? 7.670 62.870 34.165 1.00 52.32 233 LYS C N 1
ATOM 10367 C CA . LYS C 1 191 ? 7.312 62.341 32.860 1.00 55.79 233 LYS C CA 1
ATOM 10368 C C . LYS C 1 191 ? 6.969 63.425 31.851 1.00 54.57 233 LYS C C 1
ATOM 10369 O O . LYS C 1 191 ? 6.604 63.098 30.717 1.00 54.63 233 LYS C O 1
ATOM 10375 N N . GLU C 1 192 ? 7.079 64.700 32.222 1.00 51.81 234 GLU C N 1
ATOM 10376 C CA . GLU C 1 192 ? 6.944 65.768 31.241 1.00 54.27 234 GLU C CA 1
ATOM 10377 C C . GLU C 1 192 ? 8.071 65.676 30.220 1.00 50.96 234 GLU C C 1
ATOM 10378 O O . GLU C 1 192 ? 9.202 65.303 30.543 1.00 52.74 234 GLU C O 1
ATOM 10384 N N . PHE C 1 193 ? 7.751 66.022 28.972 1.00 46.74 235 PHE C N 1
ATOM 10385 C CA . PHE C 1 193 ? 8.658 65.725 27.866 1.00 51.54 235 PHE C CA 1
ATOM 10386 C C . PHE C 1 193 ? 9.990 66.460 27.983 1.00 54.95 235 PHE C C 1
ATOM 10387 O O . PHE C 1 193 ? 11.003 65.979 27.462 1.00 53.48 235 PHE C O 1
ATOM 10395 N N . ASN C 1 194 ? 10.019 67.618 28.644 1.00 48.90 236 ASN C N 1
ATOM 10396 C CA . ASN C 1 194 ? 11.285 68.318 28.830 1.00 49.42 236 ASN C CA 1
ATOM 10397 C C . ASN C 1 194 ? 12.162 67.665 29.886 1.00 47.85 236 ASN C C 1
ATOM 10398 O O . ASN C 1 194 ? 13.289 68.126 30.103 1.00 47.12 236 ASN C O 1
ATOM 10403 N N . VAL C 1 195 ? 11.664 66.633 30.562 1.00 47.86 237 VAL C N 1
ATOM 10404 C CA . VAL C 1 195 ? 12.430 65.886 31.546 1.00 46.57 237 VAL C CA 1
ATOM 10405 C C . VAL C 1 195 ? 12.646 64.444 31.106 1.00 49.05 237 VAL C C 1
ATOM 10406 O O . VAL C 1 195 ? 13.748 63.908 31.248 1.00 48.41 237 VAL C O 1
ATOM 10410 N N . LEU C 1 196 ? 11.610 63.819 30.538 1.00 46.92 238 LEU C N 1
ATOM 10411 C CA . LEU C 1 196 ? 11.618 62.379 30.294 1.00 48.91 238 LEU C CA 1
ATOM 10412 C C . LEU C 1 196 ? 12.645 61.987 29.237 1.00 50.83 238 LEU C C 1
ATOM 10413 O O . LEU C 1 196 ? 13.390 61.016 29.414 1.00 51.70 238 LEU C O 1
ATOM 10418 N N . VAL C 1 197 ? 12.693 62.723 28.125 1.00 46.84 239 VAL C N 1
ATOM 10419 C CA . VAL C 1 197 ? 13.575 62.334 27.031 1.00 47.36 239 VAL C CA 1
ATOM 10420 C C . VAL C 1 197 ? 15.037 62.477 27.439 1.00 49.12 239 VAL C C 1
ATOM 10421 O O . VAL C 1 197 ? 15.872 61.630 27.101 1.00 44.37 239 VAL C O 1
ATOM 10425 N N . HIS C 1 198 ? 15.370 63.533 28.186 1.00 43.40 240 HIS C N 1
ATOM 10426 C CA . HIS C 1 198 ? 16.725 63.656 28.723 1.00 49.02 240 HIS C CA 1
ATOM 10427 C C . HIS C 1 198 ? 17.067 62.480 29.625 1.00 45.00 240 HIS C C 1
ATOM 10428 O O . HIS C 1 198 ? 18.133 61.869 29.489 1.00 49.18 240 HIS C O 1
ATOM 10435 N N . ALA C 1 199 ? 16.175 62.163 30.568 1.00 45.33 241 ALA C N 1
ATOM 10436 C CA . ALA C 1 199 ? 16.440 61.092 31.522 1.00 48.63 241 ALA C CA 1
ATOM 10437 C C . ALA C 1 199 ? 16.648 59.757 30.822 1.00 44.75 241 ALA C C 1
ATOM 10438 O O . ALA C 1 199 ? 17.464 58.943 31.270 1.00 53.75 241 ALA C O 1
ATOM 10440 N N . LYS C 1 200 ? 15.940 59.520 29.716 1.00 40.66 242 LYS C N 1
ATOM 10441 C CA . LYS C 1 200 ? 16.116 58.277 28.976 1.00 47.73 242 LYS C CA 1
ATOM 10442 C C . LYS C 1 200 ? 17.448 58.219 28.233 1.00 48.34 242 LYS C C 1
ATOM 10443 O O . LYS C 1 200 ? 17.873 57.128 27.843 1.00 51.47 242 LYS C O 1
ATOM 10449 N N . HIS C 1 201 ? 18.120 59.355 28.033 1.00 48.79 243 HIS C N 1
ATOM 10450 C CA . HIS C 1 201 ? 19.359 59.390 27.267 1.00 46.96 243 HIS C CA 1
ATOM 10451 C C . HIS C 1 201 ? 20.571 59.859 28.052 1.00 44.18 243 HIS C C 1
ATOM 10452 O O . HIS C 1 201 ? 21.684 59.811 27.516 1.00 53.27 243 HIS C O 1
ATOM 10459 N N . LYS C 1 202 ? 20.398 60.303 29.296 1.00 42.60 244 LYS C N 1
ATOM 10460 C CA . LYS C 1 202 ? 21.466 61.043 29.961 1.00 51.89 244 LYS C CA 1
ATOM 10461 C C . LYS C 1 202 ? 22.683 60.173 30.268 1.00 57.46 244 LYS C C 1
ATOM 10462 O O . LYS C 1 202 ? 23.800 60.693 30.358 1.00 60.56 244 LYS C O 1
ATOM 10468 N N . ASP C 1 203 ? 22.504 58.865 30.425 1.00 50.88 245 ASP C N 1
ATOM 10469 C CA . ASP C 1 203 ? 23.634 58.030 30.816 1.00 59.67 245 ASP C CA 1
ATOM 10470 C C . ASP C 1 203 ? 23.982 57.022 29.730 1.00 58.41 245 ASP C C 1
ATOM 10471 O O . ASP C 1 203 ? 24.154 55.835 30.020 1.00 61.84 245 ASP C O 1
ATOM 10476 N N . LEU C 1 204 ? 24.095 57.478 28.484 1.00 57.06 246 LEU C N 1
ATOM 10477 C CA . LEU C 1 204 ? 24.361 56.606 27.348 1.00 56.03 246 LEU C CA 1
ATOM 10478 C C . LEU C 1 204 ? 25.658 57.014 26.665 1.00 56.77 246 LEU C C 1
ATOM 10479 O O . LEU C 1 204 ? 25.942 58.206 26.520 1.00 56.06 246 LEU C O 1
ATOM 10484 N N . THR C 1 205 ? 26.432 56.018 26.231 1.00 57.22 247 THR C N 1
ATOM 10485 C CA . THR C 1 205 ? 27.725 56.247 25.600 1.00 50.35 247 THR C CA 1
ATOM 10486 C C . THR C 1 205 ? 27.639 56.403 24.085 1.00 48.40 247 THR C C 1
ATOM 10487 O O . THR C 1 205 ? 28.679 56.560 23.437 1.00 56.05 247 THR C O 1
ATOM 10491 N N . LEU C 1 206 ? 26.442 56.363 23.507 1.00 47.59 248 LEU C N 1
ATOM 10492 C CA . LEU C 1 206 ? 26.307 56.489 22.061 1.00 48.35 248 LEU C CA 1
ATOM 10493 C C . LEU C 1 206 ? 26.838 57.840 21.588 1.00 51.07 248 LEU C C 1
ATOM 10494 O O . LEU C 1 206 ? 26.543 58.886 22.176 1.00 48.80 248 LEU C O 1
ATOM 10499 N N . GLY C 1 207 ? 27.624 57.806 20.507 1.00 53.66 249 GLY C N 1
ATOM 10500 C CA . GLY C 1 207 ? 28.444 58.955 20.144 1.00 50.37 249 GLY C CA 1
ATOM 10501 C C . GLY C 1 207 ? 27.653 60.226 19.889 1.00 49.34 249 GLY C C 1
ATOM 10502 O O . GLY C 1 207 ? 28.035 61.303 20.353 1.00 57.36 249 GLY C O 1
ATOM 10503 N N . SER C 1 208 ? 26.548 60.123 19.144 1.00 48.57 250 SER C N 1
ATOM 10504 C CA . SER C 1 208 ? 25.768 61.311 18.800 1.00 49.10 250 SER C CA 1
ATOM 10505 C C . SER C 1 208 ? 25.122 61.968 20.014 1.00 50.89 250 SER C C 1
ATOM 10506 O O . SER C 1 208 ? 24.857 63.174 19.977 1.00 51.75 250 SER C O 1
ATOM 10509 N N . LEU C 1 209 ? 24.866 61.215 21.083 1.00 51.26 251 LEU C N 1
ATOM 10510 C CA . LEU C 1 209 ? 24.284 61.798 22.287 1.00 52.36 251 LEU C CA 1
ATOM 10511 C C . LEU C 1 209 ? 25.268 62.639 23.088 1.00 54.04 251 LEU C C 1
ATOM 10512 O O . LEU C 1 209 ? 24.853 63.288 24.054 1.00 57.80 251 LEU C O 1
ATOM 10517 N N . GLU C 1 210 ? 26.553 62.637 22.723 1.00 52.48 252 GLU C N 1
ATOM 10518 C CA . GLU C 1 210 ? 27.526 63.486 23.401 1.00 59.23 252 GLU C CA 1
ATOM 10519 C C . GLU C 1 210 ? 27.271 64.962 23.147 1.00 59.45 252 GLU C C 1
ATOM 10520 O O . GLU C 1 210 ? 27.801 65.808 23.875 1.00 58.92 252 GLU C O 1
ATOM 10526 N N . SER C 1 211 ? 26.493 65.285 22.123 1.00 54.44 253 SER C N 1
ATOM 10527 C CA . SER C 1 211 ? 26.213 66.663 21.768 1.00 54.57 253 SER C CA 1
ATOM 10528 C C . SER C 1 211 ? 24.712 66.851 21.633 1.00 53.01 253 SER C C 1
ATOM 10529 O O . SER C 1 211 ? 24.004 65.970 21.135 1.00 53.60 253 SER C O 1
ATOM 10532 N N . CYS C 1 212 ? 24.235 68.013 22.074 1.00 52.31 254 CYS C N 1
ATOM 10533 C CA . CYS C 1 212 ? 22.820 68.334 21.974 1.00 47.89 254 CYS C CA 1
ATOM 10534 C C . CYS C 1 212 ? 22.326 68.422 20.537 1.00 52.63 254 CYS C C 1
ATOM 10535 O O . CYS C 1 212 ? 21.108 68.397 20.328 1.00 50.76 254 CYS C O 1
ATOM 10538 N N . GLN C 1 213 ? 23.228 68.514 19.552 1.00 52.95 255 GLN C N 1
ATOM 10539 C CA . GLN C 1 213 ? 22.804 68.645 18.160 1.00 53.61 255 GLN C CA 1
ATOM 10540 C C . GLN C 1 213 ? 22.061 67.411 17.673 1.00 54.68 255 GLN C C 1
ATOM 10541 O O . GLN C 1 213 ? 21.314 67.491 16.691 1.00 52.41 255 GLN C O 1
ATOM 10547 N N . SER C 1 214 ? 22.269 66.259 18.322 1.00 47.59 256 SER C N 1
ATOM 10548 C CA . SER C 1 214 ? 21.574 65.047 17.899 1.00 48.71 256 SER C CA 1
ATOM 10549 C C . SER C 1 214 ? 20.063 65.231 17.933 1.00 51.05 256 SER C C 1
ATOM 10550 O O . SER C 1 214 ? 19.349 64.673 17.091 1.00 48.21 256 SER C O 1
ATOM 10553 N N . CYS C 1 215 ? 19.560 66.028 18.879 1.00 45.50 257 CYS C N 1
ATOM 10554 C CA . CYS C 1 215 ? 18.140 66.323 18.965 1.00 46.19 257 CYS C CA 1
ATOM 10555 C C . CYS C 1 215 ? 17.799 67.785 18.722 1.00 54.67 257 CYS C C 1
ATOM 10556 O O . CYS C 1 215 ? 16.660 68.080 18.350 1.00 54.25 257 CYS C O 1
ATOM 10559 N N . HIS C 1 216 ? 18.745 68.701 18.917 1.00 48.42 258 HIS C N 1
ATOM 10560 C CA . HIS C 1 216 ? 18.499 70.137 18.796 1.00 51.82 258 HIS C CA 1
ATOM 10561 C C . HIS C 1 216 ? 19.289 70.686 17.619 1.00 52.99 258 HIS C C 1
ATOM 10562 O O . HIS C 1 216 ? 20.486 70.958 17.735 1.00 53.90 258 HIS C O 1
ATOM 10569 N N . ALA C 1 217 ? 18.607 70.858 16.491 1.00 56.33 259 ALA C N 1
ATOM 10570 C CA . ALA C 1 217 ? 19.229 71.408 15.300 1.00 61.78 259 ALA C CA 1
ATOM 10571 C C . ALA C 1 217 ? 18.178 72.179 14.522 1.00 61.14 259 ALA C C 1
ATOM 10572 O O . ALA C 1 217 ? 16.974 71.995 14.721 1.00 63.19 259 ALA C O 1
ATOM 10574 N N . ALA C 1 218 ? 18.649 73.057 13.640 1.00 62.33 260 ALA C N 1
ATOM 10575 C CA . ALA C 1 218 ? 17.742 73.828 12.802 1.00 62.90 260 ALA C CA 1
ATOM 10576 C C . ALA C 1 218 ? 16.868 72.894 11.973 1.00 62.30 260 ALA C C 1
ATOM 10577 O O . ALA C 1 218 ? 17.360 71.938 11.367 1.00 67.48 260 ALA C O 1
ATOM 10579 N N . ASN C 1 219 ? 15.564 73.162 11.970 1.00 65.47 261 ASN C N 1
ATOM 10580 C CA . ASN C 1 219 ? 14.611 72.366 11.211 1.00 63.66 261 ASN C CA 1
ATOM 10581 C C . ASN C 1 219 ? 13.363 73.206 10.977 1.00 65.75 261 ASN C C 1
ATOM 10582 O O . ASN C 1 219 ? 12.900 73.900 11.886 1.00 63.34 261 ASN C O 1
ATOM 10587 N N . ASP C 1 220 ? 12.828 73.134 9.753 1.00 68.59 262 ASP C N 1
ATOM 10588 C CA . ASP C 1 220 ? 11.685 73.965 9.386 1.00 66.90 262 ASP C CA 1
ATOM 10589 C C . ASP C 1 220 ? 10.451 73.633 10.214 1.00 70.08 262 ASP C C 1
ATOM 10590 O O . ASP C 1 220 ? 9.624 74.514 10.475 1.00 70.19 262 ASP C O 1
ATOM 10595 N N . ALA C 1 221 ? 10.304 72.378 10.631 1.00 70.53 263 ALA C N 1
ATOM 10596 C CA . ALA C 1 221 ? 9.199 71.995 11.496 1.00 61.16 263 ALA C CA 1
ATOM 10597 C C . ALA C 1 221 ? 9.382 72.462 12.933 1.00 63.57 263 ALA C C 1
ATOM 10598 O O . ALA C 1 221 ? 8.469 72.274 13.745 1.00 62.82 263 ALA C O 1
ATOM 10600 N N . ALA C 1 222 ? 10.524 73.064 13.268 1.00 62.62 264 ALA C N 1
ATOM 10601 C CA . ALA C 1 222 ? 10.843 73.453 14.642 1.00 62.64 264 ALA C CA 1
ATOM 10602 C C . ALA C 1 222 ? 11.279 74.911 14.681 1.00 64.07 264 ALA C C 1
ATOM 10603 O O . ALA C 1 222 ? 12.479 75.211 14.764 1.00 68.49 264 ALA C O 1
ATOM 10605 N N . PRO C 1 223 ? 10.329 75.848 14.631 1.00 64.71 265 PRO C N 1
ATOM 10606 C CA . PRO C 1 223 ? 10.698 77.268 14.748 1.00 62.57 265 PRO C CA 1
ATOM 10607 C C . PRO C 1 223 ? 11.382 77.614 16.058 1.00 60.41 265 PRO C C 1
ATOM 10608 O O . PRO C 1 223 ? 12.197 78.544 16.094 1.00 59.13 265 PRO C O 1
ATOM 10612 N N . ASP C 1 224 ? 11.076 76.898 17.138 1.00 58.90 266 ASP C N 1
ATOM 10613 C CA . ASP C 1 224 ? 11.582 77.224 18.463 1.00 57.81 266 ASP C CA 1
ATOM 10614 C C . ASP C 1 224 ? 12.788 76.380 18.861 1.00 57.45 266 ASP C C 1
ATOM 10615 O O . ASP C 1 224 ? 13.055 76.219 20.057 1.00 56.49 266 ASP C O 1
ATOM 10620 N N . TRP C 1 225 ? 13.534 75.854 17.884 1.00 56.51 267 TRP C N 1
ATOM 10621 C CA . TRP C 1 225 ? 14.612 74.925 18.205 1.00 56.38 267 TRP C CA 1
ATOM 10622 C C . TRP C 1 225 ? 15.718 75.590 19.015 1.00 56.77 267 TRP C C 1
ATOM 10623 O O . TRP C 1 225 ? 16.389 74.923 19.810 1.00 54.09 267 TRP C O 1
ATOM 10634 N N . GLY C 1 226 ? 15.911 76.896 18.849 1.00 56.08 268 GLY C N 1
ATOM 10635 C CA . GLY C 1 226 ? 16.907 77.604 19.629 1.00 52.96 268 GLY C CA 1
ATOM 10636 C C . GLY C 1 226 ? 16.662 77.641 21.123 1.00 53.32 268 GLY C C 1
ATOM 10637 O O . GLY C 1 226 ? 17.506 78.168 21.853 1.00 54.54 268 GLY C O 1
ATOM 10638 N N . ASN C 1 227 ? 15.543 77.094 21.606 1.00 48.68 269 ASN C N 1
ATOM 10639 C CA . ASN C 1 227 ? 15.255 77.131 23.035 1.00 49.93 269 ASN C CA 1
ATOM 10640 C C . ASN C 1 227 ? 16.211 76.273 23.852 1.00 52.45 269 ASN C C 1
ATOM 10641 O O . ASN C 1 227 ? 16.289 76.457 25.071 1.00 53.85 269 ASN C O 1
ATOM 10646 N N . TRP C 1 228 ? 16.937 75.345 23.215 1.00 50.30 270 TRP C N 1
ATOM 10647 C CA . TRP C 1 228 ? 17.744 74.382 23.962 1.00 50.43 270 TRP C CA 1
ATOM 10648 C C . TRP C 1 228 ? 18.855 75.055 24.757 1.00 54.02 270 TRP C C 1
ATOM 10649 O O . TRP C 1 228 ? 19.258 74.549 25.813 1.00 53.32 270 TRP C O 1
ATOM 10660 N N . SER C 1 229 ? 19.366 76.185 24.278 1.00 51.28 271 SER C N 1
ATOM 10661 C CA . SER C 1 229 ? 20.382 76.926 25.008 1.00 52.24 271 SER C CA 1
ATOM 10662 C C . SER C 1 229 ? 19.847 78.198 25.646 1.00 46.76 271 SER C C 1
ATOM 10663 O O . SER C 1 229 ? 20.610 78.906 26.307 1.00 50.88 271 SER C O 1
ATOM 10666 N N . ARG C 1 230 ? 18.554 78.496 25.491 1.00 51.27 272 ARG C N 1
ATOM 10667 C CA . ARG C 1 230 ? 18.010 79.788 25.886 1.00 49.88 272 ARG C CA 1
ATOM 10668 C C . ARG C 1 230 ? 16.991 79.743 27.018 1.00 52.08 272 ARG C C 1
ATOM 10669 O O . ARG C 1 230 ? 16.706 80.797 27.596 1.00 57.57 272 ARG C O 1
ATOM 10677 N N . ILE C 1 231 ? 16.437 78.582 27.356 1.00 51.08 273 ILE C N 1
ATOM 10678 C CA . ILE C 1 231 ? 15.429 78.519 28.416 1.00 49.22 273 ILE C CA 1
ATOM 10679 C C . ILE C 1 231 ? 15.892 77.568 29.516 1.00 52.97 273 ILE C C 1
ATOM 10680 O O . ILE C 1 231 ? 15.328 76.474 29.665 1.00 50.62 273 ILE C O 1
ATOM 10685 N N . PRO C 1 232 ? 16.900 77.932 30.309 1.00 52.62 274 PRO C N 1
ATOM 10686 C CA . PRO C 1 232 ? 17.332 77.039 31.391 1.00 49.88 274 PRO C CA 1
ATOM 10687 C C . PRO C 1 232 ? 16.309 76.998 32.515 1.00 49.08 274 PRO C C 1
ATOM 10688 O O . PRO C 1 232 ? 15.733 78.019 32.895 1.00 56.07 274 PRO C O 1
ATOM 10692 N N . THR C 1 233 ? 16.094 75.801 33.055 1.00 52.85 275 THR C N 1
ATOM 10693 C CA . THR C 1 233 ? 15.044 75.568 34.038 1.00 53.48 275 THR C CA 1
ATOM 10694 C C . THR C 1 233 ? 15.516 74.494 35.008 1.00 55.16 275 THR C C 1
ATOM 10695 O O . THR C 1 233 ? 16.242 73.577 34.614 1.00 54.73 275 THR C O 1
ATOM 10699 N N . ALA C 1 234 ? 15.128 74.628 36.282 1.00 54.87 276 ALA C N 1
ATOM 10700 C CA . ALA C 1 234 ? 15.507 73.627 37.278 1.00 54.66 276 ALA C CA 1
ATOM 10701 C C . ALA C 1 234 ? 15.051 72.233 36.862 1.00 55.15 276 ALA C C 1
ATOM 10702 O O . ALA C 1 234 ? 15.795 71.256 37.012 1.00 51.37 276 ALA C O 1
ATOM 10704 N N . ALA C 1 235 ? 13.836 72.127 36.321 1.00 48.07 277 ALA C N 1
ATOM 10705 C CA . ALA C 1 235 ? 13.311 70.829 35.915 1.00 51.78 277 ALA C CA 1
ATOM 10706 C C . ALA C 1 235 ? 14.016 70.314 34.668 1.00 50.52 277 ALA C C 1
ATOM 10707 O O . ALA C 1 235 ? 14.412 69.144 34.606 1.00 53.53 277 ALA C O 1
ATOM 10709 N N . THR C 1 236 ? 14.175 71.172 33.657 1.00 54.11 278 THR C N 1
ATOM 10710 C CA . THR C 1 236 ? 14.784 70.734 32.404 1.00 45.99 278 THR C CA 1
ATOM 10711 C C . THR C 1 236 ? 16.264 70.422 32.587 1.00 50.12 278 THR C C 1
ATOM 10712 O O . THR C 1 236 ? 16.723 69.326 32.245 1.00 51.65 278 THR C O 1
ATOM 10716 N N . CYS C 1 237 ? 17.032 71.377 33.120 1.00 50.23 279 CYS C N 1
ATOM 10717 C CA . CYS C 1 237 ? 18.464 71.151 33.301 1.00 51.11 279 CYS C CA 1
ATOM 10718 C C . CYS C 1 237 ? 18.723 70.048 34.319 1.00 53.06 279 CYS C C 1
ATOM 10719 O O . CYS C 1 237 ? 19.666 69.261 34.165 1.00 52.11 279 CYS C O 1
ATOM 10722 N N . GLY C 1 238 ? 17.894 69.967 35.360 1.00 51.53 280 GLY C N 1
ATOM 10723 C CA . GLY C 1 238 ? 18.045 68.922 36.356 1.00 51.04 280 GLY C CA 1
ATOM 10724 C C . GLY C 1 238 ? 17.685 67.534 35.873 1.00 53.16 280 GLY C C 1
ATOM 10725 O O . GLY C 1 238 ? 17.979 66.563 36.577 1.00 53.67 280 GLY C O 1
ATOM 10726 N N . SER C 1 239 ? 17.060 67.416 34.697 1.00 51.51 281 SER C N 1
ATOM 10727 C CA . SER C 1 239 ? 16.704 66.099 34.179 1.00 49.49 281 SER C CA 1
ATOM 10728 C C . SER C 1 239 ? 17.948 65.273 33.879 1.00 54.44 281 SER C C 1
ATOM 10729 O O . SER C 1 239 ? 17.961 64.055 34.095 1.00 50.37 281 SER C O 1
ATOM 10732 N N . CYS C 1 240 ? 19.002 65.914 33.372 1.00 51.62 282 CYS C N 1
ATOM 10733 C CA . CYS C 1 240 ? 20.299 65.260 33.240 1.00 51.43 282 CYS C CA 1
ATOM 10734 C C . CYS C 1 240 ? 21.153 65.440 34.489 1.00 52.01 282 CYS C C 1
ATOM 10735 O O . CYS C 1 240 ? 21.891 64.526 34.874 1.00 55.56 282 CYS C O 1
ATOM 10738 N N . HIS C 1 241 ? 21.067 66.601 35.135 1.00 50.35 283 HIS C N 1
ATOM 10739 C CA . HIS C 1 241 ? 21.761 66.834 36.402 1.00 52.55 283 HIS C CA 1
ATOM 10740 C C . HIS C 1 241 ? 20.866 66.428 37.573 1.00 57.60 283 HIS C C 1
ATOM 10741 O O . HIS C 1 241 ? 20.483 67.232 38.423 1.00 57.59 283 HIS C O 1
ATOM 10748 N N . SER C 1 242 ? 20.547 65.133 37.595 1.00 57.99 284 SER C N 1
ATOM 10749 C CA . SER C 1 242 ? 19.598 64.568 38.545 1.00 60.31 284 SER C CA 1
ATOM 10750 C C . SER C 1 242 ? 20.066 64.650 39.993 1.00 63.05 284 SER C C 1
ATOM 10751 O O . SER C 1 242 ? 19.239 64.487 40.896 1.00 63.69 284 SER C O 1
ATOM 10754 N N . THR C 1 243 ? 21.353 64.899 40.239 1.00 59.75 285 THR C N 1
ATOM 10755 C CA . THR C 1 243 ? 21.876 64.964 41.598 1.00 59.11 285 THR C CA 1
ATOM 10756 C C . THR C 1 243 ? 21.785 66.356 42.209 1.00 63.86 285 THR C C 1
ATOM 10757 O O . THR C 1 243 ? 22.171 66.530 43.369 1.00 69.12 285 THR C O 1
ATOM 10761 N N . VAL C 1 244 ? 21.293 67.344 41.468 1.00 61.94 286 VAL C N 1
ATOM 10762 C CA . VAL C 1 244 ? 21.194 68.712 41.965 1.00 63.47 286 VAL C CA 1
ATOM 10763 C C . VAL C 1 244 ? 19.817 68.918 42.577 1.00 64.00 286 VAL C C 1
ATOM 10764 O O . VAL C 1 244 ? 18.798 68.570 41.970 1.00 67.13 286 VAL C O 1
ATOM 10768 N N . ASP C 1 245 ? 19.787 69.487 43.779 1.00 67.26 287 ASP C N 1
ATOM 10769 C CA . ASP C 1 245 ? 18.554 69.937 44.420 1.00 70.91 287 ASP C CA 1
ATOM 10770 C C . ASP C 1 245 ? 18.648 71.454 44.547 1.00 68.35 287 ASP C C 1
ATOM 10771 O O . ASP C 1 245 ? 19.297 71.970 45.462 1.00 73.50 287 ASP C O 1
ATOM 10776 N N . PHE C 1 246 ? 17.998 72.163 43.620 1.00 63.17 288 PHE C N 1
ATOM 10777 C CA . PHE C 1 246 ? 18.054 73.621 43.624 1.00 66.65 288 PHE C CA 1
ATOM 10778 C C . PHE C 1 246 ? 17.308 74.206 44.817 1.00 74.05 288 PHE C C 1
ATOM 10779 O O . PHE C 1 246 ? 17.736 75.217 45.388 1.00 71.29 288 PHE C O 1
ATOM 10787 N N . ALA C 1 247 ? 16.189 73.587 45.204 1.00 70.96 289 ALA C N 1
ATOM 10788 C CA . ALA C 1 247 ? 15.419 74.090 46.338 1.00 71.49 289 ALA C CA 1
ATOM 10789 C C . ALA C 1 247 ? 16.207 73.975 47.636 1.00 73.45 289 ALA C C 1
ATOM 10790 O O . ALA C 1 247 ? 16.153 74.871 48.484 1.00 77.71 289 ALA C O 1
ATOM 10792 N N . ALA C 1 248 ? 16.948 72.881 47.808 1.00 73.55 290 ALA C N 1
ATOM 10793 C CA . ALA C 1 248 ? 17.719 72.656 49.023 1.00 72.97 290 ALA C CA 1
ATOM 10794 C C . ALA C 1 248 ? 19.158 73.144 48.922 1.00 77.21 290 ALA C C 1
ATOM 10795 O O . ALA C 1 248 ? 19.864 73.157 49.937 1.00 76.51 290 ALA C O 1
ATOM 10797 N N . GLY C 1 249 ? 19.612 73.537 47.738 1.00 75.93 291 GLY C N 1
ATOM 10798 C CA . GLY C 1 249 ? 20.985 73.981 47.587 1.00 68.84 291 GLY C CA 1
ATOM 10799 C C . GLY C 1 249 ? 22.012 72.872 47.665 1.00 68.90 291 GLY C C 1
ATOM 10800 O O . GLY C 1 249 ? 23.111 73.088 48.191 1.00 74.92 291 GLY C O 1
ATOM 10801 N N . LYS C 1 250 ? 21.685 71.687 47.156 1.00 70.74 292 LYS C N 1
ATOM 10802 C CA . LYS C 1 250 ? 22.611 70.562 47.126 1.00 72.43 292 LYS C CA 1
ATOM 10803 C C . LYS C 1 250 ? 23.169 70.419 45.714 1.00 69.90 292 LYS C C 1
ATOM 10804 O O . LYS C 1 250 ? 22.406 70.260 44.754 1.00 66.40 292 LYS C O 1
ATOM 10810 N N . GLY C 1 251 ? 24.496 70.470 45.594 1.00 67.87 293 GLY C N 1
ATOM 10811 C CA . GLY C 1 251 ? 25.151 70.448 44.302 1.00 65.54 293 GLY C CA 1
ATOM 10812 C C . GLY C 1 251 ? 25.111 71.757 43.546 1.00 66.63 293 GLY C C 1
ATOM 10813 O O . GLY C 1 251 ? 25.531 71.796 42.384 1.00 66.05 293 GLY C O 1
ATOM 10814 N N . HIS C 1 252 ? 24.637 72.830 44.177 1.00 65.18 294 HIS C N 1
ATOM 10815 C CA . HIS C 1 252 ? 24.401 74.123 43.549 1.00 60.14 294 HIS C CA 1
ATOM 10816 C C . HIS C 1 252 ? 23.953 75.080 44.643 1.00 62.40 294 HIS C C 1
ATOM 10817 O O . HIS C 1 252 ? 23.491 74.651 45.704 1.00 66.78 294 HIS C O 1
ATOM 10824 N N . SER C 1 253 ? 24.106 76.376 44.385 1.00 62.46 295 SER C N 1
ATOM 10825 C CA . SER C 1 253 ? 23.520 77.376 45.267 1.00 63.43 295 SER C CA 1
ATOM 10826 C C . SER C 1 253 ? 21.999 77.306 45.197 1.00 68.26 295 SER C C 1
ATOM 10827 O O . SER C 1 253 ? 21.417 76.979 44.158 1.00 63.95 295 SER C O 1
ATOM 10830 N N . GLN C 1 254 ? 21.354 77.616 46.319 1.00 67.10 296 GLN C N 1
ATOM 10831 C CA . GLN C 1 254 ? 19.906 77.483 46.400 1.00 66.85 296 GLN C CA 1
ATOM 10832 C C . GLN C 1 254 ? 19.215 78.415 45.413 1.00 68.02 296 GLN C C 1
ATOM 10833 O O . GLN C 1 254 ? 19.609 79.571 45.239 1.00 67.31 296 GLN C O 1
ATOM 10839 N N . GLN C 1 255 ? 18.184 77.894 44.753 1.00 68.90 297 GLN C N 1
ATOM 10840 C CA . GLN C 1 255 ? 17.384 78.663 43.803 1.00 66.91 297 GLN C CA 1
ATOM 10841 C C . GLN C 1 255 ? 15.937 78.219 43.956 1.00 70.16 297 GLN C C 1
ATOM 10842 O O . GLN C 1 255 ? 15.594 77.086 43.602 1.00 68.15 297 GLN C O 1
ATOM 10848 N N . LEU C 1 256 ? 15.090 79.107 44.477 1.00 74.83 298 LEU C N 1
ATOM 10849 C CA . LEU C 1 256 ? 13.702 78.760 44.753 1.00 73.91 298 LEU C CA 1
ATOM 10850 C C . LEU C 1 256 ? 12.810 78.816 43.519 1.00 67.01 298 LEU C C 1
ATOM 10851 O O . LEU C 1 256 ? 11.646 78.411 43.602 1.00 71.25 298 LEU C O 1
ATOM 10856 N N . ASP C 1 257 ? 13.317 79.300 42.389 1.00 64.21 299 ASP C N 1
ATOM 10857 C CA . ASP C 1 257 ? 12.537 79.372 41.156 1.00 65.67 299 ASP C CA 1
ATOM 10858 C C . ASP C 1 257 ? 13.508 79.419 39.977 1.00 61.53 299 ASP C C 1
ATOM 10859 O O . ASP C 1 257 ? 14.701 79.129 40.133 1.00 65.50 299 ASP C O 1
ATOM 10864 N N . ASN C 1 258 ? 13.002 79.793 38.801 1.00 54.87 300 ASN C N 1
ATOM 10865 C CA . ASN C 1 258 ? 13.812 79.887 37.592 1.00 57.39 300 ASN C CA 1
ATOM 10866 C C . ASN C 1 258 ? 14.040 81.329 37.157 1.00 56.53 300 ASN C C 1
ATOM 10867 O O . ASN C 1 258 ? 14.333 81.578 35.983 1.00 53.97 300 ASN C O 1
ATOM 10872 N N . SER C 1 259 ? 13.913 82.286 38.077 1.00 58.08 301 SER C N 1
ATOM 10873 C CA . SER C 1 259 ? 13.972 83.690 37.685 1.00 59.89 301 SER C CA 1
ATOM 10874 C C . SER C 1 259 ? 15.377 84.115 37.276 1.00 55.96 301 SER C C 1
ATOM 10875 O O . SER C 1 259 ? 15.527 85.005 36.433 1.00 59.20 301 SER C O 1
ATOM 10878 N N . ASN C 1 260 ? 16.412 83.493 37.839 1.00 59.71 302 ASN C N 1
ATOM 10879 C CA . ASN C 1 260 ? 17.783 83.947 37.640 1.00 61.62 302 ASN C CA 1
ATOM 10880 C C . ASN C 1 260 ? 18.636 83.013 36.787 1.00 60.06 302 ASN C C 1
ATOM 10881 O O . ASN C 1 260 ? 19.805 83.334 36.545 1.00 55.95 302 ASN C O 1
ATOM 10886 N N . CYS C 1 261 ? 18.089 81.882 36.319 1.00 56.57 303 CYS C N 1
ATOM 10887 C CA . CYS C 1 261 ? 18.887 80.902 35.578 1.00 54.51 303 CYS C CA 1
ATOM 10888 C C . CYS C 1 261 ? 19.580 81.529 34.376 1.00 50.14 303 CYS C C 1
ATOM 10889 O O . CYS C 1 261 ? 20.786 81.344 34.174 1.00 52.71 303 CYS C O 1
ATOM 10892 N N . ILE C 1 262 ? 18.821 82.247 33.542 1.00 55.03 304 ILE C N 1
ATOM 10893 C CA . ILE C 1 262 ? 19.376 82.785 32.306 1.00 50.58 304 ILE C CA 1
ATOM 10894 C C . ILE C 1 262 ? 20.398 83.882 32.579 1.00 55.85 304 ILE C C 1
ATOM 10895 O O . ILE C 1 262 ? 21.223 84.187 31.708 1.00 55.95 304 ILE C O 1
ATOM 10900 N N . ALA C 1 263 ? 20.386 84.465 33.782 1.00 55.98 305 ALA C N 1
ATOM 10901 C CA . ALA C 1 263 ? 21.320 85.542 34.098 1.00 57.21 305 ALA C CA 1
ATOM 10902 C C . ALA C 1 263 ? 22.749 85.027 34.196 1.00 59.89 305 ALA C C 1
ATOM 10903 O O . ALA C 1 263 ? 23.689 85.695 33.747 1.00 61.45 305 ALA C O 1
ATOM 10905 N N . CYS C 1 264 ? 22.935 83.851 34.797 1.00 58.94 306 CYS C N 1
ATOM 10906 C CA . CYS C 1 264 ? 24.249 83.226 34.879 1.00 56.63 306 CYS C CA 1
ATOM 10907 C C . CYS C 1 264 ? 24.532 82.331 33.674 1.00 57.50 306 CYS C C 1
ATOM 10908 O O . CYS C 1 264 ? 25.641 82.359 33.128 1.00 55.41 306 CYS C O 1
ATOM 10911 N N . HIS C 1 265 ? 23.546 81.549 33.231 1.00 57.64 307 HIS C N 1
ATOM 10912 C CA . HIS C 1 265 ? 23.738 80.606 32.128 1.00 55.54 307 HIS C CA 1
ATOM 10913 C C . HIS C 1 265 ? 23.235 81.233 30.833 1.00 52.69 307 HIS C C 1
ATOM 10914 O O . HIS C 1 265 ? 22.145 80.940 30.345 1.00 53.58 307 HIS C O 1
ATOM 10921 N N . ASN C 1 266 ? 24.062 82.107 30.268 1.00 55.46 308 ASN C N 1
ATOM 10922 C CA . ASN C 1 266 ? 23.737 82.708 28.988 1.00 50.00 308 ASN C CA 1
ATOM 10923 C C . ASN C 1 266 ? 23.792 81.654 27.889 1.00 52.20 308 ASN C C 1
ATOM 10924 O O . ASN C 1 266 ? 24.399 80.591 28.037 1.00 53.62 308 ASN C O 1
ATOM 10929 N N . SER C 1 267 ? 23.142 81.971 26.769 1.00 51.17 309 SER C N 1
ATOM 10930 C CA . SER C 1 267 ? 22.976 80.991 25.703 1.00 50.10 309 SER C CA 1
ATOM 10931 C C . SER C 1 267 ? 24.320 80.511 25.161 1.00 55.18 309 SER C C 1
ATOM 10932 O O . SER C 1 267 ? 24.477 79.328 24.835 1.00 56.42 309 SER C O 1
ATOM 10935 N N . ASP C 1 268 ? 25.307 81.408 25.071 1.00 56.33 310 ASP C N 1
ATOM 10936 C CA . ASP C 1 268 ? 26.591 81.039 24.480 1.00 56.35 310 ASP C CA 1
ATOM 10937 C C . ASP C 1 268 ? 27.339 80.043 25.357 1.00 53.37 310 ASP C C 1
ATOM 10938 O O . ASP C 1 268 ? 27.891 79.056 24.858 1.00 53.18 310 ASP C O 1
ATOM 10943 N N . TRP C 1 269 ? 27.375 80.288 26.668 1.00 49.21 311 TRP C N 1
ATOM 10944 C CA . TRP C 1 269 ? 28.031 79.356 27.580 1.00 50.15 311 TRP C CA 1
ATOM 10945 C C . TRP C 1 269 ? 27.371 77.981 27.525 1.00 51.89 311 TRP C C 1
ATOM 10946 O O . TRP C 1 269 ? 28.046 76.958 27.358 1.00 47.74 311 TRP C O 1
ATOM 10957 N N . THR C 1 270 ? 26.041 77.942 27.633 1.00 49.56 312 THR C N 1
ATOM 10958 C CA . THR C 1 270 ? 25.334 76.666 27.623 1.00 49.72 312 THR C CA 1
ATOM 10959 C C . THR C 1 270 ? 25.595 75.893 26.335 1.00 52.93 312 THR C C 1
ATOM 10960 O O . THR C 1 270 ? 25.773 74.669 26.361 1.00 49.01 312 THR C O 1
ATOM 10964 N N . ALA C 1 271 ? 25.643 76.593 25.201 1.00 46.32 313 ALA C N 1
ATOM 10965 C CA . ALA C 1 271 ? 25.847 75.918 23.924 1.00 50.65 313 ALA C CA 1
ATOM 10966 C C . ALA C 1 271 ? 27.283 75.430 23.768 1.00 57.89 313 ALA C C 1
ATOM 10967 O O . ALA C 1 271 ? 27.521 74.351 23.210 1.00 58.59 313 ALA C O 1
ATOM 10969 N N . GLU C 1 272 ? 28.256 76.210 24.238 1.00 56.25 314 GLU C N 1
ATOM 10970 C CA . GLU C 1 272 ? 29.645 75.861 23.963 1.00 59.02 314 GLU C CA 1
ATOM 10971 C C . GLU C 1 272 ? 30.150 74.785 24.911 1.00 53.10 314 GLU C C 1
ATOM 10972 O O . GLU C 1 272 ? 30.913 73.904 24.502 1.00 53.22 314 GLU C O 1
ATOM 10978 N N . LEU C 1 273 ? 29.741 74.834 26.176 1.00 49.43 315 LEU C N 1
ATOM 10979 C CA . LEU C 1 273 ? 30.189 73.809 27.107 1.00 54.10 315 LEU C CA 1
ATOM 10980 C C . LEU C 1 273 ? 29.613 72.437 26.772 1.00 51.38 315 LEU C C 1
ATOM 10981 O O . LEU C 1 273 ? 30.227 71.425 27.120 1.00 51.87 315 LEU C O 1
ATOM 10986 N N . HIS C 1 274 ? 28.467 72.383 26.089 1.00 51.16 316 HIS C N 1
ATOM 10987 C CA . HIS C 1 274 ? 27.808 71.123 25.767 1.00 50.07 316 HIS C CA 1
ATOM 10988 C C . HIS C 1 274 ? 28.146 70.607 24.380 1.00 54.43 316 HIS C C 1
ATOM 10989 O O . HIS C 1 274 ? 28.169 69.390 24.171 1.00 51.04 316 HIS C O 1
ATOM 10996 N N . THR C 1 275 ? 28.376 71.503 23.421 1.00 51.10 317 THR C N 1
ATOM 10997 C CA . THR C 1 275 ? 28.592 71.120 22.035 1.00 52.46 317 THR C CA 1
ATOM 10998 C C . THR C 1 275 ? 29.959 71.534 21.515 1.00 54.72 317 THR C C 1
ATOM 10999 O O . THR C 1 275 ? 30.274 71.251 20.353 1.00 55.13 317 THR C O 1
ATOM 11003 N N . GLY C 1 276 ? 30.782 72.180 22.345 1.00 50.85 318 GLY C N 1
ATOM 11004 C CA . GLY C 1 276 ? 32.044 72.712 21.860 1.00 50.87 318 GLY C CA 1
ATOM 11005 C C . GLY C 1 276 ? 33.084 71.640 21.600 1.00 55.17 318 GLY C C 1
ATOM 11006 O O . GLY C 1 276 ? 33.832 71.718 20.622 1.00 56.66 318 GLY C O 1
ATOM 11007 N N . LYS C 1 277 ? 33.155 70.632 22.476 1.00 54.21 319 LYS C N 1
ATOM 11008 C CA . LYS C 1 277 ? 34.099 69.535 22.273 1.00 53.96 319 LYS C CA 1
ATOM 11009 C C . LYS C 1 277 ? 33.871 68.853 20.928 1.00 56.30 319 LYS C C 1
ATOM 11010 O O . LYS C 1 277 ? 34.831 68.465 20.250 1.00 60.50 319 LYS C O 1
ATOM 11016 N N . THR C 1 278 ? 32.606 68.707 20.522 1.00 52.48 320 THR C N 1
ATOM 11017 C CA . THR C 1 278 ? 32.303 68.116 19.221 1.00 51.22 320 THR C CA 1
ATOM 11018 C C . THR C 1 278 ? 32.747 69.029 18.084 1.00 54.13 320 THR C C 1
ATOM 11019 O O . THR C 1 278 ? 33.283 68.555 17.074 1.00 58.53 320 THR C O 1
ATOM 11023 N N . ALA C 1 279 ? 32.530 70.339 18.225 1.00 53.14 321 ALA C N 1
ATOM 11024 C CA . ALA C 1 279 ? 32.962 71.276 17.192 1.00 57.45 321 ALA C CA 1
ATOM 11025 C C . ALA C 1 279 ? 34.480 71.339 17.105 1.00 56.71 321 ALA C C 1
ATOM 11026 O O . ALA C 1 279 ? 35.038 71.464 16.008 1.00 56.01 321 ALA C O 1
ATOM 11028 N N . ASP C 1 280 ? 35.164 71.262 18.250 1.00 50.70 322 ASP C N 1
ATOM 11029 C CA . ASP C 1 280 ? 36.622 71.202 18.238 1.00 57.61 322 ASP C CA 1
ATOM 11030 C C . ASP C 1 280 ? 37.114 69.970 17.486 1.00 58.08 322 ASP C C 1
ATOM 11031 O O . ASP C 1 280 ? 38.056 70.057 16.690 1.00 58.19 322 ASP C O 1
ATOM 11036 N N . LYS C 1 281 ? 36.482 68.815 17.719 1.00 52.55 323 LYS C N 1
ATOM 11037 C CA . LYS C 1 281 ? 36.895 67.591 17.036 1.00 55.14 323 LYS C CA 1
ATOM 11038 C C . LYS C 1 281 ? 36.755 67.728 15.526 1.00 54.93 323 LYS C C 1
ATOM 11039 O O . LYS C 1 281 ? 37.639 67.307 14.771 1.00 52.28 323 LYS C O 1
ATOM 11045 N N . LYS C 1 282 ? 35.650 68.319 15.066 1.00 55.43 324 LYS C N 1
ATOM 11046 C CA . LYS C 1 282 ? 35.454 68.495 13.633 1.00 55.44 324 LYS C CA 1
ATOM 11047 C C . LYS C 1 282 ? 36.497 69.434 13.041 1.00 59.65 324 LYS C C 1
ATOM 11048 O O . LYS C 1 282 ? 36.907 69.259 11.887 1.00 53.16 324 LYS C O 1
ATOM 11054 N N . ALA C 1 283 ? 36.946 70.426 13.816 1.00 54.84 325 ALA C N 1
ATOM 11055 C CA . ALA C 1 283 ? 37.915 71.385 13.298 1.00 56.01 325 ALA C CA 1
ATOM 11056 C C . ALA C 1 283 ? 39.302 70.770 13.169 1.00 57.77 325 ALA C C 1
ATOM 11057 O O . ALA C 1 283 ? 40.052 71.125 12.251 1.00 57.87 325 ALA C O 1
ATOM 11059 N N . VAL C 1 284 ? 39.659 69.845 14.062 1.00 54.51 326 VAL C N 1
ATOM 11060 C CA . VAL C 1 284 ? 40.970 69.209 13.988 1.00 50.54 326 VAL C CA 1
ATOM 11061 C C . VAL C 1 284 ? 41.015 68.180 12.865 1.00 52.53 326 VAL C C 1
ATOM 11062 O O . VAL C 1 284 ? 41.983 68.127 12.099 1.00 58.33 326 VAL C O 1
ATOM 11066 N N . ILE C 1 285 ? 39.968 67.357 12.741 1.00 53.34 327 ILE C N 1
ATOM 11067 C CA . ILE C 1 285 ? 39.960 66.268 11.764 1.00 54.54 327 ILE C CA 1
ATOM 11068 C C . ILE C 1 285 ? 40.110 66.795 10.342 1.00 57.24 327 ILE C C 1
ATOM 11069 O O . ILE C 1 285 ? 40.739 66.148 9.495 1.00 59.51 327 ILE C O 1
ATOM 11074 N N . ALA C 1 286 ? 39.548 67.970 10.055 1.00 54.97 328 ALA C N 1
ATOM 11075 C CA . ALA C 1 286 ? 39.591 68.526 8.708 1.00 60.33 328 ALA C CA 1
ATOM 11076 C C . ALA C 1 286 ? 40.970 69.043 8.312 1.00 55.16 328 ALA C C 1
ATOM 11077 O O . ALA C 1 286 ? 41.190 69.311 7.126 1.00 56.72 328 ALA C O 1
ATOM 11079 N N . GLN C 1 287 ? 41.903 69.166 9.257 1.00 53.85 329 GLN C N 1
ATOM 11080 C CA . GLN C 1 287 ? 43.181 69.807 8.975 1.00 54.27 329 GLN C CA 1
ATOM 11081 C C . GLN C 1 287 ? 44.185 68.911 8.256 1.00 59.02 329 GLN C C 1
ATOM 11082 O O . GLN C 1 287 ? 45.135 69.438 7.668 1.00 61.26 329 GLN C O 1
ATOM 11088 N N . LEU C 1 288 ? 44.013 67.589 8.278 1.00 57.57 330 LEU C N 1
ATOM 11089 C CA . LEU C 1 288 ? 44.986 66.699 7.657 1.00 51.27 330 LEU C CA 1
ATOM 11090 C C . LEU C 1 288 ? 44.284 65.609 6.858 1.00 57.14 330 LEU C C 1
ATOM 11091 O O . LEU C 1 288 ? 43.130 65.256 7.115 1.00 60.66 330 LEU C O 1
ATOM 11096 N N . GLY C 1 289 ? 45.012 65.079 5.874 1.00 58.70 331 GLY C N 1
ATOM 11097 C CA . GLY C 1 289 ? 44.576 63.928 5.114 1.00 53.68 331 GLY C CA 1
ATOM 11098 C C . GLY C 1 289 ? 45.722 62.947 4.955 1.00 53.51 331 GLY C C 1
ATOM 11099 O O . GLY C 1 289 ? 46.834 63.186 5.430 1.00 53.68 331 GLY C O 1
ATOM 11100 N N . MET C 1 290 ? 45.433 61.839 4.278 1.00 52.13 332 MET C N 1
ATOM 11101 C CA . MET C 1 290 ? 46.418 60.784 4.097 1.00 52.66 332 MET C CA 1
ATOM 11102 C C . MET C 1 290 ? 46.229 60.116 2.747 1.00 51.24 332 MET C C 1
ATOM 11103 O O . MET C 1 290 ? 45.103 59.830 2.330 1.00 54.18 332 MET C O 1
ATOM 11108 N N . GLN C 1 291 ? 47.345 59.873 2.072 1.00 52.15 333 GLN C N 1
ATOM 11109 C CA . GLN C 1 291 ? 47.375 59.131 0.824 1.00 52.90 333 GLN C CA 1
ATOM 11110 C C . GLN C 1 291 ? 48.475 58.092 0.945 1.00 51.44 333 GLN C C 1
ATOM 11111 O O . GLN C 1 291 ? 49.600 58.421 1.331 1.00 55.16 333 GLN C O 1
ATOM 11117 N N . ALA C 1 292 ? 48.152 56.841 0.643 1.00 47.12 334 ALA C N 1
ATOM 11118 C CA . ALA C 1 292 ? 49.101 55.757 0.812 1.00 47.39 334 ALA C CA 1
ATOM 11119 C C . ALA C 1 292 ? 49.114 54.872 -0.423 1.00 53.34 334 ALA C C 1
ATOM 11120 O O . ALA C 1 292 ? 48.090 54.682 -1.086 1.00 50.82 334 ALA C O 1
ATOM 11122 N N . THR C 1 293 ? 50.292 54.335 -0.725 1.00 48.23 335 THR C N 1
ATOM 11123 C CA . THR C 1 293 ? 50.470 53.393 -1.816 1.00 49.98 335 THR C CA 1
ATOM 11124 C C . THR C 1 293 ? 51.100 52.115 -1.284 1.00 50.92 335 THR C C 1
ATOM 11125 O O . THR C 1 293 ? 51.875 52.131 -0.322 1.00 47.76 335 THR C O 1
ATOM 11129 N N . LEU C 1 294 ? 50.762 51.004 -1.929 1.00 51.73 336 LEU C N 1
ATOM 11130 C CA . LEU C 1 294 ? 51.269 49.694 -1.547 1.00 48.08 336 LEU C CA 1
ATOM 11131 C C . LEU C 1 294 ? 51.596 48.939 -2.822 1.00 53.66 336 LEU C C 1
ATOM 11132 O O . LEU C 1 294 ? 50.718 48.742 -3.667 1.00 53.89 336 LEU C O 1
ATOM 11137 N N . VAL C 1 295 ? 52.857 48.543 -2.983 1.00 53.33 337 VAL C N 1
ATOM 11138 C CA . VAL C 1 295 ? 53.280 47.796 -4.160 1.00 52.98 337 VAL C CA 1
ATOM 11139 C C . VAL C 1 295 ? 53.971 46.520 -3.699 1.00 48.91 337 VAL C C 1
ATOM 11140 O O . VAL C 1 295 ? 54.822 46.552 -2.802 1.00 52.36 337 VAL C O 1
ATOM 11144 N N . GLY C 1 296 ? 53.565 45.394 -4.275 1.00 45.71 338 GLY C N 1
ATOM 11145 C CA . GLY C 1 296 ? 54.210 44.142 -3.964 1.00 50.51 338 GLY C CA 1
ATOM 11146 C C . GLY C 1 296 ? 55.523 43.982 -4.701 1.00 52.80 338 GLY C C 1
ATOM 11147 O O . GLY C 1 296 ? 55.780 44.630 -5.715 1.00 54.74 338 GLY C O 1
ATOM 11148 N N . GLN C 1 297 ? 56.364 43.100 -4.172 1.00 54.30 339 GLN C N 1
ATOM 11149 C CA . GLN C 1 297 ? 57.691 42.842 -4.710 1.00 54.46 339 GLN C CA 1
ATOM 11150 C C . GLN C 1 297 ? 57.829 41.367 -5.062 1.00 56.71 339 GLN C C 1
ATOM 11151 O O . GLN C 1 297 ? 57.007 40.531 -4.675 1.00 53.43 339 GLN C O 1
ATOM 11157 N N . THR C 1 298 ? 58.896 41.055 -5.805 1.00 52.57 340 THR C N 1
ATOM 11158 C CA . THR C 1 298 ? 59.105 39.684 -6.260 1.00 52.70 340 THR C CA 1
ATOM 11159 C C . THR C 1 298 ? 59.439 38.745 -5.104 1.00 54.06 340 THR C C 1
ATOM 11160 O O . THR C 1 298 ? 59.161 37.543 -5.188 1.00 58.27 340 THR C O 1
ATOM 11164 N N . ASP C 1 299 ? 60.022 39.266 -4.021 1.00 51.82 341 ASP C N 1
ATOM 11165 C CA . ASP C 1 299 ? 60.360 38.466 -2.849 1.00 56.43 341 ASP C CA 1
ATOM 11166 C C . ASP C 1 299 ? 59.217 38.377 -1.836 1.00 55.11 341 ASP C C 1
ATOM 11167 O O . ASP C 1 299 ? 59.457 38.003 -0.682 1.00 52.10 341 ASP C O 1
ATOM 11172 N N . ASP C 1 300 ? 57.993 38.717 -2.243 1.00 54.56 342 ASP C N 1
ATOM 11173 C CA . ASP C 1 300 ? 56.748 38.670 -1.469 1.00 53.05 342 ASP C CA 1
ATOM 11174 C C . ASP C 1 300 ? 56.629 39.819 -0.470 1.00 49.83 342 ASP C C 1
ATOM 11175 O O . ASP C 1 300 ? 55.594 39.927 0.190 1.00 53.93 342 ASP C O 1
ATOM 11180 N N . THR C 1 301 ? 57.634 40.677 -0.333 1.00 50.61 343 THR C N 1
ATOM 11181 C CA . THR C 1 301 ? 57.474 41.839 0.524 1.00 47.73 343 THR C CA 1
ATOM 11182 C C . THR C 1 301 ? 56.569 42.864 -0.151 1.00 49.80 343 THR C C 1
ATOM 11183 O O . THR C 1 301 ? 56.190 42.731 -1.318 1.00 46.92 343 THR C O 1
ATOM 11187 N N . ALA C 1 302 ? 56.217 43.898 0.603 1.00 46.31 344 ALA C N 1
ATOM 11188 C CA . ALA C 1 302 ? 55.412 44.985 0.077 1.00 43.20 344 ALA C CA 1
ATOM 11189 C C . ALA C 1 302 ? 55.933 46.294 0.646 1.00 46.46 344 ALA C C 1
ATOM 11190 O O . ALA C 1 302 ? 56.277 46.371 1.828 1.00 46.53 344 ALA C O 1
ATOM 11192 N N . VAL C 1 303 ? 56.001 47.313 -0.206 1.00 48.12 345 VAL C N 1
ATOM 11193 C CA . VAL C 1 303 ? 56.488 48.633 0.173 1.00 47.44 345 VAL C CA 1
ATOM 11194 C C . VAL C 1 303 ? 55.285 49.529 0.425 1.00 49.74 345 VAL C C 1
ATOM 11195 O O . VAL C 1 303 ? 54.447 49.726 -0.464 1.00 47.90 345 VAL C O 1
ATOM 11199 N N . LEU C 1 304 ? 55.201 50.066 1.637 1.00 48.91 346 LEU C N 1
ATOM 11200 C CA . LEU C 1 304 ? 54.130 50.967 2.034 1.00 53.52 346 LEU C CA 1
ATOM 11201 C C . LEU C 1 304 ? 54.666 52.389 2.071 1.00 48.08 346 LEU C C 1
ATOM 11202 O O . LEU C 1 304 ? 55.686 52.655 2.714 1.00 48.37 346 LEU C O 1
ATOM 11207 N N . THR C 1 305 ? 53.981 53.296 1.382 1.00 49.33 347 THR C N 1
ATOM 11208 C CA . THR C 1 305 ? 54.373 54.698 1.322 1.00 51.89 347 THR C CA 1
ATOM 11209 C C . THR C 1 305 ? 53.173 55.550 1.700 1.00 50.07 347 THR C C 1
ATOM 11210 O O . THR C 1 305 ? 52.142 55.505 1.024 1.00 50.68 347 THR C O 1
ATOM 11214 N N . VAL C 1 306 ? 53.309 56.322 2.772 1.00 48.70 348 VAL C N 1
ATOM 11215 C CA . VAL C 1 306 ? 52.248 57.186 3.272 1.00 48.82 348 VAL C CA 1
ATOM 11216 C C . VAL C 1 306 ? 52.674 58.631 3.077 1.00 47.20 348 VAL C C 1
ATOM 11217 O O . VAL C 1 306 ? 53.799 59.007 3.427 1.00 52.01 348 VAL C O 1
ATOM 11221 N N . SER C 1 307 ? 51.781 59.439 2.514 1.00 47.02 349 SER C N 1
ATOM 11222 C CA . SER C 1 307 ? 51.983 60.877 2.416 1.00 50.84 349 SER C CA 1
ATOM 11223 C C . SER C 1 307 ? 50.868 61.565 3.186 1.00 52.45 349 SER C C 1
ATOM 11224 O O . SER C 1 307 ? 49.684 61.294 2.952 1.00 50.70 349 SER C O 1
ATOM 11227 N N . ILE C 1 308 ? 51.247 62.425 4.117 1.00 48.75 350 ILE C N 1
ATOM 11228 C CA . ILE C 1 308 ? 50.292 63.256 4.834 1.00 54.88 350 ILE C CA 1
ATOM 11229 C C . ILE C 1 308 ? 49.900 64.428 3.944 1.00 59.18 350 ILE C C 1
ATOM 11230 O O . ILE C 1 308 ? 50.746 65.019 3.262 1.00 59.54 350 ILE C O 1
ATOM 11235 N N . LEU C 1 309 ? 48.607 64.747 3.924 1.00 59.20 351 LEU C N 1
ATOM 11236 C CA . LEU C 1 309 ? 48.065 65.822 3.106 1.00 59.78 351 LEU C CA 1
ATOM 11237 C C . LEU C 1 309 ? 47.571 66.963 3.987 1.00 61.52 351 LEU C C 1
ATOM 11238 O O . LEU C 1 309 ? 47.294 66.783 5.178 1.00 61.88 351 LEU C O 1
ATOM 11243 N N . ASP C 1 310 ? 47.459 68.147 3.380 1.00 65.67 352 ASP C N 1
ATOM 11244 C CA . ASP C 1 310 ? 46.997 69.341 4.077 1.00 67.92 352 ASP C CA 1
ATOM 11245 C C . ASP C 1 310 ? 45.479 69.468 3.914 1.00 64.70 352 ASP C C 1
ATOM 11246 O O . ASP C 1 310 ? 44.809 68.533 3.468 1.00 67.25 352 ASP C O 1
ATOM 11251 N N . LYS C 1 311 ? 44.921 70.631 4.263 1.00 64.65 353 LYS C N 1
ATOM 11252 C CA . LYS C 1 311 ? 43.470 70.786 4.275 1.00 64.93 353 LYS C CA 1
ATOM 11253 C C . LYS C 1 311 ? 42.847 70.693 2.885 1.00 69.13 353 LYS C C 1
ATOM 11254 O O . LYS C 1 311 ? 41.651 70.410 2.779 1.00 70.79 353 LYS C O 1
ATOM 11260 N N . ASP C 1 312 ? 43.613 70.934 1.823 1.00 68.40 354 ASP C N 1
ATOM 11261 C CA . ASP C 1 312 ? 43.085 70.919 0.464 1.00 71.51 354 ASP C CA 1
ATOM 11262 C C . ASP C 1 312 ? 43.461 69.656 -0.303 1.00 72.76 354 ASP C C 1
ATOM 11263 O O . ASP C 1 312 ? 43.256 69.596 -1.521 1.00 71.98 354 ASP C O 1
ATOM 11268 N N . GLY C 1 313 ? 44.005 68.650 0.376 1.00 63.64 355 GLY C N 1
ATOM 11269 C CA . GLY C 1 313 ? 44.350 67.406 -0.281 1.00 63.86 355 GLY C CA 1
ATOM 11270 C C . GLY C 1 313 ? 45.692 67.386 -0.975 1.00 69.36 355 GLY C C 1
ATOM 11271 O O . GLY C 1 313 ? 45.906 66.544 -1.854 1.00 71.80 355 GLY C O 1
ATOM 11272 N N . ASN C 1 314 ? 46.608 68.279 -0.607 1.00 65.61 356 ASN C N 1
ATOM 11273 C CA . ASN C 1 314 ? 47.912 68.385 -1.248 1.00 68.95 356 ASN C CA 1
ATOM 11274 C C . ASN C 1 314 ? 48.994 67.826 -0.335 1.00 65.13 356 ASN C C 1
ATOM 11275 O O . ASN C 1 314 ? 48.959 68.028 0.884 1.00 65.95 356 ASN C O 1
ATOM 11280 N N . ALA C 1 315 ? 49.963 67.137 -0.934 1.00 62.93 357 ALA C N 1
ATOM 11281 C CA . ALA C 1 315 ? 51.007 66.478 -0.160 1.00 64.39 357 ALA C CA 1
ATOM 11282 C C . ALA C 1 315 ? 51.852 67.498 0.596 1.00 64.59 357 ALA C C 1
ATOM 11283 O O . ALA C 1 315 ? 52.065 68.625 0.140 1.00 69.90 357 ALA C O 1
ATOM 11285 N N . ILE C 1 316 ? 52.327 67.093 1.776 1.00 60.70 358 ILE C N 1
ATOM 11286 C CA . ILE C 1 316 ? 53.196 67.922 2.600 1.00 61.62 358 ILE C CA 1
ATOM 11287 C C . ILE C 1 316 ? 54.344 67.071 3.124 1.00 66.66 358 ILE C C 1
ATOM 11288 O O . ILE C 1 316 ? 54.277 65.840 3.153 1.00 67.02 358 ILE C O 1
ATOM 11293 N N . ASP C 1 317 ? 55.409 67.755 3.541 1.00 72.57 359 ASP C N 1
ATOM 11294 C CA . ASP C 1 317 ? 56.543 67.116 4.202 1.00 66.41 359 ASP C CA 1
ATOM 11295 C C . ASP C 1 317 ? 56.094 66.589 5.560 1.00 63.77 359 ASP C C 1
ATOM 11296 O O . ASP C 1 317 ? 55.790 67.371 6.466 1.00 61.73 359 ASP C O 1
ATOM 11301 N N . ALA C 1 318 ? 56.060 65.260 5.705 1.00 64.58 360 ALA C N 1
ATOM 11302 C CA . ALA C 1 318 ? 55.602 64.646 6.948 1.00 57.75 360 ALA C CA 1
ATOM 11303 C C . ALA C 1 318 ? 56.418 65.085 8.156 1.00 60.20 360 ALA C C 1
ATOM 11304 O O . ALA C 1 318 ? 55.901 65.062 9.278 1.00 58.69 360 ALA C O 1
ATOM 11306 N N . ALA C 1 319 ? 57.672 65.496 7.952 1.00 61.63 361 ALA C N 1
ATOM 11307 C CA . ALA C 1 319 ? 58.495 65.978 9.056 1.00 61.70 361 ALA C CA 1
ATOM 11308 C C . ALA C 1 319 ? 57.963 67.271 9.661 1.00 59.16 361 ALA C C 1
ATOM 11309 O O . ALA C 1 319 ? 58.335 67.606 10.791 1.00 58.73 361 ALA C O 1
ATOM 11311 N N . THR C 1 320 ? 57.101 68.001 8.945 1.00 59.96 362 THR C N 1
ATOM 11312 C CA . THR C 1 320 ? 56.563 69.257 9.456 1.00 63.43 362 THR C CA 1
ATOM 11313 C C . THR C 1 320 ? 55.506 69.058 10.540 1.00 65.01 362 THR C C 1
ATOM 11314 O O . THR C 1 320 ? 55.222 70.001 11.289 1.00 61.58 362 THR C O 1
ATOM 11318 N N . VAL C 1 321 ? 54.922 67.864 10.645 1.00 65.78 363 VAL C N 1
ATOM 11319 C CA . VAL C 1 321 ? 53.934 67.554 11.672 1.00 63.18 363 VAL C CA 1
ATOM 11320 C C . VAL C 1 321 ? 54.351 66.383 12.548 1.00 61.22 363 VAL C C 1
ATOM 11321 O O . VAL C 1 321 ? 53.593 65.995 13.444 1.00 62.01 363 VAL C O 1
ATOM 11325 N N . GLN C 1 322 ? 55.546 65.829 12.335 1.00 56.73 364 GLN C N 1
ATOM 11326 C CA . GLN C 1 322 ? 55.940 64.588 12.993 1.00 56.67 364 GLN C CA 1
ATOM 11327 C C . GLN C 1 322 ? 55.863 64.690 14.514 1.00 57.74 364 GLN C C 1
ATOM 11328 O O . GLN C 1 322 ? 55.482 63.724 15.185 1.00 58.52 364 GLN C O 1
ATOM 11334 N N . ASP C 1 323 ? 56.217 65.848 15.081 1.00 54.21 365 ASP C N 1
ATOM 11335 C CA . ASP C 1 323 ? 56.180 66.013 16.533 1.00 57.81 365 ASP C CA 1
ATOM 11336 C C . ASP C 1 323 ? 54.765 66.149 17.085 1.00 58.46 365 ASP C C 1
ATOM 11337 O O . ASP C 1 323 ? 54.594 66.147 18.309 1.00 59.08 365 ASP C O 1
ATOM 11342 N N . LYS C 1 324 ? 53.758 66.271 16.225 1.00 59.96 366 LYS C N 1
ATOM 11343 C CA . LYS C 1 324 ? 52.365 66.315 16.646 1.00 61.10 366 LYS C CA 1
ATOM 11344 C C . LYS C 1 324 ? 51.659 64.978 16.473 1.00 56.51 366 LYS C C 1
ATOM 11345 O O . LYS C 1 324 ? 50.455 64.892 16.726 1.00 58.42 366 LYS C O 1
ATOM 11351 N N . ILE C 1 325 ? 52.379 63.942 16.053 1.00 56.42 367 ILE C N 1
ATOM 11352 C CA . ILE C 1 325 ? 51.799 62.630 15.790 1.00 55.93 367 ILE C CA 1
ATOM 11353 C C . ILE C 1 325 ? 51.933 61.786 17.051 1.00 54.92 367 ILE C C 1
ATOM 11354 O O . ILE C 1 325 ? 53.040 61.398 17.435 1.00 49.51 367 ILE C O 1
ATOM 11359 N N . LYS C 1 326 ? 50.798 61.497 17.694 1.00 54.03 368 LYS C N 1
ATOM 11360 C CA . LYS C 1 326 ? 50.805 60.592 18.838 1.00 51.27 368 LYS C CA 1
ATOM 11361 C C . LYS C 1 326 ? 51.019 59.150 18.395 1.00 50.25 368 LYS C C 1
ATOM 11362 O O . LYS C 1 326 ? 51.759 58.400 19.041 1.00 51.90 368 LYS C O 1
ATOM 11368 N N . ARG C 1 327 ? 50.383 58.745 17.299 1.00 49.74 369 ARG C N 1
ATOM 11369 C CA . ARG C 1 327 ? 50.532 57.387 16.795 1.00 49.23 369 ARG C CA 1
ATOM 11370 C C . ARG C 1 327 ? 50.048 57.320 15.355 1.00 44.15 369 ARG C C 1
ATOM 11371 O O . ARG C 1 327 ? 48.948 57.786 15.047 1.00 48.68 369 ARG C O 1
ATOM 11379 N N . LEU C 1 328 ? 50.866 56.740 14.482 1.00 47.54 370 LEU C N 1
ATOM 11380 C CA . LEU C 1 328 ? 50.467 56.392 13.120 1.00 49.78 370 LEU C CA 1
ATOM 11381 C C . LEU C 1 328 ? 50.460 54.869 13.045 1.00 49.86 370 LEU C C 1
ATOM 11382 O O . LEU C 1 328 ? 51.518 54.238 12.996 1.00 51.01 370 LEU C O 1
ATOM 11387 N N . GLU C 1 329 ? 49.268 54.283 13.028 1.00 48.09 371 GLU C N 1
ATOM 11388 C CA . GLU C 1 329 ? 49.103 52.839 13.134 1.00 48.30 371 GLU C CA 1
ATOM 11389 C C . GLU C 1 329 ? 48.716 52.261 11.781 1.00 45.70 371 GLU C C 1
ATOM 11390 O O . GLU C 1 329 ? 47.768 52.737 11.147 1.00 48.44 371 GLU C O 1
ATOM 11396 N N . THR C 1 330 ? 49.451 51.244 11.341 1.00 41.00 372 THR C N 1
ATOM 11397 C CA . THR C 1 330 ? 49.149 50.548 10.102 1.00 46.07 372 THR C CA 1
ATOM 11398 C C . THR C 1 330 ? 48.954 49.064 10.377 1.00 42.00 372 THR C C 1
ATOM 11399 O O . THR C 1 330 ? 49.582 48.493 11.272 1.00 42.40 372 THR C O 1
ATOM 11403 N N . VAL C 1 331 ? 48.062 48.450 9.603 1.00 43.10 373 VAL C N 1
ATOM 11404 C CA . VAL C 1 331 ? 47.792 47.019 9.686 1.00 45.33 373 VAL C CA 1
ATOM 11405 C C . VAL C 1 331 ? 47.636 46.504 8.264 1.00 42.52 373 VAL C C 1
ATOM 11406 O O . VAL C 1 331 ? 46.729 46.935 7.543 1.00 43.40 373 VAL C O 1
ATOM 11410 N N . THR C 1 332 ? 48.514 45.591 7.859 1.00 40.19 374 THR C N 1
ATOM 11411 C CA . THR C 1 332 ? 48.542 45.056 6.506 1.00 41.49 374 THR C CA 1
ATOM 11412 C C . THR C 1 332 ? 48.115 43.594 6.526 1.00 41.61 374 THR C C 1
ATOM 11413 O O . THR C 1 332 ? 48.553 42.825 7.389 1.00 40.46 374 THR C O 1
ATOM 11417 N N . ASN C 1 333 ? 47.253 43.221 5.580 1.00 42.32 375 ASN C N 1
ATOM 11418 C CA . ASN C 1 333 ? 46.757 41.858 5.438 1.00 45.19 375 ASN C CA 1
ATOM 11419 C C . ASN C 1 333 ? 46.733 41.523 3.951 1.00 48.17 375 ASN C C 1
ATOM 11420 O O . ASN C 1 333 ? 47.103 42.345 3.104 1.00 42.01 375 ASN C O 1
ATOM 11425 N N . VAL C 1 334 ? 46.280 40.310 3.632 1.00 41.25 376 VAL C N 1
ATOM 11426 C CA . VAL C 1 334 ? 46.287 39.792 2.268 1.00 43.17 376 VAL C CA 1
ATOM 11427 C C . VAL C 1 334 ? 44.936 39.151 1.984 1.00 46.41 376 VAL C C 1
ATOM 11428 O O . VAL C 1 334 ? 44.518 38.235 2.702 1.00 47.00 376 VAL C O 1
ATOM 11432 N N . GLY C 1 335 ? 44.262 39.621 0.933 1.00 43.20 377 GLY C N 1
ATOM 11433 C CA . GLY C 1 335 ? 43.004 39.047 0.511 1.00 44.09 377 GLY C CA 1
ATOM 11434 C C . GLY C 1 335 ? 41.811 39.788 1.082 1.00 48.83 377 GLY C C 1
ATOM 11435 O O . GLY C 1 335 ? 41.188 39.352 2.056 1.00 42.56 377 GLY C O 1
ATOM 11436 N N . PRO C 1 336 ? 41.459 40.923 0.470 1.00 44.42 378 PRO C N 1
ATOM 11437 C CA . PRO C 1 336 ? 40.455 41.803 1.090 1.00 45.25 378 PRO C CA 1
ATOM 11438 C C . PRO C 1 336 ? 39.077 41.177 1.208 1.00 45.16 378 PRO C C 1
ATOM 11439 O O . PRO C 1 336 ? 38.314 41.566 2.100 1.00 49.24 378 PRO C O 1
ATOM 11443 N N . ASN C 1 337 ? 38.728 40.219 0.351 1.00 40.72 379 ASN C N 1
ATOM 11444 C CA . ASN C 1 337 ? 37.431 39.564 0.451 1.00 42.30 379 ASN C CA 1
ATOM 11445 C C . ASN C 1 337 ? 37.418 38.408 1.451 1.00 43.26 379 ASN C C 1
ATOM 11446 O O . ASN C 1 337 ? 36.336 37.949 1.833 1.00 44.52 379 ASN C O 1
ATOM 11451 N N . PHE C 1 338 ? 38.582 37.930 1.880 1.00 39.80 380 PHE C N 1
ATOM 11452 C CA . PHE C 1 338 ? 38.692 36.912 2.920 1.00 41.31 380 PHE C CA 1
ATOM 11453 C C . PHE C 1 338 ? 40.138 36.852 3.387 1.00 44.47 380 PHE C C 1
ATOM 11454 O O . PHE C 1 338 ? 40.941 36.096 2.824 1.00 43.25 380 PHE C O 1
ATOM 11462 N N . PRO C 1 339 ? 40.511 37.647 4.388 1.00 43.57 381 PRO C N 1
ATOM 11463 C CA . PRO C 1 339 ? 41.924 37.728 4.782 1.00 40.68 381 PRO C CA 1
ATOM 11464 C C . PRO C 1 339 ? 42.492 36.366 5.154 1.00 45.34 381 PRO C C 1
ATOM 11465 O O . PRO C 1 339 ? 41.866 35.583 5.872 1.00 45.39 381 PRO C O 1
ATOM 11469 N N . ILE C 1 340 ? 43.687 36.080 4.632 1.00 43.16 382 ILE C N 1
ATOM 11470 C CA . ILE C 1 340 ? 44.358 34.813 4.880 1.00 44.94 382 ILE C CA 1
ATOM 11471 C C . ILE C 1 340 ? 45.479 34.943 5.893 1.00 43.80 382 ILE C C 1
ATOM 11472 O O . ILE C 1 340 ? 46.127 33.942 6.220 1.00 45.84 382 ILE C O 1
ATOM 11477 N N . MET C 1 341 ? 45.746 36.149 6.382 1.00 39.49 383 MET C N 1
ATOM 11478 C CA . MET C 1 341 ? 46.582 36.346 7.558 1.00 44.18 383 MET C CA 1
ATOM 11479 C C . MET C 1 341 ? 45.655 36.645 8.732 1.00 45.86 383 MET C C 1
ATOM 11480 O O . MET C 1 341 ? 44.863 37.591 8.675 1.00 44.69 383 MET C O 1
ATOM 11485 N N . GLY C 1 342 ? 45.730 35.828 9.775 1.00 45.50 384 GLY C N 1
ATOM 11486 C CA . GLY C 1 342 ? 44.888 36.049 10.930 1.00 44.69 384 GLY C CA 1
ATOM 11487 C C . GLY C 1 342 ? 45.426 37.148 11.820 1.00 44.90 384 GLY C C 1
ATOM 11488 O O . GLY C 1 342 ? 46.521 37.672 11.612 1.00 48.68 384 GLY C O 1
ATOM 11489 N N . TYR C 1 343 ? 44.627 37.515 12.824 1.00 39.80 385 TYR C N 1
ATOM 11490 C CA . TYR C 1 343 ? 45.136 38.393 13.872 1.00 40.01 385 TYR C CA 1
ATOM 11491 C C . TYR C 1 343 ? 46.357 37.768 14.532 1.00 43.76 385 TYR C C 1
ATOM 11492 O O . TYR C 1 343 ? 47.406 38.410 14.669 1.00 43.62 385 TYR C O 1
ATOM 11501 N N . ASN C 1 344 ? 46.230 36.517 14.961 1.00 39.98 386 ASN C N 1
ATOM 11502 C CA . ASN C 1 344 ? 47.371 35.679 15.286 1.00 45.46 386 ASN C CA 1
ATOM 11503 C C . ASN C 1 344 ? 47.728 34.879 14.038 1.00 44.93 386 ASN C C 1
ATOM 11504 O O . ASN C 1 344 ? 47.160 35.091 12.965 1.00 46.14 386 ASN C O 1
ATOM 11509 N N . LYS C 1 345 ? 48.665 33.943 14.156 1.00 49.01 387 LYS C N 1
ATOM 11510 C CA . LYS C 1 345 ? 49.025 33.134 13.001 1.00 48.56 387 LYS C CA 1
ATOM 11511 C C . LYS C 1 345 ? 47.824 32.313 12.549 1.00 45.06 387 LYS C C 1
ATOM 11512 O O . LYS C 1 345 ? 47.179 31.634 13.352 1.00 50.12 387 LYS C O 1
ATOM 11518 N N . SER C 1 346 ? 47.505 32.404 11.266 1.00 43.17 388 SER C N 1
ATOM 11519 C CA . SER C 1 346 ? 46.380 31.648 10.742 1.00 44.24 388 SER C CA 1
ATOM 11520 C C . SER C 1 346 ? 46.716 30.159 10.724 1.00 45.52 388 SER C C 1
ATOM 11521 O O . SER C 1 346 ? 47.851 29.781 10.417 1.00 43.47 388 SER C O 1
ATOM 11524 N N . PRO C 1 347 ? 45.759 29.288 11.051 1.00 44.49 389 PRO C N 1
ATOM 11525 C CA . PRO C 1 347 ? 46.002 27.848 10.869 1.00 48.86 389 PRO C CA 1
ATOM 11526 C C . PRO C 1 347 ? 46.214 27.464 9.415 1.00 48.22 389 PRO C C 1
ATOM 11527 O O . PRO C 1 347 ? 46.856 26.442 9.147 1.00 52.86 389 PRO C O 1
ATOM 11531 N N . GLY C 1 348 ? 45.697 28.248 8.470 1.00 50.02 390 GLY C N 1
ATOM 11532 C CA . GLY C 1 348 ? 45.878 27.952 7.061 1.00 47.63 390 GLY C CA 1
ATOM 11533 C C . GLY C 1 348 ? 47.221 28.404 6.524 1.00 47.92 390 GLY C C 1
ATOM 11534 O O . GLY C 1 348 ? 48.070 27.577 6.182 1.00 50.56 390 GLY C O 1
ATOM 11535 N N . SER C 1 349 ? 47.433 29.720 6.463 1.00 48.11 391 SER C N 1
ATOM 11536 C CA . SER C 1 349 ? 48.650 30.271 5.882 1.00 44.98 391 SER C CA 1
ATOM 11537 C C . SER C 1 349 ? 49.823 30.299 6.854 1.00 50.55 391 SER C C 1
ATOM 11538 O O . SER C 1 349 ? 50.969 30.426 6.413 1.00 51.12 391 SER C O 1
ATOM 11541 N N . GLY C 1 350 ? 49.575 30.195 8.156 1.00 48.32 392 GLY C N 1
ATOM 11542 C CA . GLY C 1 350 ? 50.665 30.325 9.099 1.00 42.19 392 GLY C CA 1
ATOM 11543 C C . GLY C 1 350 ? 51.114 31.744 9.357 1.00 46.08 392 GLY C C 1
ATOM 11544 O O . GLY C 1 350 ? 52.067 31.948 10.115 1.00 45.97 392 GLY C O 1
ATOM 11545 N N . ALA C 1 351 ? 50.447 32.735 8.771 1.00 44.90 393 ALA C N 1
ATOM 11546 C CA . ALA C 1 351 ? 50.881 34.121 8.842 1.00 46.63 393 ALA C CA 1
ATOM 11547 C C . ALA C 1 351 ? 49.917 34.955 9.679 1.00 44.24 393 ALA C C 1
ATOM 11548 O O . ALA C 1 351 ? 48.710 34.698 9.713 1.00 41.21 393 ALA C O 1
ATOM 11550 N N . ALA C 1 352 ? 50.465 35.956 10.359 1.00 41.70 394 ALA C N 1
ATOM 11551 C CA . ALA C 1 352 ? 49.685 36.907 11.134 1.00 41.25 394 ALA C CA 1
ATOM 11552 C C . ALA C 1 352 ? 49.788 38.292 10.506 1.00 47.27 394 ALA C C 1
ATOM 11553 O O . ALA C 1 352 ? 50.779 38.619 9.845 1.00 42.40 394 ALA C O 1
ATOM 11555 N N . LYS C 1 353 ? 48.751 39.102 10.722 1.00 46.75 395 LYS C N 1
ATOM 11556 C CA . LYS C 1 353 ? 48.712 40.452 10.173 1.00 42.98 395 LYS C CA 1
ATOM 11557 C C . LYS C 1 353 ? 49.977 41.220 10.535 1.00 45.51 395 LYS C C 1
ATOM 11558 O O . LYS C 1 353 ? 50.622 40.959 11.556 1.00 47.99 395 LYS C O 1
ATOM 11564 N N . ILE C 1 354 ? 50.339 42.169 9.678 1.00 41.30 396 ILE C N 1
ATOM 11565 C CA . ILE C 1 354 ? 51.499 43.020 9.914 1.00 40.73 396 ILE C CA 1
ATOM 11566 C C . ILE C 1 354 ? 50.989 44.260 10.643 1.00 42.33 396 ILE C C 1
ATOM 11567 O O . ILE C 1 354 ? 50.376 45.143 10.045 1.00 44.82 396 ILE C O 1
ATOM 11572 N N . ALA C 1 355 ? 51.211 44.303 11.953 1.00 44.58 397 ALA C N 1
ATOM 11573 C CA . ALA C 1 355 ? 50.858 45.451 12.775 1.00 48.04 397 ALA C CA 1
ATOM 11574 C C . ALA C 1 355 ? 52.112 46.290 12.970 1.00 49.39 397 ALA C C 1
ATOM 11575 O O . ALA C 1 355 ? 53.098 45.810 13.539 1.00 49.49 397 ALA C O 1
ATOM 11577 N N . LYS C 1 356 ? 52.083 47.530 12.488 1.00 46.36 398 LYS C N 1
ATOM 11578 C CA . LYS C 1 356 ? 53.287 48.353 12.473 1.00 48.19 398 LYS C CA 1
ATOM 11579 C C . LYS C 1 356 ? 52.924 49.813 12.692 1.00 46.26 398 LYS C C 1
ATOM 11580 O O . LYS C 1 356 ? 52.149 50.383 11.918 1.00 48.00 398 LYS C O 1
ATOM 11586 N N . ASP C 1 357 ? 53.487 50.411 13.738 1.00 46.67 399 ASP C N 1
ATOM 11587 C CA . ASP C 1 357 ? 53.444 51.857 13.905 1.00 47.90 399 ASP C CA 1
ATOM 11588 C C . ASP C 1 357 ? 54.570 52.488 13.096 1.00 52.62 399 ASP C C 1
ATOM 11589 O O . ASP C 1 357 ? 55.734 52.107 13.243 1.00 49.34 399 ASP C O 1
ATOM 11594 N N . LEU C 1 358 ? 54.224 53.447 12.235 1.00 53.46 400 LEU C N 1
ATOM 11595 C CA . LEU C 1 358 ? 55.252 54.188 11.510 1.00 51.88 400 LEU C CA 1
ATOM 11596 C C . LEU C 1 358 ? 55.867 55.278 12.378 1.00 53.41 400 LEU C C 1
ATOM 11597 O O . LEU C 1 358 ? 57.073 55.541 12.291 1.00 46.72 400 LEU C O 1
ATOM 11602 N N . VAL C 1 359 ? 55.048 55.936 13.197 1.00 49.67 401 VAL C N 1
ATOM 11603 C CA . VAL C 1 359 ? 55.480 57.018 14.076 1.00 51.63 401 VAL C CA 1
ATOM 11604 C C . VAL C 1 359 ? 54.795 56.823 15.422 1.00 58.25 401 VAL C C 1
ATOM 11605 O O . VAL C 1 359 ? 53.628 56.422 15.480 1.00 56.81 401 VAL C O 1
ATOM 11609 N N . LYS C 1 360 ? 55.520 57.101 16.505 1.00 52.61 402 LYS C N 1
ATOM 11610 C CA . LYS C 1 360 ? 54.957 56.975 17.845 1.00 54.40 402 LYS C CA 1
ATOM 11611 C C . LYS C 1 360 ? 55.596 58.018 18.746 1.00 58.67 402 LYS C C 1
ATOM 11612 O O . LYS C 1 360 ? 56.821 58.035 18.898 1.00 61.30 402 LYS C O 1
ATOM 11618 N N . ASP C 1 361 ? 54.764 58.874 19.344 1.00 59.32 403 ASP C N 1
ATOM 11619 C CA . ASP C 1 361 ? 55.230 59.953 20.219 1.00 59.77 403 ASP C CA 1
ATOM 11620 C C . ASP C 1 361 ? 56.276 60.814 19.516 1.00 61.20 403 ASP C C 1
ATOM 11621 O O . ASP C 1 361 ? 57.311 61.166 20.087 1.00 62.83 403 ASP C O 1
ATOM 11626 N N . GLY C 1 362 ? 56.006 61.140 18.251 1.00 61.70 404 GLY C N 1
ATOM 11627 C CA . GLY C 1 362 ? 56.881 61.979 17.461 1.00 58.83 404 GLY C CA 1
ATOM 11628 C C . GLY C 1 362 ? 58.094 61.293 16.872 1.00 58.76 404 GLY C C 1
ATOM 11629 O O . GLY C 1 362 ? 58.799 61.912 16.065 1.00 58.46 404 GLY C O 1
ATOM 11630 N N . ALA C 1 363 ? 58.354 60.037 17.225 1.00 52.31 405 ALA C N 1
ATOM 11631 C CA . ALA C 1 363 ? 59.579 59.349 16.835 1.00 59.34 405 ALA C CA 1
ATOM 11632 C C . ALA C 1 363 ? 59.314 58.370 15.698 1.00 61.57 405 ALA C C 1
ATOM 11633 O O . ALA C 1 363 ? 58.360 57.585 15.754 1.00 58.41 405 ALA C O 1
ATOM 11635 N N . LEU C 1 364 ? 60.163 58.421 14.671 1.00 58.02 406 LEU C N 1
ATOM 11636 C CA . LEU C 1 364 ? 60.168 57.388 13.644 1.00 53.15 406 LEU C CA 1
ATOM 11637 C C . LEU C 1 364 ? 60.456 56.029 14.271 1.00 57.40 406 LEU C C 1
ATOM 11638 O O . LEU C 1 364 ? 61.294 55.906 15.169 1.00 57.55 406 LEU C O 1
ATOM 11643 N N . GLN C 1 365 ? 59.756 55.006 13.798 1.00 52.51 407 GLN C N 1
ATOM 11644 C CA . GLN C 1 365 ? 59.973 53.663 14.310 1.00 53.94 407 GLN C CA 1
ATOM 11645 C C . GLN C 1 365 ? 60.998 52.929 13.453 1.00 53.48 407 GLN C C 1
ATOM 11646 O O . GLN C 1 365 ? 61.234 53.272 12.291 1.00 50.58 407 GLN C O 1
ATOM 11652 N N . ALA C 1 366 ? 61.612 51.908 14.051 1.00 50.68 408 ALA C N 1
ATOM 11653 C CA . ALA C 1 366 ? 62.635 51.135 13.363 1.00 55.08 408 ALA C CA 1
ATOM 11654 C C . ALA C 1 366 ? 62.095 50.571 12.055 1.00 55.28 408 ALA C C 1
ATOM 11655 O O . ALA C 1 366 ? 60.965 50.079 11.991 1.00 56.55 408 ALA C O 1
ATOM 11657 N N . GLY C 1 367 ? 62.908 50.653 11.005 1.00 51.40 409 GLY C N 1
ATOM 11658 C CA . GLY C 1 367 ? 62.515 50.171 9.700 1.00 46.29 409 GLY C CA 1
ATOM 11659 C C . GLY C 1 367 ? 61.690 51.139 8.883 1.00 50.86 409 GLY C C 1
ATOM 11660 O O . GLY C 1 367 ? 61.270 50.784 7.773 1.00 49.21 409 GLY C O 1
ATOM 11661 N N . VAL C 1 368 ? 61.451 52.347 9.389 1.00 47.52 410 VAL C N 1
ATOM 11662 C CA . VAL C 1 368 ? 60.648 53.361 8.716 1.00 55.12 410 VAL C CA 1
ATOM 11663 C C . VAL C 1 368 ? 61.555 54.536 8.379 1.00 56.84 410 VAL C C 1
ATOM 11664 O O . VAL C 1 368 ? 62.337 54.983 9.226 1.00 58.27 410 VAL C O 1
ATOM 11668 N N . THR C 1 369 ? 61.447 55.037 7.150 1.00 60.86 411 THR C N 1
ATOM 11669 C CA . THR C 1 369 ? 62.307 56.110 6.673 1.00 60.11 411 THR C CA 1
ATOM 11670 C C . THR C 1 369 ? 61.475 57.237 6.074 1.00 59.50 411 THR C C 1
ATOM 11671 O O . THR C 1 369 ? 60.288 57.081 5.773 1.00 59.30 411 THR C O 1
ATOM 11675 N N . LEU C 1 370 ? 62.133 58.380 5.904 1.00 61.41 412 LEU C N 1
ATOM 11676 C CA . LEU C 1 370 ? 61.558 59.576 5.298 1.00 59.87 412 LEU C CA 1
ATOM 11677 C C . LEU C 1 370 ? 62.228 59.776 3.944 1.00 61.37 412 LEU C C 1
ATOM 11678 O O . LEU C 1 370 ? 63.425 60.072 3.883 1.00 67.95 412 LEU C O 1
ATOM 11683 N N . VAL C 1 371 ? 61.474 59.600 2.860 1.00 58.59 413 VAL C N 1
ATOM 11684 C CA . VAL C 1 371 ? 61.965 59.906 1.521 1.00 60.90 413 VAL C CA 1
ATOM 11685 C C . VAL C 1 371 ? 60.959 60.825 0.834 1.00 67.35 413 VAL C C 1
ATOM 11686 O O . VAL C 1 371 ? 59.750 60.561 0.850 1.00 63.28 413 VAL C O 1
ATOM 11690 N N . ASP C 1 372 ? 61.460 61.932 0.276 1.00 69.34 414 ASP C N 1
ATOM 11691 C CA . ASP C 1 372 ? 60.637 62.948 -0.388 1.00 66.70 414 ASP C CA 1
ATOM 11692 C C . ASP C 1 372 ? 59.483 63.417 0.494 1.00 65.68 414 ASP C C 1
ATOM 11693 O O . ASP C 1 372 ? 58.400 63.745 0.002 1.00 68.32 414 ASP C O 1
ATOM 11698 N N . GLY C 1 373 ? 59.711 63.457 1.805 1.00 64.44 415 GLY C N 1
ATOM 11699 C CA . GLY C 1 373 ? 58.685 63.860 2.743 1.00 67.40 415 GLY C CA 1
ATOM 11700 C C . GLY C 1 373 ? 57.606 62.834 3.008 1.00 64.71 415 GLY C C 1
ATOM 11701 O O . GLY C 1 373 ? 56.580 63.180 3.606 1.00 61.55 415 GLY C O 1
ATOM 11702 N N . LYS C 1 374 ? 57.801 61.587 2.588 1.00 59.42 416 LYS C N 1
ATOM 11703 C CA . LYS C 1 374 ? 56.836 60.520 2.798 1.00 59.14 416 LYS C CA 1
ATOM 11704 C C . LYS C 1 374 ? 57.421 59.459 3.723 1.00 60.95 416 LYS C C 1
ATOM 11705 O O . LYS C 1 374 ? 58.642 59.279 3.802 1.00 56.63 416 LYS C O 1
ATOM 11711 N N . LEU C 1 375 ? 56.535 58.758 4.427 1.00 51.76 417 LEU C N 1
ATOM 11712 C CA . LEU C 1 375 ? 56.934 57.676 5.313 1.00 52.92 417 LEU C CA 1
ATOM 11713 C C . LEU C 1 375 ? 56.921 56.367 4.537 1.00 55.47 417 LEU C C 1
ATOM 11714 O O . LEU C 1 375 ? 55.917 56.023 3.908 1.00 57.66 417 LEU C O 1
ATOM 11719 N N . VAL C 1 376 ? 58.042 55.652 4.568 1.00 54.53 418 VAL C N 1
ATOM 11720 C CA . VAL C 1 376 ? 58.222 54.440 3.780 1.00 53.65 418 VAL C CA 1
ATOM 11721 C C . VAL C 1 376 ? 58.550 53.292 4.721 1.00 52.37 418 VAL C C 1
ATOM 11722 O O . VAL C 1 376 ? 59.338 53.449 5.659 1.00 53.13 418 VAL C O 1
ATOM 11726 N N . PHE C 1 377 ? 57.928 52.143 4.474 1.00 50.31 419 PHE C N 1
ATOM 11727 C CA . PHE C 1 377 ? 58.092 50.970 5.318 1.00 51.99 419 PHE C CA 1
ATOM 11728 C C . PHE C 1 377 ? 57.952 49.737 4.441 1.00 47.63 419 PHE C C 1
ATOM 11729 O O . PHE C 1 377 ? 57.049 49.671 3.602 1.00 49.63 419 PHE C O 1
ATOM 11737 N N . THR C 1 378 ? 58.856 48.781 4.618 1.00 50.25 420 THR C N 1
ATOM 11738 C CA . THR C 1 378 ? 58.832 47.532 3.867 1.00 51.37 420 THR C CA 1
ATOM 11739 C C . THR C 1 378 ? 58.340 46.428 4.791 1.00 50.37 420 THR C C 1
ATOM 11740 O O . THR C 1 378 ? 58.915 46.210 5.862 1.00 48.63 420 THR C O 1
ATOM 11744 N N . THR C 1 379 ? 57.276 45.747 4.381 1.00 51.46 421 THR C N 1
ATOM 11745 C CA . THR C 1 379 ? 56.667 44.722 5.209 1.00 49.25 421 THR C CA 1
ATOM 11746 C C . THR C 1 379 ? 57.484 43.437 5.163 1.00 51.47 421 THR C C 1
ATOM 11747 O O . THR C 1 379 ? 58.322 43.251 4.276 1.00 52.40 421 THR C O 1
ATOM 11751 N N . PRO C 1 380 ? 57.275 42.540 6.126 1.00 49.85 422 PRO C N 1
ATOM 11752 C CA . PRO C 1 380 ? 57.774 41.168 5.977 1.00 47.83 422 PRO C CA 1
ATOM 11753 C C . PRO C 1 380 ? 57.139 40.497 4.769 1.00 48.56 422 PRO C C 1
ATOM 11754 O O . PRO C 1 380 ? 56.187 41.001 4.169 1.00 49.81 422 PRO C O 1
ATOM 11758 N N . ALA C 1 381 ? 57.677 39.333 4.413 1.00 43.13 423 ALA C N 1
ATOM 11759 C CA . ALA C 1 381 ? 57.134 38.592 3.282 1.00 50.27 423 ALA C CA 1
ATOM 11760 C C . ALA C 1 381 ? 55.678 38.227 3.542 1.00 46.07 423 ALA C C 1
ATOM 11761 O O . ALA C 1 381 ? 55.331 37.740 4.621 1.00 49.80 423 ALA C O 1
ATOM 11763 N N . LEU C 1 382 ? 54.821 38.486 2.550 1.00 46.87 424 LEU C N 1
ATOM 11764 C CA . LEU C 1 382 ? 53.391 38.244 2.649 1.00 46.86 424 LEU C CA 1
ATOM 11765 C C . LEU C 1 382 ? 53.001 37.024 1.820 1.00 49.75 424 LEU C C 1
ATOM 11766 O O . LEU C 1 382 ? 53.647 36.722 0.812 1.00 55.70 424 LEU C O 1
ATOM 11771 N N . PRO C 1 383 ? 51.950 36.296 2.215 1.00 48.83 425 PRO C N 1
ATOM 11772 C CA . PRO C 1 383 ? 51.554 35.081 1.480 1.00 47.34 425 PRO C CA 1
ATOM 11773 C C . PRO C 1 383 ? 50.770 35.389 0.208 1.00 44.54 425 PRO C C 1
ATOM 11774 O O . PRO C 1 383 ? 49.605 35.010 0.055 1.00 47.03 425 PRO C O 1
ATOM 11778 N N . PHE C 1 384 ? 51.419 36.081 -0.727 1.00 45.22 426 PHE C N 1
ATOM 11779 C CA . PHE C 1 384 ? 50.782 36.405 -1.998 1.00 46.92 426 PHE C CA 1
ATOM 11780 C C . PHE C 1 384 ? 50.427 35.130 -2.750 1.00 41.60 426 PHE C C 1
ATOM 11781 O O . PHE C 1 384 ? 51.161 34.140 -2.705 1.00 46.00 426 PHE C O 1
ATOM 11789 N N . GLY C 1 385 ? 49.299 35.154 -3.444 1.00 46.72 427 GLY C N 1
ATOM 11790 C CA . GLY C 1 385 ? 48.871 33.998 -4.197 1.00 41.28 427 GLY C CA 1
ATOM 11791 C C . GLY C 1 385 ? 47.954 34.358 -5.346 1.00 47.94 427 GLY C C 1
ATOM 11792 O O . GLY C 1 385 ? 47.957 35.485 -5.845 1.00 48.27 427 GLY C O 1
ATOM 11793 N N . THR C 1 386 ? 47.158 33.377 -5.761 1.00 47.96 428 THR C N 1
ATOM 11794 C CA . THR C 1 386 ? 46.257 33.552 -6.886 1.00 47.43 428 THR C CA 1
ATOM 11795 C C . THR C 1 386 ? 44.969 34.244 -6.454 1.00 50.82 428 THR C C 1
ATOM 11796 O O . THR C 1 386 ? 44.584 34.233 -5.279 1.00 53.24 428 THR C O 1
ATOM 11800 N N . GLY C 1 387 ? 44.299 34.846 -7.434 1.00 47.87 429 GLY C N 1
ATOM 11801 C CA . GLY C 1 387 ? 42.969 35.382 -7.207 1.00 38.63 429 GLY C CA 1
ATOM 11802 C C . GLY C 1 387 ? 42.992 36.542 -6.236 1.00 48.97 429 GLY C C 1
ATOM 11803 O O . GLY C 1 387 ? 43.797 37.471 -6.359 1.00 45.01 429 GLY C O 1
ATOM 11804 N N . ASP C 1 388 ? 42.084 36.491 -5.256 1.00 44.05 430 ASP C N 1
ATOM 11805 C CA . ASP C 1 388 ? 41.992 37.556 -4.263 1.00 44.59 430 ASP C CA 1
ATOM 11806 C C . ASP C 1 388 ? 43.292 37.718 -3.483 1.00 44.85 430 ASP C C 1
ATOM 11807 O O . ASP C 1 388 ? 43.618 38.828 -3.047 1.00 44.72 430 ASP C O 1
ATOM 11812 N N . THR C 1 389 ? 44.057 36.637 -3.309 1.00 47.12 431 THR C N 1
ATOM 11813 C CA . THR C 1 389 ? 45.283 36.701 -2.519 1.00 45.31 431 THR C CA 1
ATOM 11814 C C . THR C 1 389 ? 46.449 37.344 -3.263 1.00 48.70 431 THR C C 1
ATOM 11815 O O . THR C 1 389 ? 47.536 37.456 -2.689 1.00 50.61 431 THR C O 1
ATOM 11819 N N . ASP C 1 390 ? 46.261 37.768 -4.515 1.00 45.71 432 ASP C N 1
ATOM 11820 C CA . ASP C 1 390 ? 47.258 38.608 -5.167 1.00 44.65 432 ASP C CA 1
ATOM 11821 C C . ASP C 1 390 ? 47.243 40.030 -4.628 1.00 49.13 432 ASP C C 1
ATOM 11822 O O . ASP C 1 390 ? 48.173 40.791 -4.908 1.00 48.42 432 ASP C O 1
ATOM 11827 N N . THR C 1 391 ? 46.230 40.397 -3.846 1.00 47.78 433 THR C N 1
ATOM 11828 C CA . THR C 1 391 ? 46.054 41.758 -3.359 1.00 45.70 433 THR C CA 1
ATOM 11829 C C . THR C 1 391 ? 46.396 41.830 -1.878 1.00 45.60 433 THR C C 1
ATOM 11830 O O . THR C 1 391 ? 45.859 41.064 -1.071 1.00 50.12 433 THR C O 1
ATOM 11834 N N . ALA C 1 392 ? 47.297 42.739 -1.532 1.00 44.83 434 ALA C N 1
ATOM 11835 C CA . ALA C 1 392 ? 47.547 43.111 -0.152 1.00 41.81 434 ALA C CA 1
ATOM 11836 C C . ALA C 1 392 ? 46.880 44.450 0.114 1.00 46.30 434 ALA C C 1
ATOM 11837 O O . ALA C 1 392 ? 46.674 45.251 -0.801 1.00 45.66 434 ALA C O 1
ATOM 11839 N N . PHE C 1 393 ? 46.517 44.683 1.372 1.00 43.20 435 PHE C N 1
ATOM 11840 C CA . PHE C 1 393 ? 45.848 45.927 1.719 1.00 43.76 435 PHE C CA 1
ATOM 11841 C C . PHE C 1 393 ? 46.278 46.351 3.112 1.00 42.92 435 PHE C C 1
ATOM 11842 O O . PHE C 1 393 ? 46.664 45.523 3.939 1.00 49.39 435 PHE C O 1
ATOM 11850 N N . THR C 1 394 ? 46.218 47.657 3.355 1.00 43.63 436 THR C N 1
ATOM 11851 C CA . THR C 1 394 ? 46.672 48.246 4.606 1.00 43.64 436 THR C CA 1
ATOM 11852 C C . THR C 1 394 ? 45.607 49.197 5.121 1.00 45.64 436 THR C C 1
ATOM 11853 O O . THR C 1 394 ? 45.152 50.079 4.386 1.00 47.03 436 THR C O 1
ATOM 11857 N N . PHE C 1 395 ? 45.202 49.006 6.373 1.00 49.51 437 PHE C N 1
ATOM 11858 C CA . PHE C 1 395 ? 44.301 49.921 7.060 1.00 44.63 437 PHE C CA 1
ATOM 11859 C C . PHE C 1 395 ? 45.140 50.805 7.972 1.00 45.52 437 PHE C C 1
ATOM 11860 O O . PHE C 1 395 ? 45.938 50.298 8.766 1.00 45.70 437 PHE C O 1
ATOM 11868 N N . ILE C 1 396 ? 44.980 52.120 7.844 1.00 43.84 438 ILE C N 1
ATOM 11869 C CA . ILE C 1 396 ? 45.891 53.079 8.456 1.00 46.24 438 ILE C CA 1
ATOM 11870 C C . ILE C 1 396 ? 45.099 54.029 9.342 1.00 47.67 438 ILE C C 1
ATOM 11871 O O . ILE C 1 396 ? 44.075 54.575 8.916 1.00 48.93 438 ILE C O 1
ATOM 11876 N N . GLY C 1 397 ? 45.577 54.224 10.568 1.00 45.31 439 GLY C N 1
ATOM 11877 C CA . GLY C 1 397 ? 44.989 55.182 11.484 1.00 38.44 439 GLY C CA 1
ATOM 11878 C C . GLY C 1 397 ? 46.018 56.206 11.923 1.00 42.12 439 GLY C C 1
ATOM 11879 O O . GLY C 1 397 ? 47.211 55.911 12.009 1.00 41.28 439 GLY C O 1
ATOM 11880 N N . LEU C 1 398 ? 45.543 57.417 12.209 1.00 49.39 440 LEU C N 1
ATOM 11881 C CA . LEU C 1 398 ? 46.409 58.546 12.531 1.00 47.59 440 LEU C CA 1
ATOM 11882 C C . LEU C 1 398 ? 45.851 59.270 13.745 1.00 48.27 440 LEU C C 1
ATOM 11883 O O . LEU C 1 398 ? 44.702 59.723 13.725 1.00 48.54 440 LEU C O 1
ATOM 11888 N N . GLU C 1 399 ? 46.663 59.379 14.794 1.00 48.03 441 GLU C N 1
ATOM 11889 C CA . GLU C 1 399 ? 46.285 60.046 16.034 1.00 50.72 441 GLU C CA 1
ATOM 11890 C C . GLU C 1 399 ? 47.247 61.201 16.274 1.00 49.63 441 GLU C C 1
ATOM 11891 O O . GLU C 1 399 ? 48.457 60.988 16.402 1.00 51.24 441 GLU C O 1
ATOM 11897 N N . MET C 1 400 ? 46.714 62.417 16.327 1.00 53.63 442 MET C N 1
ATOM 11898 C CA . MET C 1 400 ? 47.509 63.613 16.551 1.00 53.67 442 MET C CA 1
ATOM 11899 C C . MET C 1 400 ? 47.260 64.157 17.949 1.00 57.64 442 MET C C 1
ATOM 11900 O O . MET C 1 400 ? 46.213 63.920 18.557 1.00 60.28 442 MET C O 1
ATOM 11905 N N . CYS C 1 401 ? 48.234 64.907 18.448 1.00 57.52 443 CYS C N 1
ATOM 11906 C CA . CYS C 1 401 ? 48.071 65.639 19.692 1.00 59.16 443 CYS C CA 1
ATOM 11907 C C . CYS C 1 401 ? 47.423 66.985 19.394 1.00 60.87 443 CYS C C 1
ATOM 11908 O O . CYS C 1 401 ? 47.744 67.634 18.395 1.00 59.79 443 CYS C O 1
ATOM 11911 N N . SER C 1 402 ? 46.491 67.391 20.252 1.00 60.74 444 SER C N 1
ATOM 11912 C CA . SER C 1 402 ? 45.668 68.548 19.939 1.00 61.41 444 SER C CA 1
ATOM 11913 C C . SER C 1 402 ? 45.314 69.306 21.209 1.00 61.92 444 SER C C 1
ATOM 11914 O O . SER C 1 402 ? 45.287 68.743 22.307 1.00 56.41 444 SER C O 1
ATOM 11917 N N . THR C 1 403 ? 45.051 70.599 21.033 1.00 62.54 445 THR C N 1
ATOM 11918 C CA . THR C 1 403 ? 44.543 71.468 22.088 1.00 60.53 445 THR C CA 1
ATOM 11919 C C . THR C 1 403 ? 43.506 72.378 21.453 1.00 63.87 445 THR C C 1
ATOM 11920 O O . THR C 1 403 ? 43.830 73.129 20.527 1.00 63.16 445 THR C O 1
ATOM 11924 N N . GLY C 1 404 ? 42.269 72.302 21.935 1.00 66.57 446 GLY C N 1
ATOM 11925 C CA . GLY C 1 404 ? 41.198 73.049 21.297 1.00 62.57 446 GLY C CA 1
ATOM 11926 C C . GLY C 1 404 ? 41.078 72.656 19.838 1.00 63.71 446 GLY C C 1
ATOM 11927 O O . GLY C 1 404 ? 40.950 71.475 19.497 1.00 63.32 446 GLY C O 1
ATOM 11928 N N . THR C 1 405 ? 41.137 73.655 18.960 1.00 63.40 447 THR C N 1
ATOM 11929 C CA . THR C 1 405 ? 41.088 73.439 17.520 1.00 62.43 447 THR C CA 1
ATOM 11930 C C . THR C 1 405 ? 42.473 73.352 16.888 1.00 60.37 447 THR C C 1
ATOM 11931 O O . THR C 1 405 ? 42.579 73.349 15.657 1.00 59.78 447 THR C O 1
ATOM 11935 N N . SER C 1 406 ? 43.531 73.272 17.692 1.00 54.85 448 SER C N 1
ATOM 11936 C CA . SER C 1 406 ? 44.897 73.370 17.199 1.00 61.41 448 SER C CA 1
ATOM 11937 C C . SER C 1 406 ? 45.617 72.034 17.316 1.00 60.29 448 SER C C 1
ATOM 11938 O O . SER C 1 406 ? 45.525 71.355 18.344 1.00 63.82 448 SER C O 1
ATOM 11941 N N . LEU C 1 407 ? 46.335 71.662 16.257 1.00 58.22 449 LEU C N 1
ATOM 11942 C CA . LEU C 1 407 ? 47.331 70.605 16.362 1.00 60.92 449 LEU C CA 1
ATOM 11943 C C . LEU C 1 407 ? 48.535 71.135 17.135 1.00 63.88 449 LEU C C 1
ATOM 11944 O O . LEU C 1 407 ? 49.054 72.212 16.826 1.00 67.57 449 LEU C O 1
ATOM 11949 N N . THR C 1 408 ? 48.972 70.391 18.151 1.00 60.86 450 THR C N 1
ATOM 11950 C CA . THR C 1 408 ? 50.033 70.860 19.031 1.00 63.69 450 THR C CA 1
ATOM 11951 C C . THR C 1 408 ? 51.032 69.741 19.293 1.00 64.18 450 THR C C 1
ATOM 11952 O O . THR C 1 408 ? 50.758 68.563 19.051 1.00 66.08 450 THR C O 1
ATOM 11956 N N . ALA C 1 409 ? 52.202 70.132 19.795 1.00 67.86 451 ALA C N 1
ATOM 11957 C CA . ALA C 1 409 ? 53.283 69.185 20.035 1.00 68.81 451 ALA C CA 1
ATOM 11958 C C . ALA C 1 409 ? 52.896 68.180 21.112 1.00 65.77 451 ALA C C 1
ATOM 11959 O O . ALA C 1 409 ? 52.258 68.526 22.110 1.00 65.03 451 ALA C O 1
ATOM 11961 N N . CYS C 1 410 ? 53.297 66.927 20.911 1.00 64.08 452 CYS C N 1
ATOM 11962 C CA . CYS C 1 410 ? 52.870 65.860 21.804 1.00 63.93 452 CYS C CA 1
ATOM 11963 C C . CYS C 1 410 ? 53.560 65.966 23.158 1.00 66.62 452 CYS C C 1
ATOM 11964 O O . CYS C 1 410 ? 54.767 66.205 23.249 1.00 68.73 452 CYS C O 1
ATOM 11967 N N . THR C 1 411 ? 52.771 65.785 24.213 1.00 71.52 453 THR C N 1
ATOM 11968 C CA . THR C 1 411 ? 53.204 65.906 25.596 1.00 71.31 453 THR C CA 1
ATOM 11969 C C . THR C 1 411 ? 52.768 64.647 26.337 1.00 76.98 453 THR C C 1
ATOM 11970 O O . THR C 1 411 ? 51.869 63.929 25.893 1.00 78.27 453 THR C O 1
ATOM 11974 N N . VAL C 1 412 ? 53.444 64.362 27.455 1.00 82.35 454 VAL C N 1
ATOM 11975 C CA . VAL C 1 412 ? 53.070 63.235 28.308 1.00 83.41 454 VAL C CA 1
ATOM 11976 C C . VAL C 1 412 ? 51.577 63.233 28.614 1.00 83.98 454 VAL C C 1
ATOM 11977 O O . VAL C 1 412 ? 50.959 62.166 28.719 1.00 79.80 454 VAL C O 1
ATOM 11981 N N . ASP C 1 413 ? 50.970 64.416 28.746 1.00 80.90 455 ASP C N 1
ATOM 11982 C CA . ASP C 1 413 ? 49.592 64.532 29.210 1.00 78.24 455 ASP C CA 1
ATOM 11983 C C . ASP C 1 413 ? 48.664 65.218 28.211 1.00 78.69 455 ASP C C 1
ATOM 11984 O O . ASP C 1 413 ? 47.527 65.544 28.570 1.00 79.70 455 ASP C O 1
ATOM 11989 N N . SER C 1 414 ? 49.099 65.435 26.972 1.00 72.18 456 SER C N 1
ATOM 11990 C CA . SER C 1 414 ? 48.279 66.181 26.028 1.00 69.47 456 SER C CA 1
ATOM 11991 C C . SER C 1 414 ? 47.075 65.358 25.570 1.00 63.10 456 SER C C 1
ATOM 11992 O O . SER C 1 414 ? 47.064 64.126 25.633 1.00 65.75 456 SER C O 1
ATOM 11995 N N . ALA C 1 415 ? 46.045 66.064 25.113 1.00 58.96 457 ALA C N 1
ATOM 11996 C CA . ALA C 1 415 ? 44.870 65.432 24.534 1.00 58.76 457 ALA C CA 1
ATOM 11997 C C . ALA C 1 415 ? 45.133 65.056 23.078 1.00 61.12 457 ALA C C 1
ATOM 11998 O O . ALA C 1 415 ? 46.056 65.561 22.435 1.00 59.21 457 ALA C O 1
ATOM 12000 N N . THR C 1 416 ? 44.302 64.156 22.555 1.00 58.75 458 THR C N 1
ATOM 12001 C CA . THR C 1 416 ? 44.511 63.621 21.220 1.00 60.48 458 THR C CA 1
ATOM 12002 C C . THR C 1 416 ? 43.208 63.601 20.436 1.00 58.86 458 THR C C 1
ATOM 12003 O O . THR C 1 416 ? 42.112 63.575 21.001 1.00 56.91 458 THR C O 1
ATOM 12007 N N . THR C 1 417 ? 43.357 63.609 19.113 1.00 55.13 459 THR C N 1
ATOM 12008 C CA . THR C 1 417 ? 42.248 63.491 18.180 1.00 49.79 459 THR C CA 1
ATOM 12009 C C . THR C 1 417 ? 42.591 62.416 17.160 1.00 53.28 459 THR C C 1
ATOM 12010 O O . THR C 1 417 ? 43.708 62.391 16.634 1.00 51.03 459 THR C O 1
ATOM 12014 N N . SER C 1 418 ? 41.639 61.523 16.903 1.00 51.48 460 SER C N 1
ATOM 12015 C CA . SER C 1 418 ? 41.764 60.575 15.808 1.00 45.23 460 SER C CA 1
ATOM 12016 C C . SER C 1 418 ? 41.386 61.251 14.497 1.00 51.86 460 SER C C 1
ATOM 12017 O O . SER C 1 418 ? 40.384 61.968 14.416 1.00 52.76 460 SER C O 1
ATOM 12020 N N . MET C 1 419 ? 42.195 61.020 13.468 1.00 50.67 461 MET C N 1
ATOM 12021 C CA . MET C 1 419 ? 42.027 61.672 12.181 1.00 50.15 461 MET C CA 1
ATOM 12022 C C . MET C 1 419 ? 41.371 60.720 11.183 1.00 51.46 461 MET C C 1
ATOM 12023 O O . MET C 1 419 ? 40.993 59.593 11.511 1.00 49.79 461 MET C O 1
ATOM 12028 N N . LYS C 1 420 ? 41.230 61.188 9.945 1.00 50.08 462 LYS C N 1
ATOM 12029 C CA . LYS C 1 420 ? 40.660 60.354 8.897 1.00 50.11 462 LYS C CA 1
ATOM 12030 C C . LYS C 1 420 ? 41.561 59.156 8.635 1.00 47.21 462 LYS C C 1
ATOM 12031 O O . LYS C 1 420 ? 42.773 59.299 8.460 1.00 50.24 462 LYS C O 1
ATOM 12037 N N . ALA C 1 421 ? 40.967 57.969 8.626 1.00 48.25 463 ALA C N 1
ATOM 12038 C CA . ALA C 1 421 ? 41.728 56.768 8.343 1.00 44.14 463 ALA C CA 1
ATOM 12039 C C . ALA C 1 421 ? 41.917 56.610 6.840 1.00 46.70 463 ALA C C 1
ATOM 12040 O O . ALA C 1 421 ? 41.213 57.218 6.029 1.00 45.48 463 ALA C O 1
ATOM 12042 N N . GLU C 1 422 ? 42.890 55.786 6.472 1.00 44.78 464 GLU C N 1
ATOM 12043 C CA . GLU C 1 422 ? 43.232 55.570 5.078 1.00 43.78 464 GLU C CA 1
ATOM 12044 C C . GLU C 1 422 ? 43.245 54.078 4.774 1.00 44.93 464 GLU C C 1
ATOM 12045 O O . GLU C 1 422 ? 43.556 53.252 5.634 1.00 46.77 464 GLU C O 1
ATOM 12051 N N . LEU C 1 423 ? 42.885 53.743 3.539 1.00 47.67 465 LEU C N 1
ATOM 12052 C CA . LEU C 1 423 ? 42.856 52.369 3.061 1.00 45.45 465 LEU C CA 1
ATOM 12053 C C . LEU C 1 423 ? 43.559 52.309 1.715 1.00 47.68 465 LEU C C 1
ATOM 12054 O O . LEU C 1 423 ? 43.232 53.084 0.811 1.00 50.18 465 LEU C O 1
ATOM 12059 N N . ALA C 1 424 ? 44.520 51.397 1.579 1.00 44.25 466 ALA C N 1
ATOM 12060 C CA . ALA C 1 424 ? 45.297 51.282 0.353 1.00 47.56 466 ALA C CA 1
ATOM 12061 C C . ALA C 1 424 ? 45.401 49.822 -0.064 1.00 49.14 466 ALA C C 1
ATOM 12062 O O . ALA C 1 424 ? 45.439 48.921 0.779 1.00 49.25 466 ALA C O 1
ATOM 12064 N N . PHE C 1 425 ? 45.426 49.598 -1.379 1.00 50.12 467 PHE C N 1
ATOM 12065 C CA . PHE C 1 425 ? 45.529 48.268 -1.965 1.00 46.73 467 PHE C CA 1
ATOM 12066 C C . PHE C 1 425 ? 46.741 48.188 -2.883 1.00 52.95 467 PHE C C 1
ATOM 12067 O O . PHE C 1 425 ? 47.183 49.193 -3.450 1.00 51.56 467 PHE C O 1
ATOM 12075 N N . GLY C 1 426 ? 47.259 46.975 -3.037 1.00 47.00 468 GLY C N 1
ATOM 12076 C CA . GLY C 1 426 ? 48.396 46.735 -3.902 1.00 48.25 468 GLY C CA 1
ATOM 12077 C C . GLY C 1 426 ? 48.495 45.262 -4.212 1.00 49.63 468 GLY C C 1
ATOM 12078 O O . GLY C 1 426 ? 47.997 44.419 -3.462 1.00 50.01 468 GLY C O 1
ATOM 12079 N N . THR C 1 427 ? 49.132 44.956 -5.338 1.00 48.55 469 THR C N 1
ATOM 12080 C CA . THR C 1 427 ? 49.279 43.576 -5.773 1.00 50.33 469 THR C CA 1
ATOM 12081 C C . THR C 1 427 ? 50.747 43.232 -5.958 1.00 51.75 469 THR C C 1
ATOM 12082 O O . THR C 1 427 ? 51.616 44.107 -6.007 1.00 53.15 469 THR C O 1
ATOM 12086 N N . LYS C 1 428 ? 51.012 41.930 -6.038 1.00 54.39 470 LYS C N 1
ATOM 12087 C CA . LYS C 1 428 ? 52.344 41.444 -6.365 1.00 57.95 470 LYS C CA 1
ATOM 12088 C C . LYS C 1 428 ? 52.556 41.358 -7.870 1.00 53.70 470 LYS C C 1
ATOM 12089 O O . LYS C 1 428 ? 53.645 41.668 -8.362 1.00 58.98 470 LYS C O 1
ATOM 12095 N N . SER C 1 429 ? 51.521 40.953 -8.610 1.00 56.67 471 SER C N 1
ATOM 12096 C CA . SER C 1 429 ? 51.643 40.792 -10.053 1.00 55.47 471 SER C CA 1
ATOM 12097 C C . SER C 1 429 ? 51.697 42.123 -10.788 1.00 62.40 471 SER C C 1
ATOM 12098 O O . SER C 1 429 ? 52.215 42.176 -11.908 1.00 63.87 471 SER C O 1
ATOM 12101 N N . GLY C 1 430 ? 51.180 43.193 -10.188 1.00 59.43 472 GLY C N 1
ATOM 12102 C CA . GLY C 1 430 ? 51.034 44.461 -10.863 1.00 49.35 472 GLY C CA 1
ATOM 12103 C C . GLY C 1 430 ? 49.661 44.697 -11.453 1.00 52.31 472 GLY C C 1
ATOM 12104 O O . GLY C 1 430 ? 49.339 45.844 -11.785 1.00 53.78 472 GLY C O 1
ATOM 12105 N N . ASN C 1 431 ? 48.845 43.654 -11.587 1.00 50.39 473 ASN C N 1
ATOM 12106 C CA . ASN C 1 431 ? 47.482 43.819 -12.066 1.00 54.14 473 ASN C CA 1
ATOM 12107 C C . ASN C 1 431 ? 46.668 44.672 -11.093 1.00 56.79 473 ASN C C 1
ATOM 12108 O O . ASN C 1 431 ? 47.104 44.999 -9.983 1.00 49.60 473 ASN C O 1
ATOM 12113 N N . ALA C 1 432 ? 45.462 45.026 -11.529 1.00 50.80 474 ALA C N 1
ATOM 12114 C CA . ALA C 1 432 ? 44.574 45.830 -10.703 1.00 56.17 474 ALA C CA 1
ATOM 12115 C C . ALA C 1 432 ? 44.232 45.079 -9.418 1.00 52.78 474 ALA C C 1
ATOM 12116 O O . ALA C 1 432 ? 44.042 43.857 -9.443 1.00 50.09 474 ALA C O 1
ATOM 12118 N N . PRO C 1 433 ? 44.143 45.770 -8.283 1.00 52.66 475 PRO C N 1
ATOM 12119 C CA . PRO C 1 433 ? 43.899 45.075 -7.015 1.00 52.79 475 PRO C CA 1
ATOM 12120 C C . PRO C 1 433 ? 42.446 44.659 -6.846 1.00 52.99 475 PRO C C 1
ATOM 12121 O O . PRO C 1 433 ? 41.523 45.351 -7.280 1.00 52.73 475 PRO C O 1
ATOM 12125 N N . SER C 1 434 ? 42.257 43.501 -6.220 1.00 52.23 476 SER C N 1
ATOM 12126 C CA . SER C 1 434 ? 40.940 43.103 -5.747 1.00 50.73 476 SER C CA 1
ATOM 12127 C C . SER C 1 434 ? 40.523 43.987 -4.578 1.00 52.54 476 SER C C 1
ATOM 12128 O O . SER C 1 434 ? 41.361 44.546 -3.864 1.00 49.85 476 SER C O 1
ATOM 12131 N N . MET C 1 435 ? 39.211 44.116 -4.387 1.00 49.34 477 MET C N 1
ATOM 12132 C CA . MET C 1 435 ? 38.665 44.889 -3.279 1.00 50.01 477 MET C CA 1
ATOM 12133 C C . MET C 1 435 ? 37.403 44.212 -2.768 1.00 46.72 477 MET C C 1
ATOM 12134 O O . MET C 1 435 ? 36.675 43.570 -3.530 1.00 45.79 477 MET C O 1
ATOM 12139 N N . ARG C 1 436 ? 37.158 44.356 -1.467 1.00 49.86 478 ARG C N 1
ATOM 12140 C CA . ARG C 1 436 ? 35.976 43.767 -0.851 1.00 46.27 478 ARG C CA 1
ATOM 12141 C C . ARG C 1 436 ? 34.720 44.516 -1.283 1.00 42.69 478 ARG C C 1
ATOM 12142 O O . ARG C 1 436 ? 34.762 45.702 -1.617 1.00 49.80 478 ARG C O 1
ATOM 12150 N N . HIS C 1 437 ? 33.593 43.806 -1.284 1.00 46.89 479 HIS C N 1
ATOM 12151 C CA . HIS C 1 437 ? 32.309 44.444 -1.540 1.00 41.16 479 HIS C CA 1
ATOM 12152 C C . HIS C 1 437 ? 32.007 45.491 -0.471 1.00 45.99 479 HIS C C 1
ATOM 12153 O O . HIS C 1 437 ? 32.370 45.339 0.699 1.00 48.70 479 HIS C O 1
ATOM 12160 N N . VAL C 1 438 ? 31.340 46.568 -0.889 1.00 44.02 480 VAL C N 1
ATOM 12161 C CA . VAL C 1 438 ? 30.856 47.601 0.023 1.00 40.75 480 VAL C CA 1
ATOM 12162 C C . VAL C 1 438 ? 29.408 47.934 -0.319 1.00 45.47 480 VAL C C 1
ATOM 12163 O O . VAL C 1 438 ? 28.865 48.941 0.149 1.00 50.72 480 VAL C O 1
ATOM 12167 N N . ASN C 1 439 ? 28.772 47.090 -1.131 1.00 44.12 481 ASN C N 1
ATOM 12168 C CA . ASN C 1 439 ? 27.444 47.382 -1.661 1.00 49.06 481 ASN C CA 1
ATOM 12169 C C . ASN C 1 439 ? 26.314 47.010 -0.710 1.00 49.98 481 ASN C C 1
ATOM 12170 O O . ASN C 1 439 ? 25.146 47.196 -1.068 1.00 48.77 481 ASN C O 1
ATOM 12175 N N . SER C 1 440 ? 26.614 46.498 0.482 1.00 46.05 482 SER C N 1
ATOM 12176 C CA . SER C 1 440 ? 25.562 46.083 1.398 1.00 49.27 482 SER C CA 1
ATOM 12177 C C . SER C 1 440 ? 25.558 46.826 2.723 1.00 44.56 482 SER C C 1
ATOM 12178 O O . SER C 1 440 ? 24.519 46.840 3.392 1.00 47.29 482 SER C O 1
ATOM 12181 N N . VAL C 1 441 ? 26.670 47.438 3.123 1.00 45.95 483 VAL C N 1
ATOM 12182 C CA . VAL C 1 441 ? 26.751 48.188 4.372 1.00 43.64 483 VAL C CA 1
ATOM 12183 C C . VAL C 1 441 ? 27.428 49.519 4.082 1.00 45.77 483 VAL C C 1
ATOM 12184 O O . VAL C 1 441 ? 28.613 49.554 3.729 1.00 46.78 483 VAL C O 1
ATOM 12188 N N . ASN C 1 442 ? 26.681 50.607 4.238 1.00 48.88 484 ASN C N 1
ATOM 12189 C CA . ASN C 1 442 ? 27.157 51.959 3.978 1.00 45.45 484 ASN C CA 1
ATOM 12190 C C . ASN C 1 442 ? 27.363 52.666 5.310 1.00 43.43 484 ASN C C 1
ATOM 12191 O O . ASN C 1 442 ? 26.483 52.630 6.175 1.00 46.98 484 ASN C O 1
ATOM 12196 N N . PHE C 1 443 ? 28.524 53.304 5.474 1.00 43.27 485 PHE C N 1
ATOM 12197 C CA . PHE C 1 443 ? 28.839 53.972 6.733 1.00 45.20 485 PHE C CA 1
ATOM 12198 C C . PHE C 1 443 ? 27.920 55.148 7.020 1.00 47.07 485 PHE C C 1
ATOM 12199 O O . PHE C 1 443 ? 27.900 55.629 8.160 1.00 48.99 485 PHE C O 1
ATOM 12207 N N . SER C 1 444 ? 27.158 55.619 6.030 1.00 44.03 486 SER C N 1
ATOM 12208 C CA . SER C 1 444 ? 26.201 56.687 6.293 1.00 49.76 486 SER C CA 1
ATOM 12209 C C . SER C 1 444 ? 25.149 56.258 7.306 1.00 48.98 486 SER C C 1
ATOM 12210 O O . SER C 1 444 ? 24.578 57.104 8.001 1.00 49.30 486 SER C O 1
ATOM 12213 N N . THR C 1 445 ? 24.884 54.953 7.413 1.00 49.64 487 THR C N 1
ATOM 12214 C CA . THR C 1 445 ? 23.939 54.479 8.420 1.00 45.74 487 THR C CA 1
ATOM 12215 C C . THR C 1 445 ? 24.526 54.593 9.822 1.00 45.10 487 THR C C 1
ATOM 12216 O O . THR C 1 445 ? 23.822 54.971 10.765 1.00 48.02 487 THR C O 1
ATOM 12220 N N . CYS C 1 446 ? 25.817 54.277 9.976 1.00 44.10 488 CYS C N 1
ATOM 12221 C CA . CYS C 1 446 ? 26.462 54.358 11.286 1.00 42.61 488 CYS C CA 1
ATOM 12222 C C . CYS C 1 446 ? 26.506 55.788 11.811 1.00 46.93 488 CYS C C 1
ATOM 12223 O O . CYS C 1 446 ? 26.429 56.003 13.027 1.00 39.83 488 CYS C O 1
ATOM 12226 N N . GLN C 1 447 ? 26.629 56.772 10.912 1.00 48.92 489 GLN C N 1
ATOM 12227 C CA . GLN C 1 447 ? 26.791 58.159 11.338 1.00 45.65 489 GLN C CA 1
ATOM 12228 C C . GLN C 1 447 ? 25.562 58.678 12.067 1.00 45.12 489 GLN C C 1
ATOM 12229 O O . GLN C 1 447 ? 25.693 59.475 13.002 1.00 49.93 489 GLN C O 1
ATOM 12235 N N . GLY C 1 448 ? 24.368 58.248 11.650 1.00 43.30 490 GLY C N 1
ATOM 12236 C CA . GLY C 1 448 ? 23.158 58.678 12.328 1.00 42.47 490 GLY C CA 1
ATOM 12237 C C . GLY C 1 448 ? 23.186 58.408 13.822 1.00 53.58 490 GLY C C 1
ATOM 12238 O O . GLY C 1 448 ? 22.765 59.248 14.622 1.00 52.78 490 GLY C O 1
ATOM 12239 N N . CYS C 1 449 ? 23.682 57.239 14.223 1.00 43.35 491 CYS C N 1
ATOM 12240 C CA . CYS C 1 449 ? 23.756 56.940 15.646 1.00 44.03 491 CYS C CA 1
ATOM 12241 C C . CYS C 1 449 ? 25.081 57.379 16.256 1.00 42.66 491 CYS C C 1
ATOM 12242 O O . CYS C 1 449 ? 25.120 57.753 17.434 1.00 43.59 491 CYS C O 1
ATOM 12245 N N . HIS C 1 450 ? 26.155 57.390 15.468 1.00 43.45 492 HIS C N 1
ATOM 12246 C CA . HIS C 1 450 ? 27.504 57.562 15.992 1.00 47.82 492 HIS C CA 1
ATOM 12247 C C . HIS C 1 450 ? 28.149 58.900 15.659 1.00 46.69 492 HIS C C 1
ATOM 12248 O O . HIS C 1 450 ? 29.273 59.144 16.115 1.00 48.28 492 HIS C O 1
ATOM 12255 N N . SER C 1 451 ? 27.484 59.753 14.870 1.00 47.00 493 SER C N 1
ATOM 12256 C CA . SER C 1 451 ? 27.979 61.067 14.454 1.00 45.79 493 SER C CA 1
ATOM 12257 C C . SER C 1 451 ? 29.048 60.948 13.376 1.00 51.46 493 SER C C 1
ATOM 12258 O O . SER C 1 451 ? 29.543 59.850 13.097 1.00 50.70 493 SER C O 1
ATOM 12261 N N . ASP C 1 452 ? 29.398 62.080 12.762 1.00 51.46 494 ASP C N 1
ATOM 12262 C CA . ASP C 1 452 ? 30.442 62.155 11.747 1.00 55.41 494 ASP C CA 1
ATOM 12263 C C . ASP C 1 452 ? 31.830 62.366 12.342 1.00 52.78 494 ASP C C 1
ATOM 12264 O O . ASP C 1 452 ? 32.789 62.574 11.592 1.00 53.45 494 ASP C O 1
ATOM 12269 N N . THR C 1 453 ? 31.954 62.331 13.665 1.00 47.71 495 THR C N 1
ATOM 12270 C CA . THR C 1 453 ? 33.241 62.385 14.344 1.00 51.68 495 THR C CA 1
ATOM 12271 C C . THR C 1 453 ? 33.435 61.148 15.218 1.00 50.00 495 THR C C 1
ATOM 12272 O O . THR C 1 453 ? 33.889 61.228 16.364 1.00 46.75 495 THR C O 1
ATOM 12276 N N . PHE C 1 454 ? 33.083 59.984 14.672 1.00 49.63 496 PHE C N 1
ATOM 12277 C CA . PHE C 1 454 ? 33.144 58.702 15.377 1.00 50.94 496 PHE C CA 1
ATOM 12278 C C . PHE C 1 454 ? 34.587 58.207 15.341 1.00 47.70 496 PHE C C 1
ATOM 12279 O O . PHE C 1 454 ? 35.045 57.663 14.333 1.00 44.70 496 PHE C O 1
ATOM 12287 N N . GLU C 1 455 ? 35.311 58.397 16.447 1.00 48.12 497 GLU C N 1
ATOM 12288 C CA . GLU C 1 455 ? 36.706 57.961 16.548 1.00 45.70 497 GLU C CA 1
ATOM 12289 C C . GLU C 1 455 ? 36.741 56.495 16.977 1.00 46.77 497 GLU C C 1
ATOM 12290 O O . GLU C 1 455 ? 36.990 56.155 18.136 1.00 46.24 497 GLU C O 1
ATOM 12296 N N . ILE C 1 456 ? 36.499 55.611 16.006 1.00 46.63 498 ILE C N 1
ATOM 12297 C CA . ILE C 1 456 ? 36.412 54.182 16.288 1.00 40.40 498 ILE C CA 1
ATOM 12298 C C . ILE C 1 456 ? 37.735 53.693 16.858 1.00 45.95 498 ILE C C 1
ATOM 12299 O O . ILE C 1 456 ? 38.790 53.830 16.226 1.00 46.77 498 ILE C O 1
ATOM 12304 N N . HIS C 1 457 ? 37.681 53.133 18.068 1.00 46.19 499 HIS C N 1
ATOM 12305 C CA . HIS C 1 457 ? 38.818 52.535 18.764 1.00 43.95 499 HIS C CA 1
ATOM 12306 C C . HIS C 1 457 ? 39.814 53.551 19.286 1.00 43.88 499 HIS C C 1
ATOM 12307 O O . HIS C 1 457 ? 40.977 53.207 19.513 1.00 42.57 499 HIS C O 1
ATOM 12314 N N . LYS C 1 458 ? 39.394 54.797 19.477 1.00 45.96 500 LYS C N 1
ATOM 12315 C CA . LYS C 1 458 ? 40.192 55.714 20.274 1.00 46.45 500 LYS C CA 1
ATOM 12316 C C . LYS C 1 458 ? 40.369 55.126 21.667 1.00 47.50 500 LYS C C 1
ATOM 12317 O O . LYS C 1 458 ? 39.418 54.609 22.260 1.00 50.14 500 LYS C O 1
ATOM 12323 N N . GLY C 1 459 ? 41.593 55.182 22.180 1.00 46.34 501 GLY C N 1
ATOM 12324 C CA . GLY C 1 459 ? 41.882 54.595 23.475 1.00 50.29 501 GLY C CA 1
ATOM 12325 C C . GLY C 1 459 ? 43.096 53.691 23.446 1.00 46.85 501 GLY C C 1
ATOM 12326 O O . GLY C 1 459 ? 44.201 54.112 23.802 1.00 53.60 501 GLY C O 1
ATOM 12327 N N . HIS C 1 460 ? 42.906 52.445 23.025 1.00 47.85 502 HIS C N 1
ATOM 12328 C CA . HIS C 1 460 ? 44.003 51.495 22.899 1.00 53.30 502 HIS C CA 1
ATOM 12329 C C . HIS C 1 460 ? 44.596 51.465 21.496 1.00 50.22 502 HIS C C 1
ATOM 12330 O O . HIS C 1 460 ? 45.509 50.674 21.238 1.00 51.01 502 HIS C O 1
ATOM 12337 N N . HIS C 1 461 ? 44.101 52.304 20.591 1.00 46.28 503 HIS C N 1
ATOM 12338 C CA . HIS C 1 461 ? 44.605 52.382 19.230 1.00 49.08 503 HIS C CA 1
ATOM 12339 C C . HIS C 1 461 ? 44.674 53.845 18.820 1.00 46.89 503 HIS C C 1
ATOM 12340 O O . HIS C 1 461 ? 44.313 54.746 19.586 1.00 42.35 503 HIS C O 1
ATOM 12347 N N . SER C 1 462 ? 45.144 54.079 17.592 1.00 48.60 504 SER C N 1
ATOM 12348 C CA . SER C 1 462 ? 45.160 55.435 17.052 1.00 47.49 504 SER C CA 1
ATOM 12349 C C . SER C 1 462 ? 43.749 55.996 16.931 1.00 49.21 504 SER C C 1
ATOM 12350 O O . SER C 1 462 ? 43.527 57.194 17.143 1.00 51.67 504 SER C O 1
ATOM 12353 N N . GLY C 1 463 ? 42.784 55.146 16.597 1.00 47.08 505 GLY C N 1
ATOM 12354 C CA . GLY C 1 463 ? 41.439 55.607 16.329 1.00 44.63 505 GLY C CA 1
ATOM 12355 C C . GLY C 1 463 ? 41.230 55.799 14.842 1.00 47.68 505 GLY C C 1
ATOM 12356 O O . GLY C 1 463 ? 42.146 56.229 14.133 1.00 46.82 505 GLY C O 1
ATOM 12357 N N . PHE C 1 464 ? 40.031 55.483 14.359 1.00 39.51 506 PHE C N 1
ATOM 12358 C CA . PHE C 1 464 ? 39.735 55.456 12.932 1.00 44.19 506 PHE C CA 1
ATOM 12359 C C . PHE C 1 464 ? 38.433 56.203 12.675 1.00 50.63 506 PHE C C 1
ATOM 12360 O O . PHE C 1 464 ? 37.363 55.753 13.100 1.00 46.33 506 PHE C O 1
ATOM 12368 N N . VAL C 1 465 ? 38.521 57.335 11.981 1.00 48.68 507 VAL C N 1
ATOM 12369 C CA . VAL C 1 465 ? 37.353 58.071 11.516 1.00 43.55 507 VAL C CA 1
ATOM 12370 C C . VAL C 1 465 ? 37.140 57.719 10.051 1.00 41.88 507 VAL C C 1
ATOM 12371 O O . VAL C 1 465 ? 38.059 57.857 9.235 1.00 44.61 507 VAL C O 1
ATOM 12375 N N . MET C 1 466 ? 35.932 57.269 9.714 1.00 41.61 508 MET C N 1
ATOM 12376 C CA . MET C 1 466 ? 35.629 56.771 8.377 1.00 45.37 508 MET C CA 1
ATOM 12377 C C . MET C 1 466 ? 35.025 57.890 7.538 1.00 47.77 508 MET C C 1
ATOM 12378 O O . MET C 1 466 ? 33.992 58.461 7.908 1.00 47.09 508 MET C O 1
ATOM 12383 N N . THR C 1 467 ? 35.670 58.205 6.416 1.00 40.64 509 THR C N 1
ATOM 12384 C CA . THR C 1 467 ? 35.213 59.259 5.514 1.00 48.57 509 THR C CA 1
ATOM 12385 C C . THR C 1 467 ? 35.412 58.783 4.080 1.00 50.17 509 THR C C 1
ATOM 12386 O O . THR C 1 467 ? 35.819 57.644 3.831 1.00 51.91 509 THR C O 1
ATOM 12390 N N . GLU C 1 468 ? 35.143 59.678 3.127 1.00 52.02 510 GLU C N 1
ATOM 12391 C CA . GLU C 1 468 ? 35.382 59.381 1.719 1.00 49.69 510 GLU C CA 1
ATOM 12392 C C . GLU C 1 468 ? 36.843 59.074 1.423 1.00 46.19 510 GLU C C 1
ATOM 12393 O O . GLU C 1 468 ? 37.139 58.547 0.346 1.00 46.39 510 GLU C O 1
ATOM 12399 N N . GLN C 1 469 ? 37.755 59.377 2.351 1.00 47.04 511 GLN C N 1
ATOM 12400 C CA . GLN C 1 469 ? 39.163 59.057 2.147 1.00 48.91 511 GLN C CA 1
ATOM 12401 C C . GLN C 1 469 ? 39.386 57.561 1.938 1.00 50.29 511 GLN C C 1
ATOM 12402 O O . GLN C 1 469 ? 40.345 57.172 1.261 1.00 49.66 511 GLN C O 1
ATOM 12408 N N . VAL C 1 470 ? 38.525 56.708 2.505 1.00 48.15 512 VAL C N 1
ATOM 12409 C CA . VAL C 1 470 ? 38.639 55.262 2.320 1.00 45.49 512 VAL C CA 1
ATOM 12410 C C . VAL C 1 470 ? 37.713 54.741 1.235 1.00 48.12 512 VAL C C 1
ATOM 12411 O O . VAL C 1 470 ? 37.667 53.524 1.006 1.00 47.45 512 VAL C O 1
ATOM 12415 N N . SER C 1 471 ? 36.980 55.619 0.556 1.00 47.02 513 SER C N 1
ATOM 12416 C CA . SER C 1 471 ? 35.992 55.187 -0.421 1.00 45.26 513 SER C CA 1
ATOM 12417 C C . SER C 1 471 ? 36.653 54.713 -1.710 1.00 47.13 513 SER C C 1
ATOM 12418 O O . SER C 1 471 ? 37.736 55.168 -2.089 1.00 48.90 513 SER C O 1
ATOM 12421 N N . HIS C 1 472 ? 35.976 53.783 -2.393 1.00 43.79 514 HIS C N 1
ATOM 12422 C CA . HIS C 1 472 ? 36.447 53.304 -3.687 1.00 44.17 514 HIS C CA 1
ATOM 12423 C C . HIS C 1 472 ? 35.294 52.782 -4.533 1.00 45.13 514 HIS C C 1
ATOM 12424 O O . HIS C 1 472 ? 35.491 51.893 -5.370 1.00 48.31 514 HIS C O 1
ATOM 12431 N N . ALA C 1 473 ? 34.095 53.321 -4.328 1.00 44.95 515 ALA C N 1
ATOM 12432 C CA . ALA C 1 473 ? 32.910 52.898 -5.060 1.00 48.39 515 ALA C CA 1
ATOM 12433 C C . ALA C 1 473 ? 31.855 53.989 -4.943 1.00 55.55 515 ALA C C 1
ATOM 12434 O O . ALA C 1 473 ? 31.942 54.875 -4.087 1.00 47.14 515 ALA C O 1
ATOM 12436 N N . LYS C 1 474 ? 30.855 53.910 -5.822 1.00 53.06 516 LYS C N 1
ATOM 12437 C CA . LYS C 1 474 ? 29.744 54.850 -5.839 1.00 56.42 516 LYS C CA 1
ATOM 12438 C C . LYS C 1 474 ? 28.432 54.084 -5.790 1.00 57.74 516 LYS C C 1
ATOM 12439 O O . LYS C 1 474 ? 28.325 52.971 -6.313 1.00 58.44 516 LYS C O 1
ATOM 12445 N N . ASP C 1 475 ? 27.430 54.687 -5.157 1.00 60.18 517 ASP C N 1
ATOM 12446 C CA . ASP C 1 475 ? 26.104 54.087 -5.113 1.00 62.27 517 ASP C CA 1
ATOM 12447 C C . ASP C 1 475 ? 25.365 54.425 -6.405 1.00 65.70 517 ASP C C 1
ATOM 12448 O O . ASP C 1 475 ? 25.945 54.946 -7.362 1.00 62.96 517 ASP C O 1
ATOM 12453 N N . ALA C 1 476 ? 24.060 54.143 -6.441 1.00 66.30 518 ALA C N 1
ATOM 12454 C CA . ALA C 1 476 ? 23.304 54.342 -7.673 1.00 73.24 518 ALA C CA 1
ATOM 12455 C C . ALA C 1 476 ? 23.204 55.819 -8.042 1.00 73.36 518 ALA C C 1
ATOM 12456 O O . ALA C 1 476 ? 23.039 56.153 -9.220 1.00 74.01 518 ALA C O 1
ATOM 12458 N N . ASN C 1 477 ? 23.306 56.713 -7.060 1.00 65.55 519 ASN C N 1
ATOM 12459 C CA . ASN C 1 477 ? 23.209 58.147 -7.299 1.00 65.97 519 ASN C CA 1
ATOM 12460 C C . ASN C 1 477 ? 24.554 58.792 -7.623 1.00 68.11 519 ASN C C 1
ATOM 12461 O O . ASN C 1 477 ? 24.625 60.020 -7.740 1.00 66.31 519 ASN C O 1
ATOM 12466 N N . GLY C 1 478 ? 25.615 58.000 -7.768 1.00 65.47 520 GLY C N 1
ATOM 12467 C CA . GLY C 1 478 ? 26.935 58.545 -8.013 1.00 55.37 520 GLY C CA 1
ATOM 12468 C C . GLY C 1 478 ? 27.647 59.081 -6.793 1.00 58.94 520 GLY C C 1
ATOM 12469 O O . GLY C 1 478 ? 28.736 59.649 -6.934 1.00 59.61 520 GLY C O 1
ATOM 12470 N N . LYS C 1 479 ? 27.074 58.920 -5.602 1.00 60.00 521 LYS C N 1
ATOM 12471 C CA . LYS C 1 479 ? 27.694 59.395 -4.373 1.00 58.31 521 LYS C CA 1
ATOM 12472 C C . LYS C 1 479 ? 28.683 58.363 -3.846 1.00 54.57 521 LYS C C 1
ATOM 12473 O O . LYS C 1 479 ? 28.442 57.157 -3.931 1.00 56.89 521 LYS C O 1
ATOM 12479 N N . ALA C 1 480 ? 29.796 58.851 -3.303 1.00 51.69 522 ALA C N 1
ATOM 12480 C CA . ALA C 1 480 ? 30.855 57.975 -2.820 1.00 53.37 522 ALA C CA 1
ATOM 12481 C C . ALA C 1 480 ? 30.374 57.136 -1.643 1.00 52.48 522 ALA C C 1
ATOM 12482 O O . ALA C 1 480 ? 29.693 57.631 -0.741 1.00 53.47 522 ALA C O 1
ATOM 12484 N N . ILE C 1 481 ? 30.740 55.858 -1.654 1.00 52.11 523 ILE C N 1
ATOM 12485 C CA . ILE C 1 481 ? 30.380 54.925 -0.593 1.00 47.66 523 ILE C CA 1
ATOM 12486 C C . ILE C 1 481 ? 31.556 54.804 0.366 1.00 49.71 523 ILE C C 1
ATOM 12487 O O . ILE C 1 481 ? 32.638 54.343 -0.016 1.00 48.32 523 ILE C O 1
ATOM 12492 N N . VAL C 1 482 ? 31.347 55.218 1.611 1.00 45.93 524 VAL C N 1
ATOM 12493 C CA . VAL C 1 482 ? 32.309 54.957 2.675 1.00 42.37 524 VAL C CA 1
ATOM 12494 C C . VAL C 1 482 ? 32.016 53.561 3.217 1.00 47.14 524 VAL C C 1
ATOM 12495 O O . VAL C 1 482 ? 30.954 53.319 3.797 1.00 47.50 524 VAL C O 1
ATOM 12499 N N . GLY C 1 483 ? 32.947 52.635 3.011 1.00 43.20 525 GLY C N 1
ATOM 12500 C CA . GLY C 1 483 ? 32.782 51.276 3.468 1.00 46.09 525 GLY C CA 1
ATOM 12501 C C . GLY C 1 483 ? 33.492 51.026 4.786 1.00 48.10 525 GLY C C 1
ATOM 12502 O O . GLY C 1 483 ? 34.373 51.782 5.189 1.00 42.61 525 GLY C O 1
ATOM 12503 N N . VAL C 1 484 ? 33.075 49.959 5.464 1.00 44.83 526 VAL C N 1
ATOM 12504 C CA . VAL C 1 484 ? 33.775 49.462 6.644 1.00 46.05 526 VAL C CA 1
ATOM 12505 C C . VAL C 1 484 ? 34.671 48.270 6.296 1.00 48.37 526 VAL C C 1
ATOM 12506 O O . VAL C 1 484 ? 35.031 47.492 7.178 1.00 47.26 526 VAL C O 1
ATOM 12510 N N . ASP C 1 485 ? 35.038 48.118 5.019 1.00 43.05 527 ASP C N 1
ATOM 12511 C CA . ASP C 1 485 ? 35.786 46.944 4.579 1.00 45.83 527 ASP C CA 1
ATOM 12512 C C . ASP C 1 485 ? 37.211 46.915 5.115 1.00 45.05 527 ASP C C 1
ATOM 12513 O O . ASP C 1 485 ? 37.813 45.837 5.178 1.00 44.86 527 ASP C O 1
ATOM 12518 N N . GLY C 1 486 ? 37.769 48.064 5.499 1.00 44.33 528 GLY C N 1
ATOM 12519 C CA . GLY C 1 486 ? 39.107 48.067 6.062 1.00 44.93 528 GLY C CA 1
ATOM 12520 C C . GLY C 1 486 ? 39.210 47.388 7.413 1.00 48.45 528 GLY C C 1
ATOM 12521 O O . GLY C 1 486 ? 40.307 46.975 7.806 1.00 42.59 528 GLY C O 1
ATOM 12522 N N . CYS C 1 487 ? 38.088 47.252 8.127 1.00 45.29 529 CYS C N 1
ATOM 12523 C CA . CYS C 1 487 ? 38.122 46.713 9.484 1.00 45.88 529 CYS C CA 1
ATOM 12524 C C . CYS C 1 487 ? 38.587 45.264 9.516 1.00 45.22 529 CYS C C 1
ATOM 12525 O O . CYS C 1 487 ? 39.117 44.813 10.537 1.00 42.90 529 CYS C O 1
ATOM 12528 N N . VAL C 1 488 ? 38.399 44.523 8.418 1.00 43.80 530 VAL C N 1
ATOM 12529 C CA . VAL C 1 488 ? 38.745 43.105 8.389 1.00 46.19 530 VAL C CA 1
ATOM 12530 C C . VAL C 1 488 ? 40.244 42.850 8.409 1.00 43.86 530 VAL C C 1
ATOM 12531 O O . VAL C 1 488 ? 40.658 41.687 8.485 1.00 46.59 530 VAL C O 1
ATOM 12535 N N . ALA C 1 489 ? 41.069 43.898 8.333 1.00 40.48 531 ALA C N 1
ATOM 12536 C CA . ALA C 1 489 ? 42.510 43.715 8.484 1.00 43.51 531 ALA C CA 1
ATOM 12537 C C . ALA C 1 489 ? 42.860 43.134 9.850 1.00 45.99 531 ALA C C 1
ATOM 12538 O O . ALA C 1 489 ? 43.820 42.363 9.970 1.00 44.03 531 ALA C O 1
ATOM 12540 N N . CYS C 1 490 ? 42.105 43.494 10.888 1.00 42.57 532 CYS C N 1
ATOM 12541 C CA . CYS C 1 490 ? 42.251 42.902 12.213 1.00 44.65 532 CYS C CA 1
ATOM 12542 C C . CYS C 1 490 ? 41.154 41.899 12.529 1.00 42.48 532 CYS C C 1
ATOM 12543 O O . CYS C 1 490 ? 41.418 40.880 13.173 1.00 45.84 532 CYS C O 1
ATOM 12546 N N . HIS C 1 491 ? 39.926 42.168 12.084 1.00 39.93 533 HIS C N 1
ATOM 12547 C CA . HIS C 1 491 ? 38.794 41.266 12.291 1.00 40.45 533 HIS C CA 1
ATOM 12548 C C . HIS C 1 491 ? 38.826 40.160 11.239 1.00 39.66 533 HIS C C 1
ATOM 12549 O O . HIS C 1 491 ? 37.946 40.022 10.386 1.00 45.41 533 HIS C O 1
ATOM 12556 N N . THR C 1 492 ? 39.874 39.354 11.334 1.00 41.68 534 THR C N 1
ATOM 12557 C CA . THR C 1 492 ? 40.131 38.297 10.383 1.00 41.73 534 THR C CA 1
ATOM 12558 C C . THR C 1 492 ? 39.169 37.133 10.600 1.00 41.31 534 THR C C 1
ATOM 12559 O O . THR C 1 492 ? 38.544 37.019 11.657 1.00 41.90 534 THR C O 1
ATOM 12563 N N . PRO C 1 493 ? 39.035 36.249 9.606 1.00 43.51 535 PRO C N 1
ATOM 12564 C CA . PRO C 1 493 ? 38.240 35.028 9.817 1.00 44.40 535 PRO C CA 1
ATOM 12565 C C . PRO C 1 493 ? 38.707 34.194 10.994 1.00 39.50 535 PRO C C 1
ATOM 12566 O O . PRO C 1 493 ? 37.910 33.431 11.555 1.00 42.64 535 PRO C O 1
ATOM 12570 N N . ASP C 1 494 ? 39.969 34.305 11.384 1.00 43.36 536 ASP C N 1
ATOM 12571 C CA . ASP C 1 494 ? 40.484 33.591 12.539 1.00 45.93 536 ASP C CA 1
ATOM 12572 C C . ASP C 1 494 ? 40.277 34.358 13.841 1.00 47.76 536 ASP C C 1
ATOM 12573 O O . ASP C 1 494 ? 40.827 33.962 14.874 1.00 46.86 536 ASP C O 1
ATOM 12578 N N . GLY C 1 495 ? 39.489 35.432 13.817 1.00 44.67 537 GLY C N 1
ATOM 12579 C CA . GLY C 1 495 ? 39.196 36.187 15.020 1.00 40.74 537 GLY C CA 1
ATOM 12580 C C . GLY C 1 495 ? 40.205 37.284 15.281 1.00 44.39 537 GLY C C 1
ATOM 12581 O O . GLY C 1 495 ? 41.013 37.659 14.424 1.00 37.85 537 GLY C O 1
ATOM 12582 N N . THR C 1 496 ? 40.138 37.826 16.500 1.00 44.03 538 THR C N 1
ATOM 12583 C CA . THR C 1 496 ? 41.160 38.762 16.956 1.00 39.96 538 THR C CA 1
ATOM 12584 C C . THR C 1 496 ? 42.124 38.036 17.891 1.00 40.49 538 THR C C 1
ATOM 12585 O O . THR C 1 496 ? 42.530 36.908 17.594 1.00 42.52 538 THR C O 1
ATOM 12589 N N . TYR C 1 497 ? 42.500 38.653 19.017 1.00 42.19 539 TYR C N 1
ATOM 12590 C CA . TYR C 1 497 ? 43.567 38.086 19.842 1.00 42.32 539 TYR C CA 1
ATOM 12591 C C . TYR C 1 497 ? 43.188 36.761 20.496 1.00 41.17 539 TYR C C 1
ATOM 12592 O O . TYR C 1 497 ? 44.081 35.979 20.838 1.00 45.00 539 TYR C O 1
ATOM 12601 N N . ALA C 1 498 ? 41.902 36.487 20.687 1.00 42.72 540 ALA C N 1
ATOM 12602 C CA . ALA C 1 498 ? 41.489 35.238 21.311 1.00 48.60 540 ALA C CA 1
ATOM 12603 C C . ALA C 1 498 ? 41.267 34.122 20.300 1.00 44.24 540 ALA C C 1
ATOM 12604 O O . ALA C 1 498 ? 40.794 33.048 20.683 1.00 42.86 540 ALA C O 1
ATOM 12606 N N . SER C 1 499 ? 41.588 34.355 19.024 1.00 47.27 541 SER C N 1
ATOM 12607 C CA . SER C 1 499 ? 41.569 33.317 17.987 1.00 45.68 541 SER C CA 1
ATOM 12608 C C . SER C 1 499 ? 40.204 32.645 17.862 1.00 43.62 541 SER C C 1
ATOM 12609 O O . SER C 1 499 ? 40.115 31.452 17.564 1.00 48.48 541 SER C O 1
ATOM 12612 N N . GLY C 1 500 ? 39.130 33.396 18.086 1.00 48.53 542 GLY C N 1
ATOM 12613 C CA . GLY C 1 500 ? 37.775 32.907 17.895 1.00 45.07 542 GLY C CA 1
ATOM 12614 C C . GLY C 1 500 ? 36.904 32.952 19.132 1.00 42.43 542 GLY C C 1
ATOM 12615 O O . GLY C 1 500 ? 35.672 32.954 19.004 1.00 43.93 542 GLY C O 1
ATOM 12616 N N . ALA C 1 501 ? 37.494 32.986 20.330 1.00 45.28 543 ALA C N 1
ATOM 12617 C CA . ALA C 1 501 ? 36.689 32.989 21.547 1.00 42.35 543 ALA C CA 1
ATOM 12618 C C . ALA C 1 501 ? 35.817 34.233 21.659 1.00 43.24 543 ALA C C 1
ATOM 12619 O O . ALA C 1 501 ? 34.785 34.193 22.337 1.00 43.31 543 ALA C O 1
ATOM 12621 N N . ASN C 1 502 ? 36.193 35.329 20.999 1.00 43.75 544 ASN C N 1
ATOM 12622 C CA . ASN C 1 502 ? 35.413 36.560 21.021 1.00 40.57 544 ASN C CA 1
ATOM 12623 C C . ASN C 1 502 ? 34.713 36.827 19.693 1.00 39.18 544 ASN C C 1
ATOM 12624 O O . ASN C 1 502 ? 34.321 37.967 19.427 1.00 41.88 544 ASN C O 1
ATOM 12629 N N . LYS C 1 503 ? 34.543 35.796 18.869 1.00 40.20 545 LYS C N 1
ATOM 12630 C CA . LYS C 1 503 ? 33.928 35.895 17.544 1.00 41.31 545 LYS C CA 1
ATOM 12631 C C . LYS C 1 503 ? 34.431 37.133 16.800 1.00 42.79 545 LYS C C 1
ATOM 12632 O O . LYS C 1 503 ? 33.675 38.022 16.413 1.00 37.90 545 LYS C O 1
ATOM 12638 N N . GLY C 1 504 ? 35.753 37.165 16.608 1.00 38.84 546 GLY C N 1
ATOM 12639 C CA . GLY C 1 504 ? 36.422 38.357 16.119 1.00 43.22 546 GLY C CA 1
ATOM 12640 C C . GLY C 1 504 ? 36.164 38.694 14.663 1.00 40.70 546 GLY C C 1
ATOM 12641 O O . GLY C 1 504 ? 36.347 39.851 14.275 1.00 37.99 546 GLY C O 1
ATOM 12642 N N . ALA C 1 505 ? 35.756 37.720 13.849 1.00 30.40 547 ALA C N 1
ATOM 12643 C CA . ALA C 1 505 ? 35.582 37.979 12.424 1.00 39.44 547 ALA C CA 1
ATOM 12644 C C . ALA C 1 505 ? 34.524 39.054 12.203 1.00 43.34 547 ALA C C 1
ATOM 12645 O O . ALA C 1 505 ? 33.506 39.102 12.902 1.00 39.15 547 ALA C O 1
ATOM 12647 N N . PHE C 1 506 ? 34.782 39.934 11.226 1.00 41.26 548 PHE C N 1
ATOM 12648 C CA . PHE C 1 506 ? 33.923 41.101 11.029 1.00 36.66 548 PHE C CA 1
ATOM 12649 C C . PHE C 1 506 ? 32.512 40.709 10.615 1.00 37.27 548 PHE C C 1
ATOM 12650 O O . PHE C 1 506 ? 31.563 41.457 10.868 1.00 43.46 548 PHE C O 1
ATOM 12658 N N . GLU C 1 507 ? 32.351 39.544 9.985 1.00 42.97 549 GLU C N 1
ATOM 12659 C CA . GLU C 1 507 ? 31.021 39.060 9.633 1.00 37.79 549 GLU C CA 1
ATOM 12660 C C . GLU C 1 507 ? 30.159 38.787 10.861 1.00 43.05 549 GLU C C 1
ATOM 12661 O O . GLU C 1 507 ? 28.936 38.681 10.730 1.00 40.34 549 GLU C O 1
ATOM 12667 N N . MET C 1 508 ? 30.761 38.673 12.045 1.00 40.40 550 MET C N 1
ATOM 12668 C CA . MET C 1 508 ? 30.027 38.456 13.284 1.00 41.75 550 MET C CA 1
ATOM 12669 C C . MET C 1 508 ? 30.118 39.613 14.268 1.00 39.74 550 MET C C 1
ATOM 12670 O O . MET C 1 508 ? 29.212 39.774 15.085 1.00 41.53 550 MET C O 1
ATOM 12675 N N . LYS C 1 509 ? 31.175 40.427 14.206 1.00 38.76 551 LYS C N 1
ATOM 12676 C CA . LYS C 1 509 ? 31.512 41.297 15.331 1.00 38.92 551 LYS C CA 1
ATOM 12677 C C . LYS C 1 509 ? 30.428 42.339 15.588 1.00 45.79 551 LYS C C 1
ATOM 12678 O O . LYS C 1 509 ? 30.028 42.560 16.739 1.00 49.90 551 LYS C O 1
ATOM 12684 N N . LEU C 1 510 ? 29.937 42.995 14.531 1.00 38.13 552 LEU C N 1
ATOM 12685 C CA . LEU C 1 510 ? 28.920 44.024 14.731 1.00 39.27 552 LEU C CA 1
ATOM 12686 C C . LEU C 1 510 ? 27.576 43.417 15.120 1.00 40.25 552 LEU C C 1
ATOM 12687 O O . LEU C 1 510 ? 26.845 43.996 15.932 1.00 39.87 552 LEU C O 1
ATOM 12692 N N . HIS C 1 511 ? 27.221 42.266 14.540 1.00 37.81 553 HIS C N 1
ATOM 12693 C CA . HIS C 1 511 ? 25.988 41.591 14.940 1.00 39.42 553 HIS C CA 1
ATOM 12694 C C . HIS C 1 511 ? 25.991 41.280 16.429 1.00 38.84 553 HIS C C 1
ATOM 12695 O O . HIS C 1 511 ? 24.995 41.507 17.124 1.00 42.71 553 HIS C O 1
ATOM 12702 N N . VAL C 1 512 ? 27.104 40.734 16.928 1.00 37.38 554 VAL C N 1
ATOM 12703 C CA . VAL C 1 512 ? 27.176 40.321 18.327 1.00 40.54 554 VAL C CA 1
ATOM 12704 C C . VAL C 1 512 ? 26.944 41.513 19.247 1.00 44.93 554 VAL C C 1
ATOM 12705 O O . VAL C 1 512 ? 26.176 41.429 20.212 1.00 47.81 554 VAL C O 1
ATOM 12709 N N . ILE C 1 513 ? 27.577 42.651 18.945 1.00 39.61 555 ILE C N 1
ATOM 12710 C CA . ILE C 1 513 ? 27.430 43.827 19.798 1.00 41.90 555 ILE C CA 1
ATOM 12711 C C . ILE C 1 513 ? 26.020 44.407 19.689 1.00 45.93 555 ILE C C 1
ATOM 12712 O O . ILE C 1 513 ? 25.388 44.728 20.702 1.00 44.58 555 ILE C O 1
ATOM 12717 N N . HIS C 1 514 ? 25.493 44.522 18.467 1.00 42.00 556 HIS C N 1
ATOM 12718 C CA . HIS C 1 514 ? 24.239 45.227 18.226 1.00 44.40 556 HIS C CA 1
ATOM 12719 C C . HIS C 1 514 ? 23.005 44.377 18.466 1.00 46.78 556 HIS C C 1
ATOM 12720 O O . HIS C 1 514 ? 21.943 44.925 18.788 1.00 42.87 556 HIS C O 1
ATOM 12727 N N . GLY C 1 515 ? 23.111 43.058 18.315 1.00 42.97 557 GLY C N 1
ATOM 12728 C CA . GLY C 1 515 ? 22.030 42.194 18.752 1.00 44.42 557 GLY C CA 1
ATOM 12729 C C . GLY C 1 515 ? 21.698 42.327 20.222 1.00 42.02 557 GLY C C 1
ATOM 12730 O O . GLY C 1 515 ? 20.639 41.854 20.646 1.00 47.05 557 GLY C O 1
ATOM 12731 N N . GLU C 1 516 ? 22.566 42.973 21.000 1.00 44.20 558 GLU C N 1
ATOM 12732 C CA . GLU C 1 516 ? 22.376 43.176 22.429 1.00 45.52 558 GLU C CA 1
ATOM 12733 C C . GLU C 1 516 ? 21.932 44.589 22.778 1.00 45.33 558 GLU C C 1
ATOM 12734 O O . GLU C 1 516 ? 21.780 44.899 23.965 1.00 46.16 558 GLU C O 1
ATOM 12740 N N . GLN C 1 517 ? 21.731 45.451 21.786 1.00 41.54 559 GLN C N 1
ATOM 12741 C CA . GLN C 1 517 ? 21.365 46.844 22.012 1.00 44.31 559 GLN C CA 1
ATOM 12742 C C . GLN C 1 517 ? 19.911 47.063 21.610 1.00 45.30 559 GLN C C 1
ATOM 12743 O O . GLN C 1 517 ? 19.526 46.768 20.473 1.00 43.59 559 GLN C O 1
ATOM 12749 N N . GLY C 1 518 ? 19.112 47.585 22.546 1.00 41.94 560 GLY C N 1
ATOM 12750 C CA . GLY C 1 518 ? 17.684 47.714 22.311 1.00 39.57 560 GLY C CA 1
ATOM 12751 C C . GLY C 1 518 ? 17.323 48.637 21.162 1.00 45.30 560 GLY C C 1
ATOM 12752 O O . GLY C 1 518 ? 16.313 48.423 20.485 1.00 41.00 560 GLY C O 1
ATOM 12753 N N . VAL C 1 519 ? 18.131 49.674 20.920 1.00 41.28 561 VAL C N 1
ATOM 12754 C CA . VAL C 1 519 ? 17.804 50.616 19.855 1.00 42.53 561 VAL C CA 1
ATOM 12755 C C . VAL C 1 519 ? 17.928 49.977 18.476 1.00 42.72 561 VAL C C 1
ATOM 12756 O O . VAL C 1 519 ? 17.368 50.497 17.506 1.00 43.28 561 VAL C O 1
ATOM 12760 N N . ILE C 1 520 ? 18.626 48.850 18.364 1.00 38.57 562 ILE C N 1
ATOM 12761 C CA . ILE C 1 520 ? 18.751 48.130 17.102 1.00 43.47 562 ILE C CA 1
ATOM 12762 C C . ILE C 1 520 ? 17.570 47.173 16.998 1.00 43.48 562 ILE C C 1
ATOM 12763 O O . ILE C 1 520 ? 17.457 46.227 17.782 1.00 44.82 562 ILE C O 1
ATOM 12768 N N . LYS C 1 521 ? 16.693 47.416 16.025 1.00 42.11 563 LYS C N 1
ATOM 12769 C CA . LYS C 1 521 ? 15.496 46.606 15.835 1.00 41.95 563 LYS C CA 1
ATOM 12770 C C . LYS C 1 521 ? 15.313 46.075 14.422 1.00 43.10 563 LYS C C 1
ATOM 12771 O O . LYS C 1 521 ? 14.483 45.180 14.233 1.00 41.84 563 LYS C O 1
ATOM 12777 N N . GLU C 1 522 ? 16.031 46.592 13.427 1.00 45.97 564 GLU C N 1
ATOM 12778 C CA . GLU C 1 522 ? 15.837 46.171 12.046 1.00 45.85 564 GLU C CA 1
ATOM 12779 C C . GLU C 1 522 ? 17.179 46.101 11.334 1.00 40.02 564 GLU C C 1
ATOM 12780 O O . GLU C 1 522 ? 18.078 46.904 11.592 1.00 44.23 564 GLU C O 1
ATOM 12786 N N . CYS C 1 523 ? 17.304 45.130 10.425 1.00 41.55 565 CYS C N 1
ATOM 12787 C CA . CYS C 1 523 ? 18.535 45.001 9.653 1.00 40.74 565 CYS C CA 1
ATOM 12788 C C . CYS C 1 523 ? 18.792 46.235 8.801 1.00 43.78 565 CYS C C 1
ATOM 12789 O O . CYS C 1 523 ? 19.949 46.551 8.498 1.00 41.61 565 CYS C O 1
ATOM 12792 N N . THR C 1 524 ? 17.728 46.944 8.406 1.00 43.85 566 THR C N 1
ATOM 12793 C CA . THR C 1 524 ? 17.842 48.140 7.577 1.00 46.95 566 THR C CA 1
ATOM 12794 C C . THR C 1 524 ? 18.610 49.267 8.250 1.00 42.81 566 THR C C 1
ATOM 12795 O O . THR C 1 524 ? 19.003 50.215 7.562 1.00 44.83 566 THR C O 1
ATOM 12799 N N . GLN C 1 525 ? 18.818 49.203 9.565 1.00 41.88 567 GLN C N 1
ATOM 12800 C CA . GLN C 1 525 ? 19.571 50.250 10.241 1.00 41.13 567 GLN C CA 1
ATOM 12801 C C . GLN C 1 525 ? 21.058 50.218 9.903 1.00 40.28 567 GLN C C 1
ATOM 12802 O O . GLN C 1 525 ? 21.777 51.152 10.272 1.00 39.45 567 GLN C O 1
ATOM 12808 N N . CYS C 1 526 ? 21.529 49.183 9.204 1.00 36.14 568 CYS C N 1
ATOM 12809 C CA . CYS C 1 526 ? 22.895 49.150 8.693 1.00 42.04 568 CYS C CA 1
ATOM 12810 C C . CYS C 1 526 ? 22.904 48.724 7.229 1.00 41.17 568 CYS C C 1
ATOM 12811 O O . CYS C 1 526 ? 23.800 49.103 6.466 1.00 41.46 568 CYS C O 1
ATOM 12814 N N . HIS C 1 527 ? 21.899 47.951 6.832 1.00 39.09 569 HIS C N 1
ATOM 12815 C CA . HIS C 1 527 ? 21.876 47.261 5.550 1.00 41.82 569 HIS C CA 1
ATOM 12816 C C . HIS C 1 527 ? 20.953 47.941 4.551 1.00 41.43 569 HIS C C 1
ATOM 12817 O O . HIS C 1 527 ? 19.769 48.149 4.833 1.00 40.24 569 HIS C O 1
ATOM 12824 N N . ASN C 1 528 ? 21.494 48.255 3.376 1.00 42.96 570 ASN C N 1
ATOM 12825 C CA . ASN C 1 528 ? 20.688 48.609 2.218 1.00 41.55 570 ASN C CA 1
ATOM 12826 C C . ASN C 1 528 ? 20.478 47.431 1.280 1.00 40.57 570 ASN C C 1
ATOM 12827 O O . ASN C 1 528 ? 19.700 47.547 0.329 1.00 48.39 570 ASN C O 1
ATOM 12832 N N . ASP C 1 529 ? 21.153 46.311 1.531 1.00 43.38 571 ASP C N 1
ATOM 12833 C CA . ASP C 1 529 ? 21.086 45.098 0.725 1.00 42.22 571 ASP C CA 1
ATOM 12834 C C . ASP C 1 529 ? 21.837 44.012 1.489 1.00 45.52 571 ASP C C 1
ATOM 12835 O O . ASP C 1 529 ? 22.526 44.291 2.474 1.00 44.50 571 ASP C O 1
ATOM 12840 N N . PHE C 1 530 ? 21.677 42.766 1.040 1.00 41.12 572 PHE C N 1
ATOM 12841 C CA . PHE C 1 530 ? 22.480 41.643 1.517 1.00 47.41 572 PHE C CA 1
ATOM 12842 C C . PHE C 1 530 ? 23.301 41.121 0.350 1.00 46.85 572 PHE C C 1
ATOM 12843 O O . PHE C 1 530 ? 22.741 40.779 -0.698 1.00 46.69 572 PHE C O 1
ATOM 12851 N N . ASN C 1 531 ? 24.621 41.051 0.529 1.00 46.28 573 ASN C N 1
ATOM 12852 C CA . ASN C 1 531 ? 25.499 40.479 -0.491 1.00 47.08 573 ASN C CA 1
ATOM 12853 C C . ASN C 1 531 ? 25.689 38.998 -0.174 1.00 43.45 573 ASN C C 1
ATOM 12854 O O . ASN C 1 531 ? 26.709 38.566 0.363 1.00 43.19 573 ASN C O 1
ATOM 12859 N N . LEU C 1 532 ? 24.672 38.208 -0.519 1.00 43.53 574 LEU C N 1
ATOM 12860 C CA . LEU C 1 532 ? 24.710 36.779 -0.222 1.00 44.20 574 LEU C CA 1
ATOM 12861 C C . LEU C 1 532 ? 25.712 36.045 -1.100 1.00 50.07 574 LEU C C 1
ATOM 12862 O O . LEU C 1 532 ? 26.255 35.012 -0.686 1.00 43.80 574 LEU C O 1
ATOM 12867 N N . ASP C 1 533 ? 25.968 36.559 -2.309 1.00 47.60 575 ASP C N 1
ATOM 12868 C CA . ASP C 1 533 ? 26.986 35.977 -3.179 1.00 50.47 575 ASP C CA 1
ATOM 12869 C C . ASP C 1 533 ? 28.379 36.050 -2.568 1.00 51.54 575 ASP C C 1
ATOM 12870 O O . ASP C 1 533 ? 29.246 35.247 -2.934 1.00 48.02 575 ASP C O 1
ATOM 12875 N N . ALA C 1 534 ? 28.620 36.999 -1.657 1.00 47.95 576 ALA C N 1
ATOM 12876 C CA . ALA C 1 534 ? 29.920 37.090 -1.005 1.00 45.16 576 ALA C CA 1
ATOM 12877 C C . ALA C 1 534 ? 30.255 35.838 -0.207 1.00 45.88 576 ALA C C 1
ATOM 12878 O O . ALA C 1 534 ? 31.436 35.552 0.008 1.00 48.95 576 ALA C O 1
ATOM 12880 N N . PHE C 1 535 ? 29.248 35.078 0.231 1.00 46.29 577 PHE C N 1
ATOM 12881 C CA . PHE C 1 535 ? 29.527 33.871 1.001 1.00 46.58 577 PHE C CA 1
ATOM 12882 C C . PHE C 1 535 ? 30.301 32.836 0.197 1.00 44.85 577 PHE C C 1
ATOM 12883 O O . PHE C 1 535 ? 30.960 31.977 0.792 1.00 43.41 577 PHE C O 1
ATOM 12891 N N . LYS C 1 536 ? 30.243 32.900 -1.135 1.00 48.80 578 LYS C N 1
ATOM 12892 C CA . LYS C 1 536 ? 30.916 31.913 -1.972 1.00 45.96 578 LYS C CA 1
ATOM 12893 C C . LYS C 1 536 ? 32.426 32.100 -2.032 1.00 42.09 578 LYS C C 1
ATOM 12894 O O . LYS C 1 536 ? 33.127 31.174 -2.458 1.00 41.63 578 LYS C O 1
ATOM 12900 N N . VAL C 1 537 ? 32.948 33.256 -1.617 1.00 39.53 579 VAL C N 1
ATOM 12901 C CA . VAL C 1 537 ? 34.392 33.456 -1.515 1.00 43.37 579 VAL C CA 1
ATOM 12902 C C . VAL C 1 537 ? 34.873 33.384 -0.067 1.00 43.74 579 VAL C C 1
ATOM 12903 O O . VAL C 1 537 ? 36.021 33.742 0.217 1.00 45.48 579 VAL C O 1
ATOM 12907 N N . LYS C 1 538 ? 34.026 32.925 0.852 1.00 43.89 580 LYS C N 1
ATOM 12908 C CA . LYS C 1 538 ? 34.364 32.823 2.267 1.00 45.17 580 LYS C CA 1
ATOM 12909 C C . LYS C 1 538 ? 34.700 31.385 2.647 1.00 41.41 580 LYS C C 1
ATOM 12910 O O . LYS C 1 538 ? 34.022 30.443 2.224 1.00 42.74 580 LYS C O 1
ATOM 12916 N N . GLY C 1 539 ? 35.746 31.228 3.451 1.00 40.49 581 GLY C N 1
ATOM 12917 C CA . GLY C 1 539 ? 35.990 30.004 4.188 1.00 41.80 581 GLY C CA 1
ATOM 12918 C C . GLY C 1 539 ? 35.238 30.007 5.507 1.00 44.57 581 GLY C C 1
ATOM 12919 O O . GLY C 1 539 ? 34.289 30.767 5.709 1.00 41.24 581 GLY C O 1
ATOM 12920 N N . ALA C 1 540 ? 35.682 29.147 6.423 1.00 44.21 582 ALA C N 1
ATOM 12921 C CA . ALA C 1 540 ? 35.058 29.052 7.735 1.00 39.71 582 ALA C CA 1
ATOM 12922 C C . ALA C 1 540 ? 35.575 30.152 8.662 1.00 39.39 582 ALA C C 1
ATOM 12923 O O . ALA C 1 540 ? 36.657 30.710 8.463 1.00 36.35 582 ALA C O 1
ATOM 12925 N N . LEU C 1 541 ? 34.788 30.452 9.694 1.00 36.22 583 LEU C N 1
ATOM 12926 C CA . LEU C 1 541 ? 35.104 31.508 10.649 1.00 38.96 583 LEU C CA 1
ATOM 12927 C C . LEU C 1 541 ? 35.328 30.914 12.034 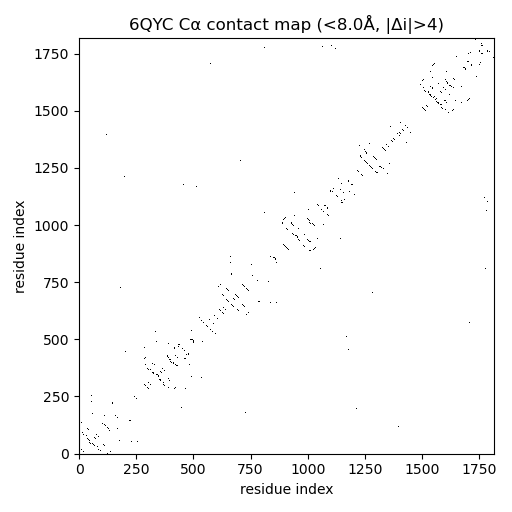1.00 41.35 583 LEU C C 1
ATOM 12928 O O . LEU C 1 541 ? 34.659 29.952 12.426 1.00 42.31 583 LEU C O 1
ATOM 12933 N N . ALA C 1 542 ? 36.265 31.496 12.774 1.00 41.04 584 ALA C N 1
ATOM 12934 C CA . ALA C 1 542 ? 36.558 31.043 14.128 1.00 44.40 584 ALA C CA 1
ATOM 12935 C C . ALA C 1 542 ? 35.464 31.528 15.074 1.00 43.37 584 ALA C C 1
ATOM 12936 O O . ALA C 1 542 ? 35.293 32.737 15.263 1.00 42.52 584 ALA C O 1
ATOM 12938 N N . THR C 1 543 ? 34.722 30.586 15.667 1.00 42.83 585 THR C N 1
ATOM 12939 C CA . THR C 1 543 ? 33.634 30.914 16.581 1.00 45.07 585 THR C CA 1
ATOM 12940 C C . THR C 1 543 ? 33.943 30.578 18.036 1.00 47.90 585 THR C C 1
ATOM 12941 O O . THR C 1 543 ? 33.203 31.010 18.926 1.00 45.07 585 THR C O 1
ATOM 12945 N N . SER C 1 544 ? 35.001 29.811 18.295 1.00 45.59 586 SER C N 1
ATOM 12946 C CA . SER C 1 544 ? 35.594 29.677 19.617 1.00 46.53 586 SER C CA 1
ATOM 12947 C C . SER C 1 544 ? 37.097 29.541 19.422 1.00 51.08 586 SER C C 1
ATOM 12948 O O . SER C 1 544 ? 37.597 29.564 18.291 1.00 51.76 586 SER C O 1
ATOM 12951 N N . ALA C 1 545 ? 37.828 29.406 20.528 1.00 45.84 587 ALA C N 1
ATOM 12952 C CA . ALA C 1 545 ? 39.284 29.368 20.465 1.00 45.71 587 ALA C CA 1
ATOM 12953 C C . ALA C 1 545 ? 39.779 28.219 19.594 1.00 47.37 587 ALA C C 1
ATOM 12954 O O . ALA C 1 545 ? 39.769 27.059 20.018 1.00 52.20 587 ALA C O 1
ATOM 12956 N N . GLY C 1 546 ? 40.206 28.529 18.374 1.00 50.57 588 GLY C N 1
ATOM 12957 C CA . GLY C 1 546 ? 40.728 27.508 17.489 1.00 46.63 588 GLY C CA 1
ATOM 12958 C C . GLY C 1 546 ? 39.700 26.580 16.888 1.00 45.73 588 GLY C C 1
ATOM 12959 O O . GLY C 1 546 ? 40.081 25.560 16.308 1.00 54.55 588 GLY C O 1
ATOM 12960 N N . LYS C 1 547 ? 38.411 26.893 17.007 1.00 47.63 589 LYS C N 1
ATOM 12961 C CA . LYS C 1 547 ? 37.336 26.071 16.465 1.00 43.73 589 LYS C CA 1
ATOM 12962 C C . LYS C 1 547 ? 36.552 26.876 15.438 1.00 40.88 589 LYS C C 1
ATOM 12963 O O . LYS C 1 547 ? 36.369 28.088 15.594 1.00 45.47 589 LYS C O 1
ATOM 12969 N N . TYR C 1 548 ? 36.085 26.203 14.390 1.00 41.42 590 TYR C N 1
ATOM 12970 C CA . TYR C 1 548 ? 35.640 26.888 13.187 1.00 44.12 590 TYR C CA 1
ATOM 12971 C C . TYR C 1 548 ? 34.255 26.422 12.763 1.00 42.35 590 TYR C C 1
ATOM 12972 O O . TYR C 1 548 ? 33.896 25.247 12.895 1.00 41.51 590 TYR C O 1
ATOM 12981 N N . THR C 1 549 ? 33.486 27.370 12.237 1.00 43.17 591 THR C N 1
ATOM 12982 C CA . THR C 1 549 ? 32.106 27.164 11.826 1.00 40.99 591 THR C CA 1
ATOM 12983 C C . THR C 1 549 ? 31.944 27.646 10.390 1.00 40.03 591 THR C C 1
ATOM 12984 O O . THR C 1 549 ? 32.552 28.645 9.995 1.00 39.76 591 THR C O 1
ATOM 12988 N N . THR C 1 550 ? 31.134 26.930 9.611 1.00 39.90 592 THR C N 1
ATOM 12989 C CA . THR C 1 550 ? 30.909 27.309 8.224 1.00 41.13 592 THR C CA 1
ATOM 12990 C C . THR C 1 550 ? 30.327 28.726 8.148 1.00 42.85 592 THR C C 1
ATOM 12991 O O . THR C 1 550 ? 29.653 29.179 9.079 1.00 41.62 592 THR C O 1
ATOM 12995 N N . PRO C 1 551 ? 30.580 29.455 7.050 1.00 46.63 593 PRO C N 1
ATOM 12996 C CA . PRO C 1 551 ? 30.416 30.922 7.102 1.00 43.02 593 PRO C CA 1
ATOM 12997 C C . PRO C 1 551 ? 28.983 31.409 7.281 1.00 42.38 593 PRO C C 1
ATOM 12998 O O . PRO C 1 551 ? 28.764 32.355 8.050 1.00 42.92 593 PRO C O 1
ATOM 13002 N N . ILE C 1 552 ? 27.999 30.821 6.594 1.00 34.73 594 ILE C N 1
ATOM 13003 C CA . ILE C 1 552 ? 26.628 31.301 6.766 1.00 37.97 594 ILE C CA 1
ATOM 13004 C C . ILE C 1 552 ? 26.130 31.012 8.179 1.00 42.81 594 ILE C C 1
ATOM 13005 O O . ILE C 1 552 ? 25.498 31.866 8.816 1.00 43.84 594 ILE C O 1
ATOM 13010 N N . THR C 1 553 ? 26.407 29.810 8.695 1.00 43.27 595 THR C N 1
ATOM 13011 C CA . THR C 1 553 ? 26.036 29.492 10.071 1.00 40.73 595 THR C CA 1
ATOM 13012 C C . THR C 1 553 ? 26.712 30.436 11.059 1.00 38.59 595 THR C C 1
ATOM 13013 O O . THR C 1 553 ? 26.065 30.950 11.978 1.00 38.43 595 THR C O 1
ATOM 13017 N N . ALA C 1 554 ? 28.011 30.686 10.878 1.00 39.34 596 ALA C N 1
ATOM 13018 C CA . ALA C 1 554 ? 28.729 31.577 11.786 1.00 38.22 596 ALA C CA 1
ATOM 13019 C C . ALA C 1 554 ? 28.112 32.968 11.799 1.00 39.06 596 ALA C C 1
ATOM 13020 O O . ALA C 1 554 ? 28.056 33.622 12.846 1.00 41.29 596 ALA C O 1
ATOM 13022 N N . THR C 1 555 ? 27.635 33.433 10.644 1.00 38.57 597 THR C N 1
ATOM 13023 C CA . THR C 1 555 ? 27.016 34.751 10.578 1.00 38.89 597 THR C CA 1
ATOM 13024 C C . THR C 1 555 ? 25.673 34.764 11.299 1.00 39.90 597 THR C C 1
ATOM 13025 O O . THR C 1 555 ? 25.417 35.638 12.135 1.00 38.72 597 THR C O 1
ATOM 13029 N N . CYS C 1 556 ? 24.798 33.804 10.983 1.00 38.97 598 CYS C N 1
ATOM 13030 C CA . CYS C 1 556 ? 23.470 33.803 11.586 1.00 35.79 598 CYS C CA 1
ATOM 13031 C C . CYS C 1 556 ? 23.543 33.563 13.089 1.00 41.69 598 CYS C C 1
ATOM 13032 O O . CYS C 1 556 ? 22.769 34.156 13.853 1.00 38.97 598 CYS C O 1
ATOM 13035 N N . THR C 1 557 ? 24.470 32.709 13.537 1.00 36.50 599 THR C N 1
ATOM 13036 C CA . THR C 1 557 ? 24.613 32.426 14.960 1.00 39.71 599 THR C CA 1
ATOM 13037 C C . THR C 1 557 ? 25.354 33.523 15.710 1.00 41.96 599 THR C C 1
ATOM 13038 O O . THR C 1 557 ? 25.680 33.334 16.888 1.00 42.27 599 THR C O 1
ATOM 13042 N N . SER C 1 558 ? 25.639 34.653 15.060 1.00 39.24 600 SER C N 1
ATOM 13043 C CA . SER C 1 558 ? 26.037 35.838 15.810 1.00 41.70 600 SER C CA 1
ATOM 13044 C C . SER C 1 558 ? 24.970 36.232 16.826 1.00 40.84 600 SER C C 1
ATOM 13045 O O . SER C 1 558 ? 25.296 36.706 17.921 1.00 41.13 600 SER C O 1
ATOM 13048 N N . CYS C 1 559 ? 23.695 36.049 16.484 1.00 38.51 601 CYS C N 1
ATOM 13049 C CA . CYS C 1 559 ? 22.596 36.334 17.396 1.00 39.31 601 CYS C CA 1
ATOM 13050 C C . CYS C 1 559 ? 21.793 35.102 17.777 1.00 40.52 601 CYS C C 1
ATOM 13051 O O . CYS C 1 559 ? 21.225 35.068 18.869 1.00 42.71 601 CYS C O 1
ATOM 13054 N N . HIS C 1 560 ? 21.741 34.093 16.908 1.00 40.44 602 HIS C N 1
ATOM 13055 C CA . HIS C 1 560 ? 20.957 32.883 17.130 1.00 42.46 602 HIS C CA 1
ATOM 13056 C C . HIS C 1 560 ? 21.836 31.797 17.728 1.00 39.66 602 HIS C C 1
ATOM 13057 O O . HIS C 1 560 ? 22.739 31.295 17.055 1.00 44.61 602 HIS C O 1
ATOM 13064 N N . ALA C 1 561 ? 21.557 31.414 18.963 1.00 41.86 603 ALA C N 1
ATOM 13065 C CA . ALA C 1 561 ? 22.263 30.283 19.545 1.00 45.36 603 ALA C CA 1
ATOM 13066 C C . ALA C 1 561 ? 22.098 29.070 18.634 1.00 39.58 603 ALA C C 1
ATOM 13067 O O . ALA C 1 561 ? 20.988 28.815 18.150 1.00 38.97 603 ALA C O 1
ATOM 13069 N N . PRO C 1 562 ? 23.171 28.322 18.354 1.00 40.62 604 PRO C N 1
ATOM 13070 C CA . PRO C 1 562 ? 23.051 27.207 17.395 1.00 44.80 604 PRO C CA 1
ATOM 13071 C C . PRO C 1 562 ? 21.992 26.191 17.779 1.00 49.24 604 PRO C C 1
ATOM 13072 O O . PRO C 1 562 ? 21.269 25.693 16.906 1.00 41.67 604 PRO C O 1
ATOM 13076 N N . GLU C 1 563 ? 21.872 25.877 19.071 1.00 46.80 605 GLU C N 1
ATOM 13077 C CA . GLU C 1 563 ? 20.901 24.888 19.519 1.00 48.54 605 GLU C CA 1
ATOM 13078 C C . GLU C 1 563 ? 19.471 25.405 19.471 1.00 48.78 605 GLU C C 1
ATOM 13079 O O . GLU C 1 563 ? 18.539 24.612 19.638 1.00 50.73 605 GLU C O 1
ATOM 13085 N N . SER C 1 564 ? 19.274 26.705 19.245 1.00 49.76 606 SER C N 1
ATOM 13086 C CA . SER C 1 564 ? 17.938 27.268 19.113 1.00 41.16 606 SER C CA 1
ATOM 13087 C C . SER C 1 564 ? 17.351 27.072 17.722 1.00 47.64 606 SER C C 1
ATOM 13088 O O . SER C 1 564 ? 16.152 27.306 17.534 1.00 48.28 606 SER C O 1
ATOM 13091 N N . ILE C 1 565 ? 18.159 26.664 16.750 1.00 44.21 607 ILE C N 1
ATOM 13092 C CA . ILE C 1 565 ? 17.692 26.429 15.388 1.00 42.65 607 ILE C CA 1
ATOM 13093 C C . ILE C 1 565 ? 17.141 25.007 15.329 1.00 45.39 607 ILE C C 1
ATOM 13094 O O . ILE C 1 565 ? 17.901 24.036 15.343 1.00 45.72 607 ILE C O 1
ATOM 13099 N N . GLY C 1 566 ? 15.814 24.889 15.254 1.00 49.58 608 GLY C N 1
ATOM 13100 C CA . GLY C 1 566 ? 15.175 23.603 15.491 1.00 44.91 608 GLY C CA 1
ATOM 13101 C C . GLY C 1 566 ? 15.568 22.527 14.494 1.00 46.77 608 GLY C C 1
ATOM 13102 O O . GLY C 1 566 ? 15.830 21.382 14.874 1.00 38.55 608 GLY C O 1
ATOM 13103 N N . HIS C 1 567 ? 15.605 22.871 13.207 1.00 45.44 609 HIS C N 1
ATOM 13104 C CA . HIS C 1 567 ? 15.911 21.874 12.189 1.00 42.36 609 HIS C CA 1
ATOM 13105 C C . HIS C 1 567 ? 17.364 21.419 12.225 1.00 40.54 609 HIS C C 1
ATOM 13106 O O . HIS C 1 567 ? 17.724 20.500 11.481 1.00 40.73 609 HIS C O 1
ATOM 13113 N N . GLY C 1 568 ? 18.204 22.053 13.040 1.00 40.81 610 GLY C N 1
ATOM 13114 C CA . GLY C 1 568 ? 19.585 21.641 13.182 1.00 42.66 610 GLY C CA 1
ATOM 13115 C C . GLY C 1 568 ? 20.470 22.142 12.059 1.00 40.04 610 GLY C C 1
ATOM 13116 O O . GLY C 1 568 ? 20.044 22.825 11.128 1.00 45.93 610 GLY C O 1
ATOM 13117 N N . LEU C 1 569 ? 21.745 21.774 12.152 1.00 45.08 611 LEU C N 1
ATOM 13118 C CA . LEU C 1 569 ? 22.745 22.215 11.192 1.00 43.45 611 LEU C CA 1
ATOM 13119 C C . LEU C 1 569 ? 23.459 21.078 10.481 1.00 45.10 611 LEU C C 1
ATOM 13120 O O . LEU C 1 569 ? 23.962 21.291 9.371 1.00 44.04 611 LEU C O 1
ATOM 13125 N N . GLU C 1 570 ? 23.502 19.881 11.072 1.00 44.01 612 GLU C N 1
ATOM 13126 C CA . GLU C 1 570 ? 24.159 18.753 10.422 1.00 45.28 612 GLU C CA 1
ATOM 13127 C C . GLU C 1 570 ? 23.528 18.445 9.070 1.00 43.73 612 GLU C C 1
ATOM 13128 O O . GLU C 1 570 ? 24.235 18.116 8.112 1.00 47.91 612 GLU C O 1
ATOM 13134 N N . ASN C 1 571 ? 22.198 18.558 8.969 1.00 42.86 613 ASN C N 1
ATOM 13135 C CA . ASN C 1 571 ? 21.502 18.195 7.737 1.00 44.19 613 ASN C CA 1
ATOM 13136 C C . ASN C 1 571 ? 21.658 19.242 6.636 1.00 49.13 613 ASN C C 1
ATOM 13137 O O . ASN C 1 571 ? 21.421 18.929 5.462 1.00 43.97 613 ASN C O 1
ATOM 13142 N N . MET C 1 572 ? 22.034 20.474 6.982 1.00 48.66 614 MET C N 1
ATOM 13143 C CA . MET C 1 572 ? 22.235 21.534 6.003 1.00 44.18 614 MET C CA 1
ATOM 13144 C C . MET C 1 572 ? 23.691 21.670 5.577 1.00 46.08 614 MET C C 1
ATOM 13145 O O . MET C 1 572 ? 24.057 22.682 4.972 1.00 45.48 614 MET C O 1
ATOM 13150 N N . GLY C 1 573 ? 24.526 20.679 5.882 1.00 47.89 615 GLY C N 1
ATOM 13151 C CA . GLY C 1 573 ? 25.913 20.701 5.472 1.00 43.58 615 GLY C CA 1
ATOM 13152 C C . GLY C 1 573 ? 26.808 21.625 6.262 1.00 43.06 615 GLY C C 1
ATOM 13153 O O . GLY C 1 573 ? 27.944 21.866 5.843 1.00 49.30 615 GLY C O 1
ATOM 13154 N N . ALA C 1 574 ? 26.343 22.146 7.391 1.00 41.23 616 ALA C N 1
ATOM 13155 C CA . ALA C 1 574 ? 27.139 23.061 8.192 1.00 42.17 616 ALA C CA 1
ATOM 13156 C C . ALA C 1 574 ? 27.942 22.312 9.251 1.00 42.32 616 ALA C C 1
ATOM 13157 O O . ALA C 1 574 ? 27.623 21.184 9.636 1.00 43.31 616 ALA C O 1
ATOM 13159 N N . ILE C 1 575 ? 28.999 22.966 9.722 1.00 43.60 617 ILE C N 1
ATOM 13160 C CA . ILE C 1 575 ? 29.819 22.486 10.826 1.00 44.29 617 ILE C CA 1
ATOM 13161 C C . ILE C 1 575 ? 29.857 23.580 11.882 1.00 43.93 617 ILE C C 1
ATOM 13162 O O . ILE C 1 575 ? 29.976 24.765 11.551 1.00 44.23 617 ILE C O 1
ATOM 13167 N N . VAL C 1 576 ? 29.734 23.191 13.148 1.00 42.94 618 VAL C N 1
ATOM 13168 C CA . VAL C 1 576 ? 29.704 24.133 14.261 1.00 42.00 618 VAL C CA 1
ATOM 13169 C C . VAL C 1 576 ? 30.856 23.805 15.198 1.00 44.90 618 VAL C C 1
ATOM 13170 O O . VAL C 1 576 ? 30.885 22.723 15.798 1.00 45.33 618 VAL C O 1
ATOM 13174 N N . ASN C 1 577 ? 31.796 24.743 15.330 1.00 42.63 619 ASN C N 1
ATOM 13175 C CA . ASN C 1 577 ? 32.937 24.586 16.231 1.00 46.09 619 ASN C CA 1
ATOM 13176 C C . ASN C 1 577 ? 33.710 23.303 15.927 1.00 44.17 619 ASN C C 1
ATOM 13177 O O . ASN C 1 577 ? 34.123 22.570 16.827 1.00 47.99 619 ASN C O 1
ATOM 13182 N N . GLY C 1 578 ? 33.903 23.027 14.639 1.00 42.12 620 GLY C N 1
ATOM 13183 C CA . GLY C 1 578 ? 34.691 21.897 14.201 1.00 42.58 620 GLY C CA 1
ATOM 13184 C C . GLY C 1 578 ? 36.155 22.253 14.026 1.00 48.45 620 GLY C C 1
ATOM 13185 O O . GLY C 1 578 ? 36.633 23.307 14.452 1.00 44.90 620 GLY C O 1
ATOM 13186 N N . ASP C 1 579 ? 36.878 21.338 13.387 1.00 53.21 621 ASP C N 1
ATOM 13187 C CA . ASP C 1 579 ? 38.278 21.567 13.078 1.00 53.49 621 ASP C CA 1
ATOM 13188 C C . ASP C 1 579 ? 38.418 22.456 11.846 1.00 49.52 621 ASP C C 1
ATOM 13189 O O . ASP C 1 579 ? 37.524 22.537 10.999 1.00 47.24 621 ASP C O 1
ATOM 13194 N N . TYR C 1 580 ? 39.574 23.121 11.760 1.00 48.66 622 TYR C N 1
ATOM 13195 C CA . TYR C 1 580 ? 39.838 24.070 10.682 1.00 43.82 622 TYR C CA 1
ATOM 13196 C C . TYR C 1 580 ? 39.706 23.414 9.312 1.00 48.88 622 TYR C C 1
ATOM 13197 O O . TYR C 1 580 ? 39.031 23.942 8.420 1.00 46.53 622 TYR C O 1
ATOM 13206 N N . VAL C 1 581 ? 40.350 22.260 9.124 1.00 48.97 623 VAL C N 1
ATOM 13207 C CA . VAL C 1 581 ? 40.325 21.602 7.820 1.00 46.17 623 VAL C CA 1
ATOM 13208 C C . VAL C 1 581 ? 38.921 21.104 7.504 1.00 48.32 623 VAL C C 1
ATOM 13209 O O . VAL C 1 581 ? 38.398 21.319 6.404 1.00 50.54 623 VAL C O 1
ATOM 13213 N N . GLN C 1 582 ? 38.293 20.436 8.472 1.00 47.54 624 GLN C N 1
ATOM 13214 C CA . GLN C 1 582 ? 36.971 19.856 8.260 1.00 46.27 624 GLN C CA 1
ATOM 13215 C C . GLN C 1 582 ? 35.925 20.937 7.996 1.00 47.73 624 GLN C C 1
ATOM 13216 O O . GLN C 1 582 ? 35.085 20.791 7.101 1.00 44.36 624 GLN C O 1
ATOM 13222 N N . ALA C 1 583 ? 35.977 22.041 8.746 1.00 42.56 625 ALA C N 1
ATOM 13223 C CA . ALA C 1 583 ? 35.001 23.109 8.547 1.00 45.82 625 ALA C CA 1
ATOM 13224 C C . ALA C 1 583 ? 35.226 23.826 7.220 1.00 46.91 625 ALA C C 1
ATOM 13225 O O . ALA C 1 583 ? 34.265 24.227 6.554 1.00 44.45 625 ALA C O 1
ATOM 13227 N N . ASN C 1 584 ? 36.486 23.987 6.811 1.00 44.95 626 ASN C N 1
ATOM 13228 C CA . ASN C 1 584 ? 36.760 24.672 5.552 1.00 46.59 626 ASN C CA 1
ATOM 13229 C C . ASN C 1 584 ? 36.386 23.819 4.345 1.00 46.01 626 ASN C C 1
ATOM 13230 O O . ASN C 1 584 ? 36.031 24.363 3.294 1.00 45.76 626 ASN C O 1
ATOM 13235 N N . GLN C 1 585 ? 36.445 22.491 4.471 1.00 42.81 627 GLN C N 1
ATOM 13236 C CA . GLN C 1 585 ? 35.957 21.636 3.395 1.00 45.24 627 GLN C CA 1
ATOM 13237 C C . GLN C 1 585 ? 34.445 21.725 3.233 1.00 48.86 627 GLN C C 1
ATOM 13238 O O . GLN C 1 585 ? 33.930 21.452 2.142 1.00 47.02 627 GLN C O 1
ATOM 13244 N N . ALA C 1 586 ? 33.726 22.104 4.289 1.00 46.44 628 ALA C N 1
ATOM 13245 C CA . ALA C 1 586 ? 32.274 22.200 4.266 1.00 46.11 628 ALA C CA 1
ATOM 13246 C C . ALA C 1 586 ? 31.772 23.619 4.030 1.00 41.09 628 ALA C C 1
ATOM 13247 O O . ALA C 1 586 ? 30.555 23.827 3.985 1.00 45.46 628 ALA C O 1
ATOM 13249 N N . ALA C 1 587 ? 32.678 24.589 3.864 1.00 46.55 629 ALA C N 1
ATOM 13250 C CA . ALA C 1 587 ? 32.286 25.994 3.766 1.00 47.67 629 ALA C CA 1
ATOM 13251 C C . ALA C 1 587 ? 31.281 26.233 2.644 1.00 48.82 629 ALA C C 1
ATOM 13252 O O . ALA C 1 587 ? 30.327 27.001 2.813 1.00 52.90 629 ALA C O 1
ATOM 13254 N N . GLN C 1 588 ? 31.474 25.591 1.491 1.00 45.69 630 GLN C N 1
ATOM 13255 C CA . GLN C 1 588 ? 30.573 25.757 0.358 1.00 49.48 630 GLN C CA 1
ATOM 13256 C C . GLN C 1 588 ? 29.538 24.640 0.265 1.00 47.62 630 GLN C C 1
ATOM 13257 O O . GLN C 1 588 ? 29.015 24.380 -0.823 1.00 45.61 630 GLN C O 1
ATOM 13263 N N . SER C 1 589 ? 29.233 23.981 1.383 1.00 50.40 631 SER C N 1
ATOM 13264 C CA . SER C 1 589 ? 28.237 22.919 1.434 1.00 49.16 631 SER C CA 1
ATOM 13265 C C . SER C 1 589 ? 26.946 23.347 2.116 1.00 45.58 631 SER C C 1
ATOM 13266 O O . SER C 1 589 ? 25.994 22.561 2.159 1.00 45.76 631 SER C O 1
ATOM 13269 N N . GLU C 1 590 ? 26.890 24.564 2.651 1.00 47.64 632 GLU C N 1
ATOM 13270 C CA . GLU C 1 590 ? 25.693 25.043 3.330 1.00 44.79 632 GLU C CA 1
ATOM 13271 C C . GLU C 1 590 ? 24.563 25.274 2.334 1.00 46.85 632 GLU C C 1
ATOM 13272 O O . GLU C 1 590 ? 24.746 25.940 1.310 1.00 50.15 632 GLU C O 1
ATOM 13278 N N . THR C 1 591 ? 23.388 24.733 2.651 1.00 45.54 633 THR C N 1
ATOM 13279 C CA . THR C 1 591 ? 22.212 24.817 1.797 1.00 45.89 633 THR C CA 1
ATOM 13280 C C . THR C 1 591 ? 21.203 25.854 2.280 1.00 43.34 633 THR C C 1
ATOM 13281 O O . THR C 1 591 ? 20.048 25.824 1.840 1.00 42.26 633 THR C O 1
ATOM 13285 N N . CYS C 1 592 ? 21.614 26.767 3.169 1.00 36.81 634 CYS C N 1
ATOM 13286 C CA . CYS C 1 592 ? 20.654 27.637 3.849 1.00 40.30 634 CYS C CA 1
ATOM 13287 C C . CYS C 1 592 ? 19.801 28.433 2.868 1.00 46.02 634 CYS C C 1
ATOM 13288 O O . CYS C 1 592 ? 18.585 28.560 3.057 1.00 45.55 634 CYS C O 1
ATOM 13291 N N . PHE C 1 593 ? 20.412 28.985 1.820 1.00 41.34 635 PHE C N 1
ATOM 13292 C CA . PHE C 1 593 ? 19.687 29.909 0.956 1.00 43.25 635 PHE C CA 1
ATOM 13293 C C . PHE C 1 593 ? 18.810 29.205 -0.067 1.00 45.77 635 PHE C C 1
ATOM 13294 O O . PHE C 1 593 ? 18.161 29.882 -0.873 1.00 47.60 635 PHE C O 1
ATOM 13302 N N . TYR C 1 594 ? 18.765 27.873 -0.049 1.00 45.96 636 TYR C N 1
ATOM 13303 C CA . TYR C 1 594 ? 17.727 27.165 -0.787 1.00 48.06 636 TYR C CA 1
ATOM 13304 C C . TYR C 1 594 ? 16.359 27.392 -0.156 1.00 51.74 636 TYR C C 1
ATOM 13305 O O . TYR C 1 594 ? 15.337 27.337 -0.852 1.00 50.76 636 TYR C O 1
ATOM 13314 N N . CYS C 1 595 ? 16.320 27.654 1.149 1.00 46.10 637 CYS C N 1
ATOM 13315 C CA . CYS C 1 595 ? 15.087 27.950 1.873 1.00 45.39 637 CYS C CA 1
ATOM 13316 C C . CYS C 1 595 ? 15.011 29.389 2.347 1.00 46.45 637 CYS C C 1
ATOM 13317 O O . CYS C 1 595 ? 13.948 30.009 2.262 1.00 50.43 637 CYS C O 1
ATOM 13320 N N . HIS C 1 596 ? 16.120 29.928 2.844 1.00 42.55 638 HIS C N 1
ATOM 13321 C CA . HIS C 1 596 ? 16.160 31.275 3.391 1.00 43.67 638 HIS C CA 1
ATOM 13322 C C . HIS C 1 596 ? 16.357 32.305 2.289 1.00 46.25 638 HIS C C 1
ATOM 13323 O O . HIS C 1 596 ? 17.335 32.244 1.536 1.00 44.09 638 HIS C O 1
ATOM 13330 N N . LYS C 1 597 ? 15.427 33.255 2.208 1.00 42.92 639 LYS C N 1
ATOM 13331 C CA . LYS C 1 597 ? 15.464 34.324 1.210 1.00 45.37 639 LYS C CA 1
ATOM 13332 C C . LYS C 1 597 ? 15.416 35.682 1.902 1.00 43.29 639 LYS C C 1
ATOM 13333 O O . LYS C 1 597 ? 14.498 36.475 1.673 1.00 43.89 639 LYS C O 1
ATOM 13339 N N . PRO C 1 598 ? 16.401 35.992 2.747 1.00 45.24 640 PRO C N 1
ATOM 13340 C CA . PRO C 1 598 ? 16.319 37.220 3.544 1.00 44.70 640 PRO C CA 1
ATOM 13341 C C . PRO C 1 598 ? 16.457 38.472 2.694 1.00 44.22 640 PRO C C 1
ATOM 13342 O O . PRO C 1 598 ? 17.136 38.486 1.665 1.00 47.61 640 PRO C O 1
ATOM 13346 N N . THR C 1 599 ? 15.788 39.529 3.141 1.00 43.10 641 THR C N 1
ATOM 13347 C CA . THR C 1 599 ? 16.002 40.898 2.701 1.00 47.17 641 THR C CA 1
ATOM 13348 C C . THR C 1 599 ? 16.200 41.762 3.937 1.00 46.06 641 THR C C 1
ATOM 13349 O O . THR C 1 599 ? 15.744 41.395 5.024 1.00 48.01 641 THR C O 1
ATOM 13353 N N . PRO C 1 600 ? 16.890 42.899 3.815 1.00 47.96 642 PRO C N 1
ATOM 13354 C CA . PRO C 1 600 ? 17.082 43.753 5.002 1.00 45.83 642 PRO C CA 1
ATOM 13355 C C . PRO C 1 600 ? 15.781 44.186 5.656 1.00 45.45 642 PRO C C 1
ATOM 13356 O O . PRO C 1 600 ? 15.758 44.402 6.873 1.00 46.45 642 PRO C O 1
ATOM 13360 N N . THR C 1 601 ? 14.695 44.307 4.887 1.00 50.20 643 THR C N 1
ATOM 13361 C CA . THR C 1 601 ? 13.407 44.682 5.468 1.00 47.46 643 THR C CA 1
ATOM 13362 C C . THR C 1 601 ? 12.826 43.547 6.304 1.00 47.01 643 THR C C 1
ATOM 13363 O O . THR C 1 601 ? 12.326 43.778 7.411 1.00 46.20 643 THR C O 1
ATOM 13367 N N . ASP C 1 602 ? 12.878 42.315 5.793 1.00 44.57 644 ASP C N 1
ATOM 13368 C CA . ASP C 1 602 ? 12.417 41.135 6.530 1.00 42.32 644 ASP C CA 1
ATOM 13369 C C . ASP C 1 602 ? 13.364 39.985 6.200 1.00 44.94 644 ASP C C 1
ATOM 13370 O O . ASP C 1 602 ? 13.253 39.365 5.139 1.00 46.84 644 ASP C O 1
ATOM 13375 N N . HIS C 1 603 ? 14.292 39.698 7.110 1.00 42.71 645 HIS C N 1
ATOM 13376 C CA . HIS C 1 603 ? 15.273 38.645 6.879 1.00 44.58 645 HIS C CA 1
ATOM 13377 C C . HIS C 1 603 ? 14.768 37.258 7.253 1.00 44.66 645 HIS C C 1
ATOM 13378 O O . HIS C 1 603 ? 15.497 36.281 7.046 1.00 41.69 645 HIS C O 1
ATOM 13385 N N . THR C 1 604 ? 13.556 37.145 7.796 1.00 42.12 646 THR C N 1
ATOM 13386 C CA . THR C 1 604 ? 13.013 35.865 8.229 1.00 41.20 646 THR C CA 1
ATOM 13387 C C . THR C 1 604 ? 12.285 35.115 7.123 1.00 45.71 646 THR C C 1
ATOM 13388 O O . THR C 1 604 ? 11.899 33.961 7.335 1.00 45.43 646 THR C O 1
ATOM 13392 N N . GLN C 1 605 ? 12.095 35.735 5.960 1.00 40.31 647 GLN C N 1
ATOM 13393 C CA . GLN C 1 605 ? 11.372 35.093 4.871 1.00 47.06 647 GLN C CA 1
ATOM 13394 C C . GLN C 1 605 ? 12.019 33.766 4.488 1.00 46.14 647 GLN C C 1
ATOM 13395 O O . GLN C 1 605 ? 13.232 33.687 4.266 1.00 46.74 647 GLN C O 1
ATOM 13401 N N . VAL C 1 606 ? 11.193 32.728 4.414 1.00 46.12 648 VAL C N 1
ATOM 13402 C CA . VAL C 1 606 ? 11.585 31.410 3.941 1.00 51.32 648 VAL C CA 1
ATOM 13403 C C . VAL C 1 606 ? 10.674 31.065 2.771 1.00 57.80 648 VAL C C 1
ATOM 13404 O O . VAL C 1 606 ? 9.544 31.557 2.685 1.00 54.98 648 VAL C O 1
ATOM 13408 N N . LYS C 1 607 ? 11.167 30.239 1.848 1.00 57.21 649 LYS C N 1
ATOM 13409 C CA . LYS C 1 607 ? 10.313 29.713 0.792 1.00 64.06 649 LYS C CA 1
ATOM 13410 C C . LYS C 1 607 ? 10.143 28.231 1.034 1.00 68.32 649 LYS C C 1
ATOM 13411 O O . LYS C 1 607 ? 11.085 27.459 0.819 1.00 64.86 649 LYS C O 1
ATOM 13417 N N . MET C 1 608 ? 8.933 27.853 1.442 1.00 69.11 650 MET C N 1
ATOM 13418 C CA . MET C 1 608 ? 8.513 26.457 1.611 1.00 82.57 650 MET C CA 1
ATOM 13419 C C . MET C 1 608 ? 8.180 25.796 0.273 1.00 78.46 650 MET C C 1
ATOM 13420 O O . MET C 1 608 ? 7.283 26.287 -0.445 1.00 77.18 650 MET C O 1
#

B-factor: mean 52.39, std 12.13, range [30.4, 117.89]

Secondary structure (DSSP, 8-state):
----EEEEEEEEEETTEEEEEEEEE-TT--B-----EEEEEEEEEEPTTTTSTTPPPEEEEEEEEEEETTS--SSEEEE-SSSEEEEE-S--GGG-SS----TTSEEEEEEEE--PPPTT------EEEEEEEETTT----S-----S-HHHHHHHHS-GGGTSGGG----HHHHHHHSSBTTB-TT-SHHHHHHHHHTT---GGGGSGGGT----TT-TTTTHHHH---HHHHHHHSTT-BTTTTBSS---SSSTTHHHHS-HHHHHHHHHHHHHHHHHHHTT-EEEEEEEE-TTS-EEEEEEEE-TTS-EE-GGGSGGGEEEEEEEEEE-TTS-SSBSS--TTT--B-EEEEEEETTEEPTTEEEETTEEEEEPPP----SGGGGEEEEEEEEEEEEETTEE----TT-EEEE-B-EEEEEESS-SPPP----SSB-THHHHHHH-TT--BTBTTB--BB-SGGG---B-TTSPBP--SGGGGGTSBTTBSTTTTTT--SHHHHHHHHHTT-TT---GGGTBS---GGGGGG---EEEETTEEE-HHHHHHTTTS-GGG-TT-SGGGT--SSB-HHHHHHTTT---HHHHB---SS-TT-B--/-------EEEEEEEEEETTEEEEEEEEE-TTS-B-----EEEEEEEEEEPTTTTSTTPPPEEEEEEEEEEESSS--SSEEEE-SSSEEEEE-S--GGG-SS----TTSEEEEEEEE--PPPTT------EEEEEEE-TTT-PPPS-------HHHHHHHHS-GGGSSGGG----HHHHHHHSSBTTB-TT-SHHHHHHHHHTT---GGGGSGGGT----TT-TTTTHHHH---HHHHHHHSTT-BTTTTBSS---SSSSSHHHHS-HHHHHHHHHHHHHHHHHHHTT-EEEEEEEE-TTS-EEEEEEEE-TTS-EE-GGGTGGGEEEEEEEEEE-TTS--SBSS--TTT--B-EEEEEEETTEE-TTEEEETTEEEEEPSPP---SGGGGEEEEEEEEEEEEETTEE----TT-EEEE-B-EEEEEESSSSPPP----SSB-THHHHHHH-TT--BTBTTB--BB-SGGG---B-TTSPBP---GGGGGTSBTTBSTTTTTT--SHHHHHHHHHTT-TT---GGGTBS---GGGGGG---EEEETTEEE-HHHHHHTTTS-GGG-TT-SGGGT--SSB-HHHHHHTTT---GGGTB---SS-TT-B--/---EEEEEEEEEETTEEEEEEEEE-TTS-B-----EEEEEEEEEEPTTTTSTTPPPEEEEEEEEEEESSS---SEEEE-SSSEEEEE-S--GGG-SS----TTSEEEEEEEE-----TT------EEEEEEE-SSS-S--S-------HHHHHHHHS-GGGGSGGG----HHHHHHHSSBTTB-TT-SHHHHHHHHHTT---GGGGSGGGT---BTTBTTGGGGGT---HHHHHHH-TT-BTTTTBSS---SSSSSHHHHS-HHHHHHHHHHHHHHHHHHHTT-EEEEEEEE-TTS-EEEEEEEE-TTS-B--GGGTGGGEEEEEEEEEE-TTS-SSBSS--TTT--B-EEEEEEETTEEPTTEEEETTEEEEEPPP----SGGGGEEEEEEEEEEEEETTEE----TT-EEEE-B-EEEEEESSSSPPP----SSB-HHHHHHHH-TT--BTBTTB--BB--GGG---B-TTSPBP---GGGGGTSBTTBSTTTTTT--SHHHHHHHHHTT-TT---GGGTBS---GGGGGG---EEEETTEEE-HHHHHHTTTS-GGG-TT-SGGGT--SSB-HHHHHHTGGG--GGGTB---SS-TT-B--

Sequence (1817 aa):
IQILNFTFDKSVITNGVPSVEFTVTNENDLPVVGLQKMRFAAAQLIPQGATGAGNASQWQYFGDETCDVAATCPGTFVDQKNGHYSYTFNMNLTANAKITYNDQLAQRVLIRAYNTPLPDGTQVPNSNAFVDFTADTGAAPTYSRKIVATESCNTCHQDLANVKHGGAYSDVNYCATCHTAGKVGVGKEFNVLVHAKHKDLTLGSLESCQQSCHAANDAAPDWGNWSRRIPTAATCGSCHSTVDFAAGKGHSQQLDNSNCIACHNSDWTAELHTGKTADKKAVIAQLGMQATLVGQTDDTAVLTVSILDKDGNAIDAATVQDKIKRLETVTNVGPNFPIMGYNKSPGSGAAKIAKDLVKDGALQAGVTLVDGKLVFTTPALPFGTGDTDTAFTFIGLEMCSTGTSLTACTVDSATTSMKAELAFGTKSGNAPSMRHVNSVNFSTCQGCHSDTFEIHKGHHSGFVMTEQVSHAKDANGKAIVGVDGCVACHTPDGTYASGANKGAFEMKLHVIHGEQGVIKECTQCHNDFNLDAFKVKGALATSAGKYTTPITATCTSCHAPESIGHGLENMGAIVNGDYVQANQAAQSETCFYCHKPTPTDHTQVKMAPAIQILNFTFDKSVITNGVPSVEFTVTNENDLPVVGLQKMRFAAAQLIPQGATGAGNASQWQYFGDETCDVAATCPGTFVDQKNGHYSYTFNMNLTANAKITYNDQLAQRVLIRAYNTPLPDGTQVPNSNAFVDFTADTGAAPTYSRKIVATESCNTCHQDLANVKHGGAYSDVNYCATCHTAGKVGVGKEFNVLVHAKHKDLTLGSLESCQSCHAANDAAPDWGNWSRIPTAATCGSCHSTVDFAAGKGHSQQLDNSNCIACHNSDWTAELHTGKTADKKAVIAQLGMQATLVGQTDDTAVLTVSILDKDGNAIDAATVQDKIKRLETVTNVGPNFPIMGYNKSPGSGAAKIAKDLVKDGALQAGVTLVDGKLVFTTPALPFGTGDTDTAFTFIGLEMCSTGTSLTACTVDSATTSMKAELAFGTKSGNAPSMRHVNSVNFSTCQGCHSDTFEIHKGHHSGFVMTEQVSHAKDANGKAIVGVDGCVACHTPDGTYASGANKGAFEMKLHVIHGEQGVIKECTQCHNDFNLDAFKVKGALATSAGKYTTPITATCTSCHAPESIGHGLENMGAIVNGDYVQANQAAQSETCFYCHKPTPTDHTQVKMQILNFTFDKSVITNGVPSVEFTVTNENDLPVVGLQKMRFAAAQLIPQGATGAGNASQWQYFGDETCDVAATCPGTFVDQKNGHYSYTFNMNLTANAKITYNDQLAQRVLIRAYNTPLPDGTQVPNSNAFVDFTADTGAAPTYSRKIVATESCNTCHQDLANVKHGGAYSDVNYCATCHTAGKVGVGKEFNVLVHAKHKDLTLGSLESCQSCHAANDAAPDWGNWSRIPTAATCGSCHSTVDFAAGKGHSQQLDNSNCIACHNSDWTAELHTGKTADKKAVIAQLGMQATLVGQTDDTAVLTVSILDKDGNAIDAATVQDKIKRLETVTNVGPNFPIMGYNKSPGSGAAKIAKDLVKDGALQAGVTLVDGKLVFTTPALPFGTGDTDTAFTFIGLEMCSTGTSLTACTVDSATTSMKAELAFGTKSGNAPSMRHVNSVNFSTCQGCHSDTFEIHKGHHSGFVMTEQVSHAKDANGKAIVGVDGCVACHTPDGTYASGANKGAFEMKLHVIHGEQGVIKECTQCHNDFNLDAFKVKGALATSAGKYTTPITATCTSCHAPESIGHGLENMGAIVNGDYVQANQAAQSETCFYCHKPTPTDHTQVKM